Protein AF-0000000079720428 (afdb_homodimer)

Sequence (2212 aa):
MSIVKAWGEKVVIPTYEVGKPEKYPVFLEKRVYQASSGSVYPHPVVEQISDEKVDKEWDAVFLENDYIKIMVLPALGGRIQMAYDKIRERHFVYYNHVIKPALVGLTGPWISGGIEFNWPQHHRPSTYDPVDFSIEENEDGSKTVWVSEVERMFRTKGMAGFTLHPDKAYLEIKGQLYNRTPHPQTFLWWANPAVAVNDHYQSVFPPDVNAVFDHGKRDVSEFPIAKGEYYKVDYSPGTDISRYKNIPVPTSYMAITSEYDFVGGYENDTKGGLLHIADHHVSPGKKQWTWGNGDFGQAWDRNLTDADGPYIELMCGVYTDNQPDFSWLHPYEEKSFKQYFMPYYNVGVVKNATKEALLNLELEAGQVTIKIYVTSVYPDCTVQLSHAKTVILDKKVSLSPKDGFEHTLSFDKAVYKDLTATLKDQNGHILVSWSPKDYSNQEIPEPAKAAKQPGEIKSVEQLYLRGLHLEQYRHATYDPTAYYLEALSREPNDVRNNNAMGLWNLKRGQFNKAIPYFDKAIATLTQHNPNPYDGEPYFNKGLALKYLGENNKAYDAFFKACWNAAWQDAGYFNLGQIDCERGNFAKGLELTDKALIKNWHNHKARHLKTILLRKMNRRDEAKQWIADSLAIDGFNFGVLYEKYLMSGEMEDLTSFKELLRNYVHNYIEFSLDYAQAGCFEEAISLMKIFTDGQEQTYPMAAYCLGWYYERNNDLSAAKQQYDLAQRMPSDYCFPNRLEEVVVLKAAMALNPEDSKAPYYLGNFWYACRQYGNAEECWEKSLELDSKSPICLRNLALLYFNKKDQKELARKNLEQAFELDSKNARLLMELDQLYKKINVTENERLELLEKNIDLTNSRDDLYLERLTLYNFKGNFEKALTLLNLRQFHPWEGGEGKVPVQYITVHIELAKLMLKSGNTKKAIEYLEAAQTYPNNLGEGKLFGSQENDIFYWLGCIYERLGEVQKAKENWEIASQGLSDPRPALFYNDQQPDKIFYQGLALKKLGRNEEAEHRFKNLISYGKEHINDDVKLDYFAVSLPDLLIWEEDLKVRNKVHCKYLIGLGELGMEHIDEAKAAFKEVLLQDHYHLPANLHYNMAETWNNNFQKLMSIVKAWGEKVVIPTYEVGKPEKYPVFLEKRVYQASSGSVYPHPVVEQISDEKVDKEWDAVFLENDYIKIMVLPALGGRIQMAYDKIRERHFVYYNHVIKPALVGLTGPWISGGIEFNWPQHHRPSTYDPVDFSIEENEDGSKTVWVSEVERMFRTKGMAGFTLHPDKAYLEIKGQLYNRTPHPQTFLWWANPAVAVNDHYQSVFPPDVNAVFDHGKRDVSEFPIAKGEYYKVDYSPGTDISRYKNIPVPTSYMAITSEYDFVGGYENDTKGGLLHIADHHVSPGKKQWTWGNGDFGQAWDRNLTDADGPYIELMCGVYTDNQPDFSWLHPYEEKSFKQYFMPYYNVGVVKNATKEALLNLELEAGQVTIKIYVTSVYPDCTVQLSHAKTVILDKKVSLSPKDGFEHTLSFDKAVYKDLTATLKDQNGHILVSWSPKDYSNQEIPEPAKAAKQPGEIKSVEQLYLRGLHLEQYRHATYDPTAYYLEALSREPNDVRNNNAMGLWNLKRGQFNKAIPYFDKAIATLTQHNPNPYDGEPYFNKGLALKYLGENNKAYDAFFKACWNAAWQDAGYFNLGQIDCERGNFAKGLELTDKALIKNWHNHKARHLKTILLRKMNRRDEAKQWIADSLAIDGFNFGVLYEKYLMSGEMEDLTSFKELLRNYVHNYIEFSLDYAQAGCFEEAISLMKIFTDGQEQTYPMAAYCLGWYYERNNDLSAAKQQYDLAQRMPSDYCFPNRLEEVVVLKAAMALNPEDSKAPYYLGNFWYACRQYGNAEECWEKSLELDSKSPICLRNLALLYFNKKDQKELARKNLEQAFELDSKNARLLMELDQLYKKINVTENERLELLEKNIDLTNSRDDLYLERLTLYNFKGNFEKALTLLNLRQFHPWEGGEGKVPVQYITVHIELAKLMLKSGNTKKAIEYLEAAQTYPNNLGEGKLFGSQENDIFYWLGCIYERLGEVQKAKENWEIASQGLSDPRPALFYNDQQPDKIFYQGLALKKLGRNEEAEHRFKNLISYGKEHINDDVKLDYFAVSLPDLLIWEEDLKVRNKVHCKYLIGLGELGMEHIDEAKAAFKEVLLQDHYHLPANLHYNMAETWNNNFQKL

Foldseek 3Di:
DDFKDKDKDKDWFWEWDFDDFDLFDFQFFQFFALQFGLGDPPFTATFGIHPDIDTDIFIWMWIDAPFKIWIFGLQQQRFIQFIAGPQLGGTQFQHFRHHFFFQEGRRGTDADIGKFKDKQAGPDNCRRGGWFWDKDQDPQSKIWIKTKDQDDFQRKIKMWIWIDHNFFQKTKIKIKIWAQDQFKDWGKIKIKTKGDADQQKFWFDAPLFQKWADRQLQDMAGPQWGCQDDPNDGRPNTDRVRGQLRFAAWDKTFTDFDQAFKIWMAGPVSQKIKMKGFHCVFWRAWMKTFRGPHQFRQLVCVSHHPPSDGIMITMIITPDRHRLQIDIDHHLDMDMTMMMMGMAGNQPRWNHADSFKTWDWDDDQQKIKIKMAGGGWFAQKWKWKAFQHHTPDTDTDTHGNNRIDMDIDGGNPGDQQRIKIFIAGPVGHTRDIDGDDDSPPPDTDDGDDFDDQQVVDDDLVSLLVVLVSCVNSNRSFDHSLNSLVSSCVVVVLALRSLQVVLVLCVLLLNLVVSQVSLVSNQCVQPVPHNQGQALSSLQSNLSSCVLVVNNVSSLVSLVSRCSYLVSLLSSLQLNLLSCLLVVVLVSSLVSLVSSCVSPVLSLLSLLSNLVSCVSVVVLVVSVVSLVVNCVSPVLSLSSLVSVCVSVVDVVSVVVSCSSQPLDLVSLVVNLVSCVSSNNLVSSLVSLCSNCPPDLADQLLSLLVNLVSCVSVVNNVSSLVSLVSSLVHDSRSRADADSVLLSSLVVSCVSPVLRLVSLQNNLNSNVSSVNLVSNLVSLVSSCVNPVLALSSLQVVLLSCVAPVVNLVSSLVSLVSSCVSVVLDLVSLLVNLVSCQQVVPDLVVSLCSCVVVVVSLVVRPSSLLSNLLSCVLVVVLVVSQVSLVVAQDRDNVQRPQSSLVSLLSSLQSVLLVCVVVVNLVSSLVSLVVNVADDSSSSGTDRPPAQDLSSLQVNLVSCVVVVNNVSSLVSLVSLLDDDLADDDDQGSRDHALVSNLSNLVSCVSVVNNVSSLVSLVNLQVQLVVCLQPPDGDDSSDRGRPPSPSGDDDVSLVSNLSSLQSNLSSCVSVVVLVSNLVSLVVSCVNRVSPRVSSVVNVCSVCCVPRPVVD/DDFKDKDKDKDWFWEWDFDDFDLFAFQFFQFFALQFGLGQPPFTATFGIHPDIDTDIFIWMWIDAPFKIWIFGLQQQRFIQFIAGPQLGGTQFQHFRHHFFFQEGRRGTDADIGKFKDKQAGPDSCRRGGWFWDKDADPQSKIWIKTKDQDDFQRKIKMWIWIDHRFFQKTKIKIKIWAQDQFKDWGKIKIKTKGDADQQKFWFDAPLFQKWADRQLQDMAGPQWGCQDDPNDGRPNTDRVRGQLRFAAWDKTFTDFDQAFKIWMAGPVSQKIKMKGFHCVFWRAWMKTFRGPHQFRVLVCVSHHPPSDGIMITMIITPDRHRLQIDIDHHLDMDMTMMMMGMAGNQPRWNHADSFKTWDWDDDPQKIKIKMAGGGWFAQKWKWKDFQPRTPDTDTDTHGNNRIDIDIDGGNPGDQQRIKIFIAGPVGHTRDIDGDDDSPPPDTDDGDDFDDQQVPDDDLVSLLVVLVSCVNSNRSFDHSLNSLVSSCVVVVLALRSLQVVLVLCVLLLNLVVSQVSLVSNQCVQPVPNNQGQALSSLQSNLSSCVLVVNNVSSLVSLVSRCSHLVSLLSSLQLNLLSCLLVVVLVSSLVSLVSSCVSPVLSLLSLLSNLVSCVSVVVLVVSVVSLVVNCVSPVLSLSSLVSVCVSPVDVVSVVVSCSSQPLDLVSLVVNLVSCVSSNNLVSSLVSLCSNCPPDLADQLLSLLVNLVSCVSVVNNVSSLVSLVSSLVHDSGSRADADSVLLSSLVVSCVSPVLRLVSLQNNLNSCVSSVNLVSNLVSLVSSCVNPVLALSSLQVVLLSCVAPVVNLVSSLVSLVSSCVSVVLDLVSLLVNLVSCQQVQPDLVVSLCSCVVVVVSLVVRPSSLLSNLLSCVLVVVLVVSQVSLVVAQDRANVQRPQSSLVSQLSSLQSVLLVCVVVVNLVSSLVSLVVNVADDSSSSGTDRPPAQDLSSLQVNLVSCVVVVNNVSSLVSLVSLLDDDLADDDDQGSRDHALVSNLSNLVSCVVNVNNVVSLVSLVNLLVQLVVCLQPPDGDDSSDRGRPPSCSGDDDVSLVSNLSSLQSNLSSCVSVVVLVSNLVSLVVSCVNRVSPPVSSVVNVCSVCCVPRPVVD

pLDDT: mean 95.04, std 5.81, range [48.31, 98.88]

Nearest PDB structures (foldseek):
  8j8q-assembly1_C  TM=2.640E-01  e=1.098E-10  Saccharomyces eubayanus
  8j8p-assembly1_C  TM=2.868E-01  e=4.368E-09  Saccharomyces eubayanus
  3fp3-assembly1_A  TM=2.711E-01  e=3.541E-07  Saccharomyces cerevisiae
  8a61-assembly1_F  TM=2.849E-01  e=1.889E-06  Saccharomyces cerevisiae
  3as5-assembly2_B  TM=6.737E-01  e=3.118E-03  Paramagnetospirillum magneticum AMB-1

Radius of gyration: 43.74 Å; Cα contacts (8 Å, |Δi|>4): 4751; chains: 2; bounding box: 102×139×107 Å

Secondary structure (DSSP, 8-state):
-PPPEEEEEEEEEEEEEE-PPPSS----SS-EETTEE---TTS-----EEEEEEEEEEEEEEEE-SSEEEEEEGGGTTEEEEEEETTTTEESS---SSB--EE-SSSSEE--SSEEEE-SSSS-GGGGS--EEEEEE-TTS-EEEEEEEE-TTT-EEEEEEEEE-TT-SSEEEEEEEEE-SSS-EEE-EEEEEEEE--TTEEEE--TT--EEE-GGG--EEESSEE-SEETTEE--S-EETTBGGG--S-EEEEE---SSSEEEEEETTTTEEEEEE--TTT--EEEEEE--SSHHHHHHHHHH-SSS--EEEEEEEES-SSTT--EEE-TT-EEEEEEEEEEEES--S-SEE-SSEEEEEEEETTEEEEEEEESS-EEEEEEEEEETTEEEEEEEEEE-SSS-EEEEEE-TT--GGGEEEEEE-TTS-EEEEE-----TTPPPPPPP-PPPPGGG---HHHHHHHHHHHHHTT-SSS-HHHHHHHHHHH-TT-HHHHHHHHHHHHTTT-HHHHHHHHHHHHHHHTSS-SS-S--HHHHHHHHHHHHTT-HHHHHHHHHHHTTSGGGHHHHHHHHHHHHHHTT-HHHHHHHHHHHHHH-TT-HHHHHHHHHHHHHTT-HHHHHHHHHHHHHH-TT-HHHHHHHHHHH--HHHHHHHHHHHTT-HHHHHHHHHHHHHTT-HHHHHHHHHHHHTT-SS--HHHHHHHHHHHHHTT-HHHHHHHHHHHHHS--TT-----HHHHHHHHHHHHH-TT-SHHHHHHHHHHHHTT-HHHHHHHHHHHHHH-TT-HHHHHHHHHHHHHTT--HHHHHHHHHHHHHHTTT-HHHHHHHHHHHHHTT--HHHHHHHHHHTHHHHHH-HHHHHHHHHHHHHTT-HHHHHHHHHH----PBTT-TTHHHHHHHHHHHHHHHHHHHTT-HHHHHHHHHHTTS--GGGS--PPTT---HHHHHHHHHHHHHTT-HHHHHHHHHHHT-S--S-----STTSPPTHHHHHHHHHHHHTT-HHHHHHHHHHHHHHHHHHTT------TT--B--S---SPP-HHHHHHHHHHHHHHHHHHHTT-HHHHHHHHHHHHHH-TT-HHHHHHHHHHHTIIIIIS--/-PPPEEEEEEEEEEEEEE-PPPSS----SS-EETTEE---TTSPP---EEEEEEEEEEEEEEEE-SSEEEEEEGGGTTEEEEEEETTTTEESS---SSB--EE-SSSSEE--SSEEEE-SSSS-GGGGS--EEEEEE-TTS-EEEEEEEE-TTT-EEEEEEEEE-TT-SSEEEEEEEEE-SSS-EEE-EEEEEEEE--TTEEEE--TT--EEE-GGG--EEESSEE-SEETTEE--S-EETTBGGG--S-EEEEE---SSSEEEEEETTTTEEEEEE--TTT--EEEEEE--SSHHHHHHHHHH-SSS--EEEEEEEES-SSTT--EEE-TT-EEEEEEEEEEEES--S-SEE-SSEEEEEEEETTEEEEEEEESS-EEEEEEEEEETTEEEEEEEEEE-SSS-EEEEEE-TT--GGGEEEEEE-TTS-EEEEE-----TTPPPPPPP-PPPPGGG---HHHHHHHHHHHHHTT-SSS-HHHHHHHHHHH-TT-HHHHHHHHHHHHTTT-HHHHHHHHHHHHHHHTSS-SS-S--HHHHHHHHHHHHTT-HHHHHHHHHHHTTSGGGHHHHHHHHHHHHHHTT-HHHHHHHHHHHHHH-TT-HHHHHHHHHHHHHTT-HHHHHHHHHHHHHH-TT-HHHHHHHHHHH--HHHHHHHHHHHTT-HHHHHHHHHHHHHTT-HHHHHHHHHHHHTT-SS--HHHHHHHHHHHHHTT-HHHHHHHHHHHHHS--TT-----HHHHHHHHHHHHH-TT-SHHHHHHHHHHHHTT-HHHHHHHHHHHHHH-TT-HHHHHHHHHHHHHTT--HHHHHHHHHHHHHHTTT-HHHHHHHHHHHHHTT--HHHHHHHHHHTHHHHHH-HHHHHHHHHHHHHTT-HHHHHHHHHH----PBTT-TTHHHHHHHHHHHHHHHHHHHHT-HHHHHHHHHHTTS--GGG---PPTT---HHHHHHHHHHHHHTT-HHHHHHHHHHHT-S--S-----STTSPPTHHHHHHHHHHHHTT-HHHHHHHHHHHHHHHHHHTT------TT--B--S---S---HHHHHHHHHHHHHHHHHHHTT-HHHHHHHHHHHHHH-TT-HHHHHHHHHHHTIIIIIS--

InterPro domains:
  IPR011990 Tetratricopeptide-like helical domain superfamily [G3DSA:1.25.40.10] (448-732)
  IPR011990 Tetratricopeptide-like helical domain superfamily [G3DSA:1.25.40.10] (741-889)
  IPR011990 Tetratricopeptide-like helical domain superfamily [G3DSA:1.25.40.10] (898-1105)
  IPR011990 Tetratricopeptide-like helical domain superfamily [SSF48452] (483-629)
  IPR011990 Tetratricopeptide-like helical domain superfamily [SSF48452] (744-883)
  IPR011990 Tetratricopeptide-like helical domain superfamily [SSF48452] (900-1022)
  IPR019734 Tetratricopeptide repeat [PS50005] (755-788)
  IPR019734 Tetratricopeptide repeat [SM00028] (495-528)
  IPR019734 Tetratricopeptide repeat [SM00028] (569-602)
  IPR019734 Tetratricopeptide repeat [SM00028] (603-636)
  IPR019734 Tetratricopeptide repeat [SM00028] (699-732)
  IPR019734 Tetratricopeptide repeat [SM00028] (755-788)
  IPR019734 Tetratricopeptide repeat [SM00028] (789-823)
  IPR019734 Tetratricopeptide repeat [SM00028] (902-935)
  IPR019734 Tetratricopeptide repeat [SM00028] (946-979)
  IPR019734 Tetratricopeptide repeat [SM00028] (990-1023)
  IPR019734 Tetratricopeptide repeat [SM00028] (1053-1086)
  IPR033396 Domain of unknown function DUF5107 [PF17128] (39-340)

Structure (mmCIF, N/CA/C/O backbone):
data_AF-0000000079720428-model_v1
#
loop_
_entity.id
_entity.type
_entity.pdbx_description
1 polymer 'Uncharacterized protein DUF5107'
#
loop_
_atom_site.group_PDB
_atom_site.id
_atom_site.type_symbol
_atom_site.label_atom_id
_atom_site.label_alt_id
_atom_site.label_comp_id
_atom_site.label_asym_id
_atom_site.label_entity_id
_atom_site.label_seq_id
_atom_site.pdbx_PDB_ins_code
_atom_site.Cartn_x
_atom_site.Cartn_y
_atom_site.Cartn_z
_atom_site.occupancy
_atom_site.B_iso_or_equiv
_atom_site.auth_seq_id
_atom_site.auth_comp_id
_atom_site.auth_asym_id
_atom_site.auth_atom_id
_atom_site.pdbx_PDB_model_num
ATOM 1 N N . MET A 1 1 ? 21.531 7.965 42.312 1 51.47 1 MET A N 1
ATOM 2 C CA . MET A 1 1 ? 20.797 8.789 41.344 1 51.47 1 MET A CA 1
ATOM 3 C C . MET A 1 1 ? 19.328 8.906 41.75 1 51.47 1 MET A C 1
ATOM 5 O O . MET A 1 1 ? 18.703 7.922 42.125 1 51.47 1 MET A O 1
ATOM 9 N N . SER A 1 2 ? 18.891 10.055 41.938 1 67.25 2 SER A N 1
ATOM 10 C CA . SER A 1 2 ? 17.562 10.297 42.5 1 67.25 2 SER A CA 1
ATOM 11 C C . SER A 1 2 ? 16.453 9.891 41.531 1 67.25 2 SER A C 1
ATOM 13 O O . SER A 1 2 ? 16.672 9.844 40.312 1 67.25 2 SER A O 1
ATOM 15 N N . ILE A 1 3 ? 15.422 9.266 41.906 1 83.69 3 ILE A N 1
ATOM 16 C CA . ILE A 1 3 ? 14.211 8.812 41.25 1 83.69 3 ILE A CA 1
ATOM 17 C C . ILE A 1 3 ? 13.555 9.992 40.531 1 83.69 3 ILE A C 1
ATOM 19 O O . ILE A 1 3 ? 13.508 11.102 41.062 1 83.69 3 ILE A O 1
ATOM 23 N N . VAL A 1 4 ? 13.25 9.82 39.188 1 97 4 VAL A N 1
ATOM 24 C CA . VAL A 1 4 ? 12.477 10.82 38.438 1 97 4 VAL A CA 1
ATOM 25 C C . VAL A 1 4 ? 11.141 11.047 39.156 1 97 4 VAL A C 1
ATOM 27 O O . VAL A 1 4 ? 10.484 10.094 39.594 1 97 4 VAL A O 1
ATOM 30 N N . LYS A 1 5 ? 10.805 12.203 39.375 1 97.5 5 LYS A N 1
ATOM 31 C CA . LYS A 1 5 ? 9.516 12.555 39.969 1 97.5 5 LYS A CA 1
ATOM 32 C C . LYS A 1 5 ? 8.57 13.117 38.906 1 97.5 5 LYS A C 1
ATOM 34 O O . LYS A 1 5 ? 9.008 13.82 38 1 97.5 5 LYS A O 1
ATOM 39 N N . ALA A 1 6 ? 7.344 12.797 38.938 1 98.12 6 ALA A N 1
ATOM 40 C CA . ALA A 1 6 ? 6.266 13.367 38.156 1 98.12 6 ALA A CA 1
ATOM 41 C C . ALA A 1 6 ? 5.004 13.57 38.969 1 98.12 6 ALA A C 1
ATOM 43 O O . ALA A 1 6 ? 4.605 12.688 39.719 1 98.12 6 ALA A O 1
ATOM 44 N N . TRP A 1 7 ? 4.355 14.766 38.969 1 97.75 7 TRP A N 1
ATOM 45 C CA . TRP A 1 7 ? 3.18 15.023 39.812 1 97.75 7 TRP A CA 1
ATOM 46 C C . TRP A 1 7 ? 2.354 16.172 39.25 1 97.75 7 TRP A C 1
ATOM 48 O O . TRP A 1 7 ? 2.865 16.984 38.469 1 97.75 7 TRP A O 1
ATOM 58 N N . GLY A 1 8 ? 1.089 16.219 39.562 1 96.88 8 GLY A N 1
ATOM 59 C CA . GLY A 1 8 ? 0.2 17.328 39.219 1 96.88 8 GLY A CA 1
ATOM 60 C C . GLY A 1 8 ? 0.058 18.344 40.344 1 96.88 8 GLY A C 1
ATOM 61 O O . GLY A 1 8 ? 0.051 17.984 41.531 1 96.88 8 GLY A O 1
ATOM 62 N N . GLU A 1 9 ? 0.016 19.578 39.875 1 95.69 9 GLU A N 1
ATOM 63 C CA . GLU A 1 9 ? -0.246 20.641 40.844 1 95.69 9 GLU A CA 1
ATOM 64 C C . GLU A 1 9 ? -0.888 21.859 40.188 1 95.69 9 GLU A C 1
ATOM 66 O O . GLU A 1 9 ? -0.742 22.062 39 1 95.69 9 GLU A O 1
ATOM 71 N N . LYS A 1 10 ? -1.652 22.562 40.969 1 96.88 10 LYS A N 1
ATOM 72 C CA . LYS A 1 10 ? -2.201 23.844 40.5 1 96.88 10 LYS A CA 1
ATOM 73 C C . LYS A 1 10 ? -1.176 24.969 40.625 1 96.88 10 LYS A C 1
ATOM 75 O O . LYS A 1 10 ? -0.521 25.094 41.688 1 96.88 10 LYS A O 1
ATOM 80 N N . VAL A 1 11 ? -1.012 25.656 39.562 1 97.5 11 VAL A N 1
ATOM 81 C CA . VAL A 1 11 ? -0.086 26.781 39.562 1 97.5 11 VAL A CA 1
ATOM 82 C C . VAL A 1 11 ? -0.832 28.062 39.188 1 97.5 11 VAL A C 1
ATOM 84 O O . VAL A 1 11 ? -1.692 28.062 38.312 1 97.5 11 VAL A O 1
ATOM 87 N N . VAL A 1 12 ? -0.561 29.062 39.938 1 98 12 VAL A N 1
ATOM 88 C CA . VAL A 1 12 ? -1.153 30.359 39.625 1 98 12 VAL A CA 1
ATOM 89 C C . VAL A 1 12 ? -0.245 31.125 38.688 1 98 12 VAL A C 1
ATOM 91 O O . VAL A 1 12 ? 0.926 31.375 38.969 1 98 12 VAL A O 1
ATOM 94 N N . ILE A 1 13 ? -0.729 31.469 37.562 1 97.94 13 ILE A N 1
ATOM 95 C CA . ILE A 1 13 ? -0.003 32.281 36.594 1 97.94 13 ILE A CA 1
ATOM 96 C C . ILE A 1 13 ? -0.84 33.5 36.188 1 97.94 13 ILE A C 1
ATOM 98 O O . ILE A 1 13 ? -2.016 33.344 35.844 1 97.94 13 ILE A O 1
ATOM 102 N N . PRO A 1 14 ? -0.193 34.75 36.25 1 98.25 14 PRO A N 1
ATOM 103 C CA . PRO A 1 14 ? -0.923 35.906 35.656 1 98.25 14 PRO A CA 1
ATOM 104 C C . PRO A 1 14 ? -1.372 35.656 34.219 1 98.25 14 PRO A C 1
ATOM 106 O O . PRO A 1 14 ? -0.587 35.156 33.406 1 98.25 14 PRO A O 1
ATOM 109 N N . THR A 1 15 ? -2.689 35.906 33.969 1 98.38 15 THR A N 1
ATOM 110 C CA . THR A 1 15 ? -3.262 35.5 32.688 1 98.38 15 THR A CA 1
ATOM 111 C C . THR A 1 15 ? -4.176 36.562 32.125 1 98.38 15 THR A C 1
ATOM 113 O O . THR A 1 15 ? -5.008 37.125 32.844 1 98.38 15 THR A O 1
ATOM 116 N N . TYR A 1 16 ? -3.945 37.031 30.859 1 97.81 16 TYR A N 1
ATOM 117 C CA . TYR A 1 16 ? -4.934 37.781 30.094 1 97.81 16 TYR A CA 1
ATOM 118 C C . TYR A 1 16 ? -5.965 36.844 29.469 1 97.81 16 TYR A C 1
ATOM 120 O O . TYR A 1 16 ? -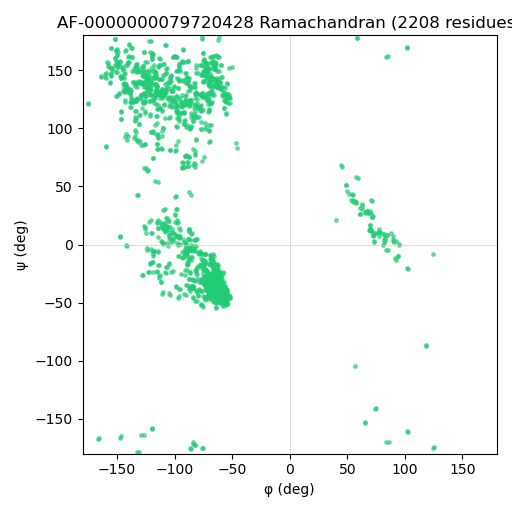5.641 36.031 28.594 1 97.81 16 TYR A O 1
ATOM 128 N N . GLU A 1 17 ? -7.18 36.938 29.812 1 96.62 17 GLU A N 1
ATOM 129 C CA . GLU A 1 17 ? -8.211 36 29.391 1 96.62 17 GLU A CA 1
ATOM 130 C C . GLU A 1 17 ? -8.641 36.25 27.953 1 96.62 17 GLU A C 1
ATOM 132 O O . GLU A 1 17 ? -8.523 37.375 27.453 1 96.62 17 GLU A O 1
ATOM 137 N N . VAL A 1 18 ? -9.117 35.281 27.312 1 95.81 18 VAL A N 1
ATOM 138 C CA . VAL A 1 18 ? -9.633 35.406 25.953 1 95.81 18 VAL A CA 1
ATOM 139 C C . VAL A 1 18 ? -11.141 35.656 26 1 95.81 18 VAL A C 1
ATOM 141 O O . VAL A 1 18 ? -11.805 35.344 27 1 95.81 18 VAL A O 1
ATOM 144 N N . GLY A 1 19 ? -11.648 36.219 24.938 1 94.44 19 GLY A N 1
ATOM 145 C CA . GLY A 1 19 ? -13.078 36.469 24.844 1 94.44 19 GLY A CA 1
ATOM 146 C C . GLY A 1 19 ? -13.883 35.219 24.547 1 94.44 19 GLY A C 1
ATOM 147 O O . GLY A 1 19 ? -13.312 34.125 24.453 1 94.44 19 GLY A O 1
ATOM 148 N N . LYS A 1 20 ? -15.211 35.375 24.516 1 94.06 20 LYS A N 1
ATOM 149 C CA . LYS A 1 20 ? -16.109 34.281 24.172 1 94.06 20 LYS A CA 1
ATOM 150 C C . LYS A 1 20 ? -15.977 33.906 22.703 1 94.06 20 LYS A C 1
ATOM 152 O O . LYS A 1 20 ? -15.836 34.781 21.844 1 94.06 20 LYS A O 1
ATOM 157 N N . PRO A 1 21 ? -15.984 32.594 22.422 1 94.81 21 PRO A N 1
ATOM 158 C CA . PRO A 1 21 ? -15.953 32.188 21.016 1 94.81 21 PRO A CA 1
ATOM 159 C C . PRO A 1 21 ? -17.188 32.625 20.234 1 94.81 21 PRO A C 1
ATOM 161 O O . PRO A 1 21 ? -18.266 32.781 20.828 1 94.81 21 PRO A O 1
ATOM 164 N N . GLU A 1 22 ? -17.031 32.75 18.969 1 93.19 22 GLU A N 1
ATOM 165 C CA . GLU A 1 22 ? -18.125 33.156 18.094 1 93.19 22 GLU A CA 1
ATOM 166 C C . GLU A 1 22 ? -19.078 31.969 17.859 1 93.19 22 GLU A C 1
ATOM 168 O O . GLU A 1 22 ? -18.656 30.875 17.5 1 93.19 22 GLU A O 1
ATOM 173 N N . LYS A 1 23 ? -20.359 32.25 18.109 1 94.69 23 LYS A N 1
ATOM 174 C CA . LYS A 1 23 ? -21.344 31.172 17.969 1 94.69 23 LYS A CA 1
ATOM 175 C C . LYS A 1 23 ? -21.719 30.969 16.5 1 94.69 23 LYS A C 1
ATOM 177 O O . LYS A 1 23 ? -22.203 29.891 16.125 1 94.69 23 LYS A O 1
ATOM 182 N N . TYR A 1 24 ? -21.578 32.062 15.57 1 95.69 24 TYR A N 1
ATOM 183 C CA . TYR A 1 24 ? -21.828 31.906 14.141 1 95.69 24 TYR A CA 1
ATOM 184 C C . TYR A 1 24 ? -20.688 31.156 13.469 1 95.69 24 TYR A C 1
ATOM 186 O O . TYR A 1 24 ? -19.516 31.5 13.656 1 95.69 24 TYR A O 1
ATOM 194 N N . PRO A 1 25 ? -21 30.062 12.711 1 95.25 25 PRO A N 1
ATOM 195 C CA . PRO A 1 25 ? -19.906 29.359 12.039 1 95.25 25 PRO A CA 1
ATOM 196 C C . PRO A 1 25 ? -19.156 30.234 11.047 1 95.25 25 PRO A C 1
ATOM 198 O O . PRO A 1 25 ? -19.766 31.047 10.344 1 95.25 25 PRO A O 1
ATOM 201 N N . VAL A 1 26 ? -17.859 30.094 11.016 1 93.5 26 VAL A N 1
ATOM 202 C CA . VAL A 1 26 ? -16.984 30.844 10.109 1 93.5 26 VAL A CA 1
ATOM 203 C C . VAL A 1 26 ? -16.516 29.938 8.977 1 93.5 26 VAL A C 1
ATOM 205 O O . VAL A 1 26 ? -15.766 28.984 9.211 1 93.5 26 VAL A O 1
ATOM 208 N N . PHE A 1 27 ? -17.047 30.203 7.785 1 94.38 27 PHE A N 1
ATOM 209 C CA . PHE A 1 27 ? -16.703 29.406 6.617 1 94.38 27 PHE A CA 1
ATOM 210 C C . PHE A 1 27 ? -15.617 30.078 5.793 1 94.38 27 PHE A C 1
ATOM 212 O O . PHE A 1 27 ? -15.914 30.875 4.891 1 94.38 27 PHE A O 1
ATOM 219 N N . LEU A 1 28 ? -14.344 29.797 6.098 1 89.69 28 LEU A N 1
ATOM 220 C CA . LEU A 1 28 ? -13.234 30.344 5.328 1 89.69 28 LEU A CA 1
ATOM 221 C C . LEU A 1 28 ? -12.797 29.375 4.238 1 89.69 28 LEU A C 1
ATOM 223 O O . LEU A 1 28 ? -12.406 28.234 4.531 1 89.69 28 LEU A O 1
ATOM 227 N N . GLU A 1 29 ? -12.836 29.828 3.043 1 84.75 29 GLU A N 1
ATOM 228 C CA . GLU A 1 29 ? -12.508 28.906 1.957 1 84.75 29 GLU A CA 1
ATOM 229 C C . GLU A 1 29 ? -11.211 29.328 1.264 1 84.75 29 GLU A C 1
ATOM 231 O O . GLU A 1 29 ? -10.508 28.484 0.701 1 84.75 29 GLU A O 1
ATOM 236 N N . LYS A 1 30 ? -10.859 30.625 1.281 1 80.75 30 LYS A N 1
ATOM 237 C CA . LYS A 1 30 ? -9.734 31.109 0.476 1 80.75 30 LYS A CA 1
ATOM 238 C C . LYS A 1 30 ? -8.711 31.828 1.338 1 80.75 30 LYS A C 1
ATOM 240 O O . LYS A 1 30 ? -7.82 32.5 0.816 1 80.75 30 LYS A O 1
ATOM 245 N N . ARG A 1 31 ? -8.922 31.688 2.578 1 84.81 31 ARG A N 1
ATOM 246 C CA . ARG A 1 31 ? -7.906 32.25 3.463 1 84.81 31 ARG A CA 1
ATOM 247 C C . ARG A 1 31 ? -6.594 31.484 3.346 1 84.81 31 ARG A C 1
ATOM 249 O O . ARG A 1 31 ? -6.582 30.25 3.379 1 84.81 31 ARG A O 1
ATOM 256 N N . VAL A 1 32 ? -5.555 32.25 3.01 1 84.56 32 VAL A N 1
ATOM 257 C CA . VAL A 1 32 ? -4.23 31.641 2.949 1 84.56 32 VAL A CA 1
ATOM 258 C C . VAL A 1 32 ? -3.555 31.734 4.312 1 84.56 32 VAL A C 1
ATOM 260 O O . VAL A 1 32 ? -3.434 32.812 4.879 1 84.56 32 VAL A O 1
ATOM 263 N N . TYR A 1 33 ? -3.184 30.672 4.84 1 85.19 33 TYR A N 1
ATOM 264 C CA . TYR A 1 33 ? -2.473 30.594 6.109 1 85.19 33 TYR A CA 1
ATOM 265 C C . TYR A 1 33 ? -1.247 29.703 6 1 85.19 33 TYR A C 1
ATOM 267 O O . TYR A 1 33 ? -1.373 28.469 5.891 1 85.19 33 TYR A O 1
ATOM 275 N N . GLN A 1 34 ? -0.111 30.312 6.086 1 82.38 34 GLN A N 1
ATOM 276 C CA . GLN A 1 34 ? 1.158 29.594 5.984 1 82.38 34 GLN A CA 1
ATOM 277 C C . GLN A 1 34 ? 1.227 28.781 4.695 1 82.38 34 GLN A C 1
ATOM 279 O O . GLN A 1 34 ? 1.553 27.594 4.727 1 82.38 34 GLN A O 1
ATOM 284 N N . ALA A 1 35 ? 0.693 29.359 3.646 1 79.56 35 ALA A N 1
ATOM 285 C CA . ALA A 1 35 ? 0.758 28.844 2.285 1 79.56 35 ALA A CA 1
ATOM 286 C C . ALA A 1 35 ? -0.234 27.703 2.088 1 79.56 35 ALA A C 1
ATOM 288 O O . ALA A 1 35 ? -0.176 26.984 1.085 1 79.56 35 ALA A O 1
ATOM 289 N N . SER A 1 36 ? -1.167 27.547 3.066 1 88.38 36 SER A N 1
ATOM 290 C CA . SER A 1 36 ? -2.252 26.578 2.959 1 88.38 36 SER A CA 1
ATOM 291 C C . SER A 1 36 ? -3.592 27.203 3.33 1 88.38 36 SER A C 1
ATOM 293 O O . SER A 1 36 ? -3.658 28.391 3.666 1 88.38 36 SER A O 1
ATOM 295 N N . SER A 1 37 ? -4.598 26.312 3.275 1 87.25 37 SER A N 1
ATOM 296 C CA . SER A 1 37 ? -5.93 26.812 3.598 1 87.25 37 SER A CA 1
ATOM 297 C C . SER A 1 37 ? -6.055 27.141 5.082 1 87.25 37 SER A C 1
ATOM 299 O O . SER A 1 37 ? -5.551 26.406 5.93 1 87.25 37 SER A O 1
ATOM 301 N N . GLY A 1 38 ? -6.668 28.266 5.359 1 88.19 38 GLY A N 1
ATOM 302 C CA . GLY A 1 38 ? -6.902 28.688 6.73 1 88.19 38 GLY A CA 1
ATOM 303 C C . GLY A 1 38 ? -8.297 28.359 7.23 1 88.19 38 GLY A C 1
ATOM 304 O O . GLY A 1 38 ? -8.828 29.047 8.102 1 88.19 38 GLY A O 1
ATOM 305 N N . SER A 1 39 ? -8.859 27.281 6.723 1 90.19 39 SER A N 1
ATOM 306 C CA . SER A 1 39 ? -10.18 26.859 7.184 1 90.19 39 SER A CA 1
ATOM 307 C C . SER A 1 39 ? -10.18 26.594 8.68 1 90.19 39 SER A C 1
ATOM 309 O O . SER A 1 39 ? -9.219 26.047 9.227 1 90.19 39 SER A O 1
ATOM 311 N N . VAL A 1 40 ? -11.336 26.938 9.359 1 93.12 40 VAL A N 1
ATOM 312 C CA . VAL A 1 40 ? -11.383 26.797 10.812 1 93.12 40 VAL A CA 1
ATOM 313 C C . VAL A 1 40 ? -12.531 25.875 11.211 1 93.12 40 VAL A C 1
ATOM 315 O O . VAL A 1 40 ? -12.539 25.344 12.32 1 93.12 40 VAL A O 1
ATOM 318 N N . TYR A 1 41 ? -13.602 25.734 10.305 1 95.19 41 TYR A N 1
ATOM 319 C CA . TYR A 1 41 ? -14.711 24.844 10.617 1 95.19 41 TYR A CA 1
ATOM 320 C C . TYR A 1 41 ? -14.219 23.438 10.938 1 95.19 41 TYR A C 1
ATOM 322 O O . TYR A 1 41 ? -13.383 22.891 10.219 1 95.19 41 TYR A O 1
ATOM 330 N N . PRO A 1 42 ? -14.562 22.906 12 1 96.56 42 PRO A N 1
ATOM 331 C CA . PRO A 1 42 ? -15.766 23.172 12.797 1 96.56 42 PRO A CA 1
ATOM 332 C C . PRO A 1 42 ? -15.469 23.953 14.07 1 96.56 42 PRO A C 1
ATOM 334 O O . PRO A 1 42 ? -16.297 24 14.977 1 96.56 42 PRO A O 1
ATOM 337 N N . HIS A 1 43 ? -14.352 24.547 14.219 1 96.06 43 HIS A N 1
ATOM 338 C CA . HIS A 1 43 ? -13.984 25.234 15.453 1 96.06 43 HIS A CA 1
ATOM 339 C C . HIS A 1 43 ? -14.578 26.641 15.5 1 96.06 43 HIS A C 1
ATOM 341 O O . HIS A 1 43 ? -14.648 27.328 14.484 1 96.06 43 HIS A O 1
ATOM 347 N N . PRO A 1 44 ? -15.078 27.062 16.672 1 95.56 44 PRO A N 1
ATOM 348 C CA . PRO A 1 44 ? -15.414 28.484 16.844 1 95.56 44 PRO A CA 1
ATOM 349 C C . PRO A 1 44 ? -14.188 29.375 16.906 1 95.56 44 PRO A C 1
ATOM 351 O O . PRO A 1 44 ? -13.125 28.953 17.375 1 95.56 44 PRO A O 1
ATOM 354 N N . VAL A 1 45 ? -14.289 30.609 16.484 1 93.5 45 VAL A N 1
ATOM 355 C CA . VAL A 1 45 ? -13.172 31.547 16.438 1 93.5 45 VAL A CA 1
ATOM 356 C C . VAL A 1 45 ? -13.289 32.562 17.578 1 93.5 45 VAL A C 1
ATOM 358 O O . VAL A 1 45 ? -14.398 32.938 17.953 1 93.5 45 VAL A O 1
ATOM 361 N N . VAL A 1 46 ? -12.188 32.844 18.156 1 95 46 VAL A N 1
ATOM 362 C CA . VAL A 1 46 ? -12.117 33.875 19.203 1 95 46 VAL A CA 1
ATOM 363 C C . VAL A 1 46 ? -11.383 35.094 18.656 1 95 46 VAL A C 1
ATOM 365 O O . VAL A 1 46 ? -10.266 34.969 18.156 1 95 46 VAL A O 1
ATOM 368 N N . GLU A 1 47 ? -11.984 36.281 18.812 1 91.5 47 GLU A N 1
ATOM 369 C CA . GLU A 1 47 ? -11.391 37.469 18.203 1 91.5 47 GLU A CA 1
ATOM 370 C C . GLU A 1 47 ? -11.18 38.594 19.219 1 91.5 47 GLU A C 1
ATOM 372 O O . GLU A 1 47 ? -11.008 39.75 18.859 1 91.5 47 GLU A O 1
ATOM 377 N N . GLN A 1 48 ? -11.25 38.219 20.469 1 92.88 48 GLN A N 1
ATOM 378 C CA . GLN A 1 48 ? -11.055 39.188 21.516 1 92.88 48 GLN A CA 1
ATOM 379 C C . GLN A 1 48 ? -10.109 38.688 22.594 1 92.88 48 GLN A C 1
ATOM 381 O O . GLN A 1 48 ? -10.148 37.5 22.953 1 92.88 48 GLN A O 1
ATOM 386 N N . ILE A 1 49 ? -9.234 39.594 23.062 1 94.75 49 ILE A N 1
ATOM 387 C CA . ILE A 1 49 ? -8.32 39.312 24.172 1 94.75 49 ILE A CA 1
ATOM 388 C C . ILE A 1 49 ? -8.484 40.375 25.25 1 94.75 49 ILE A C 1
ATOM 390 O O . ILE A 1 49 ? -8.609 41.562 24.938 1 94.75 49 ILE A O 1
ATOM 394 N N . SER A 1 50 ? -8.484 40 26.5 1 95.12 50 SER A N 1
ATOM 395 C CA . SER A 1 50 ? -8.641 40.938 27.609 1 95.12 50 SER A CA 1
ATOM 396 C C . SER A 1 50 ? -7.383 41.781 27.812 1 95.12 50 SER A C 1
ATOM 398 O O . SER A 1 50 ? -6.27 41.281 27.641 1 95.12 50 SER A O 1
ATOM 400 N N . ASP A 1 51 ? -7.602 43.031 28.281 1 93.88 51 ASP A N 1
ATOM 401 C CA . ASP A 1 51 ? -6.488 43.938 28.609 1 93.88 51 ASP A CA 1
ATOM 402 C C . ASP A 1 51 ? -6.121 43.812 30.078 1 93.88 51 ASP A C 1
ATOM 404 O O . ASP A 1 51 ? -5.113 44.375 30.516 1 93.88 51 ASP A O 1
ATOM 408 N N . GLU A 1 52 ? -6.91 43.156 30.797 1 95.19 52 GLU A N 1
ATOM 409 C CA . GLU A 1 52 ? -6.691 43.031 32.219 1 95.19 52 GLU A CA 1
ATOM 410 C C . GLU A 1 52 ? -6.105 41.656 32.594 1 95.19 52 GLU A C 1
ATOM 412 O O . GLU A 1 52 ? -6.602 40.625 32.125 1 95.19 52 GLU A O 1
ATOM 417 N N . LYS A 1 53 ? -5.004 41.656 33.312 1 95.44 53 LYS A N 1
ATOM 418 C CA . LYS A 1 53 ? -4.344 40.438 33.75 1 95.44 53 LYS A CA 1
ATOM 419 C C . LYS A 1 53 ? -4.922 39.969 35.094 1 95.44 53 LYS A C 1
ATOM 421 O O . LYS A 1 53 ? -5.199 40.781 35.969 1 95.44 53 LYS A O 1
ATOM 426 N N . VAL A 1 54 ? -5.254 38.75 35.219 1 97.81 54 VAL A N 1
ATOM 427 C CA . VAL A 1 54 ? -5.762 38.125 36.438 1 97.81 54 VAL A CA 1
ATOM 428 C C . VAL A 1 54 ? -4.914 36.938 36.812 1 97.81 54 VAL A C 1
ATOM 430 O O . VAL A 1 54 ? -4.383 36.25 35.938 1 97.81 54 VAL A O 1
ATOM 433 N N . ASP A 1 55 ? -4.828 36.688 38.125 1 97.81 55 ASP A N 1
ATOM 434 C CA . ASP A 1 55 ? -4.188 35.438 38.562 1 97.81 55 ASP A CA 1
ATOM 435 C C . ASP A 1 55 ? -5.109 34.25 38.375 1 97.81 55 ASP A C 1
ATOM 437 O O . ASP A 1 55 ? -6.191 34.156 38.938 1 97.81 55 ASP A O 1
ATOM 441 N N . LYS A 1 56 ? -4.711 33.438 37.562 1 97.56 56 LYS A N 1
ATOM 442 C CA . LYS A 1 56 ? -5.523 32.25 37.25 1 97.56 56 LYS A CA 1
ATOM 443 C C . LYS A 1 56 ? -4.801 30.969 37.625 1 97.56 56 LYS A C 1
ATOM 445 O O . LYS A 1 56 ? -3.59 30.844 37.438 1 97.56 56 LYS A O 1
ATOM 450 N N . GLU A 1 57 ? -5.57 30.031 38.219 1 97.19 57 GLU A N 1
ATOM 451 C CA . GLU A 1 57 ? -5.027 28.703 38.531 1 97.19 57 GLU A CA 1
ATOM 452 C C . GLU A 1 57 ? -5.059 27.781 37.312 1 97.19 57 GLU A C 1
ATOM 454 O O . GLU A 1 57 ? -6.098 27.641 36.656 1 97.19 57 GLU A O 1
ATOM 459 N N . TRP A 1 58 ? -3.932 27.234 37 1 96.94 58 TRP A N 1
ATOM 460 C CA . TRP A 1 58 ? -3.811 26.281 35.906 1 96.94 58 TRP A CA 1
ATOM 461 C C . TRP A 1 58 ? -3.375 24.906 36.438 1 96.94 58 TRP A C 1
ATOM 463 O O . TRP A 1 58 ? -2.555 24.828 37.344 1 96.94 58 TRP A O 1
ATOM 473 N N . ASP A 1 59 ? -3.984 23.828 35.906 1 94.88 59 ASP A N 1
ATOM 474 C CA . ASP A 1 59 ? -3.49 22.469 36.156 1 94.88 59 ASP A CA 1
ATOM 475 C C . ASP A 1 59 ? -2.178 22.219 35.438 1 94.88 59 ASP A C 1
ATOM 477 O O . ASP A 1 59 ? -2.139 22.219 34.188 1 94.88 59 ASP A O 1
ATOM 481 N N . ALA A 1 60 ? -1.146 22.031 36.188 1 97.81 60 ALA A N 1
ATOM 482 C CA . ALA A 1 60 ? 0.17 21.766 35.625 1 97.81 60 ALA A CA 1
ATOM 483 C C . ALA A 1 60 ? 0.68 20.391 36.031 1 97.81 60 ALA A C 1
ATOM 485 O O . ALA A 1 60 ? 0.289 19.859 37.062 1 97.81 60 ALA A O 1
ATOM 486 N N . VAL A 1 61 ? 1.43 19.75 35.156 1 98.56 61 VAL A N 1
ATOM 487 C CA . VAL A 1 61 ? 2.133 18.516 35.469 1 98.56 61 VAL A CA 1
ATOM 488 C C . VAL A 1 61 ? 3.641 18.734 35.375 1 98.56 61 VAL A C 1
ATOM 490 O O . VAL A 1 61 ? 4.129 19.328 34.406 1 98.56 61 VAL A O 1
ATOM 493 N N . PHE A 1 62 ? 4.352 18.312 36.406 1 98.38 62 PHE A N 1
ATOM 494 C CA . PHE A 1 62 ? 5.789 18.531 36.469 1 98.38 62 PHE A CA 1
ATOM 495 C C . PHE A 1 62 ? 6.547 17.219 36.312 1 98.38 62 PHE A C 1
ATOM 497 O O . PHE A 1 62 ? 6.051 16.156 36.688 1 98.38 62 PHE A O 1
ATOM 504 N N . LEU A 1 63 ? 7.703 17.25 35.688 1 98.38 63 LEU A N 1
ATOM 505 C CA . LEU A 1 63 ? 8.734 16.219 35.656 1 98.38 63 LEU A CA 1
ATOM 506 C C . LEU A 1 63 ? 10.07 16.766 36.156 1 98.38 63 LEU A C 1
ATOM 508 O O . LEU A 1 63 ? 10.445 17.891 35.781 1 98.38 63 LEU A O 1
ATOM 512 N N . GLU A 1 64 ? 10.734 15.961 36.969 1 98.12 64 GLU A N 1
ATOM 513 C CA . GLU A 1 64 ? 11.992 16.469 37.5 1 98.12 64 GLU A CA 1
ATOM 514 C C . GLU A 1 64 ? 12.977 15.344 37.781 1 98.12 64 GLU A C 1
ATOM 516 O O . GLU A 1 64 ? 12.586 14.289 38.281 1 98.12 64 GLU A O 1
ATOM 521 N N . ASN A 1 65 ? 14.125 15.414 37.312 1 97.88 65 ASN A N 1
ATOM 522 C CA . ASN A 1 65 ? 15.242 14.578 37.75 1 97.88 65 ASN A CA 1
ATOM 523 C C . ASN A 1 65 ? 16.391 15.414 38.312 1 97.88 65 ASN A C 1
ATOM 525 O O . ASN A 1 65 ? 16.172 16.547 38.75 1 97.88 65 ASN A O 1
ATOM 529 N N . ASP A 1 66 ? 17.609 14.93 38.344 1 96.38 66 ASP A N 1
ATOM 530 C CA . ASP A 1 66 ? 18.703 15.633 39 1 96.38 66 ASP A CA 1
ATOM 531 C C . ASP A 1 66 ? 19.203 16.797 38.125 1 96.38 66 ASP A C 1
ATOM 533 O O . ASP A 1 66 ? 19.844 17.719 38.625 1 96.38 66 ASP A O 1
ATOM 537 N N . TYR A 1 67 ? 18.859 16.781 36.875 1 97.5 67 TYR A N 1
ATOM 538 C CA . TYR A 1 67 ? 19.484 17.703 35.906 1 97.5 67 TYR A CA 1
ATOM 539 C C . TYR A 1 67 ? 18.469 18.75 35.438 1 97.5 67 TYR A C 1
ATOM 541 O O . TYR A 1 67 ? 18.828 19.922 35.25 1 97.5 67 TYR A O 1
ATOM 549 N N . ILE A 1 68 ? 17.234 18.344 35.156 1 97.31 68 ILE A N 1
ATOM 550 C CA . ILE A 1 68 ? 16.281 19.234 34.5 1 97.31 68 ILE A CA 1
ATOM 551 C C . ILE A 1 68 ? 14.922 19.156 35.188 1 97.31 68 ILE A C 1
ATOM 553 O O . ILE A 1 68 ? 14.609 18.156 35.844 1 97.31 68 ILE A O 1
ATOM 557 N N . LYS A 1 69 ? 14.172 20.172 35.156 1 98.38 69 LYS A N 1
ATOM 558 C CA . LYS A 1 69 ? 12.789 20.281 35.594 1 98.38 69 LYS A CA 1
ATOM 559 C C . LYS A 1 69 ? 11.883 20.812 34.5 1 98.38 69 LYS A C 1
ATOM 561 O O . LYS A 1 69 ? 12.188 21.828 33.875 1 98.38 69 LYS A O 1
ATOM 566 N N . ILE A 1 70 ? 10.758 20.078 34.25 1 98.56 70 ILE A N 1
ATOM 567 C CA . ILE A 1 70 ? 9.852 20.406 33.156 1 98.56 70 ILE A CA 1
ATOM 568 C C . ILE A 1 70 ? 8.453 20.672 33.688 1 98.56 70 ILE A C 1
ATOM 570 O O . ILE A 1 70 ? 7.992 19.984 34.594 1 98.56 70 ILE A O 1
ATOM 574 N N . MET A 1 71 ? 7.77 21.641 33.188 1 98.69 71 MET A N 1
ATOM 575 C CA . MET A 1 71 ? 6.363 21.922 33.469 1 98.69 71 MET A CA 1
ATOM 576 C C . MET A 1 71 ? 5.516 21.781 32.219 1 98.69 71 MET A C 1
ATOM 578 O O . MET A 1 71 ? 5.781 22.438 31.203 1 98.69 71 MET A O 1
ATOM 582 N N . VAL A 1 72 ? 4.539 20.891 32.25 1 98.5 72 VAL A N 1
ATOM 583 C CA . VAL A 1 72 ? 3.598 20.688 31.156 1 98.5 72 VAL A CA 1
ATOM 584 C C . VAL A 1 72 ? 2.234 21.266 31.516 1 98.5 72 VAL A C 1
ATOM 586 O O . VAL A 1 72 ? 1.786 21.125 32.656 1 98.5 72 VAL A O 1
ATOM 589 N N . LEU A 1 73 ? 1.565 21.922 30.594 1 98.12 73 LEU A N 1
ATOM 590 C CA . LEU A 1 73 ? 0.219 22.438 30.812 1 98.12 73 LEU A CA 1
ATOM 591 C C . LEU A 1 73 ? -0.786 21.734 29.906 1 98.12 73 LEU A C 1
ATOM 593 O O . LEU A 1 73 ? -1.09 22.219 28.812 1 98.12 73 LEU A O 1
ATOM 597 N N . PRO A 1 74 ? -1.417 20.672 30.328 1 97.19 74 PRO A N 1
ATOM 598 C CA . PRO A 1 74 ? -2.432 20 29.531 1 97.19 74 PRO A CA 1
ATOM 599 C C . PRO A 1 74 ? -3.623 20.891 29.203 1 97.19 74 PRO A C 1
ATOM 601 O O . PRO A 1 74 ? -4.266 20.719 28.156 1 97.19 74 PRO A O 1
ATOM 604 N N . ALA A 1 75 ? -3.863 21.922 30 1 95.94 75 ALA A N 1
ATOM 605 C CA . ALA A 1 75 ? -5.008 22.812 29.828 1 95.94 75 ALA A CA 1
ATOM 606 C C . ALA A 1 75 ? -4.789 23.766 28.641 1 95.94 75 ALA A C 1
ATOM 608 O O . ALA A 1 75 ? -5.738 24.391 28.156 1 95.94 75 ALA A O 1
ATOM 609 N N . LEU A 1 76 ? -3.551 23.891 28.219 1 96.19 76 LEU A N 1
ATOM 610 C CA . LEU A 1 76 ? -3.219 24.766 27.109 1 96.19 76 LEU A CA 1
ATOM 611 C C . LEU A 1 76 ? -2.523 23.984 26 1 96.19 76 LEU A C 1
ATOM 613 O O . LEU A 1 76 ? -1.36 24.25 25.672 1 96.19 76 LEU A O 1
ATOM 617 N N . GLY A 1 77 ? -3.244 23.062 25.422 1 94.75 77 GLY A N 1
ATOM 618 C CA . GLY A 1 77 ? -2.781 22.297 24.266 1 94.75 77 GLY A CA 1
ATOM 619 C C . GLY A 1 77 ? -1.716 21.281 24.609 1 94.75 77 GLY A C 1
ATOM 620 O O . GLY A 1 77 ? -1.079 20.703 23.719 1 94.75 77 GLY A O 1
ATOM 621 N N . GLY A 1 78 ? -1.434 21.016 25.875 1 96.88 78 GLY A N 1
ATOM 622 C CA . GLY A 1 78 ? -0.412 20.062 26.266 1 96.88 78 GLY A CA 1
ATOM 623 C C . GLY A 1 78 ? 0.998 20.547 25.984 1 96.88 78 GLY A C 1
ATOM 624 O O . GLY A 1 78 ? 1.916 19.734 25.812 1 96.88 78 GLY A O 1
ATOM 625 N N . ARG A 1 79 ? 1.265 21.797 25.953 1 97.25 79 ARG A N 1
ATOM 626 C CA . ARG A 1 79 ? 2.572 22.375 25.672 1 97.25 79 ARG A CA 1
ATOM 627 C C . ARG A 1 79 ? 3.508 22.219 26.875 1 97.25 79 ARG A C 1
ATOM 629 O O . ARG A 1 79 ? 3.053 22 28 1 97.25 79 ARG A O 1
ATOM 636 N N . ILE A 1 80 ? 4.789 22.281 26.609 1 98.19 80 ILE A N 1
ATOM 637 C CA . ILE A 1 80 ? 5.773 22.516 27.672 1 98.19 80 ILE A CA 1
ATOM 638 C C . ILE A 1 80 ? 5.867 24 27.969 1 98.19 80 ILE A C 1
ATOM 640 O O . ILE A 1 80 ? 6.18 24.812 27.094 1 98.19 80 ILE A O 1
ATOM 644 N N . GLN A 1 81 ? 5.57 24.344 29.188 1 97.75 81 GLN A N 1
ATOM 645 C CA . GLN A 1 81 ? 5.566 25.75 29.578 1 97.75 81 GLN A CA 1
ATOM 646 C C . GLN A 1 81 ? 6.941 26.172 30.078 1 97.75 81 GLN A C 1
ATOM 648 O O . GLN A 1 81 ? 7.332 27.328 29.891 1 97.75 81 GLN A O 1
ATOM 653 N N . MET A 1 82 ? 7.59 25.281 30.719 1 98 82 MET A N 1
ATOM 654 C CA . MET A 1 82 ? 8.883 25.594 31.312 1 98 82 MET A CA 1
ATOM 655 C C . MET A 1 82 ? 9.844 24.422 31.188 1 98 82 MET A C 1
ATOM 657 O O . MET A 1 82 ? 9.445 23.266 31.359 1 98 82 MET A O 1
ATOM 661 N N . ALA A 1 83 ? 11.07 24.641 30.875 1 98.62 83 ALA A N 1
ATOM 662 C CA . ALA A 1 83 ? 12.195 23.703 30.922 1 98.62 83 ALA A CA 1
ATOM 663 C C . ALA A 1 83 ? 13.414 24.344 31.578 1 98.62 83 ALA A C 1
ATOM 665 O O . ALA A 1 83 ? 13.961 25.328 31.047 1 98.62 83 ALA A O 1
ATOM 666 N N . TYR A 1 84 ? 13.773 23.828 32.656 1 98.25 84 TYR A N 1
ATOM 667 C CA . TYR A 1 84 ? 14.773 24.453 33.531 1 98.25 84 TYR A CA 1
ATOM 668 C C . TYR A 1 84 ? 15.992 23.547 33.688 1 98.25 84 TYR A C 1
ATOM 670 O O . TYR A 1 84 ? 15.859 22.375 34.031 1 98.25 84 TYR A O 1
ATOM 678 N N . ASP A 1 85 ? 17.188 24.094 33.406 1 98.19 85 ASP A N 1
ATOM 679 C CA . ASP A 1 85 ? 18.469 23.453 33.656 1 98.19 85 ASP A CA 1
ATOM 680 C C . ASP A 1 85 ? 18.906 23.672 35.125 1 98.19 85 ASP A C 1
ATOM 682 O O . ASP A 1 85 ? 19.312 24.766 35.5 1 98.19 85 ASP A O 1
ATOM 686 N N . LYS A 1 86 ? 18.891 22.656 35.875 1 97.31 86 LYS A N 1
ATOM 687 C CA . LYS A 1 86 ? 19.156 22.75 37.281 1 97.31 86 LYS A CA 1
ATOM 688 C C . LYS A 1 86 ? 20.656 22.938 37.562 1 97.31 86 LYS A C 1
ATOM 690 O O . LYS A 1 86 ? 21.047 23.422 38.625 1 97.31 86 LYS A O 1
ATOM 695 N N . ILE A 1 87 ? 21.453 22.562 36.625 1 96.62 87 ILE A N 1
ATOM 696 C CA . ILE A 1 87 ? 22.906 22.656 36.781 1 96.62 87 ILE A CA 1
ATOM 697 C C . ILE A 1 87 ? 23.344 24.109 36.625 1 96.62 87 ILE A C 1
ATOM 699 O O . ILE A 1 87 ? 24.031 24.656 37.469 1 96.62 87 ILE A O 1
ATOM 703 N N . ARG A 1 88 ? 22.969 24.719 35.562 1 96.5 88 ARG A N 1
ATOM 704 C CA . ARG A 1 88 ? 23.359 26.094 35.25 1 96.5 88 ARG A CA 1
ATOM 705 C C . ARG A 1 88 ? 22.344 27.094 35.812 1 96.5 88 ARG A C 1
ATOM 707 O O . ARG A 1 88 ? 22.531 28.297 35.688 1 96.5 88 ARG A O 1
ATOM 714 N N . GLU A 1 89 ? 21.266 26.578 36.312 1 96.69 89 GLU A N 1
ATOM 715 C CA . GLU A 1 89 ? 20.203 27.391 36.906 1 96.69 89 GLU A CA 1
ATOM 716 C C . GLU A 1 89 ? 19.656 28.422 35.938 1 96.69 89 GLU A C 1
ATOM 718 O O . GLU A 1 89 ? 19.625 29.625 36.219 1 96.69 89 GLU A O 1
ATOM 723 N N . ARG A 1 90 ? 19.188 27.969 34.875 1 96.19 90 ARG A N 1
ATOM 724 C CA . ARG A 1 90 ? 18.609 28.812 33.844 1 96.19 90 ARG A CA 1
ATOM 725 C C . ARG A 1 90 ? 17.5 28.078 33.094 1 96.19 90 ARG A C 1
ATOM 727 O O . ARG A 1 90 ? 17.5 26.844 33 1 96.19 90 ARG A O 1
ATOM 734 N N . HIS A 1 91 ? 16.547 28.812 32.562 1 97.56 91 HIS A N 1
ATOM 735 C CA . HIS A 1 91 ? 15.57 28.25 31.625 1 97.56 91 HIS A CA 1
ATOM 736 C C . HIS A 1 91 ? 16.156 28.062 30.234 1 97.56 91 HIS A C 1
ATOM 738 O O . HIS A 1 91 ? 16.531 29.047 29.578 1 97.56 91 HIS A O 1
ATOM 744 N N . PHE A 1 92 ? 16.25 26.812 29.766 1 97.56 92 PHE A N 1
ATOM 745 C CA . PHE A 1 92 ? 16.844 26.609 28.453 1 97.56 92 PHE A CA 1
ATOM 746 C C . PHE A 1 92 ? 15.781 26.641 27.359 1 97.56 92 PHE A C 1
ATOM 748 O O . PHE A 1 92 ? 16.094 26.531 26.172 1 97.56 92 PHE A O 1
ATOM 755 N N . VAL A 1 93 ? 14.531 26.734 27.766 1 98 93 VAL A N 1
ATOM 756 C CA . VAL A 1 93 ? 13.398 27.141 26.938 1 98 93 VAL A CA 1
ATOM 757 C C . VAL A 1 93 ? 12.781 28.422 27.5 1 98 93 VAL A C 1
ATOM 759 O O . VAL A 1 93 ? 12.742 28.625 28.719 1 98 93 VAL A O 1
ATOM 762 N N . TYR A 1 94 ? 12.344 29.281 26.547 1 98 94 TYR A N 1
ATOM 763 C CA . TYR A 1 94 ? 11.758 30.547 26.922 1 98 94 TYR A CA 1
ATOM 764 C C . TYR A 1 94 ? 10.578 30.344 27.875 1 98 94 TYR A C 1
ATOM 766 O O . TYR A 1 94 ? 9.555 29.781 27.484 1 98 94 TYR A O 1
ATOM 774 N N . TYR A 1 95 ? 10.719 30.781 29.094 1 97.94 95 TYR A N 1
ATOM 775 C CA . TYR A 1 95 ? 9.648 30.703 30.094 1 97.94 95 TYR A CA 1
ATOM 776 C C . TYR A 1 95 ? 8.914 32.031 30.203 1 97.94 95 TYR A C 1
ATOM 778 O O . TYR A 1 95 ? 9.445 33 30.766 1 97.94 95 TYR A O 1
ATOM 786 N N . ASN A 1 96 ? 7.773 32.094 29.609 1 97.38 96 ASN A N 1
ATOM 787 C CA . ASN A 1 96 ? 6.91 33.281 29.75 1 97.38 96 ASN A CA 1
ATOM 788 C C . ASN A 1 96 ? 6.18 33.25 31.094 1 97.38 96 ASN A C 1
ATOM 790 O O . ASN A 1 96 ? 5.352 32.375 31.344 1 97.38 96 ASN A O 1
ATOM 794 N N . HIS A 1 97 ? 6.434 34.219 31.938 1 96.94 97 HIS A N 1
ATOM 795 C CA . HIS A 1 97 ? 5.895 34.219 33.312 1 96.94 97 HIS A CA 1
ATOM 796 C C . HIS A 1 97 ? 4.453 34.719 33.312 1 96.94 97 HIS A C 1
ATOM 798 O O . HIS A 1 97 ? 3.852 34.844 34.375 1 96.94 97 HIS A O 1
ATOM 804 N N . VAL A 1 98 ? 3.902 34.969 32.156 1 97.69 98 VAL A N 1
ATOM 805 C CA . VAL A 1 98 ? 2.518 35.406 32 1 97.69 98 VAL A CA 1
ATOM 806 C C . VAL A 1 98 ? 1.878 34.625 30.844 1 97.69 98 VAL A C 1
ATOM 808 O O . VAL A 1 98 ? 2.559 34.25 29.891 1 97.69 98 VAL A O 1
ATOM 811 N N . ILE A 1 99 ? 0.609 34.219 31.031 1 97.88 99 ILE A N 1
ATOM 812 C CA . ILE A 1 99 ? -0.179 33.75 29.891 1 97.88 99 ILE A CA 1
ATOM 813 C C . ILE A 1 99 ? -0.835 34.969 29.203 1 97.88 99 ILE A C 1
ATOM 815 O O . ILE A 1 99 ? -1.82 35.5 29.703 1 97.88 99 ILE A O 1
ATOM 819 N N . LYS A 1 100 ? -0.31 35.438 28.078 1 97.56 100 LYS A N 1
ATOM 820 C CA . LYS A 1 100 ? -0.762 36.594 27.312 1 97.56 100 LYS A CA 1
ATOM 821 C C . LYS A 1 100 ? -1.03 36.25 25.859 1 97.56 100 LYS A C 1
ATOM 823 O O . LYS A 1 100 ? -0.151 36.375 25.016 1 97.56 100 LYS A O 1
ATOM 828 N N . PRO A 1 101 ? -2.311 35.781 25.656 1 96.81 101 PRO A N 1
ATOM 829 C CA . PRO A 1 101 ? -2.629 35.375 24.281 1 96.81 101 PRO A CA 1
ATOM 830 C C . PRO A 1 101 ? -2.703 36.562 23.312 1 96.81 101 PRO A C 1
ATOM 832 O O . PRO A 1 101 ? -3.027 37.688 23.734 1 96.81 101 PRO A O 1
ATOM 835 N N . ALA A 1 102 ? -2.307 36.344 22.047 1 95.94 102 ALA A N 1
ATOM 836 C CA . ALA A 1 102 ? -2.531 37.219 20.906 1 95.94 102 ALA A CA 1
ATOM 837 C C . ALA A 1 102 ? -3.303 36.5 19.812 1 95.94 102 ALA A C 1
ATOM 839 O O . ALA A 1 102 ? -3.52 35.281 19.891 1 95.94 102 ALA A O 1
ATOM 840 N N . LEU A 1 103 ? -3.818 37.219 18.875 1 93.75 103 LEU A N 1
ATOM 841 C CA . LEU A 1 103 ? -4.582 36.625 17.781 1 93.75 103 LEU A CA 1
ATOM 842 C C . LEU A 1 103 ? -3.654 36.125 16.672 1 93.75 103 LEU A C 1
ATOM 844 O O . LEU A 1 103 ? -3.434 36.812 15.68 1 93.75 103 LEU A O 1
ATOM 848 N N . VAL A 1 104 ? -3.164 34.938 16.969 1 91.69 104 VAL A N 1
ATOM 849 C CA . VAL A 1 104 ? -2.268 34.25 16.062 1 91.69 104 VAL A CA 1
ATOM 850 C C . VAL A 1 104 ? -2.809 32.844 15.789 1 91.69 104 VAL A C 1
ATOM 852 O O . VAL A 1 104 ? -3.369 32.188 16.672 1 91.69 104 VAL A O 1
ATOM 855 N N . GLY A 1 105 ? -2.756 32.406 14.641 1 88.19 105 GLY A N 1
ATOM 856 C CA . GLY A 1 105 ? -3.193 31.078 14.297 1 88.19 105 GLY A CA 1
ATOM 857 C C . GLY A 1 105 ? -4.551 31.047 13.625 1 88.19 105 GLY A C 1
ATOM 858 O O . GLY A 1 105 ? -5.059 32.094 13.188 1 88.19 105 GLY A O 1
ATOM 859 N N . LEU A 1 106 ? -5.137 29.844 13.664 1 88.75 106 LEU A N 1
ATOM 860 C CA . LEU A 1 106 ? -6.34 29.656 12.867 1 88.75 106 LEU A CA 1
ATOM 861 C C . LEU A 1 106 ? -7.574 30.141 13.609 1 88.75 106 LEU A C 1
ATOM 863 O O . LEU A 1 106 ? -8.453 30.781 13.023 1 88.75 106 LEU A O 1
ATOM 867 N N . THR A 1 107 ? -7.57 29.891 14.984 1 92.5 107 THR A N 1
ATOM 868 C CA . THR A 1 107 ? -8.82 30.156 15.695 1 92.5 107 THR A CA 1
ATOM 869 C C . THR A 1 107 ? -8.672 31.359 16.625 1 92.5 107 THR A C 1
ATOM 871 O O . THR A 1 107 ? -9.578 31.656 17.406 1 92.5 107 THR A O 1
ATOM 874 N N . GLY A 1 108 ? -7.516 32 16.625 1 91.62 108 GLY A N 1
ATOM 875 C CA . GLY A 1 108 ? -7.344 33.25 17.359 1 91.62 108 GLY A CA 1
ATOM 876 C C . GLY A 1 108 ? -6.289 33.156 18.453 1 91.62 108 GLY A C 1
ATOM 877 O O . GLY A 1 108 ? -5.094 33.312 18.172 1 91.62 108 GLY A O 1
ATOM 878 N N . PRO A 1 109 ? -6.609 32.719 19.641 1 94.75 109 PRO A N 1
ATOM 879 C CA . PRO A 1 109 ? -5.676 32.812 20.766 1 94.75 109 PRO A CA 1
ATOM 880 C C . PRO A 1 109 ? -4.465 31.891 20.594 1 94.75 109 PRO A C 1
ATOM 882 O O . PRO A 1 109 ? -4.621 30.703 20.281 1 94.75 109 PRO A O 1
ATOM 885 N N . TRP A 1 110 ? -3.361 32.438 20.766 1 95.75 110 TRP A N 1
ATOM 886 C CA . TRP A 1 110 ? -2.062 31.781 20.766 1 95.75 110 TRP A CA 1
ATOM 887 C C . TRP A 1 110 ? -1.107 32.438 21.75 1 95.75 110 TRP A C 1
ATOM 889 O O . TRP A 1 110 ? -1.203 33.625 22.016 1 95.75 110 TRP A O 1
ATOM 899 N N . ILE A 1 111 ? -0.271 31.703 22.391 1 96.5 111 ILE A N 1
ATOM 900 C CA . ILE A 1 111 ? 0.644 32.25 23.391 1 96.5 111 ILE A CA 1
ATOM 901 C C . ILE A 1 111 ? 2.082 31.906 23.016 1 96.5 111 ILE A C 1
ATOM 903 O O . ILE A 1 111 ? 2.338 30.875 22.391 1 96.5 111 ILE A O 1
ATOM 907 N N . SER A 1 112 ? 3.004 32.719 23.344 1 95.81 112 SER A N 1
ATOM 908 C CA . SER A 1 112 ? 4.422 32.5 23.078 1 95.81 112 SER A CA 1
ATOM 909 C C . SER A 1 112 ? 5.082 31.734 24.203 1 95.81 112 SER A C 1
ATOM 911 O O . SER A 1 112 ? 4.57 31.688 25.328 1 95.81 112 SER A O 1
ATOM 913 N N . GLY A 1 113 ? 6.211 31.094 23.859 1 95.88 113 GLY A N 1
ATOM 914 C CA . GLY A 1 113 ? 7.039 30.453 24.875 1 95.88 113 GLY A CA 1
ATOM 915 C C . GLY A 1 113 ? 6.855 28.953 24.938 1 95.88 113 GLY A C 1
ATOM 916 O O . GLY A 1 113 ? 5.949 28.406 24.297 1 95.88 113 GLY A O 1
ATOM 917 N N . GLY A 1 114 ? 7.801 28.344 25.734 1 97.38 114 GLY A N 1
ATOM 918 C CA . GLY A 1 114 ? 7.738 26.891 25.875 1 97.38 114 GLY A CA 1
ATOM 919 C C . GLY A 1 114 ? 7.996 26.141 24.594 1 97.38 114 GLY A C 1
ATOM 920 O O . GLY A 1 114 ? 8.82 26.578 23.766 1 97.38 114 GLY A O 1
ATOM 921 N N . ILE A 1 115 ? 7.43 24.922 24.5 1 98.06 115 ILE A N 1
ATOM 922 C CA . ILE A 1 115 ? 7.445 24.125 23.281 1 98.06 115 ILE A CA 1
ATOM 923 C C . ILE A 1 115 ? 6.012 23.812 22.844 1 98.06 115 ILE A C 1
ATOM 925 O O . ILE A 1 115 ? 5.273 23.141 23.562 1 98.06 115 ILE A O 1
ATOM 929 N N . GLU A 1 116 ? 5.656 24.422 21.75 1 96.06 116 GLU A N 1
ATOM 930 C CA . GLU A 1 116 ? 4.371 24.109 21.141 1 96.06 116 GLU A CA 1
ATOM 931 C C . GLU A 1 116 ? 4.5 22.953 20.141 1 96.06 116 GLU A C 1
ATOM 933 O O . GLU A 1 116 ? 5.516 22.844 19.453 1 96.06 116 GLU A O 1
ATOM 938 N N . PHE A 1 117 ? 3.5 22.109 20.062 1 96.44 117 PHE A N 1
ATOM 939 C CA . PHE A 1 117 ? 3.469 21.047 19.062 1 96.44 117 PHE A CA 1
ATOM 940 C C . PHE A 1 117 ? 2.395 21.312 18.016 1 96.44 117 PHE A C 1
ATOM 942 O O . PHE A 1 117 ? 1.204 21.344 18.328 1 96.44 117 PHE A O 1
ATOM 949 N N . ASN A 1 118 ? 2.881 21.516 16.797 1 95.12 118 ASN A N 1
ATOM 950 C CA . ASN A 1 118 ? 1.98 21.734 15.672 1 95.12 118 ASN A CA 1
ATOM 951 C C . ASN A 1 118 ? 1.632 20.422 14.969 1 95.12 118 ASN A C 1
ATOM 953 O O . ASN A 1 118 ? 2.492 19.797 14.344 1 95.12 118 ASN A O 1
ATOM 957 N N . TRP A 1 119 ? 0.363 20.062 15.07 1 94 119 TRP A N 1
ATOM 958 C CA . TRP A 1 119 ? -0.199 18.906 14.391 1 94 119 TRP A CA 1
ATOM 959 C C . TRP A 1 119 ? -1.723 18.969 14.375 1 94 119 TRP A C 1
ATOM 961 O O . TRP A 1 119 ? -2.34 19.422 15.344 1 94 119 TRP A O 1
ATOM 971 N N . PRO A 1 120 ? -2.383 18.531 13.391 1 93.62 120 PRO A N 1
ATOM 972 C CA . PRO A 1 120 ? -1.856 18.047 12.109 1 93.62 120 PRO A CA 1
ATOM 973 C C . PRO A 1 120 ? -1.54 19.172 11.133 1 93.62 120 PRO A C 1
ATOM 975 O O . PRO A 1 120 ? -1.244 18.922 9.961 1 93.62 120 PRO A O 1
ATOM 978 N N . GLN A 1 121 ? -1.686 20.422 11.562 1 90.88 121 GLN A N 1
ATOM 979 C CA . GLN A 1 121 ? -1.31 21.609 10.789 1 90.88 121 GLN A CA 1
ATOM 980 C C . GLN A 1 121 ? -0.648 22.656 11.688 1 90.88 121 GLN A C 1
ATOM 982 O O . GLN A 1 121 ? -0.658 22.531 12.906 1 90.88 121 GLN A O 1
ATOM 987 N N . HIS A 1 122 ? -0.14 23.656 11 1 89.31 122 HIS A N 1
ATOM 988 C CA . HIS A 1 122 ? 0.612 24.672 11.703 1 89.31 122 HIS A CA 1
ATOM 989 C C . HIS A 1 122 ? -0.296 25.484 12.625 1 89.31 122 HIS A C 1
ATOM 991 O O . HIS A 1 122 ? -1.396 25.875 12.234 1 89.31 122 HIS A O 1
ATOM 997 N N . HIS A 1 123 ? 0.227 25.734 13.914 1 87.56 123 HIS A N 1
ATOM 998 C CA . HIS A 1 123 ? -0.553 26.359 14.977 1 87.56 123 HIS A CA 1
ATOM 999 C C . HIS A 1 123 ? -1.947 25.75 15.07 1 87.56 123 HIS A C 1
ATOM 1001 O O . HIS A 1 123 ? -2.936 26.391 14.711 1 87.56 123 HIS A O 1
ATOM 1007 N N . ARG A 1 124 ? -1.971 24.531 15.438 1 89.06 124 ARG A N 1
ATOM 1008 C CA . ARG A 1 124 ? -3.209 23.75 15.375 1 89.06 124 ARG A CA 1
ATOM 1009 C C . ARG A 1 124 ? -4.352 24.5 16.047 1 89.06 124 ARG A C 1
ATOM 1011 O O . ARG A 1 124 ? -4.133 25.25 17 1 89.06 124 ARG A O 1
ATOM 1018 N N . PRO A 1 125 ? -5.574 24.297 15.672 1 90.88 125 PRO A N 1
ATOM 1019 C CA . PRO A 1 125 ? -6.73 25.031 16.188 1 90.88 125 PRO A CA 1
ATOM 1020 C C . PRO A 1 125 ? -6.91 24.875 17.688 1 90.88 125 PRO A C 1
ATOM 1022 O O . PRO A 1 125 ? -7.344 25.812 18.359 1 90.88 125 PRO A O 1
ATOM 1025 N N . SER A 1 126 ? -6.395 23.734 18.188 1 92.81 126 SER A N 1
ATOM 1026 C CA . SER A 1 126 ? -6.66 23.438 19.594 1 92.81 126 SER A CA 1
ATOM 1027 C C . SER A 1 126 ? -5.473 23.812 20.469 1 92.81 126 SER A C 1
ATOM 1029 O O . SER A 1 126 ? -5.32 23.281 21.578 1 92.81 126 SER A O 1
ATOM 1031 N N . THR A 1 127 ? -4.656 24.734 20.078 1 93.75 127 THR A N 1
ATOM 1032 C CA . THR A 1 127 ? -3.463 25.109 20.828 1 93.75 127 THR A CA 1
ATOM 1033 C C . THR A 1 127 ? -3.842 25.703 22.172 1 93.75 127 THR A C 1
ATOM 1035 O O . THR A 1 127 ? -3.098 25.578 23.156 1 93.75 127 THR A O 1
ATOM 1038 N N . TYR A 1 128 ? -5.023 26.344 22.25 1 95.44 128 TYR A N 1
ATOM 1039 C CA . TYR A 1 128 ? -5.449 27 23.484 1 95.44 128 TYR A CA 1
ATOM 1040 C C . TYR A 1 128 ? -6.551 26.203 24.172 1 95.44 128 TYR A C 1
ATOM 1042 O O . TYR A 1 128 ? -7.316 26.75 24.969 1 95.44 128 TYR A O 1
ATOM 1050 N N . ASP A 1 129 ? -6.762 24.922 23.766 1 94.94 129 ASP A N 1
ATOM 1051 C CA . ASP A 1 129 ? -7.773 24.047 24.344 1 94.94 129 ASP A CA 1
ATOM 1052 C C . ASP A 1 129 ? -7.137 22.969 25.234 1 94.94 129 ASP A C 1
ATOM 1054 O O . ASP A 1 129 ? -5.98 22.594 25.031 1 94.94 129 ASP A O 1
ATOM 1058 N N . PRO A 1 130 ? -7.914 22.5 26.266 1 96 130 PRO A N 1
ATOM 1059 C CA . PRO A 1 130 ? -7.387 21.406 27.094 1 96 130 PRO A CA 1
ATOM 1060 C C . PRO A 1 130 ? -7.25 20.109 26.312 1 96 130 PRO A C 1
ATOM 1062 O O . PRO A 1 130 ? -8.008 19.859 25.359 1 96 130 PRO A O 1
ATOM 1065 N N . VAL A 1 131 ? -6.305 19.25 26.688 1 97 131 VAL A N 1
ATOM 1066 C CA . VAL A 1 131 ? -6.117 17.922 26.125 1 97 131 VAL A CA 1
ATOM 1067 C C . VAL A 1 131 ? -6.098 16.891 27.25 1 97 131 VAL A C 1
ATOM 1069 O O . VAL A 1 131 ? -6.016 17.25 28.422 1 97 131 VAL A O 1
ATOM 1072 N N . ASP A 1 132 ? -6.234 15.57 26.891 1 97.38 132 ASP A N 1
ATOM 1073 C CA . ASP A 1 132 ? -6.145 14.484 27.875 1 97.38 132 ASP A CA 1
ATOM 1074 C C . ASP A 1 132 ? -4.699 14.242 28.281 1 97.38 132 ASP A C 1
ATOM 1076 O O . ASP A 1 132 ? -3.771 14.484 27.516 1 97.38 132 ASP A O 1
ATOM 1080 N N . PHE A 1 133 ? -4.504 13.797 29.562 1 97.56 133 PHE A N 1
ATOM 1081 C CA . PHE A 1 133 ? -3.131 13.523 29.969 1 97.56 133 PHE A CA 1
ATOM 1082 C C . PHE A 1 133 ? -3.092 12.422 31.031 1 97.56 133 PHE A C 1
ATOM 1084 O O . PHE A 1 133 ? -4.121 12.078 31.609 1 97.56 133 PHE A O 1
ATOM 1091 N N . SER A 1 134 ? -1.992 11.75 31.188 1 97.5 134 SER A N 1
ATOM 1092 C CA . SER A 1 134 ? -1.719 10.734 32.188 1 97.5 134 SER A CA 1
ATOM 1093 C C . SER A 1 134 ? -0.236 10.688 32.531 1 97.5 134 SER A C 1
ATOM 1095 O O . SER A 1 134 ? 0.601 11.203 31.797 1 97.5 134 SER A O 1
ATOM 1097 N N . ILE A 1 135 ? 0.099 10.227 33.719 1 97.75 135 ILE A N 1
ATOM 1098 C CA . ILE A 1 135 ? 1.473 10.016 34.156 1 97.75 135 ILE A CA 1
ATOM 1099 C C . ILE A 1 135 ? 1.775 8.516 34.188 1 97.75 135 ILE A C 1
ATOM 1101 O O . ILE A 1 135 ? 1.005 7.73 34.719 1 97.75 135 ILE A O 1
ATOM 1105 N N . GLU A 1 136 ? 2.801 8.094 33.531 1 96.94 136 GLU A N 1
ATOM 1106 C CA . GLU A 1 136 ? 3.219 6.699 33.438 1 96.94 136 GLU A CA 1
ATOM 1107 C C . GLU A 1 136 ? 4.555 6.48 34.156 1 96.94 136 GLU A C 1
ATOM 1109 O O . GLU A 1 136 ? 5.488 7.27 33.969 1 96.94 136 GLU A O 1
ATOM 1114 N N . GLU A 1 137 ? 4.625 5.43 35 1 96.25 137 GLU A N 1
ATOM 1115 C CA . GLU A 1 137 ? 5.875 4.996 35.625 1 96.25 137 GLU A CA 1
ATOM 1116 C C . GLU A 1 137 ? 6.508 3.85 34.844 1 96.25 137 GLU A C 1
ATOM 1118 O O . GLU A 1 137 ? 5.863 2.834 34.562 1 96.25 137 GLU A O 1
ATOM 1123 N N . ASN A 1 138 ? 7.715 4.008 34.469 1 95.5 138 ASN A N 1
ATOM 1124 C CA . ASN A 1 138 ? 8.383 2.992 33.656 1 95.5 138 ASN A CA 1
ATOM 1125 C C . ASN A 1 138 ? 9.305 2.121 34.5 1 95.5 138 ASN A C 1
ATOM 1127 O O . ASN A 1 138 ? 9.758 2.543 35.562 1 95.5 138 ASN A O 1
ATOM 1131 N N . GLU A 1 139 ? 9.688 0.971 34.031 1 91.31 139 GLU A N 1
ATOM 1132 C CA . GLU A 1 139 ? 10.461 -0.031 34.75 1 91.31 139 GLU A CA 1
ATOM 1133 C C . GLU A 1 139 ? 11.867 0.476 35.062 1 91.31 139 GLU A C 1
ATOM 1135 O O . GLU A 1 139 ? 12.445 0.135 36.094 1 91.31 139 GLU A O 1
ATOM 1140 N N . ASP A 1 140 ? 12.375 1.309 34.25 1 92.56 140 ASP A N 1
ATOM 1141 C CA . ASP A 1 140 ? 13.758 1.747 34.406 1 92.56 140 ASP A CA 1
ATOM 1142 C C . ASP A 1 140 ? 13.852 2.951 35.344 1 92.56 140 ASP A C 1
ATOM 1144 O O . ASP A 1 140 ? 14.922 3.561 35.469 1 92.56 140 ASP A O 1
ATOM 1148 N N . GLY A 1 141 ? 12.789 3.314 35.906 1 94.75 141 GLY A N 1
ATOM 1149 C CA . GLY A 1 141 ? 12.773 4.43 36.844 1 94.75 141 GLY A CA 1
ATOM 1150 C C . GLY A 1 141 ? 12.422 5.75 36.188 1 94.75 141 GLY A C 1
ATOM 1151 O O . GLY A 1 141 ? 12.172 6.742 36.875 1 94.75 141 GLY A O 1
ATOM 1152 N N . SER A 1 142 ? 12.375 5.773 34.906 1 97.44 142 SER A N 1
ATOM 1153 C CA . SER A 1 142 ? 11.922 6.973 34.188 1 97.44 142 SER A CA 1
ATOM 1154 C C . SER A 1 142 ? 10.422 7.168 34.344 1 97.44 142 SER A C 1
ATOM 1156 O O . SER A 1 142 ? 9.703 6.238 34.719 1 97.44 142 SER A O 1
ATOM 1158 N N . LYS A 1 143 ? 9.984 8.344 34.188 1 98.19 143 LYS A N 1
ATOM 1159 C CA . LYS A 1 143 ? 8.562 8.68 34.156 1 98.19 143 LYS A CA 1
ATOM 1160 C C . LYS A 1 143 ? 8.188 9.398 32.875 1 98.19 143 LYS A C 1
ATOM 1162 O O . LYS A 1 143 ? 9 10.117 32.281 1 98.19 143 LYS A O 1
ATOM 1167 N N . THR A 1 144 ? 7.008 9.102 32.344 1 98.44 144 THR A N 1
ATOM 1168 C CA . THR A 1 144 ? 6.496 9.727 31.141 1 98.44 144 THR A CA 1
ATOM 1169 C C . THR A 1 144 ? 5.16 10.414 31.406 1 98.44 144 THR A C 1
ATOM 1171 O O . THR A 1 144 ? 4.242 9.805 31.969 1 98.44 144 THR A O 1
ATOM 1174 N N . VAL A 1 145 ? 5.047 11.688 31.125 1 98.5 145 VAL A N 1
ATOM 1175 C CA . VAL A 1 145 ? 3.771 12.391 31.078 1 98.5 145 VAL A CA 1
ATOM 1176 C C . VAL A 1 145 ? 3.234 12.391 29.641 1 98.5 145 VAL A C 1
ATOM 1178 O O . VAL A 1 145 ? 3.881 12.906 28.734 1 98.5 145 VAL A O 1
ATOM 1181 N N . TRP A 1 146 ? 2.051 11.797 29.453 1 98.25 146 TRP A N 1
ATOM 1182 C CA . TRP A 1 146 ? 1.428 11.734 28.141 1 98.25 146 TRP A CA 1
ATOM 1183 C C . TRP A 1 146 ? 0.341 12.797 28 1 98.25 146 TRP A C 1
ATOM 1185 O O . TRP A 1 146 ? -0.414 13.047 28.938 1 98.25 146 TRP A O 1
ATOM 1195 N N . VAL A 1 147 ? 0.326 13.445 26.906 1 97.81 147 VAL A N 1
ATOM 1196 C CA . VAL A 1 147 ? -0.829 14.227 26.484 1 97.81 147 VAL A CA 1
ATOM 1197 C C . VAL A 1 147 ? -1.407 13.648 25.203 1 97.81 147 VAL A C 1
ATOM 1199 O O . VAL A 1 147 ? -0.672 13.102 24.375 1 97.81 147 VAL A O 1
ATOM 1202 N N . SER A 1 148 ? -2.721 13.703 25.031 1 97.69 148 SER A N 1
ATOM 1203 C CA . SER A 1 148 ? -3.389 13.086 23.891 1 97.69 148 SER A CA 1
ATOM 1204 C C . SER A 1 148 ? -4.617 13.883 23.469 1 97.69 148 SER A C 1
ATOM 1206 O O . SER A 1 148 ? -5.293 14.484 24.312 1 97.69 148 SER A O 1
ATOM 1208 N N . GLU A 1 149 ? -4.852 13.898 22.188 1 97.06 149 GLU A N 1
ATOM 1209 C CA . GLU A 1 149 ? -6.047 14.547 21.656 1 97.06 149 GLU A CA 1
ATOM 1210 C C . GLU A 1 149 ? -6.539 13.844 20.391 1 97.06 149 GLU A C 1
ATOM 1212 O O . GLU A 1 149 ? -5.742 13.477 19.531 1 97.06 149 GLU A O 1
ATOM 1217 N N . VAL A 1 150 ? -7.812 13.523 20.312 1 97.38 150 VAL A N 1
ATOM 1218 C CA . VAL A 1 150 ? -8.477 13.32 19.016 1 97.38 150 VAL A CA 1
ATOM 1219 C C . VAL A 1 150 ? -9.008 14.648 18.5 1 97.38 150 VAL A C 1
ATOM 1221 O O . VAL A 1 150 ? -10.047 15.125 18.938 1 97.38 150 VAL A O 1
ATOM 1224 N N . GLU A 1 151 ? -8.211 15.195 17.578 1 96.25 151 GLU A N 1
ATOM 1225 C CA . GLU A 1 151 ? -8.578 16.531 17.125 1 96.25 151 GLU A CA 1
ATOM 1226 C C . GLU A 1 151 ? -9.812 16.484 16.234 1 96.25 151 GLU A C 1
ATOM 1228 O O . GLU A 1 151 ? -10.055 15.5 15.539 1 96.25 151 GLU A O 1
ATOM 1233 N N . ARG A 1 152 ? -10.617 17.484 16.172 1 94.31 152 ARG A N 1
ATOM 1234 C CA . ARG A 1 152 ? -11.977 17.516 15.641 1 94.31 152 ARG A CA 1
ATOM 1235 C C . ARG A 1 152 ? -11.961 17.703 14.133 1 94.31 152 ARG A C 1
ATOM 1237 O O . ARG A 1 152 ? -12.828 17.188 13.43 1 94.31 152 ARG A O 1
ATOM 1244 N N . MET A 1 153 ? -11.086 18.453 13.656 1 94.25 153 MET A N 1
ATOM 1245 C CA . MET A 1 153 ? -11.141 18.922 12.273 1 94.25 153 MET A CA 1
ATOM 1246 C C . MET A 1 153 ? -10.953 17.766 11.297 1 94.25 153 MET A C 1
ATOM 1248 O O . MET A 1 153 ? -11.711 17.625 10.344 1 94.25 153 MET A O 1
ATOM 1252 N N . PHE A 1 154 ? -10 16.891 11.547 1 95.31 154 PHE A N 1
ATOM 1253 C CA . PHE A 1 154 ? -9.68 15.789 10.633 1 95.31 154 PHE A CA 1
ATOM 1254 C C . PHE A 1 154 ? -9.906 14.445 11.305 1 95.31 154 PHE A C 1
ATOM 1256 O O . PHE A 1 154 ? -9.789 13.398 10.664 1 95.31 154 PHE A O 1
ATOM 1263 N N . ARG A 1 155 ? -10.234 14.508 12.633 1 96.75 155 ARG A N 1
ATOM 1264 C CA . ARG A 1 155 ? -10.57 13.336 13.43 1 96.75 155 ARG A CA 1
ATOM 1265 C C . ARG A 1 155 ? -9.375 12.406 13.562 1 96.75 155 ARG A C 1
ATOM 1267 O O . ARG A 1 155 ? -9.531 11.18 13.57 1 96.75 155 ARG A O 1
ATOM 1274 N N . THR A 1 156 ? -8.117 12.914 13.5 1 97.5 156 THR A N 1
ATOM 1275 C CA . THR A 1 156 ? -6.887 12.18 13.758 1 97.5 156 THR A CA 1
ATOM 1276 C C . THR A 1 156 ? -6.461 12.336 15.211 1 97.5 156 THR A C 1
ATOM 1278 O O . THR A 1 156 ? -6.914 13.25 15.906 1 97.5 156 THR A O 1
ATOM 1281 N N . LYS A 1 157 ? -5.691 11.422 15.703 1 97.88 157 LYS A N 1
ATOM 1282 C CA . LYS A 1 157 ? -5.242 11.422 17.094 1 97.88 157 LYS A CA 1
ATOM 1283 C C . LYS A 1 157 ? -3.74 11.664 17.188 1 97.88 157 LYS A C 1
ATOM 1285 O O . LYS A 1 157 ? -2.961 11.055 16.438 1 97.88 157 LYS A O 1
ATOM 1290 N N . GLY A 1 158 ? -3.35 12.594 17.984 1 97.31 158 GLY A N 1
ATOM 1291 C CA . GLY A 1 158 ? -1.95 12.875 18.266 1 97.31 158 GLY A CA 1
ATOM 1292 C C . GLY A 1 158 ? -1.609 12.812 19.734 1 97.31 158 GLY A C 1
ATOM 1293 O O . GLY A 1 158 ? -2.4 13.242 20.578 1 97.31 158 GLY A O 1
ATOM 1294 N N . MET A 1 159 ? -0.497 12.164 20.078 1 97.75 159 MET A N 1
ATOM 1295 C CA . MET A 1 159 ? 0.007 12.07 21.453 1 97.75 159 MET A CA 1
ATOM 1296 C C . MET A 1 159 ? 1.467 12.508 21.531 1 97.75 159 MET A C 1
ATOM 1298 O O . MET A 1 159 ? 2.217 12.344 20.562 1 97.75 159 MET A O 1
ATOM 1302 N N . ALA A 1 160 ? 1.836 13.078 22.547 1 98.06 160 ALA A N 1
ATOM 1303 C CA . ALA A 1 160 ? 3.227 13.359 22.891 1 98.06 160 ALA A CA 1
ATOM 1304 C C . ALA A 1 160 ? 3.561 12.844 24.297 1 98.06 160 ALA A C 1
ATOM 1306 O O . ALA A 1 160 ? 2.82 13.102 25.25 1 98.06 160 ALA A O 1
ATOM 1307 N N . GLY A 1 161 ? 4.547 11.992 24.406 1 98.56 161 GLY A N 1
ATOM 1308 C CA . GLY A 1 161 ? 5.051 11.516 25.688 1 98.56 161 GLY A CA 1
ATOM 1309 C C . GLY A 1 161 ? 6.355 12.18 26.094 1 98.56 161 GLY A C 1
ATOM 1310 O O . GLY A 1 161 ? 7.352 12.094 25.375 1 98.56 161 GLY A O 1
ATOM 1311 N N . PHE A 1 162 ? 6.336 12.883 27.234 1 98.75 162 PHE A N 1
ATOM 1312 C CA . PHE A 1 162 ? 7.512 13.539 27.781 1 98.75 162 PHE A CA 1
ATOM 1313 C C . PHE A 1 162 ? 8.195 12.656 28.812 1 98.75 162 PHE A C 1
ATOM 1315 O O . PHE A 1 162 ? 7.629 12.383 29.875 1 98.75 162 PHE A O 1
ATOM 1322 N N . THR A 1 163 ? 9.359 12.211 28.5 1 98.69 163 THR A N 1
ATOM 1323 C CA . THR A 1 163 ? 10.039 11.266 29.391 1 98.69 163 THR A CA 1
ATOM 1324 C C . THR A 1 163 ? 11.32 11.875 29.938 1 98.69 163 THR A C 1
ATOM 1326 O O . THR A 1 163 ? 12.133 12.422 29.188 1 98.69 163 THR A O 1
ATOM 1329 N N . LEU A 1 164 ? 11.508 11.836 31.203 1 98.38 164 LEU A N 1
ATOM 1330 C CA . LEU A 1 164 ? 12.797 12.07 31.859 1 98.38 164 LEU A CA 1
ATOM 1331 C C . LEU A 1 164 ? 13.383 10.773 32.406 1 98.38 164 LEU A C 1
ATOM 1333 O O . LEU A 1 164 ? 12.656 9.938 32.938 1 98.38 164 LEU A O 1
ATOM 1337 N N . HIS A 1 165 ? 14.609 10.586 32.094 1 97.75 165 HIS A N 1
ATOM 1338 C CA . HIS A 1 165 ? 15.352 9.461 32.625 1 97.75 165 HIS A CA 1
ATOM 1339 C C . HIS A 1 165 ? 16.156 9.875 33.875 1 97.75 165 HIS A C 1
ATOM 1341 O O . HIS A 1 165 ? 16.594 11.023 33.969 1 97.75 165 HIS A O 1
ATOM 1347 N N . PRO A 1 166 ? 16.359 8.914 34.812 1 96.69 166 PRO A N 1
ATOM 1348 C CA . PRO A 1 166 ? 17.047 9.281 36.062 1 96.69 166 PRO A CA 1
ATOM 1349 C C . PRO A 1 166 ? 18.453 9.852 35.812 1 96.69 166 PRO A C 1
ATOM 1351 O O . PRO A 1 166 ? 18.875 10.766 36.5 1 96.69 166 PRO A O 1
ATOM 1354 N N . ASP A 1 167 ? 19.125 9.438 34.75 1 95.69 167 ASP A N 1
ATOM 1355 C CA . ASP A 1 167 ? 20.547 9.711 34.656 1 95.69 167 ASP A CA 1
ATOM 1356 C C . ASP A 1 167 ? 20.859 10.508 33.375 1 95.69 167 ASP A C 1
ATOM 1358 O O . ASP A 1 167 ? 21.984 10.484 32.875 1 95.69 167 ASP A O 1
ATOM 1362 N N . LYS A 1 168 ? 19.875 11.156 32.781 1 97.38 168 LYS A N 1
ATOM 1363 C CA . LYS A 1 168 ? 20.094 11.875 31.531 1 97.38 168 LYS A CA 1
ATOM 1364 C C . LYS A 1 168 ? 19.703 13.344 31.656 1 97.38 168 LYS A C 1
ATOM 1366 O O . LYS A 1 168 ? 18.688 13.672 32.281 1 97.38 168 LYS A O 1
ATOM 1371 N N . ALA A 1 169 ? 20.438 14.211 31.047 1 97.88 169 ALA A N 1
ATOM 1372 C CA . ALA A 1 169 ? 20.188 15.648 31.062 1 97.88 169 ALA A CA 1
ATOM 1373 C C . ALA A 1 169 ? 19.484 16.094 29.781 1 97.88 169 ALA A C 1
ATOM 1375 O O . ALA A 1 169 ? 19.906 17.078 29.156 1 97.88 169 ALA A O 1
ATOM 1376 N N . TYR A 1 170 ? 18.547 15.375 29.266 1 98.5 170 TYR A N 1
ATOM 1377 C CA . TYR A 1 170 ? 17.719 15.758 28.125 1 98.5 170 TYR A CA 1
ATOM 1378 C C . TYR A 1 170 ? 16.266 15.336 28.344 1 98.5 170 TYR A C 1
ATOM 1380 O O . TYR A 1 170 ? 15.984 14.469 29.172 1 98.5 170 TYR A O 1
ATOM 1388 N N . LEU A 1 171 ? 15.352 15.992 27.672 1 98.56 171 LEU A N 1
ATOM 1389 C CA . LEU A 1 171 ? 13.945 15.625 27.578 1 98.56 171 LEU A CA 1
ATOM 1390 C C . LEU A 1 171 ? 13.688 14.805 26.312 1 98.56 171 LEU A C 1
ATOM 1392 O O . LEU A 1 171 ? 14 15.242 25.203 1 98.56 171 LEU A O 1
ATOM 1396 N N . GLU A 1 172 ? 13.227 13.578 26.531 1 98.5 172 GLU A N 1
ATOM 1397 C CA . GLU A 1 172 ? 12.797 12.758 25.391 1 98.5 172 GLU A CA 1
ATOM 1398 C C . GLU A 1 172 ? 11.312 12.953 25.109 1 98.5 172 GLU A C 1
ATOM 1400 O O . GLU A 1 172 ? 10.477 12.844 26 1 98.5 172 GLU A O 1
ATOM 1405 N N . ILE A 1 173 ? 10.992 13.312 23.938 1 98.5 173 ILE A N 1
ATOM 1406 C CA . ILE A 1 173 ? 9.602 13.453 23.516 1 98.5 173 ILE A CA 1
ATOM 1407 C C . ILE A 1 173 ? 9.273 12.383 22.484 1 98.5 173 ILE A C 1
ATOM 1409 O O . ILE A 1 173 ? 9.891 12.336 21.406 1 98.5 173 ILE A O 1
ATOM 1413 N N . LYS A 1 174 ? 8.375 11.539 22.797 1 98 174 LYS A N 1
ATOM 1414 C CA . LYS A 1 174 ? 7.859 10.578 21.844 1 98 174 LYS A CA 1
ATOM 1415 C C . LYS A 1 174 ? 6.562 11.07 21.203 1 98 174 LYS A C 1
ATOM 1417 O O . LYS A 1 174 ? 5.566 11.281 21.906 1 98 174 LYS A O 1
ATOM 1422 N N . GLY A 1 175 ? 6.613 11.383 19.906 1 97.5 175 GLY A N 1
ATOM 1423 C CA . GLY A 1 175 ? 5.387 11.656 19.172 1 97.5 175 GLY A CA 1
ATOM 1424 C C . GLY A 1 175 ? 4.727 10.406 18.625 1 97.5 175 GLY A C 1
ATOM 1425 O O . GLY A 1 175 ? 5.41 9.484 18.188 1 97.5 175 GLY A O 1
ATOM 1426 N N . GLN A 1 176 ? 3.389 10.266 18.75 1 97.69 176 GLN A N 1
ATOM 1427 C CA . GLN A 1 176 ? 2.58 9.172 18.219 1 97.69 176 GLN A CA 1
ATOM 1428 C C . GLN A 1 176 ? 1.328 9.695 17.516 1 97.69 176 GLN A C 1
ATOM 1430 O O . GLN A 1 176 ? 0.407 10.188 18.172 1 97.69 176 GLN A O 1
ATOM 1435 N N . LEU A 1 177 ? 1.285 9.602 16.219 1 98 177 LEU A N 1
ATOM 1436 C CA . LEU A 1 177 ? 0.198 10.125 15.398 1 98 177 LEU A CA 1
ATOM 1437 C C . LEU A 1 177 ? -0.618 8.992 14.789 1 98 177 LEU A C 1
ATOM 1439 O O . LEU A 1 177 ? -0.058 7.988 14.344 1 98 177 LEU A O 1
ATOM 1443 N N . TYR A 1 178 ? -1.949 9.07 14.875 1 98 178 TYR A N 1
ATOM 1444 C CA . TYR A 1 178 ? -2.824 7.996 14.43 1 98 178 TYR A CA 1
ATOM 1445 C C . TYR A 1 178 ? -3.971 8.539 13.586 1 98 178 TYR A C 1
ATOM 1447 O O . TYR A 1 178 ? -4.637 9.5 13.977 1 98 178 TYR A O 1
ATOM 1455 N N . ASN A 1 179 ? -4.152 8.008 12.352 1 98.12 179 ASN A N 1
ATOM 1456 C CA . ASN A 1 179 ? -5.332 8.289 11.539 1 98.12 179 ASN A CA 1
ATOM 1457 C C . ASN A 1 179 ? -6.496 7.371 11.898 1 98.12 179 ASN A C 1
ATOM 1459 O O . ASN A 1 179 ? -6.516 6.203 11.5 1 98.12 179 ASN A O 1
ATOM 1463 N N . ARG A 1 180 ? -7.516 7.855 12.578 1 97.06 180 ARG A N 1
ATOM 1464 C CA . ARG A 1 180 ? -8.648 7.043 13.008 1 97.06 180 ARG A CA 1
ATOM 1465 C C . ARG A 1 180 ? -9.664 6.875 11.883 1 97.06 180 ARG A C 1
ATOM 1467 O O . ARG A 1 180 ? -10.617 6.105 12.008 1 97.06 180 ARG A O 1
ATOM 1474 N N . THR A 1 181 ? -9.422 7.559 10.734 1 97.75 181 THR A N 1
ATOM 1475 C CA . THR A 1 181 ? -10.422 7.617 9.68 1 97.75 181 THR A CA 1
ATOM 1476 C C . THR A 1 181 ? -10.117 6.59 8.594 1 97.75 181 THR A C 1
ATOM 1478 O O . THR A 1 181 ? -9.008 6.07 8.508 1 97.75 181 THR A O 1
ATOM 1481 N N . PRO A 1 182 ? -11.141 6.238 7.738 1 97.38 182 PRO A N 1
ATOM 1482 C CA . PRO A 1 182 ? -10.961 5.23 6.691 1 97.38 182 PRO A CA 1
ATOM 1483 C C . PRO A 1 182 ? -10.43 5.824 5.387 1 97.38 182 PRO A C 1
ATOM 1485 O O . PRO A 1 182 ? -10.492 5.176 4.34 1 97.38 182 PRO A O 1
ATOM 1488 N N . HIS A 1 183 ? -9.914 7.105 5.395 1 95.94 183 HIS A N 1
ATOM 1489 C CA . HIS A 1 183 ? -9.352 7.762 4.219 1 95.94 183 HIS A CA 1
ATOM 1490 C C . HIS A 1 183 ? -7.957 8.312 4.512 1 95.94 183 HIS A C 1
ATOM 1492 O O . HIS A 1 183 ? -7.617 8.57 5.668 1 95.94 183 HIS A O 1
ATOM 1498 N N . PRO A 1 184 ? -7.113 8.43 3.432 1 95.75 184 PRO A N 1
ATOM 1499 C CA . PRO A 1 184 ? -5.82 9.086 3.668 1 95.75 184 PRO A CA 1
ATOM 1500 C C . PRO A 1 184 ? -5.969 10.516 4.168 1 95.75 184 PRO A C 1
ATOM 1502 O O . PRO A 1 184 ? -6.844 11.25 3.703 1 95.75 184 PRO A O 1
ATOM 1505 N N . GLN A 1 185 ? -5.207 10.836 5.191 1 97.19 185 GLN A N 1
ATOM 1506 C CA . GLN A 1 185 ? -5.121 12.188 5.73 1 97.19 185 GLN A CA 1
ATOM 1507 C C . GLN A 1 185 ? -3.732 12.781 5.508 1 97.19 185 GLN A C 1
ATOM 1509 O O . GLN A 1 185 ? -2.777 12.047 5.234 1 97.19 185 GLN A O 1
ATOM 1514 N N . THR A 1 186 ? -3.623 14.055 5.453 1 96.31 186 THR A N 1
ATOM 1515 C CA . THR A 1 186 ? -2.332 14.727 5.391 1 96.31 186 THR A CA 1
ATOM 1516 C C . THR A 1 186 ? -2.012 15.406 6.719 1 96.31 186 THR A C 1
ATOM 1518 O O . THR A 1 186 ? -2.918 15.781 7.465 1 96.31 186 THR A O 1
ATOM 1521 N N . PHE A 1 187 ? -0.733 15.453 7.043 1 96.5 187 PHE A N 1
ATOM 1522 C CA . PHE A 1 187 ? -0.344 16.047 8.312 1 96.5 187 PHE A CA 1
ATOM 1523 C C . PHE A 1 187 ? 1.061 16.641 8.234 1 96.5 187 PHE A C 1
ATOM 1525 O O . PHE A 1 187 ? 1.789 16.375 7.27 1 96.5 187 PHE A O 1
ATOM 1532 N N . LEU A 1 188 ? 1.415 17.484 9.07 1 95.38 188 LEU A N 1
ATOM 1533 C CA . LEU A 1 188 ? 2.777 17.859 9.438 1 95.38 188 LEU A CA 1
ATOM 1534 C C . LEU A 1 188 ? 2.939 17.922 10.953 1 95.38 188 LEU A C 1
ATOM 1536 O O . LEU A 1 188 ? 1.952 18.016 11.68 1 95.38 188 LEU A O 1
ATOM 1540 N N . TRP A 1 189 ? 4.105 17.703 11.438 1 97.06 189 TRP A N 1
ATOM 1541 C CA . TRP A 1 189 ? 4.453 17.859 12.852 1 97.06 189 TRP A CA 1
ATOM 1542 C C . TRP A 1 189 ? 5.656 18.781 13.008 1 97.06 189 TRP A C 1
ATOM 1544 O O . TRP A 1 189 ? 6.707 18.562 12.406 1 97.06 189 TRP A O 1
ATOM 1554 N N . TRP A 1 190 ? 5.492 19.844 13.766 1 96.88 190 TRP A N 1
ATOM 1555 C CA . TRP A 1 190 ? 6.586 20.719 14.18 1 96.88 190 TRP A CA 1
ATOM 1556 C C . TRP A 1 190 ? 6.602 20.891 15.695 1 96.88 190 TRP A C 1
ATOM 1558 O O . TRP A 1 190 ? 5.586 21.25 16.297 1 96.88 190 TRP A O 1
ATOM 1568 N N . ALA A 1 191 ? 7.695 20.547 16.328 1 97.56 191 ALA A N 1
ATOM 1569 C CA . ALA A 1 191 ? 7.953 21 17.688 1 97.56 191 ALA A CA 1
ATOM 1570 C C . ALA A 1 191 ? 8.641 22.359 17.703 1 97.56 191 ALA A C 1
ATOM 1572 O O . ALA A 1 191 ? 9.68 22.547 17.062 1 97.56 191 ALA A O 1
ATOM 1573 N N . ASN A 1 192 ? 8.039 23.359 18.391 1 97 192 ASN A N 1
ATOM 1574 C CA . ASN A 1 192 ? 8.492 24.734 18.297 1 97 192 ASN A CA 1
ATOM 1575 C C . ASN A 1 192 ? 9.047 25.234 19.641 1 97 192 ASN A C 1
ATOM 1577 O O . ASN A 1 192 ? 8.391 26 20.344 1 97 192 ASN A O 1
ATOM 1581 N N . PRO A 1 193 ? 10.289 24.922 19.953 1 97.88 193 PRO A N 1
ATOM 1582 C CA . PRO A 1 193 ? 10.859 25.516 21.172 1 97.88 193 PRO A CA 1
ATOM 1583 C C . PRO A 1 193 ? 11.18 27 21.031 1 97.88 193 PRO A C 1
ATOM 1585 O O . PRO A 1 193 ? 11.812 27.406 20.047 1 97.88 193 PRO A O 1
ATOM 1588 N N . ALA A 1 194 ? 10.688 27.75 21.938 1 97.81 194 ALA A N 1
ATOM 1589 C CA . ALA A 1 194 ? 11.055 29.156 22.031 1 97.81 194 ALA A CA 1
ATOM 1590 C C . ALA A 1 194 ? 12.297 29.344 22.891 1 97.81 194 ALA A C 1
ATOM 1592 O O . ALA A 1 194 ? 12.477 28.672 23.906 1 97.81 194 ALA A O 1
ATOM 1593 N N . VAL A 1 195 ? 13.172 30.25 22.469 1 97.31 195 VAL A N 1
ATOM 1594 C CA . VAL A 1 195 ? 14.367 30.578 23.234 1 97.31 195 VAL A CA 1
ATOM 1595 C C . VAL A 1 195 ? 14.477 32.094 23.406 1 97.31 195 VAL A C 1
ATOM 1597 O O . VAL A 1 195 ? 14.148 32.844 22.484 1 97.31 195 VAL A O 1
ATOM 1600 N N . ALA A 1 196 ? 14.875 32.5 24.562 1 96.75 196 ALA A N 1
ATOM 1601 C CA . ALA A 1 196 ? 15.141 33.906 24.781 1 96.75 196 ALA A CA 1
ATOM 1602 C C . ALA A 1 196 ? 16.328 34.375 23.938 1 96.75 196 ALA A C 1
ATOM 1604 O O . ALA A 1 196 ? 17.312 33.656 23.797 1 96.75 196 ALA A O 1
ATOM 1605 N N . VAL A 1 197 ? 16.219 35.625 23.422 1 96.69 197 VAL A N 1
ATOM 1606 C CA . VAL A 1 197 ? 17.312 36.062 22.562 1 96.69 197 VAL A CA 1
ATOM 1607 C C . VAL A 1 197 ? 17.75 37.469 22.938 1 96.69 197 VAL A C 1
ATOM 1609 O O . VAL A 1 197 ? 17 38.219 23.594 1 96.69 197 VAL A O 1
ATOM 1612 N N . ASN A 1 198 ? 18.922 37.844 22.672 1 95.5 198 ASN A N 1
ATOM 1613 C CA . ASN A 1 198 ? 19.547 39.156 22.797 1 95.5 198 ASN A CA 1
ATOM 1614 C C . ASN A 1 198 ? 20.594 39.406 21.703 1 95.5 198 ASN A C 1
ATOM 1616 O O . ASN A 1 198 ? 20.594 38.688 20.688 1 95.5 198 ASN A O 1
ATOM 1620 N N . ASP A 1 199 ? 21.422 40.375 21.859 1 96.19 199 ASP A N 1
ATOM 1621 C CA . ASP A 1 199 ? 22.391 40.75 20.828 1 96.19 199 ASP A CA 1
ATOM 1622 C C . ASP A 1 199 ? 23.453 39.656 20.688 1 96.19 199 ASP A C 1
ATOM 1624 O O . ASP A 1 199 ? 24.188 39.625 19.688 1 96.19 199 ASP A O 1
ATOM 1628 N N . HIS A 1 200 ? 23.516 38.719 21.609 1 97 200 HIS A N 1
ATOM 1629 C CA . HIS A 1 200 ? 24.578 37.719 21.625 1 97 200 HIS A CA 1
ATOM 1630 C C . HIS A 1 200 ? 24.062 36.344 21.188 1 97 200 HIS A C 1
ATOM 1632 O O . HIS A 1 200 ? 24.812 35.375 21.125 1 97 200 HIS A O 1
ATOM 1638 N N . TYR A 1 201 ? 22.844 36.281 20.859 1 97.38 201 TYR A N 1
ATOM 1639 C CA . TYR A 1 201 ? 22.266 35 20.438 1 97.38 201 TYR A CA 1
ATOM 1640 C C . TYR A 1 201 ? 22.656 34.656 19.016 1 97.38 201 TYR A C 1
ATOM 1642 O O . TYR A 1 201 ? 22.719 35.562 18.156 1 97.38 201 TYR A O 1
ATOM 1650 N N . GLN A 1 202 ? 22.828 33.375 18.781 1 97.38 202 GLN A N 1
ATOM 1651 C CA . GLN A 1 202 ? 23.141 32.844 17.469 1 97.38 202 GLN A CA 1
ATOM 1652 C C . GLN A 1 202 ? 22.453 31.484 17.234 1 97.38 202 GLN A C 1
ATOM 1654 O O . GLN A 1 202 ? 22.484 30.609 18.109 1 97.38 202 GLN A O 1
ATOM 1659 N N . SER A 1 203 ? 21.844 31.406 16.062 1 96.31 203 SER A N 1
ATOM 1660 C CA . SER A 1 203 ? 21.266 30.125 15.688 1 96.31 203 SER A CA 1
ATOM 1661 C C . SER A 1 203 ? 22.344 29.094 15.359 1 96.31 203 SER A C 1
ATOM 1663 O O . SER A 1 203 ? 23.359 29.438 14.734 1 96.31 203 SER A O 1
ATOM 1665 N N . VAL A 1 204 ? 22.109 27.844 15.734 1 97.69 204 VAL A N 1
ATOM 1666 C CA . VAL A 1 204 ? 23.062 26.766 15.477 1 97.69 204 VAL A CA 1
ATOM 1667 C C . VAL A 1 204 ? 22.453 25.766 14.5 1 97.69 204 VAL A C 1
ATOM 1669 O O . VAL A 1 204 ? 21.703 24.859 14.906 1 97.69 204 VAL A O 1
ATOM 1672 N N . PHE A 1 205 ? 22.719 25.875 13.172 1 97.12 205 PHE A N 1
ATOM 1673 C CA . PHE A 1 205 ? 22.422 24.891 12.141 1 97.12 205 PHE A CA 1
ATOM 1674 C C . PHE A 1 205 ? 23.625 24.016 11.852 1 97.12 205 PHE A C 1
ATOM 1676 O O . PHE A 1 205 ? 24.766 24.422 12.094 1 97.12 205 PHE A O 1
ATOM 1683 N N . PRO A 1 206 ? 23.391 22.812 11.344 1 96.88 206 PRO A N 1
ATOM 1684 C CA . PRO A 1 206 ? 24.531 21.969 11 1 96.88 206 PRO A CA 1
ATOM 1685 C C . PRO A 1 206 ? 25.453 22.609 9.961 1 96.88 206 PRO A C 1
ATOM 1687 O O . PRO A 1 206 ? 25.016 23.453 9.172 1 96.88 206 PRO A O 1
ATOM 1690 N N . PRO A 1 207 ? 26.688 22.219 9.977 1 95 207 PRO A N 1
ATOM 1691 C CA . PRO A 1 207 ? 27.688 22.875 9.125 1 95 207 PRO A CA 1
ATOM 1692 C C . PRO A 1 207 ? 27.391 22.703 7.637 1 95 207 PRO A C 1
ATOM 1694 O O . PRO A 1 207 ? 27.891 23.469 6.812 1 95 207 PRO A O 1
ATOM 1697 N N . ASP A 1 208 ? 26.547 21.734 7.27 1 94.69 208 ASP A N 1
ATOM 1698 C CA . ASP A 1 208 ? 26.281 21.484 5.855 1 94.69 208 ASP A CA 1
ATOM 1699 C C . ASP A 1 208 ? 25.125 22.344 5.352 1 94.69 208 ASP A C 1
ATOM 1701 O O . ASP A 1 208 ? 24.781 22.297 4.168 1 94.69 208 ASP A O 1
ATOM 1705 N N . VAL A 1 209 ? 24.469 23.109 6.172 1 95.19 209 VAL A N 1
ATOM 1706 C CA . VAL A 1 209 ? 23.406 24.016 5.75 1 95.19 209 VAL A CA 1
ATOM 1707 C C . VAL A 1 209 ? 24.016 25.281 5.145 1 95.19 209 VAL A C 1
ATOM 1709 O O . VAL A 1 209 ? 24.578 26.109 5.863 1 95.19 209 VAL A O 1
ATOM 1712 N N . ASN A 1 210 ? 23.844 25.391 3.84 1 93.25 210 ASN A N 1
ATOM 1713 C CA . ASN A 1 210 ? 24.438 26.531 3.166 1 93.25 210 ASN A CA 1
ATOM 1714 C C . ASN A 1 210 ? 23.391 27.469 2.598 1 93.25 210 ASN A C 1
ATOM 1716 O O . ASN A 1 210 ? 23.719 28.516 2.041 1 93.25 210 ASN A O 1
ATOM 1720 N N . ALA A 1 211 ? 22.188 27.047 2.689 1 94.31 211 ALA A N 1
ATOM 1721 C CA . ALA A 1 211 ? 21.078 27.859 2.205 1 94.31 211 ALA A CA 1
ATOM 1722 C C . ALA A 1 211 ? 19.828 27.641 3.043 1 94.31 211 ALA A C 1
ATOM 1724 O O . ALA A 1 211 ? 19.672 26.594 3.686 1 94.31 211 ALA A O 1
ATOM 1725 N N . VAL A 1 212 ? 18.938 28.562 3.037 1 94.62 212 VAL A N 1
ATOM 1726 C CA . VAL A 1 212 ? 17.656 28.484 3.748 1 94.62 212 VAL A CA 1
ATOM 1727 C C . VAL A 1 212 ? 16.531 29 2.848 1 94.62 212 VAL A C 1
ATOM 1729 O O . VAL A 1 212 ? 16.766 29.844 1.974 1 94.62 212 VAL A O 1
ATOM 1732 N N . PHE A 1 213 ? 15.352 28.438 3.047 1 92.31 213 PHE A N 1
ATOM 1733 C CA . PHE A 1 213 ? 14.156 28.812 2.291 1 92.31 213 PHE A CA 1
ATOM 1734 C C . PHE A 1 213 ? 13.172 29.562 3.172 1 92.31 213 PHE A C 1
ATOM 1736 O O . PHE A 1 213 ? 13.188 29.422 4.395 1 92.31 213 PHE A O 1
ATOM 1743 N N . ASP A 1 214 ? 12.367 30.359 2.486 1 90.94 214 ASP A N 1
ATOM 1744 C CA . ASP A 1 214 ? 11.156 30.875 3.121 1 90.94 214 ASP A CA 1
ATOM 1745 C C . ASP A 1 214 ? 10 29.891 2.977 1 90.94 214 ASP A C 1
ATOM 1747 O O . ASP A 1 214 ? 10.188 28.766 2.504 1 90.94 214 ASP A O 1
ATOM 1751 N N . HIS A 1 215 ? 8.773 30.219 3.43 1 87.25 215 HIS A N 1
ATOM 1752 C CA . HIS A 1 215 ? 7.582 29.391 3.344 1 87.25 215 HIS A CA 1
ATOM 1753 C C . HIS A 1 215 ? 7.297 28.984 1.901 1 87.25 215 HIS A C 1
ATOM 1755 O O . HIS A 1 215 ? 7.309 29.828 1 1 87.25 215 HIS A O 1
ATOM 1761 N N . GLY A 1 216 ? 7.117 27.688 1.686 1 85.38 216 GLY A N 1
ATOM 1762 C CA . GLY A 1 216 ? 6.801 27.188 0.358 1 85.38 216 GLY A CA 1
ATOM 1763 C C . GLY A 1 216 ? 7.98 27.234 -0.594 1 85.38 216 GLY A C 1
ATOM 1764 O O . GLY A 1 216 ? 7.809 27.125 -1.81 1 85.38 216 GLY A O 1
ATOM 1765 N N . LYS A 1 217 ? 9.117 27.562 -0.043 1 88.81 217 LYS A N 1
ATOM 1766 C CA . LYS A 1 217 ? 10.359 27.625 -0.81 1 88.81 217 LYS A CA 1
ATOM 1767 C C . LYS A 1 217 ? 10.281 28.688 -1.895 1 88.81 217 LYS A C 1
ATOM 1769 O O . LYS A 1 217 ? 10.789 28.5 -3 1 88.81 217 LYS A O 1
ATOM 1774 N N . ARG A 1 218 ? 9.633 29.734 -1.671 1 85.38 218 ARG A N 1
ATOM 1775 C CA . ARG A 1 218 ? 9.422 30.781 -2.664 1 85.38 218 ARG A CA 1
ATOM 1776 C C . ARG A 1 218 ? 10.672 31.641 -2.84 1 85.38 218 ARG A C 1
ATOM 1778 O O . ARG A 1 218 ? 10.859 32.281 -3.881 1 85.38 218 ARG A O 1
ATOM 1785 N N . ASP A 1 219 ? 11.422 31.719 -1.719 1 87.94 219 ASP A N 1
ATOM 1786 C CA . ASP A 1 219 ? 12.664 32.469 -1.732 1 87.94 219 ASP A CA 1
ATOM 1787 C C . ASP A 1 219 ? 13.797 31.703 -1.082 1 87.94 219 ASP A C 1
ATOM 1789 O O . ASP A 1 219 ? 13.555 30.781 -0.298 1 87.94 219 ASP A O 1
ATOM 1793 N N . VAL A 1 220 ? 15.031 32.031 -1.556 1 92 220 VAL A N 1
ATOM 1794 C CA . VAL A 1 220 ? 16.203 31.312 -1.059 1 92 220 VAL A CA 1
ATOM 1795 C C . VAL A 1 220 ? 17.312 32.312 -0.717 1 92 220 VAL A C 1
ATOM 1797 O O . VAL A 1 220 ? 17.469 33.312 -1.401 1 92 220 VAL A O 1
ATOM 1800 N N . SER A 1 221 ? 17.984 32.125 0.344 1 93.75 221 SER A N 1
ATOM 1801 C CA . SER A 1 221 ? 19.156 32.875 0.743 1 93.75 221 SER A CA 1
ATOM 1802 C C . SER A 1 221 ? 20.297 31.984 1.149 1 93.75 221 SER A C 1
ATOM 1804 O O . SER A 1 221 ? 20.078 30.875 1.642 1 93.75 221 SER A O 1
ATOM 1806 N N . GLU A 1 222 ? 21.484 32.5 0.903 1 93.25 222 GLU A N 1
ATOM 1807 C CA . GLU A 1 222 ? 22.641 31.812 1.474 1 93.25 222 GLU A CA 1
ATOM 1808 C C . GLU A 1 222 ? 22.625 31.891 2.998 1 93.25 222 GLU A C 1
ATOM 1810 O O . GLU A 1 222 ? 22.062 32.812 3.576 1 93.25 222 GLU A O 1
ATOM 1815 N N . PHE A 1 223 ? 23.203 31.062 3.711 1 94.06 223 PHE A N 1
ATOM 1816 C CA . PHE A 1 223 ? 23.266 30.969 5.164 1 94.06 223 PHE A CA 1
ATOM 1817 C C . PHE A 1 223 ? 24.641 30.453 5.617 1 94.06 223 PHE A C 1
ATOM 1819 O O . PHE A 1 223 ? 25.203 29.547 4.996 1 94.06 223 PHE A O 1
ATOM 1826 N N . PRO A 1 224 ? 25.281 30.938 6.617 1 94.31 224 PRO A N 1
ATOM 1827 C CA . PRO A 1 224 ? 24.703 31.953 7.508 1 94.31 224 PRO A CA 1
ATOM 1828 C C . PRO A 1 224 ? 24.906 33.375 6.98 1 94.31 224 PRO A C 1
ATOM 1830 O O . PRO A 1 224 ? 24.297 34.312 7.496 1 94.31 224 PRO A O 1
ATOM 1833 N N . ILE A 1 225 ? 25.734 33.531 5.953 1 95.69 225 ILE A N 1
ATOM 1834 C CA . ILE A 1 225 ? 26.016 34.875 5.414 1 95.69 225 ILE A CA 1
ATOM 1835 C C . ILE A 1 225 ? 25.109 35.125 4.211 1 95.69 225 ILE A C 1
ATOM 1837 O O . ILE A 1 225 ? 25.391 34.688 3.104 1 95.69 225 ILE A O 1
ATOM 1841 N N . ALA A 1 226 ? 24.172 35.969 4.422 1 95.62 226 ALA A N 1
ATOM 1842 C CA . ALA A 1 226 ? 23.266 36.375 3.348 1 95.62 226 ALA A CA 1
ATOM 1843 C C . ALA A 1 226 ? 23.875 37.469 2.514 1 95.62 226 ALA A C 1
ATOM 1845 O O . ALA A 1 226 ? 24.453 38.438 3.061 1 95.62 226 ALA A O 1
ATOM 1846 N N . LYS A 1 227 ? 23.812 37.438 1.205 1 94.69 227 LYS A N 1
ATOM 1847 C CA . LYS A 1 227 ? 24.484 38.375 0.333 1 94.69 227 LYS A CA 1
ATOM 1848 C C . LYS A 1 227 ? 23.484 39.156 -0.517 1 94.69 227 LYS A C 1
ATOM 1850 O O . LYS A 1 227 ? 23.828 40.156 -1.155 1 94.69 227 LYS A O 1
ATOM 1855 N N . GLY A 1 228 ? 22.266 38.781 -0.508 1 92.06 228 GLY A N 1
ATOM 1856 C CA . GLY A 1 228 ? 21.234 39.438 -1.306 1 92.06 228 GLY A CA 1
ATOM 1857 C C . GLY A 1 228 ? 20.031 39.875 -0.493 1 92.06 228 GLY A C 1
ATOM 1858 O O . GLY A 1 228 ? 20.125 40.062 0.724 1 92.06 228 GLY A O 1
ATOM 1859 N N . GLU A 1 229 ? 19 40.156 -1.183 1 91.94 229 GLU A N 1
ATOM 1860 C CA . GLU A 1 229 ? 17.75 40.562 -0.532 1 91.94 229 GLU A CA 1
ATOM 1861 C C . GLU A 1 229 ? 16.984 39.344 -0.037 1 91.94 229 GLU A C 1
ATOM 1863 O O . GLU A 1 229 ? 16.891 38.344 -0.74 1 91.94 229 GLU A O 1
ATOM 1868 N N . TYR A 1 230 ? 16.625 39.406 1.063 1 91.94 230 TYR A N 1
ATOM 1869 C CA . TYR A 1 230 ? 15.797 38.375 1.706 1 91.94 230 TYR A CA 1
ATOM 1870 C C . TYR A 1 230 ? 14.781 39.031 2.65 1 91.94 230 TYR A C 1
ATOM 1872 O O . TYR A 1 230 ? 15.141 39.844 3.488 1 91.94 230 TYR A O 1
ATOM 1880 N N . TYR A 1 231 ? 13.438 38.75 2.449 1 89.25 231 TYR A N 1
ATOM 1881 C CA . TYR A 1 231 ? 12.336 39.344 3.186 1 89.25 231 TYR A CA 1
ATOM 1882 C C . TYR A 1 231 ? 12.383 40.875 3.078 1 89.25 231 TYR A C 1
ATOM 1884 O O . TYR A 1 231 ? 12.227 41.594 4.078 1 89.25 231 TYR A O 1
ATOM 1892 N N . LYS A 1 232 ? 12.773 41.344 1.88 1 86.06 232 LYS A N 1
ATOM 1893 C CA . LYS A 1 232 ? 12.742 42.75 1.49 1 86.06 232 LYS A CA 1
ATOM 1894 C C . LYS A 1 232 ? 13.797 43.531 2.254 1 86.06 232 LYS A C 1
ATOM 1896 O O . LYS A 1 232 ? 13.633 44.75 2.467 1 86.06 232 LYS A O 1
ATOM 1901 N N . VAL A 1 233 ? 14.734 42.875 2.824 1 92.5 233 VAL A N 1
ATOM 1902 C CA . VAL A 1 233 ? 15.883 43.5 3.449 1 92.5 233 VAL A CA 1
ATOM 1903 C C . VAL A 1 233 ? 17.141 43.219 2.639 1 92.5 233 VAL A C 1
ATOM 1905 O O . VAL A 1 233 ? 17.375 42.062 2.232 1 92.5 233 VAL A O 1
ATOM 1908 N N . ASP A 1 234 ? 17.891 44.188 2.33 1 93.44 234 ASP A N 1
ATOM 1909 C CA . ASP A 1 234 ? 19.156 44 1.64 1 93.44 234 ASP A CA 1
ATOM 1910 C C . ASP A 1 234 ? 20.266 43.625 2.623 1 93.44 234 ASP A C 1
ATOM 1912 O O . ASP A 1 234 ? 20.703 44.469 3.416 1 93.44 234 ASP A O 1
ATOM 1916 N N . TYR A 1 235 ? 20.812 42.5 2.557 1 95.25 235 TYR A N 1
ATOM 1917 C CA . TYR A 1 235 ? 21.828 42 3.473 1 95.25 235 TYR A CA 1
ATOM 1918 C C . TYR A 1 235 ? 23.203 42.031 2.832 1 95.25 235 TYR A C 1
ATOM 1920 O O . TYR A 1 235 ? 24.172 41.5 3.367 1 95.25 235 TYR A O 1
ATOM 1928 N N . SER A 1 236 ? 23.266 42.594 1.624 1 93.81 236 SER A N 1
ATOM 1929 C CA . SER A 1 236 ? 24.547 42.688 0.944 1 93.81 236 SER A CA 1
ATOM 1930 C C . SER A 1 236 ? 25.5 43.594 1.724 1 93.81 236 SER A C 1
ATOM 1932 O O . SER A 1 236 ? 25.078 44.469 2.465 1 93.81 236 SER A O 1
ATOM 1934 N N . PRO A 1 237 ? 26.828 43.5 1.411 1 94.25 237 PRO A N 1
ATOM 1935 C CA . PRO A 1 237 ? 27.453 42.469 0.559 1 94.25 237 PRO A CA 1
ATOM 1936 C C . PRO A 1 237 ? 27.484 41.094 1.215 1 94.25 237 PRO A C 1
ATOM 1938 O O . PRO A 1 237 ? 27.781 40.094 0.549 1 94.25 237 PRO A O 1
ATOM 1941 N N . GLY A 1 238 ? 27.266 41.188 2.574 1 95.75 238 GLY A N 1
ATOM 1942 C CA . GLY A 1 238 ? 27.234 39.969 3.385 1 95.75 238 GLY A CA 1
ATOM 1943 C C . GLY A 1 238 ? 26.875 40.25 4.832 1 95.75 238 GLY A C 1
ATOM 1944 O O . GLY A 1 238 ? 27.531 41.031 5.516 1 95.75 238 GLY A O 1
ATOM 1945 N N . THR A 1 239 ? 25.766 39.625 5.348 1 97.12 239 THR A N 1
ATOM 1946 C CA . THR A 1 239 ? 25.312 39.75 6.723 1 97.12 239 THR A CA 1
ATOM 1947 C C . THR A 1 239 ? 25.062 38.406 7.352 1 97.12 239 THR A C 1
ATOM 1949 O O . THR A 1 239 ? 24.391 37.531 6.754 1 97.12 239 THR A O 1
ATOM 1952 N N . ASP A 1 240 ? 25.625 38.188 8.5 1 97.25 240 ASP A N 1
ATOM 1953 C CA . ASP A 1 240 ? 25.406 36.938 9.211 1 97.25 240 ASP A CA 1
ATOM 1954 C C . ASP A 1 240 ? 24 36.875 9.82 1 97.25 240 ASP A C 1
ATOM 1956 O O . ASP A 1 240 ? 23.781 37.406 10.922 1 97.25 240 ASP A O 1
ATOM 1960 N N . ILE A 1 241 ? 23.141 36.219 9.164 1 96.75 241 ILE A N 1
ATOM 1961 C CA . ILE A 1 241 ? 21.75 36.219 9.586 1 96.75 241 ILE A CA 1
ATOM 1962 C C . ILE A 1 241 ? 21.516 35.125 10.617 1 96.75 241 ILE A C 1
ATOM 1964 O O . ILE A 1 241 ? 20.375 34.844 10.992 1 96.75 241 ILE A O 1
ATOM 1968 N N . SER A 1 242 ? 22.578 34.406 11.047 1 96.75 242 SER A N 1
ATOM 1969 C CA . SER A 1 242 ? 22.438 33.5 12.18 1 96.75 242 SER A CA 1
ATOM 1970 C C . SER A 1 242 ? 22.375 34.25 13.5 1 96.75 242 SER A C 1
ATOM 1972 O O . SER A 1 242 ? 22.016 33.688 14.531 1 96.75 242 SER A O 1
ATOM 1974 N N . ARG A 1 243 ? 22.719 35.5 13.484 1 97.5 243 ARG A N 1
ATOM 1975 C CA . ARG A 1 243 ? 22.719 36.344 14.664 1 97.5 243 ARG A CA 1
ATOM 1976 C C . ARG A 1 243 ? 21.453 37.188 14.758 1 97.5 243 ARG A C 1
ATOM 1978 O O . ARG A 1 243 ? 21.141 37.938 13.844 1 97.5 243 ARG A O 1
ATOM 1985 N N . TYR A 1 244 ? 20.859 37.094 15.883 1 97.19 244 TYR A N 1
ATOM 1986 C CA . TYR A 1 244 ? 19.562 37.75 16.078 1 97.19 244 TYR A CA 1
ATOM 1987 C C . TYR A 1 244 ? 19.672 39.25 15.859 1 97.19 244 TYR A C 1
ATOM 1989 O O . TYR A 1 244 ? 18.781 39.875 15.258 1 97.19 244 TYR A O 1
ATOM 1997 N N . LYS A 1 245 ? 20.719 39.875 16.266 1 96.94 245 LYS A N 1
ATOM 1998 C CA . LYS A 1 245 ? 20.906 41.312 16.234 1 96.94 245 LYS A CA 1
ATOM 1999 C C . LYS A 1 245 ? 20.891 41.844 14.797 1 96.94 245 LYS A C 1
ATOM 2001 O O . LYS A 1 245 ? 20.703 43.031 14.562 1 96.94 245 LYS A O 1
ATOM 2006 N N . ASN A 1 246 ? 21.094 40.844 13.836 1 97.31 246 ASN A N 1
ATOM 2007 C CA . ASN A 1 246 ? 21.219 41.25 12.438 1 97.31 246 ASN A CA 1
ATOM 2008 C C . ASN A 1 246 ? 19.891 41.125 11.688 1 97.31 246 ASN A C 1
ATOM 2010 O O . ASN A 1 246 ? 19.828 41.312 10.477 1 97.31 246 ASN A O 1
ATOM 2014 N N . ILE A 1 247 ? 18.812 40.812 12.305 1 96.81 247 ILE A N 1
ATOM 2015 C CA . ILE A 1 247 ? 17.547 40.531 11.648 1 96.81 247 ILE A CA 1
ATOM 2016 C C . ILE A 1 247 ? 16.516 41.562 12.07 1 96.81 247 ILE A C 1
ATOM 2018 O O . ILE A 1 247 ? 15.805 41.406 13.062 1 96.81 247 ILE A O 1
ATOM 2022 N N . PRO A 1 248 ? 16.219 42.5 11.258 1 95.62 248 PRO A N 1
ATOM 2023 C CA . PRO A 1 248 ? 15.398 43.625 11.703 1 95.62 248 PRO A CA 1
ATOM 2024 C C . PRO A 1 248 ? 13.906 43.375 11.508 1 95.62 248 PRO A C 1
ATOM 2026 O O . PRO A 1 248 ? 13.07 44.031 12.125 1 95.62 248 PRO A O 1
ATOM 2029 N N . VAL A 1 249 ? 13.492 42.469 10.609 1 94.25 249 VAL A N 1
ATOM 2030 C CA . VAL A 1 249 ? 12.094 42.25 10.25 1 94.25 249 VAL A CA 1
ATOM 2031 C C . VAL A 1 249 ? 11.695 40.812 10.57 1 94.25 249 VAL A C 1
ATOM 2033 O O . VAL A 1 249 ? 12.547 39.938 10.773 1 94.25 249 VAL A O 1
ATOM 2036 N N . PRO A 1 250 ? 10.305 40.5 10.719 1 93.25 250 PRO A N 1
ATOM 2037 C CA . PRO A 1 250 ? 9.883 39.125 10.867 1 93.25 250 PRO A CA 1
ATOM 2038 C C . PRO A 1 250 ? 10.43 38.219 9.773 1 93.25 250 PRO A C 1
ATOM 2040 O O . PRO A 1 250 ? 10.297 38.531 8.586 1 93.25 250 PRO A O 1
ATOM 2043 N N . THR A 1 251 ? 11.086 37.156 10.172 1 93.62 251 THR A N 1
ATOM 2044 C CA . THR A 1 251 ? 11.805 36.344 9.203 1 93.62 251 THR A CA 1
ATOM 2045 C C . THR A 1 251 ? 11.727 34.844 9.578 1 93.62 251 THR A C 1
ATOM 2047 O O . THR A 1 251 ? 11.82 34.5 10.758 1 93.62 251 THR A O 1
ATOM 2050 N N . SER A 1 252 ? 11.469 34.094 8.555 1 92.81 252 SER A N 1
ATOM 2051 C CA . SER A 1 252 ? 11.57 32.625 8.664 1 92.81 252 SER A CA 1
ATOM 2052 C C . SER A 1 252 ? 12.68 32.094 7.762 1 92.81 252 SER A C 1
ATOM 2054 O O . SER A 1 252 ? 12.852 32.562 6.637 1 92.81 252 SER A O 1
ATOM 2056 N N . TYR A 1 253 ? 13.453 31.25 8.211 1 92.56 253 TYR A N 1
ATOM 2057 C CA . TYR A 1 253 ? 14.32 30.531 7.289 1 92.56 253 TYR A CA 1
ATOM 2058 C C . TYR A 1 253 ? 14.398 29.062 7.664 1 92.56 253 TYR A C 1
ATOM 2060 O O . TYR A 1 253 ? 14.727 28.719 8.805 1 92.56 253 TYR A O 1
ATOM 2068 N N . MET A 1 254 ? 14.031 28.172 6.73 1 94.81 254 MET A N 1
ATOM 2069 C CA . MET A 1 254 ? 14.047 26.719 6.777 1 94.81 254 MET A CA 1
ATOM 2070 C C . MET A 1 254 ? 15.266 26.172 6.043 1 94.81 254 MET A C 1
ATOM 2072 O O . MET A 1 254 ? 15.453 26.438 4.855 1 94.81 254 MET A O 1
ATOM 2076 N N . ALA A 1 255 ? 15.984 25.375 6.77 1 94.5 255 ALA A N 1
ATOM 2077 C CA . ALA A 1 255 ? 17.234 24.844 6.23 1 94.5 255 ALA A CA 1
ATOM 2078 C C . ALA A 1 255 ? 16.969 23.906 5.051 1 94.5 255 ALA A C 1
ATOM 2080 O O . ALA A 1 255 ? 15.992 23.156 5.055 1 94.5 255 ALA A O 1
ATOM 2081 N N . ILE A 1 256 ? 17.859 24.016 4.145 1 85.56 256 ILE A N 1
ATOM 2082 C CA . ILE A 1 256 ? 17.891 22.984 3.109 1 85.56 256 ILE A CA 1
ATOM 2083 C C . ILE A 1 256 ? 18.172 21.625 3.738 1 85.56 256 ILE A C 1
ATOM 2085 O O . ILE A 1 256 ? 18.406 21.531 4.945 1 85.56 256 ILE A O 1
ATOM 2089 N N . THR A 1 257 ? 18.219 20.594 3.02 1 83.25 257 THR A N 1
ATOM 2090 C CA . THR A 1 257 ? 18.438 19.25 3.529 1 83.25 257 THR A CA 1
ATOM 2091 C C . THR A 1 257 ? 19.812 19.125 4.188 1 83.25 257 THR A C 1
ATOM 2093 O O . THR A 1 257 ? 20.781 19.719 3.709 1 83.25 257 THR A O 1
ATOM 2096 N N . SER A 1 258 ? 19.844 18.516 5.305 1 94.06 258 SER A N 1
ATOM 2097 C CA . SER A 1 258 ? 21.047 18.266 6.086 1 94.06 258 SER A CA 1
ATOM 2098 C C . SER A 1 258 ? 21.203 16.781 6.406 1 94.06 258 SER A C 1
ATOM 2100 O O . SER A 1 258 ? 20.203 16.078 6.625 1 94.06 258 SER A O 1
ATOM 2102 N N . GLU A 1 259 ? 22.422 16.359 6.434 1 94.31 259 GLU A N 1
ATOM 2103 C CA . GLU A 1 259 ? 22.688 14.977 6.793 1 94.31 259 GLU A CA 1
ATOM 2104 C C . GLU A 1 259 ? 22.859 14.82 8.305 1 94.31 259 GLU A C 1
ATOM 2106 O O . GLU A 1 259 ? 23.031 13.711 8.797 1 94.31 259 GLU A O 1
ATOM 2111 N N . TYR A 1 260 ? 22.828 15.906 9.062 1 96.81 260 TYR A N 1
ATOM 2112 C CA . TYR A 1 260 ? 23.031 15.875 10.508 1 96.81 260 TYR A CA 1
ATOM 2113 C C . TYR A 1 260 ? 21.703 15.758 11.242 1 96.81 260 TYR A C 1
ATOM 2115 O O . TYR A 1 260 ? 20.641 16 10.664 1 96.81 260 TYR A O 1
ATOM 2123 N N . ASP A 1 261 ? 21.75 15.469 12.531 1 97.75 261 ASP A N 1
ATOM 2124 C CA . ASP A 1 261 ? 20.562 15.109 13.297 1 97.75 261 ASP A CA 1
ATOM 2125 C C . ASP A 1 261 ? 20.188 16.219 14.281 1 97.75 261 ASP A C 1
ATOM 2127 O O . ASP A 1 261 ? 19.344 16.016 15.164 1 97.75 261 ASP A O 1
ATOM 2131 N N . PHE A 1 262 ? 20.766 17.422 14.117 1 98.06 262 PHE A N 1
ATOM 2132 C CA . PHE A 1 262 ? 20.547 18.375 15.195 1 98.06 262 PHE A CA 1
ATOM 2133 C C . PHE A 1 262 ? 20.234 19.766 14.641 1 98.06 262 PHE A C 1
ATOM 2135 O O . PHE A 1 262 ? 20.5 20.047 13.469 1 98.06 262 PHE A O 1
ATOM 2142 N N . VAL A 1 263 ? 19.672 20.609 15.414 1 97.94 263 VAL A N 1
ATOM 2143 C CA . VAL A 1 263 ? 19.5 22.062 15.242 1 97.94 263 VAL A CA 1
ATOM 2144 C C . VAL A 1 263 ? 19.344 22.719 16.609 1 97.94 263 VAL A C 1
ATOM 2146 O O . VAL A 1 263 ? 18.859 22.094 17.562 1 97.94 263 VAL A O 1
ATOM 2149 N N . GLY A 1 264 ? 19.891 24 16.766 1 97.75 264 GLY A N 1
ATOM 2150 C CA . GLY A 1 264 ? 19.797 24.609 18.078 1 97.75 264 GLY A CA 1
ATOM 2151 C C . GLY A 1 264 ? 20.109 26.094 18.047 1 97.75 264 GLY A C 1
ATOM 2152 O O . GLY A 1 264 ? 19.938 26.766 17.031 1 97.75 264 GLY A O 1
ATOM 2153 N N . GLY A 1 265 ? 20.297 26.625 19.234 1 97.5 265 GLY A N 1
ATOM 2154 C CA . GLY A 1 265 ? 20.688 28 19.484 1 97.5 265 GLY A CA 1
ATOM 2155 C C . GLY A 1 265 ? 21.672 28.156 20.625 1 97.5 265 GLY A C 1
ATOM 2156 O O . GLY A 1 265 ? 21.766 27.266 21.484 1 97.5 265 GLY A O 1
ATOM 2157 N N . TYR A 1 266 ? 22.438 29.234 20.562 1 97.94 266 TYR A N 1
ATOM 2158 C CA . TYR A 1 266 ? 23.516 29.469 21.516 1 97.94 266 TYR A CA 1
ATOM 2159 C C . TYR A 1 266 ? 23.625 30.938 21.891 1 97.94 266 TYR A C 1
ATOM 2161 O O . TYR A 1 266 ? 23.516 31.812 21.031 1 97.94 266 TYR A O 1
ATOM 2169 N N . GLU A 1 267 ? 23.766 31.172 23.188 1 97.19 267 GLU A N 1
ATOM 2170 C CA . GLU A 1 267 ? 24.016 32.531 23.719 1 97.19 267 GLU A CA 1
ATOM 2171 C C . GLU A 1 267 ? 25.5 32.75 23.984 1 97.19 267 GLU A C 1
ATOM 2173 O O . GLU A 1 267 ? 26.031 32.25 24.984 1 97.19 267 GLU A O 1
ATOM 2178 N N . ASN A 1 268 ? 26.078 33.625 23.234 1 96.94 268 ASN A N 1
ATOM 2179 C CA . ASN A 1 268 ? 27.516 33.781 23.328 1 96.94 268 ASN A CA 1
ATOM 2180 C C . ASN A 1 268 ? 27.922 34.5 24.625 1 96.94 268 ASN A C 1
ATOM 2182 O O . ASN A 1 268 ? 29.078 34.406 25.031 1 96.94 268 ASN A O 1
ATOM 2186 N N . ASP A 1 269 ? 27.031 35.219 25.234 1 96.25 269 ASP A N 1
ATOM 2187 C CA . ASP A 1 269 ? 27.344 35.906 26.484 1 96.25 269 ASP A CA 1
ATOM 2188 C C . ASP A 1 269 ? 27.266 34.938 27.688 1 96.25 269 ASP A C 1
ATOM 2190 O O . ASP A 1 269 ? 28.234 34.781 28.422 1 96.25 269 ASP A O 1
ATOM 2194 N N . THR A 1 270 ? 26.172 34.156 27.812 1 95.69 270 THR A N 1
ATOM 2195 C CA . THR A 1 270 ? 25.984 33.281 28.938 1 95.69 270 THR A CA 1
ATOM 2196 C C . THR A 1 270 ? 26.609 31.906 28.656 1 95.69 270 THR A C 1
ATOM 2198 O O . THR A 1 270 ? 26.797 31.109 29.578 1 95.69 270 THR A O 1
ATOM 2201 N N . LYS A 1 271 ? 26.891 31.594 27.438 1 96.56 271 LYS A N 1
ATOM 2202 C CA . LYS A 1 271 ? 27.5 30.359 26.969 1 96.56 271 LYS A CA 1
ATOM 2203 C C . LYS A 1 271 ? 26.516 29.188 27.094 1 96.56 271 LYS A C 1
ATOM 2205 O O . LYS A 1 271 ? 26.938 28.031 27.172 1 96.56 271 LYS A O 1
ATOM 2210 N N . GLY A 1 272 ? 25.328 29.516 27.328 1 96.31 272 GLY A N 1
ATOM 2211 C CA . GLY A 1 272 ? 24.281 28.484 27.375 1 96.31 272 GLY A CA 1
ATOM 2212 C C . GLY A 1 272 ? 23.547 28.344 26.047 1 96.31 272 GLY A C 1
ATOM 2213 O O . GLY A 1 272 ? 23.469 29.281 25.266 1 96.31 272 GLY A O 1
ATOM 2214 N N . GLY A 1 273 ? 23.016 27.094 25.797 1 96.94 273 GLY A N 1
ATOM 2215 C CA . GLY A 1 273 ? 22.266 26.875 24.578 1 96.94 273 GLY A CA 1
ATOM 2216 C C . GLY A 1 273 ? 21.188 25.797 24.734 1 96.94 273 GLY A C 1
ATOM 2217 O O . GLY A 1 273 ? 21.078 25.188 25.781 1 96.94 273 GLY A O 1
ATOM 2218 N N . LEU A 1 274 ? 20.297 25.688 23.75 1 98.19 274 LEU A N 1
ATOM 2219 C CA . LEU A 1 274 ? 19.328 24.625 23.531 1 98.19 274 LEU A CA 1
ATOM 2220 C C . LEU A 1 274 ? 19.656 23.844 22.266 1 98.19 274 LEU A C 1
ATOM 2222 O O . LEU A 1 274 ? 19.984 24.438 21.234 1 98.19 274 LEU A O 1
ATOM 2226 N N . LEU A 1 275 ? 19.672 22.531 22.344 1 98.38 275 LEU A N 1
ATOM 2227 C CA . LEU A 1 275 ? 19.891 21.703 21.172 1 98.38 275 LEU A CA 1
ATOM 2228 C C . LEU A 1 275 ? 18.781 20.672 21.031 1 98.38 275 LEU A C 1
ATOM 2230 O O . LEU A 1 275 ? 18.328 20.094 22.016 1 98.38 275 LEU A O 1
ATOM 2234 N N . HIS A 1 276 ? 18.297 20.531 19.812 1 98.44 276 HIS A N 1
ATOM 2235 C CA . HIS A 1 276 ? 17.391 19.453 19.406 1 98.44 276 HIS A CA 1
ATOM 2236 C C . HIS A 1 276 ? 18.141 18.359 18.656 1 98.44 276 HIS A C 1
ATOM 2238 O O . HIS A 1 276 ? 18.984 18.656 17.812 1 98.44 276 HIS A O 1
ATOM 2244 N N . ILE A 1 277 ? 17.891 17.109 19.047 1 98.38 277 ILE A N 1
ATOM 2245 C CA . ILE A 1 277 ? 18.453 15.969 18.328 1 98.38 277 ILE A CA 1
ATOM 2246 C C . ILE A 1 277 ? 17.344 15.016 17.906 1 98.38 277 ILE A C 1
ATOM 2248 O O . ILE A 1 277 ? 16.5 14.617 18.719 1 98.38 277 ILE A O 1
ATOM 2252 N N . ALA A 1 278 ? 17.281 14.648 16.609 1 97.94 278 ALA A N 1
ATOM 2253 C CA . ALA A 1 278 ? 16.406 13.609 16.078 1 97.94 278 ALA A CA 1
ATOM 2254 C C . ALA A 1 278 ? 16.938 13.062 14.758 1 97.94 278 ALA A C 1
ATOM 2256 O O . ALA A 1 278 ? 17.625 13.766 14.016 1 97.94 278 ALA A O 1
ATOM 2257 N N . ASP A 1 279 ? 16.594 11.82 14.453 1 97.19 279 ASP A N 1
ATOM 2258 C CA . ASP A 1 279 ? 17 11.195 13.195 1 97.19 279 ASP A CA 1
ATOM 2259 C C . ASP A 1 279 ? 16.516 12.016 12 1 97.19 279 ASP A C 1
ATOM 2261 O O . ASP A 1 279 ? 15.32 12.148 11.758 1 97.19 279 ASP A O 1
ATOM 2265 N N . HIS A 1 280 ? 17.531 12.508 11.219 1 97.19 280 HIS A N 1
ATOM 2266 C CA . HIS A 1 280 ? 17.188 13.422 10.141 1 97.19 280 HIS A CA 1
ATOM 2267 C C . HIS A 1 280 ? 16.406 12.719 9.039 1 97.19 280 HIS A C 1
ATOM 2269 O O . HIS A 1 280 ? 15.797 13.367 8.188 1 97.19 280 HIS A O 1
ATOM 2275 N N . HIS A 1 281 ? 16.328 11.359 9.031 1 96.88 281 HIS A N 1
ATOM 2276 C CA . HIS A 1 281 ? 15.531 10.641 8.039 1 96.88 281 HIS A CA 1
ATOM 2277 C C . HIS A 1 281 ? 14.047 10.766 8.328 1 96.88 281 HIS A C 1
ATOM 2279 O O . HIS A 1 281 ? 13.219 10.625 7.426 1 96.88 281 HIS A O 1
ATOM 2285 N N . VAL A 1 282 ? 13.711 11.07 9.602 1 96.19 282 VAL A N 1
ATOM 2286 C CA . VAL A 1 282 ? 12.32 11.211 10.016 1 96.19 282 VAL A CA 1
ATOM 2287 C C . VAL A 1 282 ? 12.031 12.672 10.352 1 96.19 282 VAL A C 1
ATOM 2289 O O . VAL A 1 282 ? 10.898 13.141 10.18 1 96.19 282 VAL A O 1
ATOM 2292 N N . SER A 1 283 ? 13.023 13.336 10.844 1 96.88 283 SER A N 1
ATOM 2293 C CA . SER A 1 283 ? 12.914 14.734 11.242 1 96.88 283 SER A CA 1
ATOM 2294 C C . SER A 1 283 ? 13.867 15.617 10.445 1 96.88 283 SER A C 1
ATOM 2296 O O . SER A 1 283 ? 14.836 16.156 10.984 1 96.88 283 SER A O 1
ATOM 2298 N N . PRO A 1 284 ? 13.523 15.836 9.242 1 96.44 284 PRO A N 1
ATOM 2299 C CA . PRO A 1 284 ? 14.414 16.656 8.414 1 96.44 284 PRO A CA 1
ATOM 2300 C C . PRO A 1 284 ? 14.227 18.156 8.641 1 96.44 284 PRO A C 1
ATOM 2302 O O . PRO A 1 284 ? 15.117 18.953 8.344 1 96.44 284 PRO A O 1
ATOM 2305 N N . GLY A 1 285 ? 13.125 18.594 9.125 1 96.56 285 GLY A N 1
ATOM 2306 C CA . GLY A 1 285 ? 12.805 20.016 9.219 1 96.56 285 GLY A CA 1
ATOM 2307 C C . GLY A 1 285 ? 13.617 20.734 10.273 1 96.56 285 GLY A C 1
ATOM 2308 O O . GLY A 1 285 ? 13.703 20.281 11.422 1 96.56 285 GLY A O 1
ATOM 2309 N N . LYS A 1 286 ? 14.297 21.844 9.859 1 97.56 286 LYS A N 1
ATOM 2310 C CA . LYS A 1 286 ? 15.047 22.766 10.711 1 97.56 286 LYS A CA 1
ATOM 2311 C C . LYS A 1 286 ? 14.727 24.219 10.359 1 97.56 286 LYS A C 1
ATOM 2313 O O . LYS A 1 286 ? 15.133 24.703 9.305 1 97.56 286 LYS A O 1
ATOM 2318 N N . LYS A 1 287 ? 13.938 24.828 11.297 1 96.31 287 LYS A N 1
ATOM 2319 C CA . LYS A 1 287 ? 13.461 26.188 11 1 96.31 287 LYS A CA 1
ATOM 2320 C C . LYS A 1 287 ? 13.711 27.125 12.18 1 96.31 287 LYS A C 1
ATOM 2322 O O . LYS A 1 287 ? 13.625 26.719 13.336 1 96.31 287 LYS A O 1
ATOM 2327 N N . GLN A 1 288 ? 14.102 28.328 11.883 1 96.31 288 GLN A N 1
ATOM 2328 C CA . GLN A 1 288 ? 14.086 29.422 12.844 1 96.31 288 GLN A CA 1
ATOM 2329 C C . GLN A 1 288 ? 13.102 30.5 12.422 1 96.31 288 GLN A C 1
ATOM 2331 O O . GLN A 1 288 ? 13.07 30.906 11.258 1 96.31 288 GLN A O 1
ATOM 2336 N N . TRP A 1 289 ? 12.281 30.906 13.359 1 95.81 289 TRP A N 1
ATOM 2337 C CA . TRP A 1 289 ? 11.375 32.031 13.156 1 95.81 289 TRP A CA 1
ATOM 2338 C C . TRP A 1 289 ? 11.633 33.125 14.172 1 95.81 289 TRP A C 1
ATOM 2340 O O . TRP A 1 289 ? 11.914 32.875 15.344 1 95.81 289 TRP A O 1
ATOM 2350 N N . THR A 1 290 ? 11.555 34.438 13.703 1 96.25 290 THR A N 1
ATOM 2351 C CA . THR A 1 290 ? 11.688 35.594 14.602 1 96.25 290 THR A CA 1
ATOM 2352 C C . THR A 1 290 ? 10.789 36.75 14.156 1 96.25 290 THR A C 1
ATOM 2354 O O . THR A 1 290 ? 10.492 36.875 12.969 1 96.25 290 THR A O 1
ATOM 2357 N N . TRP A 1 291 ? 10.328 37.562 15.125 1 95.75 291 TRP A N 1
ATOM 2358 C CA . TRP A 1 291 ? 9.586 38.781 14.828 1 95.75 291 TRP A CA 1
ATOM 2359 C C . TRP A 1 291 ? 10.523 39.906 14.336 1 95.75 291 TRP A C 1
ATOM 2361 O O . TRP A 1 291 ? 10.07 40.906 13.812 1 95.75 291 TRP A O 1
ATOM 2371 N N . GLY A 1 292 ? 11.859 39.625 14.43 1 95.75 292 GLY A N 1
ATOM 2372 C CA . GLY A 1 292 ? 12.844 40.656 14.141 1 95.75 292 GLY A CA 1
ATOM 2373 C C . GLY A 1 292 ? 13.141 41.531 15.328 1 95.75 292 GLY A C 1
ATOM 2374 O O . GLY A 1 292 ? 12.375 41.562 16.297 1 95.75 292 GLY A O 1
ATOM 2375 N N . ASN A 1 293 ? 14.305 42.281 15.312 1 96.38 293 ASN A N 1
ATOM 2376 C CA . ASN A 1 293 ? 14.711 43.094 16.438 1 96.38 293 ASN A CA 1
ATOM 2377 C C . ASN A 1 293 ? 14.336 44.562 16.234 1 96.38 293 ASN A C 1
ATOM 2379 O O . ASN A 1 293 ? 14.766 45.438 17 1 96.38 293 ASN A O 1
ATOM 2383 N N . GLY A 1 294 ? 13.578 44.938 15.18 1 95.12 294 GLY A N 1
ATOM 2384 C CA . GLY A 1 294 ? 13.102 46.281 14.938 1 95.12 294 GLY A CA 1
ATOM 2385 C C . GLY A 1 294 ? 11.852 46.625 15.719 1 95.12 294 GLY A C 1
ATOM 2386 O O . GLY A 1 294 ? 11.414 45.844 16.578 1 95.12 294 GLY A O 1
ATOM 2387 N N . ASP A 1 295 ? 11.312 47.781 15.398 1 95.62 295 ASP A N 1
ATOM 2388 C CA . ASP A 1 295 ? 10.141 48.312 16.094 1 95.62 295 ASP A CA 1
ATOM 2389 C C . ASP A 1 295 ? 8.961 47.344 15.977 1 95.62 295 ASP A C 1
ATOM 2391 O O . ASP A 1 295 ? 8.195 47.156 16.922 1 95.62 295 ASP A O 1
ATOM 2395 N N . PHE A 1 296 ? 8.805 46.781 14.859 1 95.62 296 PHE A N 1
ATOM 2396 C CA . PHE A 1 296 ? 7.746 45.781 14.617 1 95.62 296 PHE A CA 1
ATOM 2397 C C . PHE A 1 296 ? 7.852 44.625 15.602 1 95.62 296 PHE A C 1
ATOM 2399 O O . PHE A 1 296 ? 6.867 44.25 16.234 1 95.62 296 PHE A O 1
ATOM 2406 N N . GLY A 1 297 ? 9.062 44.062 15.68 1 95.81 297 GLY A N 1
A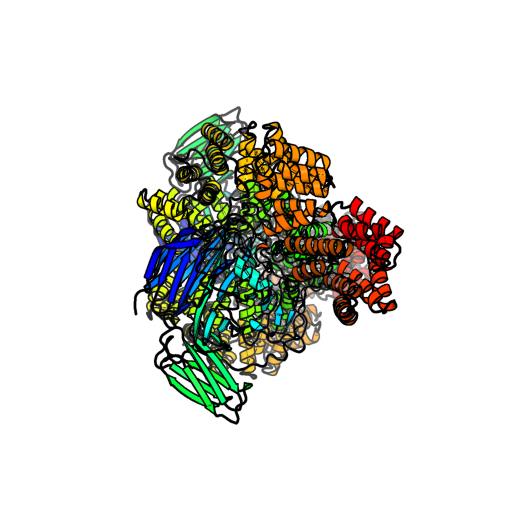TOM 2407 C CA . GLY A 1 297 ? 9.281 42.938 16.594 1 95.81 297 GLY A CA 1
ATOM 2408 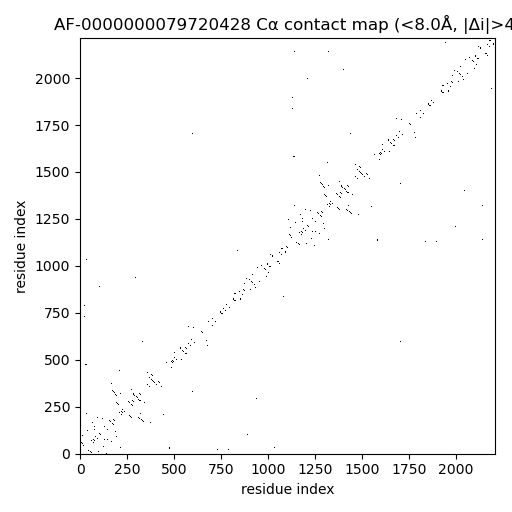C C . GLY A 1 297 ? 9.078 43.344 18.047 1 95.81 297 GLY A C 1
ATOM 2409 O O . GLY A 1 297 ? 8.531 42.531 18.828 1 95.81 297 GLY A O 1
ATOM 2410 N N . GLN A 1 298 ? 9.445 44.469 18.375 1 95.44 298 GLN A N 1
ATOM 2411 C CA . GLN A 1 298 ? 9.297 44.969 19.75 1 95.44 298 GLN A CA 1
ATOM 2412 C C . GLN A 1 298 ? 7.828 45.125 20.125 1 95.44 298 GLN A C 1
ATOM 2414 O O . GLN A 1 298 ? 7.438 44.906 21.266 1 95.44 298 GLN A O 1
ATOM 2419 N N . ALA A 1 299 ? 7.059 45.594 19.172 1 95.94 299 ALA A N 1
ATOM 2420 C CA . ALA A 1 299 ? 5.617 45.688 19.406 1 95.94 299 ALA A CA 1
ATOM 2421 C C . ALA A 1 299 ? 5.023 44.312 19.688 1 95.94 299 ALA A C 1
ATOM 2423 O O . ALA A 1 299 ? 4.148 44.188 20.547 1 95.94 299 ALA A O 1
ATOM 2424 N N . TRP A 1 300 ? 5.449 43.344 19.016 1 96.31 300 TRP A N 1
ATOM 2425 C CA . TRP A 1 300 ? 4.938 41.969 19.234 1 96.31 300 TRP A CA 1
ATOM 2426 C C . TRP A 1 300 ? 5.43 41.406 20.562 1 96.31 300 TRP A C 1
ATOM 2428 O O . TRP A 1 300 ? 4.723 40.656 21.219 1 96.31 300 TRP A O 1
ATOM 2438 N N . ASP A 1 301 ? 6.609 41.812 20.969 1 96 301 ASP A N 1
ATOM 2439 C CA . ASP A 1 301 ? 7.027 41.469 22.312 1 96 301 ASP A CA 1
ATOM 2440 C C . ASP A 1 301 ? 6.016 41.969 23.344 1 96 301 ASP A C 1
ATOM 2442 O O . ASP A 1 301 ? 5.629 41.219 24.25 1 96 301 ASP A O 1
ATOM 2446 N N . ARG A 1 302 ? 5.574 43.156 23.125 1 95.88 302 ARG A N 1
ATOM 2447 C CA . ARG A 1 302 ? 4.633 43.719 24.078 1 95.88 302 ARG A CA 1
ATOM 2448 C C . ARG A 1 302 ? 3.289 43.031 24.031 1 95.88 302 ARG A C 1
ATOM 2450 O O . ARG A 1 302 ? 2.607 42.906 25.047 1 95.88 302 ARG A O 1
ATOM 2457 N N . ASN A 1 303 ? 2.898 42.562 22.891 1 96.06 303 ASN A N 1
ATOM 2458 C CA . ASN A 1 303 ? 1.63 41.844 22.734 1 96.06 303 ASN A CA 1
ATOM 2459 C C . ASN A 1 303 ? 1.674 40.469 23.375 1 96.06 303 ASN A C 1
ATOM 2461 O O . ASN A 1 303 ? 0.639 39.938 23.766 1 96.06 303 ASN A O 1
ATOM 2465 N N . LEU A 1 304 ? 2.906 39.906 23.516 1 97.19 304 LEU A N 1
ATOM 2466 C CA . LEU A 1 304 ? 2.996 38.469 23.828 1 97.19 304 LEU A CA 1
ATOM 2467 C C . LEU A 1 304 ? 3.584 38.25 25.219 1 97.19 304 LEU A C 1
ATOM 2469 O O . LEU A 1 304 ? 3.523 37.156 25.766 1 97.19 304 LEU A O 1
ATOM 2473 N N . THR A 1 305 ? 4.23 39.188 25.828 1 97.31 305 THR A N 1
ATOM 2474 C CA . THR A 1 305 ? 4.82 39.062 27.156 1 97.31 305 THR A CA 1
ATOM 2475 C C . THR A 1 305 ? 4.832 40.406 27.859 1 97.31 305 THR A C 1
ATOM 2477 O O . THR A 1 305 ? 4.547 41.469 27.266 1 97.31 305 THR A O 1
ATOM 2480 N N . ASP A 1 306 ? 5.008 40.406 29.172 1 96.5 306 ASP A N 1
ATOM 2481 C CA . ASP A 1 306 ? 5.082 41.656 29.953 1 96.5 306 ASP A CA 1
ATOM 2482 C C . ASP A 1 306 ? 6.531 42.062 30.188 1 96.5 306 ASP A C 1
ATOM 2484 O O . ASP A 1 306 ? 6.867 43.25 30.078 1 96.5 306 ASP A O 1
ATOM 2488 N N . ALA A 1 307 ? 7.309 41.031 30.547 1 95.56 307 ALA A N 1
ATOM 2489 C CA . ALA A 1 307 ? 8.633 41.469 30.984 1 95.56 307 ALA A CA 1
ATOM 2490 C C . ALA A 1 307 ? 9.711 40.5 30.531 1 95.56 307 ALA A C 1
ATOM 2492 O O . ALA A 1 307 ? 10.898 40.719 30.766 1 95.56 307 ALA A O 1
ATOM 2493 N N . ASP A 1 308 ? 9.422 39.469 29.875 1 95.75 308 ASP A N 1
ATOM 2494 C CA . ASP A 1 308 ? 10.383 38.406 29.609 1 95.75 308 ASP A CA 1
ATOM 2495 C C . ASP A 1 308 ? 11.195 38.688 28.359 1 95.75 308 ASP A C 1
ATOM 2497 O O . ASP A 1 308 ? 12.18 38 28.062 1 95.75 308 ASP A O 1
ATOM 2501 N N . GLY A 1 309 ? 10.781 39.688 27.578 1 94.38 309 GLY A N 1
ATOM 2502 C CA . GLY A 1 309 ? 11.602 40.156 26.469 1 94.38 309 GLY A CA 1
ATOM 2503 C C . GLY A 1 309 ? 11.414 39.312 25.203 1 94.38 309 GLY A C 1
ATOM 2504 O O . GLY A 1 309 ? 10.484 38.531 25.109 1 94.38 309 GLY A O 1
ATOM 2505 N N . PRO A 1 310 ? 12.359 39.594 24.188 1 96.5 310 PRO A N 1
ATOM 2506 C CA . PRO A 1 310 ? 12.219 38.969 22.859 1 96.5 310 PRO A CA 1
ATOM 2507 C C . PRO A 1 310 ? 12.602 37.469 22.875 1 96.5 310 PRO A C 1
ATOM 2509 O O . PRO A 1 310 ? 13.391 37.062 23.719 1 96.5 310 PRO A O 1
ATOM 2512 N N . TYR A 1 311 ? 12.031 36.781 21.984 1 96.81 311 TYR A N 1
ATOM 2513 C CA . TYR A 1 311 ? 12.305 35.344 21.781 1 96.81 311 TYR A CA 1
ATOM 2514 C C . TYR A 1 311 ? 12.352 35 20.297 1 96.81 311 TYR A C 1
ATOM 2516 O O . TYR A 1 311 ? 11.945 35.812 19.469 1 96.81 311 TYR A O 1
ATOM 2524 N N . ILE A 1 312 ? 12.922 33.906 19.938 1 96.69 312 ILE A N 1
ATOM 2525 C CA . ILE A 1 312 ? 12.773 33.25 18.625 1 96.69 312 ILE A CA 1
ATOM 2526 C C . ILE A 1 312 ? 12.195 31.859 18.797 1 96.69 312 ILE A C 1
ATOM 2528 O O . ILE A 1 312 ? 12.133 31.344 19.906 1 96.69 312 ILE A O 1
ATOM 2532 N N . GLU A 1 313 ? 11.672 31.312 17.719 1 96.5 313 GLU A N 1
ATOM 2533 C CA . GLU A 1 313 ? 11.258 29.906 17.703 1 96.5 313 GLU A CA 1
ATOM 2534 C C . GLU A 1 313 ? 12.195 29.062 16.844 1 96.5 313 GLU A C 1
ATOM 2536 O O . GLU A 1 313 ? 12.422 29.391 15.68 1 96.5 313 GLU A O 1
ATOM 2541 N N . LEU A 1 314 ? 12.773 28.094 17.5 1 96.25 314 LEU A N 1
ATOM 2542 C CA . LEU A 1 314 ? 13.375 26.984 16.75 1 96.25 314 LEU A CA 1
ATOM 2543 C C . LEU A 1 314 ? 12.352 25.891 16.469 1 96.25 314 LEU A C 1
ATOM 2545 O O . LEU A 1 314 ? 11.664 25.438 17.391 1 96.25 314 LEU A O 1
ATOM 2549 N N . MET A 1 315 ? 12.117 25.625 15.203 1 96.5 315 MET A N 1
ATOM 2550 C CA . MET A 1 315 ? 11.086 24.656 14.867 1 96.5 315 MET A CA 1
ATOM 2551 C C . MET A 1 315 ? 11.695 23.406 14.242 1 96.5 315 MET A C 1
ATOM 2553 O O . MET A 1 315 ? 12.531 23.5 13.344 1 96.5 315 MET A O 1
ATOM 2557 N N . CYS A 1 316 ? 11.297 22.297 14.773 1 97.44 316 CYS A N 1
ATOM 2558 C CA . CYS A 1 316 ? 11.828 21 14.375 1 97.44 316 CYS A CA 1
ATOM 2559 C C . CYS A 1 316 ? 10.742 20.141 13.727 1 97.44 316 CYS A C 1
ATOM 2561 O O . CYS A 1 316 ? 9.836 19.656 14.406 1 97.44 316 CYS A O 1
ATOM 2563 N N . GLY A 1 317 ? 10.922 19.938 12.406 1 96.56 317 GLY A N 1
ATOM 2564 C CA . GLY A 1 317 ? 9.875 19.297 11.633 1 96.56 317 GLY A CA 1
ATOM 2565 C C . GLY A 1 317 ? 10.102 17.812 11.453 1 96.56 317 GLY A C 1
ATOM 2566 O O . GLY A 1 317 ? 11.227 17.375 11.211 1 96.56 317 GLY A O 1
ATOM 2567 N N . VAL A 1 318 ? 9.023 16.984 11.656 1 97.25 318 VAL A N 1
ATOM 2568 C CA . VAL A 1 318 ? 9.023 15.547 11.438 1 97.25 318 VAL A CA 1
ATOM 2569 C C . VAL A 1 318 ? 8.148 15.211 10.227 1 97.25 318 VAL A C 1
ATOM 2571 O O . VAL A 1 318 ? 7.004 15.656 10.133 1 97.25 318 VAL A O 1
ATOM 2574 N N . TYR A 1 319 ? 8.703 14.422 9.242 1 96.31 319 TYR A N 1
ATOM 2575 C CA . TYR A 1 319 ? 8.078 14.062 7.977 1 96.31 319 TYR A CA 1
ATOM 2576 C C . TYR A 1 319 ? 7.77 15.305 7.152 1 96.31 319 TYR A C 1
ATOM 2578 O O . TYR A 1 319 ? 6.746 15.367 6.465 1 96.31 319 TYR A O 1
ATOM 2586 N N . THR A 1 320 ? 8.523 16.375 7.363 1 94.94 320 THR A N 1
ATOM 2587 C CA . THR A 1 320 ? 8.383 17.656 6.656 1 94.94 320 THR A CA 1
ATOM 2588 C C . THR A 1 320 ? 9.664 18.469 6.766 1 94.94 320 THR A C 1
ATOM 2590 O O . THR A 1 320 ? 10.359 18.422 7.781 1 94.94 320 THR A O 1
ATOM 2593 N N . ASP A 1 321 ? 9.984 19.172 5.664 1 90.62 321 ASP A N 1
ATOM 2594 C CA . ASP A 1 321 ? 11.156 20.047 5.734 1 90.62 321 ASP A CA 1
ATOM 2595 C C . ASP A 1 321 ? 10.789 21.5 5.484 1 90.62 321 ASP A C 1
ATOM 2597 O O . ASP A 1 321 ? 11.633 22.391 5.578 1 90.62 321 ASP A O 1
ATOM 2601 N N . ASN A 1 322 ? 9.508 21.703 5.141 1 91.94 322 ASN A N 1
ATOM 2602 C CA . ASN A 1 322 ? 8.93 23.031 4.988 1 91.94 322 ASN A CA 1
ATOM 2603 C C . ASN A 1 322 ? 7.473 23.062 5.434 1 91.94 322 ASN A C 1
ATOM 2605 O O . ASN A 1 322 ? 6.789 22.047 5.41 1 91.94 322 ASN A O 1
ATOM 2609 N N . GLN A 1 323 ? 6.926 24.109 5.859 1 86.69 323 GLN A N 1
ATOM 2610 C CA . GLN A 1 323 ? 5.633 24.188 6.535 1 86.69 323 GLN A CA 1
ATOM 2611 C C . GLN A 1 323 ? 4.5 23.75 5.617 1 86.69 323 GLN A C 1
ATOM 2613 O O . GLN A 1 323 ? 3.574 23.062 6.059 1 86.69 323 GLN A O 1
ATOM 2618 N N . PRO A 1 324 ? 4.473 24.078 4.32 1 85.81 324 PRO A N 1
ATOM 2619 C CA . PRO A 1 324 ? 3.369 23.562 3.512 1 85.81 324 PRO A CA 1
ATOM 2620 C C . PRO A 1 324 ? 3.664 22.172 2.932 1 85.81 324 PRO A C 1
ATOM 2622 O O . PRO A 1 324 ? 2.924 21.703 2.07 1 85.81 324 PRO A O 1
ATOM 2625 N N . ASP A 1 325 ? 4.746 21.531 3.42 1 92.56 325 ASP A N 1
ATOM 2626 C CA . ASP A 1 325 ? 5.078 20.219 2.895 1 92.56 325 ASP A CA 1
ATOM 2627 C C . ASP A 1 325 ? 4.414 19.109 3.715 1 92.56 325 ASP A C 1
ATOM 2629 O O . ASP A 1 325 ? 5.09 18.375 4.445 1 92.56 325 ASP A O 1
ATOM 2633 N N . PHE A 1 326 ? 3.127 18.938 3.506 1 95.94 326 PHE A N 1
ATOM 2634 C CA . PHE A 1 326 ? 2.361 17.922 4.211 1 95.94 326 PHE A CA 1
ATOM 2635 C C . PHE A 1 326 ? 2.783 16.531 3.773 1 95.94 326 PHE A C 1
ATOM 2637 O O . PHE A 1 326 ? 3.211 16.328 2.633 1 95.94 326 PHE A O 1
ATOM 2644 N N . SER A 1 327 ? 2.791 15.586 4.695 1 96.81 327 SER A N 1
ATOM 2645 C CA . SER A 1 327 ? 2.977 14.164 4.414 1 96.81 327 SER A CA 1
ATOM 2646 C C . SER A 1 327 ? 1.675 13.391 4.598 1 96.81 327 SER A C 1
ATOM 2648 O O . SER A 1 327 ? 0.671 13.953 5.043 1 96.81 327 SER A O 1
ATOM 2650 N N . TRP A 1 328 ? 1.686 12.164 4.223 1 96.88 328 TRP A N 1
ATOM 2651 C CA . TRP A 1 328 ? 0.467 11.359 4.23 1 96.88 328 TRP A CA 1
ATOM 2652 C C . TRP A 1 328 ? 0.392 10.5 5.484 1 96.88 328 TRP A C 1
ATOM 2654 O O . TRP A 1 328 ? 1.421 10.109 6.043 1 96.88 328 TRP A O 1
ATOM 2664 N N . LEU A 1 329 ? -0.759 10.219 5.957 1 97.25 329 LEU A N 1
ATOM 2665 C CA . LEU A 1 329 ? -1.137 9.273 7.008 1 97.25 329 LEU A CA 1
ATOM 2666 C C . LEU A 1 329 ? -2.281 8.383 6.547 1 97.25 329 LEU A C 1
ATOM 2668 O O . LEU A 1 329 ? -3.439 8.805 6.527 1 97.25 329 LEU A O 1
ATOM 2672 N N . HIS A 1 330 ? -1.949 7.129 6.195 1 96.75 330 HIS A N 1
ATOM 2673 C CA . HIS A 1 330 ? -2.896 6.184 5.609 1 96.75 330 HIS A CA 1
ATOM 2674 C C . HIS A 1 330 ? -3.975 5.793 6.617 1 96.75 330 HIS A C 1
ATOM 2676 O O . HIS A 1 330 ? -3.814 6.004 7.82 1 96.75 330 HIS A O 1
ATOM 2682 N N . PRO A 1 331 ? -5.176 5.199 6.121 1 97.44 331 PRO A N 1
ATOM 2683 C CA . PRO A 1 331 ? -6.238 4.793 7.047 1 97.44 331 PRO A CA 1
ATOM 2684 C C . PRO A 1 331 ? -5.734 3.879 8.156 1 97.44 331 PRO A C 1
ATOM 2686 O O . PRO A 1 331 ? -5.109 2.852 7.883 1 97.44 331 PRO A O 1
ATOM 2689 N N . TYR A 1 332 ? -5.918 4.309 9.398 1 98.12 332 TYR A N 1
ATOM 2690 C CA . TYR A 1 332 ? -5.668 3.539 10.609 1 98.12 332 TYR A CA 1
ATOM 2691 C C . TYR A 1 332 ? -4.172 3.389 10.867 1 98.12 332 TYR A C 1
ATOM 2693 O O . TYR A 1 332 ? -3.754 2.58 11.695 1 98.12 332 TYR A O 1
ATOM 2701 N N . GLU A 1 333 ? -3.338 4.125 10.117 1 97.62 333 GLU A N 1
ATOM 2702 C CA . GLU A 1 333 ? -1.887 4.09 10.289 1 97.62 333 GLU A CA 1
ATOM 2703 C C . GLU A 1 333 ? -1.457 4.855 11.539 1 97.62 333 GLU A C 1
ATOM 2705 O O . GLU A 1 333 ? -2.039 5.891 11.867 1 97.62 333 GLU A O 1
ATOM 2710 N N . GLU A 1 334 ? -0.5 4.312 12.234 1 97.88 334 GLU A N 1
ATOM 2711 C CA . GLU A 1 334 ? 0.19 5.023 13.305 1 97.88 334 GLU A CA 1
ATOM 2712 C C . GLU A 1 334 ? 1.635 5.328 12.922 1 97.88 334 GLU A C 1
ATOM 2714 O O . GLU A 1 334 ? 2.316 4.492 12.328 1 97.88 334 GLU A O 1
ATOM 2719 N N . LYS A 1 335 ? 2.123 6.516 13.125 1 97.38 335 LYS A N 1
ATOM 2720 C CA . LYS A 1 335 ? 3.531 6.898 13.055 1 97.38 335 LYS A CA 1
ATOM 2721 C C . LYS A 1 335 ? 4.047 7.34 14.422 1 97.38 335 LYS A C 1
ATOM 2723 O O . LYS A 1 335 ? 3.336 8.016 15.172 1 97.38 335 LYS A O 1
ATOM 2728 N N . SER A 1 336 ? 5.184 6.895 14.758 1 97.31 336 SER A N 1
ATOM 2729 C CA . SER A 1 336 ? 5.816 7.305 16.016 1 97.31 336 SER A CA 1
ATOM 2730 C C . SER A 1 336 ? 7.273 7.699 15.789 1 97.31 336 SER A C 1
ATOM 2732 O O . SER A 1 336 ? 7.918 7.203 14.859 1 97.31 336 SER A O 1
ATOM 2734 N N . PHE A 1 337 ? 7.781 8.578 16.516 1 97.5 337 PHE A N 1
ATOM 2735 C CA . PHE A 1 337 ? 9.148 9.086 16.422 1 97.5 337 PHE A CA 1
ATOM 2736 C C . PHE A 1 337 ? 9.602 9.656 17.766 1 97.5 337 PHE A C 1
ATOM 2738 O O . PHE A 1 337 ? 8.789 9.852 18.672 1 97.5 337 PHE A O 1
ATOM 2745 N N . LYS A 1 338 ? 10.859 9.93 17.859 1 97.88 338 LYS A N 1
ATOM 2746 C CA . LYS A 1 338 ? 11.438 10.5 19.078 1 97.88 338 LYS A CA 1
ATOM 2747 C C . LYS A 1 338 ? 12.25 11.758 18.75 1 97.88 338 LYS A C 1
ATOM 2749 O O . LYS A 1 338 ? 12.898 11.828 17.719 1 97.88 338 LYS A O 1
ATOM 2754 N N . GLN A 1 339 ? 12.109 12.664 19.547 1 98.44 339 GLN A N 1
ATOM 2755 C CA . GLN A 1 339 ? 12.906 13.883 19.547 1 98.44 339 GLN A CA 1
ATOM 2756 C C . GLN A 1 339 ? 13.516 14.148 20.922 1 98.44 339 GLN A C 1
ATOM 2758 O O . GLN A 1 339 ? 12.891 13.852 21.953 1 98.44 339 GLN A O 1
ATOM 2763 N N . TYR A 1 340 ? 14.734 14.703 20.953 1 98.69 340 TYR A N 1
ATOM 2764 C CA . TYR A 1 340 ? 15.414 15.023 22.203 1 98.69 340 TYR A CA 1
ATOM 2765 C C . TYR A 1 340 ? 15.734 16.516 22.281 1 98.69 340 TYR A C 1
ATOM 2767 O O . TYR A 1 340 ? 16.234 17.109 21.312 1 98.69 340 TYR A O 1
ATOM 2775 N N . PHE A 1 341 ? 15.367 17.109 23.344 1 98.69 341 PHE A N 1
ATOM 2776 C CA . PHE A 1 341 ? 15.711 18.5 23.641 1 98.69 341 PHE A CA 1
ATOM 2777 C C . PHE A 1 341 ? 16.609 18.594 24.859 1 98.69 341 PHE A C 1
ATOM 2779 O O . PHE A 1 341 ? 16.375 17.922 25.875 1 98.69 341 PHE A O 1
ATOM 2786 N N . MET A 1 342 ? 17.719 19.391 24.75 1 98.56 342 MET A N 1
ATOM 2787 C CA . MET A 1 342 ? 18.688 19.406 25.859 1 98.56 342 MET A CA 1
ATOM 2788 C C . MET A 1 342 ? 19.328 20.781 26 1 98.56 342 MET A C 1
ATOM 2790 O O . MET A 1 342 ? 19.531 21.484 25 1 98.56 342 MET A O 1
ATOM 2794 N N . PRO A 1 343 ? 19.578 21.203 27.266 1 98.19 343 PRO A N 1
ATOM 2795 C CA . PRO A 1 343 ? 20.484 22.328 27.453 1 98.19 343 PRO A CA 1
ATOM 2796 C C . PRO A 1 343 ? 21.953 21.938 27.219 1 98.19 343 PRO A C 1
ATOM 2798 O O . PRO A 1 343 ? 22.297 20.766 27.328 1 98.19 343 PRO A O 1
ATOM 2801 N N . TYR A 1 344 ? 22.734 22.797 26.797 1 97.62 344 TYR A N 1
ATOM 2802 C CA . TYR A 1 344 ? 24.172 22.547 26.766 1 97.62 344 TYR A CA 1
ATOM 2803 C C . TYR A 1 344 ? 24.953 23.812 27.094 1 97.62 344 TYR A C 1
ATOM 2805 O O . TYR A 1 344 ? 24.375 24.906 27.188 1 97.62 344 TYR A O 1
ATOM 2813 N N . TYR A 1 345 ? 26.25 23.641 27.375 1 97.25 345 TYR A N 1
ATOM 2814 C CA . TYR A 1 345 ? 27.047 24.734 27.891 1 97.25 345 TYR A CA 1
ATOM 2815 C C . TYR A 1 345 ? 28.438 24.75 27.266 1 97.25 345 TYR A C 1
ATOM 2817 O O . TYR A 1 345 ? 29.078 23.703 27.141 1 97.25 345 TYR A O 1
ATOM 2825 N N . ASN A 1 346 ? 28.875 25.859 26.812 1 97.12 346 ASN A N 1
ATOM 2826 C CA . ASN A 1 346 ? 30.25 26.203 26.469 1 97.12 346 ASN A CA 1
ATOM 2827 C C . ASN A 1 346 ? 30.75 25.422 25.266 1 97.12 346 ASN A C 1
ATOM 2829 O O . ASN A 1 346 ? 31.922 25.062 25.188 1 97.12 346 ASN A O 1
ATOM 2833 N N . VAL A 1 347 ? 29.891 25.031 24.359 1 97.62 347 VAL A N 1
ATOM 2834 C CA . VAL A 1 347 ? 30.312 24.312 23.156 1 97.62 347 VAL A CA 1
ATOM 2835 C C . VAL A 1 347 ? 30.312 25.266 21.969 1 97.62 347 VAL A C 1
ATOM 2837 O O . VAL A 1 347 ? 30.969 25 20.969 1 97.62 347 VAL A O 1
ATOM 2840 N N . GLY A 1 348 ? 29.484 26.359 22.094 1 96.81 348 GLY A N 1
ATOM 2841 C CA . GLY A 1 348 ? 29.375 27.297 20.984 1 96.81 348 GLY A CA 1
ATOM 2842 C C . GLY A 1 348 ? 28.547 26.766 19.828 1 96.81 348 GLY A C 1
ATOM 2843 O O . GLY A 1 348 ? 27.484 26.188 20.031 1 96.81 348 GLY A O 1
ATOM 2844 N N . VAL A 1 349 ? 28.969 27.047 18.609 1 97.06 349 VAL A N 1
ATOM 2845 C CA . VAL A 1 349 ? 28.297 26.547 17.422 1 97.06 349 VAL A CA 1
ATOM 2846 C C . VAL A 1 349 ? 28.656 25.078 17.188 1 97.06 349 VAL A C 1
ATOM 2848 O O . VAL A 1 349 ? 29.656 24.781 16.531 1 97.06 349 VAL A O 1
ATOM 2851 N N . VAL A 1 350 ? 27.812 24.25 17.578 1 98.25 350 VAL A N 1
ATOM 2852 C CA . VAL A 1 350 ? 28 22.797 17.562 1 98.25 350 VAL A CA 1
ATOM 2853 C C . VAL A 1 350 ? 28.328 22.328 16.156 1 98.25 350 VAL A C 1
ATOM 2855 O O . VAL A 1 350 ? 27.703 22.781 15.188 1 98.25 350 VAL A O 1
ATOM 2858 N N . LYS A 1 351 ? 29.359 21.422 16.016 1 98.12 351 LYS A N 1
ATOM 2859 C CA . LYS A 1 351 ? 29.719 20.875 14.711 1 98.12 351 LYS A CA 1
ATOM 2860 C C . LYS A 1 351 ? 29.047 19.516 14.492 1 98.12 351 LYS A C 1
ATOM 2862 O O . LYS A 1 351 ? 28.672 19.188 13.359 1 98.12 351 LYS A O 1
ATOM 2867 N N . ASN A 1 352 ? 28.938 18.719 15.438 1 98.44 352 ASN A N 1
ATOM 2868 C CA . ASN A 1 352 ? 28.172 17.469 15.438 1 98.44 352 ASN A CA 1
ATOM 2869 C C . ASN A 1 352 ? 27.625 17.156 16.828 1 98.44 352 ASN A C 1
ATOM 2871 O O . ASN A 1 352 ? 28.109 17.672 17.828 1 98.44 352 ASN A O 1
ATOM 2875 N N . ALA A 1 353 ? 26.547 16.391 16.812 1 98.44 353 ALA A N 1
ATOM 2876 C CA . ALA A 1 353 ? 25.938 16.062 18.094 1 98.44 353 ALA A CA 1
ATOM 2877 C C . ALA A 1 353 ? 25.141 14.773 18 1 98.44 353 ALA A C 1
ATOM 2879 O O . ALA A 1 353 ? 24.609 14.438 16.938 1 98.44 353 ALA A O 1
ATOM 2880 N N . THR A 1 354 ? 25.062 14.008 19.031 1 97.62 354 THR A N 1
ATOM 2881 C CA . THR A 1 354 ? 24.156 12.906 19.312 1 97.62 354 THR A CA 1
ATOM 2882 C C . THR A 1 354 ? 23.391 13.164 20.609 1 97.62 354 THR A C 1
ATOM 2884 O O . THR A 1 354 ? 23.609 14.18 21.281 1 97.62 354 THR A O 1
ATOM 2887 N N . LYS A 1 355 ? 22.453 12.289 20.953 1 97.5 355 LYS A N 1
ATOM 2888 C CA . LYS A 1 355 ? 21.734 12.484 22.203 1 97.5 355 LYS A CA 1
ATOM 2889 C C . LYS A 1 355 ? 22.656 12.312 23.406 1 97.5 355 LYS A C 1
ATOM 2891 O O . LYS A 1 355 ? 22.328 12.734 24.516 1 97.5 355 LYS A O 1
ATOM 2896 N N . GLU A 1 356 ? 23.969 11.82 23.156 1 97.88 356 GLU A N 1
ATOM 2897 C CA . GLU A 1 356 ? 24.906 11.539 24.234 1 97.88 356 GLU A CA 1
ATOM 2898 C C . GLU A 1 356 ? 25.891 12.688 24.422 1 97.88 356 GLU A C 1
ATOM 2900 O O . GLU A 1 356 ? 26.297 12.992 25.547 1 97.88 356 GLU A O 1
ATOM 2905 N N . ALA A 1 357 ? 26.25 13.273 23.25 1 98.44 357 ALA A N 1
ATOM 2906 C CA . ALA A 1 357 ? 27.359 14.227 23.359 1 98.44 357 ALA A CA 1
ATOM 2907 C C . ALA A 1 357 ? 27.297 15.25 22.219 1 98.44 357 ALA A C 1
ATOM 2909 O O . ALA A 1 357 ? 26.781 14.961 21.141 1 98.44 357 ALA A O 1
ATOM 2910 N N . LEU A 1 358 ? 27.828 16.438 22.516 1 98.56 358 LEU A N 1
ATOM 2911 C CA . LEU A 1 358 ? 28.016 17.531 21.562 1 98.56 358 LEU A CA 1
ATOM 2912 C C . LEU A 1 358 ? 29.5 17.859 21.406 1 98.56 358 LEU A C 1
ATOM 2914 O O . LEU A 1 358 ? 30.266 17.781 22.359 1 98.56 358 LEU A O 1
ATOM 2918 N N . LEU A 1 359 ? 29.812 18.297 20.156 1 98.44 359 LEU A N 1
ATOM 2919 C CA . LEU A 1 359 ? 31.219 18.516 19.859 1 98.44 359 LEU A CA 1
ATOM 2920 C C . LEU A 1 359 ? 31.406 19.75 18.984 1 98.44 359 LEU A C 1
ATOM 2922 O O . LEU A 1 359 ? 30.625 20 18.062 1 98.44 359 LEU A O 1
ATOM 2926 N N . ASN A 1 360 ? 32.375 20.547 19.344 1 98.38 360 ASN A N 1
ATOM 2927 C CA . ASN A 1 360 ? 32.875 21.625 18.516 1 98.38 360 ASN A CA 1
ATOM 2928 C C . ASN A 1 360 ? 34.406 21.5 18.281 1 98.38 360 ASN A C 1
ATOM 2930 O O . ASN A 1 360 ? 35.125 21.031 19.172 1 98.38 360 ASN A O 1
ATOM 2934 N N . LEU A 1 361 ? 34.844 21.812 17.156 1 97.88 361 LEU A N 1
ATOM 2935 C CA . LEU A 1 361 ? 36.219 21.812 16.75 1 97.88 361 LEU A CA 1
ATOM 2936 C C . LEU A 1 361 ? 36.562 23.031 15.906 1 97.88 361 LEU A C 1
ATOM 2938 O O . LEU A 1 361 ? 35.969 23.25 14.844 1 97.88 361 LEU A O 1
ATOM 2942 N N . GLU A 1 362 ? 37.469 23.812 16.406 1 96.19 362 GLU A N 1
ATOM 2943 C CA . GLU A 1 362 ? 37.844 25.047 15.711 1 96.19 362 GLU A CA 1
ATOM 2944 C C . GLU A 1 362 ? 39.344 25.141 15.539 1 96.19 362 GLU A C 1
ATOM 2946 O O . GLU A 1 362 ? 40.125 24.594 16.344 1 96.19 362 GLU A O 1
ATOM 2951 N N . LEU A 1 363 ? 39.75 25.75 14.5 1 95.5 363 LEU A N 1
ATOM 2952 C CA . LEU A 1 363 ? 41.125 26.062 14.211 1 95.5 363 LEU A CA 1
ATOM 2953 C C . LEU A 1 363 ? 41.312 27.547 13.938 1 95.5 363 LEU A C 1
ATOM 2955 O O . LEU A 1 363 ? 40.688 28.094 13.023 1 95.5 363 LEU A O 1
ATOM 2959 N N . GLU A 1 364 ? 42 28.203 14.789 1 92.44 364 GLU A N 1
ATOM 2960 C CA . GLU A 1 364 ? 42.281 29.625 14.625 1 92.44 364 GLU A CA 1
ATOM 2961 C C . GLU A 1 364 ? 43.75 29.922 14.883 1 92.44 364 GLU A C 1
ATOM 2963 O O . GLU A 1 364 ? 44.25 29.703 15.992 1 92.44 364 GLU A O 1
ATOM 2968 N N . ALA A 1 365 ? 44.438 30.484 14.023 1 91.44 365 ALA A N 1
ATOM 2969 C CA . ALA A 1 365 ? 45.844 30.938 14.141 1 91.44 365 ALA A CA 1
ATOM 2970 C C . ALA A 1 365 ? 46.719 29.828 14.688 1 91.44 365 ALA A C 1
ATOM 2972 O O . ALA A 1 365 ? 47.469 30.047 15.656 1 91.44 365 ALA A O 1
ATOM 2973 N N . GLY A 1 366 ? 46.562 28.703 14.18 1 90.25 366 GLY A N 1
ATOM 2974 C CA . GLY A 1 366 ? 47.406 27.594 14.539 1 90.25 366 GLY A CA 1
ATOM 2975 C C . GLY A 1 366 ? 47 26.922 15.836 1 90.25 366 GLY A C 1
ATOM 2976 O O . GLY A 1 366 ? 47.656 25.953 16.266 1 90.25 366 GLY A O 1
ATOM 2977 N N . GLN A 1 367 ? 45.969 27.453 16.422 1 95.31 367 GLN A N 1
ATOM 2978 C CA . GLN A 1 367 ? 45.438 26.859 17.656 1 95.31 367 GLN A CA 1
ATOM 2979 C C . GLN A 1 367 ? 44.219 26.016 17.375 1 95.31 367 GLN A C 1
ATOM 2981 O O . GLN A 1 367 ? 43.219 26.5 16.828 1 95.31 367 GLN A O 1
ATOM 2986 N N . VAL A 1 368 ? 44.281 24.75 17.766 1 96.75 368 VAL A N 1
ATOM 2987 C CA . VAL A 1 368 ? 43.125 23.844 17.625 1 96.75 368 VAL A CA 1
ATOM 2988 C C . VAL A 1 368 ? 42.406 23.734 18.969 1 96.75 368 VAL A C 1
ATOM 2990 O O . VAL A 1 368 ? 43 23.375 19.984 1 96.75 368 VAL A O 1
ATOM 2993 N N . THR A 1 369 ? 41.156 24.141 18.984 1 97.44 369 THR A N 1
ATOM 2994 C CA . THR A 1 369 ? 40.375 24.078 20.203 1 97.44 369 THR A CA 1
ATOM 2995 C C . THR A 1 369 ? 39.25 23.047 20.062 1 97.44 369 THR A C 1
ATOM 2997 O O . THR A 1 369 ? 38.469 23.094 19.094 1 97.44 369 THR A O 1
ATOM 3000 N N . ILE A 1 370 ? 39.188 22.094 21 1 97.69 370 ILE A N 1
ATOM 3001 C CA . ILE A 1 370 ? 38.094 21.109 21.078 1 97.69 370 ILE A CA 1
ATOM 3002 C C . ILE A 1 370 ? 37.219 21.391 22.281 1 97.69 370 ILE A C 1
ATOM 3004 O O . ILE A 1 370 ? 37.719 21.641 23.391 1 97.69 370 ILE A O 1
ATOM 3008 N N . LYS A 1 371 ? 35.969 21.438 22.047 1 98.25 371 LYS A N 1
ATOM 3009 C CA . LYS A 1 371 ? 35 21.578 23.125 1 98.25 371 LYS A CA 1
ATOM 3010 C C . LYS A 1 371 ? 33.969 20.438 23.078 1 98.25 371 LYS A C 1
ATOM 3012 O O . LYS A 1 371 ? 33.469 20.078 22.016 1 98.25 371 LYS A O 1
ATOM 3017 N N . ILE A 1 372 ? 33.719 19.797 24.234 1 98.38 372 ILE A N 1
ATOM 3018 C CA . ILE A 1 372 ? 32.812 18.672 24.312 1 98.38 372 ILE A CA 1
ATOM 3019 C C . ILE A 1 372 ? 31.859 18.859 25.5 1 98.38 372 ILE A C 1
ATOM 3021 O O . ILE A 1 372 ? 32.281 19.312 26.578 1 98.38 372 ILE A O 1
ATOM 3025 N N . TYR A 1 373 ? 30.609 18.609 25.328 1 98.19 373 TYR A N 1
ATOM 3026 C CA . TYR A 1 373 ? 29.578 18.531 26.359 1 98.19 373 TYR A CA 1
ATOM 3027 C C . TYR A 1 373 ? 28.859 17.188 26.312 1 98.19 373 TYR A C 1
ATOM 3029 O O . TYR A 1 373 ? 28.656 16.625 25.234 1 98.19 373 TYR A O 1
ATOM 3037 N N . VAL A 1 374 ? 28.5 16.594 27.484 1 98.31 374 VAL A N 1
ATOM 3038 C CA . VAL A 1 374 ? 27.844 15.297 27.516 1 98.31 374 VAL A CA 1
ATOM 3039 C C . VAL A 1 374 ? 26.547 15.398 28.312 1 98.31 374 VAL A C 1
ATOM 3041 O O . VAL A 1 374 ? 26.375 16.312 29.125 1 98.31 374 VAL A O 1
ATOM 3044 N N . THR A 1 375 ? 25.594 14.477 28.078 1 98.06 375 THR A N 1
ATOM 3045 C CA . THR A 1 375 ? 24.25 14.539 28.641 1 98.06 375 THR A CA 1
ATOM 3046 C C . THR A 1 375 ? 24.109 13.547 29.781 1 98.06 375 THR A C 1
ATOM 3048 O O . THR A 1 375 ? 23 13.32 30.281 1 98.06 375 THR A O 1
ATOM 3051 N N . SER A 1 376 ? 25.109 12.875 30.172 1 97.19 376 SER A N 1
ATOM 3052 C CA . SER A 1 376 ? 25.172 11.961 31.312 1 97.19 376 SER A CA 1
ATOM 3053 C C . SER A 1 376 ? 26.594 11.883 31.875 1 97.19 376 SER A C 1
ATOM 3055 O O . SER A 1 376 ? 27.5 12.578 31.391 1 97.19 376 SER A O 1
ATOM 3057 N N . VAL A 1 377 ? 26.688 11.086 33 1 96.94 377 VAL A N 1
ATOM 3058 C CA . VAL A 1 377 ? 28.016 10.859 33.531 1 96.94 377 VAL A CA 1
ATOM 3059 C C . VAL A 1 377 ? 28.734 9.789 32.719 1 96.94 377 VAL A C 1
ATOM 3061 O O . VAL A 1 377 ? 28.219 8.68 32.562 1 96.94 377 VAL A O 1
ATOM 3064 N N . TYR A 1 378 ? 29.859 10.172 32.094 1 97.25 378 TYR A N 1
ATOM 3065 C CA . TYR A 1 378 ? 30.703 9.25 31.375 1 97.25 378 TYR A CA 1
ATOM 3066 C C . TYR A 1 378 ? 32.094 9.188 31.984 1 97.25 378 TYR A C 1
ATOM 3068 O O . TYR A 1 378 ? 32.969 10.008 31.656 1 97.25 378 TYR A O 1
ATOM 3076 N N . PRO A 1 379 ? 32.312 8.195 32.812 1 96.62 379 PRO A N 1
ATOM 3077 C CA . PRO A 1 379 ? 33.656 8.086 33.406 1 96.62 379 PRO A CA 1
ATOM 3078 C C . PRO A 1 379 ? 34.688 7.551 32.438 1 96.62 379 PRO A C 1
ATOM 3080 O O . PRO A 1 379 ? 34.375 6.73 31.578 1 96.62 379 PRO A O 1
ATOM 3083 N N . ASP A 1 380 ? 35.906 7.973 32.562 1 95.75 380 ASP A N 1
ATOM 3084 C CA . ASP A 1 380 ? 37.094 7.457 31.859 1 95.75 380 ASP A CA 1
ATOM 3085 C C . ASP A 1 380 ? 36.875 7.457 30.344 1 95.75 380 ASP A C 1
ATOM 3087 O O . ASP A 1 380 ? 37.094 6.438 29.688 1 95.75 380 ASP A O 1
ATOM 3091 N N . CYS A 1 381 ? 36.281 8.57 29.844 1 97.12 381 CYS A N 1
ATOM 3092 C CA . CYS A 1 381 ? 36.125 8.734 28.406 1 97.12 381 CYS A CA 1
ATOM 3093 C C . CYS A 1 381 ? 37.469 9.086 27.766 1 97.12 381 CYS A C 1
ATOM 3095 O O . CYS A 1 381 ? 38.438 9.43 28.453 1 97.12 381 CYS A O 1
ATOM 3097 N N . THR A 1 382 ? 37.531 8.828 26.469 1 98 382 THR A N 1
ATOM 3098 C CA . THR A 1 382 ? 38.719 9.188 25.703 1 98 382 THR A CA 1
ATOM 3099 C C . THR A 1 382 ? 38.406 10.258 24.672 1 98 382 THR A C 1
ATOM 3101 O O . THR A 1 382 ? 37.562 10.047 23.797 1 98 382 THR A O 1
ATOM 3104 N N . VAL A 1 383 ? 39 11.43 24.797 1 98.12 383 VAL A N 1
ATOM 3105 C CA . VAL A 1 383 ? 38.938 12.469 23.781 1 98.12 383 VAL A CA 1
ATOM 3106 C C . VAL A 1 383 ? 40.125 12.352 22.844 1 98.12 383 VAL A C 1
ATOM 3108 O O . VAL A 1 383 ? 41.281 12.422 23.297 1 98.12 383 VAL A O 1
ATOM 3111 N N . GLN A 1 384 ? 39.844 12.148 21.609 1 97.56 384 GLN A N 1
ATOM 3112 C CA . GLN A 1 384 ? 40.906 11.953 20.625 1 97.56 384 GLN A CA 1
ATOM 3113 C C . GLN A 1 384 ? 40.844 13 19.516 1 97.56 384 GLN A C 1
ATOM 3115 O O . GLN A 1 384 ? 39.75 13.344 19.047 1 97.56 384 GLN A O 1
ATOM 3120 N N . LEU A 1 385 ? 41.938 13.602 19.172 1 97.06 385 LEU A N 1
ATOM 3121 C CA . LEU A 1 385 ? 42.125 14.477 18.016 1 97.06 385 LEU A CA 1
ATOM 3122 C C . LEU A 1 385 ? 43.156 13.922 17.062 1 97.06 385 LEU A C 1
ATOM 3124 O O . LEU A 1 385 ? 44.281 13.586 17.484 1 97.06 385 LEU A O 1
ATOM 3128 N N . SER A 1 386 ? 42.812 13.758 15.898 1 96.75 386 SER A N 1
ATOM 3129 C CA . SER A 1 386 ? 43.75 13.242 14.906 1 96.75 386 SER A CA 1
ATOM 3130 C C . SER A 1 386 ? 43.906 14.227 13.75 1 96.75 386 SER A C 1
ATOM 3132 O O . SER A 1 386 ? 43.031 15.031 13.469 1 96.75 386 SER A O 1
ATOM 3134 N N . HIS A 1 387 ? 45.062 14.32 13.188 1 94.25 387 HIS A N 1
ATOM 3135 C CA . HIS A 1 387 ? 45.406 15.031 11.953 1 94.25 387 HIS A CA 1
ATOM 3136 C C . HIS A 1 387 ? 45.844 14.055 10.867 1 94.25 387 HIS A C 1
ATOM 3138 O O . HIS A 1 387 ? 46.906 13.43 10.977 1 94.25 387 HIS A O 1
ATOM 3144 N N . ALA A 1 388 ? 45.188 13.93 9.648 1 86.94 388 ALA A N 1
ATOM 3145 C CA . ALA A 1 388 ? 45.438 13.016 8.539 1 86.94 388 ALA A CA 1
ATOM 3146 C C . ALA A 1 388 ? 45.781 11.617 9.047 1 86.94 388 ALA A C 1
ATOM 3148 O O . ALA A 1 388 ? 46.781 11.023 8.656 1 86.94 388 ALA A O 1
ATOM 3149 N N . LYS A 1 389 ? 45.562 11.102 10.094 1 81.69 389 LYS A N 1
ATOM 3150 C CA . LYS A 1 389 ? 45.625 9.734 10.602 1 81.69 389 LYS A CA 1
ATOM 3151 C C . LYS A 1 389 ? 46.531 9.664 11.836 1 81.69 389 LYS A C 1
ATOM 3153 O O . LYS A 1 389 ? 46.625 8.625 12.492 1 81.69 389 LYS A O 1
ATOM 3158 N N . THR A 1 390 ? 47.125 10.688 12.062 1 92.31 390 THR A N 1
ATOM 3159 C CA . THR A 1 390 ? 48 10.727 13.234 1 92.31 390 THR A CA 1
ATOM 3160 C C . THR A 1 390 ? 47.25 11.289 14.445 1 92.31 390 THR A C 1
ATOM 3162 O O . THR A 1 390 ? 46.688 12.383 14.375 1 92.31 390 THR A O 1
ATOM 3165 N N . VAL A 1 391 ? 47.312 10.57 15.523 1 95.81 391 VAL A N 1
ATOM 3166 C CA . VAL A 1 391 ? 46.688 11.031 16.75 1 95.81 391 VAL A CA 1
ATOM 3167 C C . VAL A 1 391 ? 47.562 12.086 17.422 1 95.81 391 VAL A C 1
ATOM 3169 O O . VAL A 1 391 ? 48.719 11.836 17.703 1 95.81 391 VAL A O 1
ATOM 3172 N N . ILE A 1 392 ? 47.125 13.266 17.609 1 93.94 392 ILE A N 1
ATOM 3173 C CA . ILE A 1 392 ? 47.906 14.367 18.172 1 93.94 392 ILE A CA 1
ATOM 3174 C C . ILE A 1 392 ? 47.438 14.648 19.594 1 93.94 392 ILE A C 1
ATOM 3176 O O . ILE A 1 392 ? 48.125 15.336 20.359 1 93.94 392 ILE A O 1
ATOM 3180 N N . LEU A 1 393 ? 46.25 14.211 19.938 1 95.56 393 LEU A N 1
ATOM 3181 C CA . LEU A 1 393 ? 45.75 14.297 21.297 1 95.56 393 LEU A CA 1
ATOM 3182 C C . LEU A 1 393 ? 45 13.008 21.688 1 95.56 393 LEU A C 1
ATOM 3184 O O . LEU A 1 393 ? 44.25 12.461 20.891 1 95.56 393 LEU A O 1
ATOM 3188 N N . ASP A 1 394 ? 45.281 12.422 22.766 1 96.62 394 ASP A N 1
ATOM 3189 C CA . ASP A 1 394 ? 44.625 11.266 23.375 1 96.62 394 ASP A CA 1
ATOM 3190 C C . ASP A 1 394 ? 44.562 11.406 24.891 1 96.62 394 ASP A C 1
ATOM 3192 O O . ASP A 1 394 ? 45.531 11.102 25.594 1 96.62 394 ASP A O 1
ATOM 3196 N N . LYS A 1 395 ? 43.438 11.914 25.312 1 96.44 395 LYS A N 1
ATOM 3197 C CA . LYS A 1 395 ? 43.312 12.281 26.719 1 96.44 395 LYS A CA 1
ATOM 3198 C C . LYS A 1 395 ? 42.156 11.539 27.391 1 96.44 395 LYS A C 1
ATOM 3200 O O . LYS A 1 395 ? 41.062 11.508 26.859 1 96.44 395 LYS A O 1
ATOM 3205 N N . LYS A 1 396 ? 42.375 10.906 28.484 1 96.75 396 LYS A N 1
ATOM 3206 C CA . LYS A 1 396 ? 41.344 10.289 29.297 1 96.75 396 LYS A CA 1
ATOM 3207 C C . LYS A 1 396 ? 40.75 11.289 30.281 1 96.75 396 LYS A C 1
ATOM 3209 O O . LYS A 1 396 ? 41.469 11.992 30.984 1 96.75 396 LYS A O 1
ATOM 3214 N N . VAL A 1 397 ? 39.531 11.453 30.234 1 96.88 397 VAL A N 1
ATOM 3215 C CA . VAL A 1 397 ? 38.875 12.414 31.094 1 96.88 397 VAL A CA 1
ATOM 3216 C C . VAL A 1 397 ? 37.5 11.867 31.531 1 96.88 397 VAL A C 1
ATOM 3218 O O . VAL A 1 397 ? 36.906 11.031 30.844 1 96.88 397 VAL A O 1
ATOM 3221 N N . SER A 1 398 ? 37.031 12.188 32.75 1 97.56 398 SER A N 1
ATOM 3222 C CA . SER A 1 398 ? 35.656 11.938 33.156 1 97.56 398 SER A CA 1
ATOM 3223 C C . SER A 1 398 ? 34.781 13.156 32.938 1 97.56 398 SER A C 1
ATOM 3225 O O . SER A 1 398 ? 35.094 14.258 33.406 1 97.56 398 SER A O 1
ATOM 3227 N N . LEU A 1 399 ? 33.781 12.953 32.188 1 97.75 399 LEU A N 1
ATOM 3228 C CA . LEU A 1 399 ? 32.906 14.062 31.828 1 97.75 399 LEU A CA 1
ATOM 3229 C C . LEU A 1 399 ? 31.516 13.891 32.438 1 97.75 399 LEU A C 1
ATOM 3231 O O . LEU A 1 399 ? 31.109 12.773 32.781 1 97.75 399 LEU A O 1
ATOM 3235 N N . SER A 1 400 ? 30.781 14.914 32.688 1 97.25 400 SER A N 1
ATOM 3236 C CA . SER A 1 400 ? 29.422 14.992 33.188 1 97.25 400 SER A CA 1
ATOM 3237 C C . SER A 1 400 ? 28.703 16.234 32.656 1 97.25 400 SER A C 1
ATOM 3239 O O . SER A 1 400 ? 29.344 17.141 32.094 1 97.25 400 SER A O 1
ATOM 3241 N N . PRO A 1 401 ? 27.391 16.297 32.781 1 96.81 401 PRO A N 1
ATOM 3242 C CA . PRO A 1 401 ? 26.688 17.516 32.344 1 96.81 401 PRO A CA 1
ATOM 3243 C C . PRO A 1 401 ? 27.188 18.766 33.062 1 96.81 401 PRO A C 1
ATOM 3245 O O . PRO A 1 401 ? 27.031 19.875 32.562 1 96.81 401 PRO A O 1
ATOM 3248 N N . LYS A 1 402 ? 27.75 18.578 34.219 1 95.44 402 LYS A N 1
ATOM 3249 C CA . LYS A 1 402 ? 28.312 19.688 34.969 1 95.44 402 LYS A CA 1
ATOM 3250 C C . LYS A 1 402 ? 29.703 20.047 34.469 1 95.44 402 LYS A C 1
ATOM 3252 O O . LYS A 1 402 ? 30.078 21.219 34.406 1 95.44 402 LYS A O 1
ATOM 3257 N N . ASP A 1 403 ? 30.469 18.969 34.156 1 94.25 403 ASP A N 1
ATOM 3258 C CA . ASP A 1 403 ? 31.875 19.141 33.781 1 94.25 403 ASP A CA 1
ATOM 3259 C C . ASP A 1 403 ? 32.094 18.844 32.281 1 94.25 403 ASP A C 1
ATOM 3261 O O . ASP A 1 403 ? 32.125 17.672 31.891 1 94.25 403 ASP A O 1
ATOM 3265 N N . GLY A 1 404 ? 32.188 19.812 31.469 1 94.19 404 GLY A N 1
ATOM 3266 C CA . GLY A 1 404 ? 32.531 19.641 30.062 1 94.19 404 GLY A CA 1
ATOM 3267 C C . GLY A 1 404 ? 34.031 19.562 29.812 1 94.19 404 GLY A C 1
ATOM 3268 O O . GLY A 1 404 ? 34.781 19.266 30.719 1 94.19 404 GLY A O 1
ATOM 3269 N N . PHE A 1 405 ? 34.344 19.609 28.609 1 97.12 405 PHE A N 1
ATOM 3270 C CA . PHE A 1 405 ? 35.75 19.547 28.219 1 97.12 405 PHE A CA 1
ATOM 3271 C C . PHE A 1 405 ? 36.094 20.656 27.25 1 97.12 405 PHE A C 1
ATOM 3273 O O . PHE A 1 405 ? 35.344 20.938 26.312 1 97.12 405 PHE A O 1
ATOM 3280 N N . GLU A 1 406 ? 37.031 21.406 27.5 1 97.31 406 GLU A N 1
ATOM 3281 C CA . GLU A 1 406 ? 37.656 22.391 26.609 1 97.31 406 GLU A CA 1
ATOM 3282 C C . GLU A 1 406 ? 39.156 22.297 26.641 1 97.31 406 GLU A C 1
ATOM 3284 O O . GLU A 1 406 ? 39.781 22.297 27.719 1 97.31 406 GLU A O 1
ATOM 3289 N N . HIS A 1 407 ? 39.75 22.109 25.516 1 97 407 HIS A N 1
ATOM 3290 C CA . HIS A 1 407 ? 41.188 22 25.391 1 97 407 HIS A CA 1
ATOM 3291 C C . HIS A 1 407 ? 41.688 22.672 24.125 1 97 407 HIS A C 1
ATOM 3293 O O . HIS A 1 407 ? 41.094 22.516 23.062 1 97 407 HIS A O 1
ATOM 3299 N N . THR A 1 408 ? 42.719 23.469 24.281 1 96.75 408 THR A N 1
ATOM 3300 C CA . THR A 1 408 ? 43.375 24.125 23.141 1 96.75 408 THR A CA 1
ATOM 3301 C C . THR A 1 408 ? 44.812 23.656 23 1 96.75 408 THR A C 1
ATOM 3303 O O . THR A 1 408 ? 45.562 23.578 24 1 96.75 408 THR A O 1
ATOM 3306 N N . LEU A 1 409 ? 45.219 23.281 21.875 1 94.38 409 LEU A N 1
ATOM 3307 C CA . LEU A 1 409 ? 46.594 22.844 21.609 1 94.38 409 LEU A CA 1
ATOM 3308 C C . LEU A 1 409 ? 47.156 23.562 20.406 1 94.38 409 LEU A C 1
ATOM 3310 O O . LEU A 1 409 ? 46.438 23.812 19.422 1 94.38 409 LEU A O 1
ATOM 3314 N N . SER A 1 410 ? 48.438 23.938 20.562 1 93.81 410 SER A N 1
ATOM 3315 C CA . SER A 1 410 ? 49.156 24.562 19.453 1 93.81 410 SER A CA 1
ATOM 3316 C C . SER A 1 410 ? 49.656 23.531 18.469 1 93.81 410 SER A C 1
ATOM 3318 O O . SER A 1 410 ? 50.375 22.594 18.844 1 93.81 410 SER A O 1
ATOM 3320 N N . PHE A 1 411 ? 49.25 23.688 17.344 1 91.81 411 PHE A N 1
ATOM 3321 C CA . PHE A 1 411 ? 49.656 22.797 16.266 1 91.81 411 PHE A CA 1
ATOM 3322 C C . PHE A 1 411 ? 49.875 23.562 14.969 1 91.81 411 PHE A C 1
ATOM 3324 O O . PHE A 1 411 ? 48.969 23.625 14.141 1 91.81 411 PHE A O 1
ATOM 3331 N N . ASP A 1 412 ? 51.031 24.062 14.648 1 86.25 412 ASP A N 1
ATOM 3332 C CA . ASP A 1 412 ? 51.344 25 13.57 1 86.25 412 ASP A CA 1
ATOM 3333 C C . ASP A 1 412 ? 51.062 24.375 12.203 1 86.25 412 ASP A C 1
ATOM 3335 O O . ASP A 1 412 ? 50.656 25.078 11.273 1 86.25 412 ASP A O 1
ATOM 3339 N N . LYS A 1 413 ? 51.125 23.094 11.977 1 84.31 413 LYS A N 1
ATOM 3340 C CA . LYS A 1 413 ? 50.969 22.453 10.68 1 84.31 413 LYS A CA 1
ATOM 3341 C C . LYS A 1 413 ? 49.531 21.984 10.477 1 84.31 413 LYS A C 1
ATOM 3343 O O . LYS A 1 413 ? 49.25 21.25 9.531 1 84.31 413 LYS A O 1
ATOM 3348 N N . ALA A 1 414 ? 48.719 22.469 11.352 1 86.75 414 ALA A N 1
ATOM 3349 C CA . ALA A 1 414 ? 47.344 21.953 11.32 1 86.75 414 ALA A CA 1
ATOM 3350 C C . ALA A 1 414 ? 46.594 22.438 10.086 1 86.75 414 ALA A C 1
ATOM 3352 O O . ALA A 1 414 ? 46.656 23.625 9.742 1 86.75 414 ALA A O 1
ATOM 3353 N N . VAL A 1 415 ? 46.094 21.469 9.312 1 91.12 415 VAL A N 1
ATOM 3354 C CA . VAL A 1 415 ? 45.125 21.75 8.242 1 91.12 415 VAL A CA 1
ATOM 3355 C C . VAL A 1 415 ? 43.75 21.344 8.688 1 91.12 415 VAL A C 1
ATOM 3357 O O . VAL A 1 415 ? 43.5 20.188 9.047 1 91.12 415 VAL A O 1
ATOM 3360 N N . TYR A 1 416 ? 42.844 22.297 8.703 1 92.75 416 TYR A N 1
ATOM 3361 C CA . TYR A 1 416 ? 41.5 22.125 9.281 1 92.75 416 TYR A CA 1
ATOM 3362 C C . TYR A 1 416 ? 40.812 20.891 8.719 1 92.75 416 TYR A C 1
ATOM 3364 O O . TYR A 1 416 ? 40.25 20.078 9.469 1 92.75 416 TYR A O 1
ATOM 3372 N N . LYS A 1 417 ? 40.844 20.656 7.367 1 92.75 417 LYS A N 1
ATOM 3373 C CA . LYS A 1 417 ? 40.125 19.578 6.695 1 92.75 417 LYS A CA 1
ATOM 3374 C C . LYS A 1 417 ? 40.688 18.219 7.109 1 92.75 417 LYS A C 1
ATOM 3376 O O . LYS A 1 417 ? 40 17.188 6.953 1 92.75 417 LYS A O 1
ATOM 3381 N N . ASP A 1 418 ? 41.875 18.141 7.699 1 94.69 418 ASP A N 1
ATOM 3382 C CA . ASP A 1 418 ? 42.531 16.875 8.039 1 94.69 418 ASP A CA 1
ATOM 3383 C C . ASP A 1 418 ? 42.375 16.562 9.516 1 94.69 418 ASP A C 1
ATOM 3385 O O . ASP A 1 418 ? 42.875 15.539 10 1 94.69 418 ASP A O 1
ATOM 3389 N N . LEU A 1 419 ? 41.594 17.422 10.172 1 96.38 419 LEU A N 1
ATOM 3390 C CA . LEU A 1 419 ? 41.406 17.188 11.594 1 96.38 419 LEU A CA 1
ATOM 3391 C C . LEU A 1 419 ? 40.156 16.344 11.836 1 96.38 419 LEU A C 1
ATOM 3393 O O . LEU A 1 419 ? 39.156 16.453 11.117 1 96.38 419 LEU A O 1
ATOM 3397 N N . THR A 1 420 ? 40.188 15.43 12.789 1 97.75 420 THR A N 1
ATOM 3398 C CA . THR A 1 420 ? 39.031 14.664 13.281 1 97.75 420 THR A CA 1
ATOM 3399 C C . THR A 1 420 ? 39.062 14.602 14.805 1 97.75 420 THR A C 1
ATOM 3401 O O . THR A 1 420 ? 40.062 14.203 15.414 1 97.75 420 THR A O 1
ATOM 3404 N N . ALA A 1 421 ? 38 15.039 15.391 1 97.88 421 ALA A N 1
ATOM 3405 C CA . ALA A 1 421 ? 37.844 14.914 16.828 1 97.88 421 ALA A CA 1
ATOM 3406 C C . ALA A 1 421 ? 36.812 13.828 17.172 1 97.88 421 ALA A C 1
ATOM 3408 O O . ALA A 1 421 ? 35.781 13.711 16.5 1 97.88 421 ALA A O 1
ATOM 3409 N N . THR A 1 422 ? 37.125 12.977 18.141 1 98 422 THR A N 1
ATOM 3410 C CA . THR A 1 422 ? 36.25 11.867 18.516 1 98 422 THR A CA 1
ATOM 3411 C C . THR A 1 422 ? 36.188 11.719 20.031 1 98 422 THR A C 1
ATOM 3413 O O . THR A 1 422 ? 37.219 11.859 20.719 1 98 422 THR A O 1
ATOM 3416 N N . LEU A 1 423 ? 35.031 11.586 20.578 1 98.25 423 LEU A N 1
ATOM 3417 C CA . LEU A 1 423 ? 34.844 11.195 21.969 1 98.25 423 LEU A CA 1
ATOM 3418 C C . LEU A 1 423 ? 34.375 9.742 22.062 1 98.25 423 LEU A C 1
ATOM 3420 O O . LEU A 1 423 ? 33.375 9.367 21.438 1 98.25 423 LEU A O 1
ATOM 3424 N N . LYS A 1 424 ? 35.031 8.93 22.797 1 97.69 424 LYS A N 1
ATOM 3425 C CA . LYS A 1 424 ? 34.688 7.531 23.047 1 97.69 424 LYS A CA 1
ATOM 3426 C C . LYS A 1 424 ? 34.375 7.297 24.531 1 97.69 424 LYS A C 1
ATOM 3428 O O . LYS A 1 424 ? 35 7.922 25.406 1 97.69 424 LYS A O 1
ATOM 3433 N N . ASP A 1 425 ? 33.469 6.477 24.844 1 96.69 425 ASP A N 1
ATOM 3434 C CA . ASP A 1 425 ? 33.219 6.125 26.234 1 96.69 425 ASP A CA 1
ATOM 3435 C C . ASP A 1 425 ? 34.281 5.164 26.766 1 96.69 425 ASP A C 1
ATOM 3437 O O . ASP A 1 425 ? 35.281 4.883 26.078 1 96.69 425 ASP A O 1
ATOM 3441 N N . GLN A 1 426 ? 34.094 4.703 27.984 1 95.25 426 GLN A N 1
ATOM 3442 C CA . GLN A 1 426 ? 35.094 3.871 28.656 1 95.25 426 GLN A CA 1
ATOM 3443 C C . GLN A 1 426 ? 35.312 2.549 27.938 1 95.25 426 GLN A C 1
ATOM 3445 O O . GLN A 1 426 ? 36.375 1.945 28.016 1 95.25 426 GLN A O 1
ATOM 3450 N N . ASN A 1 427 ? 34.281 2.104 27.172 1 92.94 427 ASN A N 1
ATOM 3451 C CA . ASN A 1 427 ? 34.344 0.832 26.453 1 92.94 427 ASN A CA 1
ATOM 3452 C C . ASN A 1 427 ? 34.781 1.021 25.016 1 92.94 427 ASN A C 1
ATOM 3454 O O . ASN A 1 427 ? 34.812 0.068 24.234 1 92.94 427 ASN A O 1
ATOM 3458 N N . GLY A 1 428 ? 35.031 2.242 24.641 1 92.75 428 GLY A N 1
ATOM 3459 C CA . GLY A 1 428 ? 35.531 2.494 23.312 1 92.75 428 GLY A CA 1
ATOM 3460 C C . GLY A 1 428 ? 34.438 2.834 22.312 1 92.75 428 GLY A C 1
ATOM 3461 O O . GLY A 1 428 ? 34.719 3.082 21.141 1 92.75 428 GLY A O 1
ATOM 3462 N N . HIS A 1 429 ? 33.219 2.855 22.734 1 92.94 429 HIS A N 1
ATOM 3463 C CA . HIS A 1 429 ? 32.125 3.234 21.828 1 92.94 429 HIS A CA 1
ATOM 3464 C C . HIS A 1 429 ? 32.156 4.727 21.516 1 92.94 429 HIS A C 1
ATOM 3466 O O . HIS A 1 429 ? 32.312 5.551 22.422 1 92.94 429 HIS A O 1
ATOM 3472 N N . ILE A 1 430 ? 32.094 5.043 20.234 1 96.06 430 ILE A N 1
ATOM 3473 C CA . ILE A 1 430 ? 32.125 6.438 19.812 1 96.06 430 ILE A CA 1
ATOM 3474 C C . ILE A 1 430 ? 30.797 7.109 20.188 1 96.06 430 ILE A C 1
ATOM 3476 O O . ILE A 1 430 ? 29.719 6.66 19.797 1 96.06 430 ILE A O 1
ATOM 3480 N N . LEU A 1 431 ? 30.859 8.102 20.953 1 97.06 431 LEU A N 1
ATOM 3481 C CA . LEU A 1 431 ? 29.688 8.875 21.344 1 97.06 431 LEU A CA 1
ATOM 3482 C C . LEU A 1 431 ? 29.406 9.977 20.312 1 97.06 431 LEU A C 1
ATOM 3484 O O . LEU A 1 431 ? 28.25 10.289 20.031 1 97.06 431 LEU A O 1
ATOM 3488 N N . VAL A 1 432 ? 30.391 10.602 19.812 1 98 432 VAL A N 1
ATOM 3489 C CA . VAL A 1 432 ? 30.281 11.641 18.781 1 98 432 VAL A CA 1
ATOM 3490 C C . VAL A 1 432 ? 31.641 11.805 18.078 1 98 432 VAL A C 1
ATOM 3492 O O . VAL A 1 432 ? 32.688 11.57 18.672 1 98 432 VAL A O 1
ATOM 3495 N N . SER A 1 433 ? 31.641 12.117 16.875 1 97.88 433 SER A N 1
ATOM 3496 C CA . SER A 1 433 ? 32.844 12.344 16.062 1 97.88 433 SER A CA 1
ATOM 3497 C C . SER A 1 433 ? 32.562 13.352 14.945 1 97.88 433 SER A C 1
ATOM 3499 O O . SER A 1 433 ? 31.438 13.445 14.445 1 97.88 433 SER A O 1
ATOM 3501 N N . TRP A 1 434 ? 33.531 14.125 14.547 1 97.56 434 TRP A N 1
ATOM 3502 C CA . TRP A 1 434 ? 33.312 15.078 13.461 1 97.56 434 TRP A CA 1
ATOM 3503 C C . TRP A 1 434 ? 34.625 15.43 12.773 1 97.56 434 TRP A C 1
ATOM 3505 O O . TRP A 1 434 ? 35.656 15.57 13.43 1 97.56 434 TRP A O 1
ATOM 3515 N N . SER A 1 435 ? 34.625 15.547 11.492 1 96.56 435 SER A N 1
ATOM 3516 C CA . SER A 1 435 ? 35.688 16.078 10.633 1 96.56 435 SER A CA 1
ATOM 3517 C C . SER A 1 435 ? 35.156 17.141 9.688 1 96.56 435 SER A C 1
ATOM 3519 O O . SER A 1 435 ? 34.062 17 9.141 1 96.56 435 SER A O 1
ATOM 3521 N N . PRO A 1 436 ? 35.969 18.203 9.547 1 94.5 436 PRO A N 1
ATOM 3522 C CA . PRO A 1 436 ? 35.5 19.219 8.594 1 94.5 436 PRO A CA 1
ATOM 3523 C C . PRO A 1 436 ? 35.344 18.672 7.18 1 94.5 436 PRO A C 1
ATOM 3525 O O . PRO A 1 436 ? 36.156 17.859 6.73 1 94.5 436 PRO A O 1
ATOM 3528 N N . LYS A 1 437 ? 34.188 19.047 6.562 1 89 437 LYS A N 1
ATOM 3529 C CA . LYS A 1 437 ? 33.969 18.734 5.156 1 89 437 LYS A CA 1
ATOM 3530 C C . LYS A 1 437 ? 33.812 20 4.328 1 89 437 LYS A C 1
ATOM 3532 O O . LYS A 1 437 ? 33.406 21.031 4.844 1 89 437 LYS A O 1
ATOM 3537 N N . ASP A 1 438 ? 34.219 19.875 3.109 1 86.31 438 ASP A N 1
ATOM 3538 C CA . ASP A 1 438 ? 34.094 21 2.203 1 86.31 438 ASP A CA 1
ATOM 3539 C C . ASP A 1 438 ? 32.688 21.031 1.566 1 86.31 438 ASP A C 1
ATOM 3541 O O . ASP A 1 438 ? 32.344 20.141 0.793 1 86.31 438 ASP A O 1
ATOM 3545 N N . TYR A 1 439 ? 31.953 22.031 1.957 1 83.94 439 TYR A N 1
ATOM 3546 C CA . TYR A 1 439 ? 30.609 22.172 1.405 1 83.94 439 TYR A CA 1
ATOM 3547 C C . TYR A 1 439 ? 30.531 23.312 0.409 1 83.94 439 TYR A C 1
ATOM 3549 O O . TYR A 1 439 ? 29.453 23.781 0.059 1 83.94 439 TYR A O 1
ATOM 3557 N N . SER A 1 440 ? 31.703 23.859 -0.028 1 75.75 440 SER A N 1
ATOM 3558 C CA . SER A 1 440 ? 31.766 25.078 -0.843 1 75.75 440 SER A CA 1
ATOM 3559 C C . SER A 1 440 ? 31.156 24.844 -2.225 1 75.75 440 SER A C 1
ATOM 3561 O O . SER A 1 440 ? 30.688 25.781 -2.871 1 75.75 440 SER A O 1
ATOM 3563 N N . ASN A 1 441 ? 31.078 23.641 -2.668 1 79.25 441 ASN A N 1
ATOM 3564 C CA . ASN A 1 441 ? 30.609 23.375 -4.031 1 79.25 441 ASN A CA 1
ATOM 3565 C C . ASN A 1 441 ? 29.141 23 -4.062 1 79.25 441 ASN A C 1
ATOM 3567 O O . ASN A 1 441 ? 28.641 22.484 -5.066 1 79.25 441 ASN A O 1
ATOM 3571 N N . GLN A 1 442 ? 28.5 23.375 -3.035 1 81.56 442 GLN A N 1
ATOM 3572 C CA . GLN A 1 442 ? 27.078 23.031 -3.059 1 81.56 442 GLN A CA 1
ATOM 3573 C C . GLN A 1 442 ? 26.266 24.109 -3.768 1 81.56 442 GLN A C 1
ATOM 3575 O O . GLN A 1 442 ? 26.469 25.297 -3.523 1 81.56 442 GLN A O 1
ATOM 3580 N N . GLU A 1 443 ? 25.547 23.719 -4.754 1 83.19 443 GLU A N 1
ATOM 3581 C CA . GLU A 1 443 ? 24.719 24.641 -5.52 1 83.19 443 GLU A CA 1
ATOM 3582 C C . GLU A 1 443 ? 23.531 25.125 -4.695 1 83.19 443 GLU A C 1
ATOM 3584 O O . GLU A 1 443 ? 22.984 24.375 -3.883 1 83.19 443 GLU A O 1
ATOM 3589 N N . ILE A 1 444 ? 23.234 26.344 -4.754 1 84.94 444 ILE A N 1
ATOM 3590 C CA . ILE A 1 444 ? 22.047 26.906 -4.137 1 84.94 444 ILE A CA 1
ATOM 3591 C C . ILE A 1 444 ? 20.812 26.453 -4.91 1 84.94 444 ILE A C 1
ATOM 3593 O O . ILE A 1 444 ? 20.719 26.641 -6.125 1 84.94 444 ILE A O 1
ATOM 3597 N N . PRO A 1 445 ? 19.875 25.844 -4.273 1 85.62 445 PRO A N 1
ATOM 3598 C CA . PRO A 1 445 ? 18.688 25.344 -4.973 1 85.62 445 PRO A CA 1
ATOM 3599 C C . PRO A 1 445 ? 17.828 26.469 -5.535 1 85.62 445 PRO A C 1
ATOM 3601 O O . PRO A 1 445 ? 17.875 27.609 -5.047 1 85.62 445 PRO A O 1
ATOM 3604 N N . GLU A 1 446 ? 17.062 26.172 -6.504 1 86.94 446 GLU A N 1
ATOM 3605 C CA . GLU A 1 446 ? 16.109 27.109 -7.074 1 86.94 446 GLU A CA 1
ATOM 3606 C C . GLU A 1 446 ? 14.844 27.203 -6.227 1 86.94 446 GLU A C 1
ATOM 3608 O O . GLU A 1 446 ? 14.461 26.219 -5.574 1 86.94 446 GLU A O 1
ATOM 3613 N N . PRO A 1 447 ? 14.234 28.375 -6.188 1 88.44 447 PRO A N 1
ATOM 3614 C CA . PRO A 1 447 ? 12.93 28.469 -5.531 1 88.44 447 PRO A CA 1
ATOM 3615 C C . PRO A 1 447 ? 11.867 27.625 -6.223 1 88.44 447 PRO A C 1
ATOM 3617 O O . PRO A 1 447 ? 12.039 27.219 -7.379 1 88.44 447 PRO A O 1
ATOM 3620 N N . ALA A 1 448 ? 10.805 27.359 -5.523 1 88.38 448 ALA A N 1
ATOM 3621 C CA . ALA A 1 448 ? 9.688 26.578 -6.051 1 88.38 448 ALA A CA 1
ATOM 3622 C C . ALA A 1 448 ? 8.992 27.312 -7.188 1 88.38 448 ALA A C 1
ATOM 3624 O O . ALA A 1 448 ? 9.055 28.547 -7.27 1 88.38 448 ALA A O 1
ATOM 3625 N N . LYS A 1 449 ? 8.383 26.609 -8.086 1 89.75 449 LYS A N 1
ATOM 3626 C CA . LYS A 1 449 ? 7.633 27.156 -9.203 1 89.75 449 LYS A CA 1
ATOM 3627 C C . LYS A 1 449 ? 6.141 26.891 -9.055 1 89.75 449 LYS A C 1
ATOM 3629 O O . LYS A 1 449 ? 5.738 25.828 -8.578 1 89.75 449 LYS A O 1
ATOM 3634 N N . ALA A 1 450 ? 5.344 27.875 -9.461 1 90.25 450 ALA A N 1
ATOM 3635 C CA . ALA A 1 450 ? 3.893 27.734 -9.375 1 90.25 450 ALA A CA 1
ATOM 3636 C C . ALA A 1 450 ? 3.391 26.625 -10.297 1 90.25 450 ALA A C 1
ATOM 3638 O O . ALA A 1 450 ? 3.973 26.375 -11.352 1 90.25 450 ALA A O 1
ATOM 3639 N N . ALA A 1 451 ? 2.291 25.984 -9.945 1 91.69 451 ALA A N 1
ATOM 3640 C CA . ALA A 1 451 ? 1.646 24.984 -10.805 1 91.69 451 ALA A CA 1
ATOM 3641 C C . ALA A 1 451 ? 1.046 25.656 -12.039 1 91.69 451 ALA A C 1
ATOM 3643 O O . ALA A 1 451 ? 0.481 26.75 -11.961 1 91.69 451 ALA A O 1
ATOM 3644 N N . LYS A 1 452 ? 1.135 25.031 -13.133 1 94.62 452 LYS A N 1
ATOM 3645 C CA . LYS A 1 452 ? 0.464 25.484 -14.344 1 94.62 452 LYS A CA 1
ATOM 3646 C C . LYS A 1 452 ? -1.043 25.25 -14.258 1 94.62 452 LYS A C 1
ATOM 3648 O O . LYS A 1 452 ? -1.511 24.438 -13.453 1 94.62 452 LYS A O 1
ATOM 3653 N N . GLN A 1 453 ? -1.78 26.031 -14.992 1 95.12 453 GLN A N 1
ATOM 3654 C CA . GLN A 1 453 ? -3.221 25.812 -15.078 1 95.12 453 GLN A CA 1
ATOM 3655 C C . GLN A 1 453 ? -3.535 24.5 -15.773 1 95.12 453 GLN A C 1
ATOM 3657 O O . GLN A 1 453 ? -2.744 24.016 -16.578 1 95.12 453 GLN A O 1
ATOM 3662 N N . PRO A 1 454 ? -4.668 23.875 -15.523 1 96.81 454 PRO A N 1
ATOM 3663 C CA . PRO A 1 454 ? -5 22.547 -16.047 1 96.81 454 PRO A CA 1
ATOM 3664 C C . PRO A 1 454 ? -4.863 22.453 -17.562 1 96.81 454 PRO A C 1
ATOM 3666 O O . PRO A 1 454 ? -4.27 21.516 -18.078 1 96.81 454 PRO A O 1
ATOM 3669 N N . GLY A 1 455 ? -5.359 23.453 -18.297 1 96.69 455 GLY A N 1
ATOM 3670 C CA . GLY A 1 455 ? -5.34 23.422 -19.75 1 96.69 455 GLY A CA 1
ATOM 3671 C C . GLY A 1 455 ? -3.941 23.5 -20.328 1 96.69 455 GLY A C 1
ATOM 3672 O O . GLY A 1 455 ? -3.717 23.094 -21.469 1 96.69 455 GLY A O 1
ATOM 3673 N N . GLU A 1 456 ? -2.912 23.922 -19.5 1 96.62 456 GLU A N 1
ATOM 3674 C CA . GLU A 1 456 ? -1.533 24.109 -19.953 1 96.62 456 GLU A CA 1
ATOM 3675 C C . GLU A 1 456 ? -0.72 22.828 -19.766 1 96.62 456 GLU A C 1
ATOM 3677 O O . GLU A 1 456 ? 0.422 22.734 -20.219 1 96.62 456 GLU A O 1
ATOM 3682 N N . ILE A 1 457 ? -1.268 21.875 -19.109 1 96.94 457 ILE A N 1
ATOM 3683 C CA . ILE A 1 457 ? -0.592 20.609 -18.844 1 96.94 457 ILE A CA 1
ATOM 3684 C C . ILE A 1 457 ? -1.057 19.547 -19.844 1 96.94 457 ILE A C 1
ATOM 3686 O O . ILE A 1 457 ? -2.252 19.25 -19.938 1 96.94 457 ILE A O 1
ATOM 3690 N N . LYS A 1 458 ? -0.172 19 -20.562 1 94.94 458 LYS A N 1
ATOM 3691 C CA . LYS A 1 458 ? -0.533 18.062 -21.609 1 94.94 458 LYS A CA 1
ATOM 3692 C C . LYS A 1 458 ? -0.673 16.641 -21.062 1 94.94 458 LYS A C 1
ATOM 3694 O O . LYS A 1 458 ? -1.573 15.898 -21.453 1 94.94 458 LYS A O 1
ATOM 3699 N N . SER A 1 459 ? 0.159 16.297 -20.141 1 96.38 459 SER A N 1
ATOM 3700 C CA . SER A 1 459 ? 0.236 14.93 -19.625 1 96.38 459 SER A CA 1
ATOM 3701 C C . SER A 1 459 ? -0.895 14.656 -18.641 1 96.38 459 SER A C 1
ATOM 3703 O O . SER A 1 459 ? -1.128 15.438 -17.719 1 96.38 459 SER A O 1
ATOM 3705 N N . VAL A 1 460 ? -1.656 13.477 -18.859 1 98 460 VAL A N 1
ATOM 3706 C CA . VAL A 1 460 ? -2.715 13.062 -17.938 1 98 460 VAL A CA 1
ATOM 3707 C C . VAL A 1 460 ? -2.123 12.758 -16.562 1 98 460 VAL A C 1
ATOM 3709 O O . VAL A 1 460 ? -2.715 13.102 -15.539 1 98 460 VAL A O 1
ATOM 3712 N N . GLU A 1 461 ? -0.936 12.18 -16.531 1 97.56 461 GLU A N 1
ATOM 3713 C CA . GLU A 1 461 ? -0.268 11.906 -15.258 1 97.56 461 GLU A CA 1
ATOM 3714 C C . GLU A 1 461 ? 0.07 13.195 -14.523 1 97.56 461 GLU A C 1
ATOM 3716 O O . GLU A 1 461 ? -0.126 13.289 -13.305 1 97.56 461 GLU A O 1
ATOM 3721 N N . GLN A 1 462 ? 0.551 14.188 -15.273 1 97.75 462 GLN A N 1
ATOM 3722 C CA . GLN A 1 462 ? 0.917 15.453 -14.641 1 97.75 462 GLN A CA 1
ATOM 3723 C C . GLN A 1 462 ? -0.313 16.156 -14.086 1 97.75 462 GLN A C 1
ATOM 3725 O O . GLN A 1 462 ? -0.237 16.828 -13.047 1 97.75 462 GLN A O 1
ATOM 3730 N N . LEU A 1 463 ? -1.444 16.047 -14.828 1 98.56 463 LEU A N 1
ATOM 3731 C CA . LEU A 1 463 ? -2.693 16.594 -14.305 1 98.56 463 LEU A CA 1
ATOM 3732 C C . LEU A 1 463 ? -3.066 15.93 -12.984 1 98.56 463 LEU A C 1
ATOM 3734 O O . LEU A 1 463 ? -3.408 16.609 -12.016 1 98.56 463 LEU A O 1
ATOM 3738 N N . TYR A 1 464 ? -2.984 14.625 -12.938 1 98.25 464 TYR A N 1
ATOM 3739 C CA . TYR A 1 464 ? -3.275 13.898 -11.711 1 98.25 464 TYR A CA 1
ATOM 3740 C C . TYR A 1 464 ? -2.352 14.336 -10.578 1 98.25 464 TYR A C 1
ATOM 3742 O O . TYR A 1 464 ? -2.811 14.633 -9.477 1 98.25 464 TYR A O 1
ATOM 3750 N N . LEU A 1 465 ? -1.066 14.359 -10.812 1 98.12 465 LEU A N 1
ATOM 3751 C CA . LEU A 1 465 ? -0.079 14.656 -9.781 1 98.12 465 LEU A CA 1
ATOM 3752 C C . LEU A 1 465 ? -0.242 16.078 -9.266 1 98.12 465 LEU A C 1
ATOM 3754 O O . LEU A 1 465 ? -0.025 16.344 -8.086 1 98.12 465 LEU A O 1
ATOM 3758 N N . ARG A 1 466 ? -0.637 17.016 -10.156 1 97.75 466 ARG A N 1
ATOM 3759 C CA . ARG A 1 466 ? -0.869 18.391 -9.719 1 97.75 466 ARG A CA 1
ATOM 3760 C C . ARG A 1 466 ? -2.109 18.484 -8.836 1 97.75 466 ARG A C 1
ATOM 3762 O O . ARG A 1 466 ? -2.131 19.234 -7.859 1 97.75 466 ARG A O 1
ATOM 3769 N N . GLY A 1 467 ? -3.176 17.812 -9.273 1 98 467 GLY A N 1
ATOM 3770 C CA . GLY A 1 467 ? -4.348 17.75 -8.414 1 98 467 GLY A CA 1
ATOM 3771 C C . GLY A 1 467 ? -4.055 17.172 -7.039 1 98 467 GLY A C 1
ATOM 3772 O O . GLY A 1 467 ? -4.473 17.719 -6.023 1 98 467 GLY A O 1
ATOM 3773 N N . LEU A 1 468 ? -3.305 16.094 -7.016 1 97.38 468 LEU A N 1
ATOM 3774 C CA . LEU A 1 468 ? -2.939 15.422 -5.77 1 97.38 468 LEU A CA 1
ATOM 3775 C C . LEU A 1 468 ? -2.105 16.344 -4.887 1 97.38 468 LEU A C 1
ATOM 3777 O O . LEU A 1 468 ? -2.303 16.391 -3.67 1 97.38 468 LEU A O 1
ATOM 3781 N N . HIS A 1 469 ? -1.184 17.047 -5.52 1 96.25 469 HIS A N 1
ATOM 3782 C CA . HIS A 1 469 ? -0.346 18 -4.805 1 96.25 469 HIS A CA 1
ATOM 3783 C C . HIS A 1 469 ? -1.19 19.078 -4.137 1 96.25 469 HIS A C 1
ATOM 3785 O O . HIS A 1 469 ? -0.981 19.406 -2.967 1 96.25 469 HIS A O 1
ATOM 3791 N N . LEU A 1 470 ? -2.127 19.594 -4.852 1 96.38 470 LEU A N 1
ATOM 3792 C CA . LEU A 1 470 ? -2.98 20.656 -4.332 1 96.38 470 LEU A CA 1
ATOM 3793 C C . LEU A 1 470 ? -3.812 20.156 -3.156 1 96.38 470 LEU A C 1
ATOM 3795 O O . LEU A 1 470 ? -4.02 20.891 -2.184 1 96.38 470 LEU A O 1
ATOM 3799 N N . GLU A 1 471 ? -4.262 18.922 -3.203 1 96.06 471 GLU A N 1
ATOM 3800 C CA . GLU A 1 471 ? -4.988 18.344 -2.082 1 96.06 471 GLU A CA 1
ATOM 3801 C C . GLU A 1 471 ? -4.07 18.109 -0.883 1 96.06 471 GLU A C 1
ATOM 3803 O O . GLU A 1 471 ? -4.438 18.422 0.252 1 96.06 471 GLU A O 1
ATOM 3808 N N . GLN A 1 472 ? -2.945 17.547 -1.186 1 95.69 472 GLN A N 1
ATOM 3809 C CA . GLN A 1 472 ? -1.985 17.234 -0.133 1 95.69 472 GLN A CA 1
ATOM 3810 C C . GLN A 1 472 ? -1.58 18.484 0.636 1 95.69 472 GLN A C 1
ATOM 3812 O O . GLN A 1 472 ? -1.436 18.453 1.859 1 95.69 472 GLN A O 1
ATOM 3817 N N . TYR A 1 473 ? -1.473 19.594 -0.09 1 94.19 473 TYR A N 1
ATOM 3818 C CA . TYR A 1 473 ? -1.005 20.844 0.494 1 94.19 473 TYR A CA 1
ATOM 3819 C C . TYR A 1 473 ? -2.172 21.672 1.032 1 94.19 473 TYR A C 1
ATOM 3821 O O . TYR A 1 473 ? -1.979 22.781 1.526 1 94.19 473 TYR A O 1
ATOM 3829 N N . ARG A 1 474 ? -3.365 21.109 0.909 1 93 474 ARG A N 1
ATOM 3830 C CA . ARG A 1 474 ? -4.539 21.891 1.304 1 93 474 ARG A CA 1
ATOM 3831 C C . ARG A 1 474 ? -4.512 23.281 0.689 1 93 474 ARG A C 1
ATOM 3833 O O . ARG A 1 474 ? -4.668 24.281 1.396 1 93 474 ARG A O 1
ATOM 3840 N N . HIS A 1 475 ? -4.32 23.328 -0.618 1 92.5 475 HIS A N 1
ATOM 3841 C CA . HIS A 1 475 ? -4.062 24.594 -1.295 1 92.5 475 HIS A CA 1
ATOM 3842 C C . HIS A 1 475 ? -5.258 25.531 -1.177 1 92.5 475 HIS A C 1
ATOM 3844 O O . HIS A 1 475 ? -6.402 25.109 -1.343 1 92.5 475 HIS A O 1
ATOM 3850 N N . ALA A 1 476 ? -5.023 26.781 -0.971 1 88.44 476 ALA A N 1
ATOM 3851 C CA . ALA A 1 476 ? -6.074 27.734 -0.647 1 88.44 476 ALA A CA 1
ATOM 3852 C C . ALA A 1 476 ? -6.703 28.312 -1.914 1 88.44 476 ALA A C 1
ATOM 3854 O O . ALA A 1 476 ? -7.891 28.641 -1.933 1 88.44 476 ALA A O 1
ATOM 3855 N N . THR A 1 477 ? -5.93 28.391 -2.973 1 88.31 477 THR A N 1
ATOM 3856 C CA . THR A 1 477 ? -6.406 29.234 -4.062 1 88.31 477 THR A CA 1
ATOM 3857 C C . THR A 1 477 ? -6.684 28.406 -5.309 1 88.31 477 THR A C 1
ATOM 3859 O O . THR A 1 477 ? -7.434 28.828 -6.191 1 88.31 477 THR A O 1
ATOM 3862 N N . TYR A 1 478 ? -6.051 27.25 -5.398 1 92.62 478 TYR A N 1
ATOM 3863 C CA . TYR A 1 478 ? -6.277 26.391 -6.551 1 92.62 478 TYR A CA 1
ATOM 3864 C C . TYR A 1 478 ? -7.195 25.234 -6.191 1 92.62 478 TYR A C 1
ATOM 3866 O O . TYR A 1 478 ? -7.164 24.734 -5.066 1 92.62 478 TYR A O 1
ATOM 3874 N N . ASP A 1 479 ? -7.988 24.859 -7.152 1 94.19 479 ASP A N 1
ATOM 3875 C CA . ASP A 1 479 ? -8.945 23.766 -6.992 1 94.19 479 ASP A CA 1
ATOM 3876 C C . ASP A 1 479 ? -8.391 22.469 -7.574 1 94.19 479 ASP A C 1
ATOM 3878 O O . ASP A 1 479 ? -8.242 22.344 -8.789 1 94.19 479 ASP A O 1
ATOM 3882 N N . PRO A 1 480 ? -8.156 21.469 -6.75 1 96.81 480 PRO A N 1
ATOM 3883 C CA . PRO A 1 480 ? -7.621 20.203 -7.258 1 96.81 480 PRO A CA 1
ATOM 3884 C C . PRO A 1 480 ? -8.547 19.531 -8.273 1 96.81 480 PRO A C 1
ATOM 3886 O O . PRO A 1 480 ? -8.078 18.891 -9.211 1 96.81 480 PRO A O 1
ATOM 3889 N N . THR A 1 481 ? -9.891 19.641 -8.141 1 98.06 481 THR A N 1
ATOM 3890 C CA . THR A 1 481 ? -10.844 18.922 -8.977 1 98.06 481 THR A CA 1
ATOM 3891 C C . THR A 1 481 ? -10.773 19.422 -10.422 1 98.06 481 THR A C 1
ATOM 3893 O O . THR A 1 481 ? -11.047 18.656 -11.352 1 98.06 481 THR A O 1
ATOM 3896 N N . ALA A 1 482 ? -10.352 20.703 -10.625 1 98.12 482 ALA A N 1
ATOM 3897 C CA . ALA A 1 482 ? -10.188 21.234 -11.984 1 98.12 482 ALA A CA 1
ATOM 3898 C C . ALA A 1 482 ? -9.156 20.422 -12.766 1 98.12 482 ALA A C 1
ATOM 3900 O O . ALA A 1 482 ? -9.297 20.219 -13.969 1 98.12 482 ALA A O 1
ATOM 3901 N N . TYR A 1 483 ? -8.133 19.969 -12.07 1 98.5 483 TYR A N 1
ATOM 3902 C CA . TYR A 1 483 ? -7.07 19.172 -12.695 1 98.5 483 TYR A CA 1
ATOM 3903 C C . TYR A 1 483 ? -7.543 17.766 -13 1 98.5 483 TYR A C 1
ATOM 3905 O O . TYR A 1 483 ? -7.336 17.25 -14.102 1 98.5 483 TYR A O 1
ATOM 3913 N N . TYR A 1 484 ? -8.227 17.078 -12.078 1 98.69 484 TYR A N 1
ATOM 3914 C CA . TYR A 1 484 ? -8.758 15.734 -12.289 1 98.69 484 TYR A CA 1
ATOM 3915 C C . TYR A 1 484 ? -9.773 15.719 -13.43 1 98.69 484 TYR A C 1
ATOM 3917 O O . TYR A 1 484 ? -9.758 14.812 -14.266 1 98.69 484 TYR A O 1
ATOM 3925 N N . LEU A 1 485 ? -10.648 16.719 -13.383 1 98.69 485 LEU A N 1
ATOM 3926 C CA . LEU A 1 485 ? -11.711 16.75 -14.383 1 98.69 485 LEU A CA 1
ATOM 3927 C C . LEU A 1 485 ? -11.141 17.047 -15.766 1 98.69 485 LEU A C 1
ATOM 3929 O O . LEU A 1 485 ? -11.641 16.531 -16.766 1 98.69 485 LEU A O 1
ATOM 3933 N N . GLU A 1 486 ? -10.07 17.922 -15.859 1 98.69 486 GLU A N 1
ATOM 3934 C CA . GLU A 1 486 ? -9.383 18.125 -17.141 1 98.69 486 GLU A CA 1
ATOM 3935 C C . GLU A 1 486 ? -8.773 16.812 -17.641 1 98.69 486 GLU A C 1
ATOM 3937 O O . GLU A 1 486 ? -8.867 16.5 -18.828 1 98.69 486 GLU A O 1
ATOM 3942 N N . ALA A 1 487 ? -8.156 16.078 -16.766 1 98.69 487 ALA A N 1
ATOM 3943 C CA . ALA A 1 487 ? -7.598 14.781 -17.141 1 98.69 487 ALA A CA 1
ATOM 3944 C C . ALA A 1 487 ? -8.688 13.852 -17.672 1 98.69 487 ALA A C 1
ATOM 3946 O O . ALA A 1 487 ? -8.5 13.18 -18.688 1 98.69 487 ALA A O 1
ATOM 3947 N N . LEU A 1 488 ? -9.844 13.812 -17 1 98.56 488 LEU A N 1
ATOM 3948 C CA . LEU A 1 488 ? -10.938 12.914 -17.359 1 98.56 488 LEU A CA 1
ATOM 3949 C C . LEU A 1 488 ? -11.602 13.359 -18.656 1 98.56 488 LEU A C 1
ATOM 3951 O O . LEU A 1 488 ? -12.211 12.555 -19.359 1 98.56 488 LEU A O 1
ATOM 3955 N N . SER A 1 489 ? -11.516 14.656 -18.938 1 98.56 489 SER A N 1
ATOM 3956 C CA . SER A 1 489 ? -12.039 15.125 -20.219 1 98.56 489 SER A CA 1
ATOM 3957 C C . SER A 1 489 ? -11.234 14.562 -21.391 1 98.56 489 SER A C 1
ATOM 3959 O O . SER A 1 489 ? -11.766 14.375 -22.484 1 98.56 489 SER A O 1
ATOM 3961 N N . ARG A 1 490 ? -10 14.281 -21.109 1 97.56 490 ARG A N 1
ATOM 3962 C CA . ARG A 1 490 ? -9.109 13.734 -22.125 1 97.56 490 ARG A CA 1
ATOM 3963 C C . ARG A 1 490 ? -9.148 12.211 -22.141 1 97.56 490 ARG A C 1
ATOM 3965 O O . ARG A 1 490 ? -9.164 11.594 -23.203 1 97.56 490 ARG A O 1
ATOM 3972 N N . GLU A 1 491 ? -9.133 11.641 -20.969 1 97.88 491 GLU A N 1
ATOM 3973 C CA . GLU A 1 491 ? -9.211 10.195 -20.781 1 97.88 491 GLU A CA 1
ATOM 3974 C C . GLU A 1 491 ? -10.242 9.828 -19.719 1 97.88 491 GLU A C 1
ATOM 3976 O O . GLU A 1 491 ? -9.891 9.516 -18.578 1 97.88 491 GLU A O 1
ATOM 3981 N N . PRO A 1 492 ? -11.414 9.625 -20.094 1 98.19 492 PRO A N 1
ATOM 3982 C CA . PRO A 1 492 ? -12.539 9.492 -19.172 1 98.19 492 PRO A CA 1
ATOM 3983 C C . PRO A 1 492 ? -12.414 8.273 -18.266 1 98.19 492 PRO A C 1
ATOM 3985 O O . PRO A 1 492 ? -13.008 8.234 -17.188 1 98.19 492 PRO A O 1
ATOM 3988 N N . ASN A 1 493 ? -11.594 7.297 -18.656 1 97.62 493 ASN A N 1
ATOM 3989 C CA . ASN A 1 493 ? -11.547 6.051 -17.891 1 97.62 493 ASN A CA 1
ATOM 3990 C C . ASN A 1 493 ? -10.25 5.922 -17.109 1 97.62 493 ASN A C 1
ATOM 3992 O O . ASN A 1 493 ? -9.93 4.848 -16.594 1 97.62 493 ASN A O 1
ATOM 3996 N N . ASP A 1 494 ? -9.5 7.016 -17.047 1 98.31 494 ASP A N 1
ATOM 3997 C CA . ASP A 1 494 ? -8.242 6.977 -16.312 1 98.31 494 ASP A CA 1
ATOM 3998 C C . ASP A 1 494 ? -8.469 6.586 -14.852 1 98.31 494 ASP A C 1
ATOM 4000 O O . ASP A 1 494 ? -9.312 7.18 -14.164 1 98.31 494 ASP A O 1
ATOM 4004 N N . VAL A 1 495 ? -7.746 5.574 -14.367 1 98.44 495 VAL A N 1
ATOM 4005 C CA . VAL A 1 495 ? -7.969 4.965 -13.055 1 98.44 495 VAL A CA 1
ATOM 4006 C C . VAL A 1 495 ? -7.699 5.988 -11.953 1 98.44 495 VAL A C 1
ATOM 4008 O O . VAL A 1 495 ? -8.531 6.184 -11.062 1 98.44 495 VAL A O 1
ATOM 4011 N N . ARG A 1 496 ? -6.609 6.715 -11.977 1 98.06 496 ARG A N 1
ATOM 4012 C CA . ARG A 1 496 ? -6.148 7.586 -10.898 1 98.06 496 ARG A CA 1
ATOM 4013 C C . ARG A 1 496 ? -7.082 8.781 -10.727 1 98.06 496 ARG A C 1
ATOM 4015 O O . ARG A 1 496 ? -7.453 9.133 -9.602 1 98.06 496 ARG A O 1
ATOM 4022 N N . ASN A 1 497 ? -7.441 9.359 -11.797 1 98.81 497 ASN A N 1
ATOM 4023 C CA . ASN A 1 497 ? -8.305 10.539 -11.727 1 98.81 497 ASN A CA 1
ATOM 4024 C C . ASN A 1 497 ? -9.727 10.164 -11.328 1 98.81 497 ASN A C 1
ATOM 4026 O O . ASN A 1 497 ? -10.391 10.914 -10.617 1 98.81 497 ASN A O 1
ATOM 4030 N N . ASN A 1 498 ? -10.227 9.016 -11.828 1 98.88 498 ASN A N 1
ATOM 4031 C CA . ASN A 1 498 ? -11.531 8.555 -11.367 1 98.88 498 ASN A CA 1
ATOM 4032 C C . ASN A 1 498 ? -11.523 8.242 -9.875 1 98.88 498 ASN A C 1
ATOM 4034 O O . ASN A 1 498 ? -12.453 8.602 -9.148 1 98.88 498 ASN A O 1
ATOM 4038 N N . ASN A 1 499 ? -10.523 7.527 -9.414 1 98.75 499 ASN A N 1
ATOM 4039 C CA . ASN A 1 499 ? -10.414 7.246 -7.984 1 98.75 499 ASN A CA 1
ATOM 4040 C C . ASN A 1 499 ? -10.352 8.531 -7.164 1 98.75 499 ASN A C 1
ATOM 4042 O O . ASN A 1 499 ? -10.977 8.633 -6.105 1 98.75 499 ASN A O 1
ATOM 4046 N N . ALA A 1 500 ? -9.578 9.5 -7.648 1 98.69 500 ALA A N 1
ATOM 4047 C CA . ALA A 1 500 ? -9.438 10.773 -6.945 1 98.69 500 ALA A CA 1
ATOM 4048 C C . ALA A 1 500 ? -10.781 11.5 -6.855 1 98.69 500 ALA A C 1
ATOM 4050 O O . ALA A 1 500 ? -11.156 11.984 -5.785 1 98.69 500 ALA A O 1
ATOM 4051 N N . MET A 1 501 ? -11.539 11.578 -7.941 1 98.75 501 MET A N 1
ATOM 4052 C CA . MET A 1 501 ? -12.836 12.258 -7.953 1 98.75 501 MET A CA 1
ATOM 4053 C C . MET A 1 501 ? -13.844 11.523 -7.086 1 98.75 501 MET A C 1
ATOM 4055 O O . MET A 1 501 ? -14.664 12.148 -6.406 1 98.75 501 MET A O 1
ATOM 4059 N N . GLY A 1 502 ? -13.828 10.148 -7.188 1 98.75 502 GLY A N 1
ATOM 4060 C CA . GLY A 1 502 ? -14.68 9.375 -6.297 1 98.75 502 GLY A CA 1
ATOM 4061 C C . GLY A 1 502 ? -14.406 9.648 -4.828 1 98.75 502 GLY A C 1
ATOM 4062 O O . GLY A 1 502 ? -15.336 9.859 -4.047 1 98.75 502 GLY A O 1
ATOM 4063 N N . LEU A 1 503 ? -13.148 9.648 -4.469 1 98.44 503 LEU A N 1
ATOM 4064 C CA . LEU A 1 503 ? -12.742 9.891 -3.088 1 98.44 503 LEU A CA 1
ATOM 4065 C C . LEU A 1 503 ? -13.117 11.305 -2.656 1 98.44 503 LEU A C 1
ATOM 4067 O O . LEU A 1 503 ? -13.531 11.523 -1.514 1 98.44 503 LEU A O 1
ATOM 4071 N N . TRP A 1 504 ? -12.906 12.297 -3.6 1 98.12 504 TRP A N 1
ATOM 4072 C CA . TRP A 1 504 ? -13.305 13.68 -3.336 1 98.12 504 TRP A CA 1
ATOM 4073 C C . TRP A 1 504 ? -14.781 13.758 -2.947 1 98.12 504 TRP A C 1
ATOM 4075 O O . TRP A 1 504 ? -15.133 14.391 -1.951 1 98.12 504 TRP A O 1
ATOM 4085 N N . ASN A 1 505 ? -15.625 13.117 -3.676 1 98.62 505 ASN A N 1
ATOM 4086 C CA . ASN A 1 505 ? -17.062 13.102 -3.404 1 98.62 505 ASN A CA 1
ATOM 4087 C C . ASN A 1 505 ? -17.375 12.352 -2.117 1 98.62 505 ASN A C 1
ATOM 4089 O O . ASN A 1 505 ? -18.188 12.805 -1.311 1 98.62 505 ASN A O 1
ATOM 4093 N N . LEU A 1 506 ? -16.766 11.219 -1.928 1 98.56 506 LEU A N 1
ATOM 4094 C CA . LEU A 1 506 ? -16.984 10.398 -0.744 1 98.56 506 LEU A CA 1
ATOM 4095 C C . LEU A 1 506 ? -16.688 11.188 0.528 1 98.56 506 LEU A C 1
ATOM 4097 O O . LEU A 1 506 ? -17.484 11.195 1.465 1 98.56 506 LEU A O 1
ATOM 4101 N N . LYS A 1 507 ? -15.57 11.906 0.547 1 97.69 507 LYS A N 1
ATOM 4102 C CA . LYS A 1 507 ? -15.125 12.648 1.717 1 97.69 507 LYS A CA 1
ATOM 4103 C C . LYS A 1 507 ? -16.047 13.836 1.999 1 97.69 507 LYS A C 1
ATOM 4105 O O . LYS A 1 507 ? -15.984 14.43 3.08 1 97.69 507 LYS A O 1
ATOM 4110 N N . ARG A 1 508 ? -16.906 14.086 1.097 1 97.62 508 ARG A N 1
ATOM 4111 C CA . ARG A 1 508 ? -17.812 15.227 1.233 1 97.62 508 ARG A CA 1
ATOM 4112 C C . ARG A 1 508 ? -19.25 14.773 1.382 1 97.62 508 ARG A C 1
ATOM 4114 O O . ARG A 1 508 ? -20.172 15.57 1.225 1 97.62 508 ARG A O 1
ATOM 4121 N N . GLY A 1 509 ? -19.469 13.508 1.656 1 97.94 509 GLY A N 1
ATOM 4122 C CA . GLY A 1 509 ? -20.781 12.969 1.977 1 97.94 509 GLY A CA 1
ATOM 4123 C C . GLY A 1 509 ? -21.609 12.664 0.749 1 97.94 509 GLY A C 1
ATOM 4124 O O . GLY A 1 509 ? -22.781 12.289 0.864 1 97.94 509 GLY A O 1
ATOM 4125 N N . GLN A 1 510 ? -21.031 12.859 -0.436 1 98.44 510 GLN A N 1
ATOM 4126 C CA . GLN A 1 510 ? -21.734 12.562 -1.681 1 98.44 510 GLN A CA 1
ATOM 4127 C C . GLN A 1 510 ? -21.516 11.109 -2.104 1 98.44 510 GLN A C 1
ATOM 4129 O O . GLN A 1 510 ? -20.922 10.844 -3.148 1 98.44 510 GLN A O 1
ATOM 4134 N N . PHE A 1 511 ? -22.109 10.219 -1.369 1 98.44 511 PHE A N 1
ATOM 4135 C CA . PHE A 1 511 ? -21.844 8.797 -1.503 1 98.44 511 PHE A CA 1
ATOM 4136 C C . PHE A 1 511 ? -22.328 8.273 -2.854 1 98.44 511 PHE A C 1
ATOM 4138 O O . PHE A 1 511 ? -21.594 7.559 -3.545 1 98.44 511 PHE A O 1
ATOM 4145 N N . ASN A 1 512 ? -23.531 8.68 -3.271 1 98.31 512 ASN A N 1
ATOM 4146 C CA . ASN A 1 512 ? -24.094 8.219 -4.531 1 98.31 512 ASN A CA 1
ATOM 4147 C C . ASN A 1 512 ? -23.281 8.711 -5.727 1 98.31 512 ASN A C 1
ATOM 4149 O O . ASN A 1 512 ? -23.109 7.988 -6.707 1 98.31 512 ASN A O 1
ATOM 4153 N N . LYS A 1 513 ? -22.766 9.93 -5.613 1 98.31 513 LYS A N 1
ATOM 4154 C CA . LYS A 1 513 ? -22 10.523 -6.703 1 98.31 513 LYS A CA 1
ATOM 4155 C C . LYS A 1 513 ? -20.625 9.875 -6.816 1 98.31 513 LYS A C 1
ATOM 4157 O O . LYS A 1 513 ? -20.016 9.859 -7.891 1 98.31 513 LYS A O 1
ATOM 4162 N N . ALA A 1 514 ? -20.125 9.359 -5.715 1 98.69 514 ALA A N 1
ATOM 4163 C CA . ALA A 1 514 ? -18.781 8.781 -5.664 1 98.69 514 ALA A CA 1
ATOM 4164 C C . ALA A 1 514 ? -18.734 7.441 -6.395 1 98.69 514 ALA A C 1
ATOM 4166 O O . ALA A 1 514 ? -17.75 7.133 -7.078 1 98.69 514 ALA A O 1
ATOM 4167 N N . ILE A 1 515 ? -19.766 6.609 -6.355 1 98.75 515 ILE A N 1
ATOM 4168 C CA . ILE A 1 515 ? -19.797 5.203 -6.746 1 98.75 515 ILE A CA 1
ATOM 4169 C C . ILE A 1 515 ? -19.5 5.078 -8.242 1 98.75 515 ILE A C 1
ATOM 4171 O O . ILE A 1 515 ? -18.672 4.27 -8.656 1 98.75 515 ILE A O 1
ATOM 4175 N N . PRO A 1 516 ? -20.109 5.906 -9.148 1 98.75 516 PRO A N 1
ATOM 4176 C CA . PRO A 1 516 ? -19.828 5.754 -10.578 1 98.75 516 PRO A CA 1
ATOM 4177 C C . PRO A 1 516 ? -18.359 5.996 -10.914 1 98.75 516 PRO A C 1
ATOM 4179 O O . PRO A 1 516 ? -17.828 5.383 -11.844 1 98.75 516 PRO A O 1
ATOM 4182 N N . TYR A 1 517 ? -17.656 6.91 -10.211 1 98.81 517 TYR A N 1
ATOM 4183 C CA . TYR A 1 517 ? -16.234 7.133 -10.422 1 98.81 517 TYR A CA 1
ATOM 4184 C C . TYR A 1 517 ? -15.422 5.891 -10.062 1 98.81 517 TYR A C 1
ATOM 4186 O O . TYR A 1 517 ? -14.531 5.484 -10.805 1 98.81 517 TYR A O 1
ATOM 4194 N N . PHE A 1 518 ? -15.727 5.273 -8.93 1 98.81 518 PHE A N 1
ATOM 4195 C CA . PHE A 1 518 ? -15.031 4.055 -8.531 1 98.81 518 PHE A CA 1
ATOM 4196 C C . PHE A 1 518 ? -15.312 2.924 -9.516 1 98.81 518 PHE A C 1
ATOM 4198 O O . PHE A 1 518 ? -14.422 2.145 -9.844 1 98.81 518 PHE A O 1
ATOM 4205 N N . ASP A 1 519 ? -16.562 2.84 -9.984 1 98.75 519 ASP A N 1
ATOM 4206 C CA . ASP A 1 519 ? -16.938 1.814 -10.953 1 98.75 519 ASP A CA 1
ATOM 4207 C C . ASP A 1 519 ? -16.109 1.936 -12.227 1 98.75 519 ASP A C 1
ATOM 4209 O O . ASP A 1 519 ? -15.664 0.929 -12.781 1 98.75 519 ASP A O 1
ATOM 4213 N N . LYS A 1 520 ? -15.922 3.135 -12.703 1 98.69 520 LYS A N 1
ATOM 4214 C CA . LYS A 1 520 ? -15.117 3.361 -13.906 1 98.69 520 LYS A CA 1
ATOM 4215 C C . LYS A 1 520 ? -13.664 2.953 -13.68 1 98.69 520 LYS A C 1
ATOM 4217 O O . LYS A 1 520 ? -13.055 2.318 -14.539 1 98.69 520 LYS A O 1
ATOM 4222 N N . ALA A 1 521 ? -13.094 3.373 -12.539 1 98.69 521 ALA A N 1
ATOM 4223 C CA . ALA A 1 521 ? -11.719 2.998 -12.211 1 98.69 521 ALA A CA 1
ATOM 4224 C C . ALA A 1 521 ? -11.562 1.481 -12.164 1 98.69 521 ALA A C 1
ATOM 4226 O O . ALA A 1 521 ? -10.594 0.936 -12.711 1 98.69 521 ALA A O 1
ATOM 4227 N N . ILE A 1 522 ? -12.484 0.762 -11.539 1 98.56 522 ILE A N 1
ATOM 4228 C CA . ILE A 1 522 ? -12.445 -0.688 -11.391 1 98.56 522 ILE A CA 1
ATOM 4229 C C . ILE A 1 522 ? -12.578 -1.356 -12.75 1 98.56 522 ILE A C 1
ATOM 4231 O O . ILE A 1 522 ? -11.867 -2.316 -13.055 1 98.56 522 ILE A O 1
ATOM 4235 N N . ALA A 1 523 ? -13.508 -0.847 -13.562 1 98 523 ALA A N 1
ATOM 4236 C CA . ALA A 1 523 ? -13.688 -1.394 -14.906 1 98 523 ALA A CA 1
ATOM 4237 C C . ALA A 1 523 ? -12.391 -1.323 -15.703 1 98 523 ALA A C 1
ATOM 4239 O O . ALA A 1 523 ? -12.039 -2.268 -16.422 1 98 523 ALA A O 1
ATOM 4240 N N . THR A 1 524 ? -11.688 -0.213 -15.57 1 98 524 THR A N 1
ATOM 4241 C CA . THR A 1 524 ? -10.414 -0.051 -16.266 1 98 524 THR A CA 1
ATOM 4242 C C . THR A 1 524 ? -9.367 -1.014 -15.711 1 98 524 THR A C 1
ATOM 4244 O O . THR A 1 524 ? -8.656 -1.674 -16.469 1 98 524 THR A O 1
ATOM 4247 N N . LEU A 1 525 ? -9.258 -1.146 -14.43 1 97.56 525 LEU A N 1
ATOM 4248 C CA . LEU A 1 525 ? -8.266 -1.992 -13.773 1 97.56 525 LEU A CA 1
ATOM 4249 C C . LEU A 1 525 ? -8.484 -3.459 -14.133 1 97.56 525 LEU A C 1
ATOM 4251 O O . LEU A 1 525 ? -7.527 -4.238 -14.172 1 97.56 525 LEU A O 1
ATOM 4255 N N . THR A 1 526 ? -9.719 -3.854 -14.383 1 95.38 526 THR A N 1
ATOM 4256 C CA . THR A 1 526 ? -10.039 -5.27 -14.523 1 95.38 526 THR A CA 1
ATOM 4257 C C . THR A 1 526 ? -10.398 -5.605 -15.969 1 95.38 526 THR A C 1
ATOM 4259 O O . THR A 1 526 ? -10.992 -6.648 -16.25 1 95.38 526 THR A O 1
ATOM 4262 N N . GLN A 1 527 ? -10.055 -4.684 -16.859 1 93.56 527 GLN A N 1
ATOM 4263 C CA . GLN A 1 527 ? -10.398 -4.891 -18.266 1 93.56 527 GLN A CA 1
ATOM 4264 C C . GLN A 1 527 ? -9.797 -6.191 -18.781 1 93.56 527 GLN A C 1
ATOM 4266 O O . GLN A 1 527 ? -10.445 -6.91 -19.562 1 93.56 527 GLN A O 1
ATOM 4271 N N . HIS A 1 528 ? -8.578 -6.516 -18.344 1 89.19 528 HIS A N 1
ATOM 4272 C CA . HIS A 1 528 ? -7.902 -7.699 -18.859 1 89.19 528 HIS A CA 1
ATOM 4273 C C . HIS A 1 528 ? -7.559 -8.664 -17.734 1 89.19 528 HIS A C 1
ATOM 4275 O O . HIS A 1 528 ? -7.25 -9.836 -17.984 1 89.19 528 HIS A O 1
ATOM 4281 N N . ASN A 1 529 ? -7.605 -8.148 -16.562 1 86.06 529 ASN A N 1
ATOM 4282 C CA . ASN A 1 529 ? -7.254 -8.93 -15.383 1 86.06 529 ASN A CA 1
ATOM 4283 C C . ASN A 1 529 ? -8.234 -8.695 -14.234 1 86.06 529 ASN A C 1
ATOM 4285 O O . ASN A 1 529 ? -8.344 -7.57 -13.734 1 86.06 529 ASN A O 1
ATOM 4289 N N . PRO A 1 530 ? -8.812 -9.758 -13.789 1 92.31 530 PRO A N 1
ATOM 4290 C CA . PRO A 1 530 ? -9.781 -9.539 -12.711 1 92.31 530 PRO A CA 1
ATOM 4291 C C . PRO A 1 530 ? -9.109 -9.211 -11.375 1 92.31 530 PRO A C 1
ATOM 4293 O O . PRO A 1 530 ? -9.781 -8.797 -10.43 1 92.31 530 PRO A O 1
ATOM 4296 N N . ASN A 1 531 ? -7.781 -9.438 -11.203 1 95.56 531 ASN A N 1
ATOM 4297 C CA . ASN A 1 531 ? -7.066 -9.258 -9.945 1 95.56 531 ASN A CA 1
ATOM 4298 C C . ASN A 1 531 ? -6.027 -8.148 -10.047 1 95.56 531 ASN A C 1
ATOM 4300 O O . ASN A 1 531 ? -4.84 -8.422 -10.242 1 95.56 531 ASN A O 1
ATOM 4304 N N . PRO A 1 532 ? -6.414 -6.957 -9.82 1 96.06 532 PRO A N 1
ATOM 4305 C CA . PRO A 1 532 ? -5.508 -5.828 -10.055 1 96.06 532 PRO A CA 1
ATOM 4306 C C . PRO A 1 532 ? -4.434 -5.703 -8.977 1 96.06 532 PRO A C 1
ATOM 4308 O O . PRO A 1 532 ? -4.57 -6.273 -7.891 1 96.06 532 PRO A O 1
ATOM 4311 N N . TYR A 1 533 ? -3.383 -4.906 -9.258 1 95.38 533 TYR A N 1
ATOM 4312 C CA . TYR A 1 533 ? -2.268 -4.637 -8.352 1 95.38 533 TYR A CA 1
ATOM 4313 C C . TYR A 1 533 ? -2.686 -3.688 -7.238 1 95.38 533 TYR A C 1
ATOM 4315 O O . TYR A 1 533 ? -2.146 -3.744 -6.133 1 95.38 533 TYR A O 1
ATOM 4323 N N . ASP A 1 534 ? -3.656 -2.855 -7.492 1 94.31 534 ASP A N 1
ATOM 4324 C CA . ASP A 1 534 ? -4.121 -1.851 -6.543 1 94.31 534 ASP A CA 1
ATOM 4325 C C . ASP A 1 534 ? -5.57 -2.105 -6.137 1 94.31 534 ASP A C 1
ATOM 4327 O O . ASP A 1 534 ? -6.441 -2.271 -6.992 1 94.31 534 ASP A O 1
ATOM 4331 N N . GLY A 1 535 ? -5.844 -2.154 -4.828 1 97 535 GLY A N 1
ATOM 4332 C CA . GLY A 1 535 ? -7.176 -2.441 -4.32 1 97 535 GLY A CA 1
ATOM 4333 C C . GLY A 1 535 ? -7.891 -1.212 -3.797 1 97 535 GLY A C 1
ATOM 4334 O O . GLY A 1 535 ? -9.016 -1.306 -3.307 1 97 535 GLY A O 1
ATOM 4335 N N . GLU A 1 536 ? -7.367 0.033 -3.971 1 97.88 536 GLU A N 1
ATOM 4336 C CA . GLU A 1 536 ? -7.891 1.238 -3.334 1 97.88 536 GLU A CA 1
ATOM 4337 C C . GLU A 1 536 ? -9.281 1.583 -3.859 1 97.88 536 GLU A C 1
ATOM 4339 O O . GLU A 1 536 ? -10.18 1.92 -3.084 1 97.88 536 GLU A O 1
ATOM 4344 N N . PRO A 1 537 ? -9.508 1.545 -5.27 1 98.62 537 PRO A N 1
ATOM 4345 C CA . PRO A 1 537 ? -10.852 1.865 -5.742 1 98.62 537 PRO A CA 1
ATOM 4346 C C . PRO A 1 537 ? -11.922 0.944 -5.152 1 98.62 537 PRO A C 1
ATOM 4348 O O . PRO A 1 537 ? -13.031 1.389 -4.863 1 98.62 537 PRO A O 1
ATOM 4351 N N . TYR A 1 538 ? -11.57 -0.372 -4.969 1 98.75 538 TYR A N 1
ATOM 4352 C CA . TYR A 1 538 ? -12.492 -1.312 -4.352 1 98.75 538 TYR A CA 1
ATOM 4353 C C . TYR A 1 538 ? -12.805 -0.912 -2.916 1 98.75 538 TYR A C 1
ATOM 4355 O O . TYR A 1 538 ? -13.961 -0.939 -2.492 1 98.75 538 TYR A O 1
ATOM 4363 N N . PHE A 1 539 ? -11.781 -0.564 -2.119 1 98.69 539 PHE A N 1
ATOM 4364 C CA . PHE A 1 539 ? -11.977 -0.172 -0.729 1 98.69 539 PHE A CA 1
ATOM 4365 C C . PHE A 1 539 ? -12.883 1.049 -0.636 1 98.69 539 PHE A C 1
ATOM 4367 O O . PHE A 1 539 ? -13.828 1.069 0.158 1 98.69 539 PHE A O 1
ATOM 4374 N N . ASN A 1 540 ? -12.562 2.082 -1.48 1 98.88 540 ASN A N 1
ATOM 4375 C CA . ASN A 1 540 ? -13.336 3.32 -1.46 1 98.88 540 ASN A CA 1
ATOM 4376 C C . ASN A 1 540 ? -14.789 3.08 -1.855 1 98.88 540 ASN A C 1
ATOM 4378 O O . ASN A 1 540 ? -15.695 3.674 -1.276 1 98.88 540 ASN A O 1
ATOM 4382 N N . LYS A 1 541 ? -15 2.234 -2.832 1 98.88 541 LYS A N 1
ATOM 4383 C CA . LYS A 1 541 ? -16.359 1.866 -3.199 1 98.88 541 LYS A CA 1
ATOM 4384 C C . LYS A 1 541 ? -17.094 1.205 -2.031 1 98.88 541 LYS A C 1
ATOM 4386 O O . LYS A 1 541 ? -18.25 1.522 -1.754 1 98.88 541 LYS A O 1
ATOM 4391 N N . GLY A 1 542 ? -16.391 0.215 -1.379 1 98.81 542 GLY A N 1
ATOM 4392 C CA . GLY A 1 542 ? -16.969 -0.431 -0.21 1 98.81 542 GLY A CA 1
ATOM 4393 C C . GLY A 1 542 ? -17.391 0.55 0.867 1 98.81 542 GLY A C 1
ATOM 4394 O O . GLY A 1 542 ? -18.469 0.398 1.468 1 98.81 542 GLY A O 1
ATOM 4395 N N . LEU A 1 543 ? -16.609 1.602 1.095 1 98.62 543 LEU A N 1
ATOM 4396 C CA . LEU A 1 543 ? -16.922 2.613 2.1 1 98.62 543 LEU A CA 1
ATOM 4397 C C . LEU A 1 543 ? -18.188 3.377 1.73 1 98.62 543 LEU A C 1
ATOM 4399 O O . LEU A 1 543 ? -19.047 3.6 2.582 1 98.62 543 LEU A O 1
ATOM 4403 N N . ALA A 1 544 ? -18.234 3.85 0.456 1 98.75 544 ALA A N 1
ATOM 4404 C CA . ALA A 1 544 ? -19.422 4.574 -0.002 1 98.75 544 ALA A CA 1
ATOM 4405 C C . ALA A 1 544 ? -20.672 3.729 0.163 1 98.75 544 ALA A C 1
ATOM 4407 O O . ALA A 1 544 ? -21.703 4.219 0.64 1 98.75 544 ALA A O 1
ATOM 4408 N N . LEU A 1 545 ? -20.609 2.432 -0.22 1 98.81 545 LEU A N 1
ATOM 4409 C CA . LEU A 1 545 ? -21.734 1.509 -0.127 1 98.81 545 LEU A CA 1
ATOM 4410 C C . LEU A 1 545 ? -22.125 1.277 1.327 1 98.81 545 LEU A C 1
ATOM 4412 O O . LEU A 1 545 ? -23.312 1.174 1.644 1 98.81 545 LEU A O 1
ATOM 4416 N N . LYS A 1 546 ? -21.172 1.16 2.186 1 98.25 546 LYS A N 1
ATOM 4417 C CA . LYS A 1 546 ? -21.453 0.976 3.605 1 98.25 546 LYS A CA 1
ATOM 4418 C C . LYS A 1 546 ? -22.234 2.166 4.168 1 98.25 546 LYS A C 1
ATOM 4420 O O . LYS A 1 546 ? -23.188 1.991 4.93 1 98.25 546 LYS A O 1
ATOM 4425 N N . TYR A 1 547 ? -21.828 3.414 3.799 1 98.06 547 TYR A N 1
ATOM 4426 C CA . TYR A 1 547 ? -22.516 4.617 4.258 1 98.06 547 TYR A CA 1
ATOM 4427 C C . TYR A 1 547 ? -23.953 4.656 3.729 1 98.06 547 TYR A C 1
ATOM 4429 O O . TYR A 1 547 ? -24.828 5.238 4.359 1 98.06 547 TYR A O 1
ATOM 4437 N N . LEU A 1 548 ? -24.188 4.008 2.607 1 97.88 548 LEU A N 1
ATOM 4438 C CA . LEU A 1 548 ? -25.516 3.959 2.008 1 97.88 548 LEU A CA 1
ATOM 4439 C C . LEU A 1 548 ? -26.328 2.805 2.58 1 97.88 548 LEU A C 1
ATOM 4441 O O . LEU A 1 548 ? -27.484 2.607 2.201 1 97.88 548 LEU A O 1
ATOM 4445 N N . GLY A 1 549 ? -25.734 1.978 3.439 1 96.62 549 GLY A N 1
ATOM 4446 C CA . GLY A 1 549 ? -26.422 0.861 4.066 1 96.62 549 GLY A CA 1
ATOM 4447 C C . GLY A 1 549 ? -26.438 -0.385 3.203 1 96.62 549 GLY A C 1
ATOM 4448 O O . GLY A 1 549 ? -27.156 -1.343 3.506 1 96.62 549 GLY A O 1
ATOM 4449 N N . GLU A 1 550 ? -25.703 -0.36 2.102 1 97.81 550 GLU A N 1
ATOM 4450 C CA . GLU A 1 550 ? -25.609 -1.519 1.217 1 97.81 550 GLU A CA 1
ATOM 4451 C C . GLU A 1 550 ? -24.484 -2.443 1.638 1 97.81 550 GLU A C 1
ATOM 4453 O O . GLU A 1 550 ? -23.547 -2.678 0.866 1 97.81 550 GLU A O 1
ATOM 4458 N N . ASN A 1 551 ? -24.609 -3.086 2.77 1 97.81 551 ASN A N 1
ATOM 4459 C CA . ASN A 1 551 ? -23.531 -3.807 3.439 1 97.81 551 ASN A CA 1
ATOM 4460 C C . ASN A 1 551 ? -23.109 -5.039 2.646 1 97.81 551 ASN A C 1
ATOM 4462 O O . ASN A 1 551 ? -21.922 -5.41 2.658 1 97.81 551 ASN A O 1
ATOM 4466 N N . ASN A 1 552 ? -24.062 -5.715 1.963 1 97.31 552 ASN A N 1
ATOM 4467 C CA . ASN A 1 552 ? -23.672 -6.891 1.187 1 97.31 552 ASN A CA 1
ATOM 4468 C C . ASN A 1 552 ? -22.734 -6.523 0.043 1 97.31 552 ASN A C 1
ATOM 4470 O O . ASN A 1 552 ? -21.719 -7.191 -0.166 1 97.31 552 ASN A O 1
ATOM 4474 N N . LYS A 1 553 ? -23.094 -5.465 -0.705 1 98.12 553 LYS A N 1
ATOM 4475 C CA . LYS A 1 553 ? -22.234 -5.008 -1.794 1 98.12 553 LYS A CA 1
ATOM 4476 C C . LYS A 1 553 ? -20.906 -4.477 -1.263 1 98.12 553 LYS A C 1
ATOM 4478 O O . LYS A 1 553 ? -19.875 -4.66 -1.893 1 98.12 553 LYS A O 1
ATOM 4483 N N . ALA A 1 554 ? -21 -3.756 -0.107 1 98.69 554 ALA A N 1
ATOM 4484 C CA . ALA A 1 554 ? -19.781 -3.27 0.534 1 98.69 554 ALA A CA 1
ATOM 4485 C C . ALA A 1 554 ? -18.875 -4.43 0.909 1 98.69 554 ALA A C 1
ATOM 4487 O O . ALA A 1 554 ? -17.656 -4.34 0.737 1 98.69 554 ALA A O 1
ATOM 4488 N N . TYR A 1 555 ? -19.469 -5.508 1.443 1 98.5 555 TYR A N 1
ATOM 4489 C CA . TYR A 1 555 ? -18.734 -6.703 1.852 1 98.5 555 TYR A CA 1
ATOM 4490 C C . TYR A 1 555 ? -17.953 -7.285 0.685 1 98.5 555 TYR A C 1
ATOM 4492 O O . TYR A 1 555 ? -16.75 -7.578 0.817 1 98.5 555 TYR A O 1
ATOM 4500 N N . ASP A 1 556 ? -18.547 -7.383 -0.497 1 98 556 ASP A N 1
ATOM 4501 C CA . ASP A 1 556 ? -17.891 -7.879 -1.701 1 98 556 ASP A CA 1
ATOM 4502 C C . ASP A 1 556 ? -16.719 -6.977 -2.1 1 98 556 ASP A C 1
ATOM 4504 O O . ASP A 1 556 ? -15.641 -7.465 -2.42 1 98 556 ASP A O 1
ATOM 4508 N N . ALA A 1 557 ? -16.953 -5.715 -2.047 1 98.62 557 ALA A N 1
ATOM 4509 C CA . ALA A 1 557 ? -15.938 -4.746 -2.467 1 98.62 557 ALA A CA 1
ATOM 4510 C C . ALA A 1 557 ? -14.742 -4.754 -1.516 1 98.62 557 ALA A C 1
ATOM 4512 O O . ALA A 1 557 ? -13.594 -4.738 -1.955 1 98.62 557 ALA A O 1
ATOM 4513 N N . PHE A 1 558 ? -15 -4.773 -0.18 1 98.62 558 PHE A N 1
ATOM 4514 C CA . PHE A 1 558 ? -13.93 -4.781 0.805 1 98.62 558 PHE A CA 1
ATOM 4515 C C . PHE A 1 558 ? -13.07 -6.031 0.657 1 98.62 558 PHE A C 1
ATOM 4517 O O . PHE A 1 558 ? -11.844 -5.961 0.73 1 98.62 558 PHE A O 1
ATOM 4524 N N . PHE A 1 559 ? -13.695 -7.215 0.463 1 98.25 559 PHE A N 1
ATOM 4525 C CA . PHE A 1 559 ? -12.93 -8.453 0.338 1 98.25 559 PHE A CA 1
ATOM 4526 C C . PHE A 1 559 ? -12 -8.391 -0.868 1 98.25 559 PHE A C 1
ATOM 4528 O O . PHE A 1 559 ? -10.852 -8.82 -0.793 1 98.25 559 PHE A O 1
ATOM 4535 N N . LYS A 1 560 ? -12.539 -7.902 -1.964 1 97.88 560 LYS A N 1
ATOM 4536 C CA . LYS A 1 560 ? -11.695 -7.824 -3.15 1 97.88 560 LYS A CA 1
ATOM 4537 C C . LYS A 1 560 ? -10.523 -6.867 -2.928 1 97.88 560 LYS A C 1
ATOM 4539 O O . LYS A 1 560 ? -9.422 -7.102 -3.418 1 97.88 560 LYS A O 1
ATOM 4544 N N . ALA A 1 561 ? -10.781 -5.742 -2.225 1 98.31 561 ALA A N 1
ATOM 4545 C CA . ALA A 1 561 ? -9.695 -4.828 -1.87 1 98.31 561 ALA A CA 1
ATOM 4546 C C . ALA A 1 561 ? -8.602 -5.551 -1.089 1 98.31 561 ALA A C 1
ATOM 4548 O O . ALA A 1 561 ? -7.414 -5.27 -1.27 1 98.31 561 ALA A O 1
ATOM 4549 N N . CYS A 1 562 ? -8.969 -6.496 -0.246 1 97.88 562 CYS A N 1
ATOM 4550 C CA . CYS A 1 562 ? -8.055 -7.184 0.665 1 97.88 562 CYS A CA 1
ATOM 4551 C C . CYS A 1 562 ? -7.172 -8.172 -0.089 1 97.88 562 CYS A C 1
ATOM 4553 O O . CYS A 1 562 ? -6.219 -8.711 0.473 1 97.88 562 CYS A O 1
ATOM 4555 N N . TRP A 1 563 ? -7.457 -8.391 -1.409 1 97.25 563 TRP A N 1
ATOM 4556 C CA . TRP A 1 563 ? -6.531 -9.203 -2.193 1 97.25 563 TRP A CA 1
ATOM 4557 C C . TRP A 1 563 ? -5.195 -8.492 -2.367 1 97.25 563 TRP A C 1
ATOM 4559 O O . TRP A 1 563 ? -4.191 -9.117 -2.725 1 97.25 563 TRP A O 1
ATOM 4569 N N . ASN A 1 564 ? -5.172 -7.211 -2.031 1 95.62 564 ASN A N 1
ATOM 4570 C CA . ASN A 1 564 ? -3.959 -6.402 -2.074 1 95.62 564 ASN A CA 1
ATOM 4571 C C . ASN A 1 564 ? -3.441 -6.09 -0.673 1 95.62 564 ASN A C 1
ATOM 4573 O O . ASN A 1 564 ? -4.199 -5.633 0.184 1 95.62 564 ASN A O 1
ATOM 4577 N N . ALA A 1 565 ? -2.164 -6.262 -0.514 1 96.44 565 ALA A N 1
ATOM 4578 C CA . ALA A 1 565 ? -1.546 -6.156 0.805 1 96.44 565 ALA A CA 1
ATOM 4579 C C . ALA A 1 565 ? -1.779 -4.773 1.41 1 96.44 565 ALA A C 1
ATOM 4581 O O . ALA A 1 565 ? -2.021 -4.648 2.611 1 96.44 565 ALA A O 1
ATOM 4582 N N . ALA A 1 566 ? -1.726 -3.734 0.626 1 95.94 566 ALA A N 1
ATOM 4583 C CA . ALA A 1 566 ? -1.765 -2.354 1.104 1 95.94 566 ALA A CA 1
ATOM 4584 C C . ALA A 1 566 ? -3.123 -2.023 1.717 1 95.94 566 ALA A C 1
ATOM 4586 O O . ALA A 1 566 ? -3.248 -1.066 2.484 1 95.94 566 ALA A O 1
ATOM 4587 N N . TRP A 1 567 ? -4.188 -2.832 1.434 1 97.5 567 TRP A N 1
ATOM 4588 C CA . TRP A 1 567 ? -5.527 -2.475 1.878 1 97.5 567 TRP A CA 1
ATOM 4589 C C . TRP A 1 567 ? -6.102 -3.549 2.797 1 97.5 567 TRP A C 1
ATOM 4591 O O . TRP A 1 567 ? -7.281 -3.504 3.154 1 97.5 567 TRP A O 1
ATOM 4601 N N . GLN A 1 568 ? -5.254 -4.52 3.219 1 97.94 568 GLN A N 1
ATOM 4602 C CA . GLN A 1 568 ? -5.707 -5.613 4.07 1 97.94 568 GLN A CA 1
ATOM 4603 C C . GLN A 1 568 ? -6.09 -5.113 5.457 1 97.94 568 GLN A C 1
ATOM 4605 O O . GLN A 1 568 ? -7.117 -5.512 6.008 1 97.94 568 GLN A O 1
ATOM 4610 N N . ASP A 1 569 ? -5.293 -4.234 6.07 1 97.69 569 ASP A N 1
ATOM 4611 C CA . ASP A 1 569 ? -5.605 -3.775 7.418 1 97.69 569 ASP A CA 1
ATOM 4612 C C . ASP A 1 569 ? -6.934 -3.025 7.449 1 97.69 569 ASP A C 1
ATOM 4614 O O . ASP A 1 569 ? -7.809 -3.334 8.266 1 97.69 569 ASP A O 1
ATOM 4618 N N . ALA A 1 570 ? -7.125 -2.068 6.484 1 98.38 570 ALA A N 1
ATOM 4619 C CA . ALA A 1 570 ? -8.359 -1.288 6.441 1 98.38 570 ALA A CA 1
ATOM 4620 C C . ALA A 1 570 ? -9.539 -2.152 6.012 1 98.38 570 ALA A C 1
ATOM 4622 O O . ALA A 1 570 ? -10.625 -2.066 6.59 1 98.38 570 ALA A O 1
ATOM 4623 N N . GLY A 1 571 ? -9.328 -2.975 4.953 1 98.56 571 GLY A N 1
ATOM 4624 C CA . GLY A 1 571 ? -10.406 -3.791 4.41 1 98.56 571 GLY A CA 1
ATOM 4625 C C . GLY A 1 571 ? -10.922 -4.828 5.391 1 98.56 571 GLY A C 1
ATOM 4626 O O . GLY A 1 571 ? -12.109 -4.867 5.699 1 98.56 571 GLY A O 1
ATOM 4627 N N . TYR A 1 572 ? -10.055 -5.699 5.965 1 98.69 572 TYR A N 1
ATOM 4628 C CA . TYR A 1 572 ? -10.453 -6.75 6.898 1 98.69 572 TYR A CA 1
ATOM 4629 C C . TYR A 1 572 ? -11.086 -6.152 8.148 1 98.69 572 TYR A C 1
ATOM 4631 O O . TYR A 1 572 ? -11.992 -6.742 8.734 1 98.69 572 TYR A O 1
ATOM 4639 N N . PHE A 1 573 ? -10.617 -4.984 8.602 1 98.69 573 PHE A N 1
ATOM 4640 C CA . PHE A 1 573 ? -11.219 -4.305 9.742 1 98.69 573 PHE A CA 1
ATOM 4641 C C . PHE A 1 573 ? -12.68 -3.977 9.469 1 98.69 573 PHE A C 1
ATOM 4643 O O . PHE A 1 573 ? -13.547 -4.25 10.305 1 98.69 573 PHE A O 1
ATOM 4650 N N . ASN A 1 574 ? -12.938 -3.375 8.289 1 98.88 574 ASN A N 1
ATOM 4651 C CA . ASN A 1 574 ? -14.305 -3.021 7.938 1 98.88 574 ASN A CA 1
ATOM 4652 C C . ASN A 1 574 ? -15.172 -4.262 7.754 1 98.88 574 ASN A C 1
ATOM 4654 O O . ASN A 1 574 ? -16.359 -4.254 8.102 1 98.88 574 ASN A O 1
ATOM 4658 N N . LEU A 1 575 ? -14.594 -5.336 7.191 1 98.75 575 LEU A N 1
ATOM 4659 C CA . LEU A 1 575 ? -15.289 -6.613 7.102 1 98.75 575 LEU A CA 1
ATOM 4660 C C . LEU A 1 575 ? -15.641 -7.141 8.492 1 98.75 575 LEU A C 1
ATOM 4662 O O . LEU A 1 575 ? -16.75 -7.645 8.711 1 98.75 575 LEU A O 1
ATOM 4666 N N . GLY A 1 576 ? -14.664 -7.059 9.445 1 98.81 576 GLY A N 1
ATOM 4667 C CA . GLY A 1 576 ? -14.922 -7.461 10.82 1 98.81 576 GLY A CA 1
ATOM 4668 C C . GLY A 1 576 ? -16.078 -6.719 11.453 1 98.81 576 GLY A C 1
ATOM 4669 O O . GLY A 1 576 ? -16.891 -7.312 12.18 1 98.81 576 GLY A O 1
ATOM 4670 N N . GLN A 1 577 ? -16.188 -5.406 11.156 1 98.75 577 GLN A N 1
ATOM 4671 C CA . GLN A 1 577 ? -17.297 -4.609 11.664 1 98.75 577 GLN A CA 1
ATOM 4672 C C . GLN A 1 577 ? -18.641 -5.129 11.133 1 98.75 577 GLN A C 1
ATOM 4674 O O . GLN A 1 577 ? -19.609 -5.234 11.875 1 98.75 577 GLN A O 1
ATOM 4679 N N . ILE A 1 578 ? -18.703 -5.402 9.828 1 98.62 578 ILE A N 1
ATOM 4680 C CA . ILE A 1 578 ? -19.938 -5.859 9.203 1 98.62 578 ILE A CA 1
ATOM 4681 C C . ILE A 1 578 ? -20.359 -7.203 9.805 1 98.62 578 ILE A C 1
ATOM 4683 O O . ILE A 1 578 ? -21.531 -7.418 10.117 1 98.62 578 ILE A O 1
ATOM 4687 N N . ASP A 1 579 ? -19.406 -8.086 9.969 1 98.44 579 ASP A N 1
ATOM 4688 C CA . ASP A 1 579 ? -19.734 -9.391 10.539 1 98.44 579 ASP A CA 1
ATOM 4689 C C . ASP A 1 579 ? -20.141 -9.266 12 1 98.44 579 ASP A C 1
ATOM 4691 O O . ASP A 1 579 ? -21 -10.016 12.477 1 98.44 579 ASP A O 1
ATOM 4695 N N . CYS A 1 580 ? -19.469 -8.391 12.719 1 98.5 580 CYS A N 1
ATOM 4696 C CA . CYS A 1 580 ? -19.906 -8.109 14.078 1 98.5 580 CYS A CA 1
ATOM 4697 C C . CYS A 1 580 ? -21.359 -7.648 14.102 1 98.5 580 CYS A C 1
ATOM 4699 O O . CYS A 1 580 ? -22.156 -8.133 14.914 1 98.5 580 CYS A O 1
ATOM 4701 N N . GLU A 1 581 ? -21.734 -6.758 13.234 1 97.88 581 GLU A N 1
ATOM 4702 C CA . GLU A 1 581 ? -23.109 -6.258 13.125 1 97.88 581 GLU A CA 1
ATOM 4703 C C . GLU A 1 581 ? -24.078 -7.391 12.812 1 97.88 581 GLU A C 1
ATOM 4705 O O . GLU A 1 581 ? -25.203 -7.406 13.312 1 97.88 581 GLU A O 1
ATOM 4710 N N . ARG A 1 582 ? -23.625 -8.328 12.023 1 95.94 582 ARG A N 1
ATOM 4711 C CA . ARG A 1 582 ? -24.453 -9.453 11.594 1 95.94 582 ARG A CA 1
ATOM 4712 C C . ARG A 1 582 ? -24.562 -10.516 12.68 1 95.94 582 ARG A C 1
ATOM 4714 O O . ARG A 1 582 ? -25.281 -11.5 12.531 1 95.94 582 ARG A O 1
ATOM 4721 N N . GLY A 1 583 ? -23.797 -10.367 13.75 1 95.56 583 GLY A N 1
ATOM 4722 C CA . GLY A 1 583 ? -23.766 -11.359 14.812 1 95.56 583 GLY A CA 1
ATOM 4723 C C . GLY A 1 583 ? -22.844 -12.523 14.523 1 95.56 583 GLY A C 1
ATOM 4724 O O . GLY A 1 583 ? -22.812 -13.5 15.266 1 95.56 583 GLY A O 1
ATOM 4725 N N . ASN A 1 584 ? -22.094 -12.438 13.398 1 96 584 ASN A N 1
ATOM 4726 C CA . ASN A 1 584 ? -21.078 -13.445 13.078 1 96 584 ASN A CA 1
ATOM 4727 C C . ASN A 1 584 ? -19.766 -13.18 13.797 1 96 584 ASN A C 1
ATOM 4729 O O . ASN A 1 584 ? -18.75 -12.914 13.156 1 96 584 ASN A O 1
ATOM 4733 N N . PHE A 1 585 ? -19.719 -13.336 15.086 1 97.81 585 PHE A N 1
ATOM 4734 C CA . PHE A 1 585 ? -18.625 -12.875 15.945 1 97.81 585 PHE A CA 1
ATOM 4735 C C . PHE A 1 585 ? -17.344 -13.641 15.656 1 97.81 585 PHE A C 1
ATOM 4737 O O . PHE A 1 585 ? -16.266 -13.062 15.625 1 97.81 585 PHE A O 1
ATOM 4744 N N . ALA A 1 586 ? -17.422 -14.961 15.438 1 96.31 586 ALA A N 1
ATOM 4745 C CA . ALA A 1 586 ? -16.234 -15.766 15.164 1 96.31 586 ALA A CA 1
ATOM 4746 C C . ALA A 1 586 ? -15.547 -15.32 13.875 1 96.31 586 ALA A C 1
ATOM 4748 O O . ALA A 1 586 ? -14.32 -15.172 13.836 1 96.31 586 ALA A O 1
ATOM 4749 N N . LYS A 1 587 ? -16.391 -15.164 12.836 1 96.81 587 LYS A N 1
ATOM 4750 C CA . LYS A 1 587 ? -15.859 -14.672 11.57 1 96.81 587 LYS A CA 1
ATOM 4751 C C . LYS A 1 587 ? -15.32 -13.25 11.727 1 96.81 587 LYS A C 1
ATOM 4753 O O . LYS A 1 587 ? -14.266 -12.914 11.172 1 96.81 587 LYS A O 1
ATOM 4758 N N . GLY A 1 588 ? -16.094 -12.422 12.453 1 98.38 588 GLY A N 1
ATOM 4759 C CA . GLY A 1 588 ? -15.617 -11.078 12.742 1 98.38 588 GLY A CA 1
ATOM 4760 C C . GLY A 1 588 ? -14.25 -11.07 13.414 1 98.38 588 GLY A C 1
ATOM 4761 O O . GLY A 1 588 ? -13.391 -10.258 13.07 1 98.38 588 GLY A O 1
ATOM 4762 N N . LEU A 1 589 ? -14.008 -11.938 14.383 1 98.62 589 LEU A N 1
ATOM 4763 C CA . LEU A 1 589 ? -12.734 -12.023 15.086 1 98.62 589 LEU A CA 1
ATOM 4764 C C . LEU A 1 589 ? -11.625 -12.469 14.148 1 98.62 589 LEU A C 1
ATOM 4766 O O . LEU A 1 589 ? -10.523 -11.906 14.18 1 98.62 589 LEU A O 1
ATOM 4770 N N . GLU A 1 590 ? -11.922 -13.477 13.32 1 97.75 590 GLU A N 1
ATOM 4771 C CA . GLU A 1 590 ? -10.938 -13.953 12.352 1 97.75 590 GLU A CA 1
ATOM 4772 C C . GLU A 1 590 ? -10.477 -12.82 11.438 1 97.75 590 GLU A C 1
ATOM 4774 O O . GLU A 1 590 ? -9.273 -12.656 11.203 1 97.75 590 GLU A O 1
ATOM 4779 N N . LEU A 1 591 ? -11.414 -12.062 10.898 1 98.5 591 LEU A N 1
ATOM 4780 C CA . LEU A 1 591 ? -11.109 -10.977 9.977 1 98.5 591 LEU A CA 1
ATOM 4781 C C . LEU A 1 591 ? -10.383 -9.836 10.695 1 98.5 591 LEU A C 1
ATOM 4783 O O . LEU A 1 591 ? -9.469 -9.227 10.133 1 98.5 591 LEU A O 1
ATOM 4787 N N . THR A 1 592 ? -10.781 -9.523 11.93 1 98.75 592 THR A N 1
ATOM 4788 C CA . THR A 1 592 ? -10.102 -8.5 12.719 1 98.75 592 THR A CA 1
ATOM 4789 C C . THR A 1 592 ? -8.656 -8.906 12.992 1 98.75 592 THR A C 1
ATOM 4791 O O . THR A 1 592 ? -7.75 -8.07 12.945 1 98.75 592 THR A O 1
ATOM 4794 N N . ASP A 1 593 ? -8.445 -10.156 13.305 1 98.38 593 ASP A N 1
ATOM 4795 C CA . ASP A 1 593 ? -7.09 -10.656 13.5 1 98.38 593 ASP A CA 1
ATOM 4796 C C . ASP A 1 593 ? -6.25 -10.484 12.242 1 98.38 593 ASP A C 1
ATOM 4798 O O . ASP A 1 593 ? -5.07 -10.133 12.32 1 98.38 593 ASP A O 1
ATOM 4802 N N . LYS A 1 594 ? -6.863 -10.758 11.086 1 98.12 594 LYS A N 1
ATOM 4803 C CA . LYS A 1 594 ? -6.152 -10.539 9.82 1 98.12 594 LYS A CA 1
ATOM 4804 C C . LYS A 1 594 ? -5.781 -9.07 9.641 1 98.12 594 LYS A C 1
ATOM 4806 O O . LYS A 1 594 ? -4.691 -8.758 9.172 1 98.12 594 LYS A O 1
ATOM 4811 N N . ALA A 1 595 ? -6.734 -8.211 9.992 1 98.56 595 ALA A N 1
ATOM 4812 C CA . ALA A 1 595 ? -6.449 -6.777 9.938 1 98.56 595 ALA A CA 1
ATOM 4813 C C . ALA A 1 595 ? -5.254 -6.426 10.82 1 98.56 595 ALA A C 1
ATOM 4815 O O . ALA A 1 595 ? -4.387 -5.645 10.414 1 98.56 595 ALA A O 1
ATOM 4816 N N . LEU A 1 596 ? -5.16 -6.996 11.992 1 98.5 596 LEU A N 1
ATOM 4817 C CA . LEU A 1 596 ? -4.133 -6.68 12.984 1 98.5 596 LEU A CA 1
ATOM 4818 C C . LEU A 1 596 ? -2.781 -7.246 12.562 1 98.5 596 LEU A C 1
ATOM 4820 O O . LEU A 1 596 ? -1.737 -6.684 12.898 1 98.5 596 LEU A O 1
ATOM 4824 N N . ILE A 1 597 ? -2.754 -8.344 11.812 1 97.94 597 ILE A N 1
ATOM 4825 C CA . ILE A 1 597 ? -1.505 -8.867 11.273 1 97.94 597 ILE A CA 1
ATOM 4826 C C . ILE A 1 597 ? -0.838 -7.816 10.398 1 97.94 597 ILE A C 1
ATOM 4828 O O . ILE A 1 597 ? 0.387 -7.672 10.406 1 97.94 597 ILE A O 1
ATOM 4832 N N . LYS A 1 598 ? -1.621 -7.023 9.703 1 97.75 598 LYS A N 1
ATOM 4833 C CA . LYS A 1 598 ? -1.111 -6.059 8.727 1 97.75 598 LYS A CA 1
ATOM 4834 C C . LYS A 1 598 ? -0.988 -4.668 9.352 1 97.75 598 LYS A C 1
ATOM 4836 O O . LYS A 1 598 ? -0.406 -3.764 8.75 1 97.75 598 LYS A O 1
ATOM 4841 N N . ASN A 1 599 ? -1.508 -4.484 10.539 1 98 599 ASN A N 1
ATOM 4842 C CA . ASN A 1 599 ? -1.404 -3.244 11.305 1 98 599 ASN A CA 1
ATOM 4843 C C . ASN A 1 599 ? -1.663 -3.48 12.789 1 98 599 ASN A C 1
ATOM 4845 O O . ASN A 1 599 ? -2.762 -3.219 13.281 1 98 599 ASN A O 1
ATOM 4849 N N . TRP A 1 600 ? -0.599 -3.885 13.461 1 97.88 600 TRP A N 1
ATOM 4850 C CA . TRP A 1 600 ? -0.691 -4.32 14.852 1 97.88 600 TRP A CA 1
ATOM 4851 C C . TRP A 1 600 ? -1.132 -3.176 15.758 1 97.88 600 TRP A C 1
ATOM 4853 O O . TRP A 1 600 ? -1.682 -3.406 16.844 1 97.88 600 TRP A O 1
ATOM 4863 N N . HIS A 1 601 ? -0.992 -1.889 15.344 1 97.94 601 HIS A N 1
ATOM 4864 C CA . HIS A 1 601 ? -1.326 -0.705 16.125 1 97.94 601 HIS A CA 1
ATOM 4865 C C . HIS A 1 601 ? -2.594 -0.038 15.602 1 97.94 601 HIS A C 1
ATOM 4867 O O . HIS A 1 601 ? -2.758 1.178 15.727 1 97.94 601 HIS A O 1
ATOM 4873 N N . ASN A 1 602 ? -3.434 -0.784 14.914 1 98 602 ASN A N 1
ATOM 4874 C CA . ASN A 1 602 ? -4.773 -0.293 14.609 1 98 602 ASN A CA 1
ATOM 4875 C C . ASN A 1 602 ? -5.645 -0.219 15.859 1 98 602 ASN A C 1
ATOM 4877 O O . ASN A 1 602 ? -6.227 -1.221 16.281 1 98 602 ASN A O 1
ATOM 4881 N N . HIS A 1 603 ? -5.832 0.964 16.391 1 97.12 603 HIS A N 1
ATOM 4882 C CA . HIS A 1 603 ? -6.496 1.165 17.672 1 97.12 603 HIS A CA 1
ATOM 4883 C C . HIS A 1 603 ? -7.961 0.743 17.609 1 97.12 603 HIS A C 1
ATOM 4885 O O . HIS A 1 603 ? -8.492 0.174 18.562 1 97.12 603 HIS A O 1
ATOM 4891 N N . LYS A 1 604 ? -8.555 1.006 16.531 1 98.31 604 LYS A N 1
ATOM 4892 C CA . LYS A 1 604 ? -9.969 0.665 16.375 1 98.31 604 LYS A CA 1
ATOM 4893 C C . LYS A 1 604 ? -10.156 -0.843 16.234 1 98.31 604 LYS A C 1
ATOM 4895 O O . LYS A 1 604 ? -11.141 -1.396 16.719 1 98.31 604 LYS A O 1
ATOM 4900 N N . ALA A 1 605 ? -9.227 -1.486 15.5 1 98.69 605 ALA A N 1
ATOM 4901 C CA . ALA A 1 605 ? -9.297 -2.939 15.375 1 98.69 605 ALA A CA 1
ATOM 4902 C C . ALA A 1 605 ? -9.07 -3.617 16.719 1 98.69 605 ALA A C 1
ATOM 4904 O O . ALA A 1 605 ? -9.664 -4.66 17.016 1 98.69 605 ALA A O 1
ATOM 4905 N N . ARG A 1 606 ? -8.148 -3.096 17.516 1 98.62 606 ARG A N 1
ATOM 4906 C CA . ARG A 1 606 ? -7.914 -3.639 18.844 1 98.62 606 ARG A CA 1
ATOM 4907 C C . ARG A 1 606 ? -9.164 -3.516 19.719 1 98.62 606 ARG A C 1
ATOM 4909 O O . ARG A 1 606 ? -9.492 -4.43 20.469 1 98.62 606 ARG A O 1
ATOM 4916 N N . HIS A 1 607 ? -9.859 -2.363 19.594 1 98.75 607 HIS A N 1
ATOM 4917 C CA . HIS A 1 607 ? -11.148 -2.184 20.266 1 98.75 607 HIS A CA 1
ATOM 4918 C C . HIS A 1 607 ? -12.164 -3.207 19.766 1 98.75 607 HIS A C 1
ATOM 4920 O O . HIS A 1 607 ? -12.836 -3.861 20.578 1 98.75 607 HIS A O 1
ATOM 4926 N N . LEU A 1 608 ? -12.297 -3.354 18.438 1 98.81 608 LEU A N 1
ATOM 4927 C CA . LEU A 1 608 ? -13.242 -4.301 17.859 1 98.81 608 LEU A CA 1
ATOM 4928 C C . LEU A 1 608 ? -12.961 -5.719 18.359 1 98.81 608 LEU A C 1
ATOM 4930 O O . LEU A 1 608 ? -13.891 -6.465 18.672 1 98.81 608 LEU A O 1
ATOM 4934 N N . LYS A 1 609 ? -11.68 -6.121 18.375 1 98.81 609 LYS A N 1
ATOM 4935 C CA . LYS A 1 609 ? -11.336 -7.453 18.859 1 98.81 609 LYS A CA 1
ATOM 4936 C C . LYS A 1 609 ? -11.781 -7.645 20.312 1 98.81 609 LYS A C 1
ATOM 4938 O O . LYS A 1 609 ? -12.242 -8.727 20.688 1 98.81 609 LYS A O 1
ATOM 4943 N N . THR A 1 610 ? -11.625 -6.617 21.141 1 98.81 610 THR A N 1
ATOM 4944 C CA . THR A 1 610 ? -12.094 -6.703 22.516 1 98.81 610 THR A CA 1
ATOM 4945 C C . THR A 1 610 ? -13.594 -6.949 22.578 1 98.81 610 THR A C 1
ATOM 4947 O O . THR A 1 610 ? -14.062 -7.781 23.359 1 98.81 610 THR A O 1
ATOM 4950 N N . ILE A 1 611 ? -14.359 -6.176 21.766 1 98.81 611 ILE A N 1
ATOM 4951 C CA . ILE A 1 611 ? -15.805 -6.344 21.688 1 98.81 611 ILE A CA 1
ATOM 4952 C C . ILE A 1 611 ? -16.141 -7.789 21.328 1 98.81 611 ILE A C 1
ATOM 4954 O O . ILE A 1 611 ? -16.969 -8.422 22 1 98.81 611 ILE A O 1
ATOM 4958 N N . LEU A 1 612 ? -15.469 -8.281 20.281 1 98.75 612 LEU A N 1
ATOM 4959 C CA . LEU A 1 612 ? -15.758 -9.609 19.766 1 98.75 612 LEU A CA 1
ATOM 4960 C C . LEU A 1 612 ? -15.438 -10.68 20.797 1 98.75 612 LEU A C 1
ATOM 4962 O O . LEU A 1 612 ? -16.219 -11.625 20.984 1 98.75 612 LEU A O 1
ATOM 4966 N N . LEU A 1 613 ? -14.273 -10.555 21.469 1 98.69 613 LEU A N 1
ATOM 4967 C CA . LEU A 1 613 ? -13.898 -11.508 22.516 1 98.69 613 LEU A CA 1
ATOM 4968 C C . LEU A 1 613 ? -14.922 -11.5 23.641 1 98.69 613 LEU A C 1
ATOM 4970 O O . LEU A 1 613 ? -15.312 -12.562 24.141 1 98.69 613 LEU A O 1
ATOM 4974 N N . ARG A 1 614 ? -15.359 -10.281 24.125 1 98.31 614 ARG A N 1
ATOM 4975 C CA . ARG A 1 614 ? -16.375 -10.18 25.172 1 98.31 614 ARG A CA 1
ATOM 4976 C C . ARG A 1 614 ? -17.672 -10.828 24.734 1 98.31 614 ARG A C 1
ATOM 4978 O O . ARG A 1 614 ? -18.281 -11.609 25.469 1 98.31 614 ARG A O 1
ATOM 4985 N N . LYS A 1 615 ? -18.156 -10.5 23.469 1 97.88 615 LYS A N 1
ATOM 4986 C CA . LYS A 1 615 ? -19.406 -11.031 22.938 1 97.88 615 LYS A CA 1
ATOM 4987 C C . LYS A 1 615 ? -19.344 -12.547 22.812 1 97.88 615 LYS A C 1
ATOM 4989 O O . LYS A 1 615 ? -20.375 -13.227 22.953 1 97.88 615 LYS A O 1
ATOM 4994 N N . MET A 1 616 ? -18.172 -13.109 22.641 1 97.38 616 MET A N 1
ATOM 4995 C CA . MET A 1 616 ? -18 -14.555 22.516 1 97.38 616 MET A CA 1
ATOM 4996 C C . MET A 1 616 ? -17.703 -15.188 23.875 1 97.38 616 MET A C 1
ATOM 4998 O O . MET A 1 616 ? -17.406 -16.375 23.953 1 97.38 616 MET A O 1
ATOM 5002 N N . ASN A 1 617 ? -17.719 -14.445 24.969 1 97.06 617 ASN A N 1
ATOM 5003 C CA . ASN A 1 617 ? -17.516 -14.867 26.359 1 97.06 617 ASN A CA 1
ATOM 5004 C C . ASN A 1 617 ? -16.141 -15.477 26.562 1 97.06 617 ASN A C 1
ATOM 5006 O O . ASN A 1 617 ? -15.992 -16.453 27.312 1 97.06 617 ASN A O 1
ATOM 5010 N N . ARG A 1 618 ? -15.172 -15 25.797 1 97.56 618 ARG A N 1
ATOM 5011 C CA . ARG A 1 618 ? -13.773 -15.352 26.016 1 97.56 618 ARG A CA 1
ATOM 5012 C C . ARG A 1 618 ? -13.086 -14.352 26.922 1 97.56 618 ARG A C 1
ATOM 5014 O O . ARG A 1 618 ? -12.141 -13.672 26.516 1 97.56 618 ARG A O 1
ATOM 5021 N N . ARG A 1 619 ? -13.422 -14.273 28.094 1 96.69 619 ARG A N 1
ATOM 5022 C CA . ARG A 1 619 ? -13.164 -13.211 29.062 1 96.69 619 ARG A CA 1
ATOM 5023 C C . ARG A 1 619 ? -11.68 -13.125 29.391 1 96.69 619 ARG A C 1
ATOM 5025 O O . ARG A 1 619 ? -11.117 -12.023 29.469 1 96.69 619 ARG A O 1
ATOM 5032 N N . ASP A 1 620 ? -10.961 -14.281 29.609 1 97.38 620 ASP A N 1
ATOM 5033 C CA . ASP A 1 620 ? -9.547 -14.258 29.969 1 97.38 620 ASP A CA 1
ATOM 5034 C C . ASP A 1 620 ? -8.703 -13.68 28.844 1 97.38 620 ASP A C 1
ATOM 5036 O O . ASP A 1 620 ? -7.797 -12.875 29.078 1 97.38 620 ASP A O 1
ATOM 5040 N N . GLU A 1 621 ? -9.016 -14.164 27.672 1 97.62 621 GLU A N 1
ATOM 5041 C CA . GLU A 1 621 ? -8.32 -13.633 26.516 1 97.62 621 GLU A CA 1
ATOM 5042 C C . GLU A 1 621 ? -8.57 -12.141 26.344 1 97.62 621 GLU A C 1
ATOM 5044 O O . GLU A 1 621 ? -7.66 -11.383 26 1 97.62 621 GLU A O 1
ATOM 5049 N N . ALA A 1 622 ? -9.805 -11.719 26.531 1 98.31 622 ALA A N 1
ATOM 5050 C CA . ALA A 1 622 ? -10.164 -10.312 26.438 1 98.31 622 ALA A CA 1
ATOM 5051 C C . ALA A 1 622 ? -9.406 -9.469 27.453 1 98.31 622 ALA A C 1
ATOM 5053 O O . ALA A 1 622 ? -8.93 -8.375 27.141 1 98.31 622 ALA A O 1
ATOM 5054 N N . LYS A 1 623 ? -9.305 -9.977 28.688 1 98.06 623 LYS A N 1
ATOM 5055 C CA . LYS A 1 623 ? -8.594 -9.266 29.75 1 98.06 623 LYS A CA 1
ATOM 5056 C C . LYS A 1 623 ? -7.133 -9.047 29.375 1 98.06 623 LYS A C 1
ATOM 5058 O O . LYS A 1 623 ? -6.602 -7.945 29.547 1 98.06 623 LYS A O 1
ATOM 5063 N N . GLN A 1 624 ? -6.535 -10.109 28.891 1 97.94 624 GLN A N 1
ATOM 5064 C CA . GLN A 1 624 ? -5.145 -9.984 28.469 1 97.94 624 GLN A CA 1
ATOM 5065 C C . GLN A 1 624 ? -5.008 -9.016 27.297 1 97.94 624 GLN A C 1
ATOM 5067 O O . GLN A 1 624 ? -4.082 -8.203 27.25 1 97.94 624 GLN A O 1
ATOM 5072 N N . TRP A 1 625 ? -5.938 -9.148 26.375 1 98.25 625 TRP A N 1
ATOM 5073 C CA . TRP A 1 625 ? -5.91 -8.289 25.203 1 98.25 625 TRP A CA 1
ATOM 5074 C C . TRP A 1 625 ? -6.098 -6.824 25.578 1 98.25 625 TRP A C 1
ATOM 5076 O O . TRP A 1 625 ? -5.469 -5.938 25 1 98.25 625 TRP A O 1
ATOM 5086 N N . ILE A 1 626 ? -6.938 -6.52 26.516 1 98.62 626 ILE A N 1
ATOM 5087 C CA . ILE A 1 626 ? -7.145 -5.172 27.031 1 98.62 626 ILE A CA 1
ATOM 5088 C C . ILE A 1 626 ? -5.832 -4.629 27.594 1 98.62 626 ILE A C 1
ATOM 5090 O O . ILE A 1 626 ? -5.418 -3.518 27.25 1 98.62 626 ILE A O 1
ATOM 5094 N N . ALA A 1 627 ? -5.156 -5.441 28.375 1 97.94 627 ALA A N 1
ATOM 5095 C CA . ALA A 1 627 ? -3.889 -5.016 28.953 1 97.94 627 ALA A CA 1
ATOM 5096 C C . ALA A 1 627 ? -2.854 -4.727 27.875 1 97.94 627 ALA A C 1
ATOM 5098 O O . ALA A 1 627 ? -2.158 -3.711 27.922 1 97.94 627 ALA A O 1
ATOM 5099 N N . ASP A 1 628 ? -2.779 -5.645 26.891 1 97.56 628 ASP A N 1
ATOM 5100 C CA . ASP A 1 628 ? -1.834 -5.48 25.797 1 97.56 628 ASP A CA 1
ATOM 5101 C C . ASP A 1 628 ? -2.137 -4.219 24.984 1 97.56 628 ASP A C 1
ATOM 5103 O O . ASP A 1 628 ? -1.219 -3.527 24.531 1 97.56 628 ASP A O 1
ATOM 5107 N N . SER A 1 629 ? -3.4 -3.967 24.766 1 98.44 629 SER A N 1
ATOM 5108 C CA . SER A 1 629 ? -3.816 -2.824 23.953 1 98.44 629 SER A CA 1
ATOM 5109 C C . SER A 1 629 ? -3.547 -1.51 24.672 1 98.44 629 SER A C 1
ATOM 5111 O O . SER A 1 629 ? -3.107 -0.535 24.062 1 98.44 629 SER A O 1
ATOM 5113 N N . LEU A 1 630 ? -3.781 -1.457 25.984 1 97.88 630 LEU A N 1
ATOM 5114 C CA . LEU A 1 630 ? -3.578 -0.24 26.766 1 97.88 630 LEU A CA 1
ATOM 5115 C C . LEU A 1 630 ? -2.092 0.031 26.969 1 97.88 630 LEU A C 1
ATOM 5117 O O . LEU A 1 630 ? -1.693 1.173 27.203 1 97.88 630 LEU A O 1
ATOM 5121 N N . ALA A 1 631 ? -1.268 -1.011 26.828 1 96.31 631 ALA A N 1
ATOM 5122 C CA . ALA A 1 631 ? 0.181 -0.822 26.859 1 96.31 631 ALA A CA 1
ATOM 5123 C C . ALA A 1 631 ? 0.664 -0.07 25.625 1 96.31 631 ALA A C 1
ATOM 5125 O O . ALA A 1 631 ? 1.673 0.636 25.672 1 96.31 631 ALA A O 1
ATOM 5126 N N . ILE A 1 632 ? -0.051 -0.208 24.516 1 96.38 632 ILE A N 1
ATOM 5127 C CA . ILE A 1 632 ? 0.264 0.494 23.281 1 96.38 632 ILE A CA 1
ATOM 5128 C C . ILE A 1 632 ? -0.258 1.928 23.359 1 96.38 632 ILE A C 1
ATOM 5130 O O . ILE A 1 632 ? 0.445 2.871 22.984 1 96.38 632 ILE A O 1
ATOM 5134 N N . ASP A 1 633 ? -1.449 2.078 23.844 1 96.12 633 ASP A N 1
ATOM 5135 C CA . ASP A 1 633 ? -2.111 3.375 23.953 1 96.12 633 ASP A CA 1
ATOM 5136 C C . ASP A 1 633 ? -3.018 3.432 25.188 1 96.12 633 ASP A C 1
ATOM 5138 O O . ASP A 1 633 ? -4.125 2.887 25.172 1 96.12 633 ASP A O 1
ATOM 5142 N N . GLY A 1 634 ? -2.57 4.176 26.125 1 96.88 634 GLY A N 1
ATOM 5143 C CA . GLY A 1 634 ? -3.328 4.293 27.359 1 96.88 634 GLY A CA 1
ATOM 5144 C C . GLY A 1 634 ? -4.582 5.133 27.219 1 96.88 634 GLY A C 1
ATOM 5145 O O . GLY A 1 634 ? -5.43 5.152 28.109 1 96.88 634 GLY A O 1
ATOM 5146 N N . PHE A 1 635 ? -4.754 5.797 26.062 1 97.69 635 PHE A N 1
ATOM 5147 C CA . PHE A 1 635 ? -5.918 6.641 25.812 1 97.69 635 PHE A CA 1
ATOM 5148 C C . PHE A 1 635 ? -6.848 5.992 24.797 1 97.69 635 PHE A C 1
ATOM 5150 O O . PHE A 1 635 ? -7.637 6.68 24.156 1 97.69 635 PHE A O 1
ATOM 5157 N N . ASN A 1 636 ? -6.727 4.668 24.562 1 97.75 636 ASN A N 1
ATOM 5158 C CA . ASN A 1 636 ? -7.73 3.967 23.766 1 97.75 636 ASN A CA 1
ATOM 5159 C C . ASN A 1 636 ? -9.055 3.857 24.516 1 97.75 636 ASN A C 1
ATOM 5161 O O . ASN A 1 636 ? -9.352 2.824 25.125 1 97.75 636 ASN A O 1
ATOM 5165 N N . PHE A 1 637 ? -9.867 4.832 24.359 1 98.25 637 PHE A N 1
ATOM 5166 C CA . PHE A 1 637 ? -11.078 4.996 25.156 1 98.25 637 PHE A CA 1
ATOM 5167 C C . PHE A 1 637 ? -12.055 3.85 24.906 1 98.25 637 PHE A C 1
ATOM 5169 O O . PHE A 1 637 ? -12.812 3.463 25.797 1 98.25 637 PHE A O 1
ATOM 5176 N N . GLY A 1 638 ? -12.047 3.293 23.625 1 98.31 638 GLY A N 1
ATOM 5177 C CA . GLY A 1 638 ? -12.867 2.115 23.375 1 98.31 638 GLY A CA 1
ATOM 5178 C C . GLY A 1 638 ? -12.461 0.919 24.203 1 98.31 638 GLY A C 1
ATOM 5179 O O . GLY A 1 638 ? -13.312 0.277 24.828 1 98.31 638 GLY A O 1
ATOM 5180 N N . VAL A 1 639 ? -11.219 0.631 24.297 1 98.5 639 VAL A N 1
ATOM 5181 C CA . VAL A 1 639 ? -10.695 -0.498 25.062 1 98.5 639 VAL A CA 1
ATOM 5182 C C . VAL A 1 639 ? -10.891 -0.249 26.562 1 98.5 639 VAL A C 1
ATOM 5184 O O . VAL A 1 639 ? -11.195 -1.176 27.312 1 98.5 639 VAL A O 1
ATOM 5187 N N . LEU A 1 640 ? -10.695 1.016 27 1 98.31 640 LEU A N 1
ATOM 5188 C CA . LEU A 1 640 ? -10.922 1.372 28.391 1 98.31 640 LEU A CA 1
ATOM 5189 C C . LEU A 1 640 ? -12.375 1.127 28.797 1 98.31 640 LEU A C 1
ATOM 5191 O O . LEU A 1 640 ? -12.656 0.646 29.891 1 98.31 640 LEU A O 1
ATOM 5195 N N . TYR A 1 641 ? -13.289 1.505 27.922 1 98.56 641 TYR A N 1
ATOM 5196 C CA . TYR A 1 641 ? -14.695 1.272 28.219 1 98.56 641 TYR A CA 1
ATOM 5197 C C . TYR A 1 641 ? -15.008 -0.22 28.281 1 98.56 641 TYR A C 1
ATOM 5199 O O . TYR A 1 641 ? -15.781 -0.667 29.125 1 98.56 641 TYR A O 1
ATOM 5207 N N . GLU A 1 642 ? -14.422 -0.996 27.359 1 98.62 642 GLU A N 1
ATOM 5208 C CA . GLU A 1 642 ? -14.57 -2.447 27.391 1 98.62 642 GLU A CA 1
ATOM 5209 C C . GLU A 1 642 ? -14.047 -3.029 28.703 1 98.62 642 GLU A C 1
ATOM 5211 O O . GLU A 1 642 ? -14.586 -4.012 29.203 1 98.62 642 GLU A O 1
ATOM 5216 N N . LYS A 1 643 ? -12.914 -2.465 29.188 1 98.44 643 LYS A N 1
ATOM 5217 C CA . LYS A 1 643 ? -12.398 -2.875 30.484 1 98.44 643 LYS A CA 1
ATOM 5218 C C . LYS A 1 643 ? -13.453 -2.715 31.562 1 98.44 643 LYS A C 1
ATOM 5220 O O . LYS A 1 643 ? -13.656 -3.615 32.375 1 98.44 643 LYS A O 1
ATOM 5225 N N . TYR A 1 644 ? -14.172 -1.622 31.656 1 98.19 644 TYR A N 1
ATOM 5226 C CA . TYR A 1 644 ? -15.242 -1.364 32.625 1 98.19 644 TYR A CA 1
ATOM 5227 C C . TYR A 1 644 ? -16.391 -2.338 32.406 1 98.19 644 TYR A C 1
ATOM 5229 O O . TYR A 1 644 ? -16.906 -2.906 33.375 1 98.19 644 TYR A O 1
ATOM 5237 N N . LEU A 1 645 ? -16.797 -2.494 31.094 1 97.94 645 LEU A N 1
ATOM 5238 C CA . LEU A 1 645 ? -17.906 -3.404 30.812 1 97.94 645 LEU A CA 1
ATOM 5239 C C . LEU A 1 645 ? -17.594 -4.809 31.312 1 97.94 645 LEU A C 1
ATOM 5241 O O . LEU A 1 645 ? -18.484 -5.512 31.781 1 97.94 645 LEU A O 1
ATOM 5245 N N . MET A 1 646 ? -16.391 -5.199 31.203 1 97.06 646 MET A N 1
ATOM 5246 C CA . MET A 1 646 ? -15.984 -6.551 31.578 1 97.06 646 MET A CA 1
ATOM 5247 C C . MET A 1 646 ? -15.828 -6.668 33.094 1 97.06 646 MET A C 1
ATOM 5249 O O . MET A 1 646 ? -16.219 -7.672 33.688 1 97.06 646 MET A O 1
ATOM 5253 N N . SER A 1 647 ? -15.289 -5.621 33.75 1 96.62 647 SER A N 1
ATOM 5254 C CA . SER A 1 647 ? -15.031 -5.691 35.188 1 96.62 647 SER A CA 1
ATOM 5255 C C . SER A 1 647 ? -16.281 -5.359 36 1 96.62 647 SER A C 1
ATOM 5257 O O . SER A 1 647 ? -16.5 -5.918 37.062 1 96.62 647 SER A O 1
ATOM 5259 N N . GLY A 1 648 ? -17.078 -4.434 35.531 1 95.19 648 GLY A N 1
ATOM 5260 C CA . GLY A 1 648 ? -18.234 -3.932 36.25 1 95.19 648 GLY A CA 1
ATOM 5261 C C . GLY A 1 648 ? -17.844 -3.119 37.469 1 95.19 648 GLY A C 1
ATOM 5262 O O . GLY A 1 648 ? -18.703 -2.779 38.281 1 95.19 648 GLY A O 1
ATOM 5263 N N . GLU A 1 649 ? -16.609 -2.775 37.562 1 96.94 649 GLU A N 1
ATOM 5264 C CA . GLU A 1 649 ? -16.109 -2.084 38.75 1 96.94 649 GLU A CA 1
ATOM 5265 C C . GLU A 1 649 ? -16.234 -0.57 38.594 1 96.94 649 GLU A C 1
ATOM 5267 O O . GLU A 1 649 ? -15.883 -0.012 37.562 1 96.94 649 GLU A O 1
ATOM 5272 N N . MET A 1 650 ? -16.609 0.107 39.562 1 96.81 650 MET A N 1
ATOM 5273 C CA . MET A 1 650 ? -16.812 1.554 39.562 1 96.81 650 MET A CA 1
ATOM 5274 C C . MET A 1 650 ? -15.484 2.287 39.406 1 96.81 650 MET A C 1
ATOM 5276 O O . MET A 1 650 ? -15.43 3.385 38.875 1 96.81 650 MET A O 1
ATOM 5280 N N . GLU A 1 651 ? -14.461 1.697 39.938 1 96.88 651 GLU A N 1
ATOM 5281 C CA . GLU A 1 651 ? -13.133 2.299 39.812 1 96.88 651 GLU A CA 1
ATOM 5282 C C . GLU A 1 651 ? -12.727 2.467 38.375 1 96.88 651 GLU A C 1
ATOM 5284 O O . GLU A 1 651 ? -12.117 3.475 38 1 96.88 651 GLU A O 1
ATOM 5289 N N . ASP A 1 652 ? -13 1.485 37.531 1 97.12 652 ASP A N 1
ATOM 5290 C CA . ASP A 1 652 ? -12.695 1.546 36.125 1 97.12 652 ASP A CA 1
ATOM 5291 C C . ASP A 1 652 ? -13.531 2.623 35.438 1 97.12 652 ASP A C 1
ATOM 5293 O O . ASP A 1 652 ? -13.039 3.311 34.531 1 97.12 652 ASP A O 1
ATOM 5297 N N . LEU A 1 653 ? -14.758 2.758 35.812 1 97.38 653 LEU A N 1
ATOM 5298 C CA . LEU A 1 653 ? -15.617 3.791 35.25 1 97.38 653 LEU A CA 1
ATOM 5299 C C . LEU A 1 653 ? -15.102 5.184 35.625 1 97.38 653 LEU A C 1
ATOM 5301 O O . LEU A 1 653 ? -15.102 6.086 34.781 1 97.38 653 LEU A O 1
ATOM 5305 N N . THR A 1 654 ? -14.734 5.344 36.906 1 97.19 654 THR A N 1
ATOM 5306 C CA . THR A 1 654 ? -14.219 6.629 37.344 1 97.19 654 THR A CA 1
ATOM 5307 C C . THR A 1 654 ? -12.961 7.012 36.594 1 97.19 654 THR A C 1
ATOM 5309 O O . THR A 1 654 ? -12.828 8.148 36.125 1 97.19 654 THR A O 1
ATOM 5312 N N . SER A 1 655 ? -12.07 6.055 36.469 1 96.12 655 SER A N 1
ATOM 5313 C CA . SER A 1 655 ? -10.844 6.289 35.719 1 96.12 655 SER A CA 1
ATOM 5314 C C . SER A 1 655 ? -11.141 6.645 34.25 1 96.12 655 SER A C 1
ATOM 5316 O O . SER A 1 655 ? -10.492 7.52 33.688 1 96.12 655 SER A O 1
ATOM 5318 N N . PHE A 1 656 ? -12.109 5.941 33.719 1 97 656 PHE A N 1
ATOM 5319 C CA . PHE A 1 656 ? -12.539 6.191 32.344 1 97 656 PHE A CA 1
ATOM 5320 C C . PHE A 1 656 ? -13.062 7.617 32.188 1 97 656 PHE A C 1
ATOM 5322 O O . PHE A 1 656 ? -12.648 8.336 31.281 1 97 656 PHE A O 1
ATOM 5329 N N . LYS A 1 657 ? -13.883 8.055 33.031 1 96.38 657 LYS A N 1
ATOM 5330 C CA . LYS A 1 657 ? -14.484 9.391 33 1 96.38 657 LYS A CA 1
ATOM 5331 C C . LYS A 1 657 ? -13.414 10.469 33.156 1 96.38 657 LYS A C 1
ATOM 5333 O O . LYS A 1 657 ? -13.477 11.516 32.5 1 96.38 657 LYS A O 1
ATOM 5338 N N . GLU A 1 658 ? -12.445 10.164 34.031 1 95.38 658 GLU A N 1
ATOM 5339 C CA . GLU A 1 658 ? -11.383 11.133 34.281 1 95.38 658 GLU A CA 1
ATOM 5340 C C . GLU A 1 658 ? -10.5 11.312 33.062 1 95.38 658 GLU A C 1
ATOM 5342 O O . GLU A 1 658 ? -10.164 12.438 32.688 1 95.38 658 GLU A O 1
ATOM 5347 N N . LEU A 1 659 ? -10.133 10.242 32.406 1 96.06 659 LEU A N 1
ATOM 5348 C CA . LEU A 1 659 ? -9.242 10.305 31.25 1 96.06 659 LEU A CA 1
ATOM 5349 C C . LEU A 1 659 ? -9.938 10.938 30.062 1 96.06 659 LEU A C 1
ATOM 5351 O O . LEU A 1 659 ? -9.32 11.68 29.281 1 96.06 659 LEU A O 1
ATOM 5355 N N . LEU A 1 660 ? -11.227 10.562 29.875 1 95.25 660 LEU A N 1
ATOM 5356 C CA . LEU A 1 660 ? -11.984 11.055 28.734 1 95.25 660 LEU A CA 1
ATOM 5357 C C . LEU A 1 660 ? -12.406 12.508 28.953 1 95.25 660 LEU A C 1
ATOM 5359 O O . LEU A 1 660 ? -12.789 13.195 28.016 1 95.25 660 LEU A O 1
ATOM 5363 N N . ARG A 1 661 ? -12.328 12.891 30.172 1 89.94 661 ARG A N 1
ATOM 5364 C CA . ARG A 1 661 ? -12.828 14.203 30.578 1 89.94 661 ARG A CA 1
ATOM 5365 C C . ARG A 1 661 ? -14.312 14.344 30.25 1 89.94 661 ARG A C 1
ATOM 5367 O O . ARG A 1 661 ? -14.945 13.383 29.797 1 89.94 661 ARG A O 1
ATOM 5374 N N . ASN A 1 662 ? -15.039 15.297 30.5 1 92 662 ASN A N 1
ATOM 5375 C CA . ASN A 1 662 ? -16.406 15.625 30.125 1 92 662 ASN A CA 1
ATOM 5376 C C . ASN A 1 662 ? -16.453 16.328 28.766 1 92 662 ASN A C 1
ATOM 5378 O O . ASN A 1 662 ? -17.125 17.359 28.609 1 92 662 ASN A O 1
ATOM 5382 N N . TYR A 1 663 ? -15.594 15.727 27.844 1 95.5 663 TYR A N 1
ATOM 5383 C CA . TYR A 1 663 ? -15.531 16.281 26.5 1 95.5 663 TYR A CA 1
ATOM 5384 C C . TYR A 1 663 ? -16.438 15.508 25.547 1 95.5 663 TYR A C 1
ATOM 5386 O O . TYR A 1 663 ? -16.172 14.352 25.219 1 95.5 663 TYR A O 1
ATOM 5394 N N . VAL A 1 664 ? -17.531 16.062 25.109 1 96.25 664 VAL A N 1
ATOM 5395 C CA . VAL A 1 664 ? -18.625 15.414 24.391 1 96.25 664 VAL A CA 1
ATOM 5396 C C . VAL A 1 664 ? -18.109 14.766 23.109 1 96.25 664 VAL A C 1
ATOM 5398 O O . VAL A 1 664 ? -18.578 13.703 22.719 1 96.25 664 VAL A O 1
ATOM 5401 N N . HIS A 1 665 ? -17.109 15.383 22.422 1 96.94 665 HIS A N 1
ATOM 5402 C CA . HIS A 1 665 ? -16.641 14.891 21.125 1 96.94 665 HIS A CA 1
ATOM 5403 C C . HIS A 1 665 ? -15.914 13.562 21.266 1 96.94 665 HIS A C 1
ATOM 5405 O O . HIS A 1 665 ? -15.938 12.734 20.344 1 96.94 665 HIS A O 1
ATOM 5411 N N . ASN A 1 666 ? -15.203 13.273 22.406 1 97.75 666 ASN A N 1
ATOM 5412 C CA . ASN A 1 666 ? -14.656 11.945 22.672 1 97.75 666 ASN A CA 1
ATOM 5413 C C . ASN A 1 666 ? -15.758 10.891 22.766 1 97.75 666 ASN A C 1
ATOM 5415 O O . ASN A 1 666 ? -15.656 9.82 22.172 1 97.75 666 ASN A O 1
ATOM 5419 N N . TYR A 1 667 ? -16.844 11.258 23.531 1 98 667 TYR A N 1
ATOM 5420 C CA . TYR A 1 667 ? -17.953 10.32 23.703 1 98 667 TYR A CA 1
ATOM 5421 C C . TYR A 1 667 ? -18.609 10 22.359 1 98 667 TYR A C 1
ATOM 5423 O O . TYR A 1 667 ? -18.906 8.844 22.078 1 98 667 TYR A O 1
ATOM 5431 N N . ILE A 1 668 ? -18.781 11.047 21.531 1 98.12 668 ILE A N 1
ATOM 5432 C CA . ILE A 1 668 ? -19.406 10.836 20.219 1 98.12 668 ILE A CA 1
ATOM 5433 C C . ILE A 1 668 ? -18.484 9.969 19.359 1 98.12 668 ILE A C 1
ATOM 5435 O O . ILE A 1 668 ? -18.938 8.977 18.781 1 98.12 668 ILE A O 1
ATOM 5439 N N . GLU A 1 669 ? -17.172 10.242 19.312 1 97.88 669 GLU A N 1
ATOM 5440 C CA . GLU A 1 669 ? -16.219 9.523 18.469 1 97.88 669 GLU A CA 1
ATOM 5441 C C . GLU A 1 669 ? -16.203 8.039 18.797 1 97.88 669 GLU A C 1
ATOM 5443 O O . GLU A 1 669 ? -16.219 7.195 17.891 1 97.88 669 GLU A O 1
ATOM 5448 N N . PHE A 1 670 ? -16.172 7.715 20.047 1 98.06 670 PHE A N 1
ATOM 5449 C CA . PHE A 1 670 ? -15.977 6.32 20.422 1 98.06 670 PHE A CA 1
ATOM 5450 C C . PHE A 1 670 ? -17.312 5.574 20.469 1 98.06 670 PHE A C 1
ATOM 5452 O O . PHE A 1 670 ? -17.344 4.355 20.297 1 98.06 670 PHE A O 1
ATOM 5459 N N . SER A 1 671 ? -18.453 6.301 20.672 1 98.56 671 SER A N 1
ATOM 5460 C CA . SER A 1 671 ? -19.75 5.66 20.5 1 98.56 671 SER A CA 1
ATOM 5461 C C . SER A 1 671 ? -20 5.293 19.047 1 98.56 671 SER A C 1
ATOM 5463 O O . SER A 1 671 ? -20.625 4.273 18.75 1 98.56 671 SER A O 1
ATOM 5465 N N . LEU A 1 672 ? -19.484 6.121 18.141 1 98.38 672 LEU A N 1
ATOM 5466 C CA . LEU A 1 672 ? -19.594 5.836 16.719 1 98.38 672 LEU A CA 1
ATOM 5467 C C . LEU A 1 672 ? -18.812 4.574 16.359 1 98.38 672 LEU A C 1
ATOM 5469 O O . LEU A 1 672 ? -19.219 3.822 15.469 1 98.38 672 LEU A O 1
ATOM 5473 N N . ASP A 1 673 ? -17.688 4.32 17.062 1 98.38 673 ASP A N 1
ATOM 5474 C CA . ASP A 1 673 ? -16.953 3.086 16.812 1 98.38 673 ASP A CA 1
ATOM 5475 C C . ASP A 1 673 ? -17.812 1.859 17.125 1 98.38 673 ASP A C 1
ATOM 5477 O O . ASP A 1 673 ? -17.781 0.879 16.375 1 98.38 673 ASP A O 1
ATOM 5481 N N . TYR A 1 674 ? -18.547 1.91 18.234 1 98.69 674 TYR A N 1
ATOM 5482 C CA . TYR A 1 674 ? -19.469 0.836 18.562 1 98.69 674 TYR A CA 1
ATOM 5483 C C . TYR A 1 674 ? -20.578 0.718 17.516 1 98.69 674 TYR A C 1
ATOM 5485 O O . TYR A 1 674 ? -20.906 -0.385 17.078 1 98.69 674 TYR A O 1
ATOM 5493 N N . ALA A 1 675 ? -21.109 1.882 17.109 1 98.38 675 ALA A N 1
ATOM 5494 C CA . ALA A 1 675 ? -22.203 1.898 16.156 1 98.38 675 ALA A CA 1
ATOM 5495 C C . ALA A 1 675 ? -21.781 1.291 14.82 1 98.38 675 ALA A C 1
ATOM 5497 O O . ALA A 1 675 ? -22.547 0.577 14.18 1 98.38 675 ALA A O 1
ATOM 5498 N N . GLN A 1 676 ? -20.594 1.569 14.391 1 97.44 676 GLN A N 1
ATOM 5499 C CA . GLN A 1 676 ? -20.078 1.072 13.125 1 97.44 676 GLN A CA 1
ATOM 5500 C C . GLN A 1 676 ? -19.922 -0.445 13.148 1 97.44 676 GLN A C 1
ATOM 5502 O O . GLN A 1 676 ? -19.922 -1.092 12.102 1 97.44 676 GLN A O 1
ATOM 5507 N N . ALA A 1 677 ? -19.812 -0.993 14.359 1 98.12 677 ALA A N 1
ATOM 5508 C CA . ALA A 1 677 ? -19.719 -2.439 14.523 1 98.12 677 ALA A CA 1
ATOM 5509 C C . ALA A 1 677 ? -21.078 -3.057 14.82 1 98.12 677 ALA A C 1
ATOM 5511 O O . ALA A 1 677 ? -21.172 -4.246 15.125 1 98.12 677 ALA A O 1
ATOM 5512 N N . GLY A 1 678 ? -22.156 -2.254 14.75 1 98 678 GLY A N 1
ATOM 5513 C CA . GLY A 1 678 ? -23.516 -2.727 15.016 1 98 678 GLY A CA 1
ATOM 5514 C C . GLY A 1 678 ? -23.812 -2.887 16.484 1 98 678 GLY A C 1
ATOM 5515 O O . GLY A 1 678 ? -24.828 -3.486 16.859 1 98 678 GLY A O 1
ATOM 5516 N N . CYS A 1 679 ? -22.953 -2.404 17.344 1 98.5 679 CYS A N 1
ATOM 5517 C CA . CYS A 1 679 ? -23.109 -2.527 18.781 1 98.5 679 CYS A CA 1
ATOM 5518 C C . CYS A 1 679 ? -23.828 -1.311 19.359 1 98.5 679 CYS A C 1
ATOM 5520 O O . CYS A 1 679 ? -23.266 -0.581 20.172 1 98.5 679 CYS A O 1
ATOM 5522 N N . PHE A 1 680 ? -25.109 -1.158 19.078 1 98.44 680 PHE A N 1
ATOM 5523 C CA . PHE A 1 680 ? -25.891 0.037 19.406 1 98.44 680 PHE A CA 1
ATOM 5524 C C . PHE A 1 680 ? -26.203 0.095 20.891 1 98.44 680 PHE A C 1
ATOM 5526 O O . PHE A 1 680 ? -26.266 1.179 21.469 1 98.44 680 PHE A O 1
ATOM 5533 N N . GLU A 1 681 ? -26.359 -1.073 21.547 1 98.38 681 GLU A N 1
ATOM 5534 C CA . GLU A 1 681 ? -26.594 -1.079 23 1 98.38 681 GLU A CA 1
ATOM 5535 C C . GLU A 1 681 ? -25.422 -0.457 23.75 1 98.38 681 GLU A C 1
ATOM 5537 O O . GLU A 1 681 ? -25.609 0.353 24.656 1 98.38 681 GLU A O 1
ATOM 5542 N N . GLU A 1 682 ? -24.188 -0.873 23.344 1 98.56 682 GLU A N 1
ATOM 5543 C CA . GLU A 1 682 ? -22.984 -0.313 23.953 1 98.56 682 GLU A CA 1
ATOM 5544 C C . GLU A 1 682 ? -22.828 1.166 23.609 1 98.56 682 GLU A C 1
ATOM 5546 O O . GLU A 1 682 ? -22.406 1.96 24.453 1 98.56 682 GLU A O 1
ATOM 5551 N N . ALA A 1 683 ? -23.141 1.537 22.344 1 98.75 683 ALA A N 1
ATOM 5552 C CA . ALA A 1 683 ? -23.094 2.941 21.953 1 98.75 683 ALA A CA 1
ATOM 5553 C C . ALA A 1 683 ? -24 3.793 22.828 1 98.75 683 ALA A C 1
ATOM 5555 O O . ALA A 1 683 ? -23.609 4.871 23.281 1 98.75 683 ALA A O 1
ATOM 5556 N N . ILE A 1 684 ? -25.266 3.328 23.062 1 98.69 684 ILE A N 1
ATOM 5557 C CA . ILE A 1 684 ? -26.25 4.016 23.891 1 98.69 684 ILE A CA 1
ATOM 5558 C C . ILE A 1 684 ? -25.734 4.125 25.328 1 98.69 684 ILE A C 1
ATOM 5560 O O . ILE A 1 684 ? -25.766 5.203 25.922 1 98.69 684 ILE A O 1
ATOM 5564 N N . SER A 1 685 ? -25.234 3.002 25.828 1 98.25 685 SER A N 1
ATOM 5565 C CA . SER A 1 685 ? -24.781 2.98 27.219 1 98.25 685 SER A CA 1
ATOM 5566 C C . SER A 1 685 ? -23.609 3.938 27.422 1 98.25 685 SER A C 1
ATOM 5568 O O . SER A 1 685 ? -23.516 4.613 28.453 1 98.25 685 SER A O 1
ATOM 5570 N N . LEU A 1 686 ? -22.641 3.975 26.469 1 98.31 686 LEU A N 1
ATOM 5571 C CA . LEU A 1 686 ? -21.484 4.879 26.547 1 98.31 686 LEU A CA 1
ATOM 5572 C C . LEU A 1 686 ? -21.938 6.332 26.516 1 98.31 686 LEU A C 1
ATOM 5574 O O . LEU A 1 686 ? -21.484 7.141 27.328 1 98.31 686 LEU A O 1
ATOM 5578 N N . MET A 1 687 ? -22.859 6.695 25.594 1 98.06 687 MET A N 1
ATOM 5579 C CA . MET A 1 687 ? -23.359 8.07 25.484 1 98.06 687 MET A CA 1
ATOM 5580 C C . MET A 1 687 ? -24.109 8.492 26.734 1 98.06 687 MET A C 1
ATOM 5582 O O . MET A 1 687 ? -24.062 9.656 27.141 1 98.06 687 MET A O 1
ATOM 5586 N N . LYS A 1 688 ? -24.766 7.566 27.344 1 97.06 688 LYS A N 1
ATOM 5587 C CA . LYS A 1 688 ? -25.562 7.855 28.531 1 97.06 688 LYS A CA 1
ATOM 5588 C C . LYS A 1 688 ? -24.672 8.219 29.719 1 97.06 688 LYS A C 1
ATOM 5590 O O . LYS A 1 688 ? -25.094 8.961 30.609 1 97.06 688 LYS A O 1
ATOM 5595 N N . ILE A 1 689 ? -23.438 7.68 29.734 1 96.19 689 ILE A N 1
ATOM 5596 C CA . ILE A 1 689 ? -22.5 8.086 30.781 1 96.19 689 ILE A CA 1
ATOM 5597 C C . ILE A 1 689 ? -22.344 9.602 30.766 1 96.19 689 ILE A C 1
ATOM 5599 O O . ILE A 1 689 ? -22.219 10.227 31.812 1 96.19 689 ILE A O 1
ATOM 5603 N N . PHE A 1 690 ? -22.328 10.188 29.594 1 95.38 690 PHE A N 1
ATOM 5604 C CA . PHE A 1 690 ? -22.141 11.625 29.438 1 95.38 690 PHE A CA 1
ATOM 5605 C C . PHE A 1 690 ? -23.469 12.367 29.609 1 95.38 690 PHE A C 1
ATOM 5607 O O . PHE A 1 690 ? -23.531 13.383 30.297 1 95.38 690 PHE A O 1
ATOM 5614 N N . THR A 1 691 ? -24.609 11.914 29 1 95.12 691 THR A N 1
ATOM 5615 C CA . THR A 1 691 ? -25.828 12.688 28.844 1 95.12 691 THR A CA 1
ATOM 5616 C C . THR A 1 691 ? -26.688 12.602 30.094 1 95.12 691 THR A C 1
ATOM 5618 O O . THR A 1 691 ? -27.453 13.523 30.406 1 95.12 691 THR A O 1
ATOM 5621 N N . ASP A 1 692 ? -26.609 11.5 30.797 1 91.62 692 ASP A N 1
ATOM 5622 C CA . ASP A 1 692 ? -27.5 11.32 31.953 1 91.62 692 ASP A CA 1
ATOM 5623 C C . ASP A 1 692 ? -27.234 12.383 33 1 91.62 692 ASP A C 1
ATOM 5625 O O . ASP A 1 692 ? -26.078 12.672 33.344 1 91.62 692 ASP A O 1
ATOM 5629 N N . GLY A 1 693 ? -28.297 12.891 33.5 1 88.56 693 GLY A N 1
ATOM 5630 C CA . GLY A 1 693 ? -28.219 13.906 34.531 1 88.56 693 GLY A CA 1
ATOM 5631 C C . GLY A 1 693 ? -28.016 15.305 33.969 1 88.56 693 GLY A C 1
ATOM 5632 O O . GLY A 1 693 ? -28 16.281 34.75 1 88.56 693 GLY A O 1
ATOM 5633 N N . GLN A 1 694 ? -27.844 15.469 32.656 1 90.5 694 GLN A N 1
ATOM 5634 C CA . GLN A 1 694 ? -27.656 16.781 32.062 1 90.5 694 GLN A CA 1
ATOM 5635 C C . GLN A 1 694 ? -28.953 17.266 31.406 1 90.5 694 GLN A C 1
ATOM 5637 O O . GLN A 1 694 ? -29.594 16.531 30.641 1 90.5 694 GLN A O 1
ATOM 5642 N N . GLU A 1 695 ? -29.359 18.391 31.797 1 85.81 695 GLU A N 1
ATOM 5643 C CA . GLU A 1 695 ? -30.562 18.969 31.219 1 85.81 695 GLU A CA 1
ATOM 5644 C C . GLU A 1 695 ? -30.312 19.469 29.797 1 85.81 695 GLU A C 1
ATOM 5646 O O . GLU A 1 695 ? -31.188 19.359 28.938 1 85.81 695 GLU A O 1
ATOM 5651 N N . GLN A 1 696 ? -29.172 20.031 29.531 1 90.69 696 GLN A N 1
ATOM 5652 C CA . GLN A 1 696 ? -28.75 20.5 28.219 1 90.69 696 GLN A CA 1
ATOM 5653 C C . GLN A 1 696 ? -27.438 19.859 27.797 1 90.69 696 GLN A C 1
ATOM 5655 O O . GLN A 1 696 ? -26.547 19.641 28.625 1 90.69 696 GLN A O 1
ATOM 5660 N N . THR A 1 697 ? -27.453 19.438 26.578 1 91.5 697 THR A N 1
ATOM 5661 C CA . THR A 1 697 ? -26.25 18.812 26.031 1 91.5 697 THR A CA 1
ATOM 5662 C C . THR A 1 697 ? -25.984 19.297 24.609 1 91.5 697 THR A C 1
ATOM 5664 O O . THR A 1 697 ? -26.766 20.062 24.062 1 91.5 697 THR A O 1
ATOM 5667 N N . TYR A 1 698 ? -24.797 18.984 24.078 1 95.56 698 TYR A N 1
ATOM 5668 C CA . TYR A 1 698 ? -24.453 19.203 22.688 1 95.56 698 TYR A CA 1
ATOM 5669 C C . TYR A 1 698 ? -25.453 18.516 21.766 1 95.56 698 TYR A C 1
ATOM 5671 O O . TYR A 1 698 ? -25.703 17.312 21.906 1 95.56 698 TYR A O 1
ATOM 5679 N N . PRO A 1 699 ? -26.141 19.188 20.828 1 97.44 699 PRO A N 1
ATOM 5680 C CA . PRO A 1 699 ? -27.266 18.641 20.078 1 97.44 699 PRO A CA 1
ATOM 5681 C C . PRO A 1 699 ? -26.922 17.344 19.359 1 97.44 699 PRO A C 1
ATOM 5683 O O . PRO A 1 699 ? -27.734 16.422 19.328 1 97.44 699 PRO A O 1
ATOM 5686 N N . MET A 1 700 ? -25.75 17.219 18.766 1 98 700 MET A N 1
ATOM 5687 C CA . MET A 1 700 ? -25.391 16.047 17.984 1 98 700 MET A CA 1
ATOM 5688 C C . MET A 1 700 ? -25.312 14.805 18.859 1 98 700 MET A C 1
ATOM 5690 O O . MET A 1 700 ? -25.438 13.68 18.375 1 98 700 MET A O 1
ATOM 5694 N N . ALA A 1 701 ? -25.047 14.984 20.219 1 98.06 701 ALA A N 1
ATOM 5695 C CA . ALA A 1 701 ? -25.094 13.836 21.125 1 98.06 701 ALA A CA 1
ATOM 5696 C C . ALA A 1 701 ? -26.484 13.203 21.125 1 98.06 701 ALA A C 1
ATOM 5698 O O . ALA A 1 701 ? -26.609 11.984 21.047 1 98.06 701 ALA A O 1
ATOM 5699 N N . ALA A 1 702 ? -27.516 14.016 21.203 1 97.62 702 ALA A N 1
ATOM 5700 C CA . ALA A 1 702 ? -28.891 13.539 21.203 1 97.62 702 ALA A CA 1
ATOM 5701 C C . ALA A 1 702 ? -29.281 12.977 19.844 1 97.62 702 ALA A C 1
ATOM 5703 O O . ALA A 1 702 ? -29.984 11.969 19.75 1 97.62 702 ALA A O 1
ATOM 5704 N N . TYR A 1 703 ? -28.891 13.656 18.719 1 98.5 703 TYR A N 1
ATOM 5705 C CA . TYR A 1 703 ? -29.172 13.133 17.391 1 98.5 703 TYR A CA 1
ATOM 5706 C C . TYR A 1 703 ? -28.547 11.75 17.219 1 98.5 703 TYR A C 1
ATOM 5708 O O . TYR A 1 703 ? -29.172 10.844 16.672 1 98.5 703 TYR A O 1
ATOM 5716 N N . CYS A 1 704 ? -27.266 11.57 17.656 1 98.56 704 CYS A N 1
ATOM 5717 C CA . CYS A 1 704 ? -26.609 10.273 17.578 1 98.56 704 CYS A CA 1
ATOM 5718 C C . CYS A 1 704 ? -27.344 9.219 18.391 1 98.56 704 CYS A C 1
ATOM 5720 O O . CYS A 1 704 ? -27.578 8.109 17.906 1 98.56 704 CYS A O 1
ATOM 5722 N N . LEU A 1 705 ? -27.766 9.586 19.641 1 98.31 705 LEU A N 1
ATOM 5723 C CA . LEU A 1 705 ? -28.531 8.664 20.469 1 98.31 705 LEU A CA 1
ATOM 5724 C C . LEU A 1 705 ? -29.828 8.258 19.781 1 98.31 705 LEU A C 1
ATOM 5726 O O . LEU A 1 705 ? -30.203 7.086 19.812 1 98.31 705 LEU A O 1
ATOM 5730 N N . GLY A 1 706 ? -30.516 9.266 19.188 1 98.44 706 GLY A N 1
ATOM 5731 C CA . GLY A 1 706 ? -31.719 8.945 18.438 1 98.44 706 GLY A CA 1
ATOM 5732 C C . GLY A 1 706 ? -31.469 7.926 17.328 1 98.44 706 GLY A C 1
ATOM 5733 O O . GLY A 1 706 ? -32.25 6.98 17.172 1 98.44 706 GLY A O 1
ATOM 5734 N N . TRP A 1 707 ? -30.422 8.117 16.594 1 98.44 707 TRP A N 1
ATOM 5735 C CA . TRP A 1 707 ? -30.078 7.207 15.5 1 98.44 707 TRP A CA 1
ATOM 5736 C C . TRP A 1 707 ? -29.734 5.824 16.047 1 98.44 707 TRP A C 1
ATOM 5738 O O . TRP A 1 707 ? -30.094 4.809 15.445 1 98.44 707 TRP A O 1
ATOM 5748 N N . TYR A 1 708 ? -28.984 5.773 17.234 1 98.69 708 TYR A N 1
ATOM 5749 C CA . TYR A 1 708 ? -28.656 4.488 17.844 1 98.69 708 TYR A CA 1
ATOM 5750 C C . TYR A 1 708 ? -29.922 3.736 18.25 1 98.69 708 TYR A C 1
ATOM 5752 O O . TYR A 1 708 ? -30.031 2.531 18 1 98.69 708 TYR A O 1
ATOM 5760 N N . TYR A 1 709 ? -30.891 4.418 18.859 1 98.5 709 TYR A N 1
ATOM 5761 C CA . TYR A 1 709 ? -32.156 3.795 19.25 1 98.5 709 TYR A CA 1
ATOM 5762 C C . TYR A 1 709 ? -32.938 3.312 18.031 1 98.5 709 TYR A C 1
ATOM 5764 O O . TYR A 1 709 ? -33.531 2.23 18.047 1 98.5 709 TYR A O 1
ATOM 5772 N N . GLU A 1 710 ? -32.969 4.152 17.016 1 97.94 710 GLU A N 1
ATOM 5773 C CA . GLU A 1 710 ? -33.625 3.77 15.773 1 97.94 710 GLU A CA 1
ATOM 5774 C C . GLU A 1 710 ? -33.031 2.477 15.203 1 97.94 710 GLU A C 1
ATOM 5776 O O . GLU A 1 710 ? -33.781 1.568 14.828 1 97.94 710 GLU A O 1
ATOM 5781 N N . ARG A 1 711 ? -31.703 2.443 15.133 1 97.12 711 ARG A N 1
ATOM 5782 C CA . ARG A 1 711 ? -31.016 1.274 14.594 1 97.12 711 ARG A CA 1
ATOM 5783 C C . ARG A 1 711 ? -31.172 0.075 15.523 1 97.12 711 ARG A C 1
ATOM 5785 O O . ARG A 1 711 ? -31.047 -1.072 15.094 1 97.12 711 ARG A O 1
ATOM 5792 N N . ASN A 1 712 ? -31.359 0.395 16.797 1 96.88 712 ASN A N 1
ATOM 5793 C CA . ASN A 1 712 ? -31.625 -0.662 17.766 1 96.88 712 ASN A CA 1
ATOM 5794 C C . ASN A 1 712 ? -33.094 -1.035 17.812 1 96.88 712 ASN A C 1
ATOM 5796 O O . ASN A 1 712 ? -33.562 -1.661 18.766 1 96.88 712 ASN A O 1
ATOM 5800 N N . ASN A 1 713 ? -33.969 -0.573 16.906 1 95.88 713 ASN A N 1
ATOM 5801 C CA . ASN A 1 713 ? -35.375 -0.885 16.703 1 95.88 713 ASN A CA 1
ATOM 5802 C C . ASN A 1 713 ? -36.25 -0.347 17.844 1 95.88 713 ASN A C 1
ATOM 5804 O O . ASN A 1 713 ? -37.188 -0.999 18.266 1 95.88 713 ASN A O 1
ATOM 5808 N N . ASP A 1 714 ? -35.812 0.641 18.422 1 97.56 714 ASP A N 1
ATOM 5809 C CA . ASP A 1 714 ? -36.594 1.369 19.406 1 97.56 714 ASP A CA 1
ATOM 5810 C C . ASP A 1 714 ? -37 2.742 18.891 1 97.56 714 ASP A C 1
ATOM 5812 O O . ASP A 1 714 ? -36.438 3.76 19.281 1 97.56 714 ASP A O 1
ATOM 5816 N N . LEU A 1 715 ? -38.031 2.768 18.141 1 97.19 715 LEU A N 1
ATOM 5817 C CA . LEU A 1 715 ? -38.469 3.967 17.438 1 97.19 715 LEU A CA 1
ATOM 5818 C C . LEU A 1 715 ? -39 5.012 18.422 1 97.19 715 LEU A C 1
ATOM 5820 O O . LEU A 1 715 ? -38.844 6.215 18.188 1 97.19 715 LEU A O 1
ATOM 5824 N N . SER A 1 716 ? -39.625 4.551 19.469 1 97.62 716 SER A N 1
ATOM 5825 C CA . SER A 1 716 ? -40.156 5.48 20.453 1 97.62 716 SER A CA 1
ATOM 5826 C C . SER A 1 716 ? -39.062 6.266 21.141 1 97.62 716 SER A C 1
ATOM 5828 O O . SER A 1 716 ? -39.125 7.496 21.219 1 97.62 716 SER A O 1
ATOM 5830 N N . ALA A 1 717 ? -38.031 5.621 21.547 1 97.75 717 ALA A N 1
ATOM 5831 C CA . ALA A 1 717 ? -36.875 6.281 22.156 1 97.75 717 ALA A CA 1
ATOM 5832 C C . ALA A 1 717 ? -36.156 7.176 21.156 1 97.75 717 ALA A C 1
ATOM 5834 O O . ALA A 1 717 ? -35.656 8.234 21.516 1 97.75 717 ALA A O 1
ATOM 5835 N N . ALA A 1 718 ? -36.094 6.73 19.906 1 98.06 718 ALA A N 1
ATOM 5836 C CA . ALA A 1 718 ? -35.5 7.523 18.844 1 98.06 718 ALA A CA 1
ATOM 5837 C C . ALA A 1 718 ? -36.188 8.867 18.688 1 98.06 718 ALA A C 1
ATOM 5839 O O . ALA A 1 718 ? -35.562 9.914 18.641 1 98.06 718 ALA A O 1
ATOM 5840 N N . LYS A 1 719 ? -37.469 8.781 18.609 1 97.44 719 LYS A N 1
ATOM 5841 C CA . LYS A 1 719 ? -38.281 10 18.453 1 97.44 719 LYS A CA 1
ATOM 5842 C C . LYS A 1 719 ? -38.094 10.938 19.641 1 97.44 719 LYS A C 1
ATOM 5844 O O . LYS A 1 719 ? -38.031 12.156 19.469 1 97.44 719 LYS A O 1
ATOM 5849 N N . GLN A 1 720 ? -38.062 10.359 20.812 1 96.69 720 GLN A N 1
ATOM 5850 C CA . GLN A 1 720 ? -37.844 11.164 22.016 1 96.69 720 GLN A CA 1
ATOM 5851 C C . GLN A 1 720 ? -36.5 11.883 21.969 1 96.69 720 GLN A C 1
ATOM 5853 O O . GLN A 1 720 ? -36.406 13.062 22.312 1 96.69 720 GLN A O 1
ATOM 5858 N N . GLN A 1 721 ? -35.5 11.227 21.547 1 97.06 721 GLN A N 1
ATOM 5859 C CA . GLN A 1 721 ? -34.156 11.812 21.469 1 97.06 721 GLN A CA 1
ATOM 5860 C C . GLN A 1 721 ? -34.094 12.891 20.391 1 97.06 721 GLN A C 1
ATOM 5862 O O . GLN A 1 721 ? -33.438 13.922 20.578 1 97.06 721 GLN A O 1
ATOM 5867 N N . TYR A 1 722 ? -34.719 12.664 19.219 1 97.5 722 TYR A N 1
ATOM 5868 C CA . TYR A 1 722 ? -34.75 13.672 18.156 1 97.5 722 TYR A CA 1
ATOM 5869 C C . TYR A 1 722 ? -35.469 14.922 18.625 1 97.5 722 TYR A C 1
ATOM 5871 O O . TYR A 1 722 ? -35.062 16.047 18.328 1 97.5 722 TYR A O 1
ATOM 5879 N N . ASP A 1 723 ? -36.562 14.68 19.391 1 96.06 723 ASP A N 1
ATOM 5880 C CA . ASP A 1 723 ? -37.281 15.812 19.953 1 96.06 723 ASP A CA 1
ATOM 5881 C C . ASP A 1 723 ? -36.438 16.594 20.953 1 96.06 723 ASP A C 1
ATOM 5883 O O . ASP A 1 723 ? -36.469 17.812 20.984 1 96.06 723 ASP A O 1
ATOM 5887 N N . LEU A 1 724 ? -35.75 15.836 21.734 1 95.88 724 LEU A N 1
ATOM 5888 C CA . LEU A 1 724 ? -34.844 16.469 22.688 1 95.88 724 LEU A CA 1
ATOM 5889 C C . LEU A 1 724 ? -33.75 17.25 21.953 1 95.88 724 LEU A C 1
ATOM 5891 O O . LEU A 1 724 ? -33.438 18.375 22.359 1 95.88 724 LEU A O 1
ATOM 5895 N N . ALA A 1 725 ? -33.156 16.719 20.906 1 97.06 725 ALA A N 1
ATOM 5896 C CA . ALA A 1 725 ? -32.094 17.344 20.141 1 97.06 725 ALA A CA 1
ATOM 5897 C C . ALA A 1 725 ? -32.531 18.688 19.578 1 97.06 725 ALA A C 1
ATOM 5899 O O . ALA A 1 725 ? -31.797 19.672 19.609 1 97.06 725 ALA A O 1
ATOM 5900 N N . GLN A 1 726 ? -33.719 18.734 19.078 1 95.44 726 GLN A N 1
ATOM 5901 C CA . GLN A 1 726 ? -34.281 19.938 18.484 1 95.44 726 GLN A CA 1
ATOM 5902 C C . GLN A 1 726 ? -34.375 21.062 19.516 1 95.44 726 GLN A C 1
ATOM 5904 O O . GLN A 1 726 ? -34.312 22.234 19.172 1 95.44 726 GLN A O 1
ATOM 5909 N N . ARG A 1 727 ? -34.5 20.672 20.766 1 94.69 727 ARG A N 1
ATOM 5910 C CA . ARG A 1 727 ? -34.719 21.641 21.828 1 94.69 727 ARG A CA 1
ATOM 5911 C C . ARG A 1 727 ? -33.406 22.094 22.453 1 94.69 727 ARG A C 1
ATOM 5913 O O . ARG A 1 727 ? -33.375 23.078 23.188 1 94.69 727 ARG A O 1
ATOM 5920 N N . MET A 1 728 ? -32.312 21.422 22.141 1 95.69 728 MET A N 1
ATOM 5921 C CA . MET A 1 728 ? -31.016 21.766 22.703 1 95.69 728 MET A CA 1
ATOM 5922 C C . MET A 1 728 ? -30.516 23.094 22.141 1 95.69 728 MET A C 1
ATOM 5924 O O . MET A 1 728 ? -30.875 23.469 21.031 1 95.69 728 MET A O 1
ATOM 5928 N N . PRO A 1 729 ? -29.688 23.797 22.953 1 93.94 729 PRO A N 1
ATOM 5929 C CA . PRO A 1 729 ? -29.094 25.016 22.391 1 93.94 729 PRO A CA 1
ATOM 5930 C C . PRO A 1 729 ? -28.188 24.734 21.188 1 93.94 729 PRO A C 1
ATOM 5932 O O . PRO A 1 729 ? -27.375 23.812 21.219 1 93.94 729 PRO A O 1
ATOM 5935 N N . SER A 1 730 ? -28.328 25.516 20.172 1 95 730 SER A N 1
ATOM 5936 C CA . SER A 1 730 ? -27.641 25.266 18.922 1 95 730 SER A CA 1
ATOM 5937 C C . SER A 1 730 ? -26.281 25.922 18.891 1 95 730 SER A C 1
ATOM 5939 O O . SER A 1 730 ? -25.453 25.641 18.016 1 95 730 SER A O 1
ATOM 5941 N N . ASP A 1 731 ? -25.953 26.75 19.891 1 94.38 731 ASP A N 1
ATOM 5942 C CA . ASP A 1 731 ? -24.688 27.469 19.906 1 94.38 731 ASP A CA 1
ATOM 5943 C C . ASP A 1 731 ? -23.5 26.516 19.828 1 94.38 731 ASP A C 1
ATOM 5945 O O . ASP A 1 731 ? -23.469 25.5 20.531 1 94.38 731 ASP A O 1
ATOM 5949 N N . TYR A 1 732 ? -22.531 26.734 18.938 1 95.12 732 TYR A N 1
ATOM 5950 C CA . TYR A 1 732 ? -21.25 26.062 18.812 1 95.12 732 TYR A CA 1
ATOM 5951 C C . TYR A 1 732 ? -21.422 24.641 18.312 1 95.12 732 TYR A C 1
ATOM 5953 O O . TYR A 1 732 ? -20.5 23.828 18.391 1 95.12 732 TYR A O 1
ATOM 5961 N N . CYS A 1 733 ? -22.609 24.25 17.812 1 96.94 733 CYS A N 1
ATOM 5962 C CA . CYS A 1 733 ? -22.812 22.922 17.234 1 96.94 733 CYS A CA 1
ATOM 5963 C C . CYS A 1 733 ? -22.531 22.938 15.727 1 96.94 733 CYS A C 1
ATOM 5965 O O . CYS A 1 733 ? -23.328 23.484 14.953 1 96.94 733 CYS A O 1
ATOM 5967 N N . PHE A 1 734 ? -21.438 22.359 15.312 1 97.19 734 PHE A N 1
ATOM 5968 C CA . PHE A 1 734 ? -20.969 22.375 13.93 1 97.19 734 PHE A CA 1
ATOM 5969 C C . PHE A 1 734 ? -20.594 20.969 13.477 1 97.19 734 PHE A C 1
ATOM 5971 O O . PHE A 1 734 ? -19.422 20.594 13.523 1 97.19 734 PHE A O 1
ATOM 5978 N N . PRO A 1 735 ? -21.578 20.203 12.938 1 97.31 735 PRO A N 1
ATOM 5979 C CA . PRO A 1 735 ? -21.266 18.844 12.492 1 97.31 735 PRO A CA 1
ATOM 5980 C C . PRO A 1 735 ? -20.234 18.812 11.367 1 97.31 735 PRO A C 1
ATOM 5982 O O . PRO A 1 735 ? -20.25 19.672 10.477 1 97.31 735 PRO A O 1
ATOM 5985 N N . ASN A 1 736 ? -19.344 17.875 11.406 1 96.69 736 ASN A N 1
ATOM 5986 C CA . ASN A 1 736 ? -18.297 17.781 10.391 1 96.69 736 ASN A CA 1
ATOM 5987 C C . ASN A 1 736 ? -17.906 16.328 10.125 1 96.69 736 ASN A C 1
ATOM 5989 O O . ASN A 1 736 ? -16.906 16.062 9.461 1 96.69 736 ASN A O 1
ATOM 5993 N N . ARG A 1 737 ? -18.578 15.25 10.664 1 97.5 737 ARG A N 1
ATOM 5994 C CA . ARG A 1 737 ? -18.312 13.828 10.453 1 97.5 737 ARG A CA 1
ATOM 5995 C C . ARG A 1 737 ? -19.25 13.258 9.391 1 97.5 737 ARG A C 1
ATOM 5997 O O . ARG A 1 737 ? -20.422 13.617 9.32 1 97.5 737 ARG A O 1
ATOM 6004 N N . LEU A 1 738 ? -18.734 12.328 8.57 1 97.75 738 LEU A N 1
ATOM 6005 C CA . LEU A 1 738 ? -19.562 11.703 7.539 1 97.75 738 LEU A CA 1
ATOM 6006 C C . LEU A 1 738 ? -20.75 10.969 8.164 1 97.75 738 LEU A C 1
ATOM 6008 O O . LEU A 1 738 ? -21.844 10.953 7.598 1 97.75 738 LEU A O 1
ATOM 6012 N N . GLU A 1 739 ? -20.547 10.352 9.367 1 98 739 GLU A N 1
ATOM 6013 C CA . GLU A 1 739 ? -21.625 9.641 10.07 1 98 739 GLU A CA 1
ATOM 6014 C C . GLU A 1 739 ? -22.766 10.578 10.445 1 98 739 GLU A C 1
ATOM 6016 O O . GLU A 1 739 ? -23.922 10.172 10.469 1 98 739 GLU A O 1
ATOM 6021 N N . GLU A 1 740 ? -22.438 11.805 10.695 1 98.25 740 GLU A N 1
ATOM 6022 C CA . GLU A 1 740 ? -23.453 12.781 11.102 1 98.25 740 GLU A CA 1
ATOM 6023 C C . GLU A 1 740 ? -24.359 13.148 9.938 1 98.25 740 GLU A C 1
ATOM 6025 O O . GLU A 1 740 ? -25.516 13.555 10.148 1 98.25 740 GLU A O 1
ATOM 6030 N N . VAL A 1 741 ? -23.828 13.016 8.672 1 98.44 741 VAL A N 1
ATOM 6031 C CA . VAL A 1 741 ? -24.688 13.18 7.508 1 98.44 741 VAL A CA 1
ATOM 6032 C C . VAL A 1 741 ? -25.797 12.125 7.527 1 98.44 741 VAL A C 1
ATOM 6034 O O . VAL A 1 741 ? -26.969 12.445 7.32 1 98.44 741 VAL A O 1
ATOM 6037 N N . VAL A 1 742 ? -25.438 10.914 7.832 1 98.12 742 VAL A N 1
ATOM 6038 C CA . VAL A 1 742 ? -26.375 9.797 7.887 1 98.12 742 VAL A CA 1
ATOM 6039 C C . VAL A 1 742 ? -27.359 10.008 9.023 1 98.12 742 VAL A C 1
ATOM 6041 O O . VAL A 1 742 ? -28.562 9.828 8.852 1 98.12 742 VAL A O 1
ATOM 6044 N N . VAL A 1 743 ? -26.891 10.438 10.164 1 98.44 743 VAL A N 1
ATOM 6045 C CA . VAL A 1 743 ? -27.688 10.633 11.375 1 98.44 743 VAL A CA 1
ATOM 6046 C C . VAL A 1 743 ? -28.719 11.742 11.141 1 98.44 743 VAL A C 1
ATOM 6048 O O . VAL A 1 743 ? -29.891 11.578 11.469 1 98.44 743 VAL A O 1
ATOM 6051 N N . LEU A 1 744 ? -28.266 12.875 10.578 1 98.69 744 LEU A N 1
ATOM 6052 C CA . LEU A 1 744 ? -29.156 14.023 10.398 1 98.69 744 LEU A CA 1
ATOM 6053 C C . LEU A 1 744 ? -30.203 13.742 9.328 1 98.69 744 LEU A C 1
ATOM 6055 O O . LEU A 1 744 ? -31.344 14.188 9.445 1 98.69 744 LEU A O 1
ATOM 6059 N N . LYS A 1 745 ? -29.812 13.008 8.281 1 98.19 745 LYS A N 1
ATOM 6060 C CA . LYS A 1 745 ? -30.797 12.594 7.277 1 98.19 745 LYS A CA 1
ATOM 6061 C C . LYS A 1 745 ? -31.859 11.688 7.895 1 98.19 745 LYS A C 1
ATOM 6063 O O . LYS A 1 745 ? -33.031 11.82 7.598 1 98.19 745 LYS A O 1
ATOM 6068 N N . ALA A 1 746 ? -31.453 10.781 8.727 1 97.88 746 ALA A N 1
ATOM 6069 C CA . ALA A 1 746 ? -32.375 9.891 9.414 1 97.88 746 ALA A CA 1
ATOM 6070 C C . ALA A 1 746 ? -33.312 10.672 10.328 1 97.88 746 ALA A C 1
ATOM 6072 O O . ALA A 1 746 ? -34.531 10.391 10.383 1 97.88 746 ALA A O 1
ATOM 6073 N N . ALA A 1 747 ? -32.75 11.609 11.07 1 98.31 747 ALA A N 1
ATOM 6074 C CA . ALA A 1 747 ? -33.562 12.445 11.961 1 98.31 747 ALA A CA 1
ATOM 6075 C C . ALA A 1 747 ? -34.625 13.211 11.188 1 98.31 747 ALA A C 1
ATOM 6077 O O . ALA A 1 747 ? -35.781 13.289 11.625 1 98.31 747 ALA A O 1
ATOM 6078 N N . MET A 1 748 ? -34.281 13.797 10.062 1 98 748 MET A N 1
ATOM 6079 C CA . MET A 1 748 ? -35.219 14.555 9.227 1 98 748 MET A CA 1
ATOM 6080 C C . MET A 1 748 ? -36.312 13.648 8.703 1 98 748 MET A C 1
ATOM 6082 O O . MET A 1 748 ? -37.469 14.086 8.57 1 98 748 MET A O 1
ATOM 6086 N N . ALA A 1 749 ? -35.969 12.438 8.383 1 97.12 749 ALA A N 1
ATOM 6087 C CA . ALA A 1 749 ? -36.938 11.484 7.859 1 97.12 749 ALA A CA 1
ATOM 6088 C C . ALA A 1 749 ? -37.938 11.094 8.938 1 97.12 749 ALA A C 1
ATOM 6090 O O . ALA A 1 749 ? -39.156 10.969 8.664 1 97.12 749 ALA A O 1
ATOM 6091 N N . LEU A 1 750 ? -37.469 10.891 10.148 1 96.69 750 LEU A N 1
ATOM 6092 C CA . LEU A 1 750 ? -38.312 10.414 11.234 1 96.69 750 LEU A CA 1
ATOM 6093 C C . LEU A 1 750 ? -39.094 11.562 11.875 1 96.69 750 LEU A C 1
ATOM 6095 O O . LEU A 1 750 ? -40.156 11.359 12.43 1 96.69 750 LEU A O 1
ATOM 6099 N N . ASN A 1 751 ? -38.469 12.773 11.867 1 95.19 751 ASN A N 1
ATOM 6100 C CA . ASN A 1 751 ? -39.125 13.977 12.391 1 95.19 751 ASN A CA 1
ATOM 6101 C C . ASN A 1 751 ? -39.094 15.117 11.383 1 95.19 751 ASN A C 1
ATOM 6103 O O . ASN A 1 751 ? -38.312 16.062 11.523 1 95.19 751 ASN A O 1
ATOM 6107 N N . PRO A 1 752 ? -40 15.195 10.492 1 94.62 752 PRO A N 1
ATOM 6108 C CA . PRO A 1 752 ? -39.969 16.188 9.414 1 94.62 752 PRO A CA 1
ATOM 6109 C C . PRO A 1 752 ? -40.188 17.609 9.922 1 94.62 752 PRO A C 1
ATOM 6111 O O . PRO A 1 752 ? -39.938 18.578 9.195 1 94.62 752 PRO A O 1
ATOM 6114 N N . GLU A 1 753 ? -40.656 17.766 11.141 1 95.44 753 GLU A N 1
ATOM 6115 C CA . GLU A 1 753 ? -40.938 19.094 11.688 1 95.44 753 GLU A CA 1
ATOM 6116 C C . GLU A 1 753 ? -39.688 19.656 12.398 1 95.44 753 GLU A C 1
ATOM 6118 O O . GLU A 1 753 ? -39.719 20.797 12.852 1 95.44 753 GLU A O 1
ATOM 6123 N N . ASP A 1 754 ? -38.656 18.938 12.453 1 96.94 754 ASP A N 1
ATOM 6124 C CA . ASP A 1 754 ? -37.406 19.391 13.062 1 96.94 754 ASP A CA 1
ATOM 6125 C C . ASP A 1 754 ? -36.75 20.469 12.211 1 96.94 754 ASP A C 1
ATOM 6127 O O . ASP A 1 754 ? -36.312 20.203 11.086 1 96.94 754 ASP A O 1
ATOM 6131 N N . SER A 1 755 ? -36.625 21.672 12.727 1 97.12 755 SER A N 1
ATOM 6132 C CA . SER A 1 755 ? -36 22.766 11.969 1 97.12 755 SER A CA 1
ATOM 6133 C C . SER A 1 755 ? -34.5 22.797 12.172 1 97.12 755 SER A C 1
ATOM 6135 O O . SER A 1 755 ? -33.781 23.438 11.398 1 97.12 755 SER A O 1
ATOM 6137 N N . LYS A 1 756 ? -33.938 22.125 13.211 1 98.12 756 LYS A N 1
ATOM 6138 C CA . LYS A 1 756 ? -32.531 22.203 13.555 1 98.12 756 LYS A CA 1
ATOM 6139 C C . LYS A 1 756 ? -31.703 21.219 12.734 1 98.12 756 LYS A C 1
ATOM 6141 O O . LYS A 1 756 ? -30.578 21.531 12.336 1 98.12 756 LYS A O 1
ATOM 6146 N N . ALA A 1 757 ? -32.25 20.016 12.43 1 98.38 757 ALA A N 1
ATOM 6147 C CA . ALA A 1 757 ? -31.5 19 11.695 1 98.38 757 ALA A CA 1
ATOM 6148 C C . ALA A 1 757 ? -31.078 19.5 10.32 1 98.38 757 ALA A C 1
ATOM 6150 O O . ALA A 1 757 ? -29.906 19.391 9.938 1 98.38 757 ALA A O 1
ATOM 6151 N N . PRO A 1 758 ? -32.031 20.078 9.539 1 98.38 758 PRO A N 1
ATOM 6152 C CA . PRO A 1 758 ? -31.578 20.609 8.25 1 98.38 758 PRO A CA 1
ATOM 6153 C C . PRO A 1 758 ? -30.594 21.766 8.398 1 98.38 758 PRO A C 1
ATOM 6155 O O . PRO A 1 758 ? -29.703 21.938 7.555 1 98.38 758 PRO A O 1
ATOM 6158 N N . TYR A 1 759 ? -30.781 22.641 9.445 1 98.19 759 TYR A N 1
ATOM 6159 C CA . TYR A 1 759 ? -29.797 23.688 9.703 1 98.19 759 TYR A CA 1
ATOM 6160 C C . TYR A 1 759 ? -28.406 23.094 9.867 1 98.19 759 TYR A C 1
ATOM 6162 O O . TYR A 1 759 ? -27.453 23.531 9.227 1 98.19 759 TYR A O 1
ATOM 6170 N N . TYR A 1 760 ? -28.219 22.047 10.742 1 98.56 760 TYR A N 1
ATOM 6171 C CA . TYR A 1 760 ? -26.922 21.406 11.008 1 98.56 760 TYR A CA 1
ATOM 6172 C C . TYR A 1 760 ? -26.375 20.75 9.742 1 98.56 760 TYR A C 1
ATOM 6174 O O . TYR A 1 760 ? -25.188 20.859 9.453 1 98.56 760 TYR A O 1
ATOM 6182 N N . LEU A 1 761 ? -27.203 20.078 8.992 1 98.62 761 LEU A N 1
ATOM 6183 C CA . LEU A 1 761 ? -26.781 19.422 7.758 1 98.62 761 LEU A CA 1
ATOM 6184 C C . LEU A 1 761 ? -26.328 20.438 6.723 1 98.62 761 LEU A C 1
ATOM 6186 O O . LEU A 1 761 ? -25.391 20.203 5.973 1 98.62 761 LEU A O 1
ATOM 6190 N N . GLY A 1 762 ? -27.078 21.578 6.629 1 98.62 762 GLY A N 1
ATOM 6191 C CA . GLY A 1 762 ? -26.656 22.656 5.746 1 98.62 762 GLY A CA 1
ATOM 6192 C C . GLY A 1 762 ? -25.266 23.156 6.047 1 98.62 762 GLY A C 1
ATOM 6193 O O . GLY A 1 762 ? -24.5 23.453 5.125 1 98.62 762 GLY A O 1
ATOM 6194 N N . ASN A 1 763 ? -24.922 23.281 7.355 1 98.38 763 ASN A N 1
ATOM 6195 C CA . ASN A 1 763 ? -23.578 23.688 7.75 1 98.38 763 ASN A CA 1
ATOM 6196 C C . ASN A 1 763 ? -22.531 22.703 7.246 1 98.38 763 ASN A C 1
ATOM 6198 O O . ASN A 1 763 ? -21.469 23.125 6.758 1 98.38 763 ASN A O 1
ATOM 6202 N N . PHE A 1 764 ? -22.812 21.406 7.402 1 98.25 764 PHE A N 1
ATOM 6203 C CA . PHE A 1 764 ? -21.891 20.391 6.887 1 98.25 764 PHE A CA 1
ATOM 6204 C C . PHE A 1 764 ? -21.688 20.562 5.391 1 98.25 764 PHE A C 1
ATOM 6206 O O . PHE A 1 764 ? -20.547 20.562 4.918 1 98.25 764 PHE A O 1
ATOM 6213 N N . TRP A 1 765 ? -22.734 20.703 4.66 1 98.5 765 TRP A N 1
ATOM 6214 C CA . TRP A 1 765 ? -22.672 20.781 3.203 1 98.5 765 TRP A CA 1
ATOM 6215 C C . TRP A 1 765 ? -21.859 22 2.758 1 98.5 765 TRP A C 1
ATOM 6217 O O . TRP A 1 765 ? -21.031 21.906 1.854 1 98.5 765 TRP A O 1
ATOM 6227 N N . TYR A 1 766 ? -22.109 23.156 3.367 1 97.69 766 TYR A N 1
ATOM 6228 C CA . TYR A 1 766 ? -21.391 24.359 2.967 1 97.69 766 TYR A CA 1
ATOM 6229 C C . TYR A 1 766 ? -19.906 24.234 3.27 1 97.69 766 TYR A C 1
ATOM 6231 O O . TYR A 1 766 ? -19.062 24.625 2.457 1 97.69 766 TYR A O 1
ATOM 6239 N N . ALA A 1 767 ? -19.594 23.703 4.453 1 96.62 767 ALA A N 1
ATOM 6240 C CA . ALA A 1 767 ? -18.203 23.5 4.832 1 96.62 767 ALA A CA 1
ATOM 6241 C C . ALA A 1 767 ? -17.484 22.578 3.852 1 96.62 767 ALA A C 1
ATOM 6243 O O . ALA A 1 767 ? -16.281 22.719 3.617 1 96.62 767 ALA A O 1
ATOM 6244 N N . CYS A 1 768 ? -18.281 21.703 3.215 1 96.19 768 CYS A N 1
ATOM 6245 C CA . CYS A 1 768 ? -17.734 20.734 2.27 1 96.19 768 CYS A CA 1
ATOM 6246 C C . CYS A 1 768 ? -17.828 21.25 0.84 1 96.19 768 CYS A C 1
ATOM 6248 O O . CYS A 1 768 ? -17.594 20.516 -0.112 1 96.19 768 CYS A O 1
ATOM 6250 N N . ARG A 1 769 ? -18.203 22.438 0.649 1 94.94 769 ARG A N 1
ATOM 6251 C CA . ARG A 1 769 ? -18.266 23.125 -0.638 1 94.94 769 ARG A CA 1
ATOM 6252 C C . ARG A 1 769 ? -19.344 22.516 -1.533 1 94.94 769 ARG A C 1
ATOM 6254 O O . ARG A 1 769 ? -19.141 22.359 -2.738 1 94.94 769 ARG A O 1
ATOM 6261 N N . GLN A 1 770 ? -20.328 21.969 -0.928 1 97.31 770 GLN A N 1
ATOM 6262 C CA . GLN A 1 770 ? -21.547 21.531 -1.611 1 97.31 770 GLN A CA 1
ATOM 6263 C C . GLN A 1 770 ? -22.656 22.562 -1.458 1 97.31 770 GLN A C 1
ATOM 6265 O O . GLN A 1 770 ? -23.609 22.344 -0.699 1 97.31 770 GLN A O 1
ATOM 6270 N N . TYR A 1 771 ? -22.688 23.609 -2.242 1 97.81 771 TYR A N 1
ATOM 6271 C CA . TYR A 1 771 ? -23.438 24.844 -2.002 1 97.81 771 TYR A CA 1
ATOM 6272 C C . TYR A 1 771 ? -24.922 24.641 -2.301 1 97.81 771 TYR A C 1
ATOM 6274 O O . TYR A 1 771 ? -25.781 25.172 -1.592 1 97.81 771 TYR A O 1
ATOM 6282 N N . GLY A 1 772 ? -25.203 23.906 -3.377 1 98 772 GLY A N 1
ATOM 6283 C CA . GLY A 1 772 ? -26.594 23.625 -3.672 1 98 772 GLY A CA 1
ATOM 6284 C C . GLY A 1 772 ? -27.297 22.875 -2.562 1 98 772 GLY A C 1
ATOM 6285 O O . GLY A 1 772 ? -28.422 23.203 -2.193 1 98 772 GLY A O 1
ATOM 6286 N N . ASN A 1 773 ? -26.672 21.844 -1.986 1 98.25 773 ASN A N 1
ATOM 6287 C CA . ASN A 1 773 ? -27.219 21.094 -0.868 1 98.25 773 ASN A CA 1
ATOM 6288 C C . ASN A 1 773 ? -27.391 21.969 0.371 1 98.25 773 ASN A C 1
ATOM 6290 O O . ASN A 1 773 ? -28.391 21.828 1.09 1 98.25 773 ASN A O 1
ATOM 6294 N N . ALA A 1 774 ? -26.422 22.828 0.646 1 98.56 774 ALA A N 1
ATOM 6295 C CA . ALA A 1 774 ? -26.5 23.719 1.796 1 98.56 774 ALA A CA 1
ATOM 6296 C C . ALA A 1 774 ? -27.703 24.656 1.69 1 98.56 774 ALA A C 1
ATOM 6298 O O . ALA A 1 774 ? -28.422 24.844 2.666 1 98.56 774 ALA A O 1
ATOM 6299 N N . GLU A 1 775 ? -27.906 25.234 0.517 1 98.44 775 GLU A N 1
ATOM 6300 C CA . GLU A 1 775 ? -29.031 26.125 0.263 1 98.44 775 GLU A CA 1
ATOM 6301 C C . GLU A 1 775 ? -30.359 25.438 0.54 1 98.44 775 GLU A C 1
ATOM 6303 O O . GLU A 1 775 ? -31.203 25.969 1.248 1 98.44 775 GLU A O 1
ATOM 6308 N N . GLU A 1 776 ? -30.484 24.266 -0.009 1 98.38 776 GLU A N 1
ATOM 6309 C CA . GLU A 1 776 ? -31.719 23.5 0.163 1 98.38 776 GLU A CA 1
ATOM 6310 C C . GLU A 1 776 ? -32 23.234 1.639 1 98.38 776 GLU A C 1
ATOM 6312 O O . GLU A 1 776 ? -33.125 23.359 2.09 1 98.38 776 GLU A O 1
ATOM 6317 N N . CYS A 1 777 ? -31 22.859 2.4 1 98.56 777 CYS A N 1
ATOM 6318 C CA . CYS A 1 777 ? -31.141 22.531 3.812 1 98.56 777 CYS A CA 1
ATOM 6319 C C . CYS A 1 777 ? -31.516 23.766 4.633 1 98.56 777 CYS A C 1
ATOM 6321 O O . CYS A 1 777 ? -32.438 23.719 5.457 1 98.56 777 CYS A O 1
ATOM 6323 N N . TRP A 1 778 ? -30.828 24.891 4.461 1 98.44 778 TRP A N 1
ATOM 6324 C CA . TRP A 1 778 ? -31.094 26.109 5.227 1 98.44 778 TRP A CA 1
ATOM 6325 C C . TRP A 1 778 ? -32.469 26.672 4.891 1 98.44 778 TRP A C 1
ATOM 6327 O O . TRP A 1 778 ? -33.156 27.203 5.762 1 98.44 778 TRP A O 1
ATOM 6337 N N . GLU A 1 779 ? -32.844 26.625 3.607 1 98.19 779 GLU A N 1
ATOM 6338 C CA . GLU A 1 779 ? -34.188 27.062 3.223 1 98.19 779 GLU A CA 1
ATOM 6339 C C . GLU A 1 779 ? -35.25 26.203 3.889 1 98.19 779 GLU A C 1
ATOM 6341 O O . GLU A 1 779 ? -36.281 26.734 4.348 1 98.19 779 GLU A O 1
ATOM 6346 N N . LYS A 1 780 ? -35 24.922 3.875 1 98.06 780 LYS A N 1
ATOM 6347 C CA . LYS A 1 780 ? -35.938 24.031 4.562 1 98.06 780 LYS A CA 1
ATOM 6348 C C . LYS A 1 780 ? -36.031 24.391 6.043 1 98.06 780 LYS A C 1
ATOM 6350 O O . LYS A 1 780 ? -37.125 24.391 6.613 1 98.06 780 LYS A O 1
ATOM 6355 N N . SER A 1 781 ? -34.938 24.609 6.684 1 98.31 781 SER A N 1
ATOM 6356 C CA . SER A 1 781 ? -34.906 25.016 8.086 1 98.31 781 SER A CA 1
ATOM 6357 C C . SER A 1 781 ? -35.75 26.281 8.305 1 98.31 781 SER A C 1
ATOM 6359 O O . SER A 1 781 ? -36.5 26.375 9.266 1 98.31 781 SER A O 1
ATOM 6361 N N . LEU A 1 782 ? -35.625 27.266 7.441 1 97.56 782 LEU A N 1
ATOM 6362 C CA . LEU A 1 782 ? -36.312 28.547 7.547 1 97.56 782 LEU A CA 1
ATOM 6363 C C . LEU A 1 782 ? -37.812 28.359 7.309 1 97.56 782 LEU A C 1
ATOM 6365 O O . LEU A 1 782 ? -38.625 29.078 7.891 1 97.56 782 LEU A O 1
ATOM 6369 N N . GLU A 1 783 ? -38.156 27.469 6.41 1 97.5 783 GLU A N 1
ATOM 6370 C CA . GLU A 1 783 ? -39.562 27.141 6.191 1 97.5 783 GLU A CA 1
ATOM 6371 C C . GLU A 1 783 ? -40.219 26.656 7.477 1 97.5 783 GLU A C 1
ATOM 6373 O O . GLU A 1 783 ? -41.375 26.969 7.742 1 97.5 783 GLU A O 1
ATOM 6378 N N . LEU A 1 784 ? -39.469 25.922 8.227 1 97 784 LEU A N 1
ATOM 6379 C CA . LEU A 1 784 ? -39.969 25.328 9.461 1 97 784 LEU A CA 1
ATOM 6380 C C . LEU A 1 784 ? -39.875 26.312 10.617 1 97 784 LEU A C 1
ATOM 6382 O O . LEU A 1 784 ? -40.719 26.312 11.508 1 97 784 LEU A O 1
ATOM 6386 N N . ASP A 1 785 ? -38.844 27.109 10.688 1 95.62 785 ASP A N 1
ATOM 6387 C CA . ASP A 1 785 ? -38.594 28.172 11.656 1 95.62 785 ASP A CA 1
ATOM 6388 C C . ASP A 1 785 ? -38.125 29.453 10.969 1 95.62 785 ASP A C 1
ATOM 6390 O O . ASP A 1 785 ? -36.938 29.641 10.766 1 95.62 785 ASP A O 1
ATOM 6394 N N . SER A 1 786 ? -38.938 30.281 10.75 1 92.88 786 SER A N 1
ATOM 6395 C CA . SER A 1 786 ? -38.656 31.453 9.938 1 92.88 786 SER A CA 1
ATOM 6396 C C . SER A 1 786 ? -37.875 32.5 10.727 1 92.88 786 SER A C 1
ATOM 6398 O O . SER A 1 786 ? -37.344 33.438 10.156 1 92.88 786 SER A O 1
ATOM 6400 N N . LYS A 1 787 ? -37.688 32.344 11.922 1 93.06 787 LYS A N 1
ATOM 6401 C CA . LYS A 1 787 ? -37.031 33.312 12.773 1 93.06 787 LYS A CA 1
ATOM 6402 C C . LYS A 1 787 ? -35.625 32.844 13.195 1 93.06 787 LYS A C 1
ATOM 6404 O O . LYS A 1 787 ? -35.188 33.156 14.305 1 93.06 787 LYS A O 1
ATOM 6409 N N . SER A 1 788 ? -35 32.094 12.375 1 95.81 788 SER A N 1
ATOM 6410 C CA . SER A 1 788 ? -33.625 31.656 12.656 1 95.81 788 SER A CA 1
ATOM 6411 C C . SER A 1 788 ? -32.594 32.625 12.102 1 95.81 788 SER A C 1
ATOM 6413 O O . SER A 1 788 ? -32.312 32.625 10.898 1 95.81 788 SER A O 1
ATOM 6415 N N . PRO A 1 789 ? -31.969 33.531 12.969 1 96.88 789 PRO A N 1
ATOM 6416 C CA . PRO A 1 789 ? -31 34.469 12.445 1 96.88 789 PRO A CA 1
ATOM 6417 C C . PRO A 1 789 ? -29.781 33.812 11.828 1 96.88 789 PRO A C 1
ATOM 6419 O O . PRO A 1 789 ? -29.219 34.312 10.859 1 96.88 789 PRO A O 1
ATOM 6422 N N . ILE A 1 790 ? -29.406 32.656 12.367 1 96.62 790 ILE A N 1
ATOM 6423 C CA . ILE A 1 790 ? -28.188 32 11.898 1 96.62 790 ILE A CA 1
ATOM 6424 C C . ILE A 1 790 ? -28.406 31.469 10.492 1 96.62 790 ILE A C 1
ATOM 6426 O O . ILE A 1 790 ? -27.516 31.547 9.641 1 96.62 790 ILE A O 1
ATOM 6430 N N . CYS A 1 791 ? -29.578 30.859 10.164 1 97.25 791 CYS A N 1
ATOM 6431 C CA . CYS A 1 791 ? -29.875 30.375 8.82 1 97.25 791 CYS A CA 1
ATOM 6432 C C . CYS A 1 791 ? -29.953 31.531 7.832 1 97.25 791 CYS A C 1
ATOM 6434 O O . CYS A 1 791 ? -29.469 31.438 6.703 1 97.25 791 CYS A O 1
ATOM 6436 N N . LEU A 1 792 ? -30.609 32.625 8.32 1 98 792 LEU A N 1
ATOM 6437 C CA . LEU A 1 792 ? -30.688 33.812 7.488 1 98 792 LEU A CA 1
ATOM 6438 C C . LEU A 1 792 ? -29.297 34.312 7.148 1 98 792 LEU A C 1
ATOM 6440 O O . LEU A 1 792 ? -29 34.625 5.992 1 98 792 LEU A O 1
ATOM 6444 N N . ARG A 1 793 ? -28.438 34.438 8.117 1 98 793 ARG A N 1
ATOM 6445 C CA . ARG A 1 793 ? -27.078 34.906 7.914 1 98 793 ARG A CA 1
ATOM 6446 C C . ARG A 1 793 ? -26.312 33.969 6.973 1 98 793 ARG A C 1
ATOM 6448 O O . ARG A 1 793 ? -25.578 34.406 6.098 1 98 793 ARG A O 1
ATOM 6455 N N . ASN A 1 794 ? -26.422 32.594 7.156 1 97.94 794 ASN A N 1
ATOM 6456 C CA . ASN A 1 794 ? -25.766 31.625 6.289 1 97.94 794 ASN A CA 1
ATOM 6457 C C . ASN A 1 794 ? -26.203 31.781 4.84 1 97.94 794 ASN A C 1
ATOM 6459 O O . ASN A 1 794 ? -25.391 31.703 3.92 1 97.94 794 ASN A O 1
ATOM 6463 N N . LEU A 1 795 ? -27.469 31.938 4.68 1 98.19 795 LEU A N 1
ATOM 6464 C CA . LEU A 1 795 ? -28 32.125 3.332 1 98.19 795 LEU A CA 1
ATOM 6465 C C . LEU A 1 795 ? -27.484 33.438 2.725 1 98.19 795 LEU A C 1
ATOM 6467 O O . LEU A 1 795 ? -27.219 33.5 1.522 1 98.19 795 LEU A O 1
ATOM 6471 N N . ALA A 1 796 ? -27.406 34.5 3.537 1 97.94 796 ALA A N 1
ATOM 6472 C CA . ALA A 1 796 ? -26.828 35.75 3.051 1 97.94 796 ALA A CA 1
ATOM 6473 C C . ALA A 1 796 ? -25.422 35.562 2.496 1 97.94 796 ALA A C 1
ATOM 6475 O O . ALA A 1 796 ? -25.078 36.094 1.435 1 97.94 796 ALA A O 1
ATOM 6476 N N . LEU A 1 797 ? -24.609 34.781 3.197 1 96.69 797 LEU A N 1
ATOM 6477 C CA . LEU A 1 797 ? -23.25 34.469 2.75 1 96.69 797 LEU A CA 1
ATOM 6478 C C . LEU A 1 797 ? -23.281 33.719 1.418 1 96.69 797 LEU A C 1
ATOM 6480 O O . LEU A 1 797 ? -22.516 34.062 0.509 1 96.69 797 LEU A O 1
ATOM 6484 N N . LEU A 1 798 ? -24.125 32.719 1.363 1 97.69 798 LEU A N 1
ATOM 6485 C CA . LEU A 1 798 ? -24.234 31.906 0.15 1 97.69 798 LEU A CA 1
ATOM 6486 C C . LEU A 1 798 ? -24.688 32.75 -1.03 1 97.69 798 LEU A C 1
ATOM 6488 O O . LEU A 1 798 ? -24.109 32.688 -2.117 1 97.69 798 LEU A O 1
ATOM 6492 N N . TYR A 1 799 ? -25.766 33.625 -0.833 1 97.69 799 TYR A N 1
ATOM 6493 C CA . TYR A 1 799 ? -26.344 34.438 -1.9 1 97.69 799 TYR A CA 1
ATOM 6494 C C . TYR A 1 799 ? -25.312 35.438 -2.434 1 97.69 799 TYR A C 1
ATOM 6496 O O . TYR A 1 799 ? -25.234 35.656 -3.643 1 97.69 799 TYR A O 1
ATOM 6504 N N . PHE A 1 800 ? -24.516 36 -1.594 1 96.19 800 PHE A N 1
ATOM 6505 C CA . PHE A 1 800 ? -23.516 36.969 -2.031 1 96.19 800 PHE A CA 1
ATOM 6506 C C . PHE A 1 800 ? -22.328 36.281 -2.672 1 96.19 800 PHE A C 1
ATOM 6508 O O . PHE A 1 800 ? -21.922 36.625 -3.791 1 96.19 800 PHE A O 1
ATOM 6515 N N . ASN A 1 801 ? -21.734 35.281 -2.004 1 95 801 ASN A N 1
ATOM 6516 C CA . ASN A 1 801 ? -20.453 34.688 -2.367 1 95 801 ASN A CA 1
ATOM 6517 C C . ASN A 1 801 ? -20.578 33.719 -3.553 1 95 801 ASN A C 1
ATOM 6519 O O . ASN A 1 801 ? -19.656 33.562 -4.34 1 95 801 ASN A O 1
ATOM 6523 N N . LYS A 1 802 ? -21.734 33.062 -3.629 1 95.69 802 LYS A N 1
ATOM 6524 C CA . LYS A 1 802 ? -21.781 31.953 -4.566 1 95.69 802 LYS A CA 1
ATOM 6525 C C . LYS A 1 802 ? -22.844 32.156 -5.633 1 95.69 802 LYS A C 1
ATOM 6527 O O . LYS A 1 802 ? -22.797 31.547 -6.695 1 95.69 802 LYS A O 1
ATOM 6532 N N . LYS A 1 803 ? -23.812 33.156 -5.395 1 96.06 803 LYS A N 1
ATOM 6533 C CA . LYS A 1 803 ? -24.922 33.281 -6.332 1 96.06 803 LYS A CA 1
ATOM 6534 C C . LYS A 1 803 ? -25 34.719 -6.895 1 96.06 803 LYS A C 1
ATOM 6536 O O . LYS A 1 803 ? -25.828 35 -7.758 1 96.06 803 LYS A O 1
ATOM 6541 N N . ASP A 1 804 ? -24.188 35.656 -6.484 1 93.31 804 ASP A N 1
ATOM 6542 C CA . ASP A 1 804 ? -24.141 37.062 -6.918 1 93.31 804 ASP A CA 1
ATOM 6543 C C . ASP A 1 804 ? -25.5 37.719 -6.754 1 93.31 804 ASP A C 1
ATOM 6545 O O . ASP A 1 804 ? -25.969 38.438 -7.645 1 93.31 804 ASP A O 1
ATOM 6549 N N . GLN A 1 805 ? -26.172 37.344 -5.699 1 96.5 805 GLN A N 1
ATOM 6550 C CA . GLN A 1 805 ? -27.438 37.969 -5.336 1 96.5 805 GLN A CA 1
ATOM 6551 C C . GLN A 1 805 ? -27.266 38.938 -4.16 1 96.5 805 GLN A C 1
ATOM 6553 O O . GLN A 1 805 ? -27.734 38.656 -3.053 1 96.5 805 GLN A O 1
ATOM 6558 N N . LYS A 1 806 ? -26.828 40.094 -4.395 1 96.12 806 LYS A N 1
ATOM 6559 C CA . LYS A 1 806 ? -26.406 41.062 -3.387 1 96.12 806 LYS A CA 1
ATOM 6560 C C . LYS A 1 806 ? -27.594 41.594 -2.594 1 96.12 806 LYS A C 1
ATOM 6562 O O . LYS A 1 806 ? -27.516 41.75 -1.37 1 96.12 806 LYS A O 1
ATOM 6567 N N . GLU A 1 807 ? -28.688 41.875 -3.27 1 96.75 807 GLU A N 1
ATOM 6568 C CA . GLU A 1 807 ? -29.844 42.469 -2.588 1 96.75 807 GLU A CA 1
ATOM 6569 C C . GLU A 1 807 ? -30.5 41.438 -1.659 1 96.75 807 GLU A C 1
ATOM 6571 O O . GLU A 1 807 ? -30.953 41.781 -0.571 1 96.75 807 GLU A O 1
ATOM 6576 N N . LEU A 1 808 ? -30.562 40.281 -2.205 1 97.31 808 LEU A N 1
ATOM 6577 C CA . LEU A 1 808 ? -31.109 39.219 -1.364 1 97.31 808 LEU A CA 1
ATOM 6578 C C . LEU A 1 808 ? -30.219 38.969 -0.144 1 97.31 808 LEU A C 1
ATOM 6580 O O . LEU A 1 808 ? -30.719 38.719 0.953 1 97.31 808 LEU A O 1
ATOM 6584 N N . ALA A 1 809 ? -28.938 39 -0.355 1 98.06 809 ALA A N 1
ATOM 6585 C CA . ALA A 1 809 ? -28 38.875 0.75 1 98.06 809 ALA A CA 1
ATOM 6586 C C . ALA A 1 809 ? -28.203 39.969 1.777 1 98.06 809 ALA A C 1
ATOM 6588 O O . ALA A 1 809 ? -28.219 39.719 2.984 1 98.06 809 ALA A O 1
ATOM 6589 N N . ARG A 1 810 ? -28.359 41.219 1.326 1 97.88 810 ARG A N 1
ATOM 6590 C CA . ARG A 1 810 ? -28.594 42.375 2.191 1 97.88 810 ARG A CA 1
ATOM 6591 C C . ARG A 1 810 ? -29.859 42.188 3.016 1 97.88 810 ARG A C 1
ATOM 6593 O O . ARG A 1 810 ? -29.844 42.344 4.238 1 97.88 810 ARG A O 1
ATOM 6600 N N . LYS A 1 811 ? -30.922 41.781 2.344 1 98.19 811 LYS A N 1
ATOM 6601 C CA . LYS A 1 811 ? -32.219 41.594 3.016 1 98.19 811 LYS A CA 1
ATOM 6602 C C . LYS A 1 811 ? -32.125 40.562 4.109 1 98.19 811 LYS A C 1
ATOM 6604 O O . LYS A 1 811 ? -32.625 40.75 5.219 1 98.19 811 LYS A O 1
ATOM 6609 N N . ASN A 1 812 ? -31.547 39.438 3.77 1 98.25 812 ASN A N 1
ATOM 6610 C CA . ASN A 1 812 ? -31.422 38.344 4.727 1 98.25 812 ASN A CA 1
ATOM 6611 C C . ASN A 1 812 ? -30.547 38.75 5.914 1 98.25 812 ASN A C 1
ATOM 6613 O O . ASN A 1 812 ? -30.875 38.438 7.059 1 98.25 812 ASN A O 1
ATOM 6617 N N . LEU A 1 813 ? -29.438 39.438 5.672 1 98.25 813 LEU A N 1
ATOM 6618 C CA . LEU A 1 813 ? -28.516 39.781 6.746 1 98.25 813 LEU A CA 1
ATOM 6619 C C . LEU A 1 813 ? -29.125 40.875 7.641 1 98.25 813 LEU A C 1
ATOM 6621 O O . LEU A 1 813 ? -28.906 40.875 8.852 1 98.25 813 LEU A O 1
ATOM 6625 N N . GLU A 1 814 ? -29.859 41.812 7.094 1 98.38 814 GLU A N 1
ATOM 6626 C CA . GLU A 1 814 ? -30.562 42.812 7.883 1 98.38 814 GLU A CA 1
ATOM 6627 C C . GLU A 1 814 ? -31.594 42.156 8.797 1 98.38 814 GLU A C 1
ATOM 6629 O O . GLU A 1 814 ? -31.703 42.531 9.977 1 98.38 814 GLU A O 1
ATOM 6634 N N . GLN A 1 815 ? -32.281 41.219 8.188 1 98.25 815 GLN A N 1
ATOM 6635 C CA . GLN A 1 815 ? -33.25 40.5 8.984 1 98.25 815 GLN A CA 1
ATOM 6636 C C . GLN A 1 815 ? -32.562 39.688 10.094 1 98.25 815 GLN A C 1
ATOM 6638 O O . GLN A 1 815 ? -33.062 39.656 11.227 1 98.25 815 GLN A O 1
ATOM 6643 N N . ALA A 1 816 ? -31.5 39 9.766 1 98.31 816 ALA A N 1
ATOM 6644 C CA . ALA A 1 816 ? -30.734 38.25 10.766 1 98.31 816 ALA A CA 1
ATOM 6645 C C . ALA A 1 816 ? -30.312 39.156 11.922 1 98.31 816 ALA A C 1
ATOM 6647 O O . ALA A 1 816 ? -30.438 38.781 13.086 1 98.31 816 ALA A O 1
ATOM 6648 N N . PHE A 1 817 ? -29.812 40.375 11.648 1 98.12 817 PHE A N 1
ATOM 6649 C CA . PHE A 1 817 ? -29.359 41.312 12.68 1 98.12 817 PHE A CA 1
ATOM 6650 C C . PHE A 1 817 ? -30.531 41.844 13.492 1 98.12 817 PHE A C 1
ATOM 6652 O O . PHE A 1 817 ? -30.406 42.062 14.695 1 98.12 817 PHE A O 1
ATOM 6659 N N . GLU A 1 818 ? -31.641 42.031 12.852 1 97.56 818 GLU A N 1
ATOM 6660 C CA . GLU A 1 818 ? -32.844 42.469 13.57 1 97.56 818 GLU A CA 1
ATOM 6661 C C . GLU A 1 818 ? -33.25 41.438 14.609 1 97.56 818 GLU A C 1
ATOM 6663 O O . GLU A 1 818 ? -33.656 41.812 15.719 1 97.56 818 GLU A O 1
ATOM 6668 N N . LEU A 1 819 ? -33.156 40.25 14.211 1 97.38 819 LEU A N 1
ATOM 6669 C CA . LEU A 1 819 ? -33.562 39.125 15.078 1 97.38 819 LEU A CA 1
ATOM 6670 C C . LEU A 1 819 ? -32.531 38.906 16.172 1 97.38 819 LEU A C 1
ATOM 6672 O O . LEU A 1 819 ? -32.875 38.469 17.281 1 97.38 819 LEU A O 1
ATOM 6676 N N . ASP A 1 820 ? -31.281 39.125 15.914 1 97 820 ASP A N 1
ATOM 6677 C CA . ASP A 1 820 ? -30.188 38.969 16.859 1 97 820 ASP A CA 1
ATOM 6678 C C . ASP A 1 820 ? -29.359 40.25 16.938 1 97 820 ASP A C 1
ATOM 6680 O O . ASP A 1 820 ? -28.156 40.219 16.688 1 97 820 ASP A O 1
ATOM 6684 N N . SER A 1 821 ? -29.906 41.281 17.406 1 96 821 SER A N 1
ATOM 6685 C CA . SER A 1 821 ? -29.391 42.625 17.312 1 96 821 SER A CA 1
ATOM 6686 C C . SER A 1 821 ? -28.266 42.875 18.328 1 96 821 SER A C 1
ATOM 6688 O O . SER A 1 821 ? -27.547 43.875 18.25 1 96 821 SER A O 1
ATOM 6690 N N . LYS A 1 822 ? -28.016 41.969 19.203 1 95.44 822 LYS A N 1
ATOM 6691 C CA . LYS A 1 822 ? -26.984 42.125 20.234 1 95.44 822 LYS A CA 1
ATOM 6692 C C . LYS A 1 822 ? -25.703 41.375 19.859 1 95.44 822 LYS A C 1
ATOM 6694 O O . LYS A 1 822 ? -24.781 41.312 20.656 1 95.44 822 LYS A O 1
ATOM 6699 N N . ASN A 1 823 ? -25.719 40.938 18.656 1 95.5 823 ASN A N 1
ATOM 6700 C CA . ASN A 1 823 ? -24.547 40.188 18.219 1 95.5 823 ASN A CA 1
ATOM 6701 C C . ASN A 1 823 ? -23.578 41.062 17.422 1 95.5 823 ASN A C 1
ATOM 6703 O O . ASN A 1 823 ? -23.922 41.531 16.328 1 95.5 823 ASN A O 1
ATOM 6707 N N . ALA A 1 824 ? -22.312 41.188 17.922 1 95.31 824 ALA A N 1
ATOM 6708 C CA . ALA A 1 824 ? -21.344 42.094 17.328 1 95.31 824 ALA A CA 1
ATOM 6709 C C . ALA A 1 824 ? -20.844 41.562 15.984 1 95.31 824 ALA A C 1
ATOM 6711 O O . ALA A 1 824 ? -20.547 42.344 15.078 1 95.31 824 ALA A O 1
ATOM 6712 N N . ARG A 1 825 ? -20.734 40.281 15.812 1 94.44 825 ARG A N 1
ATOM 6713 C CA . ARG A 1 825 ? -20.281 39.719 14.547 1 94.44 825 ARG A CA 1
ATOM 6714 C C . ARG A 1 825 ? -21.281 40.031 13.43 1 94.44 825 ARG A C 1
ATOM 6716 O O . ARG A 1 825 ? -20.891 40.375 12.312 1 94.44 825 ARG A O 1
ATOM 6723 N N . LEU A 1 826 ? -22.547 39.812 13.703 1 95.94 826 LEU A N 1
ATOM 6724 C CA . LEU A 1 826 ? -23.578 40.125 12.703 1 95.94 826 LEU A CA 1
ATOM 6725 C C . LEU A 1 826 ? -23.516 41.594 12.273 1 95.94 826 LEU A C 1
ATOM 6727 O O . LEU A 1 826 ? -23.656 41.875 11.086 1 95.94 826 LEU A O 1
ATOM 6731 N N . LEU A 1 827 ? -23.328 42.438 13.305 1 97.19 827 LEU A N 1
ATOM 6732 C CA . LEU A 1 827 ? -23.172 43.844 12.977 1 97.19 827 LEU A CA 1
ATOM 6733 C C . LEU A 1 827 ? -21.953 44.062 12.086 1 97.19 827 LEU A C 1
ATOM 6735 O O . LEU A 1 827 ? -22.016 44.844 11.125 1 97.19 827 LEU A O 1
ATOM 6739 N N . MET A 1 828 ? -20.875 43.469 12.43 1 96.25 828 MET A N 1
ATOM 6740 C CA . MET A 1 828 ? -19.641 43.594 11.656 1 96.25 828 MET A CA 1
ATOM 6741 C C . MET A 1 828 ? -19.859 43.156 10.219 1 96.25 828 MET A C 1
ATOM 6743 O O . MET A 1 828 ? -19.453 43.844 9.281 1 96.25 828 MET A O 1
ATOM 6747 N N . GLU A 1 829 ? -20.469 41.938 10.078 1 96.06 829 GLU A N 1
ATOM 6748 C CA . GLU A 1 829 ? -20.688 41.406 8.742 1 96.06 829 GLU A CA 1
ATOM 6749 C C . GLU A 1 829 ? -21.656 42.25 7.941 1 96.06 829 GLU A C 1
ATOM 6751 O O . GLU A 1 829 ? -21.5 42.406 6.727 1 96.06 829 GLU A O 1
ATOM 6756 N N . LEU A 1 830 ? -22.656 42.75 8.617 1 97.31 830 LEU A N 1
ATOM 6757 C CA . LEU A 1 830 ? -23.594 43.656 7.961 1 97.31 830 LEU A CA 1
ATOM 6758 C C . LEU A 1 830 ? -22.891 44.938 7.488 1 97.31 830 LEU A C 1
ATOM 6760 O O . LEU A 1 830 ? -23.094 45.375 6.352 1 97.31 830 LEU A O 1
ATOM 6764 N N . ASP A 1 831 ? -22.125 45.562 8.375 1 96.69 831 ASP A N 1
ATOM 6765 C CA . ASP A 1 831 ? -21.359 46.75 8 1 96.69 831 ASP A CA 1
ATOM 6766 C C . ASP A 1 831 ? -20.438 46.469 6.82 1 96.69 831 ASP A C 1
ATOM 6768 O O . ASP A 1 831 ? -20.297 47.281 5.918 1 96.69 831 ASP A O 1
ATOM 6772 N N . GLN A 1 832 ? -19.781 45.312 6.84 1 95 832 GLN A N 1
ATOM 6773 C CA . GLN A 1 832 ? -18.906 44.938 5.738 1 95 832 GLN A CA 1
ATOM 6774 C C . GLN A 1 832 ? -19.688 44.781 4.434 1 95 832 GLN A C 1
ATOM 6776 O O . GLN A 1 832 ? -19.203 45.188 3.371 1 95 832 GLN A O 1
ATOM 6781 N N . LEU A 1 833 ? -20.812 44.125 4.562 1 96.12 833 LEU A N 1
ATOM 6782 C CA . LEU A 1 833 ? -21.656 44 3.375 1 96.12 833 LEU A CA 1
ATOM 6783 C C . LEU A 1 833 ? -22.047 45.375 2.846 1 96.12 833 LEU A C 1
ATOM 6785 O O . LEU A 1 833 ? -22.016 45.625 1.637 1 96.12 833 LEU A O 1
ATOM 6789 N N . TYR A 1 834 ? -22.422 46.312 3.764 1 96.38 834 TYR A N 1
ATOM 6790 C CA . TYR A 1 834 ? -22.781 47.688 3.379 1 96.38 834 TYR A CA 1
ATOM 6791 C C . TYR A 1 834 ? -21.625 48.344 2.658 1 96.38 834 TYR A C 1
ATOM 6793 O O . TYR A 1 834 ? -21.828 49.062 1.663 1 96.38 834 TYR A O 1
ATOM 6801 N N . LYS A 1 835 ? -20.5 48.219 3.182 1 93.62 835 LYS A N 1
ATOM 6802 C CA . LYS A 1 835 ? -19.312 48.75 2.533 1 93.62 835 LYS A CA 1
ATOM 6803 C C . LYS A 1 835 ? -19.141 48.188 1.121 1 93.62 835 LYS A C 1
ATOM 6805 O O . LYS A 1 835 ? -18.859 48.938 0.183 1 93.62 835 LYS A O 1
ATOM 6810 N N . LYS A 1 836 ? -19.375 46.906 0.992 1 92.31 836 LYS A N 1
ATOM 6811 C CA . LYS A 1 836 ? -19.172 46.219 -0.281 1 92.31 836 LYS A CA 1
ATOM 6812 C C . LYS A 1 836 ? -20.203 46.688 -1.317 1 92.31 836 LYS A C 1
ATOM 6814 O O . LYS A 1 836 ? -19.922 46.688 -2.518 1 92.31 836 LYS A O 1
ATOM 6819 N N . ILE A 1 837 ? -21.375 47.062 -0.835 1 93.06 837 ILE A N 1
ATOM 6820 C CA . ILE A 1 837 ? -22.406 47.438 -1.787 1 93.06 837 ILE A CA 1
ATOM 6821 C C . ILE A 1 837 ? -22.547 48.938 -1.824 1 93.06 837 ILE A C 1
ATOM 6823 O O . ILE A 1 837 ? -23.547 49.469 -2.307 1 93.06 837 ILE A O 1
ATOM 6827 N N . ASN A 1 838 ? -21.594 49.75 -1.176 1 94 838 ASN A N 1
ATOM 6828 C CA . ASN A 1 838 ? -21.406 51.188 -1.295 1 94 838 ASN A CA 1
ATOM 6829 C C . ASN A 1 838 ? -22.547 51.938 -0.625 1 94 838 ASN A C 1
ATOM 6831 O O . ASN A 1 838 ? -23.047 52.938 -1.175 1 94 838 ASN A O 1
ATOM 6835 N N . VAL A 1 839 ? -22.969 51.438 0.432 1 95.88 839 VAL A N 1
ATOM 6836 C CA . VAL A 1 839 ? -23.875 52.25 1.256 1 95.88 839 VAL A CA 1
ATOM 6837 C C . VAL A 1 839 ? -23.156 53.5 1.743 1 95.88 839 VAL A C 1
ATOM 6839 O O . VAL A 1 839 ? -21.953 53.469 1.987 1 95.88 839 VAL A O 1
ATOM 6842 N N . THR A 1 840 ? -23.875 54.625 1.949 1 95.06 840 THR A N 1
ATOM 6843 C CA . THR A 1 840 ? -23.266 55.906 2.217 1 95.06 840 THR A CA 1
ATOM 6844 C C . THR A 1 840 ? -22.578 55.938 3.584 1 95.06 840 THR A C 1
ATOM 6846 O O . THR A 1 840 ? -22.969 55.156 4.477 1 95.06 840 THR A O 1
ATOM 6849 N N . GLU A 1 841 ? -21.625 56.812 3.719 1 95.81 841 GLU A N 1
ATOM 6850 C CA . GLU A 1 841 ? -20.891 56.969 4.977 1 95.81 841 GLU A CA 1
ATOM 6851 C C . GLU A 1 841 ? -21.828 57.344 6.113 1 95.81 841 GLU A C 1
ATOM 6853 O O . GLU A 1 841 ? -21.656 56.906 7.246 1 95.81 841 GLU A O 1
ATOM 6858 N N . ASN A 1 842 ? -22.812 58.219 5.832 1 96.44 842 ASN A N 1
ATOM 6859 C CA . ASN A 1 842 ? -23.75 58.656 6.863 1 96.44 842 ASN A CA 1
ATOM 6860 C C . ASN A 1 842 ? -24.562 57.469 7.395 1 96.44 842 ASN A C 1
ATOM 6862 O O . ASN A 1 842 ? -24.734 57.312 8.609 1 96.44 842 ASN A O 1
ATOM 6866 N N . GLU A 1 843 ? -25.016 56.688 6.445 1 97.12 843 GLU A N 1
ATOM 6867 C CA . GLU A 1 843 ? -25.828 55.562 6.84 1 97.12 843 GLU A CA 1
ATOM 6868 C C . GLU A 1 843 ? -25.016 54.531 7.633 1 97.12 843 GLU A C 1
ATOM 6870 O O . GLU A 1 843 ? -25.5 54 8.633 1 97.12 843 GLU A O 1
ATOM 6875 N N . ARG A 1 844 ? -23.859 54.219 7.219 1 97.94 844 ARG A N 1
ATOM 6876 C CA . ARG A 1 844 ? -23 53.281 7.93 1 97.94 844 ARG A CA 1
ATOM 6877 C C . ARG A 1 844 ? -22.625 53.812 9.305 1 97.94 844 ARG A C 1
ATOM 6879 O O . ARG A 1 844 ? -22.625 53.062 10.289 1 97.94 844 ARG A O 1
ATOM 6886 N N . LEU A 1 845 ? -22.25 55.125 9.367 1 97.81 845 LEU A N 1
ATOM 6887 C CA . LEU A 1 845 ? -21.891 55.75 10.641 1 97.81 845 LEU A CA 1
ATOM 6888 C C . LEU A 1 845 ? -23.062 55.75 11.602 1 97.81 845 LEU A C 1
ATOM 6890 O O . LEU A 1 845 ? -22.891 55.5 12.797 1 97.81 845 LEU A O 1
ATOM 6894 N N . GLU A 1 846 ? -24.25 56.062 11.047 1 97.75 846 GLU A N 1
ATOM 6895 C CA . GLU A 1 846 ? -25.453 56.031 11.867 1 97.75 846 GLU A CA 1
ATOM 6896 C C . GLU A 1 846 ? -25.703 54.656 12.445 1 97.75 846 GLU A C 1
ATOM 6898 O O . GLU A 1 846 ? -26.062 54.5 13.617 1 97.75 846 GLU A O 1
ATOM 6903 N N . LEU A 1 847 ? -25.578 53.625 11.617 1 97.69 847 LEU A N 1
ATOM 6904 C CA . LEU A 1 847 ? -25.75 52.25 12.062 1 97.69 847 LEU A CA 1
ATOM 6905 C C . LEU A 1 847 ? -24.797 51.906 13.211 1 97.69 847 LEU A C 1
ATOM 6907 O O . LEU A 1 847 ? -25.219 51.344 14.227 1 97.69 847 LEU A O 1
ATOM 6911 N N . LEU A 1 848 ? -23.5 52.219 13.102 1 98.25 848 LEU A N 1
ATOM 6912 C CA . LEU A 1 848 ? -22.484 51.938 14.109 1 98.25 848 LEU A CA 1
ATOM 6913 C C . LEU A 1 848 ? -22.719 52.75 15.383 1 98.25 848 LEU A C 1
ATOM 6915 O O . LEU A 1 848 ? -22.562 52.219 16.484 1 98.25 848 LEU A O 1
ATOM 6919 N N . GLU A 1 849 ? -23.141 54.062 15.195 1 97.75 849 GLU A N 1
ATOM 6920 C CA . GLU A 1 849 ? -23.406 54.906 16.344 1 97.75 849 GLU A CA 1
ATOM 6921 C C . GLU A 1 849 ? -24.656 54.469 17.094 1 97.75 849 GLU A C 1
ATOM 6923 O O . GLU A 1 849 ? -24.719 54.562 18.328 1 97.75 849 GLU A O 1
ATOM 6928 N N . LYS A 1 850 ? -25.594 54 16.312 1 97.62 850 LYS A N 1
ATOM 6929 C CA . LYS A 1 850 ? -26.828 53.5 16.922 1 97.62 850 LYS A CA 1
ATOM 6930 C C . LYS A 1 850 ? -26.547 52.25 17.75 1 97.62 850 LYS A C 1
ATOM 6932 O O . LYS A 1 850 ? -27.25 51.938 18.719 1 97.62 850 LYS A O 1
ATOM 6937 N N . ASN A 1 851 ? -25.547 51.5 17.391 1 98.25 851 ASN A N 1
ATOM 6938 C CA . ASN A 1 851 ? -25.156 50.281 18.078 1 98.25 851 ASN A CA 1
ATOM 6939 C C . ASN A 1 851 ? -23.781 50.406 18.719 1 98.25 851 ASN A C 1
ATOM 6941 O O . ASN A 1 851 ? -22.906 49.562 18.516 1 98.25 851 ASN A O 1
ATOM 6945 N N . ILE A 1 852 ? -23.562 51.406 19.531 1 97.44 852 ILE A N 1
ATOM 6946 C CA . ILE A 1 852 ? -22.266 51.875 19.969 1 97.44 852 ILE A CA 1
ATOM 6947 C C . ILE A 1 852 ? -21.625 50.812 20.891 1 97.44 852 ILE A C 1
ATOM 6949 O O . ILE A 1 852 ? -20.406 50.625 20.875 1 97.44 852 ILE A O 1
ATOM 6953 N N . ASP A 1 853 ? -22.438 50.125 21.688 1 97 853 ASP A N 1
ATOM 6954 C CA . ASP A 1 853 ? -21.875 49.125 22.578 1 97 853 ASP A CA 1
ATOM 6955 C C . ASP A 1 853 ? -21.266 47.969 21.781 1 97 853 ASP A C 1
ATOM 6957 O O . ASP A 1 853 ? -20.172 47.5 22.109 1 97 853 ASP A O 1
ATOM 6961 N N . LEU A 1 854 ? -21.953 47.531 20.75 1 97.31 854 LEU A N 1
ATOM 6962 C CA . LEU A 1 854 ? -21.438 46.5 19.891 1 97.31 854 LEU A CA 1
ATOM 6963 C C . LEU A 1 854 ? -20.203 46.969 19.125 1 97.31 854 LEU A C 1
ATOM 6965 O O . LEU A 1 854 ? -19.234 46.25 18.984 1 97.31 854 LEU A O 1
ATOM 6969 N N . THR A 1 855 ? -20.266 48.156 18.672 1 97.56 855 THR A N 1
ATOM 6970 C CA . THR A 1 855 ? -19.188 48.75 17.906 1 97.56 855 THR A CA 1
ATOM 6971 C C . THR A 1 855 ? -17.922 48.844 18.75 1 97.56 855 THR A C 1
ATOM 6973 O O . THR A 1 855 ? -16.812 48.562 18.266 1 97.56 855 THR A O 1
ATOM 6976 N N . ASN A 1 856 ? -18.078 49.219 20.031 1 95.88 856 ASN A N 1
ATOM 6977 C CA . ASN A 1 856 ? -16.938 49.375 20.922 1 95.88 856 ASN A CA 1
ATOM 6978 C C . ASN A 1 856 ? -16.406 48.031 21.391 1 95.88 856 ASN A C 1
ATOM 6980 O O . ASN A 1 856 ? -15.289 47.938 21.906 1 95.88 856 ASN A O 1
ATOM 6984 N N . SER A 1 857 ? -17.172 47.062 21.156 1 94.75 857 SER A N 1
ATOM 6985 C CA . SER A 1 857 ? -16.812 45.75 21.703 1 94.75 857 SER A CA 1
ATOM 6986 C C . SER A 1 857 ? -15.766 45.062 20.828 1 94.75 857 SER A C 1
ATOM 6988 O O . SER A 1 857 ? -15.086 44.125 21.281 1 94.75 857 SER A O 1
ATOM 6990 N N . ARG A 1 858 ? -15.648 45.5 19.578 1 93.81 858 ARG A N 1
ATOM 6991 C CA . ARG A 1 858 ? -14.711 44.875 18.641 1 93.81 858 ARG A CA 1
ATOM 6992 C C . ARG A 1 858 ? -13.766 45.938 18.062 1 93.81 858 ARG A C 1
ATOM 6994 O O . ARG A 1 858 ? -14.172 47.031 17.766 1 93.81 858 ARG A O 1
ATOM 7001 N N . ASP A 1 859 ? -12.547 45.469 17.844 1 93.31 859 ASP A N 1
ATOM 7002 C CA . ASP A 1 859 ? -11.562 46.375 17.25 1 93.31 859 ASP A CA 1
ATOM 7003 C C . ASP A 1 859 ? -11.93 46.719 15.812 1 93.31 859 ASP A C 1
ATOM 7005 O O . ASP A 1 859 ? -11.758 47.844 15.367 1 93.31 859 ASP A O 1
ATOM 7009 N N . ASP A 1 860 ? -12.383 45.75 15.07 1 92.5 860 ASP A N 1
ATOM 7010 C CA . ASP A 1 860 ? -12.641 45.938 13.656 1 92.5 860 ASP A CA 1
ATOM 7011 C C . ASP A 1 860 ? -13.828 46.906 13.453 1 92.5 860 ASP A C 1
ATOM 7013 O O . ASP A 1 860 ? -13.82 47.719 12.539 1 92.5 860 ASP A O 1
ATOM 7017 N N . LEU A 1 861 ? -14.859 46.812 14.266 1 95.44 861 LEU A N 1
ATOM 7018 C CA . LEU A 1 861 ? -15.992 47.719 14.188 1 95.44 861 LEU A CA 1
ATOM 7019 C C . LEU A 1 861 ? -15.586 49.125 14.656 1 95.44 861 LEU A C 1
ATOM 7021 O O . LEU A 1 861 ? -15.992 50.125 14.062 1 95.44 861 LEU A O 1
ATOM 7025 N N . TYR A 1 862 ? -14.852 49.156 15.75 1 96.62 862 TYR A N 1
ATOM 7026 C CA . TYR A 1 862 ? -14.344 50.406 16.266 1 96.62 862 TYR A CA 1
ATOM 7027 C C . TYR A 1 862 ? -13.523 51.156 15.203 1 96.62 862 TYR A C 1
ATOM 7029 O O . TYR A 1 862 ? -13.68 52.344 15 1 96.62 862 TYR A O 1
ATOM 7037 N N . LEU A 1 863 ? -12.695 50.438 14.57 1 95.31 863 LEU A N 1
ATOM 7038 C CA . LEU A 1 863 ? -11.836 51 13.531 1 95.31 863 LEU A CA 1
ATOM 7039 C C . LEU A 1 863 ? -12.664 51.5 12.359 1 95.31 863 LEU A C 1
ATOM 7041 O O . LEU A 1 863 ? -12.328 52.531 11.75 1 95.31 863 LEU A O 1
ATOM 7045 N N . GLU A 1 864 ? -13.727 50.75 12.008 1 95.69 864 GLU A N 1
ATOM 7046 C CA . GLU A 1 864 ? -14.602 51.219 10.938 1 95.69 864 GLU A CA 1
ATOM 7047 C C . GLU A 1 864 ? -15.266 52.562 11.305 1 95.69 864 GLU A C 1
ATOM 7049 O O . GLU A 1 864 ? -15.422 53.438 10.453 1 95.69 864 GLU A O 1
ATOM 7054 N N . ARG A 1 865 ? -15.711 52.688 12.523 1 97.25 865 ARG A N 1
ATOM 7055 C CA . ARG A 1 865 ? -16.281 53.938 13 1 97.25 865 ARG A CA 1
ATOM 7056 C C . ARG A 1 865 ? -15.289 55.094 12.836 1 97.25 865 ARG A C 1
ATOM 7058 O O . ARG A 1 865 ? -15.633 56.156 12.281 1 97.25 865 ARG A O 1
ATOM 7065 N N . LEU A 1 866 ? -14.07 54.875 13.305 1 96.44 866 LEU A N 1
ATOM 7066 C CA . LEU A 1 866 ? -13.016 55.875 13.203 1 96.44 866 LEU A CA 1
ATOM 7067 C C . LEU A 1 866 ? -12.727 56.219 11.742 1 96.44 866 LEU A C 1
ATOM 7069 O O . LEU A 1 866 ? -12.508 57.375 11.398 1 96.44 866 LEU A O 1
ATOM 7073 N N . THR A 1 867 ? -12.719 55.25 10.898 1 95.62 867 THR A N 1
ATOM 7074 C CA . THR A 1 867 ? -12.461 55.438 9.469 1 95.62 867 THR A CA 1
ATOM 7075 C C . THR A 1 867 ? -13.539 56.281 8.836 1 95.62 867 THR A C 1
ATOM 7077 O O . THR A 1 867 ? -13.242 57.156 7.996 1 95.62 867 THR A O 1
ATOM 7080 N N . LEU A 1 868 ? -14.805 56.062 9.258 1 96.94 868 LEU A N 1
ATOM 7081 C CA . LEU A 1 868 ? -15.914 56.812 8.719 1 96.94 868 LEU A CA 1
ATOM 7082 C C . LEU A 1 868 ? -15.805 58.281 9.133 1 96.94 868 LEU A C 1
ATOM 7084 O O . LEU A 1 868 ? -16.125 59.188 8.352 1 96.94 868 LEU A O 1
ATOM 7088 N N . TYR A 1 869 ? -15.352 58.625 10.336 1 96.31 869 TYR A N 1
ATOM 7089 C CA . TYR A 1 869 ? -15.102 60 10.766 1 96.31 869 TYR A CA 1
ATOM 7090 C C . TYR A 1 869 ? -13.984 60.625 9.938 1 96.31 869 TYR A C 1
ATOM 7092 O O . TYR A 1 869 ? -14.086 61.812 9.539 1 96.31 869 TYR A O 1
ATOM 7100 N N . ASN A 1 870 ? -12.977 59.875 9.727 1 93.5 870 ASN A N 1
ATOM 7101 C CA . ASN A 1 870 ? -11.883 60.344 8.891 1 93.5 870 ASN A CA 1
ATOM 7102 C C . ASN A 1 870 ? -12.367 60.656 7.473 1 93.5 870 ASN A C 1
ATOM 7104 O O . ASN A 1 870 ? -11.977 61.688 6.895 1 93.5 870 ASN A O 1
ATOM 7108 N N . PHE A 1 871 ? -13.242 59.781 6.969 1 93.06 871 PHE A N 1
ATOM 7109 C CA . PHE A 1 871 ? -13.781 59.938 5.621 1 93.06 871 PHE A CA 1
ATOM 7110 C C . PHE A 1 871 ? -14.641 61.188 5.531 1 93.06 871 PHE A C 1
ATOM 7112 O O . PHE A 1 871 ? -14.68 61.844 4.488 1 93.06 871 PHE A O 1
ATOM 7119 N N . LYS A 1 872 ? -15.258 61.531 6.59 1 93.12 872 LYS A N 1
ATOM 7120 C CA . LYS A 1 872 ? -16.141 62.688 6.633 1 93.12 872 LYS A CA 1
ATOM 7121 C C . LYS A 1 872 ? -15.359 63.969 6.953 1 93.12 872 LYS A C 1
ATOM 7123 O O . LYS A 1 872 ? -15.945 65.062 7.031 1 93.12 872 LYS A O 1
ATOM 7128 N N . GLY A 1 873 ? -14.047 63.875 7.246 1 92.62 873 GLY A N 1
ATOM 7129 C CA . GLY A 1 873 ? -13.195 65.062 7.488 1 92.62 873 GLY A CA 1
ATOM 7130 C C . GLY A 1 873 ? -13.125 65.438 8.953 1 92.62 873 GLY A C 1
ATOM 7131 O O . GLY A 1 873 ? -12.523 66.438 9.305 1 92.62 873 GLY A O 1
ATOM 7132 N N . ASN A 1 874 ? -13.773 64.625 9.805 1 96.06 874 ASN A N 1
ATOM 7133 C CA . ASN A 1 874 ? -13.695 64.875 11.242 1 96.06 874 ASN A CA 1
ATOM 7134 C C . ASN A 1 874 ? -12.438 64.25 11.844 1 96.06 874 ASN A C 1
ATOM 7136 O O . ASN A 1 874 ? -12.516 63.406 12.703 1 96.06 874 ASN A O 1
ATOM 7140 N N . PHE A 1 875 ? -11.273 64.812 11.469 1 97.19 875 PHE A N 1
ATOM 7141 C CA . PHE A 1 875 ? -9.969 64.25 11.781 1 97.19 875 PHE A CA 1
ATOM 7142 C C . PHE A 1 875 ? -9.68 64.312 13.281 1 97.19 875 PHE A C 1
ATOM 7144 O O . PHE A 1 875 ? -9.102 63.406 13.859 1 97.19 875 PHE A O 1
ATOM 7151 N N . GLU A 1 876 ? -10.07 65.438 13.93 1 96.62 876 GLU A N 1
ATOM 7152 C CA . GLU A 1 876 ? -9.844 65.562 15.359 1 96.62 876 GLU A CA 1
ATOM 7153 C C . GLU A 1 876 ? -10.586 64.5 16.156 1 96.62 876 GLU A C 1
ATOM 7155 O O . GLU A 1 876 ? -10.039 63.938 17.094 1 96.62 876 GLU A O 1
ATOM 7160 N N . LYS A 1 877 ? -11.805 64.312 15.703 1 97.12 877 LYS A N 1
ATOM 7161 C CA . LYS A 1 877 ? -12.594 63.281 16.344 1 97.12 877 LYS A CA 1
ATOM 7162 C C . LYS A 1 877 ? -11.961 61.906 16.125 1 97.12 877 LYS A C 1
ATOM 7164 O O . LYS A 1 877 ? -11.898 61.094 17.047 1 97.12 877 LYS A O 1
ATOM 7169 N N . ALA A 1 878 ? -11.562 61.625 14.953 1 97.44 878 ALA A N 1
ATOM 7170 C CA . ALA A 1 878 ? -10.906 60.344 14.633 1 97.44 878 ALA A CA 1
ATOM 7171 C C . ALA A 1 878 ? -9.648 60.156 15.477 1 97.44 878 ALA A C 1
ATOM 7173 O O . ALA A 1 878 ? -9.398 59.062 15.984 1 97.44 878 ALA A O 1
ATOM 7174 N N . LEU A 1 879 ? -8.812 61.188 15.617 1 97.44 879 LEU A N 1
ATOM 7175 C CA . LEU A 1 879 ? -7.586 61.125 16.406 1 97.44 879 LEU A CA 1
ATOM 7176 C C . LEU A 1 879 ? -7.902 60.844 17.875 1 97.44 879 LEU A C 1
ATOM 7178 O O . LEU A 1 879 ? -7.191 60.094 18.547 1 97.44 879 LEU A O 1
ATOM 7182 N N . THR A 1 880 ? -8.961 61.531 18.344 1 97.25 880 THR A N 1
ATOM 7183 C CA . THR A 1 880 ? -9.375 61.312 19.734 1 97.25 880 THR A CA 1
ATOM 7184 C C . THR A 1 880 ? -9.758 59.875 19.969 1 97.25 880 THR A C 1
ATOM 7186 O O . THR A 1 880 ? -9.344 59.25 20.953 1 97.25 880 THR A O 1
ATOM 7189 N N . LEU A 1 881 ? -10.547 59.281 19.062 1 97.25 881 LEU A N 1
ATOM 7190 C CA . LEU A 1 881 ? -10.977 57.906 19.172 1 97.25 881 LEU A CA 1
ATOM 7191 C C . LEU A 1 881 ? -9.773 56.938 19.094 1 97.25 881 LEU A C 1
ATOM 7193 O O . LEU A 1 881 ? -9.719 55.938 19.812 1 97.25 881 LEU A O 1
ATOM 7197 N N . LEU A 1 882 ? -8.812 57.219 18.234 1 96.75 882 LEU A N 1
ATOM 7198 C CA . LEU A 1 882 ? -7.605 56.438 18.094 1 96.75 882 LEU A CA 1
ATOM 7199 C C . LEU A 1 882 ? -6.824 56.375 19.391 1 96.75 882 LEU A C 1
ATOM 7201 O O . LEU A 1 882 ? -6.309 55.344 19.781 1 96.75 882 LEU A O 1
ATOM 7205 N N . ASN A 1 883 ? -6.754 57.438 20.109 1 95.94 883 ASN A N 1
ATOM 7206 C CA . ASN A 1 883 ? -5.953 57.562 21.328 1 95.94 883 ASN A CA 1
ATOM 7207 C C . ASN A 1 883 ? -6.629 56.906 22.516 1 95.94 883 ASN A C 1
ATOM 7209 O O . ASN A 1 883 ? -5.965 56.531 23.484 1 95.94 883 ASN A O 1
ATOM 7213 N N . LEU A 1 884 ? -7.867 56.688 22.406 1 95.25 884 LEU A N 1
ATOM 7214 C CA . LEU A 1 884 ? -8.641 56.188 23.547 1 95.25 884 LEU A CA 1
ATOM 7215 C C . LEU A 1 884 ? -8.625 54.656 23.594 1 95.25 884 LEU A C 1
ATOM 7217 O O . LEU A 1 884 ? -8.961 54.062 24.625 1 95.25 884 LEU A O 1
ATOM 7221 N N . ARG A 1 885 ? -8.219 54.062 22.547 1 95.56 885 ARG A N 1
ATOM 7222 C CA . ARG A 1 885 ? -8.375 52.625 22.453 1 95.56 885 ARG A CA 1
ATOM 7223 C C . ARG A 1 885 ? -7.02 51.906 22.453 1 95.56 885 ARG A C 1
ATOM 7225 O O . ARG A 1 885 ? -6.043 52.438 21.906 1 95.56 885 ARG A O 1
ATOM 7232 N N . GLN A 1 886 ? -6.953 50.656 23.172 1 95.06 886 GLN A N 1
ATOM 7233 C CA . GLN A 1 886 ? -5.863 49.719 22.984 1 95.06 886 GLN A CA 1
ATOM 7234 C C . GLN A 1 886 ? -6.215 48.656 21.938 1 95.06 886 GLN A C 1
ATOM 7236 O O . GLN A 1 886 ? -7.094 47.812 22.156 1 95.06 886 GLN A O 1
ATOM 7241 N N . PHE A 1 887 ? -5.551 48.625 20.781 1 95.5 887 PHE A N 1
ATOM 7242 C CA . PHE A 1 887 ? -5.867 47.719 19.688 1 95.5 887 PHE A CA 1
ATOM 7243 C C . PHE A 1 887 ? -5.086 46.406 19.797 1 95.5 887 PHE A C 1
ATOM 7245 O O . PHE A 1 887 ? -3.975 46.406 20.328 1 95.5 887 PHE A O 1
ATOM 7252 N N . HIS A 1 888 ? -5.656 45.312 19.359 1 94 888 HIS A N 1
ATOM 7253 C CA . HIS A 1 888 ? -5.043 44 19.281 1 94 888 HIS A CA 1
ATOM 7254 C C . HIS A 1 888 ? -5.031 43.469 17.859 1 94 888 HIS A C 1
ATOM 7256 O O . HIS A 1 888 ? -5.984 42.812 17.406 1 94 888 HIS A O 1
ATOM 7262 N N . PRO A 1 889 ? -3.982 43.625 17.188 1 90.19 889 PRO A N 1
ATOM 7263 C CA . PRO A 1 889 ? -3.934 43.188 15.781 1 90.19 889 PRO A CA 1
ATOM 7264 C C . PRO A 1 889 ? -3.863 41.688 15.617 1 90.19 889 PRO A C 1
ATOM 7266 O O . PRO A 1 889 ? -3.277 41 16.469 1 90.19 889 PRO A O 1
ATOM 7269 N N . TRP A 1 890 ? -4.523 41.156 14.508 1 89.06 890 TRP A N 1
ATOM 7270 C CA . TRP A 1 890 ? -4.262 39.781 14.062 1 89.06 890 TRP A CA 1
ATOM 7271 C C . TRP A 1 890 ? -2.885 39.688 13.414 1 89.06 890 TRP A C 1
ATOM 7273 O O . TRP A 1 890 ? -2.445 40.625 12.727 1 89.06 890 TRP A O 1
ATOM 7283 N N . GLU A 1 891 ? -2.27 38.531 13.672 1 86.12 891 GLU A N 1
ATOM 7284 C CA . GLU A 1 891 ? -1.078 38.281 12.867 1 86.12 891 GLU A CA 1
ATOM 7285 C C . GLU A 1 891 ? -1.404 38.312 11.375 1 86.12 891 GLU A C 1
ATOM 7287 O O . GLU A 1 891 ? -2.324 37.625 10.922 1 86.12 891 GLU A O 1
ATOM 7292 N N . GLY A 1 892 ? -0.734 39.125 10.68 1 78.12 892 GLY A N 1
ATOM 7293 C CA . GLY A 1 892 ? -0.973 39.25 9.25 1 78.12 892 GLY A CA 1
ATOM 7294 C C . GLY A 1 892 ? -1.994 40.344 8.914 1 78.12 892 GLY A C 1
ATOM 7295 O O . GLY A 1 892 ? -2.117 40.75 7.758 1 78.12 892 GLY A O 1
ATOM 7296 N N . GLY A 1 893 ? -2.703 40.812 9.906 1 80.56 893 GLY A N 1
ATOM 7297 C CA . GLY A 1 893 ? -3.688 41.875 9.695 1 80.56 893 GLY A CA 1
ATOM 7298 C C . GLY A 1 893 ? -3.168 43.25 10.047 1 80.56 893 GLY A C 1
ATOM 7299 O O . GLY A 1 893 ? -3.939 44.219 10.125 1 80.56 893 GLY A O 1
ATOM 7300 N N . GLU A 1 894 ? -1.938 43.406 10.117 1 85.69 894 GLU A N 1
ATOM 7301 C CA . GLU A 1 894 ? -1.312 44.688 10.484 1 85.69 894 GLU A CA 1
ATOM 7302 C C . GLU A 1 894 ? -1.511 45.719 9.391 1 85.69 894 GLU A C 1
ATOM 7304 O O . GLU A 1 894 ? -1.747 45.375 8.234 1 85.69 894 GLU A O 1
ATOM 7309 N N . GLY A 1 895 ? -1.326 46.969 9.781 1 88.5 895 GLY A N 1
ATOM 7310 C CA . GLY A 1 895 ? -1.357 48.062 8.812 1 88.5 895 GLY A CA 1
ATOM 7311 C C . GLY A 1 895 ? -2.66 48.844 8.836 1 88.5 895 GLY A C 1
ATOM 7312 O O . GLY A 1 895 ? -2.697 50 8.445 1 88.5 895 GLY A O 1
ATOM 7313 N N . LYS A 1 896 ? -3.727 48.281 9.336 1 90.19 896 LYS A N 1
ATOM 7314 C CA . LYS A 1 896 ? -5.039 48.906 9.273 1 90.19 896 LYS A CA 1
ATOM 7315 C C . LYS A 1 896 ? -5.117 50.094 10.25 1 90.19 896 LYS A C 1
ATOM 7317 O O . LYS A 1 896 ? -5.648 51.156 9.906 1 90.19 896 LYS A O 1
ATOM 7322 N N . VAL A 1 897 ? -4.641 49.875 11.43 1 94.44 897 VAL A N 1
ATOM 7323 C CA . VAL A 1 897 ? -4.699 50.938 12.438 1 94.44 897 VAL A CA 1
ATOM 7324 C C . VAL A 1 897 ? -3.672 52.031 12.117 1 94.44 897 VAL A C 1
ATOM 7326 O O . VAL A 1 897 ? -4 53.219 12.094 1 94.44 897 VAL A O 1
ATOM 7329 N N . PRO A 1 898 ? -2.471 51.656 11.781 1 93.94 898 PRO A N 1
ATOM 7330 C CA . PRO A 1 898 ? -1.458 52.688 11.477 1 93.94 898 PRO A CA 1
ATOM 7331 C C . PRO A 1 898 ? -1.841 53.562 10.281 1 93.94 898 PRO A C 1
ATOM 7333 O O . PRO A 1 898 ? -1.549 54.75 10.273 1 93.94 898 PRO A O 1
ATOM 7336 N N . VAL A 1 899 ? -2.449 53.031 9.328 1 92.81 899 VAL A N 1
ATOM 7337 C CA . VAL A 1 899 ? -2.826 53.812 8.148 1 92.81 899 VAL A CA 1
ATOM 7338 C C . VAL A 1 899 ? -3.775 54.938 8.562 1 92.81 899 VAL A C 1
ATOM 7340 O O . VAL A 1 899 ? -3.656 56.062 8.078 1 92.81 899 VAL A O 1
ATOM 7343 N N . GLN A 1 900 ? -4.762 54.625 9.398 1 95.31 900 GLN A N 1
ATOM 7344 C CA . GLN A 1 900 ? -5.672 55.656 9.898 1 95.31 900 GLN A CA 1
ATOM 7345 C C . GLN A 1 900 ? -4.922 56.688 10.727 1 95.31 900 GLN A C 1
ATOM 7347 O O . GLN A 1 900 ? -5.172 57.906 10.602 1 95.31 900 GLN A O 1
ATOM 7352 N N . TYR A 1 901 ? -4.035 56.281 11.57 1 96.62 901 TYR A N 1
ATOM 7353 C CA . TYR A 1 901 ? -3.248 57.156 12.43 1 96.62 901 TYR A CA 1
ATOM 7354 C C . TYR A 1 901 ? -2.43 58.125 11.594 1 96.62 901 TYR A C 1
ATOM 7356 O O . TYR A 1 901 ? -2.447 59.344 11.852 1 96.62 901 TYR A O 1
ATOM 7364 N N . ILE A 1 902 ? -1.707 57.688 10.617 1 96.31 902 ILE A N 1
ATOM 7365 C CA . ILE A 1 902 ? -0.853 58.5 9.758 1 96.31 902 ILE A CA 1
ATOM 7366 C C . ILE A 1 902 ? -1.706 59.469 8.969 1 96.31 902 ILE A C 1
ATOM 7368 O O . ILE A 1 902 ? -1.383 60.656 8.898 1 96.31 902 ILE A O 1
ATOM 7372 N N . THR A 1 903 ? -2.816 58.969 8.438 1 96.19 903 THR A N 1
ATOM 7373 C CA . THR A 1 903 ? -3.703 59.781 7.625 1 96.19 903 THR A CA 1
ATOM 7374 C C . THR A 1 903 ? -4.246 60.969 8.438 1 96.19 903 THR A C 1
ATOM 7376 O O . THR A 1 903 ? -4.234 62.094 7.973 1 96.19 903 THR A O 1
ATOM 7379 N N . VAL A 1 904 ? -4.719 60.656 9.617 1 97.12 904 VAL A N 1
ATOM 7380 C CA . VAL A 1 904 ? -5.309 61.688 10.469 1 97.12 904 VAL A CA 1
ATOM 7381 C C . VAL A 1 904 ? -4.27 62.781 10.781 1 97.12 904 VAL A C 1
ATOM 7383 O O . VAL A 1 904 ? -4.566 63.969 10.719 1 97.12 904 VAL A O 1
ATOM 7386 N N . HIS A 1 905 ? -3.064 62.469 11.07 1 97.75 905 HIS A N 1
ATOM 7387 C CA . HIS A 1 905 ? -2.012 63.406 11.414 1 97.75 905 HIS A CA 1
ATOM 7388 C C . HIS A 1 905 ? -1.616 64.25 10.203 1 97.75 905 HIS A C 1
ATOM 7390 O O . HIS A 1 905 ? -1.389 65.438 10.328 1 97.75 905 HIS A O 1
ATOM 7396 N N . ILE A 1 906 ? -1.512 63.656 9.086 1 97.06 906 ILE A N 1
ATOM 7397 C CA . ILE A 1 906 ? -1.156 64.375 7.871 1 97.06 906 ILE A CA 1
ATOM 7398 C C . ILE A 1 906 ? -2.252 65.375 7.535 1 97.06 906 ILE A C 1
ATOM 7400 O O . ILE A 1 906 ? -1.964 66.562 7.211 1 97.06 906 ILE A O 1
ATOM 7404 N N . GLU A 1 907 ? -3.529 64.938 7.59 1 96.75 907 GLU A N 1
ATOM 7405 C CA . GLU A 1 907 ? -4.645 65.812 7.254 1 96.75 907 GLU A CA 1
ATOM 7406 C C . GLU A 1 907 ? -4.762 67 8.25 1 96.75 907 GLU A C 1
ATOM 7408 O O . GLU A 1 907 ? -5.074 68.125 7.863 1 96.75 907 GLU A O 1
ATOM 7413 N N . LEU A 1 908 ? -4.531 66.75 9.523 1 97.31 908 LEU A N 1
ATOM 7414 C CA . LEU A 1 908 ? -4.52 67.812 10.516 1 97.31 908 LEU A CA 1
ATOM 7415 C C . LEU A 1 908 ? -3.373 68.75 10.258 1 97.31 908 LEU A C 1
ATOM 7417 O O . LEU A 1 908 ? -3.527 70 10.43 1 97.31 908 LEU A O 1
ATOM 7421 N N . ALA A 1 909 ? -2.238 68.25 9.883 1 97 909 ALA A N 1
ATOM 7422 C CA . ALA A 1 909 ? -1.102 69.125 9.539 1 97 909 ALA A CA 1
ATOM 7423 C C . ALA A 1 909 ? -1.441 70.062 8.383 1 97 909 ALA A C 1
ATOM 7425 O O . ALA A 1 909 ? -1.075 71.188 8.391 1 97 909 ALA A O 1
ATOM 7426 N N . LYS A 1 910 ? -2.107 69.5 7.383 1 94.75 910 LYS A N 1
ATOM 7427 C CA . LYS A 1 910 ? -2.521 70.312 6.242 1 94.75 910 LYS A CA 1
ATOM 7428 C C . LYS A 1 910 ? -3.471 71.438 6.672 1 94.75 910 LYS A C 1
ATOM 7430 O O . LYS A 1 910 ? -3.363 72.562 6.199 1 94.75 910 LYS A O 1
ATOM 7435 N N . LEU A 1 911 ? -4.402 71.125 7.551 1 94.19 911 LEU A N 1
ATOM 7436 C CA . LEU A 1 911 ? -5.34 72.125 8.062 1 94.19 911 LEU A CA 1
ATOM 7437 C C . LEU A 1 911 ? -4.605 73.188 8.836 1 94.19 911 LEU A C 1
ATOM 7439 O O . LEU A 1 911 ? -4.934 74.375 8.711 1 94.19 911 LEU A O 1
ATOM 7443 N N . MET A 1 912 ? -3.646 72.812 9.57 1 95.25 912 MET A N 1
ATOM 7444 C CA . MET A 1 912 ? -2.859 73.75 10.336 1 95.25 912 MET A CA 1
ATOM 7445 C C . MET A 1 912 ? -2.02 74.625 9.406 1 95.25 912 MET A C 1
ATOM 7447 O O . MET A 1 912 ? -1.864 75.812 9.641 1 95.25 912 MET A O 1
ATOM 7451 N N . LEU A 1 913 ? -1.511 74 8.453 1 92.25 913 LEU A N 1
ATOM 7452 C CA . LEU A 1 913 ? -0.746 74.75 7.461 1 92.25 913 LEU A CA 1
ATOM 7453 C C . LEU A 1 913 ? -1.615 75.812 6.793 1 92.25 913 LEU A C 1
ATOM 7455 O O . LEU A 1 913 ? -1.182 76.938 6.605 1 92.25 913 LEU A O 1
ATOM 7459 N N . LYS A 1 914 ? -2.793 75.438 6.441 1 89.25 914 LYS A N 1
ATOM 7460 C CA . LYS A 1 914 ? -3.734 76.375 5.809 1 89.25 914 LYS A CA 1
ATOM 7461 C C . LYS A 1 914 ? -4.098 77.5 6.75 1 89.25 914 LYS A C 1
ATOM 7463 O O . LYS A 1 914 ? -4.293 78.688 6.305 1 89.25 914 LYS A O 1
ATOM 7468 N N . SER A 1 915 ? -4.145 77.25 8.031 1 91.25 915 SER A N 1
ATOM 7469 C CA . SER A 1 915 ? -4.52 78.312 9.016 1 91.25 915 SER A CA 1
ATOM 7470 C C . SER A 1 915 ? -3.309 79.125 9.461 1 91.25 915 SER A C 1
ATOM 7472 O O . SER A 1 915 ? -3.438 80 10.266 1 91.25 915 SER A O 1
ATOM 7474 N N . GLY A 1 916 ? -2.129 78.75 9 1 89.94 916 GLY A N 1
ATOM 7475 C CA . GLY A 1 916 ? -0.918 79.5 9.289 1 89.94 916 GLY A CA 1
ATOM 7476 C C . GLY A 1 916 ? -0.209 79.062 10.547 1 89.94 916 GLY A C 1
ATOM 7477 O O . GLY A 1 916 ? 0.831 79.562 10.922 1 89.94 916 GLY A O 1
ATOM 7478 N N . ASN A 1 917 ? -0.735 78 11.141 1 95 917 ASN A N 1
ATOM 7479 C CA . ASN A 1 917 ? -0.114 77.438 12.344 1 95 917 ASN A CA 1
ATOM 7480 C C . ASN A 1 917 ? 0.958 76.438 12 1 95 917 ASN A C 1
ATOM 7482 O O . ASN A 1 917 ? 0.76 75.25 12.211 1 95 917 ASN A O 1
ATOM 7486 N N . THR A 1 918 ? 2.102 76.875 11.562 1 95.12 918 THR A N 1
ATOM 7487 C CA . THR A 1 918 ? 3.17 76 11.023 1 95.12 918 THR A CA 1
ATOM 7488 C C . THR A 1 918 ? 3.789 75.188 12.125 1 95.12 918 THR A C 1
ATOM 7490 O O . THR A 1 918 ? 4.215 74.062 11.875 1 95.12 918 THR A O 1
ATOM 7493 N N . LYS A 1 919 ? 3.842 75.688 13.367 1 95.69 919 LYS A N 1
ATOM 7494 C CA . LYS A 1 919 ? 4.426 74.938 14.469 1 95.69 919 LYS A CA 1
ATOM 7495 C C . LYS A 1 919 ? 3.619 73.625 14.75 1 95.69 919 LYS A C 1
ATOM 7497 O O . LYS A 1 919 ? 4.184 72.562 14.875 1 95.69 919 LYS A O 1
ATOM 7502 N N . LYS A 1 920 ? 2.342 73.812 14.836 1 96.12 920 LYS A N 1
ATOM 7503 C CA . LYS A 1 920 ? 1.47 72.625 15.086 1 96.12 920 LYS A CA 1
ATOM 7504 C C . LYS A 1 920 ? 1.486 71.688 13.914 1 96.12 920 LYS A C 1
ATOM 7506 O O . LYS A 1 920 ? 1.373 70.438 14.102 1 96.12 920 LYS A O 1
ATOM 7511 N N . ALA A 1 921 ? 1.559 72.188 12.719 1 97 921 ALA A N 1
ATOM 7512 C CA . ALA A 1 921 ? 1.646 71.312 11.531 1 97 921 ALA A CA 1
ATOM 7513 C C . ALA A 1 921 ? 2.869 70.438 11.594 1 97 921 ALA A C 1
ATOM 7515 O O . ALA A 1 921 ? 2.781 69.25 11.273 1 97 921 ALA A O 1
ATOM 7516 N N . ILE A 1 922 ? 3.979 71 12.016 1 97.31 922 ILE A N 1
ATOM 7517 C CA . ILE A 1 922 ? 5.211 70.25 12.141 1 97.31 922 ILE A CA 1
ATOM 7518 C C . ILE A 1 922 ? 5.047 69.188 13.219 1 97.31 922 ILE A C 1
ATOM 7520 O O . ILE A 1 922 ? 5.48 68.062 13.047 1 97.31 922 ILE A O 1
ATOM 7524 N N . GLU A 1 923 ? 4.406 69.562 14.297 1 97.12 923 GLU A N 1
ATOM 7525 C CA . GLU A 1 923 ? 4.184 68.562 15.391 1 97.12 923 GLU A CA 1
ATOM 7526 C C . GLU A 1 923 ? 3.385 67.375 14.922 1 97.12 923 GLU A C 1
ATOM 7528 O O . GLU A 1 923 ? 3.688 66.25 15.297 1 97.12 923 GLU A O 1
ATOM 7533 N N . TYR A 1 924 ? 2.373 67.562 14.133 1 97.62 924 TYR A N 1
ATOM 7534 C CA . TYR A 1 924 ? 1.546 66.438 13.617 1 97.62 924 TYR A CA 1
ATOM 7535 C C . TYR A 1 924 ? 2.35 65.562 12.695 1 97.62 924 TYR A C 1
ATOM 7537 O O . TYR A 1 924 ? 2.252 64.312 12.773 1 97.62 924 TYR A O 1
ATOM 7545 N N . LEU A 1 925 ? 3.113 66.125 11.789 1 97.94 925 LEU A N 1
ATOM 7546 C CA . LEU A 1 925 ? 3.885 65.312 10.844 1 97.94 925 LEU A CA 1
ATOM 7547 C C . LEU A 1 925 ? 4.984 64.5 11.555 1 97.94 925 LEU A C 1
ATOM 7549 O O . LEU A 1 925 ? 5.316 63.406 11.156 1 97.94 925 LEU A O 1
ATOM 7553 N N . GLU A 1 926 ? 5.574 65.125 12.586 1 96.94 926 GLU A N 1
ATOM 7554 C CA . GLU A 1 926 ? 6.551 64.375 13.406 1 96.94 926 GLU A CA 1
ATOM 7555 C C . GLU A 1 926 ? 5.895 63.25 14.164 1 96.94 926 GLU A C 1
ATOM 7557 O O . GLU A 1 926 ? 6.465 62.156 14.273 1 96.94 926 GLU A O 1
ATOM 7562 N N . ALA A 1 927 ? 4.73 63.469 14.656 1 96.75 927 ALA A N 1
ATOM 7563 C CA . ALA A 1 927 ? 3.984 62.438 15.359 1 96.75 927 ALA A CA 1
ATOM 7564 C C . ALA A 1 927 ? 3.666 61.281 14.43 1 96.75 927 ALA A C 1
ATOM 7566 O O . ALA A 1 927 ? 3.658 60.125 14.859 1 96.75 927 ALA A O 1
ATOM 7567 N N . ALA A 1 928 ? 3.412 61.531 13.188 1 96.88 928 ALA A N 1
ATOM 7568 C CA . ALA A 1 928 ? 3.047 60.531 12.195 1 96.88 928 ALA A CA 1
ATOM 7569 C C . ALA A 1 928 ? 4.199 59.562 11.953 1 96.88 928 ALA A C 1
ATOM 7571 O O . ALA A 1 928 ? 3.998 58.469 11.422 1 96.88 928 ALA A O 1
ATOM 7572 N N . GLN A 1 929 ? 5.387 59.875 12.336 1 96.19 929 GLN A N 1
ATOM 7573 C CA . GLN A 1 929 ? 6.57 59.062 12.062 1 96.19 929 GLN A CA 1
ATOM 7574 C C . GLN A 1 929 ? 6.781 58 13.141 1 96.19 929 GLN A C 1
ATOM 7576 O O . GLN A 1 929 ? 7.57 57.062 12.953 1 96.19 929 GLN A O 1
ATOM 7581 N N . THR A 1 930 ? 6.082 58.094 14.242 1 95 930 THR A N 1
ATOM 7582 C CA . THR A 1 930 ? 6.234 57.188 15.359 1 95 930 THR A CA 1
ATOM 7583 C C . THR A 1 930 ? 4.883 56.594 15.773 1 95 930 THR A C 1
ATOM 7585 O O . THR A 1 930 ? 3.918 57.344 15.961 1 95 930 THR A O 1
ATOM 7588 N N . TYR A 1 931 ? 4.809 55.344 15.891 1 95.94 931 TYR A N 1
ATOM 7589 C CA . TYR A 1 931 ? 3.559 54.688 16.281 1 95.94 931 TYR A CA 1
ATOM 7590 C C . TYR A 1 931 ? 3.424 54.625 17.797 1 95.94 931 TYR A C 1
ATOM 7592 O O . TYR A 1 931 ? 4.25 54 18.453 1 95.94 931 TYR A O 1
ATOM 7600 N N . PRO A 1 932 ? 2.449 55.188 18.375 1 96.25 932 PRO A N 1
ATOM 7601 C CA . PRO A 1 932 ? 2.227 55 19.812 1 96.25 932 PRO A CA 1
ATOM 7602 C C . PRO A 1 932 ? 1.891 53.562 20.188 1 96.25 932 PRO A C 1
ATOM 7604 O O . PRO A 1 932 ? 1.356 52.812 19.359 1 96.25 932 PRO A O 1
ATOM 7607 N N . ASN A 1 933 ? 2.133 53.156 21.438 1 95.31 933 ASN A N 1
ATOM 7608 C CA . ASN A 1 933 ? 2.025 51.781 21.891 1 95.31 933 ASN A CA 1
ATOM 7609 C C . ASN A 1 933 ? 0.59 51.25 21.797 1 95.31 933 ASN A C 1
ATOM 7611 O O . ASN A 1 933 ? 0.364 50.062 21.594 1 95.31 933 ASN A O 1
ATOM 7615 N N . ASN A 1 934 ? -0.35 52.094 21.953 1 96.25 934 ASN A N 1
ATOM 7616 C CA . ASN A 1 934 ? -1.743 51.656 22.016 1 96.25 934 ASN A CA 1
ATOM 7617 C C . ASN A 1 934 ? -2.24 51.156 20.672 1 96.25 934 ASN A C 1
ATOM 7619 O O . ASN A 1 934 ? -3.277 50.5 20.594 1 96.25 934 ASN A O 1
ATOM 7623 N N . LEU A 1 935 ? -1.53 51.469 19.531 1 96.31 935 LEU A N 1
ATOM 7624 C CA . LEU A 1 935 ? -1.912 50.938 18.219 1 96.31 935 LEU A CA 1
ATOM 7625 C C . LEU A 1 935 ? -1.719 49.406 18.172 1 96.31 935 LEU A C 1
ATOM 7627 O O . LEU A 1 935 ? -2.266 48.75 17.281 1 96.31 935 LEU A O 1
ATOM 7631 N N . GLY A 1 936 ? -0.887 48.906 19.109 1 94.88 936 GLY A N 1
ATOM 7632 C CA . GLY A 1 936 ? -0.597 47.469 19.141 1 94.88 936 GLY A CA 1
ATOM 7633 C C . GLY A 1 936 ? 0.317 47.031 18.016 1 94.88 936 GLY A C 1
ATOM 7634 O O . GLY A 1 936 ? 0.586 45.844 17.875 1 94.88 936 GLY A O 1
ATOM 7635 N N . GLU A 1 937 ? 0.806 47.938 17.156 1 95.25 937 GLU A N 1
ATOM 7636 C CA . GLU A 1 937 ? 1.668 47.656 16.016 1 95.25 937 GLU A CA 1
ATOM 7637 C C . GLU A 1 937 ? 2.924 48.5 16.031 1 95.25 937 GLU A C 1
ATOM 7639 O O . GLU A 1 937 ? 2.961 49.531 16.703 1 95.25 937 GLU A O 1
ATOM 7644 N N . GLY A 1 938 ? 3.973 47.938 15.445 1 95.06 938 GLY A N 1
ATOM 7645 C CA . GLY A 1 938 ? 5.195 48.719 15.242 1 95.06 938 GLY A CA 1
ATOM 7646 C C . GLY A 1 938 ? 5.496 48.969 13.773 1 95.06 938 GLY A C 1
ATOM 7647 O O . GLY A 1 938 ? 4.969 48.281 12.898 1 95.06 938 GLY A O 1
ATOM 7648 N N . LYS A 1 939 ? 6.367 50.031 13.586 1 94.5 939 LYS A N 1
ATOM 7649 C CA . LYS A 1 939 ? 6.742 50.375 12.219 1 94.5 939 LYS A CA 1
ATOM 7650 C C . LYS A 1 939 ? 7.738 49.375 11.641 1 94.5 939 LYS A C 1
ATOM 7652 O O . LYS A 1 939 ? 8.695 49 12.312 1 94.5 939 LYS A O 1
ATOM 7657 N N . LEU A 1 940 ? 7.406 48.938 10.477 1 91.94 940 LEU A N 1
ATOM 7658 C CA . LEU A 1 940 ? 8.305 48 9.797 1 91.94 940 LEU A CA 1
ATOM 7659 C C . LEU A 1 940 ? 9.578 48.719 9.352 1 91.94 940 LEU A C 1
ATOM 7661 O O . LEU A 1 940 ? 9.523 49.844 8.867 1 91.94 940 LEU A O 1
ATOM 7665 N N . PHE A 1 941 ? 10.641 48.031 9.508 1 91.06 941 PHE A N 1
ATOM 7666 C CA . PHE A 1 941 ? 11.914 48.531 9.008 1 91.06 941 PHE A CA 1
ATOM 7667 C C . PHE A 1 941 ? 11.844 48.781 7.512 1 91.06 941 PHE A C 1
ATOM 7669 O O . PHE A 1 941 ? 11.383 47.938 6.75 1 91.06 941 PHE A O 1
ATOM 7676 N N . GLY A 1 942 ? 12.234 49.938 7.117 1 85.19 942 GLY A N 1
ATOM 7677 C CA . GLY A 1 942 ? 12.281 50.281 5.703 1 85.19 942 GLY A CA 1
ATOM 7678 C C . GLY A 1 942 ? 10.977 50.875 5.184 1 85.19 942 GLY A C 1
ATOM 7679 O O . GLY A 1 942 ? 10.844 51.125 3.986 1 85.19 942 GLY A O 1
ATOM 7680 N N . SER A 1 943 ? 9.977 51.188 5.973 1 89.12 943 SER A N 1
ATOM 7681 C CA . SER A 1 943 ? 8.711 51.75 5.543 1 89.12 943 SER A CA 1
ATOM 7682 C C . SER A 1 943 ? 8.922 53.094 4.852 1 89.12 943 SER A C 1
ATOM 7684 O O . SER A 1 943 ? 9.719 53.938 5.316 1 89.12 943 SER A O 1
ATOM 7686 N N . GLN A 1 944 ? 8.211 53.312 3.789 1 89.5 944 GLN A N 1
ATOM 7687 C CA . GLN A 1 944 ? 8.312 54.562 3.039 1 89.5 944 GLN A CA 1
ATOM 7688 C C . GLN A 1 944 ? 7.367 55.594 3.604 1 89.5 944 GLN A C 1
ATOM 7690 O O . GLN A 1 944 ? 6.203 55.312 3.898 1 89.5 944 GLN A O 1
ATOM 7695 N N . GLU A 1 945 ? 7.871 56.875 3.754 1 95 945 GLU A N 1
ATOM 7696 C CA . GLU A 1 945 ? 7.105 57.938 4.352 1 95 945 GLU A CA 1
ATOM 7697 C C . GLU A 1 945 ? 7.168 59.219 3.486 1 95 945 GLU A C 1
ATOM 7699 O O . GLU A 1 945 ? 7.32 60.312 4.004 1 95 945 GLU A O 1
ATOM 7704 N N . ASN A 1 946 ? 7.062 59.094 2.25 1 96.69 946 ASN A N 1
ATOM 7705 C CA . ASN A 1 946 ? 7.246 60.125 1.258 1 96.69 946 ASN A CA 1
ATOM 7706 C C . ASN A 1 946 ? 6.258 61.281 1.466 1 96.69 946 ASN A C 1
ATOM 7708 O O . ASN A 1 946 ? 6.617 62.438 1.327 1 96.69 946 ASN A O 1
ATOM 7712 N N . ASP A 1 947 ? 5.055 61 1.765 1 96.62 947 ASP A N 1
ATOM 7713 C CA . ASP A 1 947 ? 4.027 62.031 1.978 1 96.62 947 ASP A CA 1
ATOM 7714 C C . ASP A 1 947 ? 4.34 62.875 3.203 1 96.62 947 ASP A C 1
ATOM 7716 O O . ASP A 1 947 ? 4.234 64.125 3.156 1 96.62 947 ASP A O 1
ATOM 7720 N N . ILE A 1 948 ? 4.762 62.25 4.25 1 97.56 948 ILE A N 1
ATOM 7721 C CA . ILE A 1 948 ? 5.105 62.969 5.477 1 97.56 948 ILE A CA 1
ATOM 7722 C C . ILE A 1 948 ? 6.234 63.969 5.199 1 97.56 948 ILE A C 1
ATOM 7724 O O . ILE A 1 948 ? 6.125 65.125 5.531 1 97.56 948 ILE A O 1
ATOM 7728 N N . PHE A 1 949 ? 7.254 63.5 4.574 1 97.69 949 PHE A N 1
ATOM 7729 C CA . PHE A 1 949 ? 8.43 64.312 4.34 1 97.69 949 PHE A CA 1
ATOM 7730 C C . PHE A 1 949 ? 8.141 65.438 3.295 1 97.69 949 PHE A C 1
ATOM 7732 O O . PHE A 1 949 ? 8.688 66.5 3.365 1 97.69 949 PHE A O 1
ATOM 7739 N N . TYR A 1 950 ? 7.324 65.188 2.289 1 97.56 950 TYR A N 1
ATOM 7740 C CA . TYR A 1 950 ? 6.918 66.25 1.332 1 97.56 950 TYR A CA 1
ATOM 7741 C C . TYR A 1 950 ? 6.254 67.375 2.039 1 97.56 950 TYR A C 1
ATOM 7743 O O . TYR A 1 950 ? 6.629 68.562 1.82 1 97.56 950 TYR A O 1
ATOM 7751 N N . TRP A 1 951 ? 5.281 67.125 2.918 1 97.12 951 TRP A N 1
ATOM 7752 C CA . TRP A 1 951 ? 4.551 68.188 3.6 1 97.12 951 TRP A CA 1
ATOM 7753 C C . TRP A 1 951 ? 5.441 68.938 4.613 1 97.12 951 TRP A C 1
ATOM 7755 O O . TRP A 1 951 ? 5.301 70.125 4.832 1 97.12 951 TRP A O 1
ATOM 7765 N N . LEU A 1 952 ? 6.344 68.125 5.258 1 97.44 952 LEU A N 1
ATOM 7766 C CA . LEU A 1 952 ? 7.324 68.812 6.117 1 97.44 952 LEU A CA 1
ATOM 7767 C C . LEU A 1 952 ? 8.148 69.812 5.328 1 97.44 952 LEU A C 1
ATOM 7769 O O . LEU A 1 952 ? 8.375 70.938 5.801 1 97.44 952 LEU A O 1
ATOM 7773 N N . GLY A 1 953 ? 8.555 69.375 4.152 1 97.06 953 GLY A N 1
ATOM 7774 C CA . GLY A 1 953 ? 9.266 70.312 3.283 1 97.06 953 GLY A CA 1
ATOM 7775 C C . GLY A 1 953 ? 8.461 71.5 2.934 1 97.06 953 GLY A C 1
ATOM 7776 O O . GLY A 1 953 ? 8.984 72.625 2.941 1 97.06 953 GLY A O 1
ATOM 7777 N N . CYS A 1 954 ? 7.219 71.438 2.619 1 95.75 954 CYS A N 1
ATOM 7778 C CA . CYS A 1 954 ? 6.332 72.5 2.293 1 95.75 954 CYS A CA 1
ATOM 7779 C C . CYS A 1 954 ? 6.199 73.5 3.473 1 95.75 954 CYS A C 1
ATOM 7781 O O . CYS A 1 954 ? 6.16 74.688 3.287 1 95.75 954 CYS A O 1
ATOM 7783 N N . ILE A 1 955 ? 6.098 73 4.66 1 96.5 955 ILE A N 1
ATOM 7784 C CA . ILE A 1 955 ? 5.957 73.812 5.855 1 96.5 955 ILE A CA 1
ATOM 7785 C C . ILE A 1 955 ? 7.242 74.625 6.086 1 96.5 955 ILE A C 1
ATOM 7787 O O . ILE A 1 955 ? 7.199 75.812 6.391 1 96.5 955 ILE A O 1
ATOM 7791 N N . TYR A 1 956 ? 8.367 73.938 5.887 1 96.25 956 TYR A N 1
ATOM 7792 C CA . TYR A 1 956 ? 9.648 74.625 6.082 1 96.25 956 TYR A CA 1
ATOM 7793 C C . TYR A 1 956 ? 9.859 75.688 5.012 1 96.25 956 TYR A C 1
ATOM 7795 O O . TYR A 1 956 ? 10.469 76.75 5.273 1 96.25 956 TYR A O 1
ATOM 7803 N N . GLU A 1 957 ? 9.359 75.375 3.844 1 94.69 957 GLU A N 1
ATOM 7804 C CA . GLU A 1 957 ? 9.406 76.438 2.807 1 94.69 957 GLU A CA 1
ATOM 7805 C C . GLU A 1 957 ? 8.602 77.625 3.215 1 94.69 957 GLU A C 1
ATOM 7807 O O . GLU A 1 957 ? 9.055 78.75 3.037 1 94.69 957 GLU A O 1
ATOM 7812 N N . ARG A 1 958 ? 7.438 77.5 3.729 1 92.62 958 ARG A N 1
ATOM 7813 C CA . ARG A 1 958 ? 6.574 78.562 4.188 1 92.62 958 ARG A CA 1
ATOM 7814 C C . ARG A 1 958 ? 7.23 79.375 5.324 1 92.62 958 ARG A C 1
ATOM 7816 O O . ARG A 1 958 ? 7.031 80.562 5.453 1 92.62 958 ARG A O 1
ATOM 7823 N N . LEU A 1 959 ? 8.07 78.688 6.082 1 94.5 959 LEU A N 1
ATOM 7824 C CA . LEU A 1 959 ? 8.766 79.312 7.211 1 94.5 959 LEU A CA 1
ATOM 7825 C C . LEU A 1 959 ? 10.039 80 6.75 1 94.5 959 LEU A C 1
ATOM 7827 O O . LEU A 1 959 ? 10.719 80.688 7.551 1 94.5 959 LEU A O 1
ATOM 7831 N N . GLY A 1 960 ? 10.336 79.938 5.473 1 93.38 960 GLY A N 1
ATOM 7832 C CA . GLY A 1 960 ? 11.547 80.562 4.93 1 93.38 960 GLY A CA 1
ATOM 7833 C C . GLY A 1 960 ? 12.797 79.75 5.211 1 93.38 960 GLY A C 1
ATOM 7834 O O . GLY A 1 960 ? 13.906 80.188 4.934 1 93.38 960 GLY A O 1
ATOM 7835 N N . GLU A 1 961 ? 12.617 78.562 5.742 1 95.94 961 GLU A N 1
ATOM 7836 C CA . GLU A 1 961 ? 13.75 77.625 5.988 1 95.94 961 GLU A CA 1
ATOM 7837 C C . GLU A 1 961 ? 14.039 76.75 4.773 1 95.94 961 GLU A C 1
ATOM 7839 O O . GLU A 1 961 ? 13.844 75.562 4.816 1 95.94 961 GLU A O 1
ATOM 7844 N N . VAL A 1 962 ? 14.633 77.312 3.848 1 95.06 962 VAL A N 1
ATOM 7845 C CA . VAL A 1 962 ? 14.773 76.75 2.508 1 95.06 962 VAL A CA 1
ATOM 7846 C C . VAL A 1 962 ? 15.648 75.5 2.559 1 95.06 962 VAL A C 1
ATOM 7848 O O . VAL A 1 962 ? 15.383 74.5 1.857 1 95.06 962 VAL A O 1
ATOM 7851 N N . GLN A 1 963 ? 16.672 75.5 3.438 1 96.75 963 GLN A N 1
ATOM 7852 C CA . GLN A 1 963 ? 17.578 74.375 3.516 1 96.75 963 GLN A CA 1
ATOM 7853 C C . GLN A 1 963 ? 16.875 73.125 4.109 1 96.75 963 GLN A C 1
ATOM 7855 O O . GLN A 1 963 ? 17.031 72 3.611 1 96.75 963 GLN A O 1
ATOM 7860 N N . LYS A 1 964 ? 16.125 73.312 5.098 1 96.94 964 LYS A N 1
ATOM 7861 C CA . LYS A 1 964 ? 15.359 72.25 5.699 1 96.94 964 LYS A CA 1
ATOM 7862 C C . LYS A 1 964 ? 14.305 71.688 4.73 1 96.94 964 LYS A C 1
ATOM 7864 O O . LYS A 1 964 ? 14.023 70.5 4.699 1 96.94 964 LYS A O 1
ATOM 7869 N N . ALA A 1 965 ? 13.656 72.625 4.039 1 97.06 965 ALA A N 1
ATOM 7870 C CA . ALA A 1 965 ? 12.672 72.25 3.041 1 97.06 965 ALA A CA 1
ATOM 7871 C C . ALA A 1 965 ? 13.289 71.312 2 1 97.06 965 ALA A C 1
ATOM 7873 O O . ALA A 1 965 ? 12.742 70.25 1.705 1 97.06 965 ALA A O 1
ATOM 7874 N N . LYS A 1 966 ? 14.477 71.625 1.52 1 97.44 966 LYS A N 1
ATOM 7875 C CA . LYS A 1 966 ? 15.164 70.812 0.499 1 97.44 966 LYS A CA 1
ATOM 7876 C C . LYS A 1 966 ? 15.57 69.438 1.04 1 97.44 966 LYS A C 1
ATOM 7878 O O . LYS A 1 966 ? 15.477 68.438 0.335 1 97.44 966 LYS A O 1
ATOM 7883 N N . GLU A 1 967 ? 16.016 69.438 2.262 1 97.62 967 GLU A N 1
ATOM 7884 C CA . GLU A 1 967 ? 16.406 68.188 2.887 1 97.62 967 GLU A CA 1
ATOM 7885 C C . GLU A 1 967 ? 15.234 67.25 2.99 1 97.62 967 GLU A C 1
ATOM 7887 O O . GLU A 1 967 ? 15.375 66.062 2.721 1 97.62 967 GLU A O 1
ATOM 7892 N N . ASN A 1 968 ? 14.109 67.75 3.389 1 98 968 ASN A N 1
ATOM 7893 C CA . ASN A 1 968 ? 12.914 66.875 3.51 1 98 968 ASN A CA 1
ATOM 7894 C C . ASN A 1 968 ? 12.414 66.438 2.146 1 98 968 ASN A C 1
ATOM 7896 O O . ASN A 1 968 ? 12 65.25 1.992 1 98 968 ASN A O 1
ATOM 7900 N N . TRP A 1 969 ? 12.422 67.25 1.143 1 97.88 969 TRP A N 1
ATOM 7901 C CA . TRP A 1 969 ? 11.992 66.875 -0.198 1 97.88 969 TRP A CA 1
ATOM 7902 C C . TRP A 1 969 ? 12.945 65.875 -0.796 1 97.88 969 TRP A C 1
ATOM 7904 O O . TRP A 1 969 ? 12.523 65 -1.556 1 97.88 969 TRP A O 1
ATOM 7914 N N . GLU A 1 970 ? 14.234 65.938 -0.403 1 97.81 970 GLU A N 1
ATOM 7915 C CA . GLU A 1 970 ? 15.188 64.938 -0.844 1 97.81 970 GLU A CA 1
ATOM 7916 C C . GLU A 1 970 ? 14.828 63.531 -0.291 1 97.81 970 GLU A C 1
ATOM 7918 O O . GLU A 1 970 ? 14.914 62.531 -1.003 1 97.81 970 GLU A O 1
ATOM 7923 N N . ILE A 1 971 ? 14.461 63.5 0.929 1 97.06 971 ILE A N 1
ATOM 7924 C CA . ILE A 1 971 ? 14.031 62.25 1.54 1 97.06 971 ILE A CA 1
ATOM 7925 C C . ILE A 1 971 ? 12.742 61.75 0.872 1 97.06 971 ILE A C 1
ATOM 7927 O O . ILE A 1 971 ? 12.609 60.562 0.556 1 97.06 971 ILE A O 1
ATOM 7931 N N . ALA A 1 972 ? 11.836 62.625 0.642 1 97.31 972 ALA A N 1
ATOM 7932 C CA . ALA A 1 972 ? 10.531 62.281 0.073 1 97.31 972 ALA A CA 1
ATOM 7933 C C . ALA A 1 972 ? 10.672 61.781 -1.362 1 97.31 972 ALA A C 1
ATOM 7935 O O . ALA A 1 972 ? 9.789 61.094 -1.867 1 97.31 972 ALA A O 1
ATOM 7936 N N . SER A 1 973 ? 11.742 62.156 -2.039 1 96.94 973 SER A N 1
ATOM 7937 C CA . SER A 1 973 ? 11.914 61.844 -3.451 1 96.94 973 SER A CA 1
ATOM 7938 C C . SER A 1 973 ? 12.477 60.438 -3.625 1 96.94 973 SER A C 1
ATOM 7940 O O . SER A 1 973 ? 12.492 59.906 -4.738 1 96.94 973 SER A O 1
ATOM 7942 N N . GLN A 1 974 ? 12.758 59.719 -2.525 1 93.44 974 GLN A N 1
ATOM 7943 C CA . GLN A 1 974 ? 13.391 58.406 -2.576 1 93.44 974 GLN A CA 1
ATOM 7944 C C . GLN A 1 974 ? 12.367 57.281 -2.422 1 93.44 974 GLN A C 1
ATOM 7946 O O . GLN A 1 974 ? 11.25 57.5 -1.945 1 93.44 974 GLN A O 1
ATOM 7951 N N . GLY A 1 975 ? 12.727 55.969 -2.822 1 88.5 975 GLY A N 1
ATOM 7952 C CA . GLY A 1 975 ? 11.875 54.781 -2.738 1 88.5 975 GLY A CA 1
ATOM 7953 C C . GLY A 1 975 ? 11.703 54.062 -4.066 1 88.5 975 GLY A C 1
ATOM 7954 O O . GLY A 1 975 ? 12.367 54.406 -5.051 1 88.5 975 GLY A O 1
ATOM 7955 N N . LEU A 1 976 ? 10.859 53.062 -4.016 1 86.75 976 LEU A N 1
ATOM 7956 C CA . LEU A 1 976 ? 10.555 52.375 -5.258 1 86.75 976 LEU A CA 1
ATOM 7957 C C . LEU A 1 976 ? 9.734 53.25 -6.191 1 86.75 976 LEU A C 1
ATOM 7959 O O . LEU A 1 976 ? 8.703 53.781 -5.789 1 86.75 976 LEU A O 1
ATOM 7963 N N . SER A 1 977 ? 10.125 53.344 -7.363 1 90.31 977 SER A N 1
ATOM 7964 C CA . SER A 1 977 ? 9.508 54.281 -8.273 1 90.31 977 SER A CA 1
ATOM 7965 C C . SER A 1 977 ? 8.586 53.594 -9.266 1 90.31 977 SER A C 1
ATOM 7967 O O . SER A 1 977 ? 7.762 54.25 -9.922 1 90.31 977 SER A O 1
ATOM 7969 N N . ASP A 1 978 ? 8.75 52.312 -9.383 1 89.06 978 ASP A N 1
ATOM 7970 C CA . ASP A 1 978 ? 7.891 51.594 -10.305 1 89.06 978 ASP A CA 1
ATOM 7971 C C . ASP A 1 978 ? 6.629 51.094 -9.609 1 89.06 978 ASP A C 1
ATOM 7973 O O . ASP A 1 978 ? 6.707 50.469 -8.555 1 89.06 978 ASP A O 1
ATOM 7977 N N . PRO A 1 979 ? 5.48 51.438 -10.25 1 88.31 979 PRO A N 1
ATOM 7978 C CA . PRO A 1 979 ? 4.23 51 -9.633 1 88.31 979 PRO A CA 1
ATOM 7979 C C . PRO A 1 979 ? 4.086 49.469 -9.633 1 88.31 979 PRO A C 1
ATOM 7981 O O . PRO A 1 979 ? 4.488 48.812 -10.594 1 88.31 979 PRO A O 1
ATOM 7984 N N . ARG A 1 980 ? 3.656 48.812 -8.617 1 77.94 980 ARG A N 1
ATOM 7985 C CA . ARG A 1 980 ? 3.309 47.406 -8.438 1 77.94 980 ARG A CA 1
ATOM 7986 C C . ARG A 1 980 ? 2.061 47.25 -7.57 1 77.94 980 ARG A C 1
ATOM 7988 O O . ARG A 1 980 ? 1.757 48.125 -6.758 1 77.94 980 ARG A O 1
ATOM 7995 N N . PRO A 1 981 ? 1.334 46.125 -7.688 1 76.25 981 PRO A N 1
ATOM 7996 C CA . PRO A 1 981 ? 0.187 45.938 -6.801 1 76.25 981 PRO A CA 1
ATOM 7997 C C . PRO A 1 981 ? 0.594 45.781 -5.336 1 76.25 981 PRO A C 1
ATOM 7999 O O . PRO A 1 981 ? 1.578 45.094 -5.035 1 76.25 981 PRO A O 1
ATOM 8002 N N . ALA A 1 982 ? -0.047 46.531 -4.449 1 70.75 982 ALA A N 1
ATOM 8003 C CA . ALA A 1 982 ? 0.158 46.375 -3.01 1 70.75 982 ALA A CA 1
ATOM 8004 C C . ALA A 1 982 ? -0.85 45.406 -2.414 1 70.75 982 ALA A C 1
ATOM 8006 O O . ALA A 1 982 ? -1.996 45.781 -2.146 1 70.75 982 ALA A O 1
ATOM 8007 N N . LEU A 1 983 ? -0.423 44.188 -2.117 1 68.44 983 LEU A N 1
ATOM 8008 C CA . LEU A 1 983 ? -1.327 43.125 -1.65 1 68.44 983 LEU A CA 1
ATOM 8009 C C . LEU A 1 983 ? -1.112 42.844 -0.168 1 68.44 983 LEU A C 1
ATOM 8011 O O . LEU A 1 983 ? -2.027 42.406 0.521 1 68.44 983 LEU A O 1
ATOM 8015 N N . PHE A 1 984 ? 0.084 43.156 0.302 1 69.12 984 PHE A N 1
ATOM 8016 C CA . PHE A 1 984 ? 0.427 42.844 1.68 1 69.12 984 PHE A CA 1
ATOM 8017 C C . PHE A 1 984 ? 0.744 44.094 2.479 1 69.12 984 PHE A C 1
ATOM 8019 O O . PHE A 1 984 ? 0.977 45.156 1.902 1 69.12 984 PHE A O 1
ATOM 8026 N N . TYR A 1 985 ? 0.741 43.969 3.754 1 68.06 985 TYR A N 1
ATOM 8027 C CA . TYR A 1 985 ? 0.906 45.125 4.645 1 68.06 985 TYR A CA 1
ATOM 8028 C C . TYR A 1 985 ? 2.285 45.75 4.477 1 68.06 985 TYR A C 1
ATOM 8030 O O . TYR A 1 985 ? 2.479 46.938 4.773 1 68.06 985 TYR A O 1
ATOM 8038 N N . ASN A 1 986 ? 3.162 44.969 3.941 1 72.88 986 ASN A N 1
ATOM 8039 C CA . ASN A 1 986 ? 4.52 45.5 3.848 1 72.88 986 ASN A CA 1
ATOM 8040 C C . ASN A 1 986 ? 4.848 45.938 2.43 1 72.88 986 ASN A C 1
ATOM 8042 O O . ASN A 1 986 ? 6 46.25 2.121 1 72.88 986 ASN A O 1
ATOM 8046 N N . ASP A 1 987 ? 3.881 46.062 1.652 1 79.88 987 ASP A N 1
ATOM 8047 C CA . ASP A 1 987 ? 4.086 46.562 0.293 1 79.88 987 ASP A CA 1
ATOM 8048 C C . ASP A 1 987 ? 4.016 48.094 0.244 1 79.88 987 ASP A C 1
ATOM 8050 O O . ASP A 1 987 ? 3.209 48.688 0.946 1 79.88 987 ASP A O 1
ATOM 8054 N N . GLN A 1 988 ? 4.828 48.688 -0.574 1 83.75 988 GLN A N 1
ATOM 8055 C CA . GLN A 1 988 ? 4.777 50.125 -0.79 1 83.75 988 GLN A CA 1
ATOM 8056 C C . GLN A 1 988 ? 3.492 50.531 -1.513 1 83.75 988 GLN A C 1
ATOM 8058 O O . GLN A 1 988 ? 3.127 49.938 -2.521 1 83.75 988 GLN A O 1
ATOM 8063 N N . GLN A 1 989 ? 2.807 51.562 -1.015 1 87.69 989 GLN A N 1
ATOM 8064 C CA . GLN A 1 989 ? 1.567 52.031 -1.62 1 87.69 989 GLN A CA 1
ATOM 8065 C C . GLN A 1 989 ? 1.853 52.938 -2.805 1 87.69 989 GLN A C 1
ATOM 8067 O O . GLN A 1 989 ? 2.85 53.688 -2.809 1 87.69 989 GLN A O 1
ATOM 8072 N N . PRO A 1 990 ? 0.968 53.062 -3.766 1 90.06 990 PRO A N 1
ATOM 8073 C CA . PRO A 1 990 ? 1.199 53.812 -4.988 1 90.06 990 PRO A CA 1
ATOM 8074 C C . PRO A 1 990 ? 1.288 55.344 -4.727 1 90.06 990 PRO A C 1
ATOM 8076 O O . PRO A 1 990 ? 1.965 56.062 -5.465 1 90.06 990 PRO A O 1
ATOM 8079 N N . ASP A 1 991 ? 0.604 55.844 -3.797 1 94 991 ASP A N 1
ATOM 8080 C CA . ASP A 1 991 ? 0.603 57.281 -3.533 1 94 991 ASP A CA 1
ATOM 8081 C C . ASP A 1 991 ? 1.996 57.75 -3.143 1 94 991 ASP A C 1
ATOM 8083 O O . ASP A 1 991 ? 2.305 58.938 -3.277 1 94 991 ASP A O 1
ATOM 8087 N N . LYS A 1 992 ? 2.84 56.844 -2.639 1 95.31 992 LYS A N 1
ATOM 8088 C CA . LYS A 1 992 ? 4.211 57.219 -2.307 1 95.31 992 LYS A CA 1
ATOM 8089 C C . LYS A 1 992 ? 4.965 57.688 -3.547 1 95.31 992 LYS A C 1
ATOM 8091 O O . LYS A 1 992 ? 5.793 58.594 -3.471 1 95.31 992 LYS A O 1
ATOM 8096 N N . ILE A 1 993 ? 4.68 57.062 -4.66 1 96.06 993 ILE A N 1
ATOM 8097 C CA . ILE A 1 993 ? 5.309 57.438 -5.918 1 96.06 993 ILE A CA 1
ATOM 8098 C C . ILE A 1 993 ? 4.848 58.844 -6.305 1 96.06 993 ILE A C 1
ATOM 8100 O O . ILE A 1 993 ? 5.629 59.656 -6.84 1 96.06 993 ILE A O 1
ATOM 8104 N N . PHE A 1 994 ? 3.596 59.219 -6.16 1 97.19 994 PHE A N 1
ATOM 8105 C CA . PHE A 1 994 ? 3.039 60.531 -6.414 1 97.19 994 PHE A CA 1
ATOM 8106 C C . PHE A 1 994 ? 3.775 61.594 -5.605 1 97.19 994 PHE A C 1
ATOM 8108 O O . PHE A 1 994 ? 4.199 62.625 -6.148 1 97.19 994 PHE A O 1
ATOM 8115 N N . TYR A 1 995 ? 3.971 61.406 -4.34 1 97.38 995 TYR A N 1
ATOM 8116 C CA . TYR A 1 995 ? 4.633 62.375 -3.469 1 97.38 995 TYR A CA 1
ATOM 8117 C C . TYR A 1 995 ? 6.121 62.438 -3.785 1 97.38 995 TYR A C 1
ATOM 8119 O O . TYR A 1 995 ? 6.746 63.5 -3.576 1 97.38 995 TYR A O 1
ATOM 8127 N N . GLN A 1 996 ? 6.68 61.312 -4.234 1 97.5 996 GLN A N 1
ATOM 8128 C CA . GLN A 1 996 ? 8.031 61.406 -4.773 1 97.5 996 GLN A CA 1
ATOM 8129 C C . GLN A 1 996 ? 8.102 62.438 -5.898 1 97.5 996 GLN A C 1
ATOM 8131 O O . GLN A 1 996 ? 9.008 63.281 -5.918 1 97.5 996 GLN A O 1
ATOM 8136 N N . GLY A 1 997 ? 7.172 62.344 -6.785 1 97.44 997 GLY A N 1
ATOM 8137 C CA . GLY A 1 997 ? 7.117 63.281 -7.898 1 97.44 997 GLY A CA 1
ATOM 8138 C C . GLY A 1 997 ? 6.938 64.688 -7.457 1 97.44 997 GLY A C 1
ATOM 8139 O O . GLY A 1 997 ? 7.598 65.625 -7.984 1 97.44 997 GLY A O 1
ATOM 8140 N N . LEU A 1 998 ? 6.023 65 -6.543 1 96.94 998 LEU A N 1
ATOM 8141 C CA . LEU A 1 998 ? 5.805 66.312 -6.027 1 96.94 998 LEU A CA 1
ATOM 8142 C C . LEU A 1 998 ? 7.078 66.875 -5.398 1 96.94 998 LEU A C 1
ATOM 8144 O O . LEU A 1 998 ? 7.395 68.062 -5.562 1 96.94 998 LEU A O 1
ATOM 8148 N N . ALA A 1 999 ? 7.727 66 -4.641 1 97.75 999 ALA A N 1
ATOM 8149 C CA . ALA A 1 999 ? 8.977 66.438 -4.008 1 97.75 999 ALA A CA 1
ATOM 8150 C C . ALA A 1 999 ? 10.031 66.812 -5.059 1 97.75 999 ALA A C 1
ATOM 8152 O O . ALA A 1 999 ? 10.781 67.75 -4.898 1 97.75 999 ALA A O 1
ATOM 8153 N N . LEU A 1 1000 ? 10.102 66 -6.09 1 97.69 1000 LEU A N 1
ATOM 8154 C CA . LEU A 1 1000 ? 11.039 66.25 -7.18 1 97.69 1000 LEU A CA 1
ATOM 8155 C C . LEU A 1 1000 ? 10.75 67.625 -7.859 1 97.69 1000 LEU A C 1
ATOM 8157 O O . LEU A 1 1000 ? 11.664 68.312 -8.242 1 97.69 1000 LEU A O 1
ATOM 8161 N N . LYS A 1 1001 ? 9.461 67.938 -8.07 1 96.25 1001 LYS A N 1
ATOM 8162 C CA . LYS A 1 1001 ? 9.086 69.25 -8.617 1 96.25 1001 LYS A CA 1
ATOM 8163 C C . LYS A 1 1001 ? 9.609 70.375 -7.742 1 96.25 1001 LYS A C 1
ATOM 8165 O O . LYS A 1 1001 ? 10.117 71.375 -8.258 1 96.25 1001 LYS A O 1
ATOM 8170 N N . LYS A 1 1002 ? 9.453 70.312 -6.449 1 96.19 1002 LYS A N 1
ATOM 8171 C CA . LYS A 1 1002 ? 9.922 71.312 -5.5 1 96.19 1002 LYS A CA 1
ATOM 8172 C C . LYS A 1 1002 ? 11.438 71.438 -5.551 1 96.19 1002 LYS A C 1
ATOM 8174 O O . LYS A 1 1002 ? 11.969 72.562 -5.344 1 96.19 1002 LYS A O 1
ATOM 8179 N N . LEU A 1 1003 ? 12.141 70.312 -5.91 1 96.94 1003 LEU A N 1
ATOM 8180 C CA . LEU A 1 1003 ? 13.594 70.312 -5.984 1 96.94 1003 LEU A CA 1
ATOM 8181 C C . LEU A 1 1003 ? 14.078 70.812 -7.348 1 96.94 1003 LEU A C 1
ATOM 8183 O O . LEU A 1 1003 ? 15.281 70.938 -7.582 1 96.94 1003 LEU A O 1
ATOM 8187 N N . GLY A 1 1004 ? 13.125 71.125 -8.281 1 94.88 1004 GLY A N 1
ATOM 8188 C CA . GLY A 1 1004 ? 13.453 71.625 -9.609 1 94.88 1004 GLY A CA 1
ATOM 8189 C C . GLY A 1 1004 ? 13.828 70.5 -10.586 1 94.88 1004 GLY A C 1
ATOM 8190 O O . GLY A 1 1004 ? 14.328 70.75 -11.68 1 94.88 1004 GLY A O 1
ATOM 8191 N N . ARG A 1 1005 ? 13.648 69.312 -10.203 1 97.19 1005 ARG A N 1
ATOM 8192 C CA . ARG A 1 1005 ? 13.906 68.125 -11.07 1 97.19 1005 ARG A CA 1
ATOM 8193 C C . ARG A 1 1005 ? 12.641 67.688 -11.797 1 97.19 1005 ARG A C 1
ATOM 8195 O O . ARG A 1 1005 ? 12.156 66.562 -11.594 1 97.19 1005 ARG A O 1
ATOM 8202 N N . ASN A 1 1006 ? 12.148 68.5 -12.68 1 96.06 1006 ASN A N 1
ATOM 8203 C CA . ASN A 1 1006 ? 10.836 68.375 -13.297 1 96.06 1006 ASN A CA 1
ATOM 8204 C C . ASN A 1 1006 ? 10.742 67.188 -14.234 1 96.06 1006 ASN A C 1
ATOM 8206 O O . ASN A 1 1006 ? 9.688 66.562 -14.336 1 96.06 1006 ASN A O 1
ATOM 8210 N N . GLU A 1 1007 ? 11.891 66.812 -14.844 1 96.31 1007 GLU A N 1
ATOM 8211 C CA . GLU A 1 1007 ? 11.875 65.688 -15.758 1 96.31 1007 GLU A CA 1
ATOM 8212 C C . GLU A 1 1007 ? 11.672 64.375 -15 1 96.31 1007 GLU A C 1
ATOM 8214 O O . GLU A 1 1007 ? 10.906 63.5 -15.438 1 96.31 1007 GLU A O 1
ATOM 8219 N N . GLU A 1 1008 ? 12.359 64.25 -13.93 1 96.75 1008 GLU A N 1
ATOM 8220 C CA . GLU A 1 1008 ? 12.195 63.094 -13.094 1 96.75 1008 GLU A CA 1
ATOM 8221 C C . GLU A 1 1008 ? 10.789 63 -12.523 1 96.75 1008 GLU A C 1
ATOM 8223 O O . GLU A 1 1008 ? 10.211 61.906 -12.43 1 96.75 1008 GLU A O 1
ATOM 8228 N N . ALA A 1 1009 ? 10.227 64.125 -12.094 1 97.12 1009 ALA A N 1
ATOM 8229 C CA . ALA A 1 1009 ? 8.867 64.188 -11.555 1 97.12 1009 ALA A CA 1
ATOM 8230 C C . ALA A 1 1009 ? 7.844 63.719 -12.586 1 97.12 1009 ALA A C 1
ATOM 8232 O O . ALA A 1 1009 ? 6.969 62.906 -12.289 1 97.12 1009 ALA A O 1
ATOM 8233 N N . GLU A 1 1010 ? 8.016 64.25 -13.797 1 96.69 1010 GLU A N 1
ATOM 8234 C CA . GLU A 1 1010 ? 7.09 63.875 -14.875 1 96.69 1010 GLU A CA 1
ATOM 8235 C C . GLU A 1 1010 ? 7.156 62.406 -15.203 1 96.69 1010 GLU A C 1
ATOM 8237 O O . GLU A 1 1010 ? 6.141 61.781 -15.531 1 96.69 1010 GLU A O 1
ATOM 8242 N N . HIS A 1 1011 ? 8.375 61.969 -15.094 1 96.56 1011 HIS A N 1
ATOM 8243 C CA . HIS A 1 1011 ? 8.539 60.531 -15.352 1 96.56 1011 HIS A CA 1
ATOM 8244 C C . HIS A 1 1011 ? 7.77 59.688 -14.328 1 96.56 1011 HIS A C 1
ATOM 8246 O O . HIS A 1 1011 ? 7.148 58.688 -14.688 1 96.56 1011 HIS A O 1
ATOM 8252 N N . ARG A 1 1012 ? 7.832 60 -13.055 1 97.25 1012 ARG A N 1
ATOM 8253 C CA . ARG A 1 1012 ? 7.078 59.312 -12.016 1 97.25 1012 ARG A CA 1
ATOM 8254 C C . ARG A 1 1012 ? 5.582 59.344 -12.305 1 97.25 1012 ARG A C 1
ATOM 8256 O O . ARG A 1 1012 ? 4.895 58.344 -12.211 1 97.25 1012 ARG A O 1
ATOM 8263 N N . PHE A 1 1013 ? 5.008 60.531 -12.68 1 97.5 1013 PHE A N 1
ATOM 8264 C CA . PHE A 1 1013 ? 3.58 60.688 -12.922 1 97.5 1013 PHE A CA 1
ATOM 8265 C C . PHE A 1 1013 ? 3.141 59.938 -14.164 1 97.5 1013 PHE A C 1
ATOM 8267 O O . PHE A 1 1013 ? 2.09 59.281 -14.164 1 97.5 1013 PHE A O 1
ATOM 8274 N N . LYS A 1 1014 ? 3.975 59.906 -15.195 1 96.94 1014 LYS A N 1
ATOM 8275 C CA . LYS A 1 1014 ? 3.66 59.219 -16.422 1 96.94 1014 LYS A CA 1
ATOM 8276 C C . LYS A 1 1014 ? 3.666 57.688 -16.219 1 96.94 1014 LYS A C 1
ATOM 8278 O O . LYS A 1 1014 ? 2.877 56.969 -16.828 1 96.94 1014 LYS A O 1
ATOM 8283 N N . ASN A 1 1015 ? 4.574 57.312 -15.352 1 96.31 1015 ASN A N 1
ATOM 8284 C CA . ASN A 1 1015 ? 4.629 55.906 -15.031 1 96.31 1015 ASN A CA 1
ATOM 8285 C C . ASN A 1 1015 ? 3.359 55.438 -14.328 1 96.31 1015 ASN A C 1
ATOM 8287 O O . ASN A 1 1015 ? 2.896 54.312 -14.547 1 96.31 1015 ASN A O 1
ATOM 8291 N N . LEU A 1 1016 ? 2.828 56.188 -13.43 1 97.19 1016 LEU A N 1
ATOM 8292 C CA . LEU A 1 1016 ? 1.572 55.875 -12.758 1 97.19 1016 LEU A CA 1
ATOM 8293 C C . LEU A 1 1016 ? 0.431 55.781 -13.766 1 97.19 1016 LEU A C 1
ATOM 8295 O O . LEU A 1 1016 ? -0.344 54.812 -13.734 1 97.19 1016 LEU A O 1
ATOM 8299 N N . ILE A 1 1017 ? 0.378 56.75 -14.703 1 97.25 1017 ILE A N 1
ATOM 8300 C CA . ILE A 1 1017 ? -0.677 56.781 -15.711 1 97.25 1017 ILE A CA 1
ATOM 8301 C C . ILE A 1 1017 ? -0.526 55.594 -16.656 1 97.25 1017 ILE A C 1
ATOM 8303 O O . ILE A 1 1017 ? -1.501 54.906 -16.938 1 97.25 1017 ILE A O 1
ATOM 8307 N N . SER A 1 1018 ? 0.706 55.344 -17.031 1 96.69 1018 SER A N 1
ATOM 8308 C CA . SER A 1 1018 ? 0.967 54.281 -17.984 1 96.69 1018 SER A CA 1
ATOM 8309 C C . SER A 1 1018 ? 0.641 52.906 -17.375 1 96.69 1018 SER A C 1
ATOM 8311 O O . SER A 1 1018 ? 0.051 52.062 -18.047 1 96.69 1018 SER A O 1
ATOM 8313 N N . TYR A 1 1019 ? 1.049 52.719 -16.188 1 96 1019 TYR A N 1
ATOM 8314 C CA . TYR A 1 1019 ? 0.733 51.469 -15.516 1 96 1019 TYR A CA 1
ATOM 8315 C C . TYR A 1 1019 ? -0.773 51.25 -15.438 1 96 1019 TYR A C 1
ATOM 8317 O O . TYR A 1 1019 ? -1.268 50.156 -15.727 1 96 1019 TYR A O 1
ATOM 8325 N N . GLY A 1 1020 ? -1.482 52.188 -14.938 1 96.5 1020 GLY A N 1
ATOM 8326 C CA . GLY A 1 1020 ? -2.93 52.094 -14.844 1 96.5 1020 GLY A CA 1
ATOM 8327 C C . GLY A 1 1020 ? -3.594 51.75 -16.172 1 96.5 1020 GLY A C 1
ATOM 8328 O O . GLY A 1 1020 ? -4.484 50.906 -16.219 1 96.5 1020 GLY A O 1
ATOM 8329 N N . LYS A 1 1021 ? -3.176 52.375 -17.219 1 96.5 1021 LYS A N 1
ATOM 8330 C CA . LYS A 1 1021 ? -3.77 52.156 -18.531 1 96.5 1021 LYS A CA 1
ATOM 8331 C C . LYS A 1 1021 ? -3.393 50.781 -19.094 1 96.5 1021 LYS A C 1
ATOM 8333 O O . LYS A 1 1021 ? -4.215 50.094 -19.719 1 96.5 1021 LYS A O 1
ATOM 8338 N N . GLU A 1 1022 ? -2.229 50.406 -18.797 1 96.06 1022 GLU A N 1
ATOM 8339 C CA . GLU A 1 1022 ? -1.716 49.156 -19.344 1 96.06 1022 GLU A CA 1
ATOM 8340 C C . GLU A 1 1022 ? -2.342 47.938 -18.641 1 96.06 1022 GLU A C 1
ATOM 8342 O O . GLU A 1 1022 ? -2.551 46.906 -19.266 1 96.06 1022 GLU A O 1
ATOM 8347 N N . HIS A 1 1023 ? -2.637 48.031 -17.359 1 95.44 1023 HIS A N 1
ATOM 8348 C CA . HIS A 1 1023 ? -2.975 46.844 -16.578 1 95.44 1023 HIS A CA 1
ATOM 8349 C C . HIS A 1 1023 ? -4.449 46.844 -16.188 1 95.44 1023 HIS A C 1
ATOM 8351 O O . HIS A 1 1023 ? -4.922 45.938 -15.516 1 95.44 1023 HIS A O 1
ATOM 8357 N N . ILE A 1 1024 ? -5.219 47.781 -16.562 1 94.94 1024 ILE A N 1
ATOM 8358 C CA . ILE A 1 1024 ? -6.59 48 -16.109 1 94.94 1024 ILE A CA 1
ATOM 8359 C C . ILE A 1 1024 ? -7.445 46.781 -16.516 1 94.94 1024 ILE A C 1
ATOM 8361 O O . ILE A 1 1024 ? -8.383 46.438 -15.797 1 94.94 1024 ILE A O 1
ATOM 8365 N N . ASN A 1 1025 ? -7.09 46 -17.531 1 93.62 1025 ASN A N 1
ATOM 8366 C CA . ASN A 1 1025 ? -7.906 44.875 -18.016 1 93.62 1025 ASN A CA 1
ATOM 8367 C C . ASN A 1 1025 ? -7.215 43.531 -17.812 1 93.62 1025 ASN A C 1
ATOM 8369 O O . ASN A 1 1025 ? -7.625 42.531 -18.375 1 93.62 1025 ASN A O 1
ATOM 8373 N N . ASP A 1 1026 ? -6.25 43.625 -16.906 1 91.56 1026 ASP A N 1
ATOM 8374 C CA . ASP A 1 1026 ? -5.543 42.375 -16.625 1 91.56 1026 ASP A CA 1
ATOM 8375 C C . ASP A 1 1026 ? -6.461 41.375 -15.93 1 91.56 1026 ASP A C 1
ATOM 8377 O O . ASP A 1 1026 ? -7.344 41.75 -15.156 1 91.56 1026 ASP A O 1
ATOM 8381 N N . ASP A 1 1027 ? -6.328 40.094 -16.281 1 88.44 1027 ASP A N 1
ATOM 8382 C CA . ASP A 1 1027 ? -6.973 39 -15.531 1 88.44 1027 ASP A CA 1
ATOM 8383 C C . ASP A 1 1027 ? -6.164 38.625 -14.289 1 88.44 1027 ASP A C 1
ATOM 8385 O O . ASP A 1 1027 ? -5.289 37.75 -14.352 1 88.44 1027 ASP A O 1
ATOM 8389 N N . VAL A 1 1028 ? -6.5 39.312 -13.156 1 85.56 1028 VAL A N 1
ATOM 8390 C CA . VAL A 1 1028 ? -5.734 39.156 -11.922 1 85.56 1028 VAL A CA 1
ATOM 8391 C C . VAL A 1 1028 ? -6.195 37.906 -11.18 1 85.56 1028 VAL A C 1
ATOM 8393 O O . VAL A 1 1028 ? -7.395 37.625 -11.07 1 85.56 1028 VAL A O 1
ATOM 8396 N N . LYS A 1 1029 ? -5.234 37.062 -10.797 1 81.81 1029 LYS A N 1
ATOM 8397 C CA . LYS A 1 1029 ? -5.469 35.906 -9.953 1 81.81 1029 LYS A CA 1
ATOM 8398 C C . LYS A 1 1029 ? -4.699 36 -8.641 1 81.81 1029 LYS A C 1
ATOM 8400 O O . LYS A 1 1029 ? -3.738 36.781 -8.539 1 81.81 1029 LYS A O 1
ATOM 8405 N N . LEU A 1 1030 ? -5.25 35.312 -7.629 1 79.75 1030 LEU A N 1
ATOM 8406 C CA . LEU A 1 1030 ? -4.5 35.25 -6.379 1 79.75 1030 LEU A CA 1
ATOM 8407 C C . LEU A 1 1030 ? -3.17 34.531 -6.582 1 79.75 1030 LEU A C 1
ATOM 8409 O O . LEU A 1 1030 ? -3.088 33.562 -7.352 1 79.75 1030 LEU A O 1
ATOM 8413 N N . ASP A 1 1031 ? -2.23 35 -5.922 1 80.12 1031 ASP A N 1
ATOM 8414 C CA . ASP A 1 1031 ? -0.889 34.438 -6.043 1 80.12 1031 ASP A CA 1
ATOM 8415 C C . ASP A 1 1031 ? -0.856 33 -5.574 1 80.12 1031 ASP A C 1
ATOM 8417 O O . ASP A 1 1031 ? -1.409 32.656 -4.527 1 80.12 1031 ASP A O 1
ATOM 8421 N N . TYR A 1 1032 ? -0.204 32.188 -6.344 1 83.81 1032 TYR A N 1
ATOM 8422 C CA . TYR A 1 1032 ? -0.042 30.781 -6.047 1 83.81 1032 TYR A CA 1
ATOM 8423 C C . TYR A 1 1032 ? 0.738 30.578 -4.75 1 83.81 1032 TYR A C 1
ATOM 8425 O O . TYR A 1 1032 ? 0.455 29.656 -3.986 1 83.81 1032 TYR A O 1
ATOM 8433 N N . PHE A 1 1033 ? 1.688 31.359 -4.449 1 80.94 1033 PHE A N 1
ATOM 8434 C CA . PHE A 1 1033 ? 2.574 31.156 -3.305 1 80.94 1033 PHE A CA 1
ATOM 8435 C C . PHE A 1 1033 ? 2.225 32.125 -2.178 1 80.94 1033 PHE A C 1
ATOM 8437 O O . PHE A 1 1033 ? 3.074 32.438 -1.345 1 80.94 1033 PHE A O 1
ATOM 8444 N N . ALA A 1 1034 ? 1.046 32.656 -2.195 1 76.38 1034 ALA A N 1
ATOM 8445 C CA . ALA A 1 1034 ? 0.653 33.531 -1.089 1 76.38 1034 ALA A CA 1
ATOM 8446 C C . ALA A 1 1034 ? 0.834 32.812 0.253 1 76.38 1034 ALA A C 1
ATOM 8448 O O . ALA A 1 1034 ? 0.557 31.625 0.376 1 76.38 1034 ALA A O 1
ATOM 8449 N N . VAL A 1 1035 ? 1.332 33.531 1.202 1 75.94 1035 VAL A N 1
ATOM 8450 C CA . VAL A 1 1035 ? 1.649 32.938 2.484 1 75.94 1035 VAL A CA 1
ATOM 8451 C C . VAL A 1 1035 ? 0.596 33.312 3.52 1 75.94 1035 VAL A C 1
ATOM 8453 O O . VAL A 1 1035 ? 0.269 32.5 4.406 1 75.94 1035 VAL A O 1
ATOM 8456 N N . SER A 1 1036 ? 0.209 34.562 3.525 1 74.69 1036 SER A N 1
ATOM 8457 C CA . SER A 1 1036 ? -0.782 35.031 4.492 1 74.69 1036 SER A CA 1
ATOM 8458 C C . SER A 1 1036 ? -1.658 36.125 3.908 1 74.69 1036 SER A C 1
ATOM 8460 O O . SER A 1 1036 ? -1.15 37.125 3.35 1 74.69 1036 SER A O 1
ATOM 8462 N N . LEU A 1 1037 ? -2.871 35.844 3.781 1 66.38 1037 LEU A N 1
ATOM 8463 C CA . LEU A 1 1037 ? -3.828 36.906 3.414 1 66.38 1037 LEU A CA 1
ATOM 8464 C C . LEU A 1 1037 ? -4.758 37.219 4.582 1 66.38 1037 LEU A C 1
ATOM 8466 O O . LEU A 1 1037 ? -5.613 36.406 4.938 1 66.38 1037 LEU A O 1
ATOM 8470 N N . PRO A 1 1038 ? -4.406 38.312 5.359 1 57.12 1038 PRO A N 1
ATOM 8471 C CA . PRO A 1 1038 ? -4.988 38.594 6.676 1 57.12 1038 PRO A CA 1
ATOM 8472 C C . PRO A 1 1038 ? -6.492 38.844 6.613 1 57.12 1038 PRO A C 1
ATOM 8474 O O . PRO A 1 1038 ? -7.18 38.75 7.633 1 57.12 1038 PRO A O 1
ATOM 8477 N N . ASP A 1 1039 ? -7.008 39.188 5.523 1 59.97 1039 ASP A N 1
ATOM 8478 C CA . ASP A 1 1039 ? -8.406 39.594 5.645 1 59.97 1039 ASP A CA 1
ATOM 8479 C C . ASP A 1 1039 ? -9.32 38.375 5.773 1 59.97 1039 ASP A C 1
ATOM 8481 O O . ASP A 1 1039 ? -9.203 37.438 5 1 59.97 1039 ASP A O 1
ATOM 8485 N N . LEU A 1 1040 ? -9.766 38.25 7.105 1 61.72 1040 LEU A N 1
ATOM 8486 C CA . LEU A 1 1040 ? -10.812 37.25 7.273 1 61.72 1040 LEU A CA 1
ATOM 8487 C C . LEU A 1 1040 ? -11.891 37.406 6.207 1 61.72 1040 LEU A C 1
ATOM 8489 O O . LEU A 1 1040 ? -12.758 38.25 6.316 1 61.72 1040 LEU A O 1
ATOM 8493 N N . LEU A 1 1041 ? -11.664 36.812 5.188 1 66.5 1041 LEU A N 1
ATOM 8494 C CA . LEU A 1 1041 ? -12.375 36.938 3.916 1 66.5 1041 LEU A CA 1
ATOM 8495 C C . LEU A 1 1041 ? -13.727 36.219 3.98 1 66.5 1041 LEU A C 1
ATOM 8497 O O . LEU A 1 1041 ? -13.914 35.188 3.344 1 66.5 1041 LEU A O 1
ATOM 8501 N N . ILE A 1 1042 ? -14.633 36.812 4.711 1 81.06 1042 ILE A N 1
ATOM 8502 C CA . ILE A 1 1042 ? -15.938 36.156 4.75 1 81.06 1042 ILE A CA 1
ATOM 8503 C C . ILE A 1 1042 ? -16.703 36.438 3.461 1 81.06 1042 ILE A C 1
ATOM 8505 O O . ILE A 1 1042 ? -17.469 35.625 2.984 1 81.06 1042 ILE A O 1
ATOM 8509 N N . TRP A 1 1043 ? -16.469 37.656 2.861 1 90.19 1043 TRP A N 1
ATOM 8510 C CA . TRP A 1 1043 ? -17.109 38.031 1.604 1 90.19 1043 TRP A CA 1
ATOM 8511 C C . TRP A 1 1043 ? -16.125 37.875 0.438 1 90.19 1043 TRP A C 1
ATOM 8513 O O . TRP A 1 1043 ? -14.977 38.312 0.527 1 90.19 1043 TRP A O 1
ATOM 8523 N N . GLU A 1 1044 ? -16.531 37.281 -0.546 1 87.94 1044 GLU A N 1
ATOM 8524 C CA . GLU A 1 1044 ? -15.672 37.094 -1.705 1 87.94 1044 GLU A CA 1
ATOM 8525 C C . GLU A 1 1044 ? -15.516 38.375 -2.502 1 87.94 1044 GLU A C 1
ATOM 8527 O O . GLU A 1 1044 ? -16.453 39.188 -2.598 1 87.94 1044 GLU A O 1
ATOM 8532 N N . GLU A 1 1045 ? -14.289 38.562 -2.959 1 83.62 1045 GLU A N 1
ATOM 8533 C CA . GLU A 1 1045 ? -13.969 39.781 -3.725 1 83.62 1045 GLU A CA 1
ATOM 8534 C C . GLU A 1 1045 ? -13.867 39.469 -5.215 1 83.62 1045 GLU A C 1
ATOM 8536 O O . GLU A 1 1045 ? -13.43 38.375 -5.602 1 83.62 1045 GLU A O 1
ATOM 8541 N N . ASP A 1 1046 ? -14.32 40.406 -5.969 1 87.12 1046 ASP A N 1
ATOM 8542 C CA . ASP A 1 1046 ? -14.062 40.375 -7.406 1 87.12 1046 ASP A CA 1
ATOM 8543 C C . ASP A 1 1046 ? -12.695 40.969 -7.742 1 87.12 1046 ASP A C 1
ATOM 8545 O O . ASP A 1 1046 ? -12.531 42.188 -7.715 1 87.12 1046 ASP A O 1
ATOM 8549 N N . LEU A 1 1047 ? -11.836 40.219 -8.094 1 87.12 1047 LEU A N 1
ATOM 8550 C CA . LEU A 1 1047 ? -10.453 40.656 -8.305 1 87.12 1047 LEU A CA 1
ATOM 8551 C C . LEU A 1 1047 ? -10.352 41.562 -9.516 1 87.12 1047 LEU A C 1
ATOM 8553 O O . LEU A 1 1047 ? -9.438 42.406 -9.602 1 87.12 1047 LEU A O 1
ATOM 8557 N N . LYS A 1 1048 ? -11.258 41.531 -10.641 1 85.06 1048 LYS A N 1
ATOM 8558 C CA . LYS A 1 1048 ? -11.258 42.406 -11.812 1 85.06 1048 LYS A CA 1
ATOM 8559 C C . LYS A 1 1048 ? -11.633 43.812 -11.43 1 85.06 1048 LYS A C 1
ATOM 8561 O O . LYS A 1 1048 ? -11.016 44.781 -11.906 1 85.06 1048 LYS A O 1
ATOM 8566 N N . VAL A 1 1049 ? -12.578 43.781 -10.516 1 90.56 1049 VAL A N 1
ATOM 8567 C CA . VAL A 1 1049 ? -13.023 45.094 -10.047 1 90.56 1049 VAL A CA 1
ATOM 8568 C C . VAL A 1 1049 ? -11.938 45.75 -9.18 1 90.56 1049 VAL A C 1
ATOM 8570 O O . VAL A 1 1049 ? -11.648 46.938 -9.305 1 90.56 1049 VAL A O 1
ATOM 8573 N N . ARG A 1 1050 ? -11.453 45 -8.32 1 89.69 1050 ARG A N 1
ATOM 8574 C CA . ARG A 1 1050 ? -10.383 45.5 -7.453 1 89.69 1050 ARG A CA 1
ATOM 8575 C C . ARG A 1 1050 ? -9.211 46 -8.281 1 89.69 1050 ARG A C 1
ATOM 8577 O O . ARG A 1 1050 ? -8.625 47.062 -7.957 1 89.69 1050 ARG A O 1
ATOM 8584 N N . ASN A 1 1051 ? -8.844 45.281 -9.266 1 92.06 1051 ASN A N 1
ATOM 8585 C CA . ASN A 1 1051 ? -7.758 45.688 -10.148 1 92.06 1051 ASN A CA 1
ATOM 8586 C C . ASN A 1 1051 ? -8.086 47 -10.891 1 92.06 1051 ASN A C 1
ATOM 8588 O O . ASN A 1 1051 ? -7.23 47.875 -11.023 1 92.06 1051 ASN A O 1
ATOM 8592 N N . LYS A 1 1052 ? -9.273 47.094 -11.367 1 94.44 1052 LYS A N 1
ATOM 8593 C CA . LYS A 1 1052 ? -9.703 48.312 -12.062 1 94.44 1052 LYS A CA 1
ATOM 8594 C C . LYS A 1 1052 ? -9.641 49.531 -11.141 1 94.44 1052 LYS A C 1
ATOM 8596 O O . LYS A 1 1052 ? -9.195 50.594 -11.555 1 94.44 1052 LYS A O 1
ATOM 8601 N N . VAL A 1 1053 ? -10.141 49.344 -10 1 94.75 1053 VAL A N 1
ATOM 8602 C CA . VAL A 1 1053 ? -10.117 50.438 -9.008 1 94.75 1053 VAL A CA 1
ATOM 8603 C C . VAL A 1 1053 ? -8.68 50.875 -8.742 1 94.75 1053 VAL A C 1
ATOM 8605 O O . VAL A 1 1053 ? -8.383 52.062 -8.711 1 94.75 1053 VAL A O 1
ATOM 8608 N N . HIS A 1 1054 ? -7.84 49.906 -8.539 1 94 1054 HIS A N 1
ATOM 8609 C CA . HIS A 1 1054 ? -6.43 50.188 -8.297 1 94 1054 HIS A CA 1
ATOM 8610 C C . HIS A 1 1054 ? -5.809 50.969 -9.453 1 94 1054 HIS A C 1
ATOM 8612 O O . HIS A 1 1054 ? -5.141 51.969 -9.242 1 94 1054 HIS A O 1
ATOM 8618 N N . CYS A 1 1055 ? -6.043 50.531 -10.672 1 95.88 1055 CYS A N 1
ATOM 8619 C CA . CYS A 1 1055 ? -5.469 51.156 -11.867 1 95.88 1055 CYS A CA 1
ATOM 8620 C C . CYS A 1 1055 ? -6.004 52.562 -12.055 1 95.88 1055 CYS A C 1
ATOM 8622 O O . CYS A 1 1055 ? -5.246 53.5 -12.398 1 95.88 1055 CYS A O 1
ATOM 8624 N N . LYS A 1 1056 ? -7.289 52.75 -11.875 1 97.31 1056 LYS A N 1
ATOM 8625 C CA . LYS A 1 1056 ? -7.883 54.062 -11.992 1 97.31 1056 LYS A CA 1
ATOM 8626 C C . LYS A 1 1056 ? -7.309 55.031 -10.945 1 97.31 1056 LYS A C 1
ATOM 8628 O O . LYS A 1 1056 ? -7.141 56.219 -11.211 1 97.31 1056 LYS A O 1
ATOM 8633 N N . TYR A 1 1057 ? -7.121 54.562 -9.844 1 97.12 1057 TYR A N 1
ATOM 8634 C CA . TYR A 1 1057 ? -6.504 55.375 -8.797 1 97.12 1057 TYR A CA 1
ATOM 8635 C C . TYR A 1 1057 ? -5.113 55.844 -9.211 1 97.12 1057 TYR A C 1
ATOM 8637 O O . TYR A 1 1057 ? -4.754 57 -9.016 1 97.12 1057 TYR A O 1
ATOM 8645 N N . LEU A 1 1058 ? -4.328 54.906 -9.75 1 97.38 1058 LEU A N 1
ATOM 8646 C CA . LEU A 1 1058 ? -2.99 55.25 -10.227 1 97.38 1058 LEU A CA 1
ATOM 8647 C C . LEU A 1 1058 ? -3.059 56.312 -11.305 1 97.38 1058 LEU A C 1
ATOM 8649 O O . LEU A 1 1058 ? -2.279 57.281 -11.289 1 97.38 1058 LEU A O 1
ATOM 8653 N N . ILE A 1 1059 ? -4.008 56.188 -12.234 1 97.75 1059 ILE A N 1
ATOM 8654 C CA . ILE A 1 1059 ? -4.199 57.188 -13.289 1 97.75 1059 ILE A CA 1
ATOM 8655 C C . ILE A 1 1059 ? -4.52 58.531 -12.672 1 97.75 1059 ILE A C 1
ATOM 8657 O O . ILE A 1 1059 ? -3.965 59.562 -13.094 1 97.75 1059 ILE A O 1
ATOM 8661 N N . GLY A 1 1060 ? -5.426 58.5 -11.688 1 98.19 1060 GLY A N 1
ATOM 8662 C CA . GLY A 1 1060 ? -5.77 59.75 -11 1 98.19 1060 GLY A CA 1
ATOM 8663 C C . GLY A 1 1060 ? -4.574 60.438 -10.367 1 98.19 1060 GLY A C 1
ATOM 8664 O O . GLY A 1 1060 ? -4.422 61.656 -10.469 1 98.19 1060 GLY A O 1
ATOM 8665 N N . LEU A 1 1061 ? -3.73 59.719 -9.711 1 97.75 1061 LEU A N 1
ATOM 8666 C CA . LEU A 1 1061 ? -2.531 60.25 -9.078 1 97.75 1061 LEU A CA 1
ATOM 8667 C C . LEU A 1 1061 ? -1.596 60.875 -10.117 1 97.75 1061 LEU A C 1
ATOM 8669 O O . LEU A 1 1061 ? -1.064 61.969 -9.914 1 97.75 1061 LEU A O 1
ATOM 8673 N N . GLY A 1 1062 ? -1.371 60.062 -11.18 1 97.88 1062 GLY A N 1
ATOM 8674 C CA . GLY A 1 1062 ? -0.5 60.562 -12.242 1 97.88 1062 GLY A CA 1
ATOM 8675 C C . GLY A 1 1062 ? -1.001 61.844 -12.883 1 97.88 1062 GLY A C 1
ATOM 8676 O O . GLY A 1 1062 ? -0.224 62.781 -13.125 1 97.88 1062 GLY A O 1
ATOM 8677 N N . GLU A 1 1063 ? -2.309 61.938 -13.234 1 98.06 1063 GLU A N 1
ATOM 8678 C CA . GLU A 1 1063 ? -2.912 63.094 -13.836 1 98.06 1063 GLU A CA 1
ATOM 8679 C C . GLU A 1 1063 ? -2.818 64.312 -12.906 1 98.06 1063 GLU A C 1
ATOM 8681 O O . GLU A 1 1063 ? -2.592 65.438 -13.359 1 98.06 1063 GLU A O 1
ATOM 8686 N N . LEU A 1 1064 ? -3.047 64.062 -11.664 1 97.25 1064 LEU A N 1
ATOM 8687 C CA . LEU A 1 1064 ? -2.93 65.125 -10.688 1 97.25 1064 LEU A CA 1
ATOM 8688 C C . LEU A 1 1064 ? -1.506 65.688 -10.656 1 97.25 1064 LEU A C 1
ATOM 8690 O O . LEU A 1 1064 ? -1.305 66.938 -10.594 1 97.25 1064 LEU A O 1
ATOM 8694 N N . GLY A 1 1065 ? -0.532 64.812 -10.617 1 96.81 1065 GLY A N 1
ATOM 8695 C CA . GLY A 1 1065 ? 0.862 65.188 -10.641 1 96.81 1065 GLY A CA 1
ATOM 8696 C C . GLY A 1 1065 ? 1.22 66 -11.875 1 96.81 1065 GLY A C 1
ATOM 8697 O O . GLY A 1 1065 ? 2.035 66.938 -11.797 1 96.81 1065 GLY A O 1
ATOM 8698 N N . MET A 1 1066 ? 0.588 65.75 -13.023 1 96.25 1066 MET A N 1
ATOM 8699 C CA . MET A 1 1066 ? 0.805 66.5 -14.281 1 96.25 1066 MET A CA 1
ATOM 8700 C C . MET A 1 1066 ? -0.024 67.75 -14.336 1 96.25 1066 MET A C 1
ATOM 8702 O O . MET A 1 1066 ? -0.022 68.438 -15.344 1 96.25 1066 MET A O 1
ATOM 8706 N N . GLU A 1 1067 ? -0.866 67.938 -13.305 1 94.75 1067 GLU A N 1
ATOM 8707 C CA . GLU A 1 1067 ? -1.713 69.125 -13.133 1 94.75 1067 GLU A CA 1
ATOM 8708 C C . GLU A 1 1067 ? -2.852 69.125 -14.148 1 94.75 1067 GLU A C 1
ATOM 8710 O O . GLU A 1 1067 ? -3.277 70.188 -14.602 1 94.75 1067 GLU A O 1
ATOM 8715 N N . HIS A 1 1068 ? -3.148 68 -14.586 1 96.44 1068 HIS A N 1
ATOM 8716 C CA . HIS A 1 1068 ? -4.406 67.812 -15.305 1 96.44 1068 HIS A CA 1
ATOM 8717 C C . HIS A 1 1068 ? -5.566 67.625 -14.336 1 96.44 1068 HIS A C 1
ATOM 8719 O O . HIS A 1 1068 ? -6.047 66.5 -14.156 1 96.44 1068 HIS A O 1
ATOM 8725 N N . ILE A 1 1069 ? -6.012 68.562 -13.789 1 96 1069 ILE A N 1
ATOM 8726 C CA . ILE A 1 1069 ? -6.867 68.562 -12.609 1 96 1069 ILE A CA 1
ATOM 8727 C C . ILE A 1 1069 ? -8.211 67.875 -12.945 1 96 1069 ILE A C 1
ATOM 8729 O O . ILE A 1 1069 ? -8.719 67.062 -12.18 1 96 1069 ILE A O 1
ATOM 8733 N N . ASP A 1 1070 ? -8.766 68.25 -14.094 1 95.88 1070 ASP A N 1
ATOM 8734 C CA . ASP A 1 1070 ? -10.07 67.688 -14.469 1 95.88 1070 ASP A CA 1
ATOM 8735 C C . ASP A 1 1070 ? -9.992 66.188 -14.703 1 95.88 1070 ASP A C 1
ATOM 8737 O O . ASP A 1 1070 ? -10.891 65.438 -14.305 1 95.88 1070 ASP A O 1
ATOM 8741 N N . GLU A 1 1071 ? -8.922 65.812 -15.391 1 97 1071 GLU A N 1
ATOM 8742 C CA . GLU A 1 1071 ? -8.719 64.375 -15.633 1 97 1071 GLU A CA 1
ATOM 8743 C C . GLU A 1 1071 ? -8.5 63.625 -14.328 1 97 1071 GLU A C 1
ATOM 8745 O O . GLU A 1 1071 ? -8.984 62.5 -14.164 1 97 1071 GLU A O 1
ATOM 8750 N N . ALA A 1 1072 ? -7.719 64.188 -13.438 1 97.75 1072 ALA A N 1
ATOM 8751 C CA . ALA A 1 1072 ? -7.477 63.594 -12.133 1 97.75 1072 ALA A CA 1
ATOM 8752 C C . ALA A 1 1072 ? -8.781 63.438 -11.352 1 97.75 1072 ALA A C 1
ATOM 8754 O O . ALA A 1 1072 ? -9.062 62.375 -10.812 1 97.75 1072 ALA A O 1
ATOM 8755 N N . LYS A 1 1073 ? -9.578 64.5 -11.281 1 97.25 1073 LYS A N 1
ATOM 8756 C CA . LYS A 1 1073 ? -10.859 64.438 -10.586 1 97.25 1073 LYS A CA 1
ATOM 8757 C C . LYS A 1 1073 ? -11.766 63.375 -11.172 1 97.25 1073 LYS A C 1
ATOM 8759 O O . LYS A 1 1073 ? -12.43 62.656 -10.43 1 97.25 1073 LYS A O 1
ATOM 8764 N N . ALA A 1 1074 ? -11.781 63.344 -12.492 1 97.31 1074 ALA A N 1
ATOM 8765 C CA . ALA A 1 1074 ? -12.617 62.344 -13.164 1 97.31 1074 ALA A CA 1
ATOM 8766 C C . ALA A 1 1074 ? -12.188 60.906 -12.789 1 97.31 1074 ALA A C 1
ATOM 8768 O O . ALA A 1 1074 ? -13.031 60.062 -12.562 1 97.31 1074 ALA A O 1
ATOM 8769 N N . ALA A 1 1075 ? -10.914 60.688 -12.766 1 97.75 1075 ALA A N 1
ATOM 8770 C CA . ALA A 1 1075 ? -10.383 59.344 -12.414 1 97.75 1075 ALA A CA 1
ATOM 8771 C C . ALA A 1 1075 ? -10.711 59 -10.969 1 97.75 1075 ALA A C 1
ATOM 8773 O O . ALA A 1 1075 ? -11.141 57.875 -10.68 1 97.75 1075 ALA A O 1
ATOM 8774 N N . PHE A 1 1076 ? -10.461 59.875 -10.031 1 97.81 1076 PHE A N 1
ATOM 8775 C CA . PHE A 1 1076 ? -10.773 59.625 -8.633 1 97.81 1076 PHE A CA 1
ATOM 8776 C C . PHE A 1 1076 ? -12.266 59.406 -8.43 1 97.81 1076 PHE A C 1
ATOM 8778 O O . PHE A 1 1076 ? -12.672 58.562 -7.617 1 97.81 1076 PHE A O 1
ATOM 8785 N N . LYS A 1 1077 ? -13.055 60.156 -9.125 1 96.75 1077 LYS A N 1
ATOM 8786 C CA . LYS A 1 1077 ? -14.508 59.969 -9.039 1 96.75 1077 LYS A CA 1
ATOM 8787 C C . LYS A 1 1077 ? -14.922 58.594 -9.492 1 96.75 1077 LYS A C 1
ATOM 8789 O O . LYS A 1 1077 ? -15.828 57.969 -8.906 1 96.75 1077 LYS A O 1
ATOM 8794 N N . GLU A 1 1078 ? -14.312 58.156 -10.547 1 96.62 1078 GLU A N 1
ATOM 8795 C CA . GLU A 1 1078 ? -14.602 56.781 -11.016 1 96.62 1078 GLU A CA 1
ATOM 8796 C C . GLU A 1 1078 ? -14.242 55.75 -9.969 1 96.62 1078 GLU A C 1
ATOM 8798 O O . GLU A 1 1078 ? -14.961 54.75 -9.789 1 96.62 1078 GLU A O 1
ATOM 8803 N N . VAL A 1 1079 ? -13.055 55.938 -9.328 1 97.06 1079 VAL A N 1
ATOM 8804 C CA . VAL A 1 1079 ? -12.648 55.062 -8.242 1 97.06 1079 VAL A CA 1
ATOM 8805 C C . VAL A 1 1079 ? -13.703 55.062 -7.141 1 97.06 1079 VAL A C 1
ATOM 8807 O O . VAL A 1 1079 ? -14.148 54 -6.688 1 97.06 1079 VAL A O 1
ATOM 8810 N N . LEU A 1 1080 ? -14.156 56.219 -6.723 1 95.81 1080 LEU A N 1
ATOM 8811 C CA . LEU A 1 1080 ? -15.062 56.375 -5.594 1 95.81 1080 LEU A CA 1
ATOM 8812 C C . LEU A 1 1080 ? -16.469 55.875 -5.941 1 95.81 1080 LEU A C 1
ATOM 8814 O O . LEU A 1 1080 ? -17.234 55.5 -5.051 1 95.81 1080 LEU A O 1
ATOM 8818 N N . LEU A 1 1081 ? -16.781 55.844 -7.273 1 94.81 1081 LEU A N 1
ATOM 8819 C CA . LEU A 1 1081 ? -18.047 55.281 -7.723 1 94.81 1081 LEU A CA 1
ATOM 8820 C C . LEU A 1 1081 ? -18.031 53.75 -7.562 1 94.81 1081 LEU A C 1
ATOM 8822 O O . LEU A 1 1081 ? -19.047 53.156 -7.246 1 94.81 1081 LEU A O 1
ATOM 8826 N N . GLN A 1 1082 ? -16.938 53.188 -7.785 1 94.06 1082 GLN A N 1
ATOM 8827 C CA . GLN A 1 1082 ? -16.797 51.719 -7.695 1 94.06 1082 GLN A CA 1
ATOM 8828 C C . GLN A 1 1082 ? -16.5 51.281 -6.266 1 94.06 1082 GLN A C 1
ATOM 8830 O O . GLN A 1 1082 ? -16.938 50.219 -5.832 1 94.06 1082 GLN A O 1
ATOM 8835 N N . ASP A 1 1083 ? -15.742 52.031 -5.605 1 94.38 1083 ASP A N 1
ATOM 8836 C CA . ASP A 1 1083 ? -15.383 51.844 -4.203 1 94.38 1083 ASP A CA 1
ATOM 8837 C C . ASP A 1 1083 ? -15.477 53.156 -3.426 1 94.38 1083 ASP A C 1
ATOM 8839 O O . ASP A 1 1083 ? -14.477 53.844 -3.283 1 94.38 1083 ASP A O 1
ATOM 8843 N N . HIS A 1 1084 ? -16.594 53.281 -2.889 1 93.12 1084 HIS A N 1
ATOM 8844 C CA . HIS A 1 1084 ? -16.906 54.531 -2.207 1 93.12 1084 HIS A CA 1
ATOM 8845 C C . HIS A 1 1084 ? -15.977 54.75 -1.029 1 93.12 1084 HIS A C 1
ATOM 8847 O O . HIS A 1 1084 ? -15.766 55.906 -0.626 1 93.12 1084 HIS A O 1
ATOM 8853 N N . TYR A 1 1085 ? -15.383 53.812 -0.605 1 92.94 1085 TYR A N 1
ATOM 8854 C CA . TYR A 1 1085 ? -14.625 53.906 0.635 1 92.94 1085 TYR A CA 1
ATOM 8855 C C . TYR A 1 1085 ? -13.133 53.781 0.377 1 92.94 1085 TYR A C 1
ATOM 8857 O O . TYR A 1 1085 ? -12.367 53.406 1.28 1 92.94 1085 TYR A O 1
ATOM 8865 N N . HIS A 1 1086 ? -12.727 54 -0.839 1 93.94 1086 HIS A N 1
ATOM 8866 C CA . HIS A 1 1086 ? -11.312 54.094 -1.157 1 93.94 1086 HIS A CA 1
ATOM 8867 C C . HIS A 1 1086 ? -10.703 55.375 -0.59 1 93.94 1086 HIS A C 1
ATOM 8869 O O . HIS A 1 1086 ? -10.742 56.406 -1.237 1 93.94 1086 HIS A O 1
ATOM 8875 N N . LEU A 1 1087 ? -10.086 55.25 0.504 1 91.81 1087 LEU A N 1
ATOM 8876 C CA . LEU A 1 1087 ? -9.664 56.406 1.285 1 91.81 1087 LEU A CA 1
ATOM 8877 C C . LEU A 1 1087 ? -8.633 57.219 0.521 1 91.81 1087 LEU A C 1
ATOM 8879 O O . LEU A 1 1087 ? -8.773 58.438 0.388 1 91.81 1087 LEU A O 1
ATOM 8883 N N . PRO A 1 1088 ? -7.582 56.625 -0.005 1 93.44 1088 PRO A N 1
ATOM 8884 C CA . PRO A 1 1088 ? -6.582 57.438 -0.726 1 93.44 1088 PRO A CA 1
ATOM 8885 C C . PRO A 1 1088 ? -7.184 58.219 -1.894 1 93.44 1088 PRO A C 1
ATOM 8887 O O . PRO A 1 1088 ? -6.805 59.344 -2.127 1 93.44 1088 PRO A O 1
ATOM 8890 N N . ALA A 1 1089 ? -8.117 57.625 -2.564 1 95.62 1089 ALA A N 1
ATOM 8891 C CA . ALA A 1 1089 ? -8.766 58.312 -3.67 1 95.62 1089 ALA A CA 1
ATOM 8892 C C . ALA A 1 1089 ? -9.57 59.5 -3.168 1 95.62 1089 ALA A C 1
ATOM 8894 O O . ALA A 1 1089 ? -9.625 60.562 -3.826 1 95.62 1089 ALA A O 1
ATOM 8895 N N . ASN A 1 1090 ? -10.25 59.312 -2.107 1 94.94 1090 ASN A N 1
ATOM 8896 C CA . ASN A 1 1090 ? -11.008 60.406 -1.511 1 94.94 1090 ASN A CA 1
ATOM 8897 C C . ASN A 1 1090 ? -10.102 61.562 -1.111 1 94.94 1090 ASN A C 1
ATOM 8899 O O . ASN A 1 1090 ? -10.43 62.75 -1.353 1 94.94 1090 ASN A O 1
ATOM 8903 N N . LEU A 1 1091 ? -9.008 61.312 -0.524 1 94 1091 LEU A N 1
ATOM 8904 C CA . LEU A 1 1091 ? -8.055 62.344 -0.073 1 94 1091 LEU A CA 1
ATOM 8905 C C . LEU A 1 1091 ? -7.48 63.094 -1.256 1 94 1091 LEU A C 1
ATOM 8907 O O . LEU A 1 1091 ? -7.383 64.312 -1.216 1 94 1091 LEU A O 1
ATOM 8911 N N . HIS A 1 1092 ? -7.129 62.469 -2.27 1 95.94 1092 HIS A N 1
ATOM 8912 C CA . HIS A 1 1092 ? -6.473 63.094 -3.41 1 95.94 1092 HIS A CA 1
ATOM 8913 C C . HIS A 1 1092 ? -7.488 63.781 -4.309 1 95.94 1092 HIS A C 1
ATOM 8915 O O . HIS A 1 1092 ? -7.152 64.75 -4.988 1 95.94 1092 HIS A O 1
ATOM 8921 N N . TYR A 1 1093 ? -8.727 63.25 -4.312 1 95.75 1093 TYR A N 1
ATOM 8922 C CA . TYR A 1 1093 ? -9.797 64 -4.98 1 95.75 1093 TYR A CA 1
ATOM 8923 C C . TYR A 1 1093 ? -9.977 65.375 -4.352 1 95.75 1093 TYR A C 1
ATOM 8925 O O . TYR A 1 1093 ? -10.078 66.375 -5.062 1 95.75 1093 TYR A O 1
ATOM 8933 N N . ASN A 1 1094 ? -10.016 65.375 -3.039 1 93.38 1094 ASN A N 1
ATOM 8934 C CA . ASN A 1 1094 ? -10.133 66.688 -2.328 1 93.38 1094 ASN A CA 1
ATOM 8935 C C . ASN A 1 1094 ? -8.945 67.562 -2.6 1 93.38 1094 ASN A C 1
ATOM 8937 O O . ASN A 1 1094 ? -9.094 68.812 -2.691 1 93.38 1094 ASN A O 1
ATOM 8941 N N . MET A 1 1095 ? -7.805 67 -2.678 1 93 1095 MET A N 1
ATOM 8942 C CA . MET A 1 1095 ? -6.605 67.75 -3.025 1 93 1095 MET A CA 1
ATOM 8943 C C . MET A 1 1095 ? -6.727 68.375 -4.422 1 93 1095 MET A C 1
ATOM 8945 O O . MET A 1 1095 ? -6.367 69.5 -4.637 1 93 1095 MET A O 1
ATOM 8949 N N . ALA A 1 1096 ? -7.262 67.625 -5.305 1 94.69 1096 ALA A N 1
ATOM 8950 C CA . ALA A 1 1096 ? -7.453 68.062 -6.676 1 94.69 1096 ALA A CA 1
ATOM 8951 C C . ALA A 1 1096 ? -8.469 69.188 -6.73 1 94.69 1096 ALA A C 1
ATOM 8953 O O . ALA A 1 1096 ? -8.305 70.188 -7.504 1 94.69 1096 ALA A O 1
ATOM 8954 N N . GLU A 1 1097 ? -9.422 69.125 -5.949 1 92.25 1097 GLU A N 1
ATOM 8955 C CA . GLU A 1 1097 ? -10.469 70.125 -5.918 1 92.25 1097 GLU A CA 1
ATOM 8956 C C . GLU A 1 1097 ? -9.922 71.5 -5.441 1 92.25 1097 GLU A C 1
ATOM 8958 O O . GLU A 1 1097 ? -10.391 72.562 -5.875 1 92.25 1097 GLU A O 1
ATOM 8963 N N . THR A 1 1098 ? -8.906 71.5 -4.633 1 87.25 1098 THR A N 1
ATOM 8964 C CA . THR A 1 1098 ? -8.383 72.75 -4.062 1 87.25 1098 THR A CA 1
ATOM 8965 C C . THR A 1 1098 ? -7.004 73.062 -4.637 1 87.25 1098 THR A C 1
ATOM 8967 O O . THR A 1 1098 ? -6.246 73.875 -4.051 1 87.25 1098 THR A O 1
ATOM 8970 N N . TRP A 1 1099 ? -6.691 72.438 -5.684 1 86.38 1099 TRP A N 1
ATOM 8971 C CA . TRP A 1 1099 ? -5.336 72.562 -6.227 1 86.38 1099 TRP A CA 1
ATOM 8972 C C . TRP A 1 1099 ? -4.957 74 -6.547 1 86.38 1099 TRP A C 1
ATOM 8974 O O . TRP A 1 1099 ? -3.896 74.438 -6.137 1 86.38 1099 TRP A O 1
ATOM 8984 N N . ASN A 1 1100 ? -5.852 74.75 -7.223 1 71.31 1100 ASN A N 1
ATOM 8985 C CA . ASN A 1 1100 ? -5.562 76.062 -7.699 1 71.31 1100 ASN A CA 1
ATOM 8986 C C . ASN A 1 1100 ? -5.559 77.125 -6.559 1 71.31 1100 ASN A C 1
ATOM 8988 O O . ASN A 1 1100 ? -4.824 78.062 -6.598 1 71.31 1100 ASN A O 1
ATOM 8992 N N . ASN A 1 1101 ? -6.25 76.812 -5.574 1 64.88 1101 ASN A N 1
ATOM 8993 C CA . ASN A 1 1101 ? -6.402 77.812 -4.492 1 64.88 1101 ASN A CA 1
ATOM 8994 C C . ASN A 1 1101 ? -5.355 77.562 -3.402 1 64.88 1101 ASN A C 1
ATOM 8996 O O . ASN A 1 1101 ? -4.969 78.5 -2.715 1 64.88 1101 ASN A O 1
ATOM 9000 N N . ASN A 1 1102 ? -4.891 76.375 -3.285 1 60.06 1102 ASN A N 1
ATOM 9001 C CA . ASN A 1 1102 ? -4.125 76.125 -2.072 1 60.06 1102 ASN A CA 1
ATOM 9002 C C . ASN A 1 1102 ? -2.758 75.5 -2.395 1 60.06 1102 ASN A C 1
ATOM 9004 O O . ASN A 1 1102 ? -1.808 75.688 -1.629 1 60.06 1102 ASN A O 1
ATOM 9008 N N . PHE A 1 1103 ? -2.666 74.812 -3.51 1 59 1103 PHE A N 1
ATOM 9009 C CA . PHE A 1 1103 ? -1.455 74 -3.627 1 59 1103 PHE A CA 1
ATOM 9010 C C . PHE A 1 1103 ? -0.572 74.562 -4.758 1 59 1103 PHE A C 1
ATOM 9012 O O . PHE A 1 1103 ? 0.638 74.312 -4.766 1 59 1103 PHE A O 1
ATOM 9019 N N . GLN A 1 1104 ? -1.246 75.188 -5.656 1 48.84 1104 GLN A N 1
ATOM 9020 C CA . GLN A 1 1104 ? -0.43 75.812 -6.707 1 48.84 1104 GLN A CA 1
ATOM 9021 C C . GLN A 1 1104 ? 0.5 76.875 -6.137 1 48.84 1104 GLN A C 1
ATOM 9023 O O . GLN A 1 1104 ? 1.599 77.062 -6.656 1 48.84 1104 GLN A O 1
ATOM 9028 N N . LYS A 1 1105 ? 0.01 77.562 -4.969 1 53.75 1105 LYS A N 1
ATOM 9029 C CA . LYS A 1 1105 ? 0.786 78.688 -4.402 1 53.75 1105 LYS A CA 1
ATOM 9030 C C . LYS A 1 1105 ? 1.64 78.188 -3.23 1 53.75 1105 LYS A C 1
ATOM 9032 O O . LYS A 1 1105 ? 2.342 79 -2.604 1 53.75 1105 LYS A O 1
ATOM 9037 N N . LEU A 1 1106 ? 1.59 77.062 -2.979 1 48.34 1106 LEU A N 1
ATOM 9038 C CA . LEU A 1 1106 ? 2.5 76.562 -1.957 1 48.34 1106 LEU A CA 1
ATOM 9039 C C . LEU A 1 1106 ? 3.877 76.25 -2.547 1 48.34 1106 LEU A C 1
ATOM 9041 O O . LEU A 1 1106 ? 3.984 75.75 -3.658 1 48.34 1106 LEU A O 1
ATOM 9045 N N . MET B 1 1 ? -15.883 -39.406 22.656 1 51.69 1 MET B N 1
ATOM 9046 C CA . MET B 1 1 ? -15.344 -39.125 21.328 1 51.69 1 MET B CA 1
ATOM 9047 C C . MET B 1 1 ? -13.852 -39.406 21.281 1 51.69 1 MET B C 1
ATOM 9049 O O . MET B 1 1 ? -13.117 -39.062 22.203 1 51.69 1 MET B O 1
ATOM 9053 N N . SER B 1 2 ? -13.43 -40.25 20.438 1 67.38 2 SER B N 1
ATOM 9054 C CA . SER B 1 2 ? -12.062 -40.75 20.438 1 67.38 2 SER B CA 1
ATOM 9055 C C . SER B 1 2 ? -11.078 -39.656 20 1 67.38 2 SER B C 1
ATOM 9057 O O . SER B 1 2 ? -11.445 -38.719 19.312 1 67.38 2 SER B O 1
ATOM 9059 N N . ILE B 1 3 ? -9.945 -39.531 20.594 1 83.88 3 ILE B N 1
ATOM 9060 C CA . ILE B 1 3 ? -8.812 -38.625 20.359 1 83.88 3 ILE B CA 1
ATOM 9061 C C . ILE B 1 3 ? -8.328 -38.781 18.906 1 83.88 3 ILE B C 1
ATOM 9063 O O . ILE B 1 3 ? -8.273 -39.906 18.391 1 83.88 3 ILE B O 1
ATOM 9067 N N . VAL B 1 4 ? -8.203 -37.625 18.156 1 97 4 VAL B N 1
ATOM 9068 C CA . VAL B 1 4 ? -7.602 -37.625 16.828 1 97 4 VAL B CA 1
ATOM 9069 C C . VAL B 1 4 ? -6.199 -38.25 16.906 1 97 4 VAL B C 1
ATOM 9071 O O . VAL B 1 4 ? -5.441 -37.938 17.828 1 97 4 VAL B O 1
ATOM 9074 N N . LYS B 1 5 ? -5.918 -39.125 16.125 1 97.5 5 LYS B N 1
ATOM 9075 C CA . LYS B 1 5 ? -4.586 -39.719 16.031 1 97.5 5 LYS B CA 1
ATOM 9076 C C . LYS B 1 5 ? -3.828 -39.188 14.82 1 97.5 5 LYS B C 1
ATOM 9078 O O . LYS B 1 5 ? -4.426 -38.969 13.766 1 97.5 5 LYS B O 1
ATOM 9083 N N . ALA B 1 6 ? -2.586 -38.938 14.93 1 98.12 6 ALA B N 1
ATOM 9084 C CA . ALA B 1 6 ? -1.665 -38.625 13.852 1 98.12 6 ALA B CA 1
ATOM 9085 C C . ALA B 1 6 ? -0.32 -39.312 14.039 1 98.12 6 ALA B C 1
ATOM 9087 O O . ALA B 1 6 ? 0.234 -39.312 15.141 1 98.12 6 ALA B O 1
ATOM 9088 N N . TRP B 1 7 ? 0.248 -40 13.023 1 97.75 7 TRP B N 1
ATOM 9089 C CA . TRP B 1 7 ? 1.502 -40.75 13.172 1 97.75 7 TRP B CA 1
ATOM 9090 C C . TRP B 1 7 ? 2.168 -40.969 11.82 1 97.75 7 TRP B C 1
ATOM 9092 O O . TRP B 1 7 ? 1.51 -40.906 10.781 1 97.75 7 TRP B O 1
ATOM 9102 N N . GLY B 1 8 ? 3.465 -41.188 11.82 1 96.88 8 GLY B N 1
ATOM 9103 C CA . GLY B 1 8 ? 4.227 -41.562 10.641 1 96.88 8 GLY B CA 1
ATOM 9104 C C . GLY B 1 8 ? 4.445 -43.062 10.516 1 96.88 8 GLY B C 1
ATOM 9105 O O . GLY B 1 8 ? 4.625 -43.75 11.516 1 96.88 8 GLY B O 1
ATOM 9106 N N . GLU B 1 9 ? 4.34 -43.469 9.234 1 95.69 9 GLU B N 1
ATOM 9107 C CA . GLU B 1 9 ? 4.637 -44.875 8.984 1 95.69 9 GLU B CA 1
ATOM 9108 C C . GLU B 1 9 ? 5.121 -45.062 7.555 1 95.69 9 GLU B C 1
ATOM 9110 O O . GLU B 1 9 ? 4.82 -44.281 6.664 1 95.69 9 GLU B O 1
ATOM 9115 N N . LYS B 1 10 ? 5.953 -46.062 7.391 1 96.88 10 LYS B N 1
ATOM 9116 C CA . LYS B 1 10 ? 6.355 -46.469 6.047 1 96.88 10 LYS B CA 1
ATOM 9117 C C . LYS B 1 10 ? 5.289 -47.344 5.391 1 96.88 10 LYS B C 1
ATOM 9119 O O . LYS B 1 10 ? 4.77 -48.281 6.012 1 96.88 10 LYS B O 1
ATOM 9124 N N . VAL B 1 11 ? 4.938 -46.969 4.207 1 97.44 11 VAL B N 1
ATOM 9125 C CA . VAL B 1 11 ? 3.947 -47.75 3.453 1 97.44 11 VAL B CA 1
ATOM 9126 C C . VAL B 1 11 ? 4.559 -48.219 2.137 1 97.44 11 VAL B C 1
ATOM 9128 O O . VAL B 1 11 ? 5.293 -47.469 1.481 1 97.44 11 VAL B O 1
ATOM 9131 N N . VAL B 1 12 ? 4.324 -49.406 1.856 1 98 12 VAL B N 1
ATOM 9132 C CA . VAL B 1 12 ? 4.789 -49.969 0.583 1 98 12 VAL B CA 1
ATOM 9133 C C . VAL B 1 12 ? 3.719 -49.75 -0.487 1 98 12 VAL B C 1
ATOM 9135 O O . VAL B 1 12 ? 2.586 -50.219 -0.336 1 98 12 VAL B O 1
ATOM 9138 N N . ILE B 1 13 ? 4.031 -49.094 -1.492 1 97.94 13 ILE B N 1
ATOM 9139 C CA . ILE B 1 13 ? 3.137 -48.875 -2.623 1 97.94 13 ILE B CA 1
ATOM 9140 C C . ILE B 1 13 ? 3.836 -49.281 -3.92 1 97.94 13 ILE B C 1
ATOM 9142 O O . ILE B 1 13 ? 4.961 -48.844 -4.184 1 97.94 13 ILE B O 1
ATOM 9146 N N . PRO B 1 14 ? 3.131 -50.156 -4.797 1 98.25 14 PRO B N 1
ATOM 9147 C CA . PRO B 1 14 ? 3.709 -50.375 -6.125 1 98.25 14 PRO B CA 1
ATOM 9148 C C . PRO B 1 14 ? 3.979 -49.062 -6.875 1 98.25 14 PRO B C 1
ATOM 9150 O O . PRO B 1 14 ? 3.123 -48.188 -6.906 1 98.25 14 PRO B O 1
ATOM 9153 N N . THR B 1 15 ? 5.227 -48.938 -7.402 1 98.38 15 THR B N 1
ATOM 9154 C CA . THR B 1 15 ? 5.652 -47.656 -7.941 1 98.38 15 THR B CA 1
ATOM 9155 C C . THR B 1 15 ? 6.41 -47.844 -9.258 1 98.38 15 THR B C 1
ATOM 9157 O O . THR B 1 15 ? 7.293 -48.688 -9.352 1 98.38 15 THR B O 1
ATOM 9160 N N . TYR B 1 16 ? 5.988 -47.125 -10.359 1 97.88 16 TYR B N 1
ATOM 9161 C CA . TYR B 1 16 ? 6.809 -46.969 -11.547 1 97.88 16 TYR B CA 1
ATOM 9162 C C . TYR B 1 16 ? 7.809 -45.812 -11.352 1 97.88 16 TYR B C 1
ATOM 9164 O O . TYR B 1 16 ? 7.422 -44.656 -11.234 1 97.88 16 TYR B O 1
ATOM 9172 N N . GLU B 1 17 ? 9.055 -46.062 -11.367 1 96.69 17 GLU B N 1
ATOM 9173 C CA . GLU B 1 17 ? 10.07 -45.062 -11.031 1 96.69 17 GLU B CA 1
ATOM 9174 C C . GLU B 1 17 ? 10.297 -44.094 -12.188 1 96.69 17 GLU B C 1
ATOM 9176 O O . GLU B 1 17 ? 10.055 -44.438 -13.344 1 96.69 17 GLU B O 1
ATOM 9181 N N . VAL B 1 18 ? 10.719 -42.969 -11.875 1 95.88 18 VAL B N 1
ATOM 9182 C CA . VAL B 1 18 ? 11.047 -41.938 -12.875 1 95.88 18 VAL B CA 1
ATOM 9183 C C . VAL B 1 18 ? 12.523 -42.062 -13.25 1 95.88 18 VAL B C 1
ATOM 9185 O O . VAL B 1 18 ? 13.328 -42.594 -12.484 1 95.88 18 VAL B O 1
ATOM 9188 N N . GLY B 1 19 ? 12.859 -41.562 -14.422 1 94.44 19 GLY B N 1
ATOM 9189 C CA . GLY B 1 19 ? 14.25 -41.562 -14.852 1 94.44 19 GLY B CA 1
ATOM 9190 C C . GLY B 1 19 ? 15.078 -40.5 -14.172 1 94.44 19 GLY B C 1
ATOM 9191 O O . GLY B 1 19 ? 14.578 -39.75 -13.305 1 94.44 19 GLY B O 1
ATOM 9192 N N . LYS B 1 20 ? 16.375 -40.469 -14.508 1 94.06 20 LYS B N 1
ATOM 9193 C CA . LYS B 1 20 ? 17.297 -39.469 -13.984 1 94.06 20 LYS B CA 1
ATOM 9194 C C . LYS B 1 20 ? 16.984 -38.094 -14.57 1 94.06 20 LYS B C 1
ATOM 9196 O O . LYS B 1 20 ? 16.688 -37.969 -15.758 1 94.06 20 LYS B O 1
ATOM 9201 N N . PRO B 1 21 ? 17.047 -37.062 -13.742 1 94.75 21 PRO B N 1
ATOM 9202 C CA . PRO B 1 21 ? 16.844 -35.719 -14.281 1 94.75 21 PRO B CA 1
ATOM 9203 C C . PRO B 1 21 ? 17.938 -35.312 -15.266 1 94.75 21 PRO B C 1
ATOM 9205 O O . PRO B 1 21 ? 19.062 -35.812 -15.18 1 94.75 21 PRO B O 1
ATOM 9208 N N . GLU B 1 22 ? 17.609 -34.406 -16.125 1 93.12 22 GLU B N 1
ATOM 9209 C CA . GLU B 1 22 ? 18.547 -33.875 -17.109 1 93.12 22 GLU B CA 1
ATOM 9210 C C . GLU B 1 22 ? 19.547 -32.906 -16.469 1 93.12 22 GLU B C 1
ATOM 9212 O O . GLU B 1 22 ? 19.141 -31.969 -15.781 1 93.12 22 GLU B O 1
ATOM 9217 N N . LYS B 1 23 ? 20.828 -33.188 -16.719 1 94.56 23 LYS B N 1
ATOM 9218 C CA . LYS B 1 23 ? 21.844 -32.344 -16.109 1 94.56 23 LYS B CA 1
ATOM 9219 C C . LYS B 1 23 ? 22.047 -31.062 -16.891 1 94.56 23 LYS B C 1
ATOM 9221 O O . LYS B 1 23 ? 22.531 -30.062 -16.359 1 94.56 23 LYS B O 1
ATOM 9226 N N . TYR B 1 24 ? 21.719 -31.031 -18.281 1 95.62 24 TYR B N 1
ATOM 9227 C CA . TYR B 1 24 ? 21.781 -29.812 -19.078 1 95.62 24 TYR B CA 1
ATOM 9228 C C . TYR B 1 24 ? 20.609 -28.891 -18.781 1 95.62 24 TYR B C 1
ATOM 9230 O O . TYR B 1 24 ? 19.453 -29.344 -18.781 1 95.62 24 TYR B O 1
ATOM 9238 N N . PRO B 1 25 ? 20.891 -27.609 -18.453 1 95.12 25 PRO B N 1
ATOM 9239 C CA . PRO B 1 25 ? 19.766 -26.719 -18.156 1 95.12 25 PRO B CA 1
ATOM 9240 C C . PRO B 1 25 ? 18.828 -26.547 -19.344 1 95.12 25 PRO B C 1
ATOM 9242 O O . PRO B 1 25 ? 19.281 -26.453 -20.5 1 95.12 25 PRO B O 1
ATOM 9245 N N . VAL B 1 26 ? 17.547 -26.531 -19.094 1 93.25 26 VAL B N 1
ATOM 9246 C CA . VAL B 1 26 ? 16.516 -26.344 -20.109 1 93.25 26 VAL B CA 1
ATOM 9247 C C . VAL B 1 26 ? 15.969 -24.922 -20.031 1 93.25 26 VAL B C 1
ATOM 9249 O O . VAL B 1 26 ? 15.312 -24.562 -19.047 1 93.25 26 VAL B O 1
ATOM 9252 N N . PHE B 1 27 ? 16.297 -24.141 -21.047 1 94.19 27 PHE B N 1
ATOM 9253 C CA . PHE B 1 27 ? 15.867 -22.734 -21.094 1 94.19 27 PHE B CA 1
ATOM 9254 C C . PHE B 1 27 ? 14.633 -22.578 -21.969 1 94.19 27 PHE B C 1
ATOM 9256 O O . PHE B 1 27 ? 14.742 -22.281 -23.156 1 94.19 27 PHE B O 1
ATOM 9263 N N . LEU B 1 28 ? 13.445 -22.781 -21.391 1 89.38 28 LEU B N 1
ATOM 9264 C CA . LEU B 1 28 ? 12.211 -22.594 -22.141 1 89.38 28 LEU B CA 1
ATOM 9265 C C . LEU B 1 28 ? 11.695 -21.156 -22 1 89.38 28 LEU B C 1
ATOM 9267 O O . LEU B 1 28 ? 11.453 -20.703 -20.875 1 89.38 28 LEU B O 1
ATOM 9271 N N . GLU B 1 29 ? 11.523 -20.531 -23.094 1 84.38 29 GLU B N 1
ATOM 9272 C CA . GLU B 1 29 ? 11.102 -19.125 -23.016 1 84.38 29 GLU B CA 1
ATOM 9273 C C . GLU B 1 29 ? 9.703 -18.938 -23.578 1 84.38 29 GLU B C 1
ATOM 9275 O O . GLU B 1 29 ? 8.992 -18.016 -23.188 1 84.38 29 GLU B O 1
ATOM 9280 N N . LYS B 1 30 ? 9.281 -19.797 -24.547 1 80.12 30 LYS B N 1
ATOM 9281 C CA . LYS B 1 30 ? 8.031 -19.531 -25.25 1 80.12 30 LYS B CA 1
ATOM 9282 C C . LYS B 1 30 ? 7.094 -20.734 -25.172 1 80.12 30 LYS B C 1
ATOM 9284 O O . LYS B 1 30 ? 6.121 -20.828 -25.922 1 80.12 30 LYS B O 1
ATOM 9289 N N . ARG B 1 31 ? 7.465 -21.578 -24.312 1 84.31 31 ARG B N 1
ATOM 9290 C CA . ARG B 1 31 ? 6.539 -22.672 -24.062 1 84.31 31 ARG B CA 1
ATOM 9291 C C . ARG B 1 31 ? 5.27 -22.188 -23.375 1 84.31 31 ARG B C 1
ATOM 9293 O O . ARG B 1 31 ? 5.34 -21.422 -22.406 1 84.31 31 ARG B O 1
ATOM 9300 N N . VAL B 1 32 ? 4.164 -22.453 -24.047 1 83.38 32 VAL B N 1
ATOM 9301 C CA . VAL B 1 32 ? 2.883 -22.109 -23.438 1 83.38 32 VAL B CA 1
ATOM 9302 C C . VAL B 1 32 ? 2.381 -23.266 -22.578 1 83.38 32 VAL B C 1
ATOM 9304 O O . VAL B 1 32 ? 2.236 -24.391 -23.062 1 83.38 32 VAL B O 1
ATOM 9307 N N . TYR B 1 33 ? 2.191 -23.016 -21.375 1 84.44 33 TYR B N 1
ATOM 9308 C CA . TYR B 1 33 ? 1.658 -24 -20.438 1 84.44 33 TYR B CA 1
ATOM 9309 C C . TYR B 1 33 ? 0.485 -23.422 -19.641 1 84.44 33 TYR B C 1
ATOM 9311 O O . TYR B 1 33 ? 0.671 -22.562 -18.781 1 84.44 33 TYR B O 1
ATOM 9319 N N . GLN B 1 34 ? -0.655 -23.953 -19.922 1 81.88 34 GLN B N 1
ATOM 9320 C CA . GLN B 1 34 ? -1.883 -23.5 -19.281 1 81.88 34 GLN B CA 1
ATOM 9321 C C . GLN B 1 34 ? -2.059 -21.984 -19.422 1 81.88 34 GLN B C 1
ATOM 9323 O O . GLN B 1 34 ? -2.309 -21.281 -18.438 1 81.88 34 GLN B O 1
ATOM 9328 N N . ALA B 1 35 ? -1.687 -21.5 -20.594 1 78.94 35 ALA B N 1
ATOM 9329 C CA . ALA B 1 35 ? -1.89 -20.109 -21 1 78.94 35 ALA B CA 1
ATOM 9330 C C . ALA B 1 35 ? -0.855 -19.188 -20.375 1 78.94 35 ALA B C 1
ATOM 9332 O O . ALA B 1 35 ? -0.982 -17.969 -20.438 1 78.94 35 ALA B O 1
ATOM 9333 N N . SER B 1 36 ? 0.178 -19.797 -19.766 1 87.81 36 SER B N 1
ATOM 9334 C CA . SER B 1 36 ? 1.297 -19.047 -19.203 1 87.81 36 SER B CA 1
ATOM 9335 C C . SER B 1 36 ? 2.633 -19.625 -19.656 1 87.81 36 SER B C 1
ATOM 9337 O O . SER B 1 36 ? 2.668 -20.609 -20.406 1 87.81 36 SER B O 1
ATOM 9339 N N . SER B 1 37 ? 3.668 -18.953 -19.109 1 86.31 37 SER B N 1
ATOM 9340 C CA . SER B 1 37 ? 5 -19.422 -19.484 1 86.31 37 SER B CA 1
ATOM 9341 C C . SER B 1 37 ? 5.297 -20.797 -18.875 1 86.31 37 SER B C 1
ATOM 9343 O O . SER B 1 37 ? 4.953 -21.047 -17.703 1 86.31 37 SER B O 1
ATOM 9345 N N . GLY B 1 38 ? 5.879 -21.672 -19.656 1 87 38 GLY B N 1
ATOM 9346 C CA . GLY B 1 38 ? 6.262 -23 -19.188 1 87 38 GLY B CA 1
ATOM 9347 C C . GLY B 1 38 ? 7.723 -23.094 -18.812 1 87 38 GLY B C 1
ATOM 9348 O O . GLY B 1 38 ? 8.32 -24.172 -18.875 1 87 38 GLY B O 1
ATOM 9349 N N . SER B 1 39 ? 8.273 -21.984 -18.344 1 89.88 39 SER B N 1
ATOM 9350 C CA . SER B 1 39 ? 9.664 -22 -17.906 1 89.88 39 SER B CA 1
ATOM 9351 C C . SER B 1 39 ? 9.883 -23 -16.781 1 89.88 39 SER B C 1
ATOM 9353 O O . SER B 1 39 ? 9.031 -23.156 -15.891 1 89.88 39 SER B O 1
ATOM 9355 N N . VAL B 1 40 ? 11.086 -23.672 -16.766 1 92.94 40 VAL B N 1
ATOM 9356 C CA . VAL B 1 40 ? 11.336 -24.703 -15.781 1 92.94 40 VAL B CA 1
ATOM 9357 C C . VAL B 1 40 ? 12.578 -24.375 -14.969 1 92.94 40 VAL B C 1
ATOM 9359 O O . VAL B 1 40 ? 12.773 -24.891 -13.867 1 92.94 40 VAL B O 1
ATOM 9362 N N . TYR B 1 41 ? 13.531 -23.516 -15.555 1 95.06 41 TYR B N 1
ATOM 9363 C CA . TYR B 1 41 ? 14.727 -23.125 -14.82 1 95.06 41 TYR B CA 1
ATOM 9364 C C . TYR B 1 41 ? 14.367 -22.516 -13.469 1 95.06 41 TYR B C 1
ATOM 9366 O O . TYR B 1 41 ? 13.477 -21.672 -13.375 1 95.06 41 TYR B O 1
ATOM 9374 N N . PRO B 1 42 ? 14.875 -22.984 -12.438 1 96.56 42 PRO B N 1
ATOM 9375 C CA . PRO B 1 42 ? 16.156 -23.688 -12.312 1 96.56 42 PRO B CA 1
ATOM 9376 C C . PRO B 1 42 ? 15.977 -25.188 -12.086 1 96.56 42 PRO B C 1
ATOM 9378 O O . PRO B 1 42 ? 16.922 -25.859 -11.68 1 96.56 42 PRO B O 1
ATOM 9381 N N . HIS B 1 43 ? 14.859 -25.75 -12.32 1 96 43 HIS B N 1
ATOM 9382 C CA . HIS B 1 43 ? 14.609 -27.156 -12.047 1 96 43 HIS B CA 1
ATOM 9383 C C . HIS B 1 43 ? 15.117 -28.031 -13.188 1 96 43 HIS B C 1
ATOM 9385 O O . HIS B 1 43 ? 15.008 -27.672 -14.359 1 96 43 HIS B O 1
ATOM 9391 N N . PRO B 1 44 ? 15.742 -29.172 -12.867 1 95.5 44 PRO B N 1
ATOM 9392 C CA . PRO B 1 44 ? 16 -30.172 -13.906 1 95.5 44 PRO B CA 1
ATOM 9393 C C . PRO B 1 44 ? 14.734 -30.875 -14.391 1 95.5 44 PRO B C 1
ATOM 9395 O O . PRO B 1 44 ? 13.781 -31.031 -13.625 1 95.5 44 PRO B O 1
ATOM 9398 N N . VAL B 1 45 ? 14.695 -31.297 -15.633 1 93.44 45 VAL B N 1
ATOM 9399 C CA . VAL B 1 45 ? 13.523 -31.922 -16.234 1 93.44 45 VAL B CA 1
ATOM 9400 C C . VAL B 1 45 ? 13.734 -33.438 -16.328 1 93.44 45 VAL B C 1
ATOM 9402 O O . VAL B 1 45 ? 14.852 -33.906 -16.547 1 93.44 45 VAL B O 1
ATOM 9405 N N . VAL B 1 46 ? 12.695 -34.125 -16.047 1 95 46 VAL B N 1
ATOM 9406 C CA . VAL B 1 46 ? 12.703 -35.594 -16.203 1 95 46 VAL B CA 1
ATOM 9407 C C . VAL B 1 46 ? 11.82 -36 -17.375 1 95 46 VAL B C 1
ATOM 9409 O O . VAL B 1 46 ? 10.656 -35.594 -17.453 1 95 46 VAL B O 1
ATOM 9412 N N . GLU B 1 47 ? 12.352 -36.812 -18.297 1 91.5 47 GLU B N 1
ATOM 9413 C CA . GLU B 1 47 ? 11.609 -37.125 -19.516 1 91.5 47 GLU B CA 1
ATOM 9414 C C . GLU B 1 47 ? 11.461 -38.625 -19.719 1 91.5 47 GLU B C 1
ATOM 9416 O O . GLU B 1 47 ? 11.172 -39.094 -20.828 1 91.5 47 GLU B O 1
ATOM 9421 N N . GLN B 1 48 ? 11.734 -39.344 -18.656 1 92.88 48 GLN B N 1
ATOM 9422 C CA . GLN B 1 48 ? 11.617 -40.812 -18.75 1 92.88 48 GLN B CA 1
ATOM 9423 C C . GLN B 1 48 ? 10.867 -41.375 -17.562 1 92.88 48 GLN B C 1
ATOM 9425 O O . GLN B 1 48 ? 11.031 -40.906 -16.438 1 92.88 48 GLN B O 1
ATOM 9430 N N . ILE B 1 49 ? 10 -42.375 -17.859 1 94.81 49 ILE B N 1
ATOM 9431 C CA . ILE B 1 49 ? 9.266 -43.125 -16.828 1 94.81 49 ILE B CA 1
ATOM 9432 C C . ILE B 1 49 ? 9.492 -44.594 -17.016 1 94.81 49 ILE B C 1
ATOM 9434 O O . ILE B 1 49 ? 9.5 -45.125 -18.141 1 94.81 49 ILE B O 1
ATOM 9438 N N . SER B 1 50 ? 9.695 -45.344 -15.961 1 95.19 50 SER B N 1
ATOM 9439 C CA . SER B 1 50 ? 9.938 -46.781 -16.016 1 95.19 50 SER B CA 1
ATOM 9440 C C . SER B 1 50 ? 8.664 -47.531 -16.375 1 95.19 50 SER B C 1
ATOM 9442 O O . SER B 1 50 ? 7.566 -47.156 -15.945 1 95.19 50 SER B O 1
ATOM 9444 N N . ASP B 1 51 ? 8.852 -48.688 -17.109 1 93.94 51 ASP B N 1
ATOM 9445 C CA . ASP B 1 51 ? 7.73 -49.562 -17.438 1 93.94 51 ASP B CA 1
ATOM 9446 C C . ASP B 1 51 ? 7.574 -50.688 -16.406 1 93.94 51 ASP B C 1
ATOM 9448 O O . ASP B 1 51 ? 6.602 -51.438 -16.453 1 93.94 51 ASP B O 1
ATOM 9452 N N . GLU B 1 52 ? 8.492 -50.75 -15.547 1 95.25 52 GLU B N 1
ATOM 9453 C CA . GLU B 1 52 ? 8.469 -51.812 -14.539 1 95.25 52 GLU B CA 1
ATOM 9454 C C . GLU B 1 52 ? 8.039 -51.281 -13.18 1 95.25 52 GLU B C 1
ATOM 9456 O O . GLU B 1 52 ? 8.539 -50.219 -12.734 1 95.25 52 GLU B O 1
ATOM 9461 N N . LYS B 1 53 ? 7.039 -51.875 -12.594 1 95.31 53 LYS B N 1
ATOM 9462 C CA . LYS B 1 53 ? 6.539 -51.5 -11.281 1 95.31 53 LYS B CA 1
ATOM 9463 C C . LYS B 1 53 ? 7.324 -52.219 -10.172 1 95.31 53 LYS B C 1
ATOM 9465 O O . LYS B 1 53 ? 7.656 -53.375 -10.289 1 95.31 53 LYS B O 1
ATOM 9470 N N . VAL B 1 54 ? 7.754 -51.531 -9.164 1 97.81 54 VAL B N 1
ATOM 9471 C CA . VAL B 1 54 ? 8.461 -52.062 -8.016 1 97.81 54 VAL B CA 1
ATOM 9472 C C . VAL B 1 54 ? 7.75 -51.656 -6.727 1 97.81 54 VAL B C 1
ATOM 9474 O O . VAL B 1 54 ? 7.148 -50.594 -6.66 1 97.81 54 VAL B O 1
ATOM 9477 N N . ASP B 1 55 ? 7.844 -52.531 -5.719 1 97.81 55 ASP B N 1
ATOM 9478 C CA . ASP B 1 55 ? 7.348 -52.125 -4.402 1 97.81 55 ASP B CA 1
ATOM 9479 C C . ASP B 1 55 ? 8.305 -51.156 -3.721 1 97.81 55 ASP B C 1
ATOM 9481 O O . ASP B 1 55 ? 9.461 -51.5 -3.443 1 97.81 55 ASP B O 1
ATOM 9485 N N . LYS B 1 56 ? 7.852 -50.031 -3.533 1 97.56 56 LYS B N 1
ATOM 9486 C CA . LYS B 1 56 ? 8.688 -49.031 -2.924 1 97.56 56 LYS B CA 1
ATOM 9487 C C . LYS B 1 56 ? 8.109 -48.531 -1.595 1 97.56 56 LYS B C 1
ATOM 9489 O O . LYS B 1 56 ? 6.891 -48.406 -1.463 1 97.56 56 LYS B O 1
ATOM 9494 N N . GLU B 1 57 ? 9 -48.375 -0.596 1 97.19 57 GLU B N 1
ATOM 9495 C CA . GLU B 1 57 ? 8.594 -47.812 0.695 1 97.19 57 GLU B CA 1
ATOM 9496 C C . GLU B 1 57 ? 8.516 -46.312 0.655 1 97.19 57 GLU B C 1
ATOM 9498 O O . GLU B 1 57 ? 9.469 -45.625 0.23 1 97.19 57 GLU B O 1
ATOM 9503 N N . TRP B 1 58 ? 7.391 -45.781 1.023 1 96.94 58 TRP B N 1
ATOM 9504 C CA . TRP B 1 58 ? 7.188 -44.344 1.111 1 96.94 58 TRP B CA 1
ATOM 9505 C C . TRP B 1 58 ? 6.91 -43.906 2.549 1 96.94 58 TRP B C 1
ATOM 9507 O O . TRP B 1 58 ? 6.223 -44.625 3.289 1 96.94 58 TRP B O 1
ATOM 9517 N N . ASP B 1 59 ? 7.512 -42.781 2.982 1 94.88 59 ASP B N 1
ATOM 9518 C CA . ASP B 1 59 ? 7.145 -42.156 4.262 1 94.88 59 ASP B CA 1
ATOM 9519 C C . ASP B 1 59 ? 5.766 -41.531 4.18 1 94.88 59 ASP B C 1
ATOM 9521 O O . ASP B 1 59 ? 5.566 -40.562 3.43 1 94.88 59 ASP B O 1
ATOM 9525 N N . ALA B 1 60 ? 4.852 -42.062 4.93 1 97.75 60 ALA B N 1
ATOM 9526 C CA . ALA B 1 60 ? 3.492 -41.531 4.953 1 97.75 60 ALA B CA 1
ATOM 9527 C C . ALA B 1 60 ? 3.131 -41 6.344 1 97.75 60 ALA B C 1
ATOM 9529 O O . ALA B 1 60 ? 3.689 -41.469 7.344 1 97.75 60 ALA B O 1
ATOM 9530 N N . VAL B 1 61 ? 2.318 -40 6.398 1 98.56 61 VAL B N 1
ATOM 9531 C CA . VAL B 1 61 ? 1.743 -39.5 7.645 1 98.56 61 VAL B CA 1
ATOM 9532 C C . VAL B 1 61 ? 0.226 -39.656 7.613 1 98.56 61 VAL B C 1
ATOM 9534 O O . VAL B 1 61 ? -0.424 -39.312 6.629 1 98.56 61 VAL B O 1
ATOM 9537 N N . PHE B 1 62 ? -0.315 -40.25 8.672 1 98.44 62 PHE B N 1
ATOM 9538 C CA . PHE B 1 62 ? -1.743 -40.531 8.734 1 98.44 62 PHE B CA 1
ATOM 9539 C C . PHE B 1 62 ? -2.432 -39.625 9.75 1 98.44 62 PHE B C 1
ATOM 9541 O O . PHE B 1 62 ? -1.819 -39.219 10.742 1 98.44 62 PHE B O 1
ATOM 9548 N N . LEU B 1 63 ? -3.66 -39.219 9.508 1 98.38 63 LEU B N 1
ATOM 9549 C CA . LEU B 1 63 ? -4.621 -38.625 10.422 1 98.38 63 LEU B CA 1
ATOM 9550 C C . LEU B 1 63 ? -5.914 -39.438 10.469 1 98.38 63 LEU B C 1
ATOM 9552 O O . LEU B 1 63 ? -6.406 -39.875 9.43 1 98.38 63 LEU B O 1
ATOM 9556 N N . GLU B 1 64 ? -6.402 -39.594 11.688 1 98.12 64 GLU B N 1
ATOM 9557 C CA . GLU B 1 64 ? -7.605 -40.406 11.789 1 98.12 64 GLU B CA 1
ATOM 9558 C C . GLU B 1 64 ? -8.469 -40 12.969 1 98.12 64 GLU B C 1
ATOM 9560 O O . GLU B 1 64 ? -7.949 -39.688 14.047 1 98.12 64 GLU B O 1
ATOM 9565 N N . ASN B 1 65 ? -9.672 -39.75 12.781 1 97.88 65 ASN B N 1
ATOM 9566 C CA . ASN B 1 65 ? -10.664 -39.625 13.844 1 97.88 65 ASN B CA 1
ATOM 9567 C C . ASN B 1 65 ? -11.781 -40.656 13.695 1 97.88 65 ASN B C 1
ATOM 9569 O O . ASN B 1 65 ? -11.578 -41.688 13.062 1 97.88 65 ASN B O 1
ATOM 9573 N N . ASP B 1 66 ? -12.945 -40.469 14.258 1 96.38 66 ASP B N 1
ATOM 9574 C CA . ASP B 1 66 ? -14 -41.469 14.258 1 96.38 66 ASP B CA 1
ATOM 9575 C C . ASP B 1 66 ? -14.68 -41.562 12.891 1 96.38 66 ASP B C 1
ATOM 9577 O O . ASP B 1 66 ? -15.297 -42.562 12.562 1 96.38 66 ASP B O 1
ATOM 9581 N N . TYR B 1 67 ? -14.516 -40.531 12.07 1 97.5 67 TYR B N 1
ATOM 9582 C CA . TYR B 1 67 ? -15.312 -40.438 10.852 1 97.5 67 TYR B CA 1
ATOM 9583 C C . TYR B 1 67 ? -14.445 -40.656 9.617 1 97.5 67 TYR B C 1
ATOM 9585 O O . TYR B 1 67 ? -14.906 -41.25 8.625 1 97.5 67 TYR B O 1
ATOM 9593 N N . ILE B 1 68 ? -13.219 -40.094 9.594 1 97.38 68 ILE B N 1
ATOM 9594 C CA . ILE B 1 68 ? -12.43 -40.094 8.367 1 97.38 68 ILE B CA 1
ATOM 9595 C C . ILE B 1 68 ? -10.992 -40.5 8.68 1 97.38 68 ILE B C 1
ATOM 9597 O O . ILE B 1 68 ? -10.531 -40.344 9.812 1 97.38 68 ILE B O 1
ATOM 9601 N N . LYS B 1 69 ? -10.312 -41.062 7.758 1 98.38 69 LYS B N 1
ATOM 9602 C CA . LYS B 1 69 ? -8.898 -41.375 7.773 1 98.38 69 LYS B CA 1
ATOM 9603 C C . LYS B 1 69 ? -8.18 -40.812 6.559 1 98.38 69 LYS B C 1
ATOM 9605 O O . LYS B 1 69 ? -8.625 -40.969 5.422 1 98.38 69 LYS B O 1
ATOM 9610 N N . ILE B 1 70 ? -7.051 -40.094 6.816 1 98.56 70 ILE B N 1
ATOM 9611 C CA . ILE B 1 70 ? -6.324 -39.375 5.77 1 98.56 70 ILE B CA 1
ATOM 9612 C C . ILE B 1 70 ? -4.883 -39.875 5.711 1 98.56 70 ILE B C 1
ATOM 9614 O O . ILE B 1 70 ? -4.266 -40.125 6.75 1 98.56 70 ILE B O 1
ATOM 9618 N N . MET B 1 71 ? -4.336 -40.031 4.559 1 98.69 71 MET B N 1
ATOM 9619 C CA . MET B 1 71 ? -2.926 -40.344 4.34 1 98.69 71 MET B CA 1
ATOM 9620 C C . MET B 1 71 ? -2.246 -39.219 3.559 1 98.69 71 MET B C 1
ATOM 9622 O O . MET B 1 71 ? -2.68 -38.875 2.459 1 98.69 71 MET B O 1
ATOM 9626 N N . VAL B 1 72 ? -1.217 -38.656 4.137 1 98.5 72 VAL B N 1
ATOM 9627 C CA . VAL B 1 72 ? -0.418 -37.594 3.504 1 98.5 72 VAL B CA 1
ATOM 9628 C C . VAL B 1 72 ? 0.943 -38.156 3.102 1 98.5 72 VAL B C 1
ATOM 9630 O O . VAL B 1 72 ? 1.545 -38.938 3.846 1 98.5 72 VAL B O 1
ATOM 9633 N N . LEU B 1 73 ? 1.448 -37.812 1.923 1 98.12 73 LEU B N 1
ATOM 9634 C CA . LEU B 1 73 ? 2.773 -38.219 1.472 1 98.12 73 LEU B CA 1
ATOM 9635 C C . LEU B 1 73 ? 3.697 -37 1.333 1 98.12 73 LEU B C 1
ATOM 9637 O O . LEU B 1 73 ? 3.832 -36.438 0.243 1 98.12 73 LEU B O 1
ATOM 9641 N N . PRO B 1 74 ? 4.445 -36.656 2.346 1 97.19 74 PRO B N 1
ATOM 9642 C CA . PRO B 1 74 ? 5.387 -35.531 2.24 1 97.19 74 PRO B CA 1
ATOM 9643 C C . PRO B 1 74 ? 6.465 -35.75 1.187 1 97.19 74 PRO B C 1
ATOM 9645 O O . PRO B 1 74 ? 6.977 -34.812 0.596 1 97.19 74 PRO B O 1
ATOM 9648 N N . ALA B 1 75 ? 6.734 -37 0.848 1 95.94 75 ALA B N 1
ATOM 9649 C CA . ALA B 1 75 ? 7.785 -37.375 -0.103 1 95.94 75 ALA B CA 1
ATOM 9650 C C . ALA B 1 75 ? 7.355 -37.062 -1.535 1 95.94 75 ALA B C 1
ATOM 9652 O O . ALA B 1 75 ? 8.188 -37 -2.443 1 95.94 75 ALA B O 1
ATOM 9653 N N . LEU B 1 76 ? 6.062 -36.875 -1.732 1 96.19 76 LEU B N 1
ATOM 9654 C CA . LEU B 1 76 ? 5.531 -36.594 -3.059 1 96.19 76 LEU B CA 1
ATOM 9655 C C . LEU B 1 76 ? 4.742 -35.281 -3.055 1 96.19 76 LEU B C 1
ATOM 9657 O O . LEU B 1 76 ? 3.535 -35.281 -3.305 1 96.19 76 LEU B O 1
ATOM 9661 N N . GLY B 1 77 ? 5.449 -34.219 -2.781 1 94.75 77 GLY B N 1
ATOM 9662 C CA . GLY B 1 77 ? 4.887 -32.875 -2.848 1 94.75 77 GLY B CA 1
ATOM 9663 C C . GLY B 1 77 ? 3.943 -32.562 -1.7 1 94.75 77 GLY B C 1
ATOM 9664 O O . GLY B 1 77 ? 3.234 -31.562 -1.726 1 94.75 77 GLY B O 1
ATOM 9665 N N . GLY B 1 78 ? 3.834 -33.406 -0.675 1 96.88 78 GLY B N 1
ATOM 9666 C CA . GLY B 1 78 ? 2.936 -33.156 0.442 1 96.88 78 GLY B CA 1
ATOM 9667 C C . GLY B 1 78 ? 1.474 -33.344 0.081 1 96.88 78 GLY B C 1
ATOM 9668 O O . GLY B 1 78 ? 0.594 -32.781 0.724 1 96.88 78 GLY B O 1
ATOM 9669 N N . ARG B 1 79 ? 1.131 -34.094 -0.881 1 97.31 79 ARG B N 1
ATOM 9670 C CA . ARG B 1 79 ? -0.238 -34.344 -1.33 1 97.31 79 ARG B CA 1
ATOM 9671 C C . ARG B 1 79 ? -0.992 -35.25 -0.351 1 97.31 79 ARG B C 1
ATOM 9673 O O . ARG B 1 79 ? -0.378 -35.938 0.444 1 97.31 79 ARG B O 1
ATOM 9680 N N . ILE B 1 80 ? -2.297 -35.156 -0.383 1 98.19 80 ILE B N 1
ATOM 9681 C CA . ILE B 1 80 ? -3.146 -36.188 0.221 1 98.19 80 ILE B CA 1
ATOM 9682 C C . ILE B 1 80 ? -3.293 -37.375 -0.735 1 98.19 80 ILE B C 1
ATOM 9684 O O . ILE B 1 80 ? -3.773 -37.219 -1.859 1 98.19 80 ILE B O 1
ATOM 9688 N N . GLN B 1 81 ? -2.855 -38.5 -0.287 1 97.75 81 GLN B N 1
ATOM 9689 C CA . GLN B 1 81 ? -2.889 -39.688 -1.134 1 97.75 81 GLN B CA 1
ATOM 9690 C C . GLN B 1 81 ? -4.215 -40.438 -0.985 1 97.75 81 GLN B C 1
ATOM 9692 O O . GLN B 1 81 ? -4.695 -41.031 -1.938 1 97.75 81 GLN B O 1
ATOM 9697 N N . MET B 1 82 ? -4.715 -40.406 0.194 1 98 82 MET B N 1
ATOM 9698 C CA . MET B 1 82 ? -5.938 -41.156 0.485 1 98 82 MET B CA 1
ATOM 9699 C C . MET B 1 82 ? -6.828 -40.375 1.451 1 98 82 MET B C 1
ATOM 9701 O O . MET B 1 82 ? -6.336 -39.75 2.393 1 98 82 MET B O 1
ATOM 9705 N N . ALA B 1 83 ? -8.102 -40.344 1.246 1 98.62 83 ALA B N 1
ATOM 9706 C CA . ALA B 1 83 ? -9.141 -39.875 2.156 1 98.62 83 ALA B CA 1
ATOM 9707 C C . ALA B 1 83 ? -10.305 -40.844 2.213 1 98.62 83 ALA B C 1
ATOM 9709 O O . ALA B 1 83 ? -10.977 -41.094 1.203 1 98.62 83 ALA B O 1
ATOM 9710 N N . TYR B 1 84 ? -10.477 -41.406 3.34 1 98.25 84 TYR B N 1
ATOM 9711 C CA . TYR B 1 84 ? -11.391 -42.531 3.525 1 98.25 84 TYR B CA 1
ATOM 9712 C C . TYR B 1 84 ? -12.516 -42.156 4.484 1 98.25 84 TYR B C 1
ATOM 9714 O O . TYR B 1 84 ? -12.266 -41.688 5.59 1 98.25 84 TYR B O 1
ATOM 9722 N N . ASP B 1 85 ? -13.773 -42.344 4.039 1 98.19 85 ASP B N 1
ATOM 9723 C CA . ASP B 1 85 ? -14.969 -42.25 4.871 1 98.19 85 ASP B CA 1
ATOM 9724 C C . ASP B 1 85 ? -15.219 -43.531 5.656 1 98.19 85 ASP B C 1
ATOM 9726 O O . ASP B 1 85 ? -15.641 -44.531 5.09 1 98.19 85 ASP B O 1
ATOM 9730 N N . LYS B 1 86 ? -15.039 -43.469 6.906 1 97.38 86 LYS B N 1
ATOM 9731 C CA . LYS B 1 86 ? -15.133 -44.656 7.742 1 97.38 86 LYS B CA 1
ATOM 9732 C C . LYS B 1 86 ? -16.578 -45.062 7.965 1 97.38 86 LYS B C 1
ATOM 9734 O O . LYS B 1 86 ? -16.859 -46.219 8.297 1 97.38 86 LYS B O 1
ATOM 9739 N N . ILE B 1 87 ? -17.484 -44.156 7.777 1 96.69 87 ILE B N 1
ATOM 9740 C CA . ILE B 1 87 ? -18.891 -44.438 7.992 1 96.69 87 ILE B CA 1
ATOM 9741 C C . ILE B 1 87 ? -19.453 -45.25 6.816 1 96.69 87 ILE B C 1
ATOM 9743 O O . ILE B 1 87 ? -20.047 -46.281 7.016 1 96.69 87 ILE B O 1
ATOM 9747 N N . ARG B 1 88 ? -19.25 -44.781 5.645 1 96.56 88 ARG B N 1
ATOM 9748 C CA . ARG B 1 88 ? -19.766 -45.438 4.453 1 96.56 88 ARG B CA 1
ATOM 9749 C C . ARG B 1 88 ? -18.75 -46.406 3.881 1 96.56 88 ARG B C 1
ATOM 9751 O O . ARG B 1 88 ? -19.031 -47.094 2.893 1 96.56 88 ARG B O 1
ATOM 9758 N N . GLU B 1 89 ? -17.578 -46.406 4.438 1 96.69 89 GLU B N 1
ATOM 9759 C CA . GLU B 1 89 ? -16.516 -47.344 4.047 1 96.69 89 GLU B CA 1
ATOM 9760 C C . GLU B 1 89 ? -16.172 -47.188 2.568 1 96.69 89 GLU B C 1
ATOM 9762 O O . GLU B 1 89 ? -16.172 -48.156 1.823 1 96.69 89 GLU B O 1
ATOM 9767 N N . ARG B 1 90 ? -15.812 -46.062 2.209 1 96.19 90 ARG B N 1
ATOM 9768 C CA . ARG B 1 90 ? -15.43 -45.75 0.836 1 96.19 90 ARG B CA 1
ATOM 9769 C C . ARG B 1 90 ? -14.383 -44.625 0.799 1 96.19 90 ARG B C 1
ATOM 9771 O O . ARG B 1 90 ? -14.328 -43.781 1.7 1 96.19 90 ARG B O 1
ATOM 9778 N N . HIS B 1 91 ? -13.562 -44.594 -0.232 1 97.56 91 HIS B N 1
ATOM 9779 C CA . HIS B 1 91 ? -12.672 -43.469 -0.496 1 97.56 91 HIS B CA 1
ATOM 9780 C C . HIS B 1 91 ? -13.43 -42.312 -1.133 1 97.56 91 HIS B C 1
ATOM 9782 O O . HIS B 1 91 ? -13.938 -42.438 -2.25 1 97.56 91 HIS B O 1
ATOM 9788 N N . PHE B 1 92 ? -13.508 -41.156 -0.431 1 97.56 92 PHE B N 1
ATOM 9789 C CA . PHE B 1 92 ? -14.258 -40.062 -1.007 1 97.56 92 PHE B CA 1
ATOM 9790 C C . PHE B 1 92 ? -13.344 -39.156 -1.845 1 97.56 92 PHE B C 1
ATOM 9792 O O . PHE B 1 92 ? -13.805 -38.219 -2.461 1 97.56 92 PHE B O 1
ATOM 9799 N N . VAL B 1 93 ? -12.055 -39.469 -1.828 1 98 93 VAL B N 1
ATOM 9800 C CA . VAL B 1 93 ? -11.07 -39 -2.801 1 98 93 VAL B CA 1
ATOM 9801 C C . VAL B 1 93 ? -10.461 -40.219 -3.527 1 98 93 VAL B C 1
ATOM 9803 O O . VAL B 1 93 ? -10.281 -41.281 -2.936 1 98 93 VAL B O 1
ATOM 9806 N N . TYR B 1 94 ? -10.203 -39.969 -4.832 1 98 94 TYR B N 1
ATOM 9807 C CA . TYR B 1 94 ? -9.648 -41.031 -5.66 1 98 94 TYR B CA 1
ATOM 9808 C C . TYR B 1 94 ? -8.352 -41.594 -5.07 1 98 94 TYR B C 1
ATOM 9810 O O . TYR B 1 94 ? -7.352 -40.844 -5 1 98 94 TYR B O 1
ATOM 9818 N N . TYR B 1 95 ? -8.359 -42.812 -4.625 1 97.94 95 TYR B N 1
ATOM 9819 C CA . TYR B 1 95 ? -7.172 -43.469 -4.09 1 97.94 95 TYR B CA 1
ATOM 9820 C C . TYR B 1 95 ? -6.516 -44.344 -5.148 1 97.94 95 TYR B C 1
ATOM 9822 O O . TYR B 1 95 ? -7.023 -45.406 -5.477 1 97.94 95 TYR B O 1
ATOM 9830 N N . ASN B 1 96 ? -5.461 -43.844 -5.734 1 97.38 96 ASN B N 1
ATOM 9831 C CA . ASN B 1 96 ? -4.668 -44.625 -6.668 1 97.38 96 ASN B CA 1
ATOM 9832 C C . ASN B 1 96 ? -3.764 -45.625 -5.938 1 97.38 96 ASN B C 1
ATOM 9834 O O . ASN B 1 96 ? -2.85 -45.219 -5.219 1 97.38 96 ASN B O 1
ATOM 9838 N N . HIS B 1 97 ? -3.955 -46.875 -6.125 1 96.94 97 HIS B N 1
ATOM 9839 C CA . HIS B 1 97 ? -3.24 -47.906 -5.375 1 96.94 97 HIS B CA 1
ATOM 9840 C C . HIS B 1 97 ? -1.847 -48.156 -5.945 1 96.94 97 HIS B C 1
ATOM 9842 O O . HIS B 1 97 ? -1.117 -49.031 -5.477 1 96.94 97 HIS B O 1
ATOM 9848 N N . VAL B 1 98 ? -1.475 -47.375 -6.922 1 97.69 98 VAL B N 1
ATOM 9849 C CA . VAL B 1 98 ? -0.154 -47.438 -7.543 1 97.69 98 VAL B CA 1
ATOM 9850 C C . VAL B 1 98 ? 0.377 -46 -7.73 1 97.69 98 VAL B C 1
ATOM 9852 O O . VAL B 1 98 ? -0.398 -45.062 -7.926 1 97.69 98 VAL B O 1
ATOM 9855 N N . ILE B 1 99 ? 1.684 -45.812 -7.477 1 97.88 99 ILE B N 1
ATOM 9856 C CA . ILE B 1 99 ? 2.344 -44.594 -7.926 1 97.88 99 ILE B CA 1
ATOM 9857 C C . ILE B 1 99 ? 2.826 -44.75 -9.359 1 97.88 99 ILE B C 1
ATOM 9859 O O . ILE B 1 99 ? 3.828 -45.438 -9.609 1 97.88 99 ILE B O 1
ATOM 9863 N N . LYS B 1 100 ? 2.129 -44.219 -10.352 1 97.56 100 LYS B N 1
ATOM 9864 C CA . LYS B 1 100 ? 2.4 -44.344 -11.781 1 97.56 100 LYS B CA 1
ATOM 9865 C C . LYS B 1 100 ? 2.494 -42.969 -12.438 1 97.56 100 LYS B C 1
ATOM 9867 O O . LYS B 1 100 ? 1.504 -42.438 -12.969 1 97.56 100 LYS B O 1
ATOM 9872 N N . PRO B 1 101 ? 3.758 -42.406 -12.383 1 96.88 101 PRO B N 1
ATOM 9873 C CA . PRO B 1 101 ? 3.918 -41.094 -12.953 1 96.88 101 PRO B CA 1
ATOM 9874 C C . PRO B 1 101 ? 3.789 -41.062 -14.477 1 96.88 101 PRO B C 1
ATOM 9876 O O . PRO B 1 101 ? 4.102 -42.062 -15.133 1 96.88 101 PRO B O 1
ATOM 9879 N N . ALA B 1 102 ? 3.232 -40 -15.039 1 96 102 ALA B N 1
ATOM 9880 C CA . ALA B 1 102 ? 3.246 -39.625 -16.453 1 96 102 ALA B CA 1
ATOM 9881 C C . ALA B 1 102 ? 3.91 -38.281 -16.672 1 96 102 ALA B C 1
ATOM 9883 O O . ALA B 1 102 ? 4.219 -37.562 -15.719 1 96 102 ALA B O 1
ATOM 9884 N N . LEU B 1 103 ? 4.25 -37.969 -17.875 1 93.75 103 LEU B N 1
ATOM 9885 C CA . LEU B 1 103 ? 4.898 -36.719 -18.219 1 93.75 103 LEU B CA 1
ATOM 9886 C C . LEU B 1 103 ? 3.867 -35.594 -18.375 1 93.75 103 LEU B C 1
ATOM 9888 O O . LEU B 1 103 ? 3.479 -35.25 -19.5 1 93.75 103 LEU B O 1
ATOM 9892 N N . VAL B 1 104 ? 3.492 -35.094 -17.219 1 91.88 104 VAL B N 1
ATOM 9893 C CA . VAL B 1 104 ? 2.531 -34 -17.109 1 91.88 104 VAL B CA 1
ATOM 9894 C C . VAL B 1 104 ? 3.121 -32.875 -16.266 1 91.88 104 VAL B C 1
ATOM 9896 O O . VAL B 1 104 ? 3.824 -33.125 -15.281 1 91.88 104 VAL B O 1
ATOM 9899 N N . GLY B 1 105 ? 2.926 -31.734 -16.641 1 88.62 105 GLY B N 1
ATOM 9900 C CA . GLY B 1 105 ? 3.4 -30.594 -15.867 1 88.62 105 GLY B CA 1
ATOM 9901 C C . GLY B 1 105 ? 4.664 -29.969 -16.438 1 88.62 105 GLY B C 1
ATOM 9902 O O . GLY B 1 105 ? 5.023 -30.219 -17.578 1 88.62 105 GLY B O 1
ATOM 9903 N N . LEU B 1 106 ? 5.332 -29.219 -15.555 1 88.81 106 LEU B N 1
ATOM 9904 C CA . LEU B 1 106 ? 6.434 -28.406 -16.062 1 88.81 106 LEU B CA 1
ATOM 9905 C C . LEU B 1 106 ? 7.719 -29.219 -16.141 1 88.81 106 LEU B C 1
ATOM 9907 O O . LEU B 1 106 ? 8.469 -29.125 -17.109 1 88.81 106 LEU B O 1
ATOM 9911 N N . THR B 1 107 ? 7.906 -30.125 -15.102 1 92.44 107 THR B N 1
ATOM 9912 C CA . THR B 1 107 ? 9.219 -30.766 -15.031 1 92.44 107 THR B CA 1
ATOM 9913 C C . THR B 1 107 ? 9.117 -32.25 -15.359 1 92.44 107 THR B C 1
ATOM 9915 O O . THR B 1 107 ? 10.109 -32.969 -15.25 1 92.44 107 THR B O 1
ATOM 9918 N N . GLY B 1 108 ? 7.926 -32.719 -15.711 1 91.56 108 GLY B N 1
ATOM 9919 C CA . GLY B 1 108 ? 7.777 -34.094 -16.188 1 91.56 108 GLY B CA 1
ATOM 9920 C C . GLY B 1 108 ? 6.883 -34.938 -15.312 1 91.56 108 GLY B C 1
ATOM 9921 O O . GLY B 1 108 ? 5.66 -34.906 -15.438 1 91.56 108 GLY B O 1
ATOM 9922 N N . PRO B 1 109 ? 7.398 -35.562 -14.281 1 94.81 109 PRO B N 1
ATOM 9923 C CA . PRO B 1 109 ? 6.621 -36.562 -13.523 1 94.81 109 PRO B CA 1
ATOM 9924 C C . PRO B 1 109 ? 5.457 -35.938 -12.758 1 94.81 109 PRO B C 1
ATOM 9926 O O . PRO B 1 109 ? 5.641 -34.938 -12.055 1 94.81 109 PRO B O 1
ATOM 9929 N N . TRP B 1 110 ? 4.348 -36.469 -12.945 1 95.81 110 TRP B N 1
ATOM 9930 C CA . TRP B 1 110 ? 3.104 -36.125 -12.266 1 95.81 110 TRP B CA 1
ATOM 9931 C C . TRP B 1 110 ? 2.25 -37.375 -12.031 1 95.81 110 TRP B C 1
ATOM 9933 O O . TRP B 1 110 ? 2.297 -38.312 -12.82 1 95.81 110 TRP B O 1
ATOM 9943 N N . ILE B 1 111 ? 1.563 -37.469 -10.945 1 96.62 111 ILE B N 1
ATOM 9944 C CA . ILE B 1 111 ? 0.752 -38.625 -10.656 1 96.62 111 ILE B CA 1
ATOM 9945 C C . ILE B 1 111 ? -0.7 -38.219 -10.43 1 96.62 111 ILE B C 1
ATOM 9947 O O . ILE B 1 111 ? -0.969 -37.125 -9.977 1 96.62 111 ILE B O 1
ATOM 9951 N N . SER B 1 112 ? -1.622 -39.062 -10.742 1 95.88 112 SER B N 1
ATOM 9952 C CA . SER B 1 112 ? -3.045 -38.812 -10.539 1 95.88 112 SER B CA 1
ATOM 9953 C C . SER B 1 112 ? -3.496 -39.25 -9.148 1 95.88 112 SER B C 1
ATOM 9955 O O . SER B 1 112 ? -2.836 -40.062 -8.508 1 95.88 112 SER B O 1
ATOM 9957 N N . GLY B 1 113 ? -4.617 -38.656 -8.719 1 95.88 113 GLY B N 1
ATOM 9958 C CA . GLY B 1 113 ? -5.262 -39.094 -7.492 1 95.88 113 GLY B CA 1
ATOM 9959 C C . GLY B 1 113 ? -4.977 -38.188 -6.309 1 95.88 113 GLY B C 1
ATOM 9960 O O . GLY B 1 113 ? -4.129 -37.281 -6.395 1 95.88 113 GLY B O 1
ATOM 9961 N N . GLY B 1 114 ? -5.773 -38.469 -5.219 1 97.38 114 GLY B N 1
ATOM 9962 C CA . GLY B 1 114 ? -5.605 -37.688 -4.008 1 97.38 114 GLY B CA 1
ATOM 9963 C C . GLY B 1 114 ? -5.988 -36.219 -4.191 1 97.38 114 GLY B C 1
ATOM 9964 O O . GLY B 1 114 ? -6.934 -35.906 -4.914 1 97.38 114 GLY B O 1
ATOM 9965 N N . ILE B 1 115 ? -5.359 -35.344 -3.373 1 98.06 115 ILE B N 1
ATOM 9966 C CA . ILE B 1 115 ? -5.484 -33.906 -3.51 1 98.06 115 ILE B CA 1
ATOM 9967 C C . ILE B 1 115 ? -4.105 -33.281 -3.729 1 98.06 115 ILE B C 1
ATOM 9969 O O . ILE B 1 115 ? -3.242 -33.344 -2.852 1 98.06 115 ILE B O 1
ATOM 9973 N N . GLU B 1 116 ? -3.938 -32.781 -4.91 1 96.12 116 GLU B N 1
ATOM 9974 C CA . GLU B 1 116 ? -2.729 -32.031 -5.223 1 96.12 116 GLU B CA 1
ATOM 9975 C C . GLU B 1 116 ? -2.912 -30.547 -4.926 1 96.12 116 GLU B C 1
ATOM 9977 O O . GLU B 1 116 ? -4 -30.016 -5.121 1 96.12 116 GLU B O 1
ATOM 9982 N N . PHE B 1 117 ? -1.889 -29.906 -4.453 1 96.5 117 PHE B N 1
ATOM 9983 C CA . PHE B 1 117 ? -1.92 -28.469 -4.238 1 96.5 117 PHE B CA 1
ATOM 9984 C C . PHE B 1 117 ? -1.009 -27.75 -5.227 1 96.5 117 PHE B C 1
ATOM 9986 O O . PHE B 1 117 ? 0.208 -27.938 -5.211 1 96.5 117 PHE B O 1
ATOM 9993 N N . ASN B 1 118 ? -1.662 -26.953 -6.074 1 95.12 118 ASN B N 1
ATOM 9994 C CA . ASN B 1 118 ? -0.931 -26.156 -7.055 1 95.12 118 ASN B CA 1
ATOM 9995 C C . ASN B 1 118 ? -0.602 -24.766 -6.52 1 95.12 118 ASN B C 1
ATOM 9997 O O . ASN B 1 118 ? -1.502 -23.969 -6.281 1 95.12 118 ASN B O 1
ATOM 10001 N N . TRP B 1 119 ? 0.689 -24.531 -6.355 1 93.94 119 TRP B N 1
ATOM 10002 C CA . TRP B 1 119 ? 1.221 -23.25 -5.941 1 93.94 119 TRP B CA 1
ATOM 10003 C C . TRP B 1 119 ? 2.721 -23.156 -6.207 1 93.94 119 TRP B C 1
ATOM 10005 O O . TRP B 1 119 ? 3.439 -24.156 -6.055 1 93.94 119 TRP B O 1
ATOM 10015 N N . PRO B 1 120 ? 3.27 -22.078 -6.574 1 93.44 120 PRO B N 1
ATOM 10016 C CA . PRO B 1 120 ? 2.604 -20.812 -6.906 1 93.44 120 PRO B CA 1
ATOM 10017 C C . PRO B 1 120 ? 2.08 -20.781 -8.344 1 93.44 120 PRO B C 1
ATOM 10019 O O . PRO B 1 120 ? 1.64 -19.734 -8.82 1 93.44 120 PRO B O 1
ATOM 10022 N N . GLN B 1 121 ? 2.209 -21.891 -9.07 1 90.75 121 GLN B N 1
ATOM 10023 C CA . GLN B 1 121 ? 1.649 -22.047 -10.406 1 90.75 121 GLN B CA 1
ATOM 10024 C C . GLN B 1 121 ? 1.057 -23.453 -10.586 1 90.75 121 GLN B C 1
ATOM 10026 O O . GLN B 1 121 ? 1.253 -24.328 -9.742 1 90.75 121 GLN B O 1
ATOM 10031 N N . HIS B 1 122 ? 0.4 -23.578 -11.711 1 89.31 122 HIS B N 1
ATOM 10032 C CA . HIS B 1 122 ? -0.312 -24.828 -11.977 1 89.31 122 HIS B CA 1
ATOM 10033 C C . HIS B 1 122 ? 0.66 -25.984 -12.156 1 89.31 122 HIS B C 1
ATOM 10035 O O . HIS B 1 122 ? 1.671 -25.859 -12.852 1 89.31 122 HIS B O 1
ATOM 10041 N N . HIS B 1 123 ? 0.301 -27.172 -11.492 1 87.75 123 HIS B N 1
ATOM 10042 C CA . HIS B 1 123 ? 1.18 -28.328 -11.414 1 87.75 123 HIS B CA 1
ATOM 10043 C C . HIS B 1 123 ? 2.609 -27.922 -11.078 1 87.75 123 HIS B C 1
ATOM 10045 O O . HIS B 1 123 ? 3.49 -27.953 -11.938 1 87.75 123 HIS B O 1
ATOM 10051 N N . ARG B 1 124 ? 2.764 -27.469 -9.898 1 89.19 124 ARG B N 1
ATOM 10052 C CA . ARG B 1 124 ? 4.027 -26.844 -9.508 1 89.19 124 ARG B CA 1
ATOM 10053 C C . ARG B 1 124 ? 5.203 -27.766 -9.82 1 89.19 124 ARG B C 1
ATOM 10055 O O . ARG B 1 124 ? 5.07 -29 -9.789 1 89.19 124 ARG B O 1
ATOM 10062 N N . PRO B 1 125 ? 6.371 -27.25 -10.07 1 90.94 125 PRO B N 1
ATOM 10063 C CA . PRO B 1 125 ? 7.535 -28.031 -10.484 1 90.94 125 PRO B CA 1
ATOM 10064 C C . PRO B 1 125 ? 7.926 -29.109 -9.461 1 90.94 125 PRO B C 1
ATOM 10066 O O . PRO B 1 125 ? 8.383 -30.188 -9.836 1 90.94 125 PRO B O 1
ATOM 10069 N N . SER B 1 126 ? 7.555 -28.812 -8.195 1 93 126 SER B N 1
ATOM 10070 C CA . SER B 1 126 ? 8.031 -29.688 -7.137 1 93 126 SER B CA 1
ATOM 10071 C C . SER B 1 126 ? 6.945 -30.688 -6.715 1 93 126 SER B C 1
ATOM 10073 O O . SER B 1 126 ? 6.98 -31.219 -5.605 1 93 126 SER B O 1
ATOM 10075 N N . THR B 1 127 ? 6.023 -31.016 -7.574 1 94.06 127 THR B N 1
ATOM 10076 C CA . THR B 1 127 ? 4.918 -31.891 -7.223 1 94.06 127 THR B CA 1
ATOM 10077 C C . THR B 1 127 ? 5.43 -33.312 -6.914 1 94.06 127 THR B C 1
ATOM 10079 O O . THR B 1 127 ? 4.828 -34.031 -6.113 1 94.06 127 THR B O 1
ATOM 10082 N N . TYR B 1 128 ? 6.566 -33.688 -7.516 1 95.62 128 TYR B N 1
ATOM 10083 C CA . TYR B 1 128 ? 7.109 -35.031 -7.32 1 95.62 128 TYR B CA 1
ATOM 10084 C C . TYR B 1 128 ? 8.344 -35 -6.422 1 95.62 128 TYR B C 1
ATOM 10086 O O . TYR B 1 128 ? 9.172 -35.906 -6.461 1 95.62 128 TYR B O 1
ATOM 10094 N N . ASP B 1 129 ? 8.586 -33.875 -5.703 1 95 129 ASP B N 1
ATOM 10095 C CA . ASP B 1 129 ? 9.719 -33.719 -4.801 1 95 129 ASP B CA 1
ATOM 10096 C C . ASP B 1 129 ? 9.273 -33.75 -3.342 1 95 129 ASP B C 1
ATOM 10098 O O . ASP B 1 129 ? 8.125 -33.438 -3.025 1 95 129 ASP B O 1
ATOM 10102 N N . PRO B 1 130 ? 10.211 -34.219 -2.445 1 96 130 PRO B N 1
ATOM 10103 C CA . PRO B 1 130 ? 9.875 -34.188 -1.021 1 96 130 PRO B CA 1
ATOM 10104 C C . PRO B 1 130 ? 9.711 -32.781 -0.471 1 96 130 PRO B C 1
ATOM 10106 O O . PRO B 1 130 ? 10.352 -31.844 -0.97 1 96 130 PRO B O 1
ATOM 10109 N N . VAL B 1 131 ? 8.883 -32.625 0.543 1 97 131 VAL B N 1
ATOM 10110 C CA . VAL B 1 131 ? 8.703 -31.344 1.254 1 97 131 VAL B CA 1
ATOM 10111 C C . VAL B 1 131 ? 8.906 -31.562 2.752 1 97 131 VAL B C 1
ATOM 10113 O O . VAL B 1 131 ? 8.961 -32.719 3.217 1 97 131 VAL B O 1
ATOM 10116 N N . ASP B 1 132 ? 9.078 -30.453 3.547 1 97.38 132 ASP B N 1
ATOM 10117 C CA . ASP B 1 132 ? 9.188 -30.531 5 1 97.38 132 ASP B CA 1
ATOM 10118 C C . ASP B 1 132 ? 7.824 -30.797 5.637 1 97.38 132 ASP B C 1
ATOM 10120 O O . ASP B 1 132 ? 6.789 -30.406 5.094 1 97.38 132 ASP B O 1
ATOM 10124 N N . PHE B 1 133 ? 7.82 -31.516 6.785 1 97.56 133 PHE B N 1
ATOM 10125 C CA . PHE B 1 133 ? 6.535 -31.766 7.434 1 97.56 133 PHE B CA 1
ATOM 10126 C C . PHE B 1 133 ? 6.707 -31.891 8.945 1 97.56 133 PHE B C 1
ATOM 10128 O O . PHE B 1 133 ? 7.824 -32.062 9.438 1 97.56 133 PHE B O 1
ATOM 10135 N N . SER B 1 134 ? 5.688 -31.672 9.711 1 97.5 134 SER B N 1
ATOM 10136 C CA . SER B 1 134 ? 5.617 -31.828 11.156 1 97.5 134 SER B CA 1
ATOM 10137 C C . SER B 1 134 ? 4.199 -32.156 11.609 1 97.5 134 SER B C 1
ATOM 10139 O O . SER B 1 134 ? 3.242 -31.969 10.859 1 97.5 134 SER B O 1
ATOM 10141 N N . ILE B 1 135 ? 4.047 -32.812 12.727 1 97.75 135 ILE B N 1
ATOM 10142 C CA . ILE B 1 135 ? 2.76 -33.094 13.352 1 97.75 135 ILE B CA 1
ATOM 10143 C C . ILE B 1 135 ? 2.559 -32.188 14.562 1 97.75 135 ILE B C 1
ATOM 10145 O O . ILE B 1 135 ? 3.445 -32.094 15.414 1 97.75 135 ILE B O 1
ATOM 10149 N N . GLU B 1 136 ? 1.485 -31.5 14.633 1 97 136 GLU B N 1
ATOM 10150 C CA . GLU B 1 136 ? 1.15 -30.578 15.719 1 97 136 GLU B CA 1
ATOM 10151 C C . GLU B 1 136 ? -0.067 -31.062 16.5 1 97 136 GLU B C 1
ATOM 10153 O O . GLU B 1 136 ? -1.061 -31.5 15.906 1 97 136 GLU B O 1
ATOM 10158 N N . GLU B 1 137 ? 0.04 -31.078 17.844 1 96.25 137 GLU B N 1
ATOM 10159 C CA . GLU B 1 137 ? -1.086 -31.359 18.734 1 96.25 137 GLU B CA 1
ATOM 10160 C C . GLU B 1 137 ? -1.747 -30.078 19.219 1 96.25 137 GLU B C 1
ATOM 10162 O O . GLU B 1 137 ? -1.073 -29.172 19.734 1 96.25 137 GLU B O 1
ATOM 10167 N N . ASN B 1 138 ? -2.996 -29.969 19.031 1 95.56 138 ASN B N 1
ATOM 10168 C CA . ASN B 1 138 ? -3.705 -28.75 19.406 1 95.56 138 ASN B CA 1
ATOM 10169 C C . ASN B 1 138 ? -4.449 -28.922 20.734 1 95.56 138 ASN B C 1
ATOM 10171 O O . ASN B 1 138 ? -4.785 -30.047 21.125 1 95.56 138 ASN B O 1
ATOM 10175 N N . GLU B 1 139 ? -4.816 -27.859 21.391 1 91.31 139 GLU B N 1
ATOM 10176 C CA . GLU B 1 139 ? -5.426 -27.844 22.719 1 91.31 139 GLU B CA 1
ATOM 10177 C C . GLU B 1 139 ? -6.805 -28.484 22.703 1 91.31 139 GLU B C 1
ATOM 10179 O O . GLU B 1 139 ? -7.219 -29.109 23.672 1 91.31 139 GLU B O 1
ATOM 10184 N N . ASP B 1 140 ? -7.465 -28.422 21.609 1 92.56 140 ASP B N 1
ATOM 10185 C CA . ASP B 1 140 ? -8.844 -28.906 21.547 1 92.56 140 ASP B CA 1
ATOM 10186 C C . ASP B 1 140 ? -8.883 -30.391 21.203 1 92.56 140 ASP B C 1
ATOM 10188 O O . ASP B 1 140 ? -9.961 -30.938 20.953 1 92.56 140 ASP B O 1
ATOM 10192 N N . GLY B 1 141 ? -7.777 -31 21.125 1 94.69 141 GLY B N 1
ATOM 10193 C CA . GLY B 1 141 ? -7.711 -32.406 20.844 1 94.69 141 GLY B CA 1
ATOM 10194 C C . GLY B 1 141 ? -7.527 -32.719 19.359 1 94.69 141 GLY B C 1
ATOM 10195 O O . GLY B 1 141 ? -7.258 -33.844 18.984 1 94.69 141 GLY B O 1
ATOM 10196 N N . SER B 1 142 ? -7.648 -31.719 18.547 1 97.44 142 SER B N 1
ATOM 10197 C CA . SER B 1 142 ? -7.375 -31.906 17.125 1 97.44 142 SER B CA 1
ATOM 10198 C C . SER B 1 142 ? -5.879 -32.031 16.859 1 97.44 142 SER B C 1
ATOM 10200 O O . SER B 1 142 ? -5.059 -31.703 17.719 1 97.44 142 SER B O 1
ATOM 10202 N N . LYS B 1 143 ? -5.551 -32.625 15.781 1 98.19 143 LYS B N 1
ATOM 10203 C CA . LYS B 1 143 ? -4.172 -32.719 15.32 1 98.19 143 LYS B CA 1
ATOM 10204 C C . LYS B 1 143 ? -4.012 -32.156 13.922 1 98.19 143 LYS B C 1
ATOM 10206 O O . LYS B 1 143 ? -4.941 -32.188 13.117 1 98.19 143 LYS B O 1
ATOM 10211 N N . THR B 1 144 ? -2.893 -31.484 13.688 1 98.44 144 THR B N 1
ATOM 10212 C CA . THR B 1 144 ? -2.588 -30.906 12.383 1 98.44 144 THR B CA 1
ATOM 10213 C C . THR B 1 144 ? -1.277 -31.453 11.836 1 98.44 144 THR B C 1
ATOM 10215 O O . THR B 1 144 ? -0.255 -31.453 12.523 1 98.44 144 THR B O 1
ATOM 10218 N N . VAL B 1 145 ? -1.287 -32.031 10.656 1 98.5 145 VAL B N 1
ATOM 10219 C CA . VAL B 1 145 ? -0.078 -32.344 9.906 1 98.5 145 VAL B CA 1
ATOM 10220 C C . VAL B 1 145 ? 0.264 -31.203 8.953 1 98.5 145 VAL B C 1
ATOM 10222 O O . VAL B 1 145 ? -0.529 -30.859 8.07 1 98.5 145 VAL B O 1
ATOM 10225 N N . TRP B 1 146 ? 1.448 -30.625 9.148 1 98.25 146 TRP B N 1
ATOM 10226 C CA . TRP B 1 146 ? 1.894 -29.516 8.305 1 98.25 146 TRP B CA 1
ATOM 10227 C C . TRP B 1 146 ? 2.881 -30.016 7.25 1 98.25 146 TRP B C 1
ATOM 10229 O O . TRP B 1 146 ? 3.738 -30.844 7.535 1 98.25 146 TRP B O 1
ATOM 10239 N N . VAL B 1 147 ? 2.715 -29.562 6.07 1 97.88 147 VAL B N 1
ATOM 10240 C CA . VAL B 1 147 ? 3.748 -29.656 5.047 1 97.88 147 VAL B CA 1
ATOM 10241 C C . VAL B 1 147 ? 4.188 -28.25 4.625 1 97.88 147 VAL B C 1
ATOM 10243 O O . VAL B 1 147 ? 3.385 -27.312 4.637 1 97.88 147 VAL B O 1
ATOM 10246 N N . SER B 1 148 ? 5.465 -28.078 4.309 1 97.69 148 SER B N 1
ATOM 10247 C CA . SER B 1 148 ? 6.012 -26.766 4 1 97.69 148 SER B CA 1
ATOM 10248 C C . SER B 1 148 ? 7.121 -26.859 2.955 1 97.69 148 SER B C 1
ATOM 10250 O O . SER B 1 148 ? 7.859 -27.844 2.914 1 97.69 148 SER B O 1
ATOM 10252 N N . GLU B 1 149 ? 7.18 -25.844 2.107 1 97.06 149 GLU B N 1
ATOM 10253 C CA . GLU B 1 149 ? 8.25 -25.766 1.117 1 97.06 149 GLU B CA 1
ATOM 10254 C C . GLU B 1 149 ? 8.617 -24.328 0.815 1 97.06 149 GLU B C 1
ATOM 10256 O O . GLU B 1 149 ? 7.738 -23.469 0.672 1 97.06 149 GLU B O 1
ATOM 10261 N N . VAL B 1 150 ? 9.883 -23.969 0.854 1 97.38 150 VAL B N 1
ATOM 10262 C CA . VAL B 1 150 ? 10.383 -22.797 0.135 1 97.38 150 VAL B CA 1
ATOM 10263 C C . VAL B 1 150 ? 10.75 -23.188 -1.294 1 97.38 150 VAL B C 1
ATOM 10265 O O . VAL B 1 150 ? 11.812 -23.781 -1.529 1 97.38 150 VAL B O 1
ATOM 10268 N N . GLU B 1 151 ? 9.805 -22.875 -2.176 1 96.19 151 GLU B N 1
ATOM 10269 C CA . GLU B 1 151 ? 10.023 -23.344 -3.545 1 96.19 151 GLU B CA 1
ATOM 10270 C C . GLU B 1 151 ? 11.125 -22.547 -4.23 1 96.19 151 GLU B C 1
ATOM 10272 O O . GLU B 1 151 ? 11.352 -21.375 -3.904 1 96.19 151 GLU B O 1
ATOM 10277 N N . ARG B 1 152 ? 11.852 -23.062 -5.148 1 94.25 152 ARG B N 1
ATOM 10278 C CA . ARG B 1 152 ? 13.125 -22.578 -5.684 1 94.25 152 ARG B CA 1
ATOM 10279 C C . ARG B 1 152 ? 12.898 -21.531 -6.762 1 94.25 152 ARG B C 1
ATOM 10281 O O . ARG B 1 152 ? 13.703 -20.609 -6.91 1 94.25 152 ARG B O 1
ATOM 10288 N N . MET B 1 153 ? 11.922 -21.688 -7.504 1 94.19 153 MET B N 1
ATOM 10289 C CA . MET B 1 153 ? 11.766 -20.906 -8.727 1 94.19 153 MET B CA 1
ATOM 10290 C C . MET B 1 153 ? 11.523 -19.438 -8.398 1 94.19 153 MET B C 1
ATOM 10292 O O . MET B 1 153 ? 12.156 -18.547 -8.984 1 94.19 153 MET B O 1
ATOM 10296 N N . PHE B 1 154 ? 10.664 -19.125 -7.449 1 95.19 154 PHE B N 1
ATOM 10297 C CA . PHE B 1 154 ? 10.305 -17.766 -7.121 1 95.19 154 PHE B CA 1
ATOM 10298 C C . PHE B 1 154 ? 10.703 -17.422 -5.688 1 95.19 154 PHE B C 1
ATOM 10300 O O . PHE B 1 154 ? 10.578 -16.281 -5.258 1 95.19 154 PHE B O 1
ATOM 10307 N N . ARG B 1 155 ? 11.203 -18.469 -4.969 1 96.69 155 ARG B N 1
ATOM 10308 C CA . ARG B 1 155 ? 11.719 -18.328 -3.609 1 96.69 155 ARG B CA 1
ATOM 10309 C C . ARG B 1 155 ? 10.609 -17.938 -2.643 1 96.69 155 ARG B C 1
ATOM 10311 O O . ARG B 1 155 ? 10.844 -17.156 -1.713 1 96.69 155 ARG B O 1
ATOM 10318 N N . THR B 1 156 ? 9.336 -18.281 -2.906 1 97.44 156 THR B N 1
ATOM 10319 C CA . THR B 1 156 ? 8.188 -18.109 -2.018 1 97.44 156 THR B CA 1
ATOM 10320 C C . THR B 1 156 ? 7.949 -19.359 -1.183 1 97.44 156 THR B C 1
ATOM 10322 O O . THR B 1 156 ? 8.43 -20.438 -1.526 1 97.44 156 THR B O 1
ATOM 10325 N N . LYS B 1 157 ? 7.309 -19.219 -0.072 1 97.88 157 LYS B N 1
ATOM 10326 C CA . LYS B 1 157 ? 7.051 -20.312 0.842 1 97.88 157 LYS B CA 1
ATOM 10327 C C . LYS B 1 157 ? 5.559 -20.641 0.914 1 97.88 157 LYS B C 1
ATOM 10329 O O . LYS B 1 157 ? 4.734 -19.734 1.041 1 97.88 157 LYS B O 1
ATOM 10334 N N . GLY B 1 158 ? 5.219 -21.875 0.734 1 97.31 158 GLY B N 1
ATOM 10335 C CA . GLY B 1 158 ? 3.852 -22.359 0.875 1 97.31 158 GLY B CA 1
ATOM 10336 C C . GLY B 1 158 ? 3.715 -23.484 1.878 1 97.31 158 GLY B C 1
ATOM 10337 O O . GLY B 1 158 ? 4.582 -24.359 1.96 1 97.31 158 GLY B O 1
ATOM 10338 N N . MET B 1 159 ? 2.705 -23.406 2.748 1 97.75 159 MET B N 1
ATOM 10339 C CA . MET B 1 159 ? 2.395 -24.438 3.732 1 97.75 159 MET B CA 1
ATOM 10340 C C . MET B 1 159 ? 0.934 -24.859 3.635 1 97.75 159 MET B C 1
ATOM 10342 O O . MET B 1 159 ? 0.073 -24.062 3.271 1 97.75 159 MET B O 1
ATOM 10346 N N . ALA B 1 160 ? 0.673 -26.047 3.865 1 98.06 160 ALA B N 1
ATOM 10347 C CA . ALA B 1 160 ? -0.674 -26.578 4.043 1 98.06 160 ALA B CA 1
ATOM 10348 C C . ALA B 1 160 ? -0.786 -27.359 5.352 1 98.06 160 ALA B C 1
ATOM 10350 O O . ALA B 1 160 ? 0.058 -28.203 5.648 1 98.06 160 ALA B O 1
ATOM 10351 N N . GLY B 1 161 ? -1.695 -26.969 6.219 1 98.56 161 GLY B N 1
ATOM 10352 C CA . GLY B 1 161 ? -1.998 -27.688 7.441 1 98.56 161 GLY B CA 1
ATOM 10353 C C . GLY B 1 161 ? -3.275 -28.5 7.352 1 98.56 161 GLY B C 1
ATOM 10354 O O . GLY B 1 161 ? -4.352 -27.953 7.109 1 98.56 161 GLY B O 1
ATOM 10355 N N . PHE B 1 162 ? -3.145 -29.828 7.508 1 98.75 162 PHE B N 1
ATOM 10356 C CA . PHE B 1 162 ? -4.277 -30.75 7.492 1 98.75 162 PHE B CA 1
ATOM 10357 C C . PHE B 1 162 ? -4.762 -31.031 8.906 1 98.75 162 PHE B C 1
ATOM 10359 O O . PHE B 1 162 ? -4.043 -31.656 9.703 1 98.75 162 PHE B O 1
ATOM 10366 N N . THR B 1 163 ? -5.926 -30.594 9.203 1 98.69 163 THR B N 1
ATOM 10367 C CA . THR B 1 163 ? -6.414 -30.734 10.57 1 98.69 163 THR B CA 1
ATOM 10368 C C . THR B 1 163 ? -7.652 -31.625 10.617 1 98.69 163 THR B C 1
ATOM 10370 O O . THR B 1 163 ? -8.586 -31.438 9.836 1 98.69 163 THR B O 1
ATOM 10373 N N . LEU B 1 164 ? -7.672 -32.594 11.453 1 98.38 164 LEU B N 1
ATOM 10374 C CA . LEU B 1 164 ? -8.875 -33.312 11.836 1 98.38 164 LEU B CA 1
ATOM 10375 C C . LEU B 1 164 ? -9.297 -32.969 13.258 1 98.38 164 LEU B C 1
ATOM 10377 O O . LEU B 1 164 ? -8.453 -32.812 14.141 1 98.38 164 LEU B O 1
ATOM 10381 N N . HIS B 1 165 ? -10.547 -32.688 13.367 1 97.75 165 HIS B N 1
ATOM 10382 C CA . HIS B 1 165 ? -11.133 -32.469 14.68 1 97.75 165 HIS B CA 1
ATOM 10383 C C . HIS B 1 165 ? -11.789 -33.719 15.219 1 97.75 165 HIS B C 1
ATOM 10385 O O . HIS B 1 165 ? -12.281 -34.562 14.453 1 97.75 165 HIS B O 1
ATOM 10391 N N . PRO B 1 166 ? -11.805 -33.875 16.578 1 96.69 166 PRO B N 1
ATOM 10392 C CA . PRO B 1 166 ? -12.352 -35.094 17.156 1 96.69 166 PRO B CA 1
ATOM 10393 C C . PRO B 1 166 ? -13.797 -35.344 16.734 1 96.69 166 PRO B C 1
ATOM 10395 O O . PRO B 1 166 ? -14.195 -36.5 16.531 1 96.69 166 PRO B O 1
ATOM 10398 N N . ASP B 1 167 ? -14.578 -34.312 16.516 1 95.69 167 ASP B N 1
ATOM 10399 C CA . ASP B 1 167 ? -16.016 -34.5 16.406 1 95.69 167 ASP B CA 1
ATOM 10400 C C . ASP B 1 167 ? -16.531 -34.031 15.055 1 95.69 167 ASP B C 1
ATOM 10402 O O . ASP B 1 167 ? -17.719 -33.688 14.914 1 95.69 167 ASP B O 1
ATOM 10406 N N . LYS B 1 168 ? -15.68 -33.938 14.047 1 97.44 168 LYS B N 1
ATOM 10407 C CA . LYS B 1 168 ? -16.109 -33.406 12.75 1 97.44 168 LYS B CA 1
ATOM 10408 C C . LYS B 1 168 ? -15.805 -34.406 11.633 1 97.44 168 LYS B C 1
ATOM 10410 O O . LYS B 1 168 ? -14.734 -35.031 11.625 1 97.44 168 LYS B O 1
ATOM 10415 N N . ALA B 1 169 ? -16.688 -34.531 10.68 1 97.94 169 ALA B N 1
ATOM 10416 C CA . ALA B 1 169 ? -16.516 -35.406 9.539 1 97.94 169 ALA B CA 1
ATOM 10417 C C . ALA B 1 169 ? -16.031 -34.656 8.312 1 97.94 169 ALA B C 1
ATOM 10419 O O . ALA B 1 169 ? -16.578 -34.812 7.219 1 97.94 169 ALA B O 1
ATOM 10420 N N . TYR B 1 170 ? -15.109 -33.75 8.438 1 98.5 170 TYR B N 1
ATOM 10421 C CA . TYR B 1 170 ? -14.469 -33.062 7.328 1 98.5 170 TYR B CA 1
ATOM 10422 C C . TYR B 1 170 ? -12.977 -32.875 7.594 1 98.5 170 TYR B C 1
ATOM 10424 O O . TYR B 1 170 ? -12.531 -32.969 8.742 1 98.5 170 TYR B O 1
ATOM 10432 N N . LEU B 1 171 ? -12.203 -32.719 6.551 1 98.56 171 LEU B N 1
ATOM 10433 C CA . LEU B 1 171 ? -10.797 -32.312 6.586 1 98.56 171 LEU B CA 1
ATOM 10434 C C . LEU B 1 171 ? -10.656 -30.812 6.418 1 98.56 171 LEU B C 1
ATOM 10436 O O . LEU B 1 171 ? -11.133 -30.234 5.434 1 98.56 171 LEU B O 1
ATOM 10440 N N . GLU B 1 172 ? -10.102 -30.172 7.434 1 98.5 172 GLU B N 1
ATOM 10441 C CA . GLU B 1 172 ? -9.773 -28.75 7.316 1 98.5 172 GLU B CA 1
ATOM 10442 C C . GLU B 1 172 ? -8.359 -28.547 6.785 1 98.5 172 GLU B C 1
ATOM 10444 O O . GLU B 1 172 ? -7.406 -29.125 7.312 1 98.5 172 GLU B O 1
ATOM 10449 N N . ILE B 1 173 ? -8.219 -27.859 5.762 1 98.5 173 ILE B N 1
ATOM 10450 C CA . ILE B 1 173 ? -6.91 -27.516 5.207 1 98.5 173 ILE B CA 1
ATOM 10451 C C . ILE B 1 173 ? -6.66 -26.016 5.352 1 98.5 173 ILE B C 1
ATOM 10453 O O . ILE B 1 173 ? -7.41 -25.203 4.812 1 98.5 173 ILE B O 1
ATOM 10457 N N . LYS B 1 174 ? -5.676 -25.688 6.086 1 98 174 LYS B N 1
ATOM 10458 C CA . LYS B 1 174 ? -5.23 -24.297 6.168 1 98 174 LYS B CA 1
ATOM 10459 C C . LYS B 1 174 ? -4.062 -24.047 5.219 1 98 174 LYS B C 1
ATOM 10461 O O . LYS B 1 174 ? -3.004 -24.656 5.348 1 98 174 LYS B O 1
ATOM 10466 N N . GLY B 1 175 ? -4.301 -23.219 4.188 1 97.56 175 GLY B N 1
ATOM 10467 C CA . GLY B 1 175 ? -3.205 -22.75 3.357 1 97.56 175 GLY B CA 1
ATOM 10468 C C . GLY B 1 175 ? -2.541 -21.5 3.904 1 97.56 175 GLY B C 1
ATOM 10469 O O . GLY B 1 175 ? -3.215 -20.609 4.434 1 97.56 175 GLY B O 1
ATOM 10470 N N . GLN B 1 176 ? -1.191 -21.422 3.91 1 97.69 176 GLN B N 1
ATOM 10471 C CA . GLN B 1 176 ? -0.392 -20.266 4.328 1 97.69 176 GLN B CA 1
ATOM 10472 C C . GLN B 1 176 ? 0.721 -19.984 3.322 1 97.69 176 GLN B C 1
ATOM 10474 O O . GLN B 1 176 ? 1.686 -20.734 3.221 1 97.69 176 GLN B O 1
ATOM 10479 N N . LEU B 1 177 ? 0.597 -18.906 2.592 1 98 177 LEU B N 1
ATOM 10480 C CA . LEU B 1 177 ? 1.526 -18.547 1.53 1 98 177 LEU B CA 1
ATOM 10481 C C . LEU B 1 177 ? 2.33 -17.297 1.921 1 98 177 LEU B C 1
ATOM 10483 O O . LEU B 1 177 ? 1.782 -16.359 2.49 1 98 177 LEU B O 1
ATOM 10487 N N . TYR B 1 178 ? 3.654 -17.344 1.747 1 98 178 TYR B N 1
ATOM 10488 C CA . TYR B 1 178 ? 4.531 -16.266 2.188 1 98 178 TYR B CA 1
ATOM 10489 C C . TYR B 1 178 ? 5.512 -15.883 1.088 1 98 178 TYR B C 1
ATOM 10491 O O . TYR B 1 178 ? 6.156 -16.75 0.489 1 98 178 TYR B O 1
ATOM 10499 N N . ASN B 1 179 ? 5.562 -14.578 0.716 1 98.12 179 ASN B N 1
ATOM 10500 C CA . ASN B 1 179 ? 6.598 -14.039 -0.159 1 98.12 179 ASN B CA 1
ATOM 10501 C C . ASN B 1 179 ? 7.859 -13.68 0.623 1 98.12 179 ASN B C 1
ATOM 10503 O O . ASN B 1 179 ? 7.902 -12.641 1.288 1 98.12 179 ASN B O 1
ATOM 10507 N N . ARG B 1 180 ? 8.922 -14.438 0.521 1 97.06 180 ARG B N 1
ATOM 10508 C CA . ARG B 1 180 ? 10.156 -14.188 1.266 1 97.06 180 ARG B CA 1
ATOM 10509 C C . ARG B 1 180 ? 11.016 -13.141 0.57 1 97.06 180 ARG B C 1
ATOM 10511 O O . ARG B 1 180 ? 12.016 -12.688 1.125 1 97.06 180 ARG B O 1
ATOM 10518 N N . THR B 1 181 ? 10.586 -12.703 -0.635 1 97.75 181 THR B N 1
ATOM 10519 C CA . THR B 1 181 ? 11.438 -11.852 -1.466 1 97.75 181 THR B CA 1
ATOM 10520 C C . THR B 1 181 ? 11.062 -10.383 -1.297 1 97.75 181 THR B C 1
ATOM 10522 O O . THR B 1 181 ? 9.984 -10.07 -0.791 1 97.75 181 THR B O 1
ATOM 10525 N N . PRO B 1 182 ? 11.984 -9.438 -1.686 1 97.31 182 PRO B N 1
ATOM 10526 C CA . PRO B 1 182 ? 11.727 -8.008 -1.525 1 97.31 182 PRO B CA 1
ATOM 10527 C C . PRO B 1 182 ? 10.992 -7.398 -2.719 1 97.31 182 PRO B C 1
ATOM 10529 O O . PRO B 1 182 ? 10.961 -6.176 -2.875 1 97.31 182 PRO B O 1
ATOM 10532 N N . HIS B 1 183 ? 10.406 -8.234 -3.645 1 95.88 183 HIS B N 1
ATOM 10533 C CA . HIS B 1 183 ? 9.648 -7.77 -4.801 1 95.88 183 HIS B CA 1
ATOM 10534 C C . HIS B 1 183 ? 8.273 -8.43 -4.859 1 95.88 183 HIS B C 1
ATOM 10536 O O . HIS B 1 183 ? 8.07 -9.508 -4.301 1 95.88 183 HIS B O 1
ATOM 10542 N N . PRO B 1 184 ? 7.281 -7.715 -5.504 1 95.75 184 PRO B N 1
ATOM 10543 C CA . PRO B 1 184 ? 5.992 -8.383 -5.688 1 95.75 184 PRO B CA 1
ATOM 10544 C C . PRO B 1 184 ? 6.105 -9.664 -6.512 1 95.75 184 PRO B C 1
ATOM 10546 O O . PRO B 1 184 ? 6.863 -9.711 -7.488 1 95.75 184 PRO B O 1
ATOM 10549 N N . GLN B 1 185 ? 5.477 -10.703 -6.023 1 97.19 185 GLN B N 1
ATOM 10550 C CA . GLN B 1 185 ? 5.371 -11.977 -6.73 1 97.19 185 GLN B CA 1
ATOM 10551 C C . GLN B 1 185 ? 3.93 -12.266 -7.137 1 97.19 185 GLN B C 1
ATOM 10553 O O . GLN B 1 185 ? 2.996 -11.648 -6.609 1 97.19 185 GLN B O 1
ATOM 10558 N N . THR B 1 186 ? 3.73 -13.031 -8.148 1 96.25 186 THR B N 1
ATOM 10559 C CA . THR B 1 186 ? 2.4 -13.484 -8.531 1 96.25 186 THR B CA 1
ATOM 10560 C C . THR B 1 186 ? 2.219 -14.961 -8.203 1 96.25 186 THR B C 1
ATOM 10562 O O . THR B 1 186 ? 3.193 -15.719 -8.141 1 96.25 186 THR B O 1
ATOM 10565 N N . PHE B 1 187 ? 0.998 -15.32 -7.859 1 96.44 187 PHE B N 1
ATOM 10566 C CA . PHE B 1 187 ? 0.746 -16.703 -7.492 1 96.44 187 PHE B CA 1
ATOM 10567 C C . PHE B 1 187 ? -0.692 -17.094 -7.809 1 96.44 187 PHE B C 1
ATOM 10569 O O . PHE B 1 187 ? -1.526 -16.234 -8.102 1 96.44 187 PHE B O 1
ATOM 10576 N N . LEU B 1 188 ? -0.986 -18.312 -7.902 1 95.25 188 LEU B N 1
ATOM 10577 C CA . LEU B 1 188 ? -2.311 -18.922 -7.781 1 95.25 188 LEU B CA 1
ATOM 10578 C C . LEU B 1 188 ? -2.268 -20.141 -6.875 1 95.25 188 LEU B C 1
ATOM 10580 O O . LEU B 1 188 ? -1.199 -20.719 -6.641 1 95.25 188 LEU B O 1
ATOM 10584 N N . TRP B 1 189 ? -3.338 -20.469 -6.254 1 97.06 189 TRP B N 1
ATOM 10585 C CA . TRP B 1 189 ? -3.504 -21.688 -5.465 1 97.06 189 TRP B CA 1
ATOM 10586 C C . TRP B 1 189 ? -4.727 -22.469 -5.93 1 97.06 189 TRP B C 1
ATOM 10588 O O . TRP B 1 189 ? -5.832 -21.922 -5.992 1 97.06 189 TRP B O 1
ATOM 10598 N N . TRP B 1 190 ? -4.535 -23.703 -6.297 1 96.88 190 TRP B N 1
ATOM 10599 C CA . TRP B 1 190 ? -5.617 -24.641 -6.578 1 96.88 190 TRP B CA 1
ATOM 10600 C C . TRP B 1 190 ? -5.441 -25.938 -5.777 1 96.88 190 TRP B C 1
ATOM 10602 O O . TRP B 1 190 ? -4.383 -26.562 -5.82 1 96.88 190 TRP B O 1
ATOM 10612 N N . ALA B 1 191 ? -6.422 -26.281 -4.977 1 97.62 191 ALA B N 1
ATOM 10613 C CA . ALA B 1 191 ? -6.527 -27.641 -4.453 1 97.62 191 ALA B CA 1
ATOM 10614 C C . ALA B 1 191 ? -7.293 -28.531 -5.418 1 97.62 191 ALA B C 1
ATOM 10616 O O . ALA B 1 191 ? -8.422 -28.219 -5.809 1 97.62 191 ALA B O 1
ATOM 10617 N N . ASN B 1 192 ? -6.668 -29.672 -5.844 1 97 192 ASN B N 1
ATOM 10618 C CA . ASN B 1 192 ? -7.215 -30.5 -6.91 1 97 192 ASN B CA 1
ATOM 10619 C C . ASN B 1 192 ? -7.617 -31.875 -6.398 1 97 192 ASN B C 1
ATOM 10621 O O . ASN B 1 192 ? -6.918 -32.875 -6.645 1 97 192 ASN B O 1
ATOM 10625 N N . PRO B 1 193 ? -8.781 -32.031 -5.805 1 97.81 193 PRO B N 1
ATOM 10626 C CA . PRO B 1 193 ? -9.219 -33.375 -5.434 1 97.81 193 PRO B CA 1
ATOM 10627 C C . PRO B 1 193 ? -9.648 -34.188 -6.637 1 97.81 193 PRO B C 1
ATOM 10629 O O . PRO B 1 193 ? -10.445 -33.75 -7.457 1 97.81 193 PRO B O 1
ATOM 10632 N N . ALA B 1 194 ? -9.086 -35.344 -6.727 1 97.75 194 ALA B N 1
ATOM 10633 C CA . ALA B 1 194 ? -9.523 -36.312 -7.715 1 97.75 194 ALA B CA 1
ATOM 10634 C C . ALA B 1 194 ? -10.656 -37.188 -7.168 1 97.75 194 ALA B C 1
ATOM 10636 O O . ALA B 1 194 ? -10.648 -37.562 -5.988 1 97.75 194 ALA B O 1
ATOM 10637 N N . VAL B 1 195 ? -11.633 -37.5 -8.008 1 97.31 195 VAL B N 1
ATOM 10638 C CA . VAL B 1 195 ? -12.734 -38.375 -7.621 1 97.31 195 VAL B CA 1
ATOM 10639 C C . VAL B 1 195 ? -12.93 -39.438 -8.68 1 97.31 195 VAL B C 1
ATOM 10641 O O . VAL B 1 195 ? -12.781 -39.188 -9.875 1 97.31 195 VAL B O 1
ATOM 10644 N N . ALA B 1 196 ? -13.18 -40.625 -8.211 1 96.75 196 ALA B N 1
ATOM 10645 C CA . ALA B 1 196 ? -13.508 -41.688 -9.141 1 96.75 196 ALA B CA 1
ATOM 10646 C C . ALA B 1 196 ? -14.82 -41.438 -9.867 1 96.75 196 ALA B C 1
ATOM 10648 O O . ALA B 1 196 ? -15.773 -40.906 -9.266 1 96.75 196 ALA B O 1
ATOM 10649 N N . VAL B 1 197 ? -14.867 -41.781 -11.172 1 96.69 197 VAL B N 1
ATOM 10650 C CA . VAL B 1 197 ? -16.094 -41.469 -11.898 1 96.69 197 VAL B CA 1
ATOM 10651 C C . VAL B 1 197 ? -16.562 -42.688 -12.703 1 96.69 197 VAL B C 1
ATOM 10653 O O . VAL B 1 197 ? -15.773 -43.594 -12.969 1 96.69 197 VAL B O 1
ATOM 10656 N N . ASN B 1 198 ? -17.781 -42.781 -12.992 1 95.44 198 ASN B N 1
ATOM 10657 C CA . ASN B 1 198 ? -18.469 -43.75 -13.852 1 95.44 198 ASN B CA 1
ATOM 10658 C C . ASN B 1 198 ? -19.656 -43.125 -14.562 1 95.44 198 ASN B C 1
ATOM 10660 O O . ASN B 1 198 ? -19.75 -41.875 -14.656 1 95.44 198 ASN B O 1
ATOM 10664 N N . ASP B 1 199 ? -20.516 -43.906 -15.133 1 96.12 199 ASP B N 1
ATOM 10665 C CA . ASP B 1 199 ? -21.625 -43.375 -15.914 1 96.12 199 ASP B CA 1
ATOM 10666 C C . ASP B 1 199 ? -22.641 -42.656 -15.031 1 96.12 199 ASP B C 1
ATOM 10668 O O . ASP B 1 199 ? -23.484 -41.906 -15.523 1 96.12 199 ASP B O 1
ATOM 10672 N N . HIS B 1 200 ? -22.531 -42.781 -13.719 1 97.06 200 HIS B N 1
ATOM 10673 C CA . HIS B 1 200 ? -23.516 -42.25 -12.797 1 97.06 200 HIS B CA 1
ATOM 10674 C C . HIS B 1 200 ? -22.969 -41 -12.094 1 97.06 200 HIS B C 1
ATOM 10676 O O . HIS B 1 200 ? -23.672 -40.375 -11.281 1 97.06 200 HIS B O 1
ATOM 10682 N N . TYR B 1 201 ? -21.797 -40.625 -12.375 1 97.38 201 TYR B N 1
ATOM 10683 C CA . TYR B 1 201 ? -21.203 -39.469 -11.727 1 97.38 201 TYR B CA 1
ATOM 10684 C C . TYR B 1 201 ? -21.766 -38.188 -12.305 1 97.38 201 TYR B C 1
ATOM 10686 O O . TYR B 1 201 ? -22 -38.062 -13.508 1 97.38 201 TYR B O 1
ATOM 10694 N N . GLN B 1 202 ? -21.875 -37.188 -11.406 1 97.31 202 GLN B N 1
ATOM 10695 C CA . GLN B 1 202 ? -22.328 -35.875 -11.773 1 97.31 202 GLN B CA 1
ATOM 10696 C C . GLN B 1 202 ? -21.609 -34.781 -10.961 1 97.31 202 GLN B C 1
ATOM 10698 O O . GLN B 1 202 ? -21.453 -34.906 -9.742 1 97.31 202 GLN B O 1
ATOM 10703 N N . SER B 1 203 ? -21.141 -33.781 -11.711 1 96.25 203 SER B N 1
ATOM 10704 C CA . SER B 1 203 ? -20.531 -32.656 -11.023 1 96.25 203 SER B CA 1
ATOM 10705 C C . SER B 1 203 ? -21.594 -31.844 -10.281 1 96.25 203 SER B C 1
ATOM 10707 O O . SER B 1 203 ? -22.688 -31.625 -10.797 1 96.25 203 SER B O 1
ATOM 10709 N N . VAL B 1 204 ? -21.234 -31.312 -9.117 1 97.69 204 VAL B N 1
ATOM 10710 C CA . VAL B 1 204 ? -22.125 -30.5 -8.305 1 97.69 204 VAL B CA 1
ATOM 10711 C C . VAL B 1 204 ? -21.578 -29.062 -8.219 1 97.69 204 VAL B C 1
ATOM 10713 O O . VAL B 1 204 ? -20.734 -28.766 -7.375 1 97.69 204 VAL B O 1
ATOM 10716 N N . PHE B 1 205 ? 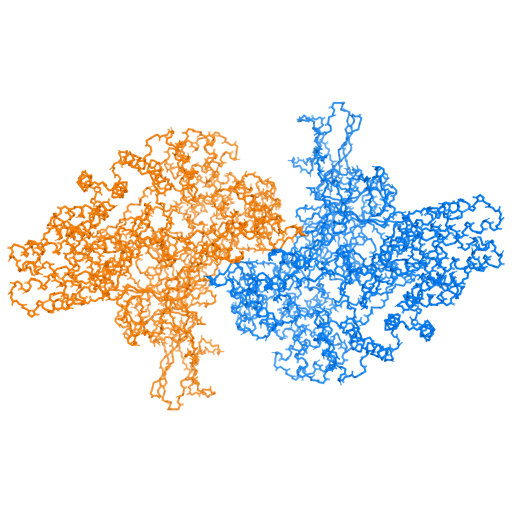-22.031 -28.141 -9.086 1 97.06 205 PHE B N 1
ATOM 10717 C CA . PHE B 1 205 ? -21.812 -26.703 -9 1 97.06 205 PHE B CA 1
ATOM 10718 C C . PHE B 1 205 ? -22.984 -26 -8.344 1 97.06 205 PHE B C 1
ATOM 10720 O O . PHE B 1 205 ? -24.109 -26.516 -8.352 1 97.06 205 PHE B O 1
ATOM 10727 N N . PRO B 1 206 ? -22.75 -24.828 -7.75 1 96.88 206 PRO B N 1
ATOM 10728 C CA . PRO B 1 206 ? -23.875 -24.109 -7.156 1 96.88 206 PRO B CA 1
ATOM 10729 C C . PRO B 1 206 ? -24.953 -23.766 -8.172 1 96.88 206 PRO B C 1
ATOM 10731 O O . PRO B 1 206 ? -24.672 -23.641 -9.367 1 96.88 206 PRO B O 1
ATOM 10734 N N . PRO B 1 207 ? -26.141 -23.609 -7.688 1 95 207 PRO B N 1
ATOM 10735 C CA . PRO B 1 207 ? -27.281 -23.422 -8.586 1 95 207 PRO B CA 1
ATOM 10736 C C . PRO B 1 207 ? -27.172 -22.141 -9.422 1 95 207 PRO B C 1
ATOM 10738 O O . PRO B 1 207 ? -27.828 -22.016 -10.453 1 95 207 PRO B O 1
ATOM 10741 N N . ASP B 1 208 ? -26.328 -21.188 -9 1 94.69 208 ASP B N 1
ATOM 10742 C CA . ASP B 1 208 ? -26.234 -19.922 -9.711 1 94.69 208 ASP B CA 1
ATOM 10743 C C . ASP B 1 208 ? -25.219 -20 -10.844 1 94.69 208 ASP B C 1
ATOM 10745 O O . ASP B 1 208 ? -25.031 -19.031 -11.586 1 94.69 208 ASP B O 1
ATOM 10749 N N . VAL B 1 209 ? -24.531 -21.078 -11.031 1 95.12 209 VAL B N 1
ATOM 10750 C CA . VAL B 1 209 ? -23.594 -21.25 -12.133 1 95.12 209 VAL B CA 1
ATOM 10751 C C . VAL B 1 209 ? -24.344 -21.625 -13.406 1 95.12 209 VAL B C 1
ATOM 10753 O O . VAL B 1 209 ? -24.859 -22.734 -13.523 1 95.12 209 VAL B O 1
ATOM 10756 N N . ASN B 1 210 ? -24.344 -20.656 -14.312 1 93.25 210 ASN B N 1
ATOM 10757 C CA . ASN B 1 210 ? -25.109 -20.906 -15.539 1 93.25 210 ASN B CA 1
ATOM 10758 C C . ASN B 1 210 ? -24.188 -20.984 -16.75 1 93.25 210 ASN B C 1
ATOM 10760 O O . ASN B 1 210 ? -24.656 -21.234 -17.875 1 93.25 210 ASN B O 1
ATOM 10764 N N . ALA B 1 211 ? -22.969 -20.719 -16.531 1 94.25 211 ALA B N 1
ATOM 10765 C CA . ALA B 1 211 ? -21.984 -20.781 -17.609 1 94.25 211 ALA B CA 1
ATOM 10766 C C . ALA B 1 211 ? -20.625 -21.219 -17.078 1 94.25 211 ALA B C 1
ATOM 10768 O O . ALA B 1 211 ? -20.328 -21.062 -15.898 1 94.25 211 ALA B O 1
ATOM 10769 N N . VAL B 1 212 ? -19.812 -21.75 -17.922 1 94.56 212 VAL B N 1
ATOM 10770 C CA . VAL B 1 212 ? -18.453 -22.172 -17.594 1 94.56 212 VAL B CA 1
ATOM 10771 C C . VAL B 1 212 ? -17.484 -21.719 -18.688 1 94.56 212 VAL B C 1
ATOM 10773 O O . VAL B 1 212 ? -17.875 -21.594 -19.859 1 94.56 212 VAL B O 1
ATOM 10776 N N . PHE B 1 213 ? -16.25 -21.453 -18.297 1 91.88 213 PHE B N 1
ATOM 10777 C CA . PHE B 1 213 ? -15.188 -21.016 -19.203 1 91.88 213 PHE B CA 1
ATOM 10778 C C . PHE B 1 213 ? -14.141 -22.109 -19.375 1 91.88 213 PHE B C 1
ATOM 10780 O O . PHE B 1 213 ? -13.992 -22.969 -18.5 1 91.88 213 PHE B O 1
ATOM 10787 N N . ASP B 1 214 ? -13.484 -22.016 -20.5 1 90.69 214 ASP B N 1
ATOM 10788 C CA . ASP B 1 214 ? -12.234 -22.766 -20.672 1 90.69 214 ASP B CA 1
ATOM 10789 C C . ASP B 1 214 ? -11.047 -21.953 -20.141 1 90.69 214 ASP B C 1
ATOM 10791 O O . ASP B 1 214 ? -11.234 -20.906 -19.516 1 90.69 214 ASP B O 1
ATOM 10795 N N . HIS B 1 215 ? -9.797 -22.438 -20.297 1 87 215 HIS B N 1
ATOM 10796 C CA . HIS B 1 215 ? -8.578 -21.766 -19.875 1 87 215 HIS B CA 1
ATOM 10797 C C . HIS B 1 215 ? -8.469 -20.375 -20.484 1 87 215 HIS B C 1
ATOM 10799 O O . HIS B 1 215 ? -8.656 -20.203 -21.688 1 87 215 HIS B O 1
ATOM 10805 N N . GLY B 1 216 ? -8.227 -19.375 -19.641 1 84.94 216 GLY B N 1
ATOM 10806 C CA . GLY B 1 216 ? -8.062 -18.016 -20.109 1 84.94 216 GLY B CA 1
ATOM 10807 C C . GLY B 1 216 ? -9.359 -17.375 -20.578 1 84.94 216 GLY B C 1
ATOM 10808 O O . GLY B 1 216 ? -9.352 -16.359 -21.266 1 84.94 216 GLY B O 1
ATOM 10809 N N . LYS B 1 217 ? -10.438 -18.094 -20.328 1 88.44 217 LYS B N 1
ATOM 10810 C CA . LYS B 1 217 ? -11.773 -17.609 -20.688 1 88.44 217 LYS B CA 1
ATOM 10811 C C . LYS B 1 217 ? -11.914 -17.438 -22.188 1 88.44 217 LYS B C 1
ATOM 10813 O O . LYS B 1 217 ? -12.57 -16.5 -22.656 1 88.44 217 LYS B O 1
ATOM 10818 N N . ARG B 1 218 ? -11.305 -18.219 -22.953 1 84.88 218 ARG B N 1
ATOM 10819 C CA . ARG B 1 218 ? -11.297 -18.094 -24.406 1 84.88 218 ARG B CA 1
ATOM 10820 C C . ARG B 1 218 ? -12.609 -18.562 -25 1 84.88 218 ARG B C 1
ATOM 10822 O O . ARG B 1 218 ? -12.984 -18.156 -26.109 1 84.88 218 ARG B O 1
ATOM 10829 N N . ASP B 1 219 ? -13.195 -19.547 -24.281 1 87.69 219 ASP B N 1
ATOM 10830 C CA . ASP B 1 219 ? -14.477 -20.109 -24.719 1 87.69 219 ASP B CA 1
ATOM 10831 C C . ASP B 1 219 ? -15.461 -20.188 -23.562 1 87.69 219 ASP B C 1
ATOM 10833 O O . ASP B 1 219 ? -15.062 -20.188 -22.391 1 87.69 219 ASP B O 1
ATOM 10837 N N . VAL B 1 220 ? -16.766 -20.109 -23.953 1 91.94 220 VAL B N 1
ATOM 10838 C CA . VAL B 1 220 ? -17.812 -20.125 -22.938 1 91.94 220 VAL B CA 1
ATOM 10839 C C . VAL B 1 220 ? -18.938 -21.078 -23.344 1 91.94 220 VAL B C 1
ATOM 10841 O O . VAL B 1 220 ? -19.25 -21.188 -24.531 1 91.94 220 VAL B O 1
ATOM 10844 N N . SER B 1 221 ? -19.438 -21.812 -22.453 1 93.62 221 SER B N 1
ATOM 10845 C CA . SER B 1 221 ? -20.594 -22.688 -22.656 1 93.62 221 SER B CA 1
ATOM 10846 C C . SER B 1 221 ? -21.625 -22.5 -21.547 1 93.62 221 SER B C 1
ATOM 10848 O O . SER B 1 221 ? -21.266 -22.172 -20.406 1 93.62 221 SER B O 1
ATOM 10850 N N . GLU B 1 222 ? -22.859 -22.703 -21.938 1 93.25 222 GLU B N 1
ATOM 10851 C CA . GLU B 1 222 ? -23.891 -22.781 -20.906 1 93.25 222 GLU B CA 1
ATOM 10852 C C . GLU B 1 222 ? -23.688 -24.016 -20.031 1 93.25 222 GLU B C 1
ATOM 10854 O O . GLU B 1 222 ? -23.109 -25.016 -20.469 1 93.25 222 GLU B O 1
ATOM 10859 N N . PHE B 1 223 ? -24.094 -24.094 -18.875 1 94 223 PHE B N 1
ATOM 10860 C CA . PHE B 1 223 ? -23.969 -25.172 -17.906 1 94 223 PHE B CA 1
ATOM 10861 C C . PHE B 1 223 ? -25.219 -25.281 -17.047 1 94 223 PHE B C 1
ATOM 10863 O O . PHE B 1 223 ? -25.797 -24.281 -16.656 1 94 223 PHE B O 1
ATOM 10870 N N . PRO B 1 224 ? -25.75 -26.391 -16.703 1 94.31 224 PRO B N 1
ATOM 10871 C CA . PRO B 1 224 ? -25.141 -27.688 -17.031 1 94.31 224 PRO B CA 1
ATOM 10872 C C . PRO B 1 224 ? -25.5 -28.188 -18.422 1 94.31 224 PRO B C 1
ATOM 10874 O O . PRO B 1 224 ? -24.891 -29.141 -18.922 1 94.31 224 PRO B O 1
ATOM 10877 N N . ILE B 1 225 ? -26.469 -27.547 -19.078 1 95.62 225 ILE B N 1
ATOM 10878 C CA . ILE B 1 225 ? -26.906 -27.984 -20.406 1 95.62 225 ILE B CA 1
ATOM 10879 C C . ILE B 1 225 ? -26.188 -27.156 -21.484 1 95.62 225 ILE B C 1
ATOM 10881 O O . ILE B 1 225 ? -26.578 -26.031 -21.766 1 95.62 225 ILE B O 1
ATOM 10885 N N . ALA B 1 226 ? -25.281 -27.781 -22.109 1 95.5 226 ALA B N 1
ATOM 10886 C CA . ALA B 1 226 ? -24.547 -27.141 -23.219 1 95.5 226 ALA B CA 1
ATOM 10887 C C . ALA B 1 226 ? -25.344 -27.234 -24.516 1 95.5 226 ALA B C 1
ATOM 10889 O O . ALA B 1 226 ? -25.891 -28.297 -24.844 1 95.5 226 ALA B O 1
ATOM 10890 N N . LYS B 1 227 ? -25.422 -26.172 -25.266 1 94.56 227 LYS B N 1
ATOM 10891 C CA . LYS B 1 227 ? -26.266 -26.141 -26.453 1 94.56 227 LYS B CA 1
ATOM 10892 C C . LYS B 1 227 ? -25.422 -25.906 -27.703 1 94.56 227 LYS B C 1
ATOM 10894 O O . LYS B 1 227 ? -25.922 -26.062 -28.828 1 94.56 227 LYS B O 1
ATOM 10899 N N . GLY B 1 228 ? -24.219 -25.625 -27.609 1 91.94 228 GLY B N 1
ATOM 10900 C CA . GLY B 1 228 ? -23.359 -25.359 -28.75 1 91.94 228 GLY B CA 1
ATOM 10901 C C . GLY B 1 228 ? -22.078 -26.172 -28.734 1 91.94 228 GLY B C 1
ATOM 10902 O O . GLY B 1 228 ? -22.016 -27.234 -28.109 1 91.94 228 GLY B O 1
ATOM 10903 N N . GLU B 1 229 ? -21.172 -25.75 -29.516 1 91.81 229 GLU B N 1
ATOM 10904 C CA . GLU B 1 229 ? -19.875 -26.422 -29.578 1 91.81 229 GLU B CA 1
ATOM 10905 C C . GLU B 1 229 ? -18.969 -25.984 -28.438 1 91.81 229 GLU B C 1
ATOM 10907 O O . GLU B 1 229 ? -18.891 -24.797 -28.109 1 91.81 229 GLU B O 1
ATOM 10912 N N . TYR B 1 230 ? -18.469 -26.859 -27.859 1 91.88 230 TYR B N 1
ATOM 10913 C CA . TYR B 1 230 ? -17.5 -26.672 -26.797 1 91.88 230 TYR B CA 1
ATOM 10914 C C . TYR B 1 230 ? -16.406 -27.734 -26.828 1 91.88 230 TYR B C 1
ATOM 10916 O O . TYR B 1 230 ? -16.703 -28.922 -26.906 1 91.88 230 TYR B O 1
ATOM 10924 N N . TYR B 1 231 ? -15.102 -27.312 -26.938 1 89.12 231 TYR B N 1
ATOM 10925 C CA . TYR B 1 231 ? -13.953 -28.203 -27.094 1 89.12 231 TYR B CA 1
ATOM 10926 C C . TYR B 1 231 ? -14.109 -29.078 -28.328 1 89.12 231 TYR B C 1
ATOM 10928 O O . TYR B 1 231 ? -13.875 -30.297 -28.281 1 89.12 231 TYR B O 1
ATOM 10936 N N . LYS B 1 232 ? -14.688 -28.469 -29.375 1 86.06 232 LYS B N 1
ATOM 10937 C CA . LYS B 1 232 ? -14.805 -29.047 -30.703 1 86.06 232 LYS B CA 1
ATOM 10938 C C . LYS B 1 232 ? -15.789 -30.203 -30.719 1 86.06 232 LYS B C 1
ATOM 10940 O O . LYS B 1 232 ? -15.688 -31.109 -31.531 1 86.06 232 LYS B O 1
ATOM 10945 N N . VAL B 1 233 ? -16.594 -30.297 -29.719 1 92.5 233 VAL B N 1
ATOM 10946 C CA . VAL B 1 233 ? -17.688 -31.25 -29.672 1 92.5 233 VAL B CA 1
ATOM 10947 C C . VAL B 1 233 ? -19.031 -30.516 -29.766 1 92.5 233 VAL B C 1
ATOM 10949 O O . VAL B 1 233 ? -19.234 -29.5 -29.109 1 92.5 233 VAL B O 1
ATOM 10952 N N . ASP B 1 234 ? -19.859 -30.922 -30.609 1 93.44 234 ASP B N 1
ATOM 10953 C CA . ASP B 1 234 ? -21.203 -30.359 -30.734 1 93.44 234 ASP B CA 1
ATOM 10954 C C . ASP B 1 234 ? -22.156 -30.969 -29.703 1 93.44 234 ASP B C 1
ATOM 10956 O O . ASP B 1 234 ? -22.531 -32.125 -29.812 1 93.44 234 ASP B O 1
ATOM 10960 N N . TYR B 1 235 ? -22.609 -30.219 -28.766 1 95.19 235 TYR B N 1
ATOM 10961 C CA . TYR B 1 235 ? -23.469 -30.688 -27.688 1 95.19 235 TYR B CA 1
ATOM 10962 C C . TYR B 1 235 ? -24.922 -30.312 -27.938 1 95.19 235 TYR B C 1
ATOM 10964 O O . TYR B 1 235 ? -25.766 -30.422 -27.047 1 95.19 235 TYR B O 1
ATOM 10972 N N . SER B 1 236 ? -25.172 -29.703 -29.094 1 93.81 236 SER B N 1
ATOM 10973 C CA . SER B 1 236 ? -26.547 -29.328 -29.438 1 93.81 236 SER B CA 1
ATOM 10974 C C . SER B 1 236 ? -27.438 -30.547 -29.531 1 93.81 236 SER B C 1
ATOM 10976 O O . SER B 1 236 ? -26.984 -31.656 -29.812 1 93.81 236 SER B O 1
ATOM 10978 N N . PRO B 1 237 ? -28.797 -30.344 -29.453 1 94.12 237 PRO B N 1
ATOM 10979 C CA . PRO B 1 237 ? -29.453 -29.078 -29.109 1 94.12 237 PRO B CA 1
ATOM 10980 C C . PRO B 1 237 ? -29.312 -28.719 -27.625 1 94.12 237 PRO B C 1
ATOM 10982 O O . PRO B 1 237 ? -29.609 -27.594 -27.234 1 94.12 237 PRO B O 1
ATOM 10985 N N . GLY B 1 238 ? -28.922 -29.828 -26.891 1 95.75 238 GLY B N 1
ATOM 10986 C CA . GLY B 1 238 ? -28.703 -29.703 -25.453 1 95.75 238 GLY B CA 1
ATOM 10987 C C . GLY B 1 238 ? -28.172 -30.969 -24.812 1 95.75 238 GLY B C 1
ATOM 10988 O O . GLY B 1 238 ? -28.781 -32.031 -24.906 1 95.75 238 GLY B O 1
ATOM 10989 N N . THR B 1 239 ? -26.969 -30.906 -24.172 1 97.06 239 THR B N 1
ATOM 10990 C CA . THR B 1 239 ? -26.344 -32.031 -23.484 1 97.06 239 THR B CA 1
ATOM 10991 C C . THR B 1 239 ? -25.922 -31.641 -22.078 1 97.06 239 THR B C 1
ATOM 10993 O O . THR B 1 239 ? -25.281 -30.609 -21.875 1 97.06 239 THR B O 1
ATOM 10996 N N . ASP B 1 240 ? -26.328 -32.438 -21.125 1 97.19 240 ASP B N 1
ATOM 10997 C CA . ASP B 1 240 ? -25.938 -32.188 -19.75 1 97.19 240 ASP B CA 1
ATOM 10998 C C . ASP B 1 240 ? -24.453 -32.531 -19.531 1 97.19 240 ASP B C 1
ATOM 11000 O O . ASP B 1 240 ? -24.125 -33.688 -19.266 1 97.19 240 ASP B O 1
ATOM 11004 N N . ILE B 1 241 ? -23.656 -31.547 -19.516 1 96.62 241 ILE B N 1
ATOM 11005 C CA . ILE B 1 241 ? -22.219 -31.781 -19.453 1 96.62 241 ILE B CA 1
ATOM 11006 C C . ILE B 1 241 ? -21.781 -31.875 -17.984 1 96.62 241 ILE B C 1
ATOM 11008 O O . ILE B 1 241 ? -20.578 -31.922 -17.703 1 96.62 241 ILE B O 1
ATOM 11012 N N . SER B 1 242 ? -22.734 -31.844 -17.031 1 96.69 242 SER B N 1
ATOM 11013 C CA . SER B 1 242 ? -22.375 -32.156 -15.648 1 96.69 242 SER B CA 1
ATOM 11014 C C . SER B 1 242 ? -22.203 -33.656 -15.438 1 96.69 242 SER B C 1
ATOM 11016 O O . SER B 1 242 ? -21.656 -34.062 -14.414 1 96.69 242 SER B O 1
ATOM 11018 N N . ARG B 1 243 ? -22.594 -34.438 -16.359 1 97.44 243 ARG B N 1
ATOM 11019 C CA . ARG B 1 243 ? -22.5 -35.875 -16.297 1 97.44 243 ARG B CA 1
ATOM 11020 C C . ARG B 1 243 ? -21.281 -36.406 -17.047 1 97.44 243 ARG B C 1
ATOM 11022 O O . ARG B 1 243 ? -21.141 -36.156 -18.25 1 97.44 243 ARG B O 1
ATOM 11029 N N . TYR B 1 244 ? -20.531 -37.188 -16.359 1 97.19 244 TYR B N 1
ATOM 11030 C CA . TYR B 1 244 ? -19.281 -37.688 -16.922 1 97.19 244 TYR B CA 1
ATOM 11031 C C . TYR B 1 244 ? -19.516 -38.438 -18.219 1 97.19 244 TYR B C 1
ATOM 11033 O O . TYR B 1 244 ? -18.766 -38.312 -19.172 1 97.19 244 TYR B O 1
ATOM 11041 N N . LYS B 1 245 ? -20.547 -39.219 -18.297 1 96.94 245 LYS B N 1
ATOM 11042 C CA . LYS B 1 245 ? -20.812 -40.094 -19.422 1 96.94 245 LYS B CA 1
ATOM 11043 C C . LYS B 1 245 ? -21.031 -39.312 -20.703 1 96.94 245 LYS B C 1
ATOM 11045 O O . LYS B 1 245 ? -20.953 -39.875 -21.797 1 96.94 245 LYS B O 1
ATOM 11050 N N . ASN B 1 246 ? -21.297 -37.969 -20.516 1 97.31 246 ASN B N 1
ATOM 11051 C CA . ASN B 1 246 ? -21.625 -37.156 -21.672 1 97.31 246 ASN B CA 1
ATOM 11052 C C . ASN B 1 246 ? -20.406 -36.406 -22.188 1 97.31 246 ASN B C 1
ATOM 11054 O O . ASN B 1 246 ? -20.531 -35.562 -23.094 1 97.31 246 ASN B O 1
ATOM 11058 N N . ILE B 1 247 ? -19.234 -36.594 -21.719 1 96.81 247 ILE B N 1
ATOM 11059 C CA . ILE B 1 247 ? -18.047 -35.844 -22.078 1 96.81 247 ILE B CA 1
ATOM 11060 C C . ILE B 1 247 ? -17.047 -36.781 -22.766 1 96.81 247 ILE B C 1
ATOM 11062 O O . ILE B 1 247 ? -16.188 -37.375 -22.109 1 96.81 247 ILE B O 1
ATOM 11066 N N . PRO B 1 248 ? -16.922 -36.688 -24.016 1 95.62 248 PRO B N 1
ATOM 11067 C CA . PRO B 1 248 ? -16.109 -37.688 -24.719 1 95.62 248 PRO B CA 1
ATOM 11068 C C . PRO B 1 248 ? -14.648 -37.281 -24.844 1 95.62 248 PRO B C 1
ATOM 11070 O O . PRO B 1 248 ? -13.781 -38.125 -25.094 1 95.62 248 PRO B O 1
ATOM 11073 N N . VAL B 1 249 ? -14.312 -35.969 -24.75 1 94.25 249 VAL B N 1
ATOM 11074 C CA . VAL B 1 249 ? -12.961 -35.469 -24.984 1 94.25 249 VAL B CA 1
ATOM 11075 C C . VAL B 1 249 ? -12.43 -34.781 -23.719 1 94.25 249 VAL B C 1
ATOM 11077 O O . VAL B 1 249 ? -13.203 -34.469 -22.812 1 94.25 249 VAL B O 1
ATOM 11080 N N . PRO B 1 250 ? -11.016 -34.625 -23.594 1 93.19 250 PRO B N 1
ATOM 11081 C CA . PRO B 1 250 ? -10.492 -33.844 -22.469 1 93.19 250 PRO B CA 1
ATOM 11082 C C . PRO B 1 250 ? -11.125 -32.469 -22.375 1 93.19 250 PRO B C 1
ATOM 11084 O O . PRO B 1 250 ? -11.18 -31.719 -23.359 1 93.19 250 PRO B O 1
ATOM 11087 N N . THR B 1 251 ? -11.664 -32.156 -21.219 1 93.62 251 THR B N 1
ATOM 11088 C CA . THR B 1 251 ? -12.453 -30.922 -21.078 1 93.62 251 THR B CA 1
ATOM 11089 C C . THR B 1 251 ? -12.234 -30.281 -19.719 1 93.62 251 THR B C 1
ATOM 11091 O O . THR B 1 251 ? -12.148 -30.984 -18.703 1 93.62 251 THR B O 1
ATOM 11094 N N . SER B 1 252 ? -12.102 -28.984 -19.766 1 92.69 252 SER B N 1
ATOM 11095 C CA . SER B 1 252 ? -12.094 -28.172 -18.562 1 92.69 252 SER B CA 1
ATOM 11096 C C . SER B 1 252 ? -13.289 -27.219 -18.516 1 92.69 252 SER B C 1
ATOM 11098 O O . SER B 1 252 ? -13.656 -26.641 -19.547 1 92.69 252 SER B O 1
ATOM 11100 N N . TYR B 1 253 ? -13.992 -27.125 -17.391 1 92.25 253 TYR B N 1
ATOM 11101 C CA . TYR B 1 253 ? -14.984 -26.094 -17.188 1 92.25 253 TYR B CA 1
ATOM 11102 C C . TYR B 1 253 ? -14.742 -25.359 -15.867 1 92.25 253 TYR B C 1
ATOM 11104 O O . TYR B 1 253 ? -14.781 -25.969 -14.797 1 92.25 253 TYR B O 1
ATOM 11112 N N . MET B 1 254 ? -14.461 -24.062 -15.969 1 94.75 254 MET B N 1
ATOM 11113 C CA . MET B 1 254 ? -14.359 -23.156 -14.82 1 94.75 254 MET B CA 1
ATOM 11114 C C . MET B 1 254 ? -15.617 -22.312 -14.68 1 94.75 254 MET B C 1
ATOM 11116 O O . MET B 1 254 ? -15.977 -21.562 -15.594 1 94.75 254 MET B O 1
ATOM 11120 N N . ALA B 1 255 ? -16.172 -22.406 -13.531 1 94.38 255 ALA B N 1
ATOM 11121 C CA . ALA B 1 255 ? -17.453 -21.734 -13.281 1 94.38 255 ALA B CA 1
ATOM 11122 C C . ALA B 1 255 ? -17.297 -20.219 -13.32 1 94.38 255 ALA B C 1
ATOM 11124 O O . ALA B 1 255 ? -16.281 -19.688 -12.867 1 94.38 255 ALA B O 1
ATOM 11125 N N . ILE B 1 256 ? -18.297 -19.625 -13.836 1 85.38 256 ILE B N 1
ATOM 11126 C CA . ILE B 1 256 ? -18.406 -18.188 -13.672 1 85.38 256 ILE B CA 1
ATOM 11127 C C . ILE B 1 256 ? -18.531 -17.844 -12.188 1 85.38 256 ILE B C 1
ATOM 11129 O O . ILE B 1 256 ? -18.609 -18.734 -11.344 1 85.38 256 ILE B O 1
ATOM 11133 N N . THR B 1 257 ? -18.562 -16.672 -11.828 1 83.06 257 THR B N 1
ATOM 11134 C CA . THR B 1 257 ? -18.609 -16.234 -10.438 1 83.06 257 THR B CA 1
ATOM 11135 C C . THR B 1 257 ? -19.891 -16.734 -9.766 1 83.06 257 THR B C 1
ATOM 11137 O O . THR B 1 257 ? -20.953 -16.766 -10.383 1 83.06 257 THR B O 1
ATOM 11140 N N . SER B 1 258 ? -19.75 -17.219 -8.594 1 93.94 258 SER B N 1
ATOM 11141 C CA . SER B 1 258 ? -20.828 -17.75 -7.758 1 93.94 258 SER B CA 1
ATOM 11142 C C . SER B 1 258 ? -20.844 -17.078 -6.391 1 93.94 258 SER B C 1
ATOM 11144 O O . SER B 1 258 ? -19.797 -16.734 -5.848 1 93.94 258 SER B O 1
ATOM 11146 N N . GLU B 1 259 ? -22.031 -16.922 -5.895 1 94.25 259 GLU B N 1
ATOM 11147 C CA . GLU B 1 259 ? -22.172 -16.344 -4.559 1 94.25 259 GLU B CA 1
ATOM 11148 C C . GLU B 1 259 ? -22.125 -17.422 -3.484 1 94.25 259 GLU B C 1
ATOM 11150 O O . GLU B 1 259 ? -22.141 -17.125 -2.289 1 94.25 259 GLU B O 1
ATOM 11155 N N . TYR B 1 260 ? -22.062 -18.703 -3.863 1 96.81 260 TYR B N 1
ATOM 11156 C CA . TYR B 1 260 ? -22.078 -19.812 -2.918 1 96.81 260 TYR B CA 1
ATOM 11157 C C . TYR B 1 260 ? -20.656 -20.219 -2.551 1 96.81 260 TYR B C 1
ATOM 11159 O O . TYR B 1 260 ? -19.688 -19.859 -3.24 1 96.81 260 TYR B O 1
ATOM 11167 N N . ASP B 1 261 ? -20.5 -21.047 -1.532 1 97.75 261 ASP B N 1
ATOM 11168 C CA . ASP B 1 261 ? -19.203 -21.344 -0.939 1 97.75 261 ASP B CA 1
ATOM 11169 C C . ASP B 1 261 ? -18.766 -22.781 -1.246 1 97.75 261 ASP B C 1
ATOM 11171 O O . ASP B 1 261 ? -17.812 -23.281 -0.654 1 97.75 261 ASP B O 1
ATOM 11175 N N . PHE B 1 262 ? -19.438 -23.438 -2.199 1 98.06 262 PHE B N 1
ATOM 11176 C CA . PHE B 1 262 ? -19.141 -24.859 -2.305 1 98.06 262 PHE B CA 1
ATOM 11177 C C . PHE B 1 262 ? -19 -25.281 -3.764 1 98.06 262 PHE B C 1
ATOM 11179 O O . PHE B 1 262 ? -19.438 -24.547 -4.664 1 98.06 262 PHE B O 1
ATOM 11186 N N . VAL B 1 263 ? -18.391 -26.375 -4.027 1 97.94 263 VAL B N 1
ATOM 11187 C CA . VAL B 1 263 ? -18.344 -27.125 -5.273 1 97.94 263 VAL B CA 1
ATOM 11188 C C . VAL B 1 263 ? -18.047 -28.594 -4.969 1 97.94 263 VAL B C 1
ATOM 11190 O O . VAL B 1 263 ? -17.406 -28.906 -3.961 1 97.94 263 VAL B O 1
ATOM 11193 N N . GLY B 1 264 ? -18.641 -29.547 -5.793 1 97.75 264 GLY B N 1
ATOM 11194 C CA . GLY B 1 264 ? -18.422 -30.953 -5.48 1 97.75 264 GLY B CA 1
ATOM 11195 C C . GLY B 1 264 ? -18.812 -31.891 -6.602 1 97.75 264 GLY B C 1
ATOM 11196 O O . GLY B 1 264 ? -18.828 -31.5 -7.77 1 97.75 264 GLY B O 1
ATOM 11197 N N . GLY B 1 265 ? -18.891 -33.156 -6.254 1 97.5 265 GLY B N 1
ATOM 11198 C CA . GLY B 1 265 ? -19.312 -34.219 -7.117 1 97.5 265 GLY B CA 1
ATOM 11199 C C . GLY B 1 265 ? -20.156 -35.281 -6.395 1 97.5 265 GLY B C 1
ATOM 11200 O O . GLY B 1 265 ? -20.078 -35.406 -5.168 1 97.5 265 GLY B O 1
ATOM 11201 N N . TYR B 1 266 ? -21 -35.969 -7.172 1 97.94 266 TYR B N 1
ATOM 11202 C CA . TYR B 1 266 ? -21.953 -36.906 -6.613 1 97.94 266 TYR B CA 1
ATOM 11203 C C . TYR B 1 266 ? -22.094 -38.125 -7.516 1 97.94 266 TYR B C 1
ATOM 11205 O O . TYR B 1 266 ? -22.156 -38 -8.742 1 97.94 266 TYR B O 1
ATOM 11213 N N . GLU B 1 267 ? -22.078 -39.312 -6.883 1 97.25 267 GLU B N 1
ATOM 11214 C CA . GLU B 1 267 ? -22.344 -40.562 -7.57 1 97.25 267 GLU B CA 1
ATOM 11215 C C . GLU B 1 267 ? -23.797 -41 -7.367 1 97.25 267 GLU B C 1
ATOM 11217 O O . GLU B 1 267 ? -24.156 -41.5 -6.297 1 97.25 267 GLU B O 1
ATOM 11222 N N . ASN B 1 268 ? -24.516 -41.031 -8.438 1 96.94 268 ASN B N 1
ATOM 11223 C CA . ASN B 1 268 ? -25.953 -41.281 -8.336 1 96.94 268 ASN B CA 1
ATOM 11224 C C . ASN B 1 268 ? -26.219 -42.75 -8.023 1 96.94 268 ASN B C 1
ATOM 11226 O O . ASN B 1 268 ? -27.312 -43.094 -7.547 1 96.94 268 ASN B O 1
ATOM 11230 N N . ASP B 1 269 ? -25.297 -43.625 -8.305 1 96.19 269 ASP B N 1
ATOM 11231 C CA . ASP B 1 269 ? -25.484 -45.062 -8.031 1 96.19 269 ASP B CA 1
ATOM 11232 C C . ASP B 1 269 ? -25.172 -45.375 -6.566 1 96.19 269 ASP B C 1
ATOM 11234 O O . ASP B 1 269 ? -26.031 -45.906 -5.852 1 96.19 269 ASP B O 1
ATOM 11238 N N . THR B 1 270 ? -24.031 -44.906 -6.027 1 95.69 270 THR B N 1
ATOM 11239 C CA . THR B 1 270 ? -23.641 -45.219 -4.652 1 95.69 270 THR B CA 1
ATOM 11240 C C . THR B 1 270 ? -24.219 -44.188 -3.691 1 95.69 270 THR B C 1
ATOM 11242 O O . THR B 1 270 ? -24.219 -44.375 -2.477 1 95.69 270 THR B O 1
ATOM 11245 N N . LYS B 1 271 ? -24.641 -43.062 -4.16 1 96.62 271 LYS B N 1
ATOM 11246 C CA . LYS B 1 271 ? -25.219 -41.938 -3.414 1 96.62 271 LYS B CA 1
ATOM 11247 C C . LYS B 1 271 ? -24.156 -41.25 -2.561 1 96.62 271 LYS B C 1
ATOM 11249 O O . LYS B 1 271 ? -24.484 -40.594 -1.564 1 96.62 271 LYS B O 1
ATOM 11254 N N . GLY B 1 272 ? -22.969 -41.562 -2.826 1 96.31 272 GLY B N 1
ATOM 11255 C CA . GLY B 1 272 ? -21.875 -40.875 -2.148 1 96.31 272 GLY B CA 1
ATOM 11256 C C . GLY B 1 272 ? -21.297 -39.719 -2.945 1 96.31 272 GLY B C 1
ATOM 11257 O O . GLY B 1 272 ? -21.391 -39.688 -4.176 1 96.31 272 GLY B O 1
ATOM 11258 N N . GLY B 1 273 ? -20.734 -38.719 -2.207 1 97 273 GLY B N 1
ATOM 11259 C CA . GLY B 1 273 ? -20.125 -37.562 -2.893 1 97 273 GLY B CA 1
ATOM 11260 C C . GLY B 1 273 ? -18.984 -36.938 -2.111 1 97 273 GLY B C 1
ATOM 11261 O O . GLY B 1 273 ? -18.688 -37.375 -0.996 1 97 273 GLY B O 1
ATOM 11262 N N . LEU B 1 274 ? -18.219 -36.062 -2.748 1 98.19 274 LEU B N 1
ATOM 11263 C CA . LEU B 1 274 ? -17.234 -35.156 -2.178 1 98.19 274 LEU B CA 1
ATOM 11264 C C . LEU B 1 274 ? -17.656 -33.719 -2.314 1 98.19 274 LEU B C 1
ATOM 11266 O O . LEU B 1 274 ? -18.156 -33.312 -3.363 1 98.19 274 LEU B O 1
ATOM 11270 N N . LEU B 1 275 ? -17.594 -32.969 -1.243 1 98.38 275 LEU B N 1
ATOM 11271 C CA . LEU B 1 275 ? -17.922 -31.531 -1.288 1 98.38 275 LEU B CA 1
ATOM 11272 C C . LEU B 1 275 ? -16.766 -30.703 -0.727 1 98.38 275 LEU B C 1
ATOM 11274 O O . LEU B 1 275 ? -16.156 -31.078 0.272 1 98.38 275 LEU B O 1
ATOM 11278 N N . HIS B 1 276 ? -16.453 -29.641 -1.422 1 98.44 276 HIS B N 1
ATOM 11279 C CA . HIS B 1 276 ? -15.539 -28.609 -0.967 1 98.44 276 HIS B CA 1
ATOM 11280 C C . HIS B 1 276 ? -16.312 -27.375 -0.485 1 98.44 276 HIS B C 1
ATOM 11282 O O . HIS B 1 276 ? -17.281 -26.953 -1.12 1 98.44 276 HIS B O 1
ATOM 11288 N N . ILE B 1 277 ? -15.93 -26.859 0.696 1 98.38 277 ILE B N 1
ATOM 11289 C CA . ILE B 1 277 ? -16.516 -25.641 1.221 1 98.38 277 ILE B CA 1
ATOM 11290 C C . ILE B 1 277 ? -15.406 -24.641 1.551 1 98.38 277 ILE B C 1
ATOM 11292 O O . ILE B 1 277 ? -14.453 -24.969 2.256 1 98.38 277 ILE B O 1
ATOM 11296 N N . ALA B 1 278 ? -15.492 -23.406 1.021 1 97.94 278 ALA B N 1
ATOM 11297 C CA . ALA B 1 278 ? -14.625 -22.297 1.38 1 97.94 278 ALA B CA 1
ATOM 11298 C C . ALA B 1 278 ? -15.289 -20.953 1.067 1 97.94 278 ALA B C 1
ATOM 11300 O O . ALA B 1 278 ? -16.109 -20.859 0.156 1 97.94 278 ALA B O 1
ATOM 11301 N N . ASP B 1 279 ? -14.914 -19.906 1.797 1 97.19 279 ASP B N 1
ATOM 11302 C CA . ASP B 1 279 ? -15.438 -18.578 1.564 1 97.19 279 ASP B CA 1
ATOM 11303 C C . ASP B 1 279 ? -15.188 -18.125 0.126 1 97.19 279 ASP B C 1
ATOM 11305 O O . ASP B 1 279 ? -14.039 -17.953 -0.285 1 97.19 279 ASP B O 1
ATOM 11309 N N . HIS B 1 280 ? -16.312 -17.891 -0.595 1 97.19 280 HIS B N 1
ATOM 11310 C CA . HIS B 1 280 ? -16.188 -17.609 -2.02 1 97.19 280 HIS B CA 1
ATOM 11311 C C . HIS B 1 280 ? -15.516 -16.25 -2.25 1 97.19 280 HIS B C 1
ATOM 11313 O O . HIS B 1 280 ? -15.07 -15.961 -3.361 1 97.19 280 HIS B O 1
ATOM 11319 N N . HIS B 1 281 ? -15.344 -15.398 -1.21 1 96.81 281 HIS B N 1
ATOM 11320 C CA . HIS B 1 281 ? -14.648 -14.125 -1.367 1 96.81 281 HIS B CA 1
ATOM 11321 C C . HIS B 1 281 ? -13.141 -14.336 -1.483 1 96.81 281 HIS B C 1
ATOM 11323 O O . HIS B 1 281 ? -12.438 -13.492 -2.043 1 96.81 281 HIS B O 1
ATOM 11329 N N . VAL B 1 282 ? -12.664 -15.5 -0.987 1 96.19 282 VAL B N 1
ATOM 11330 C CA . VAL B 1 282 ? -11.242 -15.82 -1.027 1 96.19 282 VAL B CA 1
ATOM 11331 C C . VAL B 1 282 ? -11 -16.969 -1.996 1 96.19 282 VAL B C 1
ATOM 11333 O O . VA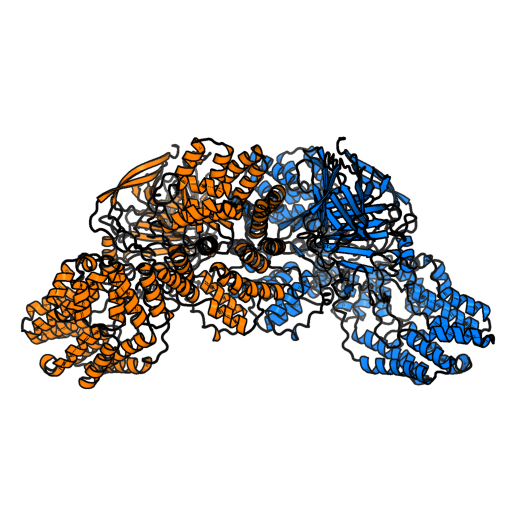L B 1 282 ? -9.938 -17.062 -2.625 1 96.19 282 VAL B O 1
ATOM 11336 N N . SER B 1 283 ? -11.961 -17.828 -2.072 1 96.94 283 SER B N 1
ATOM 11337 C CA . SER B 1 283 ? -11.891 -19.016 -2.924 1 96.94 283 SER B CA 1
ATOM 11338 C C . SER B 1 283 ? -12.992 -19 -3.977 1 96.94 283 SER B C 1
ATOM 11340 O O . SER B 1 283 ? -13.906 -19.828 -3.93 1 96.94 283 SER B O 1
ATOM 11342 N N . PRO B 1 284 ? -12.828 -18.188 -4.934 1 96.44 284 PRO B N 1
ATOM 11343 C CA . PRO B 1 284 ? -13.875 -18.125 -5.957 1 96.44 284 PRO B CA 1
ATOM 11344 C C . PRO B 1 284 ? -13.742 -19.234 -7.008 1 96.44 284 PRO B C 1
ATOM 11346 O O . PRO B 1 284 ? -14.719 -19.547 -7.695 1 96.44 284 PRO B O 1
ATOM 11349 N N . GLY B 1 285 ? -12.617 -19.812 -7.199 1 96.56 285 GLY B N 1
ATOM 11350 C CA . GLY B 1 285 ? -12.383 -20.75 -8.281 1 96.56 285 GLY B CA 1
ATOM 11351 C C . GLY B 1 285 ? -13.086 -22.078 -8.078 1 96.56 285 GLY B C 1
ATOM 11352 O O . GLY B 1 285 ? -12.992 -22.688 -7.012 1 96.56 285 GLY B O 1
ATOM 11353 N N . LYS B 1 286 ? -13.891 -22.5 -9.109 1 97.56 286 LYS B N 1
ATOM 11354 C CA . LYS B 1 286 ? -14.57 -23.781 -9.195 1 97.56 286 LYS B CA 1
ATOM 11355 C C . LYS B 1 286 ? -14.398 -24.406 -10.578 1 97.56 286 LYS B C 1
ATOM 11357 O O . LYS B 1 286 ? -14.969 -23.922 -11.555 1 97.56 286 LYS B O 1
ATOM 11362 N N . LYS B 1 287 ? -13.531 -25.469 -10.578 1 96.25 287 LYS B N 1
ATOM 11363 C CA . LYS B 1 287 ? -13.18 -26.062 -11.867 1 96.25 287 LYS B CA 1
ATOM 11364 C C . LYS B 1 287 ? -13.336 -27.578 -11.836 1 96.25 287 LYS B C 1
ATOM 11366 O O . LYS B 1 287 ? -13.078 -28.219 -10.812 1 96.25 287 LYS B O 1
ATOM 11371 N N . GLN B 1 288 ? -13.836 -28.141 -12.891 1 96.25 288 GLN B N 1
ATOM 11372 C CA . GLN B 1 288 ? -13.766 -29.578 -13.156 1 96.25 288 GLN B CA 1
ATOM 11373 C C . GLN B 1 288 ? -12.922 -29.859 -14.391 1 96.25 288 GLN B C 1
ATOM 11375 O O . GLN B 1 288 ? -13.078 -29.219 -15.43 1 96.25 288 GLN B O 1
ATOM 11380 N N . TRP B 1 289 ? -12.016 -30.781 -14.234 1 95.81 289 TRP B N 1
ATOM 11381 C CA . TRP B 1 289 ? -11.211 -31.266 -15.352 1 95.81 289 TRP B CA 1
ATOM 11382 C C . TRP B 1 289 ? -11.406 -32.781 -15.555 1 95.81 289 TRP B C 1
ATOM 11384 O O . TRP B 1 289 ? -11.508 -33.531 -14.578 1 95.81 289 TRP B O 1
ATOM 11394 N N . THR B 1 290 ? -11.477 -33.219 -16.875 1 96.25 290 THR B N 1
ATOM 11395 C CA . THR B 1 290 ? -11.562 -34.656 -17.188 1 96.25 290 THR B CA 1
ATOM 11396 C C . THR B 1 290 ? -10.797 -34.969 -18.469 1 96.25 290 THR B C 1
ATOM 11398 O O . THR B 1 290 ? -10.68 -34.125 -19.359 1 96.25 290 THR B O 1
ATOM 11401 N N . TRP B 1 291 ? -10.273 -36.219 -18.578 1 95.75 291 TRP B N 1
ATOM 11402 C CA . TRP B 1 291 ? -9.648 -36.688 -19.797 1 95.75 291 TRP B CA 1
ATOM 11403 C C . TRP B 1 291 ? -10.703 -37.062 -20.844 1 95.75 291 TRP B C 1
ATOM 11405 O O . TRP B 1 291 ? -10.383 -37.281 -22.016 1 95.75 291 TRP B O 1
ATOM 11415 N N . GLY B 1 292 ? -12 -37.031 -20.391 1 95.75 292 GLY B N 1
ATOM 11416 C CA . GLY B 1 292 ? -13.07 -37.531 -21.25 1 95.75 292 GLY B CA 1
ATOM 11417 C C . GLY B 1 292 ? -13.258 -39.031 -21.172 1 95.75 292 GLY B C 1
ATOM 11418 O O . GLY B 1 292 ? -12.375 -39.75 -20.688 1 95.75 292 GLY B O 1
ATOM 11419 N N . ASN B 1 293 ? -14.453 -39.562 -21.609 1 96.38 293 ASN B N 1
ATOM 11420 C CA . ASN B 1 293 ? -14.758 -41 -21.484 1 96.38 293 ASN B CA 1
ATOM 11421 C C . ASN B 1 293 ? -14.508 -41.719 -22.797 1 96.38 293 ASN B C 1
ATOM 11423 O O . ASN B 1 293 ? -14.891 -42.906 -22.938 1 96.38 293 ASN B O 1
ATOM 11427 N N . GLY B 1 294 ? -13.922 -41.094 -23.828 1 95.12 294 GLY B N 1
ATOM 11428 C CA . GLY B 1 294 ? -13.57 -41.719 -25.094 1 95.12 294 GLY B CA 1
ATOM 11429 C C . GLY B 1 294 ? -12.25 -42.469 -25.047 1 95.12 294 GLY B C 1
ATOM 11430 O O . GLY B 1 294 ? -11.664 -42.625 -23.969 1 95.12 294 GLY B O 1
ATOM 11431 N N . ASP B 1 295 ? -11.828 -42.906 -26.219 1 95.69 295 ASP B N 1
ATOM 11432 C CA . ASP B 1 295 ? -10.602 -43.688 -26.344 1 95.69 295 ASP B CA 1
ATOM 11433 C C . ASP B 1 295 ? -9.406 -42.906 -25.812 1 95.69 295 ASP B C 1
ATOM 11435 O O . ASP B 1 295 ? -8.508 -43.469 -25.188 1 95.69 295 ASP B O 1
ATOM 11439 N N . PHE B 1 296 ? -9.359 -41.688 -26.094 1 95.62 296 PHE B N 1
ATOM 11440 C CA . PHE B 1 296 ? -8.289 -40.812 -25.609 1 95.62 296 PHE B CA 1
ATOM 11441 C C . PHE B 1 296 ? -8.195 -40.844 -24.094 1 95.62 296 PHE B C 1
ATOM 11443 O O . PHE B 1 296 ? -7.109 -41.031 -23.531 1 95.62 296 PHE B O 1
ATOM 11450 N N . GLY B 1 297 ? -9.344 -40.625 -23.438 1 95.81 297 GLY B N 1
ATOM 11451 C CA . GLY B 1 297 ? -9.375 -40.656 -21.984 1 95.81 297 GLY B CA 1
ATOM 11452 C C . GLY B 1 297 ? -9 -42 -21.422 1 95.81 297 GLY B C 1
ATOM 11453 O O . GLY B 1 297 ? -8.312 -42.094 -20.391 1 95.81 297 GLY B O 1
ATOM 11454 N N . GLN B 1 298 ? -9.391 -43 -22.047 1 95.5 298 GLN B N 1
ATOM 11455 C CA . GLN B 1 298 ? -9.086 -44.375 -21.594 1 95.5 298 GLN B CA 1
ATOM 11456 C C . GLN B 1 298 ? -7.59 -44.656 -21.688 1 95.5 298 GLN B C 1
ATOM 11458 O O . GLN B 1 298 ? -7.035 -45.375 -20.859 1 95.5 298 GLN B O 1
ATOM 11463 N N . ALA B 1 299 ? -6.992 -44.156 -22.75 1 95.94 299 ALA B N 1
ATOM 11464 C CA . ALA B 1 299 ? -5.543 -44.312 -22.875 1 95.94 299 ALA B CA 1
ATOM 11465 C C . ALA B 1 299 ? -4.828 -43.625 -21.703 1 95.94 299 ALA B C 1
ATOM 11467 O O . ALA B 1 299 ? -3.84 -44.156 -21.188 1 95.94 299 ALA B O 1
ATOM 11468 N N . TRP B 1 300 ? -5.277 -42.531 -21.297 1 96.38 300 TRP B N 1
ATOM 11469 C CA . TRP B 1 300 ? -4.66 -41.812 -20.188 1 96.38 300 TRP B CA 1
ATOM 11470 C C . TRP B 1 300 ? -4.934 -42.5 -18.875 1 96.38 300 TRP B C 1
ATOM 11472 O O . TRP B 1 300 ? -4.098 -42.5 -17.969 1 96.38 300 TRP B O 1
ATOM 11482 N N . ASP B 1 301 ? -6.07 -43.156 -18.781 1 96.06 301 ASP B N 1
ATOM 11483 C CA . ASP B 1 301 ? -6.281 -44 -17.625 1 96.06 301 ASP B CA 1
ATOM 11484 C C . ASP B 1 301 ? -5.176 -45.062 -17.5 1 96.06 301 ASP B C 1
ATOM 11486 O O . ASP B 1 301 ? -4.629 -45.25 -16.422 1 96.06 301 ASP B O 1
ATOM 11490 N N . ARG B 1 302 ? -4.848 -45.594 -18.609 1 95.88 302 ARG B N 1
ATOM 11491 C CA . ARG B 1 302 ? -3.824 -46.625 -18.609 1 95.88 302 ARG B CA 1
ATOM 11492 C C . ARG B 1 302 ? -2.457 -46.062 -18.25 1 95.88 302 ARG B C 1
ATOM 11494 O O . ARG B 1 302 ? -1.642 -46.719 -17.609 1 95.88 302 ARG B O 1
ATOM 11501 N N . ASN B 1 303 ? -2.191 -44.875 -18.656 1 96.06 303 ASN B N 1
ATOM 11502 C CA . ASN B 1 303 ? -0.913 -44.219 -18.375 1 96.06 303 ASN B CA 1
ATOM 11503 C C . ASN B 1 303 ? -0.786 -43.844 -16.891 1 96.06 303 ASN B C 1
ATOM 11505 O O . ASN B 1 303 ? 0.324 -43.719 -16.375 1 96.06 303 ASN B O 1
ATOM 11509 N N . LEU B 1 304 ? -1.954 -43.688 -16.203 1 97.25 304 LEU B N 1
ATOM 11510 C CA . LEU B 1 304 ? -1.911 -43.031 -14.891 1 97.25 304 LEU B CA 1
ATOM 11511 C C . LEU B 1 304 ? -2.299 -44.031 -13.789 1 97.25 304 LEU B C 1
ATOM 11513 O O . LEU B 1 304 ? -2.104 -43.75 -12.602 1 97.25 304 LEU B O 1
ATOM 11517 N N . THR B 1 305 ? -2.914 -45.125 -14.062 1 97.31 305 THR B N 1
ATOM 11518 C CA . THR B 1 305 ? -3.318 -46.094 -13.062 1 97.31 305 THR B CA 1
ATOM 11519 C C . THR B 1 305 ? -3.314 -47.5 -13.664 1 97.31 305 THR B C 1
ATOM 11521 O O . THR B 1 305 ? -3.158 -47.656 -14.875 1 97.31 305 THR B O 1
ATOM 11524 N N . ASP B 1 306 ? -3.324 -48.531 -12.836 1 96.44 306 ASP B N 1
ATOM 11525 C CA . ASP B 1 306 ? -3.371 -49.906 -13.305 1 96.44 306 ASP B CA 1
ATOM 11526 C C . ASP B 1 306 ? -4.801 -50.438 -13.289 1 96.44 306 ASP B C 1
ATOM 11528 O O . ASP B 1 306 ? -5.234 -51.094 -14.242 1 96.44 306 ASP B O 1
ATOM 11532 N N . ALA B 1 307 ? -5.449 -50.156 -12.164 1 95.5 307 ALA B N 1
ATOM 11533 C CA . ALA B 1 307 ? -6.727 -50.875 -12.047 1 95.5 307 ALA B CA 1
ATOM 11534 C C . ALA B 1 307 ? -7.789 -49.969 -11.422 1 95.5 307 ALA B C 1
ATOM 11536 O O . ALA B 1 307 ? -8.953 -50.375 -11.297 1 95.5 307 ALA B O 1
ATOM 11537 N N . ASP B 1 308 ? -7.52 -48.781 -11.055 1 95.69 308 ASP B N 1
ATOM 11538 C CA . ASP B 1 308 ? -8.438 -47.969 -10.258 1 95.69 308 ASP B CA 1
ATOM 11539 C C . ASP B 1 308 ? -9.438 -47.25 -11.156 1 95.69 308 ASP B C 1
ATOM 11541 O O . ASP B 1 308 ? -10.414 -46.656 -10.664 1 95.69 308 ASP B O 1
ATOM 11545 N N . GLY B 1 309 ? -9.188 -47.219 -12.453 1 94.44 309 GLY B N 1
ATOM 11546 C CA . GLY B 1 309 ? -10.188 -46.688 -13.383 1 94.44 309 GLY B CA 1
ATOM 11547 C C . GLY B 1 309 ? -10.109 -45.188 -13.562 1 94.44 309 GLY B C 1
ATOM 11548 O O . GLY B 1 309 ? -9.156 -44.562 -13.109 1 94.44 309 GLY B O 1
ATOM 11549 N N . PRO B 1 310 ? -11.203 -44.625 -14.273 1 96.56 310 PRO B N 1
ATOM 11550 C CA . PRO B 1 310 ? -11.195 -43.219 -14.617 1 96.56 310 PRO B CA 1
ATOM 11551 C C . PRO B 1 310 ? -11.484 -42.312 -13.414 1 96.56 310 PRO B C 1
ATOM 11553 O O . PRO B 1 310 ? -12.117 -42.75 -12.453 1 96.56 310 PRO B O 1
ATOM 11556 N N . TYR B 1 311 ? -10.984 -41.125 -13.492 1 96.81 311 TYR B N 1
ATOM 11557 C CA . TYR B 1 311 ? -11.195 -40.094 -12.484 1 96.81 311 TYR B CA 1
ATOM 11558 C C . TYR B 1 311 ? -11.422 -38.75 -13.133 1 96.81 311 TYR B C 1
ATOM 11560 O O . TYR B 1 311 ? -11.188 -38.562 -14.328 1 96.81 311 TYR B O 1
ATOM 11568 N N . ILE B 1 312 ? -11.969 -37.781 -12.422 1 96.56 312 ILE B N 1
ATOM 11569 C CA . ILE B 1 312 ? -11.961 -36.375 -12.75 1 96.56 312 ILE B CA 1
ATOM 11570 C C . ILE B 1 312 ? -11.266 -35.594 -11.641 1 96.56 312 ILE B C 1
ATOM 11572 O O . ILE B 1 312 ? -11.016 -36.125 -10.555 1 96.56 312 ILE B O 1
ATOM 11576 N N . GLU B 1 313 ? -10.852 -34.375 -11.945 1 96.44 313 GLU B N 1
ATOM 11577 C CA . GLU B 1 313 ? -10.352 -33.469 -10.93 1 96.44 313 GLU B CA 1
ATOM 11578 C C . GLU B 1 313 ? -11.328 -32.312 -10.68 1 96.44 313 GLU B C 1
ATOM 11580 O O . GLU B 1 313 ? -11.719 -31.625 -11.609 1 96.44 313 GLU B O 1
ATOM 11585 N N . LEU B 1 314 ? -11.773 -32.25 -9.445 1 96.19 314 LEU B N 1
ATOM 11586 C CA . LEU B 1 314 ? -12.391 -31.016 -8.977 1 96.19 314 LEU B CA 1
ATOM 11587 C C . LEU B 1 314 ? -11.336 -30.062 -8.438 1 96.19 314 LEU B C 1
ATOM 11589 O O . LEU B 1 314 ? -10.492 -30.438 -7.633 1 96.19 314 LEU B O 1
ATOM 11593 N N . MET B 1 315 ? -11.273 -28.875 -9.031 1 96.5 315 MET B N 1
ATOM 11594 C CA . MET B 1 315 ? -10.234 -27.938 -8.617 1 96.5 315 MET B CA 1
ATOM 11595 C C . MET B 1 315 ? -10.844 -26.719 -7.961 1 96.5 315 MET B C 1
ATOM 11597 O O . MET B 1 315 ? -11.797 -26.141 -8.477 1 96.5 315 MET B O 1
ATOM 11601 N N . CYS B 1 316 ? -10.305 -26.391 -6.828 1 97.38 316 CYS B N 1
ATOM 11602 C CA . CYS B 1 316 ? -10.797 -25.297 -5.992 1 97.38 316 CYS B CA 1
ATOM 11603 C C . CYS B 1 316 ? -9.758 -24.203 -5.871 1 97.38 316 CYS B C 1
ATOM 11605 O O . CYS B 1 316 ? -8.75 -24.359 -5.191 1 97.38 316 CYS B O 1
ATOM 11607 N N . GLY B 1 317 ? -10.094 -23.062 -6.512 1 96.56 317 GLY B N 1
ATOM 11608 C CA . GLY B 1 317 ? -9.109 -22 -6.625 1 96.56 317 GLY B CA 1
ATOM 11609 C C . GLY B 1 317 ? -9.266 -20.922 -5.559 1 96.56 317 GLY B C 1
ATOM 11610 O O . GLY B 1 317 ? -10.391 -20.547 -5.219 1 96.56 317 GLY B O 1
ATOM 11611 N N . VAL B 1 318 ? -8.125 -20.5 -4.941 1 97.25 318 VAL B N 1
ATOM 11612 C CA . VAL B 1 318 ? -8.062 -19.422 -3.957 1 97.25 318 VAL B CA 1
ATOM 11613 C C . VAL B 1 318 ? -7.348 -18.219 -4.555 1 97.25 318 VAL B C 1
ATOM 11615 O O . VAL B 1 318 ? -6.254 -18.344 -5.109 1 97.25 318 VAL B O 1
ATOM 11618 N N . TYR B 1 319 ? -7.988 -17 -4.48 1 96.31 319 TYR B N 1
ATOM 11619 C CA . TYR B 1 319 ? -7.523 -15.75 -5.066 1 96.31 319 TYR B CA 1
ATOM 11620 C C . TYR B 1 319 ? -7.41 -15.867 -6.582 1 96.31 319 TYR B C 1
ATOM 11622 O O . TYR B 1 319 ? -6.5 -15.297 -7.188 1 96.31 319 TYR B O 1
ATOM 11630 N N . THR B 1 320 ? -8.188 -16.75 -7.18 1 94.88 320 THR B N 1
ATOM 11631 C CA . THR B 1 320 ? -8.227 -16.969 -8.617 1 94.88 320 THR B CA 1
ATOM 11632 C C . THR B 1 320 ? -9.523 -17.672 -9.023 1 94.88 320 THR B C 1
ATOM 11634 O O . THR B 1 320 ? -10.062 -18.469 -8.258 1 94.88 320 THR B O 1
ATOM 11637 N N . ASP B 1 321 ? -10.023 -17.281 -10.211 1 90.81 321 ASP B N 1
ATOM 11638 C CA . ASP B 1 321 ? -11.227 -17.969 -10.68 1 90.81 321 ASP B CA 1
ATOM 11639 C C . ASP B 1 321 ? -10.969 -18.656 -12.016 1 90.81 321 ASP B C 1
ATOM 11641 O O . ASP B 1 321 ? -11.852 -19.344 -12.547 1 90.81 321 ASP B O 1
ATOM 11645 N N . ASN B 1 322 ? -9.758 -18.453 -12.539 1 91.75 322 ASN B N 1
ATOM 11646 C CA . ASN B 1 322 ? -9.289 -19.125 -13.742 1 91.75 322 ASN B CA 1
ATOM 11647 C C . ASN B 1 322 ? -7.789 -19.391 -13.688 1 91.75 322 ASN B C 1
ATOM 11649 O O . ASN B 1 322 ? -7.055 -18.688 -13 1 91.75 322 ASN B O 1
ATOM 11653 N N . GLN B 1 323 ? -7.25 -20.344 -14.312 1 86.38 323 GLN B N 1
ATOM 11654 C CA . GLN B 1 323 ? -5.887 -20.828 -14.141 1 86.38 323 GLN B CA 1
ATOM 11655 C C . GLN B 1 323 ? -4.863 -19.766 -14.516 1 86.38 323 GLN B C 1
ATOM 11657 O O . GLN B 1 323 ? -3.84 -19.625 -13.836 1 86.38 323 GLN B O 1
ATOM 11662 N N . PRO B 1 324 ? -5.02 -18.969 -15.57 1 85.5 324 PRO B N 1
ATOM 11663 C CA . PRO B 1 324 ? -4.004 -17.953 -15.805 1 85.5 324 PRO B CA 1
ATOM 11664 C C . PRO B 1 324 ? -4.285 -16.656 -15.062 1 85.5 324 PRO B C 1
ATOM 11666 O O . PRO B 1 324 ? -3.631 -15.633 -15.312 1 85.5 324 PRO B O 1
ATOM 11669 N N . ASP B 1 325 ? -5.262 -16.688 -14.117 1 92.44 325 ASP B N 1
ATOM 11670 C CA . ASP B 1 325 ? -5.586 -15.469 -13.383 1 92.44 325 ASP B CA 1
ATOM 11671 C C . ASP B 1 325 ? -4.762 -15.367 -12.102 1 92.44 325 ASP B C 1
ATOM 11673 O O . ASP B 1 325 ? -5.297 -15.523 -11 1 92.44 325 ASP B O 1
ATOM 11677 N N . PHE B 1 326 ? -3.504 -15.016 -12.25 1 95.94 326 PHE B N 1
ATOM 11678 C CA . PHE B 1 326 ? -2.594 -14.875 -11.125 1 95.94 326 PHE B CA 1
ATOM 11679 C C . PHE B 1 326 ? -2.982 -13.688 -10.258 1 95.94 326 PHE B C 1
ATOM 11681 O O . PHE B 1 326 ? -3.543 -12.703 -10.75 1 95.94 326 PHE B O 1
ATOM 11688 N N . SER B 1 327 ? -2.818 -13.805 -8.953 1 96.81 327 SER B N 1
ATOM 11689 C CA . SER B 1 327 ? -2.947 -12.703 -8 1 96.81 327 SER B CA 1
ATOM 11690 C C . SER B 1 327 ? -1.589 -12.281 -7.457 1 96.81 327 SER B C 1
ATOM 11692 O O . SER B 1 327 ? -0.573 -12.922 -7.738 1 96.81 327 SER B O 1
ATOM 11694 N N . TRP B 1 328 ? -1.56 -11.219 -6.738 1 96.88 328 TRP B N 1
ATOM 11695 C CA . TRP B 1 328 ? -0.302 -10.641 -6.277 1 96.88 328 TRP B CA 1
ATOM 11696 C C . TRP B 1 328 ? -0.004 -11.062 -4.84 1 96.88 328 TRP B C 1
ATOM 11698 O O . TRP B 1 328 ? -0.923 -11.312 -4.059 1 96.88 328 TRP B O 1
ATOM 11708 N N . LEU B 1 329 ? 1.213 -11.172 -4.488 1 97.19 329 LEU B N 1
ATOM 11709 C CA . LEU B 1 329 ? 1.785 -11.367 -3.162 1 97.19 329 LEU B CA 1
ATOM 11710 C C . LEU B 1 329 ? 2.91 -10.375 -2.902 1 97.19 329 LEU B C 1
ATOM 11712 O O . LEU B 1 329 ? 4.02 -10.539 -3.41 1 97.19 329 LEU B O 1
ATOM 11716 N N . HIS B 1 330 ? 2.623 -9.336 -2.094 1 96.62 330 HIS B N 1
ATOM 11717 C CA . HIS B 1 330 ? 3.547 -8.234 -1.838 1 96.62 330 HIS B CA 1
ATOM 11718 C C . HIS B 1 330 ? 4.773 -8.719 -1.07 1 96.62 330 HIS B C 1
ATOM 11720 O O . HIS B 1 330 ? 4.762 -9.797 -0.479 1 96.62 330 HIS B O 1
ATOM 11726 N N . PRO B 1 331 ? 5.941 -7.887 -1.085 1 97.44 331 PRO B N 1
ATOM 11727 C CA . PRO B 1 331 ? 7.137 -8.289 -0.345 1 97.44 331 PRO B CA 1
ATOM 11728 C C . PRO B 1 331 ? 6.844 -8.625 1.117 1 97.44 331 PRO B C 1
ATOM 11730 O O . PRO B 1 331 ? 6.258 -7.805 1.832 1 97.44 331 PRO B O 1
ATOM 11733 N N . TYR B 1 332 ? 7.164 -9.836 1.521 1 98.12 332 TYR B N 1
ATOM 11734 C CA . TYR B 1 332 ? 7.129 -10.312 2.898 1 98.12 332 TYR B CA 1
ATOM 11735 C C . TYR B 1 332 ? 5.691 -10.516 3.371 1 98.12 332 TYR B C 1
ATOM 11737 O O . TYR B 1 332 ? 5.445 -10.688 4.566 1 98.12 332 TYR B O 1
ATOM 11745 N N . GLU B 1 333 ? 4.715 -10.445 2.455 1 97.62 333 GLU B N 1
ATOM 11746 C CA . GLU B 1 333 ? 3.309 -10.648 2.781 1 97.62 333 GLU B CA 1
ATOM 11747 C C . GLU B 1 333 ? 3.002 -12.117 3.02 1 97.62 333 GLU B C 1
ATOM 11749 O O . GLU B 1 333 ? 3.555 -12.992 2.346 1 97.62 333 GLU B O 1
ATOM 11754 N N . GLU B 1 334 ? 2.182 -12.375 3.996 1 97.88 334 GLU B N 1
ATOM 11755 C CA . GLU B 1 334 ? 1.594 -13.695 4.199 1 97.88 334 GLU B CA 1
ATOM 11756 C C . GLU B 1 334 ? 0.094 -13.688 3.918 1 97.88 334 GLU B C 1
ATOM 11758 O O . GLU B 1 334 ? -0.604 -12.742 4.293 1 97.88 334 GLU B O 1
ATOM 11763 N N . LYS B 1 335 ? -0.443 -14.625 3.191 1 97.38 335 LYS B N 1
ATOM 11764 C CA . LYS B 1 335 ? -1.868 -14.898 3.043 1 97.38 335 LYS B CA 1
ATOM 11765 C C . LYS B 1 335 ? -2.225 -16.266 3.611 1 97.38 335 LYS B C 1
ATOM 11767 O O . LYS B 1 335 ? -1.466 -17.234 3.453 1 97.38 335 LYS B O 1
ATOM 11772 N N . SER B 1 336 ? -3.279 -16.328 4.316 1 97.31 336 SER B N 1
ATOM 11773 C CA . SER B 1 336 ? -3.766 -17.594 4.852 1 97.31 336 SER B CA 1
ATOM 11774 C C . SER B 1 336 ? -5.262 -17.75 4.602 1 97.31 336 SER B C 1
ATOM 11776 O O . SER B 1 336 ? -5.992 -16.766 4.5 1 97.31 336 SER B O 1
ATOM 11778 N N . PHE B 1 337 ? -5.727 -18.906 4.438 1 97.5 337 PHE B N 1
ATOM 11779 C CA . PHE B 1 337 ? -7.117 -19.25 4.168 1 97.5 337 PHE B CA 1
ATOM 11780 C C . PHE B 1 337 ? -7.426 -20.672 4.609 1 97.5 337 PHE B C 1
ATOM 11782 O O . PHE B 1 337 ? -6.516 -21.438 4.922 1 97.5 337 PHE B O 1
ATOM 11789 N N . LYS B 1 338 ? -8.68 -21 4.621 1 97.88 338 LYS B N 1
ATOM 11790 C CA . LYS B 1 338 ? -9.125 -22.328 4.996 1 97.88 338 LYS B CA 1
ATOM 11791 C C . LYS B 1 338 ? -10.047 -22.922 3.934 1 97.88 338 LYS B C 1
ATOM 11793 O O . LYS B 1 338 ? -10.836 -22.203 3.32 1 97.88 338 LYS B O 1
ATOM 11798 N N . GLN B 1 339 ? -9.875 -24.109 3.699 1 98.44 339 GLN B N 1
ATOM 11799 C CA . GLN B 1 339 ? -10.734 -24.922 2.855 1 98.44 339 GLN B CA 1
ATOM 11800 C C . GLN B 1 339 ? -11.172 -26.188 3.584 1 98.44 339 GLN B C 1
ATOM 11802 O O . GLN B 1 339 ? -10.406 -26.766 4.363 1 98.44 339 GLN B O 1
ATOM 11807 N N . TYR B 1 340 ? -12.414 -26.641 3.324 1 98.69 340 TYR B N 1
ATOM 11808 C CA . TYR B 1 340 ? -12.938 -27.859 3.936 1 98.69 340 TYR B CA 1
ATOM 11809 C C . TYR B 1 340 ? -13.336 -28.875 2.871 1 98.69 340 TYR B C 1
ATOM 11811 O O . TYR B 1 340 ? -14 -28.531 1.893 1 98.69 340 TYR B O 1
ATOM 11819 N N . PHE B 1 341 ? -12.867 -30.062 3.018 1 98.69 341 PHE B N 1
ATOM 11820 C CA . PHE B 1 341 ? -13.258 -31.172 2.166 1 98.69 341 PHE B CA 1
ATOM 11821 C C . PHE B 1 341 ? -13.992 -32.25 2.971 1 98.69 341 PHE B C 1
ATOM 11823 O O . PHE B 1 341 ? -13.57 -32.594 4.074 1 98.69 341 PHE B O 1
ATOM 11830 N N . MET B 1 342 ? -15.148 -32.719 2.422 1 98.56 342 MET B N 1
ATOM 11831 C CA . MET B 1 342 ? -15.953 -33.656 3.217 1 98.56 342 MET B CA 1
ATOM 11832 C C . MET B 1 342 ? -16.656 -34.656 2.322 1 98.56 342 MET B C 1
ATOM 11834 O O . MET B 1 342 ? -17.047 -34.344 1.2 1 98.56 342 MET B O 1
ATOM 11838 N N . PRO B 1 343 ? -16.766 -35.938 2.811 1 98.19 343 PRO B N 1
ATOM 11839 C CA . PRO B 1 343 ? -17.719 -36.844 2.178 1 98.19 343 PRO B CA 1
ATOM 11840 C C . PRO B 1 343 ? -19.172 -36.5 2.531 1 98.19 343 PRO B C 1
ATOM 11842 O O . PRO B 1 343 ? -19.422 -35.875 3.557 1 98.19 343 PRO B O 1
ATOM 11845 N N . TYR B 1 344 ? -20.047 -36.75 1.705 1 97.62 344 TYR B N 1
ATOM 11846 C CA . TYR B 1 344 ? -21.469 -36.656 2.062 1 97.62 344 TYR B CA 1
ATOM 11847 C C . TYR B 1 344 ? -22.281 -37.781 1.396 1 97.62 344 TYR B C 1
ATOM 11849 O O . TYR B 1 344 ? -21.766 -38.5 0.535 1 97.62 344 TYR B O 1
ATOM 11857 N N . TYR B 1 345 ? -23.5 -37.938 1.862 1 97.25 345 TYR B N 1
ATOM 11858 C CA . TYR B 1 345 ? -24.297 -39.094 1.448 1 97.25 345 TYR B CA 1
ATOM 11859 C C . TYR B 1 345 ? -25.75 -38.719 1.243 1 97.25 345 TYR B C 1
ATOM 11861 O O . TYR B 1 345 ? -26.328 -37.969 2.057 1 97.25 345 TYR B O 1
ATOM 11869 N N . ASN B 1 346 ? -26.312 -39.094 0.157 1 97.12 346 ASN B N 1
ATOM 11870 C CA . ASN B 1 346 ? -27.75 -39.125 -0.137 1 97.12 346 ASN B CA 1
ATOM 11871 C C . ASN B 1 346 ? -28.344 -37.719 -0.223 1 97.12 346 ASN B C 1
ATOM 11873 O O . ASN B 1 346 ? -29.516 -37.531 0.133 1 97.12 346 ASN B O 1
ATOM 11877 N N . VAL B 1 347 ? -27.594 -36.719 -0.562 1 97.62 347 VAL B N 1
ATOM 11878 C CA . VAL B 1 347 ? -28.125 -35.375 -0.696 1 97.62 347 VAL B CA 1
ATOM 11879 C C . VAL B 1 347 ? -28.344 -35.031 -2.172 1 97.62 347 VAL B C 1
ATOM 11881 O O . VAL B 1 347 ? -29.125 -34.156 -2.508 1 97.62 347 VAL B O 1
ATOM 11884 N N . GLY B 1 348 ? -27.578 -35.781 -3.051 1 96.81 348 GLY B N 1
ATOM 11885 C CA . GLY B 1 348 ? -27.672 -35.5 -4.477 1 96.81 348 GLY B CA 1
ATOM 11886 C C . GLY B 1 348 ? -26.969 -34.219 -4.887 1 96.81 348 GLY B C 1
ATOM 11887 O O . GLY B 1 348 ? -25.844 -33.938 -4.457 1 96.81 348 GLY B O 1
ATOM 11888 N N . VAL B 1 349 ? -27.562 -33.469 -5.812 1 97.06 349 VAL B N 1
ATOM 11889 C CA . VAL B 1 349 ? -27.016 -32.188 -6.246 1 97.06 349 VAL B CA 1
ATOM 11890 C C . VAL B 1 349 ? -27.312 -31.125 -5.203 1 97.06 349 VAL B C 1
ATOM 11892 O O . VAL B 1 349 ? -28.375 -30.484 -5.246 1 97.06 349 VAL B O 1
ATOM 11895 N N . VAL B 1 350 ? -26.375 -30.844 -4.422 1 98.25 350 VAL B N 1
ATOM 11896 C CA . VAL B 1 350 ? -26.484 -29.938 -3.279 1 98.25 350 VAL B CA 1
ATOM 11897 C C . VAL B 1 350 ? -26.953 -28.562 -3.746 1 98.25 350 VAL B C 1
ATOM 11899 O O . VAL B 1 350 ? -26.5 -28.062 -4.781 1 98.25 350 VAL B O 1
ATOM 11902 N N . LYS B 1 351 ? -27.938 -27.953 -2.994 1 98.12 351 LYS B N 1
ATOM 11903 C CA . LYS B 1 351 ? -28.422 -26.625 -3.32 1 98.12 351 LYS B CA 1
ATOM 11904 C C . LYS B 1 351 ? -27.703 -25.562 -2.5 1 98.12 351 LYS B C 1
ATOM 11906 O O . LYS B 1 351 ? -27.469 -24.438 -2.982 1 98.12 351 LYS B O 1
ATOM 11911 N N . ASN B 1 352 ? -27.422 -25.781 -1.306 1 98.44 352 ASN B N 1
ATOM 11912 C CA . ASN B 1 352 ? -26.594 -24.953 -0.442 1 98.44 352 ASN B CA 1
ATOM 11913 C C . ASN B 1 352 ? -25.844 -25.797 0.593 1 98.44 352 ASN B C 1
ATOM 11915 O O . ASN B 1 352 ? -26.234 -26.922 0.88 1 98.44 352 ASN B O 1
ATOM 11919 N N . ALA B 1 353 ? -24.75 -25.234 1.028 1 98.5 353 ALA B N 1
ATOM 11920 C CA . ALA B 1 353 ? -23.953 -25.984 1.998 1 98.5 353 ALA B CA 1
ATOM 11921 C C . ALA B 1 353 ? -23.078 -25.047 2.834 1 98.5 353 ALA B C 1
ATOM 11923 O O . ALA B 1 353 ? -22.688 -23.984 2.369 1 98.5 353 ALA B O 1
ATOM 11924 N N . THR B 1 354 ? -22.844 -25.359 4.051 1 97.69 354 THR B N 1
ATOM 11925 C CA . THR B 1 354 ? -21.828 -24.844 4.957 1 97.69 354 THR B CA 1
ATOM 11926 C C . THR B 1 354 ? -20.906 -25.953 5.453 1 97.69 354 THR B C 1
ATOM 11928 O O . THR B 1 354 ? -21.109 -27.125 5.109 1 97.69 354 THR B O 1
ATOM 11931 N N . LYS B 1 355 ? -19.875 -25.609 6.215 1 97.5 355 LYS B N 1
ATOM 11932 C CA . LYS B 1 355 ? -19 -26.656 6.746 1 97.5 355 LYS B CA 1
ATOM 11933 C C . LYS B 1 355 ? -19.766 -27.547 7.738 1 97.5 355 LYS B C 1
ATOM 11935 O O . LYS B 1 355 ? -19.312 -28.641 8.055 1 97.5 355 LYS B O 1
ATOM 11940 N N . GLU B 1 356 ? -21.062 -27.125 8.148 1 97.88 356 GLU B N 1
ATOM 11941 C CA . GLU B 1 356 ? -21.828 -27.844 9.156 1 97.88 356 GLU B CA 1
ATOM 11942 C C . GLU B 1 356 ? -22.859 -28.781 8.508 1 97.88 356 GLU B C 1
ATOM 11944 O O . GLU B 1 356 ? -23.125 -29.875 9.016 1 97.88 356 GLU B O 1
ATOM 11949 N N . ALA B 1 357 ? -23.391 -28.25 7.375 1 98.44 357 ALA B N 1
ATOM 11950 C CA . ALA B 1 357 ? -24.531 -29 6.844 1 98.44 357 ALA B CA 1
ATOM 11951 C C . ALA B 1 357 ? -24.688 -28.766 5.344 1 98.44 357 ALA B C 1
ATOM 11953 O O . ALA B 1 357 ? -24.312 -27.719 4.832 1 98.44 357 ALA B O 1
ATOM 11954 N N . LEU B 1 358 ? -25.25 -29.781 4.68 1 98.56 358 LEU B N 1
ATOM 11955 C CA . LEU B 1 358 ? -25.625 -29.734 3.271 1 98.56 358 LEU B CA 1
ATOM 11956 C C . LEU B 1 358 ? -27.141 -29.906 3.107 1 98.56 358 LEU B C 1
ATOM 11958 O O . LEU B 1 358 ? -27.766 -30.656 3.859 1 98.56 358 LEU B O 1
ATOM 11962 N N . LEU B 1 359 ? -27.641 -29.234 2.043 1 98.5 359 LEU B N 1
ATOM 11963 C CA . LEU B 1 359 ? -29.094 -29.219 1.873 1 98.5 359 LEU B CA 1
ATOM 11964 C C . LEU B 1 359 ? -29.469 -29.344 0.4 1 98.5 359 LEU B C 1
ATOM 11966 O O . LEU B 1 359 ? -28.828 -28.719 -0.458 1 98.5 359 LEU B O 1
ATOM 11970 N N . ASN B 1 360 ? -30.422 -30.156 0.136 1 98.38 360 ASN B N 1
ATOM 11971 C CA . ASN B 1 360 ? -31.109 -30.234 -1.151 1 98.38 360 ASN B CA 1
ATOM 11972 C C . ASN B 1 360 ? -32.625 -30.078 -0.993 1 98.38 360 ASN B C 1
ATOM 11974 O O . ASN B 1 360 ? -33.188 -30.5 0.014 1 98.38 360 ASN B O 1
ATOM 11978 N N . LEU B 1 361 ? -33.219 -29.422 -1.874 1 97.88 361 LEU B N 1
ATOM 11979 C CA . LEU B 1 361 ? -34.656 -29.188 -1.932 1 97.88 361 LEU B CA 1
ATOM 11980 C C . LEU B 1 361 ? -35.188 -29.328 -3.359 1 97.88 361 LEU B C 1
ATOM 11982 O O . LEU B 1 361 ? -34.75 -28.594 -4.254 1 97.88 361 LEU B O 1
ATOM 11986 N N . GLU B 1 362 ? -36.062 -30.266 -3.537 1 96.19 362 GLU B N 1
ATOM 11987 C CA . GLU B 1 362 ? -36.594 -30.516 -4.867 1 96.19 362 GLU B CA 1
ATOM 11988 C C . GLU B 1 362 ? -38.125 -30.531 -4.848 1 96.19 362 GLU B C 1
ATOM 11990 O O . GLU B 1 362 ? -38.75 -30.875 -3.83 1 96.19 362 GLU B O 1
ATOM 11995 N N . LEU B 1 363 ? -38.688 -30.141 -5.906 1 95.5 363 LEU B N 1
ATOM 11996 C CA . LEU B 1 363 ? -40.125 -30.188 -6.148 1 95.5 363 LEU B CA 1
ATOM 11997 C C . LEU B 1 363 ? -40.406 -30.938 -7.449 1 95.5 363 LEU B C 1
ATOM 11999 O O . LEU B 1 363 ? -39.969 -30.516 -8.523 1 95.5 363 LEU B O 1
ATOM 12003 N N . GLU B 1 364 ? -41.031 -32.031 -7.328 1 92.44 364 GLU B N 1
ATOM 12004 C CA . GLU B 1 364 ? -41.438 -32.812 -8.492 1 92.44 364 GLU B CA 1
ATOM 12005 C C . GLU B 1 364 ? -42.875 -33.281 -8.375 1 92.44 364 GLU B C 1
ATOM 12007 O O . GLU B 1 364 ? -43.219 -34.062 -7.465 1 92.44 364 GLU B O 1
ATOM 12012 N N . ALA B 1 365 ? -43.719 -33 -9.25 1 91.56 365 ALA B N 1
ATOM 12013 C CA . ALA B 1 365 ? -45.094 -33.469 -9.352 1 91.56 365 ALA B CA 1
ATOM 12014 C C . ALA B 1 365 ? -45.844 -33.25 -8.039 1 91.56 365 ALA B C 1
ATOM 12016 O O . ALA B 1 365 ? -46.438 -34.188 -7.508 1 91.56 365 ALA B O 1
ATOM 12017 N N . GLY B 1 366 ? -45.656 -32.156 -7.492 1 90.25 366 GLY B N 1
ATOM 12018 C CA . GLY B 1 366 ? -46.375 -31.781 -6.289 1 90.25 366 GLY B CA 1
ATOM 12019 C C . GLY B 1 366 ? -45.781 -32.344 -5.023 1 90.25 366 GLY B C 1
ATOM 12020 O O . GLY B 1 366 ? -46.281 -32.125 -3.924 1 90.25 366 GLY B O 1
ATOM 12021 N N . GLN B 1 367 ? -44.688 -33.062 -5.211 1 95.31 367 GLN B N 1
ATOM 12022 C CA . GLN B 1 367 ? -43.969 -33.625 -4.062 1 95.31 367 GLN B CA 1
ATOM 12023 C C . GLN B 1 367 ? -42.75 -32.812 -3.74 1 95.31 367 GLN B C 1
ATOM 12025 O O . GLN B 1 367 ? -41.875 -32.625 -4.598 1 95.31 367 GLN B O 1
ATOM 12030 N N . VAL B 1 368 ? -42.656 -32.312 -2.514 1 96.81 368 VAL B N 1
ATOM 12031 C CA . VAL B 1 368 ? -41.5 -31.578 -2.045 1 96.81 368 VAL B CA 1
ATOM 12032 C C . VAL B 1 368 ? -40.594 -32.5 -1.236 1 96.81 368 VAL B C 1
ATOM 12034 O O . VAL B 1 368 ? -41.031 -33.094 -0.249 1 96.81 368 VAL B O 1
ATOM 12037 N N . THR B 1 369 ? -39.406 -32.688 -1.709 1 97.44 369 THR B N 1
ATOM 12038 C CA . THR B 1 369 ? -38.438 -33.562 -1.01 1 97.44 369 THR B CA 1
ATOM 12039 C C . THR B 1 369 ? -37.312 -32.719 -0.446 1 97.44 369 THR B C 1
ATOM 12041 O O . THR B 1 369 ? -36.656 -31.969 -1.174 1 97.44 369 THR B O 1
ATOM 12044 N N . ILE B 1 370 ? -37.031 -32.844 0.862 1 97.69 370 ILE B N 1
ATOM 12045 C CA . ILE B 1 370 ? -35.906 -32.219 1.54 1 97.69 370 ILE B CA 1
ATOM 12046 C C . ILE B 1 370 ? -34.906 -33.281 1.947 1 97.69 370 ILE B C 1
ATOM 12048 O O . ILE B 1 370 ? -35.25 -34.344 2.5 1 97.69 370 ILE B O 1
ATOM 12052 N N . LYS B 1 371 ? -33.688 -33.062 1.591 1 98.25 371 LYS B N 1
ATOM 12053 C CA . LYS B 1 371 ? -32.594 -33.906 2.025 1 98.25 371 LYS B CA 1
ATOM 12054 C C . LYS B 1 371 ? -31.516 -33.094 2.756 1 98.25 371 LYS B C 1
ATOM 12056 O O . LYS B 1 371 ? -31.125 -32.031 2.307 1 98.25 371 LYS B O 1
ATOM 12061 N N . ILE B 1 372 ? -31.078 -33.594 3.916 1 98.44 372 ILE B N 1
ATOM 12062 C CA . ILE B 1 372 ? -30.078 -32.875 4.719 1 98.44 372 ILE B CA 1
ATOM 12063 C C . ILE B 1 372 ? -29.016 -33.875 5.18 1 98.44 372 ILE B C 1
ATOM 12065 O O . ILE B 1 372 ? -29.312 -35 5.551 1 98.44 372 ILE B O 1
ATOM 12069 N N . TYR B 1 373 ? -27.766 -33.5 5.094 1 98.19 373 TYR B N 1
ATOM 12070 C CA . TYR B 1 373 ? -26.594 -34.188 5.652 1 98.19 373 TYR B CA 1
ATOM 12071 C C . TYR B 1 373 ? -25.812 -33.25 6.57 1 98.19 373 TYR B C 1
ATOM 12073 O O . TYR B 1 373 ? -25.719 -32.031 6.32 1 98.19 373 TYR B O 1
ATOM 12081 N N . VAL B 1 374 ? -25.281 -33.75 7.707 1 98.38 374 VAL B N 1
ATOM 12082 C CA . VAL B 1 374 ? -24.547 -32.938 8.648 1 98.38 374 VAL B CA 1
ATOM 12083 C C . VAL B 1 374 ? -23.156 -33.531 8.891 1 98.38 374 VAL B C 1
ATOM 12085 O O . VAL B 1 374 ? -22.938 -34.719 8.656 1 98.38 374 VAL B O 1
ATOM 12088 N N . THR B 1 375 ? -22.188 -32.719 9.336 1 98.06 375 THR B N 1
ATOM 12089 C CA . THR B 1 375 ? -20.781 -33.094 9.453 1 98.06 375 THR B CA 1
ATOM 12090 C C . THR B 1 375 ? -20.422 -33.375 10.914 1 98.06 375 THR B C 1
ATOM 12092 O O . THR B 1 375 ? -19.25 -33.531 11.242 1 98.06 375 THR B O 1
ATOM 12095 N N . SER B 1 376 ? -21.312 -33.312 11.805 1 97.25 376 SER B N 1
ATOM 12096 C CA . SER B 1 376 ? -21.172 -33.625 13.227 1 97.25 376 SER B CA 1
ATOM 12097 C C . SER B 1 376 ? -22.484 -34.094 13.82 1 97.25 376 SER B C 1
ATOM 12099 O O . SER B 1 376 ? -23.5 -34.219 13.109 1 97.25 376 SER B O 1
ATOM 12101 N N . VAL B 1 377 ? -22.391 -34.469 15.141 1 96.94 377 VAL B N 1
ATOM 12102 C CA . VAL B 1 377 ? -23.625 -34.812 15.828 1 96.94 377 VAL B CA 1
ATOM 12103 C C . VAL B 1 377 ? -24.375 -33.562 16.25 1 96.94 377 VAL B C 1
ATOM 12105 O O . VAL B 1 377 ? -23.812 -32.688 16.922 1 96.94 377 VAL B O 1
ATOM 12108 N N . TYR B 1 378 ? -25.578 -33.406 15.727 1 97.31 378 TYR B N 1
ATOM 12109 C CA . TYR B 1 378 ? -26.469 -32.312 16.094 1 97.31 378 TYR B CA 1
ATOM 12110 C C . TYR B 1 378 ? -27.766 -32.812 16.719 1 97.31 378 TYR B C 1
ATOM 12112 O O . TYR B 1 378 ? -28.719 -33.156 16 1 97.31 378 TYR B O 1
ATOM 12120 N N . PRO B 1 379 ? -27.797 -32.844 18.016 1 96.62 379 PRO B N 1
ATOM 12121 C CA . PRO B 1 379 ? -29.016 -33.344 18.656 1 96.62 379 PRO B CA 1
ATOM 12122 C C . PRO B 1 379 ? -30.156 -32.312 18.625 1 96.62 379 PRO B C 1
ATOM 12124 O O . PRO B 1 379 ? -29.906 -31.125 18.672 1 96.62 379 PRO B O 1
ATOM 12127 N N . ASP B 1 380 ? -31.375 -32.75 18.516 1 95.75 380 ASP B N 1
ATOM 12128 C CA . ASP B 1 380 ? -32.594 -31.969 18.641 1 95.75 380 ASP B CA 1
ATOM 12129 C C . ASP B 1 380 ? -32.594 -30.781 17.688 1 95.75 380 ASP B C 1
ATOM 12131 O O . ASP B 1 380 ? -32.812 -29.641 18.094 1 95.75 380 ASP B O 1
ATOM 12135 N N . CYS B 1 381 ? -32.125 -31.047 16.422 1 97.19 381 CYS B N 1
ATOM 12136 C CA . CYS B 1 381 ? -32.188 -30.016 15.398 1 97.19 381 CYS B CA 1
ATOM 12137 C C . CYS B 1 381 ? -33.625 -29.828 14.898 1 97.19 381 CYS B C 1
ATOM 12139 O O . CYS B 1 381 ? -34.5 -30.641 15.188 1 97.19 381 CYS B O 1
ATOM 12141 N N . THR B 1 382 ? -33.844 -28.656 14.312 1 98 382 THR B N 1
ATOM 12142 C CA . THR B 1 382 ? -35.156 -28.375 13.727 1 98 382 THR B CA 1
ATOM 12143 C C . THR B 1 382 ? -35.031 -28.219 12.211 1 98 382 THR B C 1
ATOM 12145 O O . THR B 1 382 ? -34.281 -27.359 11.727 1 98 382 THR B O 1
ATOM 12148 N N . VAL B 1 383 ? -35.656 -29.094 11.453 1 98.19 383 VAL B N 1
ATOM 12149 C CA . VAL B 1 383 ? -35.812 -28.953 10.008 1 98.19 383 VAL B CA 1
ATOM 12150 C C . VAL B 1 383 ? -37.125 -28.234 9.688 1 98.19 383 VAL B C 1
ATOM 12152 O O . VAL B 1 383 ? -38.188 -28.703 10.062 1 98.19 383 VAL B O 1
ATOM 12155 N N . GLN B 1 384 ? -36.969 -27.125 9.039 1 97.62 384 GLN B N 1
ATOM 12156 C CA . GLN B 1 384 ? -38.156 -26.312 8.734 1 97.62 384 GLN B CA 1
ATOM 12157 C C . GLN B 1 384 ? -38.281 -26.109 7.227 1 97.62 384 GLN B C 1
ATOM 12159 O O . GLN B 1 384 ? -37.312 -25.891 6.527 1 97.62 384 GLN B O 1
ATOM 12164 N N . LEU B 1 385 ? -39.469 -26.297 6.695 1 97.12 385 LEU B N 1
ATOM 12165 C CA . LEU B 1 385 ? -39.844 -25.953 5.324 1 97.12 385 LEU B CA 1
ATOM 12166 C C . LEU B 1 385 ? -40.969 -24.938 5.309 1 97.12 385 LEU B C 1
ATOM 12168 O O . LEU B 1 385 ? -42 -25.125 5.965 1 97.12 385 LEU B O 1
ATOM 12172 N N . SER B 1 386 ? -40.75 -23.906 4.68 1 96.81 386 SER B N 1
ATOM 12173 C CA . SER B 1 386 ? -41.781 -22.875 4.586 1 96.81 386 SER B CA 1
ATOM 12174 C C . SER B 1 386 ? -42.156 -22.609 3.135 1 96.81 386 SER B C 1
ATOM 12176 O O . SER B 1 386 ? -41.375 -22.828 2.223 1 96.81 386 SER B O 1
ATOM 12178 N N . HIS B 1 387 ? -43.312 -22.375 2.867 1 94.31 387 HIS B N 1
ATOM 12179 C CA . HIS B 1 387 ? -43.844 -21.859 1.61 1 94.31 387 HIS B CA 1
ATOM 12180 C C . HIS B 1 387 ? -44.312 -20.422 1.755 1 94.31 387 HIS B C 1
ATOM 12182 O O . HIS B 1 387 ? -45.344 -20.156 2.416 1 94.31 387 HIS B O 1
ATOM 12188 N N . ALA B 1 388 ? -43.531 -19.5 1.13 1 85.81 388 ALA B N 1
ATOM 12189 C CA . ALA B 1 388 ? -43.719 -18.062 1.366 1 85.81 388 ALA B CA 1
ATOM 12190 C C . ALA B 1 388 ? -43.594 -17.734 2.85 1 85.81 388 ALA B C 1
ATOM 12192 O O . ALA B 1 388 ? -42.531 -17.953 3.453 1 85.81 388 ALA B O 1
ATOM 12193 N N . LYS B 1 389 ? -44.625 -17.5 3.518 1 81.44 389 LYS B N 1
ATOM 12194 C CA . LYS B 1 389 ? -44.531 -17.094 4.914 1 81.44 389 LYS B CA 1
ATOM 12195 C C . LYS B 1 389 ? -45.125 -18.141 5.84 1 81.44 389 LYS B C 1
ATOM 12197 O O . LYS B 1 389 ? -45.062 -18.016 7.066 1 81.44 389 LYS B O 1
ATOM 12202 N N . THR B 1 390 ? -45.469 -19.219 5.281 1 92.38 390 THR B N 1
ATOM 12203 C CA . THR B 1 390 ? -46.156 -20.219 6.082 1 92.38 390 THR B CA 1
ATOM 12204 C C . THR B 1 390 ? -45.281 -21.453 6.281 1 92.38 390 THR B C 1
ATOM 12206 O O . THR B 1 390 ? -44.781 -22.031 5.312 1 92.38 390 THR B O 1
ATOM 12209 N N . VAL B 1 391 ? -45.094 -21.891 7.508 1 95.94 391 VAL B N 1
ATOM 12210 C CA . VAL B 1 391 ? -44.344 -23.094 7.82 1 95.94 391 VAL B CA 1
ATOM 12211 C C . VAL B 1 391 ? -45.188 -24.328 7.527 1 95.94 391 VAL B C 1
ATOM 12213 O O . VAL B 1 391 ? -46.281 -24.484 8.055 1 95.94 391 VAL B O 1
ATOM 12216 N N . ILE B 1 392 ? -44.781 -25.188 6.672 1 94 392 ILE B N 1
ATOM 12217 C CA . ILE B 1 392 ? -45.531 -26.359 6.27 1 94 392 ILE B CA 1
ATOM 12218 C C . ILE B 1 392 ? -44.906 -27.609 6.859 1 94 392 ILE B C 1
ATOM 12220 O O . ILE B 1 392 ? -45.531 -28.672 6.887 1 94 392 ILE B O 1
ATOM 12224 N N . LEU B 1 393 ? -43.688 -27.531 7.262 1 95.62 393 LEU B N 1
ATOM 12225 C CA . LEU B 1 393 ? -43 -28.609 7.973 1 95.62 393 LEU B CA 1
ATOM 12226 C C . LEU B 1 393 ? -42.156 -28.062 9.109 1 95.62 393 LEU B C 1
ATOM 12228 O O . LEU B 1 393 ? -41.469 -27.047 8.938 1 95.62 393 LEU B O 1
ATOM 12232 N N . ASP B 1 394 ? -42.219 -28.547 10.266 1 96.69 394 ASP B N 1
ATOM 12233 C CA . ASP B 1 394 ? -41.438 -28.25 11.453 1 96.69 394 ASP B CA 1
ATOM 12234 C C . ASP B 1 394 ? -41.156 -29.5 12.273 1 96.69 394 ASP B C 1
ATOM 12236 O O . ASP B 1 394 ? -42 -29.922 13.07 1 96.69 394 ASP B O 1
ATOM 12240 N N . LYS B 1 395 ? -40.031 -30.094 11.992 1 96.44 395 LYS B N 1
ATOM 12241 C CA . LYS B 1 395 ? -39.75 -31.406 12.562 1 96.44 395 LYS B CA 1
ATOM 12242 C C . LYS B 1 395 ? -38.469 -31.375 13.398 1 96.44 395 LYS B C 1
ATOM 12244 O O . LYS B 1 395 ? -37.438 -30.859 12.953 1 96.44 395 LYS B O 1
ATOM 12249 N N . LYS B 1 396 ? -38.5 -31.844 14.586 1 96.81 396 LYS B N 1
ATOM 12250 C CA . LYS B 1 396 ? -37.344 -32.031 15.438 1 96.81 396 LYS B CA 1
ATOM 12251 C C . LYS B 1 396 ? -36.688 -33.375 15.188 1 96.81 396 LYS B C 1
ATOM 12253 O O . LYS B 1 396 ? -37.344 -34.406 15.188 1 96.81 396 LYS B O 1
ATOM 12258 N N . VAL B 1 397 ? -35.5 -33.344 14.867 1 96.88 397 VAL B N 1
ATOM 12259 C CA . VAL B 1 397 ? -34.781 -34.594 14.562 1 96.88 397 VAL B CA 1
ATOM 12260 C C . VAL B 1 397 ? -33.344 -34.5 15.078 1 96.88 397 VAL B C 1
ATOM 12262 O O . VAL B 1 397 ? -32.781 -33.406 15.219 1 96.88 397 VAL B O 1
ATOM 12265 N N . SER B 1 398 ? -32.75 -35.594 15.508 1 97.56 398 SER B N 1
ATOM 12266 C CA . SER B 1 398 ? -31.312 -35.688 15.789 1 97.56 398 SER B CA 1
ATOM 12267 C C . SER B 1 398 ? -30.547 -36.219 14.578 1 97.56 398 SER B C 1
ATOM 12269 O O . SER B 1 398 ? -30.859 -37.281 14.055 1 97.56 398 SER B O 1
ATOM 12271 N N . LEU B 1 399 ? -29.625 -35.469 14.148 1 97.81 399 LEU B N 1
ATOM 12272 C CA . LEU B 1 399 ? -28.875 -35.812 12.938 1 97.81 399 LEU B CA 1
ATOM 12273 C C . LEU B 1 399 ? -27.406 -36.094 13.266 1 97.81 399 LEU B C 1
ATOM 12275 O O . LEU B 1 399 ? -26.891 -35.625 14.289 1 97.81 399 LEU B O 1
ATOM 12279 N N . SER B 1 400 ? -26.734 -36.875 12.516 1 97.25 400 SER B N 1
ATOM 12280 C CA . SER B 1 400 ? -25.312 -37.219 12.586 1 97.25 400 SER B CA 1
ATOM 12281 C C . SER B 1 400 ? -24.766 -37.562 11.203 1 97.25 400 SER B C 1
ATOM 12283 O O . SER B 1 400 ? -25.531 -37.719 10.25 1 97.25 400 SER B O 1
ATOM 12285 N N . PRO B 1 401 ? -23.453 -37.625 11.055 1 96.88 401 PRO B N 1
ATOM 12286 C CA . PRO B 1 401 ? -22.891 -38 9.758 1 96.88 401 PRO B CA 1
ATOM 12287 C C . PRO B 1 401 ? -23.375 -39.375 9.289 1 96.88 401 PRO B C 1
ATOM 12289 O O . PRO B 1 401 ? -23.344 -39.656 8.094 1 96.88 401 PRO B O 1
ATOM 12292 N N . LYS B 1 402 ? -23.75 -40.188 10.219 1 95.5 402 LYS B N 1
ATOM 12293 C CA . LYS B 1 402 ? -24.281 -41.5 9.891 1 95.5 402 LYS B CA 1
ATOM 12294 C C . LYS B 1 402 ? -25.75 -41.406 9.492 1 95.5 402 LYS B C 1
ATOM 12296 O O . LYS B 1 402 ? -26.203 -42.125 8.594 1 95.5 402 LYS B O 1
ATOM 12301 N N . ASP B 1 403 ? -26.484 -40.562 10.227 1 94.44 403 ASP B N 1
ATOM 12302 C CA . ASP B 1 403 ? -27.938 -40.469 10.062 1 94.44 403 ASP B CA 1
ATOM 12303 C C . ASP B 1 403 ? -28.328 -39.125 9.414 1 94.44 403 ASP B C 1
ATOM 12305 O O . ASP B 1 403 ? -28.359 -38.094 10.086 1 94.44 403 ASP B O 1
ATOM 12309 N N . GLY B 1 404 ? -28.594 -39.094 8.156 1 94.31 404 GLY B N 1
ATOM 12310 C CA . GLY B 1 404 ? -29.109 -37.938 7.473 1 94.31 404 GLY B CA 1
ATOM 12311 C C . GLY B 1 404 ? -30.609 -37.781 7.57 1 94.31 404 GLY B C 1
ATOM 12312 O O . GLY B 1 404 ? -31.25 -38.375 8.461 1 94.31 404 GLY B O 1
ATOM 12313 N N . PHE B 1 405 ? -31.094 -36.875 6.844 1 97.25 405 PHE B N 1
ATOM 12314 C CA . PHE B 1 405 ? -32.531 -36.625 6.848 1 97.25 405 PHE B CA 1
ATOM 12315 C C . PHE B 1 405 ? -33.062 -36.594 5.422 1 97.25 405 PHE B C 1
ATOM 12317 O O . PHE B 1 405 ? -32.469 -36 4.531 1 97.25 405 PHE B O 1
ATOM 12324 N N . GLU B 1 406 ? -34 -37.344 5.121 1 97.38 406 GLU B N 1
ATOM 12325 C CA . GLU B 1 406 ? -34.781 -37.281 3.889 1 97.38 406 GLU B CA 1
ATOM 12326 C C . GLU B 1 406 ? -36.281 -37.344 4.176 1 97.38 406 GLU B C 1
ATOM 12328 O O . GLU B 1 406 ? -36.75 -38.25 4.906 1 97.38 406 GLU B O 1
ATOM 12333 N N . HIS B 1 407 ? -37 -36.406 3.711 1 97 407 HIS B N 1
ATOM 12334 C CA . HIS B 1 407 ? -38.438 -36.344 3.918 1 97 407 HIS B CA 1
ATOM 12335 C C . HIS B 1 407 ? -39.156 -35.781 2.68 1 97 407 HIS B C 1
ATOM 12337 O O . HIS B 1 407 ? -38.688 -34.844 2.062 1 97 407 HIS B O 1
ATOM 12343 N N . THR B 1 408 ? -40.188 -36.5 2.285 1 96.81 408 THR B N 1
ATOM 12344 C CA . THR B 1 408 ? -41.031 -36.062 1.167 1 96.81 408 THR B CA 1
ATOM 12345 C C . THR B 1 408 ? -42.438 -35.75 1.637 1 96.81 408 THR B C 1
ATOM 12347 O O . THR B 1 408 ? -43.031 -36.5 2.396 1 96.81 408 THR B O 1
ATOM 12350 N N . LEU B 1 409 ? -42.969 -34.656 1.286 1 94.44 409 LEU B N 1
ATOM 12351 C CA . LEU B 1 409 ? -44.312 -34.25 1.643 1 94.44 409 LEU B CA 1
ATOM 12352 C C . LEU B 1 409 ? -45.094 -33.812 0.409 1 94.44 409 LEU B C 1
ATOM 12354 O O . LEU B 1 409 ? -44.531 -33.156 -0.478 1 94.44 409 LEU B O 1
ATOM 12358 N N . SER B 1 410 ? -46.375 -34.25 0.396 1 93.81 410 SER B N 1
ATOM 12359 C CA . SER B 1 410 ? -47.25 -33.812 -0.691 1 93.81 410 SER B CA 1
ATOM 12360 C C . SER B 1 410 ? -47.844 -32.438 -0.421 1 93.81 410 SER B C 1
ATOM 12362 O O . SER B 1 410 ? -48.438 -32.219 0.633 1 93.81 410 SER B O 1
ATOM 12364 N N . PHE B 1 411 ? -47.562 -31.625 -1.286 1 91.75 411 PHE B N 1
ATOM 12365 C CA . PHE B 1 411 ? -48.094 -30.266 -1.194 1 91.75 411 PHE B CA 1
ATOM 12366 C C . PHE B 1 411 ? -48.5 -29.75 -2.566 1 91.75 411 PHE B C 1
ATOM 12368 O O . PHE B 1 411 ? -47.719 -29.094 -3.254 1 91.75 411 PHE B O 1
ATOM 12375 N N . ASP B 1 412 ? -49.75 -29.875 -3.01 1 86.12 412 ASP B N 1
ATOM 12376 C CA . ASP B 1 412 ? -50.25 -29.656 -4.359 1 86.12 412 ASP B CA 1
ATOM 12377 C C . ASP B 1 412 ? -50.125 -28.188 -4.758 1 86.12 412 ASP B C 1
ATOM 12379 O O . ASP B 1 412 ? -49.875 -27.875 -5.93 1 86.12 412 ASP B O 1
ATOM 12383 N N . LYS B 1 413 ? -50.125 -27.188 -3.885 1 84.12 413 LYS B N 1
ATOM 12384 C CA . LYS B 1 413 ? -50.094 -25.766 -4.215 1 84.12 413 LYS B CA 1
ATOM 12385 C C . LYS B 1 413 ? -48.656 -25.219 -4.16 1 84.12 413 LYS B C 1
ATOM 12387 O O . LYS B 1 413 ? -48.438 -24.016 -4.195 1 84.12 413 LYS B O 1
ATOM 12392 N N . ALA B 1 414 ? -47.781 -26.172 -4.125 1 86.44 414 ALA B N 1
ATOM 12393 C CA . ALA B 1 414 ? -46.406 -25.734 -3.916 1 86.44 414 ALA B CA 1
ATOM 12394 C C . ALA B 1 414 ? -45.844 -25.031 -5.152 1 86.44 414 ALA B C 1
ATOM 12396 O O . ALA B 1 414 ? -46.031 -25.5 -6.277 1 86.44 414 ALA B O 1
ATOM 12397 N N . VAL B 1 415 ? -45.375 -23.797 -4.938 1 91.06 415 VAL B N 1
ATOM 12398 C CA . VAL B 1 415 ? -44.594 -23.062 -5.93 1 91.06 415 VAL B CA 1
ATOM 12399 C C . VAL B 1 415 ? -43.125 -23.062 -5.527 1 91.06 415 VAL B C 1
ATOM 12401 O O . VAL B 1 415 ? -42.781 -22.609 -4.438 1 91.06 415 VAL B O 1
ATOM 12404 N N . TYR B 1 416 ? -42.281 -23.625 -6.375 1 92.75 416 TYR B N 1
ATOM 12405 C CA . TYR B 1 416 ? -40.906 -23.891 -6.07 1 92.75 416 TYR B CA 1
ATOM 12406 C C . TYR B 1 416 ? -40.219 -22.641 -5.543 1 92.75 416 TYR B C 1
ATOM 12408 O O . TYR B 1 416 ? -39.5 -22.688 -4.531 1 92.75 416 TYR B O 1
ATOM 12416 N N . LYS B 1 417 ? -40.406 -21.438 -6.18 1 92.81 417 LYS B N 1
ATOM 12417 C CA . LYS B 1 417 ? -39.719 -20.203 -5.848 1 92.81 417 LYS B CA 1
ATOM 12418 C C . LYS B 1 417 ? -40.125 -19.703 -4.461 1 92.81 417 LYS B C 1
ATOM 12420 O O . LYS B 1 417 ? -39.406 -18.891 -3.854 1 92.81 417 LYS B O 1
ATOM 12425 N N . ASP B 1 418 ? -41.219 -20.203 -3.883 1 94.69 418 ASP B N 1
ATOM 12426 C CA . ASP B 1 418 ? -41.75 -19.719 -2.607 1 94.69 418 ASP B CA 1
ATOM 12427 C C . ASP B 1 418 ? -41.375 -20.641 -1.466 1 94.69 418 ASP B C 1
ATOM 12429 O O . ASP B 1 418 ? -41.719 -20.406 -0.312 1 94.69 418 ASP B O 1
ATOM 12433 N N . LEU B 1 419 ? -40.562 -21.641 -1.839 1 96.44 419 LEU B N 1
ATOM 12434 C CA . LEU B 1 419 ? -40.156 -22.609 -0.815 1 96.44 419 LEU B CA 1
ATOM 12435 C C . LEU B 1 419 ? -38.844 -22.188 -0.167 1 96.44 419 LEU B C 1
ATOM 12437 O O . LEU B 1 419 ? -37.969 -21.641 -0.837 1 96.44 419 LEU B O 1
ATOM 12441 N N . THR B 1 420 ? -38.688 -22.359 1.12 1 97.81 420 THR B N 1
ATOM 12442 C CA . THR B 1 420 ? -37.438 -22.188 1.866 1 97.81 420 THR B CA 1
ATOM 12443 C C . THR B 1 420 ? -37.25 -23.328 2.854 1 97.81 420 THR B C 1
ATOM 12445 O O . THR B 1 420 ? -38.125 -23.609 3.668 1 97.81 420 THR B O 1
ATOM 12448 N N . ALA B 1 421 ? -36.188 -24 2.729 1 97.94 421 ALA B N 1
ATOM 12449 C CA . ALA B 1 421 ? -35.812 -25.031 3.691 1 97.94 421 ALA B CA 1
ATOM 12450 C C . ALA B 1 421 ? -34.688 -24.547 4.605 1 97.94 421 ALA B C 1
ATOM 12452 O O . ALA B 1 421 ? -33.75 -23.891 4.148 1 97.94 421 ALA B O 1
ATOM 12453 N N . THR B 1 422 ? -34.812 -24.781 5.895 1 98.06 422 THR B N 1
ATOM 12454 C CA . THR B 1 422 ? -33.812 -24.328 6.875 1 98.06 422 THR B CA 1
ATOM 12455 C C . THR B 1 422 ? -33.562 -25.406 7.922 1 98.06 422 THR B C 1
ATOM 12457 O O . THR B 1 422 ? -34.469 -26.094 8.367 1 98.06 422 THR B O 1
ATOM 12460 N N . LEU B 1 423 ? -32.344 -25.672 8.219 1 98.31 423 LEU B N 1
ATOM 12461 C CA . LEU B 1 423 ? -31.922 -26.484 9.352 1 98.31 423 LEU B CA 1
ATOM 12462 C C . LEU B 1 423 ? -31.359 -25.625 10.469 1 98.31 423 LEU B C 1
ATOM 12464 O O . LEU B 1 423 ? -30.422 -24.828 10.25 1 98.31 423 LEU B O 1
ATOM 12468 N N . LYS B 1 424 ? -31.859 -25.719 11.641 1 97.75 424 LYS B N 1
ATOM 12469 C CA . LYS B 1 424 ? -31.391 -25.016 12.828 1 97.75 424 LYS B CA 1
ATOM 12470 C C . LYS B 1 424 ? -30.891 -26 13.891 1 97.75 424 LYS B C 1
ATOM 12472 O O . LYS B 1 424 ? -31.422 -27.109 14.023 1 97.75 424 LYS B O 1
ATOM 12477 N N . ASP B 1 425 ? -29.875 -25.672 14.602 1 96.75 425 ASP B N 1
ATOM 12478 C CA . ASP B 1 425 ? -29.422 -26.516 15.703 1 96.75 425 ASP B CA 1
ATOM 12479 C C . ASP B 1 425 ? -30.344 -26.391 16.906 1 96.75 425 ASP B C 1
ATOM 12481 O O . ASP B 1 425 ? -31.391 -25.75 16.844 1 96.75 425 ASP B O 1
ATOM 12485 N N . GLN B 1 426 ? -29.984 -27.031 18 1 95.31 426 GLN B N 1
ATOM 12486 C CA . GLN B 1 426 ? -30.812 -27.094 19.203 1 95.31 426 GLN B CA 1
ATOM 12487 C C . GLN B 1 426 ? -31.031 -25.703 19.797 1 95.31 426 GLN B C 1
ATOM 12489 O O . GLN B 1 426 ? -32.031 -25.453 20.453 1 95.31 426 GLN B O 1
ATOM 12494 N N . ASN B 1 427 ? -30.109 -24.781 19.531 1 93 427 ASN B N 1
ATOM 12495 C CA . ASN B 1 427 ? -30.172 -23.438 20.094 1 93 427 ASN B CA 1
ATOM 12496 C C . ASN B 1 427 ? -30.812 -22.453 19.109 1 93 427 ASN B C 1
ATOM 12498 O O . ASN B 1 427 ? -30.859 -21.25 19.359 1 93 427 ASN B O 1
ATOM 12502 N N . GLY B 1 428 ? -31.172 -22.953 17.969 1 92.75 428 GLY B N 1
ATOM 12503 C CA . GLY B 1 428 ? -31.875 -22.109 17 1 92.75 428 GLY B CA 1
ATOM 12504 C C . GLY B 1 428 ? -30.953 -21.469 15.984 1 92.75 428 GLY B C 1
ATOM 12505 O O . GLY B 1 428 ? -31.391 -20.734 15.102 1 92.75 428 GLY B O 1
ATOM 12506 N N . HIS B 1 429 ? -29.672 -21.734 16.062 1 92.94 429 HIS B N 1
ATOM 12507 C CA . HIS B 1 429 ? -28.734 -21.219 15.07 1 92.94 429 HIS B CA 1
ATOM 12508 C C . HIS B 1 429 ? -28.906 -21.906 13.719 1 92.94 429 HIS B C 1
ATOM 12510 O O . HIS B 1 429 ? -28.984 -23.141 13.656 1 92.94 429 HIS B O 1
ATOM 12516 N N . ILE B 1 430 ? -29.047 -21.109 12.672 1 96.12 430 ILE B N 1
ATOM 12517 C CA . ILE B 1 430 ? -29.203 -21.656 11.328 1 96.12 430 ILE B CA 1
ATOM 12518 C C . ILE B 1 430 ? -27.891 -22.297 10.875 1 96.12 430 ILE B C 1
ATOM 12520 O O . ILE B 1 430 ? -26.859 -21.641 10.828 1 96.12 430 ILE B O 1
ATOM 12524 N N . LEU B 1 431 ? -27.922 -23.531 10.578 1 97.12 431 LEU B N 1
ATOM 12525 C CA . LEU B 1 431 ? -26.766 -24.234 10.055 1 97.12 431 LEU B CA 1
ATOM 12526 C C . LEU B 1 431 ? -26.688 -24.125 8.531 1 97.12 431 LEU B C 1
ATOM 12528 O O . LEU B 1 431 ? -25.609 -24.016 7.957 1 97.12 431 LEU B O 1
ATOM 12532 N N . VAL B 1 432 ? -27.781 -24.172 7.867 1 98 432 VAL B N 1
ATOM 12533 C CA . VAL B 1 432 ? -27.875 -24.016 6.422 1 98 432 VAL B CA 1
ATOM 12534 C C . VAL B 1 432 ? -29.312 -23.656 6.039 1 98 432 VAL B C 1
ATOM 12536 O O . VAL B 1 432 ? -30.266 -24.031 6.73 1 98 432 VAL B O 1
ATOM 12539 N N . SER B 1 433 ? -29.5 -22.906 5.055 1 97.88 433 SER B N 1
ATOM 12540 C CA . SER B 1 433 ? -30.797 -22.5 4.535 1 97.88 433 SER B CA 1
ATOM 12541 C C . SER B 1 433 ? -30.734 -22.25 3.031 1 97.88 433 SER B C 1
ATOM 12543 O O . SER B 1 433 ? -29.703 -21.844 2.506 1 97.88 433 SER B O 1
ATOM 12545 N N . TRP B 1 434 ? -31.812 -22.5 2.322 1 97.62 434 TRP B N 1
ATOM 12546 C CA . TRP B 1 434 ? -31.797 -22.234 0.886 1 97.62 434 TRP B CA 1
ATOM 12547 C C . TRP B 1 434 ? -33.219 -22.016 0.358 1 97.62 434 TRP B C 1
ATOM 12549 O O . TRP B 1 434 ? -34.156 -22.672 0.791 1 97.62 434 TRP B O 1
ATOM 12559 N N . SER B 1 435 ? -33.406 -21.078 -0.505 1 96.62 435 SER B N 1
ATOM 12560 C CA . SER B 1 435 ? -34.594 -20.797 -1.309 1 96.62 435 SER B CA 1
ATOM 12561 C C . SER B 1 435 ? -34.219 -20.703 -2.791 1 96.62 435 SER B C 1
ATOM 12563 O O . SER B 1 435 ? -33.219 -20.125 -3.158 1 96.62 435 SER B O 1
ATOM 12565 N N . PRO B 1 436 ? -35.125 -21.328 -3.594 1 94.56 436 PRO B N 1
ATOM 12566 C CA . PRO B 1 436 ? -34.875 -21.203 -5.027 1 94.56 436 PRO B CA 1
ATOM 12567 C C . PRO B 1 436 ? -34.844 -19.75 -5.504 1 94.56 436 PRO B C 1
ATOM 12569 O O . PRO B 1 436 ? -35.656 -18.938 -5.047 1 94.56 436 PRO B O 1
ATOM 12572 N N . LYS B 1 437 ? -33.844 -19.438 -6.336 1 88.75 437 LYS B N 1
ATOM 12573 C CA . LYS B 1 437 ? -33.781 -18.125 -6.992 1 88.75 437 LYS B CA 1
ATOM 12574 C C . LYS B 1 437 ? -33.812 -18.281 -8.508 1 88.75 437 LYS B C 1
ATOM 12576 O O . LYS B 1 437 ? -33.406 -19.297 -9.047 1 88.75 437 LYS B O 1
ATOM 12581 N N . ASP B 1 438 ? -34.375 -17.266 -9.102 1 86.12 438 ASP B N 1
ATOM 12582 C CA . ASP B 1 438 ? -34.406 -17.281 -10.562 1 86.12 438 ASP B CA 1
ATOM 12583 C C . ASP B 1 438 ? -33.125 -16.719 -11.156 1 86.12 438 ASP B C 1
ATOM 12585 O O . ASP B 1 438 ? -32.812 -15.531 -11 1 86.12 438 ASP B O 1
ATOM 12589 N N . TYR B 1 439 ? -32.406 -17.594 -11.797 1 83.75 439 TYR B N 1
ATOM 12590 C CA . TYR B 1 439 ? -31.156 -17.172 -12.422 1 83.75 439 TYR B CA 1
ATOM 12591 C C . TYR B 1 439 ? -31.297 -17.125 -13.938 1 83.75 439 TYR B C 1
ATOM 12593 O O . TYR B 1 439 ? -30.297 -17.078 -14.656 1 83.75 439 TYR B O 1
ATOM 12601 N N . SER B 1 440 ? -32.531 -17.203 -14.469 1 75.75 440 SER B N 1
ATOM 12602 C CA . SER B 1 440 ? -32.781 -17.328 -15.898 1 75.75 440 SER B CA 1
ATOM 12603 C C . SER B 1 440 ? -32.344 -16.078 -16.656 1 75.75 440 SER B C 1
ATOM 12605 O O . SER B 1 440 ? -32.031 -16.141 -17.844 1 75.75 440 SER B O 1
ATOM 12607 N N . ASN B 1 441 ? -32.25 -14.961 -16 1 79.31 441 ASN B N 1
ATOM 12608 C CA . ASN B 1 441 ? -31.953 -13.719 -16.703 1 79.31 441 ASN B CA 1
ATOM 12609 C C . ASN B 1 441 ? -30.469 -13.359 -16.641 1 79.31 441 ASN B C 1
ATOM 12611 O O . ASN B 1 441 ? -30.094 -12.227 -16.922 1 79.31 441 ASN B O 1
ATOM 12615 N N . GLN B 1 442 ? -29.734 -14.359 -16.359 1 81.69 442 GLN B N 1
ATOM 12616 C CA . GLN B 1 442 ? -28.312 -14.039 -16.312 1 81.69 442 GLN B CA 1
ATOM 12617 C C . GLN B 1 442 ? -27.672 -14.117 -17.688 1 81.69 442 GLN B C 1
ATOM 12619 O O . GLN B 1 442 ? -27.922 -15.07 -18.438 1 81.69 442 GLN B O 1
ATOM 12624 N N . GLU B 1 443 ? -27.062 -13.055 -18.078 1 83.31 443 GLU B N 1
ATOM 12625 C CA . GLU B 1 443 ? -26.406 -12.992 -19.391 1 83.31 443 GLU B CA 1
ATOM 12626 C C . GLU B 1 443 ? -25.156 -13.867 -19.406 1 83.31 443 GLU B C 1
ATOM 12628 O O . GLU B 1 443 ? -24.453 -13.992 -18.406 1 83.31 443 GLU B O 1
ATOM 12633 N N . ILE B 1 444 ? -24.953 -14.57 -20.438 1 84.81 444 ILE B N 1
ATOM 12634 C CA . ILE B 1 444 ? -23.719 -15.328 -20.641 1 84.81 444 ILE B CA 1
ATOM 12635 C C . ILE B 1 444 ? -22.562 -14.359 -20.938 1 84.81 444 ILE B C 1
ATOM 12637 O O . ILE B 1 444 ? -22.656 -13.531 -21.844 1 84.81 444 ILE B O 1
ATOM 12641 N N . PRO B 1 445 ? -21.531 -14.422 -20.203 1 85.38 445 PRO B N 1
ATOM 12642 C CA . PRO B 1 445 ? -20.422 -13.492 -20.406 1 85.38 445 PRO B CA 1
ATOM 12643 C C . PRO B 1 445 ? -19.703 -13.703 -21.734 1 85.38 445 PRO B C 1
ATOM 12645 O O . PRO B 1 445 ? -19.781 -14.789 -22.312 1 85.38 445 PRO B O 1
ATOM 12648 N N . GLU B 1 446 ? -19.047 -12.703 -22.188 1 86.56 446 GLU B N 1
ATOM 12649 C CA . GLU B 1 446 ? -18.25 -12.797 -23.391 1 86.56 446 GLU B CA 1
ATOM 12650 C C . GLU B 1 446 ? -16.891 -13.422 -23.109 1 86.56 446 GLU B C 1
ATOM 12652 O O . GLU B 1 446 ? -16.359 -13.297 -22 1 86.56 446 GLU B O 1
ATOM 12657 N N . PRO B 1 447 ? -16.359 -14.156 -24.078 1 88 447 PRO B N 1
ATOM 12658 C CA . PRO B 1 447 ? -14.984 -14.641 -23.922 1 88 447 PRO B CA 1
ATOM 12659 C C . PRO B 1 447 ? -13.969 -13.5 -23.828 1 88 447 PRO B C 1
ATOM 12661 O O . PRO B 1 447 ? -14.266 -12.367 -24.219 1 88 447 PRO B O 1
ATOM 12664 N N . ALA B 1 448 ? -12.82 -13.805 -23.328 1 88.12 448 ALA B N 1
ATOM 12665 C CA . ALA B 1 448 ? -11.734 -12.828 -23.203 1 88.12 448 ALA B CA 1
ATOM 12666 C C . ALA B 1 448 ? -11.25 -12.367 -24.578 1 88.12 448 ALA B C 1
ATOM 12668 O O . ALA B 1 448 ? -11.398 -13.086 -25.562 1 88.12 448 ALA B O 1
ATOM 12669 N N . LYS B 1 449 ? -10.727 -11.188 -24.688 1 89.62 449 LYS B N 1
ATOM 12670 C CA . LYS B 1 449 ? -10.172 -10.617 -25.906 1 89.62 449 LYS B CA 1
ATOM 12671 C C . LYS B 1 449 ? -8.656 -10.477 -25.812 1 89.62 449 LYS B C 1
ATOM 12673 O O . LYS B 1 449 ? -8.125 -10.148 -24.75 1 89.62 449 LYS B O 1
ATOM 12678 N N . ALA B 1 450 ? -7.969 -10.727 -26.906 1 89.81 450 ALA B N 1
ATOM 12679 C CA . ALA B 1 450 ? -6.512 -10.609 -26.938 1 89.81 450 ALA B CA 1
ATOM 12680 C C . ALA B 1 450 ? -6.07 -9.172 -26.719 1 89.81 450 ALA B C 1
ATOM 12682 O O . ALA B 1 450 ? -6.773 -8.234 -27.109 1 89.81 450 ALA B O 1
ATOM 12683 N N . ALA B 1 451 ? -4.898 -8.953 -26.156 1 91.31 451 ALA B N 1
ATOM 12684 C CA . ALA B 1 451 ? -4.316 -7.625 -26 1 91.31 451 ALA B CA 1
ATOM 12685 C C . ALA B 1 451 ? -3.928 -7.039 -27.359 1 91.31 451 ALA B C 1
ATOM 12687 O O . ALA B 1 451 ? -3.424 -7.75 -28.234 1 91.31 451 ALA B O 1
ATOM 12688 N N . LYS B 1 452 ? -4.125 -5.812 -27.531 1 94.44 452 LYS B N 1
ATOM 12689 C CA . LYS B 1 452 ? -3.646 -5.109 -28.719 1 94.44 452 LYS B CA 1
ATOM 12690 C C . LYS B 1 452 ? -2.129 -4.945 -28.688 1 94.44 452 LYS B C 1
ATOM 12692 O O . LYS B 1 452 ? -1.513 -5.031 -27.625 1 94.44 452 LYS B O 1
ATOM 12697 N N . GLN B 1 453 ? -1.547 -4.809 -29.844 1 95 453 GLN B N 1
ATOM 12698 C CA . GLN B 1 453 ? -0.119 -4.512 -29.922 1 95 453 GLN B CA 1
ATOM 12699 C C . GLN B 1 453 ? 0.184 -3.127 -29.359 1 95 453 GLN B C 1
ATOM 12701 O O . GLN B 1 453 ? -0.675 -2.242 -29.375 1 95 453 GLN B O 1
ATOM 12706 N N . PRO B 1 454 ? 1.372 -2.85 -28.859 1 96.69 454 PRO B N 1
ATOM 12707 C CA . PRO B 1 454 ? 1.715 -1.59 -28.203 1 96.69 454 PRO B CA 1
ATOM 12708 C C . PRO B 1 454 ? 1.384 -0.366 -29.047 1 96.69 454 PRO B C 1
ATOM 12710 O O . PRO B 1 454 ? 0.792 0.595 -28.547 1 96.69 454 PRO B O 1
ATOM 12713 N N . GLY B 1 455 ? 1.72 -0.382 -30.328 1 96.62 455 GLY B N 1
ATOM 12714 C CA . GLY B 1 455 ? 1.512 0.761 -31.203 1 96.62 455 GLY B CA 1
ATOM 12715 C C . GLY B 1 455 ? 0.046 1.081 -31.438 1 96.62 455 GLY B C 1
ATOM 12716 O O . GLY B 1 455 ? -0.301 2.207 -31.797 1 96.62 455 GLY B O 1
ATOM 12717 N N . GLU B 1 456 ? -0.89 0.104 -31.125 1 96.56 456 GLU B N 1
ATOM 12718 C CA . GLU B 1 456 ? -2.324 0.25 -31.359 1 96.56 456 GLU B CA 1
ATOM 12719 C C . GLU B 1 456 ? -3.021 0.851 -30.141 1 96.56 456 GLU B C 1
ATOM 12721 O O . GLU B 1 456 ? -4.207 1.19 -30.203 1 96.56 456 GLU B O 1
ATOM 12726 N N . ILE B 1 457 ? -2.342 0.979 -29.062 1 96.94 457 ILE B N 1
ATOM 12727 C CA . ILE B 1 457 ? -2.895 1.518 -27.828 1 96.94 457 ILE B CA 1
ATOM 12728 C C . ILE B 1 457 ? -2.496 2.984 -27.688 1 96.94 457 ILE B C 1
ATOM 12730 O O . ILE B 1 457 ? -1.307 3.311 -27.656 1 96.94 457 ILE B O 1
ATOM 12734 N N . LYS B 1 458 ? -3.428 3.834 -27.578 1 95 458 LYS B N 1
ATOM 12735 C CA . LYS B 1 458 ? -3.145 5.266 -27.531 1 95 458 LYS B CA 1
ATOM 12736 C C . LYS B 1 458 ? -2.844 5.727 -26.109 1 95 458 LYS B C 1
ATOM 12738 O O . LYS B 1 458 ? -1.958 6.559 -25.906 1 95 458 LYS B O 1
ATOM 12743 N N . SER B 1 459 ? -3.531 5.18 -25.172 1 96.38 459 SER B N 1
ATOM 12744 C CA . SER B 1 459 ? -3.453 5.617 -23.781 1 96.38 459 SER B CA 1
ATOM 12745 C C . SER B 1 459 ? -2.186 5.098 -23.109 1 96.38 459 SER B C 1
ATOM 12747 O O . SER B 1 459 ? -1.885 3.904 -23.188 1 96.38 459 SER B O 1
ATOM 12749 N N . VAL B 1 460 ? -1.384 6.066 -22.438 1 98 460 VAL B N 1
ATOM 12750 C CA . VAL B 1 460 ? -0.189 5.688 -21.688 1 98 460 VAL B CA 1
ATOM 12751 C C . VAL B 1 460 ? -0.573 4.773 -20.531 1 98 460 VAL B C 1
ATOM 12753 O O . VAL B 1 460 ? 0.123 3.795 -20.25 1 98 460 VAL B O 1
ATOM 12756 N N . GLU B 1 461 ? -1.711 5.023 -19.906 1 97.56 461 GLU B N 1
ATOM 12757 C CA . GLU B 1 461 ? -2.186 4.172 -18.828 1 97.56 461 GLU B CA 1
ATOM 12758 C C . GLU B 1 461 ? -2.51 2.768 -19.328 1 97.56 461 GLU B C 1
ATOM 12760 O O . GLU B 1 461 ? -2.166 1.776 -18.672 1 97.56 461 GLU B O 1
ATOM 12765 N N . GLN B 1 462 ? -3.15 2.695 -20.484 1 97.75 462 GLN B N 1
ATOM 12766 C CA . GLN B 1 462 ? -3.51 1.391 -21.031 1 97.75 462 GLN B CA 1
ATOM 12767 C C . GLN B 1 462 ? -2.268 0.588 -21.391 1 97.75 462 GLN B C 1
ATOM 12769 O O . GLN B 1 462 ? -2.248 -0.637 -21.25 1 97.75 462 GLN B O 1
ATOM 12774 N N . LEU B 1 463 ? -1.237 1.31 -21.922 1 98.56 463 LEU B N 1
ATOM 12775 C CA . LEU B 1 463 ? 0.032 0.641 -22.188 1 98.56 463 LEU B CA 1
ATOM 12776 C C . LEU B 1 463 ? 0.619 0.055 -20.906 1 98.56 463 LEU B C 1
ATOM 12778 O O . LEU B 1 463 ? 1.041 -1.104 -20.891 1 98.56 463 LEU B O 1
ATOM 12782 N N . TYR B 1 464 ? 0.624 0.825 -19.859 1 98.25 464 TYR B N 1
ATOM 12783 C CA . TYR B 1 464 ? 1.122 0.349 -18.562 1 98.25 464 TYR B CA 1
ATOM 12784 C C . TYR B 1 464 ? 0.33 -0.861 -18.094 1 98.25 464 TYR B C 1
ATOM 12786 O O . TYR B 1 464 ? 0.911 -1.877 -17.703 1 98.25 464 TYR B O 1
ATOM 12794 N N . LEU B 1 465 ? -0.969 -0.772 -18.094 1 98.12 465 LEU B N 1
ATOM 12795 C CA . LEU B 1 465 ? -1.83 -1.822 -17.562 1 98.12 465 LEU B CA 1
ATOM 12796 C C . LEU B 1 465 ? -1.689 -3.105 -18.375 1 98.12 465 LEU B C 1
ATOM 12798 O O . LEU B 1 465 ? -1.763 -4.207 -17.828 1 98.12 465 LEU B O 1
ATOM 12802 N N . ARG B 1 466 ? -1.479 -2.971 -19.688 1 97.69 466 ARG B N 1
ATOM 12803 C CA . ARG B 1 466 ? -1.28 -4.156 -20.516 1 97.69 466 ARG B CA 1
ATOM 12804 C C . ARG B 1 466 ? 0.059 -4.82 -20.219 1 97.69 466 ARG B C 1
ATOM 12806 O O . ARG B 1 466 ? 0.157 -6.051 -20.188 1 97.69 466 ARG B O 1
ATOM 12813 N N . GLY B 1 467 ? 1.1 -3.996 -20.094 1 98 467 GLY B N 1
ATOM 12814 C CA . GLY B 1 467 ? 2.377 -4.555 -19.688 1 98 467 GLY B CA 1
ATOM 12815 C C . GLY B 1 467 ? 2.307 -5.27 -18.344 1 98 467 GLY B C 1
ATOM 12816 O O . GLY B 1 467 ? 2.818 -6.383 -18.203 1 98 467 GLY B O 1
ATOM 12817 N N . LEU B 1 468 ? 1.637 -4.66 -17.391 1 97.31 468 LEU B N 1
ATOM 12818 C CA . LEU B 1 468 ? 1.483 -5.234 -16.062 1 97.31 468 LEU B CA 1
ATOM 12819 C C . LEU B 1 468 ? 0.718 -6.551 -16.125 1 97.31 468 LEU B C 1
ATOM 12821 O O . LEU B 1 468 ? 1.071 -7.512 -15.438 1 97.31 468 LEU B O 1
ATOM 12825 N N . HIS B 1 469 ? -0.32 -6.555 -16.938 1 96.25 469 HIS B N 1
ATOM 12826 C CA . HIS B 1 469 ? -1.112 -7.766 -17.125 1 96.25 469 HIS B CA 1
ATOM 12827 C C . HIS B 1 469 ? -0.257 -8.906 -17.656 1 96.25 469 HIS B C 1
ATOM 12829 O O . HIS B 1 469 ? -0.328 -10.031 -17.156 1 96.25 469 HIS B O 1
ATOM 12835 N N . LEU B 1 470 ? 0.542 -8.609 -18.625 1 96.25 470 LEU B N 1
ATOM 12836 C CA . LEU B 1 470 ? 1.391 -9.625 -19.234 1 96.25 470 LEU B CA 1
ATOM 12837 C C . LEU B 1 470 ? 2.4 -10.164 -18.234 1 96.25 470 LEU B C 1
ATOM 12839 O O . LEU B 1 470 ? 2.686 -11.367 -18.219 1 96.25 470 LEU B O 1
ATOM 12843 N N . GLU B 1 471 ? 2.918 -9.328 -17.359 1 95.94 471 GLU B N 1
ATOM 12844 C CA . GLU B 1 471 ? 3.824 -9.781 -16.312 1 95.94 471 GLU B CA 1
ATOM 12845 C C . GLU B 1 471 ? 3.09 -10.633 -15.281 1 95.94 471 GLU B C 1
ATOM 12847 O O . GLU B 1 471 ? 3.586 -11.68 -14.867 1 95.94 471 GLU B O 1
ATOM 12852 N N . GLN B 1 472 ? 1.969 -10.125 -14.891 1 95.56 472 GLN B N 1
ATOM 12853 C CA . GLN B 1 472 ? 1.179 -10.805 -13.867 1 95.56 472 GLN B CA 1
ATOM 12854 C C . GLN B 1 472 ? 0.804 -12.219 -14.32 1 95.56 472 GLN B C 1
ATOM 12856 O O . GLN B 1 472 ? 0.828 -13.156 -13.516 1 95.56 472 GLN B O 1
ATOM 12861 N N . TYR B 1 473 ? 0.535 -12.344 -15.609 1 94.06 473 TYR B N 1
ATOM 12862 C CA . TYR B 1 473 ? 0.072 -13.617 -16.156 1 94.06 473 TYR B CA 1
ATOM 12863 C C . TYR B 1 473 ? 1.247 -14.477 -16.609 1 94.06 473 TYR B C 1
ATOM 12865 O O . TYR B 1 473 ? 1.055 -15.57 -17.141 1 94.06 473 TYR B O 1
ATOM 12873 N N . ARG B 1 474 ? 2.457 -13.961 -16.406 1 92.81 474 ARG B N 1
ATOM 12874 C CA . ARG B 1 474 ? 3.623 -14.672 -16.922 1 92.81 474 ARG B CA 1
ATOM 12875 C C . ARG B 1 474 ? 3.428 -15.07 -18.375 1 92.81 474 ARG B C 1
ATOM 12877 O O . ARG B 1 474 ? 3.619 -16.234 -18.734 1 92.81 474 ARG B O 1
ATOM 12884 N N . HIS B 1 475 ? 3.053 -14.102 -19.188 1 92.19 475 HIS B N 1
ATOM 12885 C CA . HIS B 1 475 ? 2.623 -14.383 -20.562 1 92.19 475 HIS B CA 1
ATOM 12886 C C . HIS B 1 475 ? 3.756 -14.984 -21.375 1 92.19 475 HIS B C 1
ATOM 12888 O O . HIS B 1 475 ? 4.895 -14.516 -21.312 1 92.19 475 HIS B O 1
ATOM 12894 N N . ALA B 1 476 ? 3.471 -15.945 -22.188 1 88 476 ALA B N 1
ATOM 12895 C CA . ALA B 1 476 ? 4.488 -16.734 -22.875 1 88 476 ALA B CA 1
ATOM 12896 C C . ALA B 1 476 ? 4.902 -16.078 -24.188 1 88 476 ALA B C 1
ATOM 12898 O O . ALA B 1 476 ? 6.051 -16.203 -24.609 1 88 476 ALA B O 1
ATOM 12899 N N . THR B 1 477 ? 3.994 -15.352 -24.797 1 88.06 477 THR B N 1
ATOM 12900 C CA . THR B 1 477 ? 4.266 -15.008 -26.188 1 88.06 477 THR B CA 1
ATOM 12901 C C . THR B 1 477 ? 4.434 -13.5 -26.344 1 88.06 477 THR B C 1
ATOM 12903 O O . THR B 1 477 ? 5.027 -13.039 -27.312 1 88.06 477 THR B O 1
ATOM 12906 N N . TYR B 1 478 ? 3.871 -12.75 -25.422 1 92.25 478 TYR B N 1
ATOM 12907 C CA . TYR B 1 478 ? 4 -11.297 -25.5 1 92.25 478 TYR B CA 1
ATOM 12908 C C . TYR B 1 478 ? 5.031 -10.789 -24.5 1 92.25 478 TYR B C 1
ATOM 12910 O O . TYR B 1 478 ? 5.18 -11.352 -23.406 1 92.25 478 TYR B O 1
ATOM 12918 N N . ASP B 1 479 ? 5.711 -9.773 -24.906 1 94.12 479 ASP B N 1
ATOM 12919 C CA . ASP B 1 479 ? 6.742 -9.148 -24.094 1 94.12 479 ASP B CA 1
ATOM 12920 C C . ASP B 1 479 ? 6.203 -7.91 -23.375 1 94.12 479 ASP B C 1
ATOM 12922 O O . ASP B 1 479 ? 5.895 -6.902 -24.016 1 94.12 479 ASP B O 1
ATOM 12926 N N . PRO B 1 480 ? 6.137 -7.934 -22.047 1 96.75 480 PRO B N 1
ATOM 12927 C CA . PRO B 1 480 ? 5.613 -6.781 -21.312 1 96.75 480 PRO B CA 1
ATOM 12928 C C . PRO B 1 480 ? 6.438 -5.516 -21.547 1 96.75 480 PRO B C 1
ATOM 12930 O O . PRO B 1 480 ? 5.887 -4.414 -21.562 1 96.75 480 PRO B O 1
ATOM 12933 N N . THR B 1 481 ? 7.781 -5.598 -21.719 1 98.06 481 THR B N 1
ATOM 12934 C CA . THR B 1 481 ? 8.656 -4.434 -21.812 1 98.06 481 THR B CA 1
ATOM 12935 C C . THR B 1 481 ? 8.359 -3.625 -23.062 1 98.06 481 THR B C 1
ATOM 12937 O O . THR B 1 481 ? 8.547 -2.406 -23.094 1 98.06 481 THR B O 1
ATOM 12940 N N . ALA B 1 482 ? 7.828 -4.297 -24.141 1 98.06 482 ALA B N 1
ATOM 12941 C CA . ALA B 1 482 ? 7.457 -3.582 -25.359 1 98.06 482 ALA B CA 1
ATOM 12942 C C . ALA B 1 482 ? 6.383 -2.537 -25.078 1 98.06 482 ALA B C 1
ATOM 12944 O O . ALA B 1 482 ? 6.379 -1.461 -25.672 1 98.06 482 ALA B O 1
ATOM 12945 N N . TYR B 1 483 ? 5.492 -2.854 -24.156 1 98.5 483 TYR B N 1
ATOM 12946 C CA . TYR B 1 483 ? 4.414 -1.943 -23.797 1 98.5 483 TYR B CA 1
ATOM 12947 C C . TYR B 1 483 ? 4.934 -0.792 -22.938 1 98.5 483 TYR B C 1
ATOM 12949 O O . TYR B 1 483 ? 4.613 0.371 -23.203 1 98.5 483 TYR B O 1
ATOM 12957 N N . TYR B 1 484 ? 5.777 -1.034 -21.938 1 98.69 484 TYR B N 1
ATOM 12958 C CA . TYR B 1 484 ? 6.363 0.004 -21.094 1 98.69 484 TYR B CA 1
ATOM 12959 C C . TYR B 1 484 ? 7.215 0.962 -21.922 1 98.69 484 TYR B C 1
ATOM 12961 O O . TYR B 1 484 ? 7.152 2.178 -21.734 1 98.69 484 TYR B O 1
ATOM 12969 N N . LEU B 1 485 ? 8.023 0.354 -22.781 1 98.69 485 LEU B N 1
ATOM 12970 C CA . LEU B 1 485 ? 8.938 1.173 -23.562 1 98.69 485 LEU B CA 1
ATOM 12971 C C . LEU B 1 485 ? 8.172 2.027 -24.578 1 98.69 485 LEU B C 1
ATOM 12973 O O . LEU B 1 485 ? 8.562 3.16 -24.859 1 98.69 485 LEU B O 1
ATOM 12977 N N . GLU B 1 486 ? 7.043 1.492 -25.156 1 98.69 486 GLU B N 1
ATOM 12978 C CA . GLU B 1 486 ? 6.184 2.311 -26.016 1 98.69 486 GLU B CA 1
ATOM 12979 C C . GLU B 1 486 ? 5.594 3.482 -25.234 1 98.69 486 GLU B C 1
ATOM 12981 O O . GLU B 1 486 ? 5.547 4.609 -25.734 1 98.69 486 GLU B O 1
ATOM 12986 N N . ALA B 1 487 ? 5.145 3.232 -24.047 1 98.69 487 ALA B N 1
ATOM 12987 C CA . ALA B 1 487 ? 4.629 4.301 -23.188 1 98.69 487 ALA B CA 1
ATOM 12988 C C . ALA B 1 487 ? 5.695 5.363 -22.938 1 98.69 487 ALA B C 1
ATOM 12990 O O . ALA B 1 487 ? 5.418 6.562 -23.016 1 98.69 487 ALA B O 1
ATOM 12991 N N . LEU B 1 488 ? 6.922 4.941 -22.656 1 98.56 488 LEU B N 1
ATOM 12992 C CA . LEU B 1 488 ? 8.016 5.852 -22.328 1 98.56 488 LEU B CA 1
ATOM 12993 C C . LEU B 1 488 ? 8.477 6.617 -23.562 1 98.56 488 LEU B C 1
ATOM 12995 O O . LEU B 1 488 ? 9.039 7.707 -23.453 1 98.56 488 LEU B O 1
ATOM 12999 N N . SER B 1 489 ? 8.273 6.02 -24.719 1 98.56 489 SER B N 1
ATOM 13000 C CA . SER B 1 489 ? 8.594 6.754 -25.938 1 98.56 489 SER B CA 1
ATOM 13001 C C . SER B 1 489 ? 7.68 7.961 -26.125 1 98.56 489 SER B C 1
ATOM 13003 O O . SER B 1 489 ? 8.07 8.961 -26.719 1 98.56 489 SER B O 1
ATOM 13005 N N . ARG B 1 490 ? 6.512 7.855 -25.562 1 97.56 490 ARG B N 1
ATOM 13006 C CA . ARG B 1 490 ? 5.531 8.93 -25.656 1 97.56 490 ARG B CA 1
ATOM 13007 C C . ARG B 1 490 ? 5.668 9.891 -24.469 1 97.56 490 ARG B C 1
ATOM 13009 O O . ARG B 1 490 ? 5.582 11.109 -24.656 1 97.56 490 ARG B O 1
ATOM 13016 N N . GLU B 1 491 ? 5.844 9.344 -23.312 1 97.88 491 GLU B N 1
ATOM 13017 C CA . GLU B 1 491 ? 6.031 10.109 -22.078 1 97.88 491 GLU B CA 1
ATOM 13018 C C . GLU B 1 491 ? 7.219 9.578 -21.281 1 97.88 491 GLU B C 1
ATOM 13020 O O . GLU B 1 491 ? 7.039 8.859 -20.297 1 97.88 491 GLU B O 1
ATOM 13025 N N . PRO B 1 492 ? 8.336 10.07 -21.516 1 98.19 492 PRO B N 1
ATOM 13026 C CA . PRO B 1 492 ? 9.578 9.508 -20.984 1 98.19 492 PRO B CA 1
ATOM 13027 C C . PRO B 1 492 ? 9.656 9.562 -19.469 1 98.19 492 PRO B C 1
ATOM 13029 O O . PRO B 1 492 ? 10.383 8.781 -18.844 1 98.19 492 PRO B O 1
ATOM 13032 N N . ASN B 1 493 ? 8.852 10.422 -18.844 1 97.62 493 ASN B N 1
ATOM 13033 C CA . ASN B 1 493 ? 8.984 10.609 -17.406 1 97.62 493 ASN B CA 1
ATOM 13034 C C . ASN B 1 493 ? 7.809 9.992 -16.641 1 97.62 493 ASN B C 1
ATOM 13036 O O . ASN B 1 493 ? 7.629 10.258 -15.453 1 97.62 493 ASN B O 1
ATOM 13040 N N . ASP B 1 494 ? 7.008 9.211 -17.344 1 98.31 494 ASP B N 1
ATOM 13041 C CA . ASP B 1 494 ? 5.863 8.586 -16.688 1 98.31 494 ASP B CA 1
ATOM 13042 C C . ASP B 1 494 ? 6.312 7.715 -15.523 1 98.31 494 ASP B C 1
ATOM 13044 O O . ASP B 1 494 ? 7.195 6.867 -15.672 1 98.31 494 ASP B O 1
ATOM 13048 N N . VAL B 1 495 ? 5.715 7.926 -14.344 1 98.5 495 VAL B N 1
ATOM 13049 C CA . VAL B 1 495 ? 6.152 7.309 -13.094 1 98.5 495 VAL B CA 1
ATOM 13050 C C . VAL B 1 495 ? 5.965 5.793 -13.18 1 98.5 495 VAL B C 1
ATOM 13052 O O . VAL B 1 495 ? 6.891 5.031 -12.883 1 98.5 495 VAL B O 1
ATOM 13055 N N . ARG B 1 496 ? 4.84 5.281 -13.617 1 98.06 496 ARG B N 1
ATOM 13056 C CA . ARG B 1 496 ? 4.477 3.867 -13.57 1 98.06 496 ARG B CA 1
ATOM 13057 C C . ARG B 1 496 ? 5.348 3.045 -14.508 1 98.06 496 ARG B C 1
ATOM 13059 O O . ARG B 1 496 ? 5.844 1.98 -14.133 1 98.06 496 ARG B O 1
ATOM 13066 N N . ASN B 1 497 ? 5.523 3.533 -15.664 1 98.81 497 ASN B N 1
ATOM 13067 C CA . ASN B 1 497 ? 6.309 2.801 -16.641 1 98.81 497 ASN B CA 1
ATOM 13068 C C . ASN B 1 497 ? 7.793 2.812 -16.297 1 98.81 497 ASN B C 1
ATOM 13070 O O . ASN B 1 497 ? 8.5 1.83 -16.531 1 98.81 497 ASN B O 1
ATOM 13074 N N . ASN B 1 498 ? 8.305 3.953 -15.789 1 98.88 498 ASN B N 1
ATOM 13075 C CA . ASN B 1 498 ? 9.688 3.967 -15.32 1 98.88 498 ASN B CA 1
ATOM 13076 C C . ASN B 1 498 ? 9.891 3.004 -14.156 1 98.88 498 ASN B C 1
ATOM 13078 O O . ASN B 1 498 ? 10.883 2.273 -14.125 1 98.88 498 ASN B O 1
ATOM 13082 N N . ASN B 1 499 ? 9.008 3.035 -13.188 1 98.75 499 ASN B N 1
ATOM 13083 C CA . ASN B 1 499 ? 9.117 2.096 -12.078 1 98.75 499 ASN B CA 1
ATOM 13084 C C . ASN B 1 499 ? 9.078 0.649 -12.555 1 98.75 499 ASN B C 1
ATOM 13086 O O . ASN B 1 499 ? 9.82 -0.195 -12.062 1 98.75 499 ASN B O 1
ATOM 13090 N N . ALA B 1 500 ? 8.18 0.358 -13.5 1 98.69 500 ALA B N 1
ATOM 13091 C CA . ALA B 1 500 ? 8.055 -0.996 -14.031 1 98.69 500 ALA B CA 1
ATOM 13092 C C . ALA B 1 500 ? 9.344 -1.436 -14.719 1 98.69 500 ALA B C 1
ATOM 13094 O O . ALA B 1 500 ? 9.828 -2.547 -14.492 1 98.69 500 ALA B O 1
ATOM 13095 N N . MET B 1 501 ? 9.945 -0.588 -15.562 1 98.75 501 MET B N 1
ATOM 13096 C CA . MET B 1 501 ? 11.18 -0.923 -16.266 1 98.75 501 MET B CA 1
ATOM 13097 C C . MET B 1 501 ? 12.344 -1.071 -15.297 1 98.75 501 MET B C 1
ATOM 13099 O O . MET B 1 501 ? 13.203 -1.938 -15.477 1 98.75 501 MET B O 1
ATOM 13103 N N . GLY B 1 502 ? 12.414 -0.129 -14.289 1 98.75 502 GLY B N 1
ATOM 13104 C CA . GLY B 1 502 ? 13.422 -0.285 -13.258 1 98.75 502 GLY B CA 1
ATOM 13105 C C . GLY B 1 502 ? 13.328 -1.611 -12.523 1 98.75 502 GLY B C 1
ATOM 13106 O O . GLY B 1 502 ? 14.336 -2.293 -12.328 1 98.75 502 GLY B O 1
ATOM 13107 N N . LEU B 1 503 ? 12.125 -1.97 -12.133 1 98.44 503 LEU B N 1
ATOM 13108 C CA . LEU B 1 503 ? 11.898 -3.221 -11.422 1 98.44 503 LEU B CA 1
ATOM 13109 C C . LEU B 1 503 ? 12.234 -4.418 -12.305 1 98.44 503 LEU B C 1
ATOM 13111 O O . LEU B 1 503 ? 12.781 -5.414 -11.82 1 98.44 503 LEU B O 1
ATOM 13115 N N . TRP B 1 504 ? 11.844 -4.32 -13.625 1 98.12 504 TRP B N 1
ATOM 13116 C CA . TRP B 1 504 ? 12.18 -5.367 -14.586 1 98.12 504 TRP B CA 1
ATOM 13117 C C . TRP B 1 504 ? 13.688 -5.625 -14.602 1 98.12 504 TRP B C 1
ATOM 13119 O O . TRP B 1 504 ? 14.125 -6.773 -14.523 1 98.12 504 TRP B O 1
ATOM 13129 N N . ASN B 1 505 ? 14.461 -4.598 -14.672 1 98.56 505 ASN B N 1
ATOM 13130 C CA . ASN B 1 505 ? 15.914 -4.715 -14.68 1 98.56 505 ASN B CA 1
ATOM 13131 C C . ASN B 1 505 ? 16.453 -5.219 -13.344 1 98.56 505 ASN B C 1
ATOM 13133 O O . ASN B 1 505 ? 17.328 -6.086 -13.312 1 98.56 505 ASN B O 1
ATOM 13137 N N . LEU B 1 506 ? 15.938 -4.699 -12.273 1 98.56 506 LEU B N 1
ATOM 13138 C CA . LEU B 1 506 ? 16.375 -5.09 -10.938 1 98.56 506 LEU B CA 1
ATOM 13139 C C . LEU B 1 506 ? 16.203 -6.586 -10.719 1 98.56 506 LEU B C 1
ATOM 13141 O O . LEU B 1 506 ? 17.109 -7.27 -10.258 1 98.56 506 LEU B O 1
ATOM 13145 N N . LYS B 1 507 ? 15.055 -7.121 -11.117 1 97.69 507 LYS B N 1
ATOM 13146 C CA . LYS B 1 507 ? 14.711 -8.523 -10.914 1 97.69 507 LYS B CA 1
ATOM 13147 C C . LYS B 1 507 ? 15.578 -9.438 -11.781 1 97.69 507 LYS B C 1
ATOM 13149 O O . LYS B 1 507 ? 15.625 -10.648 -11.562 1 97.69 507 LYS B O 1
ATOM 13154 N N . ARG B 1 508 ? 16.297 -8.836 -12.648 1 97.56 508 ARG B N 1
ATOM 13155 C CA . ARG B 1 508 ? 17.141 -9.609 -13.562 1 97.56 508 ARG B CA 1
ATOM 13156 C C . ARG B 1 508 ? 18.609 -9.344 -13.312 1 97.56 508 ARG B C 1
ATOM 13158 O O . ARG B 1 508 ? 19.453 -9.664 -14.148 1 97.56 508 ARG B O 1
ATOM 13165 N N . GLY B 1 509 ? 18.938 -8.742 -12.188 1 97.94 509 GLY B N 1
ATOM 13166 C CA . GLY B 1 509 ? 20.312 -8.57 -11.742 1 97.94 509 GLY B CA 1
ATOM 13167 C C . GLY B 1 509 ? 21 -7.375 -12.383 1 97.94 509 GLY B C 1
ATOM 13168 O O . GLY B 1 509 ? 22.188 -7.152 -12.164 1 97.94 509 GLY B O 1
ATOM 13169 N N . GLN B 1 510 ? 20.25 -6.613 -13.18 1 98.44 510 GLN B N 1
ATOM 13170 C CA . GLN B 1 510 ? 20.797 -5.418 -13.812 1 98.44 510 GLN B CA 1
ATOM 13171 C C . GLN B 1 510 ? 20.625 -4.191 -12.922 1 98.44 510 GLN B C 1
ATOM 13173 O O . GLN B 1 510 ? 19.906 -3.254 -13.281 1 98.44 510 GLN B O 1
ATOM 13178 N N . PHE B 1 511 ? 21.375 -4.164 -11.859 1 98.44 511 PHE B N 1
ATOM 13179 C CA . PHE B 1 511 ? 21.172 -3.186 -10.797 1 98.44 511 PHE B CA 1
ATOM 13180 C C . PHE B 1 511 ? 21.5 -1.78 -11.289 1 98.44 511 PHE B C 1
ATOM 13182 O O . PHE B 1 511 ? 20.734 -0.843 -11.062 1 98.44 511 PHE B O 1
ATOM 13189 N N . ASN B 1 512 ? 22.609 -1.628 -12.016 1 98.31 512 ASN B N 1
ATOM 13190 C CA . ASN B 1 512 ? 23.031 -0.324 -12.516 1 98.31 512 ASN B CA 1
ATOM 13191 C C . ASN B 1 512 ? 22.047 0.242 -13.523 1 98.31 512 ASN B C 1
ATOM 13193 O O . ASN B 1 512 ? 21.781 1.447 -13.547 1 98.31 512 ASN B O 1
ATOM 13197 N N . LYS B 1 513 ? 21.469 -0.644 -14.336 1 98.31 513 LYS B N 1
ATOM 13198 C CA . LYS B 1 513 ? 20.516 -0.22 -15.359 1 98.31 513 LYS B CA 1
ATOM 13199 C C . LYS B 1 513 ? 19.188 0.189 -14.742 1 98.31 513 LYS B C 1
ATOM 13201 O O . LYS B 1 513 ? 18.453 0.992 -15.32 1 98.31 513 LYS B O 1
ATOM 13206 N N . ALA B 1 514 ? 18.875 -0.382 -13.602 1 98.69 514 ALA B N 1
ATOM 13207 C CA . ALA B 1 514 ? 17.594 -0.145 -12.945 1 98.69 514 ALA B CA 1
ATOM 13208 C C . ALA B 1 514 ? 17.531 1.258 -12.344 1 98.69 514 ALA B C 1
ATOM 13210 O O . ALA B 1 514 ? 16.5 1.918 -12.398 1 98.69 514 ALA B O 1
ATOM 13211 N N . ILE B 1 515 ? 18.609 1.819 -11.812 1 98.75 515 ILE B N 1
ATOM 13212 C CA . ILE B 1 515 ? 18.672 3.004 -10.961 1 98.75 515 ILE B CA 1
ATOM 13213 C C . ILE B 1 515 ? 18.188 4.227 -11.75 1 98.75 515 ILE B C 1
ATOM 13215 O O . ILE B 1 515 ? 17.359 4.996 -11.266 1 98.75 515 ILE B O 1
ATOM 13219 N N . PRO B 1 516 ? 18.625 4.449 -13.031 1 98.75 516 PRO B N 1
ATOM 13220 C CA . PRO B 1 516 ? 18.156 5.637 -13.758 1 98.75 516 PRO B CA 1
ATOM 13221 C C . PRO B 1 516 ? 16.656 5.652 -13.961 1 98.75 516 PRO B C 1
ATOM 13223 O O . PRO B 1 516 ? 16.031 6.723 -13.984 1 98.75 516 PRO B O 1
ATOM 13226 N N . TYR B 1 517 ? 15.992 4.488 -14.141 1 98.81 517 TYR B N 1
ATOM 13227 C CA . TYR B 1 517 ? 14.539 4.422 -14.258 1 98.81 517 TYR B CA 1
ATOM 13228 C C . TYR B 1 517 ? 13.867 4.867 -12.961 1 98.81 517 TYR B C 1
ATOM 13230 O O . TYR B 1 517 ? 12.914 5.648 -12.984 1 98.81 517 TYR B O 1
ATOM 13238 N N . PHE B 1 518 ? 14.359 4.395 -11.828 1 98.81 518 PHE B N 1
ATOM 13239 C CA . PHE B 1 518 ? 13.805 4.805 -10.539 1 98.81 518 PHE B CA 1
ATOM 13240 C C . PHE B 1 518 ? 14.023 6.293 -10.305 1 98.81 518 PHE B C 1
ATOM 13242 O O . PHE B 1 518 ? 13.141 6.98 -9.789 1 98.81 518 PHE B O 1
ATOM 13249 N N . ASP B 1 519 ? 15.203 6.793 -10.703 1 98.75 519 ASP B N 1
ATOM 13250 C CA . ASP B 1 519 ? 15.516 8.211 -10.547 1 98.75 519 ASP B CA 1
ATOM 13251 C C . ASP B 1 519 ? 14.516 9.07 -11.32 1 98.75 519 ASP B C 1
ATOM 13253 O O . ASP B 1 519 ? 14.062 10.102 -10.812 1 98.75 519 ASP B O 1
ATOM 13257 N N . LYS B 1 520 ? 14.18 8.68 -12.523 1 98.69 520 LYS B N 1
ATOM 13258 C CA . LYS B 1 520 ? 13.211 9.414 -13.336 1 98.69 520 LYS B CA 1
ATOM 13259 C C . LYS B 1 520 ? 11.828 9.406 -12.68 1 98.69 520 LYS B C 1
ATOM 13261 O O . LYS B 1 520 ? 11.148 10.438 -12.641 1 98.69 520 LYS B O 1
ATOM 13266 N N . ALA B 1 521 ? 11.391 8.227 -12.219 1 98.69 521 ALA B N 1
ATOM 13267 C CA . ALA B 1 521 ? 10.102 8.117 -11.539 1 98.69 521 ALA B CA 1
ATOM 13268 C C . ALA B 1 521 ? 10.047 9.023 -10.32 1 98.69 521 ALA B C 1
ATOM 13270 O O . ALA B 1 521 ? 9.055 9.727 -10.102 1 98.69 521 ALA B O 1
ATOM 13271 N N . ILE B 1 522 ? 11.102 9.039 -9.5 1 98.62 522 ILE B N 1
ATOM 13272 C CA . ILE B 1 522 ? 11.18 9.828 -8.273 1 98.62 522 ILE B CA 1
ATOM 13273 C C . ILE B 1 522 ? 11.172 11.32 -8.617 1 98.62 522 ILE B C 1
ATOM 13275 O O . ILE B 1 522 ? 10.492 12.109 -7.957 1 98.62 522 ILE B O 1
ATOM 13279 N N . ALA B 1 523 ? 11.938 11.688 -9.625 1 98.06 523 ALA B N 1
ATOM 13280 C CA . ALA B 1 523 ? 11.977 13.086 -10.055 1 98.06 523 ALA B CA 1
ATOM 13281 C C . ALA B 1 523 ? 10.586 13.586 -10.43 1 98.06 523 ALA B C 1
ATOM 13283 O O . ALA B 1 523 ? 10.203 14.703 -10.086 1 98.06 523 ALA B O 1
ATOM 13284 N N . THR B 1 524 ? 9.836 12.742 -11.117 1 98 524 THR B N 1
ATOM 13285 C CA . THR B 1 524 ? 8.469 13.102 -11.5 1 98 524 THR B CA 1
ATOM 13286 C C . THR B 1 524 ? 7.574 13.211 -10.273 1 98 524 THR B C 1
ATOM 13288 O O . THR B 1 524 ? 6.816 14.172 -10.133 1 98 524 THR B O 1
ATOM 13291 N N . LEU B 1 525 ? 7.648 12.289 -9.359 1 97.56 525 LEU B N 1
ATOM 13292 C CA . LEU B 1 525 ? 6.812 12.242 -8.164 1 97.56 525 LEU B CA 1
ATOM 13293 C C . LEU B 1 525 ? 7.07 13.461 -7.277 1 97.56 525 LEU B C 1
ATOM 13295 O O . LEU B 1 525 ? 6.172 13.914 -6.566 1 97.56 525 LEU B O 1
ATOM 13299 N N . THR B 1 526 ? 8.281 13.984 -7.297 1 95.38 526 THR B N 1
ATOM 13300 C CA . THR B 1 526 ? 8.672 15 -6.324 1 95.38 526 THR B CA 1
ATOM 13301 C C . THR B 1 526 ? 8.844 16.359 -6.996 1 95.38 526 THR B C 1
ATOM 13303 O O . THR B 1 526 ? 9.461 17.266 -6.43 1 95.38 526 THR B O 1
ATOM 13306 N N . GLN B 1 527 ? 8.344 16.453 -8.211 1 93.62 527 GLN B N 1
ATOM 13307 C CA . GLN B 1 527 ? 8.508 17.688 -8.961 1 93.62 527 GLN B CA 1
ATOM 13308 C C . GLN B 1 527 ? 7.926 18.875 -8.188 1 93.62 527 GLN B C 1
ATOM 13310 O O . GLN B 1 527 ? 8.508 19.969 -8.188 1 93.62 527 GLN B O 1
ATOM 13315 N N . HIS B 1 528 ? 6.801 18.656 -7.512 1 89.25 528 HIS B N 1
ATOM 13316 C CA . HIS B 1 528 ? 6.133 19.75 -6.816 1 89.25 528 HIS B CA 1
ATOM 13317 C C . HIS B 1 528 ? 5.996 19.453 -5.328 1 89.25 528 HIS B C 1
ATOM 13319 O O . HIS B 1 528 ? 5.719 20.359 -4.531 1 89.25 528 HIS B O 1
ATOM 13325 N N . ASN B 1 529 ? 6.176 18.219 -5.023 1 85.69 529 ASN B N 1
ATOM 13326 C CA . ASN B 1 529 ? 6.02 17.766 -3.646 1 85.69 529 ASN B CA 1
ATOM 13327 C C . ASN B 1 529 ? 7.129 16.781 -3.252 1 85.69 529 ASN B C 1
ATOM 13329 O O . ASN B 1 529 ? 7.246 15.703 -3.834 1 85.69 529 ASN B O 1
ATOM 13333 N N . PRO B 1 530 ? 7.824 17.156 -2.219 1 92.25 530 PRO B N 1
ATOM 13334 C CA . PRO B 1 530 ? 8.906 16.25 -1.855 1 92.25 530 PRO B CA 1
ATOM 13335 C C . PRO B 1 530 ? 8.406 14.961 -1.194 1 92.25 530 PRO B C 1
ATOM 13337 O O . PRO B 1 530 ? 9.172 14.008 -1.022 1 92.25 530 PRO B O 1
ATOM 13340 N N . ASN B 1 531 ? 7.133 14.875 -0.735 1 95.5 531 ASN B N 1
ATOM 13341 C CA . ASN B 1 531 ? 6.582 13.742 -0.002 1 95.5 531 ASN B CA 1
ATOM 13342 C C . ASN B 1 531 ? 5.469 13.055 -0.789 1 95.5 531 ASN B C 1
ATOM 13344 O O . ASN B 1 531 ? 4.289 13.297 -0.548 1 95.5 531 ASN B O 1
ATOM 13348 N N . PRO B 1 532 ? 5.816 12.156 -1.625 1 96.19 532 PRO B N 1
ATOM 13349 C CA . PRO B 1 532 ? 4.82 11.57 -2.525 1 96.19 532 PRO B CA 1
ATOM 13350 C C . PRO B 1 532 ? 3.893 10.586 -1.819 1 96.19 532 PRO B C 1
ATOM 13352 O O . PRO B 1 532 ? 4.215 10.102 -0.733 1 96.19 532 PRO B O 1
ATOM 13355 N N . TYR B 1 533 ? 2.752 10.242 -2.467 1 95.5 533 TYR B N 1
ATOM 13356 C CA . TYR B 1 533 ? 1.753 9.305 -1.976 1 95.5 533 TYR B CA 1
ATOM 13357 C C . TYR B 1 533 ? 2.256 7.867 -2.082 1 95.5 533 TYR B C 1
ATOM 13359 O O . TYR B 1 533 ? 1.892 7.012 -1.271 1 95.5 533 TYR B O 1
ATOM 13367 N N . ASP B 1 534 ? 3.121 7.602 -3.021 1 94.25 534 ASP B N 1
ATOM 13368 C CA . ASP B 1 534 ? 3.646 6.266 -3.277 1 94.25 534 ASP B CA 1
ATOM 13369 C C . ASP B 1 534 ? 5.148 6.207 -3.018 1 94.25 534 ASP B C 1
ATOM 13371 O O . ASP B 1 534 ? 5.902 7.047 -3.518 1 94.25 534 ASP B O 1
ATOM 13375 N N . GLY B 1 535 ? 5.609 5.246 -2.227 1 97 535 GLY B N 1
ATOM 13376 C CA . GLY B 1 535 ? 7.016 5.121 -1.869 1 97 535 GLY B CA 1
ATOM 13377 C C . GLY B 1 535 ? 7.719 3.988 -2.594 1 97 535 GLY B C 1
ATOM 13378 O O . GLY B 1 535 ? 8.906 3.74 -2.367 1 97 535 GLY B O 1
ATOM 13379 N N . GLU B 1 536 ? 7.086 3.307 -3.6 1 97.88 536 GLU B N 1
ATOM 13380 C CA . GLU B 1 536 ? 7.613 2.09 -4.211 1 97.88 536 GLU B CA 1
ATOM 13381 C C . GLU B 1 536 ? 8.898 2.371 -4.984 1 97.88 536 GLU B C 1
ATOM 13383 O O . GLU B 1 536 ? 9.867 1.615 -4.887 1 97.88 536 GLU B O 1
ATOM 13388 N N . PRO B 1 537 ? 8.938 3.504 -5.852 1 98.62 537 PRO B N 1
ATOM 13389 C CA . PRO B 1 537 ? 10.188 3.758 -6.574 1 98.62 537 PRO B CA 1
ATOM 13390 C C . PRO B 1 537 ? 11.383 3.947 -5.637 1 98.62 537 PRO B C 1
ATOM 13392 O O . PRO B 1 537 ? 12.492 3.512 -5.949 1 98.62 537 PRO B O 1
ATOM 13395 N N . TYR B 1 538 ? 11.141 4.605 -4.453 1 98.75 538 TYR B N 1
ATOM 13396 C CA . TYR B 1 538 ? 12.195 4.777 -3.465 1 98.75 538 TYR B CA 1
ATOM 13397 C C . TYR B 1 538 ? 12.672 3.428 -2.932 1 98.75 538 TYR B C 1
ATOM 13399 O O . TYR B 1 538 ? 13.875 3.191 -2.807 1 98.75 538 TYR B O 1
ATOM 13407 N N . PHE B 1 539 ? 11.742 2.529 -2.576 1 98.75 539 PHE B N 1
ATOM 13408 C CA . PHE B 1 539 ? 12.094 1.218 -2.051 1 98.75 539 PHE B CA 1
ATOM 13409 C C . PHE B 1 539 ? 12.93 0.438 -3.061 1 98.75 539 PHE B C 1
ATOM 13411 O O . PHE B 1 539 ? 13.969 -0.128 -2.711 1 98.75 539 PHE B O 1
ATOM 13418 N N . ASN B 1 540 ? 12.422 0.416 -4.34 1 98.88 540 ASN B N 1
ATOM 13419 C CA . ASN B 1 540 ? 13.109 -0.326 -5.391 1 98.88 540 ASN B CA 1
ATOM 13420 C C . ASN B 1 540 ? 14.516 0.225 -5.641 1 98.88 540 ASN B C 1
ATOM 13422 O O . ASN B 1 540 ? 15.453 -0.539 -5.863 1 98.88 540 ASN B O 1
ATOM 13426 N N . LYS B 1 541 ? 14.648 1.535 -5.613 1 98.88 541 LYS B N 1
ATOM 13427 C CA . LYS B 1 541 ? 15.977 2.139 -5.734 1 98.88 541 LYS B CA 1
ATOM 13428 C C . LYS B 1 541 ? 16.891 1.693 -4.598 1 98.88 541 LYS B C 1
ATOM 13430 O O . LYS B 1 541 ? 18.047 1.353 -4.824 1 98.88 541 LYS B O 1
ATOM 13435 N N . GLY B 1 542 ? 16.359 1.76 -3.334 1 98.81 542 GLY B N 1
ATOM 13436 C CA . GLY B 1 542 ? 17.125 1.295 -2.188 1 98.81 542 GLY B CA 1
ATOM 13437 C C . GLY B 1 542 ? 17.609 -0.129 -2.342 1 98.81 542 GLY B C 1
ATOM 13438 O O . GLY B 1 542 ? 18.766 -0.433 -1.994 1 98.81 542 GLY B O 1
ATOM 13439 N N . LEU B 1 543 ? 16.797 -1.02 -2.908 1 98.62 543 LEU B N 1
ATOM 13440 C CA . LEU B 1 543 ? 17.172 -2.416 -3.115 1 98.62 543 LEU B CA 1
ATOM 13441 C C . LEU B 1 543 ? 18.328 -2.529 -4.102 1 98.62 543 LEU B C 1
ATOM 13443 O O . LEU B 1 543 ? 19.281 -3.275 -3.865 1 98.62 543 LEU B O 1
ATOM 13447 N N . ALA B 1 544 ? 18.172 -1.83 -5.27 1 98.75 544 ALA B N 1
ATOM 13448 C CA . ALA B 1 544 ? 19.234 -1.857 -6.27 1 98.75 544 ALA B CA 1
ATOM 13449 C C . ALA B 1 544 ? 20.562 -1.375 -5.684 1 98.75 544 ALA B C 1
ATOM 13451 O O . ALA B 1 544 ? 21.609 -1.988 -5.906 1 98.75 544 ALA B O 1
ATOM 13452 N N . LEU B 1 545 ? 20.516 -0.262 -4.902 1 98.81 545 LEU B N 1
ATOM 13453 C CA . LEU B 1 545 ? 21.703 0.317 -4.281 1 98.81 545 LEU B CA 1
ATOM 13454 C C . LEU B 1 545 ? 22.297 -0.641 -3.256 1 98.81 545 LEU B C 1
ATOM 13456 O O . LEU B 1 545 ? 23.531 -0.746 -3.139 1 98.81 545 LEU B O 1
ATOM 13460 N N . LYS B 1 546 ? 21.484 -1.299 -2.504 1 98.25 546 LYS B N 1
ATOM 13461 C CA . LYS B 1 546 ? 21.969 -2.266 -1.522 1 98.25 546 LYS B CA 1
ATOM 13462 C C . LYS B 1 546 ? 22.734 -3.402 -2.201 1 98.25 546 LYS B C 1
ATOM 13464 O O . LYS B 1 546 ? 23.781 -3.822 -1.722 1 98.25 546 LYS B O 1
ATOM 13469 N N . TYR B 1 547 ? 22.203 -3.92 -3.346 1 98.06 547 TYR B N 1
ATOM 13470 C CA . TYR B 1 547 ? 22.875 -4.984 -4.09 1 98.06 547 TYR B CA 1
ATOM 13471 C C . TYR B 1 547 ? 24.219 -4.508 -4.633 1 98.06 547 TYR B C 1
ATOM 13473 O O . TYR B 1 547 ? 25.141 -5.309 -4.812 1 98.06 547 TYR B O 1
ATOM 13481 N N . LEU B 1 548 ? 24.344 -3.213 -4.852 1 97.88 548 LEU B N 1
ATOM 13482 C CA . LEU B 1 548 ? 25.578 -2.633 -5.363 1 97.88 548 LEU B CA 1
ATOM 13483 C C . LEU B 1 548 ? 26.547 -2.301 -4.223 1 97.88 548 LEU B C 1
ATOM 13485 O O . LEU B 1 548 ? 27.641 -1.812 -4.457 1 97.88 548 LEU B O 1
ATOM 13489 N N . GLY B 1 549 ? 26.109 -2.49 -2.969 1 96.62 549 GLY B N 1
ATOM 13490 C CA . GLY B 1 549 ? 26.953 -2.232 -1.808 1 96.62 549 GLY B CA 1
ATOM 13491 C C . GLY B 1 549 ? 26.938 -0.777 -1.376 1 96.62 549 GLY B C 1
ATOM 13492 O O . GLY B 1 549 ? 27.75 -0.366 -0.542 1 96.62 549 GLY B O 1
ATOM 13493 N N . GLU B 1 550 ? 26.062 0.023 -1.979 1 97.81 550 GLU B N 1
ATOM 13494 C CA . GLU B 1 550 ? 25.922 1.43 -1.613 1 97.81 550 GLU B CA 1
ATOM 13495 C C . GLU B 1 550 ? 24.906 1.611 -0.484 1 97.81 550 GLU B C 1
ATOM 13497 O O . GLU B 1 550 ? 23.906 2.299 -0.652 1 97.81 550 GLU B O 1
ATOM 13502 N N . ASN B 1 551 ? 25.234 1.138 0.691 1 97.81 551 ASN B N 1
ATOM 13503 C CA . ASN B 1 551 ? 24.297 1.003 1.808 1 97.81 551 ASN B CA 1
ATOM 13504 C C . ASN B 1 551 ? 23.844 2.363 2.33 1 97.81 551 ASN B C 1
ATOM 13506 O O . ASN B 1 551 ? 22.719 2.514 2.783 1 97.81 551 ASN B O 1
ATOM 13510 N N . ASN B 1 552 ? 24.75 3.385 2.303 1 97.31 552 ASN B N 1
ATOM 13511 C CA . ASN B 1 552 ? 24.344 4.699 2.785 1 97.31 552 ASN B CA 1
ATOM 13512 C C . ASN B 1 552 ? 23.234 5.297 1.924 1 97.31 552 ASN B C 1
ATOM 13514 O O . ASN B 1 552 ? 22.234 5.809 2.447 1 97.31 552 ASN B O 1
ATOM 13518 N N . LYS B 1 553 ? 23.422 5.23 0.589 1 98.12 553 LYS B N 1
ATOM 13519 C CA . LYS B 1 553 ? 22.391 5.734 -0.323 1 98.12 553 LYS B CA 1
ATOM 13520 C C . LYS B 1 553 ? 21.125 4.902 -0.228 1 98.12 553 LYS B C 1
ATOM 13522 O O . LYS B 1 553 ? 20.016 5.438 -0.334 1 98.12 553 LYS B O 1
ATOM 13527 N N . ALA B 1 554 ? 21.328 3.557 -0.086 1 98.69 554 ALA B N 1
ATOM 13528 C CA . ALA B 1 554 ? 20.172 2.676 0.098 1 98.69 554 ALA B CA 1
ATOM 13529 C C . ALA B 1 554 ? 19.391 3.057 1.35 1 98.69 554 ALA B C 1
ATOM 13531 O O . ALA B 1 554 ? 18.156 3.055 1.34 1 98.69 554 ALA B O 1
ATOM 13532 N N . TYR B 1 555 ? 20.125 3.357 2.438 1 98.5 555 TYR B N 1
ATOM 13533 C CA . TYR B 1 555 ? 19.531 3.746 3.715 1 98.5 555 TYR B CA 1
ATOM 13534 C C . TYR B 1 555 ? 18.641 4.969 3.553 1 98.5 555 TYR B C 1
ATOM 13536 O O . TYR B 1 555 ? 17.5 4.977 4.023 1 98.5 555 TYR B O 1
ATOM 13544 N N . ASP B 1 556 ? 19.078 5.988 2.812 1 98.06 556 ASP B N 1
ATOM 13545 C CA . ASP B 1 556 ? 18.297 7.191 2.543 1 98.06 556 ASP B CA 1
ATOM 13546 C C . ASP B 1 556 ? 17.031 6.859 1.754 1 98.06 556 ASP B C 1
ATOM 13548 O O . ASP B 1 556 ? 15.945 7.348 2.076 1 98.06 556 ASP B O 1
ATOM 13552 N N . ALA B 1 557 ? 17.188 6.035 0.78 1 98.62 557 ALA B N 1
ATOM 13553 C CA . ALA B 1 557 ? 16.062 5.688 -0.092 1 98.62 557 ALA B CA 1
ATOM 13554 C C . ALA B 1 557 ? 15.008 4.883 0.662 1 98.62 557 ALA B C 1
ATOM 13556 O O . ALA B 1 557 ? 13.812 5.141 0.531 1 98.62 557 ALA B O 1
ATOM 13557 N N . PHE B 1 558 ? 15.445 3.879 1.47 1 98.62 558 PHE B N 1
ATOM 13558 C CA . PHE B 1 558 ? 14.516 3.053 2.229 1 98.62 558 PHE B CA 1
ATOM 13559 C C . PHE B 1 558 ? 13.727 3.9 3.221 1 98.62 558 PHE B C 1
ATOM 13561 O O . PHE B 1 558 ? 12.516 3.719 3.377 1 98.62 558 PHE B O 1
ATOM 13568 N N . PHE B 1 559 ? 14.398 4.832 3.934 1 98.25 559 PHE B N 1
ATOM 13569 C CA . PHE B 1 559 ? 13.703 5.656 4.914 1 98.25 559 PHE B CA 1
ATOM 13570 C C . PHE B 1 559 ? 12.617 6.492 4.246 1 98.25 559 PHE B C 1
ATOM 13572 O O . PHE B 1 559 ? 11.516 6.629 4.781 1 98.25 559 PHE B O 1
ATOM 13579 N N . LYS B 1 560 ? 12.969 7.074 3.117 1 97.88 560 LYS B N 1
ATOM 13580 C CA . LYS B 1 560 ? 11.961 7.887 2.438 1 97.88 560 LYS B CA 1
ATOM 13581 C C . LYS B 1 560 ? 10.781 7.035 1.983 1 97.88 560 LYS B C 1
ATOM 13583 O O . LYS B 1 560 ? 9.633 7.488 2.014 1 97.88 560 LYS B O 1
ATOM 13588 N N . ALA B 1 561 ? 11.055 5.797 1.515 1 98.31 561 ALA B N 1
ATOM 13589 C CA . ALA B 1 561 ? 9.977 4.875 1.168 1 98.31 561 ALA B CA 1
ATOM 13590 C C . ALA B 1 561 ? 9.047 4.652 2.354 1 98.31 561 ALA B C 1
ATOM 13592 O O . ALA B 1 561 ? 7.828 4.543 2.184 1 98.31 561 ALA B O 1
ATOM 13593 N N . CYS B 1 562 ? 9.578 4.609 3.559 1 97.94 562 CYS B N 1
ATOM 13594 C CA . CYS B 1 562 ? 8.844 4.277 4.773 1 97.94 562 CYS B CA 1
ATOM 13595 C C . CYS B 1 562 ? 7.934 5.426 5.195 1 97.94 562 CYS B C 1
ATOM 13597 O O . CYS B 1 562 ? 7.098 5.27 6.086 1 97.94 562 CYS B O 1
ATOM 13599 N N . TRP B 1 563 ? 8.055 6.617 4.523 1 97.25 563 TRP B N 1
ATOM 13600 C CA . TRP B 1 563 ? 7.09 7.676 4.789 1 97.25 563 TRP B CA 1
ATOM 13601 C C . TRP B 1 563 ? 5.699 7.277 4.305 1 97.25 563 TRP B C 1
ATOM 13603 O O . TRP B 1 563 ? 4.699 7.883 4.699 1 97.25 563 TRP B O 1
ATOM 13613 N N . ASN B 1 564 ? 5.648 6.211 3.512 1 95.5 564 ASN B N 1
ATOM 13614 C CA . ASN B 1 564 ? 4.391 5.66 3.018 1 95.5 564 ASN B CA 1
ATOM 13615 C C . ASN B 1 564 ? 4.043 4.348 3.711 1 95.5 564 ASN B C 1
ATOM 13617 O O . ASN B 1 564 ? 4.875 3.443 3.791 1 95.5 564 ASN B O 1
ATOM 13621 N N . ALA B 1 565 ? 2.805 4.254 4.113 1 96.31 565 ALA B N 1
ATOM 13622 C CA . ALA B 1 565 ? 2.357 3.125 4.93 1 96.31 565 ALA B CA 1
ATOM 13623 C C . ALA B 1 565 ? 2.578 1.802 4.199 1 96.31 565 ALA B C 1
ATOM 13625 O O . ALA B 1 565 ? 2.971 0.807 4.812 1 96.31 565 ALA B O 1
ATOM 13626 N N . ALA B 1 566 ? 2.355 1.744 2.914 1 95.88 566 ALA B N 1
ATOM 13627 C CA . ALA B 1 566 ? 2.367 0.509 2.135 1 95.88 566 ALA B CA 1
ATOM 13628 C C . ALA B 1 566 ? 3.77 -0.091 2.078 1 95.88 566 ALA B C 1
ATOM 13630 O O . ALA B 1 566 ? 3.932 -1.28 1.798 1 95.88 566 ALA B O 1
ATOM 13631 N N . TRP B 1 567 ? 4.836 0.707 2.379 1 97.5 567 TRP B N 1
ATOM 13632 C CA . TRP B 1 567 ? 6.203 0.221 2.199 1 97.5 567 TRP B CA 1
ATOM 13633 C C . TRP B 1 567 ? 6.957 0.217 3.523 1 97.5 567 TRP B C 1
ATOM 13635 O O . TRP B 1 567 ? 8.172 -0.007 3.553 1 97.5 567 TRP B O 1
ATOM 13645 N N . GLN B 1 568 ? 6.238 0.45 4.652 1 97.94 568 GLN B N 1
ATOM 13646 C CA . GLN B 1 568 ? 6.867 0.509 5.965 1 97.94 568 GLN B CA 1
ATOM 13647 C C . GLN B 1 568 ? 7.398 -0.859 6.383 1 97.94 568 GLN B C 1
ATOM 13649 O O . GLN B 1 568 ? 8.508 -0.967 6.902 1 97.94 568 GLN B O 1
ATOM 13654 N N . ASP B 1 569 ? 6.645 -1.939 6.18 1 97.69 569 ASP B N 1
ATOM 13655 C CA . ASP B 1 569 ? 7.102 -3.256 6.613 1 97.69 569 ASP B CA 1
ATOM 13656 C C . ASP B 1 569 ? 8.375 -3.664 5.875 1 97.69 569 ASP B C 1
ATOM 13658 O O . ASP B 1 569 ? 9.367 -4.047 6.504 1 97.69 569 ASP B O 1
ATOM 13662 N N . ALA B 1 570 ? 8.367 -3.496 4.516 1 98.38 570 ALA B N 1
ATOM 13663 C CA . ALA B 1 570 ? 9.539 -3.877 3.721 1 98.38 570 ALA B CA 1
ATOM 13664 C C . ALA B 1 570 ? 10.703 -2.926 3.971 1 98.38 570 ALA B C 1
ATOM 13666 O O . ALA B 1 570 ? 11.844 -3.361 4.113 1 98.38 570 ALA B O 1
ATOM 13667 N N . GLY B 1 571 ? 10.414 -1.597 3.986 1 98.56 571 GLY B N 1
ATOM 13668 C CA . GLY B 1 571 ? 11.461 -0.598 4.141 1 98.56 571 GLY B CA 1
ATOM 13669 C C . GLY B 1 571 ? 12.156 -0.673 5.484 1 98.56 571 GLY B C 1
ATOM 13670 O O . GLY B 1 571 ? 13.383 -0.807 5.543 1 98.56 571 GLY B O 1
ATOM 13671 N N . TYR B 1 572 ? 11.438 -0.638 6.629 1 98.69 572 TYR B N 1
ATOM 13672 C CA . TYR B 1 572 ? 12.016 -0.679 7.965 1 98.69 572 TYR B CA 1
ATOM 13673 C C . TYR B 1 572 ? 12.773 -1.985 8.195 1 98.69 572 TYR B C 1
ATOM 13675 O O . TYR B 1 572 ? 13.789 -2.012 8.891 1 98.69 572 TYR B O 1
ATOM 13683 N N . PHE B 1 573 ? 12.289 -3.094 7.629 1 98.69 573 PHE B N 1
ATOM 13684 C CA . PHE B 1 573 ? 12.992 -4.367 7.723 1 98.69 573 PHE B CA 1
ATOM 13685 C C . PHE B 1 573 ? 14.383 -4.27 7.105 1 98.69 573 PHE B C 1
ATOM 13687 O O . PHE B 1 573 ? 15.367 -4.688 7.715 1 98.69 573 PHE B O 1
ATOM 13694 N N . ASN B 1 574 ? 14.438 -3.711 5.871 1 98.88 574 ASN B N 1
ATOM 13695 C CA . ASN B 1 574 ? 15.727 -3.572 5.195 1 98.88 574 ASN B CA 1
ATOM 13696 C C . ASN B 1 574 ? 16.641 -2.598 5.93 1 98.88 574 ASN B C 1
ATOM 13698 O O . ASN B 1 574 ? 17.859 -2.801 5.984 1 98.88 574 ASN B O 1
ATOM 13702 N N . LEU B 1 575 ? 16.062 -1.524 6.496 1 98.81 575 LEU B N 1
ATOM 13703 C CA . LEU B 1 575 ? 16.828 -0.611 7.34 1 98.81 575 LEU B CA 1
ATOM 13704 C C . LEU B 1 575 ? 17.375 -1.335 8.555 1 98.81 575 LEU B C 1
ATOM 13706 O O . LEU B 1 575 ? 18.531 -1.121 8.938 1 98.81 575 LEU B O 1
ATOM 13710 N N . GLY B 1 576 ? 16.531 -2.189 9.211 1 98.81 576 GLY B N 1
ATOM 13711 C CA . GLY B 1 576 ? 17 -2.984 10.344 1 98.81 576 GLY B CA 1
ATOM 13712 C C . GLY B 1 576 ? 18.188 -3.867 10 1 98.81 576 GLY B C 1
ATOM 13713 O O . GLY B 1 576 ? 19.109 -4.008 10.797 1 98.81 576 GLY B O 1
ATOM 13714 N N . GLN B 1 577 ? 18.172 -4.453 8.789 1 98.75 577 GLN B N 1
ATOM 13715 C CA . GLN B 1 577 ? 19.297 -5.273 8.328 1 98.75 577 GLN B CA 1
ATOM 13716 C C . GLN B 1 577 ? 20.578 -4.453 8.234 1 98.75 577 GLN B C 1
ATOM 13718 O O . GLN B 1 577 ? 21.641 -4.906 8.648 1 98.75 577 GLN B O 1
ATOM 13723 N N . ILE B 1 578 ? 20.484 -3.264 7.633 1 98.62 578 ILE B N 1
ATOM 13724 C CA . ILE B 1 578 ? 21.656 -2.414 7.438 1 98.62 578 ILE B CA 1
ATOM 13725 C C . ILE B 1 578 ? 22.219 -2.01 8.797 1 98.62 578 ILE B C 1
ATOM 13727 O O . ILE B 1 578 ? 23.438 -2.045 9 1 98.62 578 ILE B O 1
ATOM 13731 N N . ASP B 1 579 ? 21.375 -1.647 9.703 1 98.44 579 ASP B N 1
ATOM 13732 C CA . ASP B 1 579 ? 21.844 -1.248 11.023 1 98.44 579 ASP B CA 1
ATOM 13733 C C . ASP B 1 579 ? 22.438 -2.438 11.773 1 98.44 579 ASP B C 1
ATOM 13735 O O . ASP B 1 579 ? 23.406 -2.281 12.531 1 98.44 579 ASP B O 1
ATOM 13739 N N . CYS B 1 580 ? 21.812 -3.59 11.625 1 98.56 580 CYS B N 1
ATOM 13740 C CA . CYS B 1 580 ? 22.406 -4.793 12.195 1 98.56 580 CYS B CA 1
ATOM 13741 C C . CYS B 1 580 ? 23.812 -5.008 11.656 1 98.56 580 CYS B C 1
ATOM 13743 O O . CYS B 1 580 ? 24.75 -5.285 12.43 1 98.56 580 CYS B O 1
ATOM 13745 N N . GLU B 1 581 ? 24.016 -4.871 10.383 1 97.94 581 GLU B N 1
ATOM 13746 C CA . GLU B 1 581 ? 25.328 -5.012 9.75 1 97.94 581 GLU B CA 1
ATOM 13747 C C . GLU B 1 581 ? 26.312 -3.994 10.297 1 97.94 581 GLU B C 1
ATOM 13749 O O . GLU B 1 581 ? 27.5 -4.305 10.469 1 97.94 581 GLU B O 1
ATOM 13754 N N . ARG B 1 582 ? 25.828 -2.826 10.609 1 96 582 ARG B N 1
ATOM 13755 C CA . ARG B 1 582 ? 26.672 -1.738 11.094 1 96 582 ARG B CA 1
ATOM 13756 C C . ARG B 1 582 ? 26.984 -1.913 12.578 1 96 582 ARG B C 1
ATOM 13758 O O . ARG B 1 582 ? 27.734 -1.136 13.156 1 96 582 ARG B O 1
ATOM 13765 N N . GLY B 1 583 ? 26.359 -2.885 13.219 1 95.62 583 GLY B N 1
ATOM 13766 C CA . GLY B 1 583 ? 26.531 -3.09 14.648 1 95.62 583 GLY B CA 1
ATOM 13767 C C . GLY B 1 583 ? 25.656 -2.188 15.492 1 95.62 583 GLY B C 1
ATOM 13768 O O . GLY B 1 583 ? 25.781 -2.158 16.719 1 95.62 583 GLY B O 1
ATOM 13769 N N . ASN B 1 584 ? 24.75 -1.409 14.852 1 96.06 584 ASN B N 1
ATOM 13770 C CA . ASN B 1 584 ? 23.781 -0.59 15.57 1 96.06 584 ASN B CA 1
ATOM 13771 C C . ASN B 1 584 ? 22.562 -1.402 15.977 1 96.06 584 ASN B C 1
ATOM 13773 O O . ASN B 1 584 ? 21.453 -1.14 15.508 1 96.06 584 ASN B O 1
ATOM 13777 N N . PHE B 1 585 ? 22.688 -2.309 16.906 1 97.81 585 PHE B N 1
ATOM 13778 C CA . PHE B 1 585 ? 21.688 -3.332 17.219 1 97.81 585 PHE B CA 1
ATOM 13779 C C . PHE B 1 585 ? 20.438 -2.709 17.812 1 97.81 585 PHE B C 1
ATOM 13781 O O . PHE B 1 585 ? 19.312 -3.119 17.484 1 97.81 585 PHE B O 1
ATOM 13788 N N . ALA B 1 586 ? 20.562 -1.706 18.688 1 96.31 586 ALA B N 1
ATOM 13789 C CA . ALA B 1 586 ? 19.406 -1.065 19.297 1 96.31 586 ALA B CA 1
ATOM 13790 C C . ALA B 1 586 ? 18.531 -0.395 18.234 1 96.31 586 ALA B C 1
ATOM 13792 O O . ALA B 1 586 ? 17.297 -0.538 18.266 1 96.31 586 ALA B O 1
ATOM 13793 N N . LYS B 1 587 ? 19.219 0.376 17.375 1 96.81 587 LYS B N 1
ATOM 13794 C CA . LYS B 1 587 ? 18.484 1.008 16.281 1 96.81 587 LYS B CA 1
ATOM 13795 C C . LYS B 1 587 ? 17.891 -0.037 15.336 1 96.81 587 LYS B C 1
ATOM 13797 O O . LYS B 1 587 ? 16.75 0.115 14.875 1 96.81 587 LYS B O 1
ATOM 13802 N N . GLY B 1 588 ? 18.703 -1.069 15.047 1 98.38 588 GLY B N 1
ATOM 13803 C CA . GLY B 1 588 ? 18.188 -2.168 14.25 1 98.38 588 GLY B CA 1
ATOM 13804 C C . GLY B 1 588 ? 16.922 -2.781 14.836 1 98.38 588 GLY B C 1
ATOM 13805 O O . GLY B 1 588 ? 15.977 -3.078 14.102 1 98.38 588 GLY B O 1
ATOM 13806 N N . LEU B 1 589 ? 16.859 -3.002 16.125 1 98.62 589 LEU B N 1
ATOM 13807 C CA . LEU B 1 589 ? 15.711 -3.576 16.797 1 98.62 589 LEU B CA 1
ATOM 13808 C C . LEU B 1 589 ? 14.508 -2.641 16.719 1 98.62 589 LEU B C 1
ATOM 13810 O O . LEU B 1 589 ? 13.391 -3.084 16.438 1 98.62 589 LEU B O 1
ATOM 13814 N N . GLU B 1 590 ? 14.75 -1.351 16.953 1 97.81 590 GLU B N 1
ATOM 13815 C CA . GLU B 1 590 ? 13.68 -0.364 16.844 1 97.81 590 GLU B CA 1
ATOM 13816 C C . GLU B 1 590 ? 13.031 -0.391 15.469 1 97.81 590 GLU B C 1
ATOM 13818 O O . GLU B 1 590 ? 11.805 -0.393 15.352 1 97.81 590 GLU B O 1
ATOM 13823 N N . LEU B 1 591 ? 13.836 -0.383 14.422 1 98.5 591 LEU B N 1
ATOM 13824 C CA . LEU B 1 591 ? 13.344 -0.369 13.055 1 98.5 591 LEU B CA 1
ATOM 13825 C C . LEU B 1 591 ? 12.648 -1.685 12.711 1 98.5 591 LEU B C 1
ATOM 13827 O O . LEU B 1 591 ? 11.633 -1.694 12.008 1 98.5 591 LEU B O 1
ATOM 13831 N N . THR B 1 592 ? 13.195 -2.82 13.18 1 98.75 592 THR B N 1
ATOM 13832 C CA . THR B 1 592 ? 12.562 -4.117 12.961 1 98.75 592 THR B CA 1
ATOM 13833 C C . THR B 1 592 ? 11.188 -4.164 13.633 1 98.75 592 THR B C 1
ATOM 13835 O O . THR B 1 592 ? 10.234 -4.707 13.078 1 98.75 592 THR B O 1
ATOM 13838 N N . ASP B 1 593 ? 11.102 -3.633 14.82 1 98.38 593 ASP B N 1
ATOM 13839 C CA . ASP B 1 593 ? 9.82 -3.561 15.516 1 98.38 593 ASP B CA 1
ATOM 13840 C C . ASP B 1 593 ? 8.805 -2.74 14.711 1 98.38 593 ASP B C 1
ATOM 13842 O O . ASP B 1 593 ? 7.629 -3.094 14.641 1 98.38 593 ASP B O 1
ATOM 13846 N N . LYS B 1 594 ? 9.273 -1.63 14.125 1 98.06 594 LYS B N 1
ATOM 13847 C CA . LYS B 1 594 ? 8.391 -0.832 13.281 1 98.06 594 LYS B CA 1
ATOM 13848 C C . LYS B 1 594 ? 7.906 -1.639 12.078 1 98.06 594 LYS B C 1
ATOM 13850 O O . LYS B 1 594 ? 6.742 -1.538 11.688 1 98.06 594 LYS B O 1
ATOM 13855 N N . ALA B 1 595 ? 8.844 -2.395 11.492 1 98.56 595 ALA B N 1
ATOM 13856 C CA . ALA B 1 595 ? 8.461 -3.268 10.391 1 98.56 595 ALA B CA 1
ATOM 13857 C C . ALA B 1 595 ? 7.375 -4.25 10.812 1 98.56 595 ALA B C 1
ATOM 13859 O O . ALA B 1 595 ? 6.414 -4.484 10.078 1 98.56 595 ALA B O 1
ATOM 13860 N N . LEU B 1 596 ? 7.473 -4.809 11.992 1 98.5 596 LEU B N 1
ATOM 13861 C CA . LEU B 1 596 ? 6.57 -5.84 12.5 1 98.5 596 LEU B CA 1
ATOM 13862 C C . LEU B 1 596 ? 5.211 -5.246 12.859 1 98.5 596 LEU B C 1
ATOM 13864 O O . LEU B 1 596 ? 4.188 -5.926 12.773 1 98.5 596 LEU B O 1
ATOM 13868 N N . ILE B 1 597 ? 5.156 -3.973 13.242 1 97.94 597 ILE B N 1
ATOM 13869 C CA . ILE B 1 597 ? 3.881 -3.307 13.484 1 97.94 597 ILE B CA 1
ATOM 13870 C C . ILE B 1 597 ? 3.037 -3.328 12.211 1 97.94 597 ILE B C 1
ATOM 13872 O O . ILE B 1 597 ? 1.819 -3.51 12.273 1 97.94 597 ILE B O 1
ATOM 13876 N N . LYS B 1 598 ? 3.668 -3.236 11.062 1 97.81 598 LYS B N 1
ATOM 13877 C CA . LYS B 1 598 ? 2.973 -3.123 9.781 1 97.81 598 LYS B CA 1
ATOM 13878 C C . LYS B 1 598 ? 2.844 -4.484 9.109 1 97.81 598 LYS B C 1
ATOM 13880 O O . LYS B 1 598 ? 2.123 -4.625 8.117 1 97.81 598 LYS B O 1
ATOM 13885 N N . ASN B 1 599 ? 3.512 -5.488 9.633 1 98 599 ASN B N 1
ATOM 13886 C CA . ASN B 1 599 ? 3.428 -6.867 9.164 1 98 599 ASN B CA 1
ATOM 13887 C C . ASN B 1 599 ? 3.898 -7.852 10.234 1 98 599 ASN B C 1
ATOM 13889 O O . ASN B 1 599 ? 5.035 -8.328 10.188 1 98 599 ASN B O 1
ATOM 13893 N N . TRP B 1 600 ? 2.969 -8.195 11.094 1 97.94 600 TRP B N 1
ATOM 13894 C CA . TRP B 1 600 ? 3.273 -8.992 12.281 1 97.94 600 TRP B CA 1
ATOM 13895 C C . TRP B 1 600 ? 3.758 -10.383 11.891 1 97.94 600 TRP B C 1
ATOM 13897 O O . TRP B 1 600 ? 4.457 -11.039 12.656 1 97.94 600 TRP B O 1
ATOM 13907 N N . HIS B 1 601 ? 3.48 -10.867 10.648 1 98 601 HIS B N 1
ATOM 13908 C CA . HIS B 1 601 ? 3.842 -12.203 10.172 1 98 601 HIS B CA 1
ATOM 13909 C C . HIS B 1 601 ? 4.984 -12.133 9.164 1 98 601 HIS B C 1
ATOM 13911 O O . HIS B 1 601 ? 5.094 -12.992 8.289 1 98 601 HIS B O 1
ATOM 13917 N N . ASN B 1 602 ? 5.77 -11.078 9.195 1 98 602 ASN B N 1
ATOM 13918 C CA . ASN B 1 602 ? 7.023 -11.062 8.453 1 98 602 ASN B CA 1
ATOM 13919 C C . ASN B 1 602 ? 8.047 -12.031 9.047 1 98 602 ASN B C 1
ATOM 13921 O O . ASN B 1 602 ? 8.742 -11.688 10 1 98 602 ASN B O 1
ATOM 13925 N N . HIS B 1 603 ? 8.219 -13.156 8.43 1 97.19 603 HIS B N 1
ATOM 13926 C CA . HIS B 1 603 ? 9.031 -14.242 8.977 1 97.19 603 HIS B CA 1
ATOM 13927 C C . HIS B 1 603 ? 10.5 -13.836 9.07 1 97.19 603 HIS B C 1
ATOM 13929 O O . HIS B 1 603 ? 11.18 -14.18 10.039 1 97.19 603 HIS B O 1
ATOM 13935 N N . LYS B 1 604 ? 10.93 -13.125 8.125 1 98.31 604 LYS B N 1
ATOM 13936 C CA . LYS B 1 604 ? 12.328 -12.703 8.109 1 98.31 604 LYS B CA 1
ATOM 13937 C C . LYS B 1 604 ? 12.594 -11.641 9.172 1 98.31 604 LYS B C 1
ATOM 13939 O O . LYS B 1 604 ? 13.672 -11.609 9.766 1 98.31 604 LYS B O 1
ATOM 13944 N N . ALA B 1 605 ? 11.617 -10.727 9.344 1 98.69 605 ALA B N 1
ATOM 13945 C CA . ALA B 1 605 ? 11.766 -9.719 10.391 1 98.69 605 ALA B CA 1
ATOM 13946 C C . ALA B 1 605 ? 11.75 -10.352 11.773 1 98.69 605 ALA B C 1
ATOM 13948 O O . ALA B 1 605 ? 12.445 -9.883 12.688 1 98.69 605 ALA B O 1
ATOM 13949 N N . ARG B 1 606 ? 10.914 -11.352 11.977 1 98.62 606 ARG B N 1
ATOM 13950 C CA . ARG B 1 606 ? 10.891 -12.062 13.25 1 98.62 606 ARG B CA 1
ATOM 13951 C C . ARG B 1 606 ? 12.234 -12.727 13.523 1 98.62 606 ARG B C 1
ATOM 13953 O O . ARG B 1 606 ? 12.719 -12.727 14.664 1 98.62 606 ARG B O 1
ATOM 13960 N N . HIS B 1 607 ? 12.836 -13.32 12.477 1 98.75 607 HIS B N 1
ATOM 13961 C CA . HIS B 1 607 ? 14.188 -13.867 12.57 1 98.75 607 HIS B CA 1
ATOM 13962 C C . HIS B 1 607 ? 15.195 -12.781 12.93 1 98.75 607 HIS B C 1
ATOM 13964 O O . HIS B 1 607 ? 16 -12.953 13.852 1 98.75 607 HIS B O 1
ATOM 13970 N N . LEU B 1 608 ? 15.164 -11.648 12.203 1 98.81 608 LEU B N 1
ATOM 13971 C CA . LEU B 1 608 ? 16.078 -10.547 12.461 1 98.81 608 LEU B CA 1
ATOM 13972 C C . LEU B 1 608 ? 15.961 -10.055 13.898 1 98.81 608 LEU B C 1
ATOM 13974 O O . LEU B 1 608 ? 16.969 -9.773 14.547 1 98.81 608 LEU B O 1
ATOM 13978 N N . LYS B 1 609 ? 14.719 -9.898 14.391 1 98.81 609 LYS B N 1
ATOM 13979 C CA . LYS B 1 609 ? 14.531 -9.461 15.773 1 98.81 609 LYS B CA 1
ATOM 13980 C C . LYS B 1 609 ? 15.172 -10.438 16.75 1 98.81 609 LYS B C 1
ATOM 13982 O O . LYS B 1 609 ? 15.742 -10.023 17.766 1 98.81 609 LYS B O 1
ATOM 13987 N N . THR B 1 610 ? 15.062 -11.734 16.484 1 98.81 610 THR B N 1
ATOM 13988 C CA . THR B 1 610 ? 15.711 -12.727 17.344 1 98.81 610 THR B CA 1
ATOM 13989 C C . THR B 1 610 ? 17.219 -12.516 17.375 1 98.81 610 THR B C 1
ATOM 13991 O O . THR B 1 610 ? 17.844 -12.57 18.438 1 98.81 610 THR B O 1
ATOM 13994 N N . ILE B 1 611 ? 17.812 -12.328 16.172 1 98.81 611 ILE B N 1
ATOM 13995 C CA . ILE B 1 611 ? 19.25 -12.07 16.047 1 98.81 611 ILE B CA 1
ATOM 13996 C C . ILE B 1 611 ? 19.625 -10.867 16.922 1 98.81 611 ILE B C 1
ATOM 13998 O O . ILE B 1 611 ? 20.578 -10.938 17.703 1 98.81 611 ILE B O 1
ATOM 14002 N N . LEU B 1 612 ? 18.859 -9.789 16.734 1 98.75 612 LEU B N 1
ATOM 14003 C CA . LEU B 1 612 ? 19.156 -8.531 17.406 1 98.75 612 LEU B CA 1
ATOM 14004 C C . LEU B 1 612 ? 19.047 -8.68 18.922 1 98.75 612 LEU B C 1
ATOM 14006 O O . LEU B 1 612 ? 19.906 -8.188 19.672 1 98.75 612 LEU B O 1
ATOM 14010 N N . LEU B 1 613 ? 17.969 -9.367 19.391 1 98.75 613 LEU B N 1
ATOM 14011 C CA . LEU B 1 613 ? 17.812 -9.594 20.828 1 98.75 613 LEU B CA 1
ATOM 14012 C C . LEU B 1 613 ? 18.969 -10.422 21.391 1 98.75 613 LEU B C 1
ATOM 14014 O O . LEU B 1 613 ? 19.484 -10.109 22.453 1 98.75 613 LEU B O 1
ATOM 14018 N N . ARG B 1 614 ? 19.375 -11.516 20.688 1 98.31 614 ARG B N 1
ATOM 14019 C CA . ARG B 1 614 ? 20.5 -12.328 21.109 1 98.31 614 ARG B CA 1
ATOM 14020 C C . ARG B 1 614 ? 21.781 -11.5 21.172 1 98.31 614 ARG B C 1
ATOM 14022 O O . ARG B 1 614 ? 22.531 -11.555 22.156 1 98.31 614 ARG B O 1
ATOM 14029 N N . LYS B 1 615 ? 22.062 -10.695 20.062 1 97.88 615 LYS B N 1
ATOM 14030 C CA . LYS B 1 615 ? 23.266 -9.875 19.984 1 97.88 615 LYS B CA 1
ATOM 14031 C C . LYS B 1 615 ? 23.297 -8.828 21.094 1 97.88 615 LYS B C 1
ATOM 14033 O O . LYS B 1 615 ? 24.375 -8.445 21.578 1 97.88 615 LYS B O 1
ATOM 14038 N N . MET B 1 616 ? 22.156 -8.414 21.578 1 97.38 616 MET B N 1
ATOM 14039 C CA . MET B 1 616 ? 22.047 -7.426 22.656 1 97.38 616 MET B CA 1
ATOM 14040 C C . MET B 1 616 ? 21.984 -8.102 24.016 1 97.38 616 MET B C 1
ATOM 14042 O O . MET B 1 616 ? 21.781 -7.441 25.031 1 97.38 616 MET B O 1
ATOM 14046 N N . ASN B 1 617 ? 22.078 -9.422 24.109 1 97.06 617 ASN B N 1
ATOM 14047 C CA . ASN B 1 617 ? 22.094 -10.242 25.328 1 97.06 617 ASN B CA 1
ATOM 14048 C C . ASN B 1 617 ? 20.797 -10.109 26.109 1 97.06 617 ASN B C 1
ATOM 14050 O O . ASN B 1 617 ? 20.812 -10.086 27.344 1 97.06 617 ASN B O 1
ATOM 14054 N N . ARG B 1 618 ? 19.719 -9.867 25.391 1 97.56 618 ARG B N 1
ATOM 14055 C CA . ARG B 1 618 ? 18.375 -9.898 25.984 1 97.56 618 ARG B CA 1
ATOM 14056 C C . ARG B 1 618 ? 17.75 -11.281 25.859 1 97.56 618 ARG B C 1
ATOM 14058 O O . ARG B 1 618 ? 16.719 -11.453 25.203 1 97.56 618 ARG B O 1
ATOM 14065 N N . ARG B 1 619 ? 18.25 -12.211 26.484 1 96.62 619 ARG B N 1
ATOM 14066 C CA . ARG B 1 619 ? 18.047 -13.641 26.281 1 96.62 619 ARG B CA 1
ATOM 14067 C C . ARG B 1 619 ? 16.609 -14.047 26.625 1 96.62 619 ARG B C 1
ATOM 14069 O O . ARG B 1 619 ? 16 -14.836 25.891 1 96.62 619 ARG B O 1
ATOM 14076 N N . ASP B 1 620 ? 16 -13.539 27.75 1 97.38 620 ASP B N 1
ATOM 14077 C CA . ASP B 1 620 ? 14.656 -13.922 28.141 1 97.38 620 ASP B CA 1
ATOM 14078 C C . ASP B 1 620 ? 13.633 -13.461 27.109 1 97.38 620 ASP B C 1
ATOM 14080 O O . ASP B 1 620 ? 12.719 -14.203 26.75 1 97.38 620 ASP B O 1
ATOM 14084 N N . GLU B 1 621 ? 13.82 -12.234 26.719 1 97.62 621 GLU B N 1
ATOM 14085 C CA . GLU B 1 621 ? 12.945 -11.703 25.672 1 97.62 621 GLU B CA 1
ATOM 14086 C C . GLU B 1 621 ? 13.078 -12.508 24.375 1 97.62 621 GLU B C 1
ATOM 14088 O O . GLU B 1 621 ? 12.086 -12.773 23.703 1 97.62 621 GLU B O 1
ATOM 14093 N N . ALA B 1 622 ? 14.297 -12.836 24.016 1 98.31 622 ALA B N 1
ATOM 14094 C CA . ALA B 1 622 ? 14.555 -13.625 22.812 1 98.31 622 ALA B CA 1
ATOM 14095 C C . ALA B 1 622 ? 13.875 -14.992 22.891 1 98.31 622 ALA B C 1
ATOM 14097 O O . ALA B 1 622 ? 13.297 -15.461 21.906 1 98.31 622 ALA B O 1
ATOM 14098 N N . LYS B 1 623 ? 13.977 -15.633 24.062 1 98.06 623 LYS B N 1
ATOM 14099 C CA . LYS B 1 623 ? 13.367 -16.953 24.25 1 98.06 623 LYS B CA 1
ATOM 14100 C C . LYS B 1 623 ? 11.852 -16.891 24.047 1 98.06 623 LYS B C 1
ATOM 14102 O O . LYS B 1 623 ? 11.281 -17.75 23.375 1 98.06 623 LYS B O 1
ATOM 14107 N N . GLN B 1 624 ? 11.266 -15.875 24.641 1 97.94 624 GLN B N 1
ATOM 14108 C CA . GLN B 1 624 ? 9.828 -15.703 24.469 1 97.94 624 GLN B CA 1
ATOM 14109 C C . GLN B 1 624 ? 9.477 -15.414 23.016 1 97.94 624 GLN B C 1
ATOM 14111 O O . GLN B 1 624 ? 8.508 -15.953 22.484 1 97.94 624 GLN B O 1
ATOM 14116 N N . TRP B 1 625 ? 10.281 -14.57 22.422 1 98.25 625 TRP B N 1
ATOM 14117 C CA . TRP B 1 625 ? 10.047 -14.195 21.031 1 98.25 625 TRP B CA 1
ATOM 14118 C C . TRP B 1 625 ? 10.188 -15.398 20.109 1 98.25 625 TRP B C 1
ATOM 14120 O O . TRP B 1 625 ? 9.438 -15.539 19.141 1 98.25 625 TRP B O 1
ATOM 14130 N N . ILE B 1 626 ? 11.117 -16.266 20.344 1 98.62 626 ILE B N 1
ATOM 14131 C CA . ILE B 1 626 ? 11.305 -17.5 19.594 1 98.62 626 ILE B CA 1
ATOM 14132 C C . ILE B 1 626 ? 10.047 -18.359 19.688 1 98.62 626 ILE B C 1
ATOM 14134 O O . ILE B 1 626 ? 9.523 -18.812 18.672 1 98.62 626 ILE B O 1
ATOM 14138 N N . ALA B 1 627 ? 9.539 -18.484 20.891 1 97.94 627 ALA B N 1
ATOM 14139 C CA . ALA B 1 627 ? 8.336 -19.281 21.078 1 97.94 627 ALA B CA 1
ATOM 14140 C C . ALA B 1 627 ? 7.152 -18.688 20.328 1 97.94 627 ALA B C 1
ATOM 14142 O O . ALA B 1 627 ? 6.406 -19.422 19.656 1 97.94 627 ALA B O 1
ATOM 14143 N N . ASP B 1 628 ? 7 -17.359 20.438 1 97.56 628 ASP B N 1
ATOM 14144 C CA . ASP B 1 628 ? 5.91 -16.672 19.766 1 97.56 628 ASP B CA 1
ATOM 14145 C C . ASP B 1 628 ? 6.023 -16.828 18.25 1 97.56 628 ASP B C 1
ATOM 14147 O O . ASP B 1 628 ? 5.016 -16.969 17.562 1 97.56 628 ASP B O 1
ATOM 14151 N N . SER B 1 629 ? 7.23 -16.734 17.75 1 98.44 629 SER B N 1
ATOM 14152 C CA . SER B 1 629 ? 7.465 -16.797 16.312 1 98.44 629 SER B CA 1
ATOM 14153 C C . SER B 1 629 ? 7.207 -18.203 15.773 1 98.44 629 SER B C 1
ATOM 14155 O O . SER B 1 629 ? 6.629 -18.375 14.695 1 98.44 629 SER B O 1
ATOM 14157 N N . LEU B 1 630 ? 7.609 -19.219 16.5 1 97.88 630 LEU B N 1
ATOM 14158 C CA . LEU B 1 630 ? 7.434 -20.609 16.078 1 97.88 630 LEU B CA 1
ATOM 14159 C C . LEU B 1 630 ? 5.973 -21.031 16.188 1 97.88 630 LEU B C 1
ATOM 14161 O O . LEU B 1 630 ? 5.535 -21.953 15.508 1 97.88 630 LEU B O 1
ATOM 14165 N N . ALA B 1 631 ? 5.203 -20.328 17.016 1 96.38 631 ALA B N 1
ATOM 14166 C CA . ALA B 1 631 ? 3.762 -20.562 17.078 1 96.38 631 ALA B CA 1
ATOM 14167 C C . ALA B 1 631 ? 3.074 -20.094 15.797 1 96.38 631 ALA B C 1
ATOM 14169 O O . ALA B 1 631 ? 2.035 -20.641 15.414 1 96.38 631 ALA B O 1
ATOM 14170 N N . ILE B 1 632 ? 3.641 -19.109 15.125 1 96.44 632 ILE B N 1
ATOM 14171 C CA . ILE B 1 632 ? 3.119 -18.609 13.859 1 96.44 632 ILE B CA 1
ATOM 14172 C C . ILE B 1 632 ? 3.555 -19.547 12.719 1 96.44 632 ILE B C 1
ATOM 14174 O O . ILE B 1 632 ? 2.75 -19.891 11.859 1 96.44 632 ILE B O 1
ATOM 14178 N N . ASP B 1 633 ? 4.789 -19.938 12.75 1 96.19 633 ASP B N 1
ATOM 14179 C CA . ASP B 1 633 ? 5.375 -20.797 11.727 1 96.19 633 ASP B CA 1
ATOM 14180 C C . ASP B 1 633 ? 6.43 -21.734 12.32 1 96.19 633 ASP B C 1
ATOM 14182 O O . ASP B 1 633 ? 7.559 -21.312 12.578 1 96.19 633 ASP B O 1
ATOM 14186 N N . GLY B 1 634 ? 6.062 -22.953 12.383 1 96.88 634 GLY B N 1
ATOM 14187 C CA . GLY B 1 634 ? 6.969 -23.938 12.961 1 96.88 634 GLY B CA 1
ATOM 14188 C C . GLY B 1 634 ? 8.133 -24.266 12.047 1 96.88 634 GLY B C 1
ATOM 14189 O O . GLY B 1 634 ? 9.086 -24.922 12.477 1 96.88 634 GLY B O 1
ATOM 14190 N N . PHE B 1 635 ? 8.117 -23.781 10.812 1 97.69 635 PHE B N 1
ATOM 14191 C CA . PHE B 1 635 ? 9.18 -24.047 9.852 1 97.69 635 PHE B CA 1
ATOM 14192 C C . PHE B 1 635 ? 10.008 -22.781 9.602 1 97.69 635 PHE B C 1
ATOM 14194 O O . PHE B 1 635 ? 10.656 -22.656 8.555 1 97.69 635 PHE B O 1
ATOM 14201 N N . ASN B 1 636 ? 9.938 -21.781 10.492 1 97.81 636 ASN B N 1
ATOM 14202 C CA . ASN B 1 636 ? 10.875 -20.656 10.422 1 97.81 636 ASN B CA 1
ATOM 14203 C C . ASN B 1 636 ? 12.297 -21.094 10.789 1 97.81 636 ASN B C 1
ATOM 14205 O O . ASN B 1 636 ? 12.734 -20.891 11.922 1 97.81 636 ASN B O 1
ATOM 14209 N N . PHE B 1 637 ? 13.008 -21.516 9.828 1 98.25 637 PHE B N 1
ATOM 14210 C CA . PHE B 1 637 ? 14.297 -22.172 10.031 1 98.25 637 PHE B CA 1
ATOM 14211 C C . PHE B 1 637 ? 15.305 -21.203 10.633 1 98.25 637 PHE B C 1
ATOM 14213 O O . PHE B 1 637 ? 16.203 -21.594 11.383 1 98.25 637 PHE B O 1
ATOM 14220 N N . GLY B 1 638 ? 15.172 -19.844 10.281 1 98.31 638 GLY B N 1
ATOM 14221 C CA . GLY B 1 638 ? 16.016 -18.859 10.93 1 98.31 638 GLY B CA 1
ATOM 14222 C C . GLY B 1 638 ? 15.812 -18.797 12.43 1 98.31 638 GLY B C 1
ATOM 14223 O O . GLY B 1 638 ? 16.781 -18.812 13.195 1 98.31 638 GLY B O 1
ATOM 14224 N N . VAL B 1 639 ? 14.609 -18.766 12.875 1 98.5 639 VAL B N 1
ATOM 14225 C CA . VAL B 1 639 ? 14.273 -18.672 14.289 1 98.5 639 VAL B CA 1
ATOM 14226 C C . VAL B 1 639 ? 14.648 -19.984 14.992 1 98.5 639 VAL B C 1
ATOM 14228 O O . VAL B 1 639 ? 15.109 -19.969 16.141 1 98.5 639 VAL B O 1
ATOM 14231 N N . LEU B 1 640 ? 14.422 -21.125 14.312 1 98.38 640 LEU B N 1
ATOM 14232 C CA . LEU B 1 640 ? 14.805 -22.422 14.859 1 98.38 640 LEU B CA 1
ATOM 14233 C C . LEU B 1 640 ? 16.312 -22.484 15.102 1 98.38 640 LEU B C 1
ATOM 14235 O O . LEU B 1 640 ? 16.766 -23.016 16.125 1 98.38 640 LEU B O 1
ATOM 14239 N N . TYR B 1 641 ? 17.078 -22 14.148 1 98.56 641 TYR B N 1
ATOM 14240 C CA . TYR B 1 641 ? 18.531 -22 14.328 1 98.56 641 TYR B CA 1
ATOM 14241 C C . TYR B 1 641 ? 18.938 -21.078 15.484 1 98.56 641 TYR B C 1
ATOM 14243 O O . TYR B 1 641 ? 19.844 -21.422 16.25 1 98.56 641 TYR B O 1
ATOM 14251 N N . GLU B 1 642 ? 18.281 -19.922 15.594 1 98.62 642 GLU B N 1
ATOM 14252 C CA . GLU B 1 642 ? 18.531 -19.016 16.719 1 98.62 642 GLU B CA 1
ATOM 14253 C C . GLU B 1 642 ? 18.234 -19.703 18.047 1 98.62 642 GLU B C 1
ATOM 14255 O O . GLU B 1 642 ? 18.891 -19.438 19.047 1 98.62 642 GLU B O 1
ATOM 14260 N N . LYS B 1 643 ? 17.141 -20.5 18.062 1 98.44 643 LYS B N 1
ATOM 14261 C CA . LYS B 1 643 ? 16.828 -21.281 19.25 1 98.44 643 LYS B CA 1
ATOM 14262 C C . LYS B 1 643 ? 18 -22.156 19.656 1 98.44 643 LYS B C 1
ATOM 14264 O O . LYS B 1 643 ? 18.375 -22.219 20.828 1 98.44 643 LYS B O 1
ATOM 14269 N N . TYR B 1 644 ? 18.656 -22.859 18.781 1 98.19 644 TYR B N 1
ATOM 14270 C CA . TYR B 1 644 ? 19.828 -23.703 19.031 1 98.19 644 TYR B CA 1
ATOM 14271 C C . TYR B 1 644 ? 21 -22.859 19.516 1 98.19 644 TYR B C 1
ATOM 14273 O O . TYR B 1 644 ? 21.672 -23.219 20.484 1 98.19 644 TYR B O 1
ATOM 14281 N N . LEU B 1 645 ? 21.219 -21.703 18.75 1 98 645 LEU B N 1
ATOM 14282 C CA . LEU B 1 645 ? 22.344 -20.844 19.125 1 98 645 LEU B CA 1
ATOM 14283 C C . LEU B 1 645 ? 22.188 -20.375 20.578 1 98 645 LEU B C 1
ATOM 14285 O O . LEU B 1 645 ? 23.188 -20.234 21.297 1 98 645 LEU B O 1
ATOM 14289 N N . MET B 1 646 ? 21.016 -20.125 20.969 1 97.06 646 MET B N 1
ATOM 14290 C CA . MET B 1 646 ? 20.75 -19.594 22.297 1 97.06 646 MET B CA 1
ATOM 14291 C C . MET B 1 646 ? 20.812 -20.703 23.344 1 97.06 646 MET B C 1
ATOM 14293 O O . MET B 1 646 ? 21.344 -20.5 24.438 1 97.06 646 MET B O 1
ATOM 14297 N N . SER B 1 647 ? 20.297 -21.891 23.016 1 96.69 647 SER B N 1
ATOM 14298 C CA . SER B 1 647 ? 20.234 -22.984 23.984 1 96.69 647 SER B CA 1
ATOM 14299 C C . SER B 1 647 ? 21.547 -23.734 24.062 1 96.69 647 SER B C 1
ATOM 14301 O O . SER B 1 647 ? 21.938 -24.203 25.141 1 96.69 647 SER B O 1
ATOM 14303 N N . GLY B 1 648 ? 22.219 -23.906 22.938 1 95.25 648 GLY B N 1
ATOM 14304 C CA . GLY B 1 648 ? 23.422 -24.719 22.859 1 95.25 648 GLY B CA 1
ATOM 14305 C C . GLY B 1 648 ? 23.156 -26.203 23.031 1 95.25 648 GLY B C 1
ATOM 14306 O O . GLY B 1 648 ? 24.078 -27 23.156 1 95.25 648 GLY B O 1
ATOM 14307 N N . GLU B 1 649 ? 21.906 -26.562 22.984 1 97 649 GLU B N 1
ATOM 14308 C CA . GLU B 1 649 ? 21.531 -27.953 23.25 1 97 649 GLU B CA 1
ATOM 14309 C C . GLU B 1 649 ? 21.531 -28.766 21.953 1 97 649 GLU B C 1
ATOM 14311 O O . GLU B 1 649 ? 21.016 -28.344 20.938 1 97 649 GLU B O 1
ATOM 14316 N N . MET B 1 650 ? 22 -29.938 21.984 1 96.81 650 MET B N 1
ATOM 14317 C CA . MET B 1 650 ? 22.109 -30.812 20.828 1 96.81 650 MET B CA 1
ATOM 14318 C C . MET B 1 650 ? 20.719 -31.266 20.359 1 96.81 650 MET B C 1
ATOM 14320 O O . MET B 1 650 ? 20.516 -31.531 19.172 1 96.81 650 MET B O 1
ATOM 14324 N N . GLU B 1 651 ? 19.812 -31.359 21.266 1 96.88 651 GLU B N 1
ATOM 14325 C CA . GLU B 1 651 ? 18.453 -31.734 20.906 1 96.88 651 GLU B CA 1
ATOM 14326 C C . GLU B 1 651 ? 17.844 -30.719 19.922 1 96.88 651 GLU B C 1
ATOM 14328 O O . GLU B 1 651 ? 17.125 -31.109 19 1 96.88 651 GLU B O 1
ATOM 14333 N N . ASP B 1 652 ? 18.078 -29.453 20.141 1 97.19 652 ASP B N 1
ATOM 14334 C CA . ASP B 1 652 ? 17.578 -28.406 19.266 1 97.19 652 ASP B CA 1
ATOM 14335 C C . ASP B 1 652 ? 18.234 -28.484 17.891 1 97.19 652 ASP B C 1
ATOM 14337 O O . ASP B 1 652 ? 17.594 -28.266 16.859 1 97.19 652 ASP B O 1
ATOM 14341 N N . LEU B 1 653 ? 19.5 -28.797 17.859 1 97.44 653 LEU B N 1
ATOM 14342 C CA . LEU B 1 653 ? 20.203 -28.969 16.594 1 97.44 653 LEU B CA 1
ATOM 14343 C C . LEU B 1 653 ? 19.656 -30.156 15.812 1 97.44 653 LEU B C 1
ATOM 14345 O O . LEU B 1 653 ? 19.484 -30.078 14.594 1 97.44 653 LEU B O 1
ATOM 14349 N N . THR B 1 654 ? 19.438 -31.266 16.516 1 97.25 654 THR B N 1
ATOM 14350 C CA . THR B 1 654 ? 18.906 -32.469 15.883 1 97.25 654 THR B CA 1
ATOM 14351 C C . THR B 1 654 ? 17.531 -32.188 15.273 1 97.25 654 THR B C 1
ATOM 14353 O O . THR B 1 654 ? 17.266 -32.562 14.133 1 97.25 654 THR B O 1
ATOM 14356 N N . SER B 1 655 ? 16.703 -31.547 16.062 1 96.19 655 SER B N 1
ATOM 14357 C CA . SER B 1 655 ? 15.375 -31.188 15.578 1 96.19 655 SER B CA 1
ATOM 14358 C C . SER B 1 655 ? 15.461 -30.266 14.367 1 96.19 655 SER B C 1
ATOM 14360 O O . SER B 1 655 ? 14.688 -30.406 13.422 1 96.19 655 SER B O 1
ATOM 14362 N N . PHE B 1 656 ? 16.391 -29.344 14.453 1 97.06 656 PHE B N 1
ATOM 14363 C CA . PHE B 1 656 ? 16.625 -28.406 13.359 1 97.06 656 PHE B CA 1
ATOM 14364 C C . PHE B 1 656 ? 17.016 -29.156 12.094 1 97.06 656 PHE B C 1
ATOM 14366 O O . PHE B 1 656 ? 16.453 -28.922 11.023 1 97.06 656 PHE B O 1
ATOM 14373 N N . LYS B 1 657 ? 17.922 -30.031 12.156 1 96.5 657 LYS B N 1
ATOM 14374 C CA . LYS B 1 657 ? 18.422 -30.797 11.016 1 96.5 657 LYS B CA 1
ATOM 14375 C C . LYS B 1 657 ? 17.312 -31.672 10.422 1 96.5 657 LYS B C 1
ATOM 14377 O O . LYS B 1 657 ? 17.219 -31.812 9.203 1 96.5 657 LYS B O 1
ATOM 14382 N N . GLU B 1 658 ? 16.484 -32.219 11.328 1 95.5 658 GLU B N 1
ATOM 14383 C CA . GLU B 1 658 ? 15.406 -33.094 10.875 1 95.5 658 GLU B CA 1
ATOM 14384 C C . GLU B 1 658 ? 14.359 -32.312 10.094 1 95.5 658 GLU B C 1
ATOM 14386 O O . GLU B 1 658 ? 13.906 -32.75 9.031 1 95.5 658 GLU B O 1
ATOM 14391 N N . LEU B 1 659 ? 13.977 -31.141 10.562 1 96.12 659 LEU B N 1
ATOM 14392 C CA . LEU B 1 659 ? 12.938 -30.344 9.93 1 96.12 659 LEU B CA 1
ATOM 14393 C C . LEU B 1 659 ? 13.438 -29.766 8.609 1 96.12 659 LEU B C 1
ATOM 14395 O O . LEU B 1 659 ? 12.68 -29.672 7.637 1 96.12 659 LEU B O 1
ATOM 14399 N N . LEU B 1 660 ? 14.703 -29.312 8.625 1 95.31 660 LEU B N 1
ATOM 14400 C CA . LEU B 1 660 ? 15.281 -28.672 7.441 1 95.31 660 LEU B CA 1
ATOM 14401 C C . LEU B 1 660 ? 15.641 -29.719 6.395 1 95.31 660 LEU B C 1
ATOM 14403 O O . LEU B 1 660 ? 15.859 -29.391 5.227 1 95.31 660 LEU B O 1
ATOM 14407 N N . ARG B 1 661 ? 15.719 -30.922 6.832 1 90.62 661 ARG B N 1
ATOM 14408 C CA . ARG B 1 661 ? 16.188 -32.031 5.992 1 90.62 661 ARG B CA 1
ATOM 14409 C C . ARG B 1 661 ? 17.594 -31.766 5.473 1 90.62 661 ARG B C 1
ATOM 14411 O O . ARG B 1 661 ? 18.219 -30.766 5.832 1 90.62 661 ARG B O 1
ATOM 14418 N N . ASN B 1 662 ? 18.25 -32.562 4.766 1 92.31 662 ASN B N 1
ATOM 14419 C CA . ASN B 1 662 ? 19.531 -32.375 4.09 1 92.31 662 ASN B CA 1
ATOM 14420 C C . ASN B 1 662 ? 19.344 -31.781 2.701 1 92.31 662 ASN B C 1
ATOM 14422 O O . ASN B 1 662 ? 19.906 -32.281 1.721 1 92.31 662 ASN B O 1
ATOM 14426 N N . TYR B 1 663 ? 18.438 -30.719 2.725 1 95.5 663 TYR B N 1
ATOM 14427 C CA . TYR B 1 663 ? 18.156 -30.031 1.476 1 95.5 663 TYR B CA 1
ATOM 14428 C C . TYR B 1 663 ? 18.984 -28.75 1.372 1 95.5 663 TYR B C 1
ATOM 14430 O O . TYR B 1 663 ? 18.734 -27.781 2.092 1 95.5 663 TYR B O 1
ATOM 14438 N N . VAL B 1 664 ? 19.969 -28.672 0.521 1 96.31 664 VAL B N 1
ATOM 14439 C CA . VAL B 1 664 ? 21.016 -27.656 0.452 1 96.31 664 VAL B CA 1
ATOM 14440 C C . VAL B 1 664 ? 20.375 -26.281 0.237 1 96.31 664 VAL B C 1
ATOM 14442 O O . VAL B 1 664 ? 20.859 -25.266 0.754 1 96.31 664 VAL B O 1
ATOM 14445 N N . HIS B 1 665 ? 19.25 -26.188 -0.538 1 96.94 665 HIS B N 1
ATOM 14446 C CA . HIS B 1 665 ? 18.656 -24.906 -0.904 1 96.94 665 HIS B CA 1
ATOM 14447 C C . HIS B 1 665 ? 18.031 -24.219 0.308 1 96.94 665 HIS B C 1
ATOM 14449 O O . HIS B 1 665 ? 18 -23 0.383 1 96.94 665 HIS B O 1
ATOM 14455 N N . ASN B 1 666 ? 17.5 -24.969 1.346 1 97.75 666 ASN B N 1
ATOM 14456 C CA . ASN B 1 666 ? 17.078 -24.375 2.609 1 97.75 666 ASN B CA 1
ATOM 14457 C C . ASN B 1 666 ? 18.25 -23.719 3.34 1 97.75 666 ASN B C 1
ATOM 14459 O O . ASN B 1 666 ? 18.141 -22.594 3.82 1 97.75 666 ASN B O 1
ATOM 14463 N N . TYR B 1 667 ? 19.406 -24.484 3.385 1 98 667 TYR B N 1
ATOM 14464 C CA . TYR B 1 667 ? 20.578 -23.969 4.062 1 98 667 TYR B CA 1
ATOM 14465 C C . TYR B 1 667 ? 21.062 -22.672 3.402 1 98 667 TYR B C 1
ATOM 14467 O O . TYR B 1 667 ? 21.406 -21.703 4.086 1 98 667 TYR B O 1
ATOM 14475 N N . ILE B 1 668 ? 21.062 -22.672 2.055 1 98.12 668 ILE B N 1
ATOM 14476 C CA . ILE B 1 668 ? 21.516 -21.484 1.332 1 98.12 668 ILE B CA 1
ATOM 14477 C C . ILE B 1 668 ? 20.547 -20.328 1.598 1 98.12 668 ILE B C 1
ATOM 14479 O O . ILE B 1 668 ? 20.984 -19.234 1.949 1 98.12 668 ILE B O 1
ATOM 14483 N N . GLU B 1 669 ? 19.234 -20.547 1.526 1 97.81 669 GLU B N 1
ATOM 14484 C CA . GLU B 1 669 ? 18.219 -19.5 1.689 1 97.81 669 GLU B CA 1
ATOM 14485 C C . GLU B 1 669 ? 18.344 -18.828 3.053 1 97.81 669 GLU B C 1
ATOM 14487 O O . GLU B 1 669 ? 18.297 -17.594 3.15 1 97.81 669 GLU B O 1
ATOM 14492 N N . PHE B 1 670 ? 18.5 -19.609 4.082 1 98.06 670 PHE B N 1
ATOM 14493 C CA . PHE B 1 670 ? 18.453 -19.031 5.426 1 98.06 670 PHE B CA 1
ATOM 14494 C C . PHE B 1 670 ? 19.812 -18.516 5.848 1 98.06 670 PHE B C 1
ATOM 14496 O O . PHE B 1 670 ? 19.906 -17.609 6.684 1 98.06 670 PHE B O 1
ATOM 14503 N N . SER B 1 671 ? 20.922 -19.062 5.266 1 98.56 671 SER B N 1
ATOM 14504 C CA . SER B 1 671 ? 22.234 -18.438 5.484 1 98.56 671 SER B CA 1
ATOM 14505 C C . SER B 1 671 ? 22.297 -17.062 4.84 1 98.56 671 SER B C 1
ATOM 14507 O O . SER B 1 671 ? 22.953 -16.156 5.367 1 98.56 671 SER B O 1
ATOM 14509 N N . LEU B 1 672 ? 21.609 -16.922 3.711 1 98.38 672 LEU B N 1
ATOM 14510 C CA . LEU B 1 672 ? 21.547 -15.625 3.041 1 98.38 672 LEU B CA 1
ATOM 14511 C C . LEU B 1 672 ? 20.812 -14.602 3.9 1 98.38 672 LEU B C 1
ATOM 14513 O O . LEU B 1 672 ? 21.141 -13.414 3.881 1 98.38 672 LEU B O 1
ATOM 14517 N N . ASP B 1 673 ? 19.812 -15.062 4.68 1 98.38 673 ASP B N 1
ATOM 14518 C CA . ASP B 1 673 ? 19.125 -14.148 5.59 1 98.38 673 ASP B CA 1
ATOM 14519 C C . ASP B 1 673 ? 20.094 -13.562 6.613 1 98.38 673 ASP B C 1
ATOM 14521 O O . ASP B 1 673 ? 20.031 -12.367 6.918 1 98.38 673 ASP B O 1
ATOM 14525 N N . TYR B 1 674 ? 20.969 -14.398 7.16 1 98.69 674 TYR B N 1
ATOM 14526 C CA . TYR B 1 674 ? 22 -13.922 8.078 1 98.69 674 TYR B CA 1
ATOM 14527 C C . TYR B 1 674 ? 22.953 -12.961 7.371 1 98.69 674 TYR B C 1
ATOM 14529 O O . TYR B 1 674 ? 23.297 -11.906 7.91 1 98.69 674 TYR B O 1
ATOM 14537 N N . ALA B 1 675 ? 23.359 -13.352 6.152 1 98.38 675 ALA B N 1
ATOM 14538 C CA . ALA B 1 675 ? 24.312 -12.547 5.398 1 98.38 675 ALA B CA 1
ATOM 14539 C C . ALA B 1 675 ? 23.766 -11.156 5.105 1 98.38 675 ALA B C 1
ATOM 14541 O O . ALA B 1 675 ? 24.484 -10.164 5.156 1 98.38 675 ALA B O 1
ATOM 14542 N N . GLN B 1 676 ? 22.516 -11.078 4.785 1 97.44 676 GLN B N 1
ATOM 14543 C CA . GLN B 1 676 ? 21.859 -9.812 4.453 1 97.44 676 GLN B CA 1
ATOM 14544 C C . GLN B 1 676 ? 21.812 -8.891 5.664 1 97.44 676 GLN B C 1
ATOM 14546 O O . GLN B 1 676 ? 21.703 -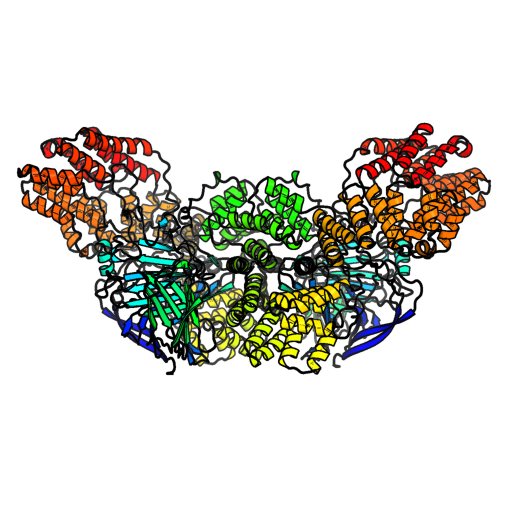7.668 5.52 1 97.44 676 GLN B O 1
ATOM 14551 N N . ALA B 1 677 ? 21.906 -9.484 6.855 1 98.12 677 ALA B N 1
ATOM 14552 C CA . ALA B 1 677 ? 21.922 -8.711 8.094 1 98.12 677 ALA B CA 1
ATOM 14553 C C . ALA B 1 677 ? 23.344 -8.477 8.578 1 98.12 677 ALA B C 1
ATOM 14555 O O . ALA B 1 677 ? 23.562 -7.953 9.672 1 98.12 677 ALA B O 1
ATOM 14556 N N . GLY B 1 678 ? 24.359 -8.844 7.766 1 98 678 GLY B N 1
ATOM 14557 C CA . GLY B 1 678 ? 25.75 -8.672 8.117 1 98 678 GLY B CA 1
ATOM 14558 C C . GLY B 1 678 ? 26.25 -9.695 9.109 1 98 678 GLY B C 1
ATOM 14559 O O . GLY B 1 678 ? 27.344 -9.539 9.672 1 98 678 GLY B O 1
ATOM 14560 N N . CYS B 1 679 ? 25.484 -10.727 9.367 1 98.5 679 CYS B N 1
ATOM 14561 C CA . CYS B 1 679 ? 25.844 -11.758 10.336 1 98.5 679 CYS B CA 1
ATOM 14562 C C . CYS B 1 679 ? 26.547 -12.922 9.656 1 98.5 679 CYS B C 1
ATOM 14564 O O . CYS B 1 679 ? 26.047 -14.047 9.664 1 98.5 679 CYS B O 1
ATOM 14566 N N . PHE B 1 680 ? 27.781 -12.719 9.203 1 98.44 680 PHE B N 1
ATOM 14567 C CA . PHE B 1 680 ? 28.5 -13.664 8.367 1 98.44 680 PHE B CA 1
ATOM 14568 C C . PHE B 1 680 ? 29.016 -14.836 9.195 1 98.44 680 PHE B C 1
ATOM 14570 O O . PHE B 1 680 ? 29.094 -15.969 8.711 1 98.44 680 PHE B O 1
ATOM 14577 N N . GLU B 1 681 ? 29.328 -14.602 10.5 1 98.38 681 GLU B N 1
ATOM 14578 C CA . GLU B 1 681 ? 29.75 -15.703 11.359 1 98.38 681 GLU B CA 1
ATOM 14579 C C . GLU B 1 681 ? 28.641 -16.75 11.492 1 98.38 681 GLU B C 1
ATOM 14581 O O . GLU B 1 681 ? 28.906 -17.953 11.391 1 98.38 681 GLU B O 1
ATOM 14586 N N . GLU B 1 682 ? 27.406 -16.266 11.727 1 98.56 682 GLU B N 1
ATOM 14587 C CA . GLU B 1 682 ? 26.266 -17.172 11.828 1 98.56 682 GLU B CA 1
ATOM 14588 C C . GLU B 1 682 ? 25.969 -17.844 10.492 1 98.56 682 GLU B C 1
ATOM 14590 O O . GLU B 1 682 ? 25.609 -19.016 10.445 1 98.56 682 GLU B O 1
ATOM 14595 N N . ALA B 1 683 ? 26.094 -17.062 9.375 1 98.75 683 ALA B N 1
ATOM 14596 C CA . ALA B 1 683 ? 25.891 -17.641 8.047 1 98.75 683 ALA B CA 1
ATOM 14597 C C . ALA B 1 683 ? 26.859 -18.797 7.809 1 98.75 683 ALA B C 1
ATOM 14599 O O . ALA B 1 683 ? 26.453 -19.859 7.309 1 98.75 683 ALA B O 1
ATOM 14600 N N . ILE B 1 684 ? 28.172 -18.609 8.148 1 98.69 684 ILE B N 1
ATOM 14601 C CA . ILE B 1 684 ? 29.203 -19.625 7.992 1 98.69 684 ILE B CA 1
ATOM 14602 C C . ILE B 1 684 ? 28.891 -20.828 8.859 1 98.69 684 ILE B C 1
ATOM 14604 O O . ILE B 1 684 ? 28.922 -21.969 8.383 1 98.69 684 ILE B O 1
ATOM 14608 N N . SER B 1 685 ? 28.531 -20.562 10.109 1 98.31 685 SER B N 1
ATOM 14609 C CA . SER B 1 685 ? 28.25 -21.656 11.039 1 98.31 685 SER B CA 1
ATOM 14610 C C . SER B 1 685 ? 27.062 -22.484 10.578 1 98.31 685 SER B C 1
ATOM 14612 O O . SER B 1 685 ? 27.062 -23.703 10.695 1 98.31 685 SER B O 1
ATOM 14614 N N . LEU B 1 686 ? 25.969 -21.828 10.094 1 98.31 686 LEU B N 1
ATOM 14615 C CA . LEU B 1 686 ? 24.797 -22.516 9.586 1 98.31 686 LEU B CA 1
ATOM 14616 C C . LEU B 1 686 ? 25.141 -23.391 8.383 1 98.31 686 LEU B C 1
ATOM 14618 O O . LEU B 1 686 ? 24.75 -24.562 8.32 1 98.31 686 LEU B O 1
ATOM 14622 N N . MET B 1 687 ? 25.922 -22.844 7.406 1 98.06 687 MET B N 1
ATOM 14623 C CA . MET B 1 687 ? 26.297 -23.578 6.207 1 98.06 687 MET B CA 1
ATOM 14624 C C . MET B 1 687 ? 27.172 -24.766 6.555 1 98.06 687 MET B C 1
ATOM 14626 O O . MET B 1 687 ? 27.109 -25.812 5.902 1 98.06 687 MET B O 1
ATOM 14630 N N . LYS B 1 688 ? 27.969 -24.609 7.555 1 97.12 688 LYS B N 1
ATOM 14631 C CA . LYS B 1 688 ? 28.891 -25.672 7.957 1 97.12 688 LYS B CA 1
ATOM 14632 C C . LYS B 1 688 ? 28.156 -26.875 8.523 1 97.12 688 LYS B C 1
ATOM 14634 O O . LYS B 1 688 ? 28.641 -28 8.43 1 97.12 688 LYS B O 1
ATOM 14639 N N . ILE B 1 689 ? 26.953 -26.641 9.125 1 96.31 689 ILE B N 1
ATOM 14640 C CA . ILE B 1 689 ? 26.141 -27.75 9.57 1 96.31 689 ILE B CA 1
ATOM 14641 C C . ILE B 1 689 ? 25.891 -28.703 8.406 1 96.31 689 ILE B C 1
ATOM 14643 O O . ILE B 1 689 ? 25.859 -29.922 8.586 1 96.31 689 ILE B O 1
ATOM 14647 N N . PHE B 1 690 ? 25.688 -28.172 7.23 1 95.44 690 PHE B N 1
ATOM 14648 C CA . PHE B 1 690 ? 25.391 -28.953 6.039 1 95.44 690 PHE B CA 1
ATOM 14649 C C . PHE B 1 690 ? 26.672 -29.469 5.402 1 95.44 690 PHE B C 1
ATOM 14651 O O . PHE B 1 690 ? 26.75 -30.641 5.027 1 95.44 690 PHE B O 1
ATOM 14658 N N . THR B 1 691 ? 27.75 -28.656 5.227 1 95.31 691 THR B N 1
ATOM 14659 C CA . THR B 1 691 ? 28.891 -28.938 4.367 1 95.31 691 THR B CA 1
ATOM 14660 C C . THR B 1 691 ? 29.922 -29.797 5.098 1 95.31 691 THR B C 1
ATOM 14662 O O . THR B 1 691 ? 30.656 -30.562 4.469 1 95.31 691 THR B O 1
ATOM 14665 N N . ASP B 1 692 ? 30 -29.656 6.391 1 91.69 692 ASP B N 1
ATOM 14666 C CA . ASP B 1 692 ? 31.047 -30.391 7.113 1 91.69 692 ASP B CA 1
ATOM 14667 C C . ASP B 1 692 ? 30.859 -31.891 6.98 1 91.69 692 ASP B C 1
ATOM 14669 O O . ASP B 1 692 ? 29.75 -32.406 7.105 1 91.69 692 ASP B O 1
ATOM 14673 N N . GLY B 1 693 ? 31.922 -32.531 6.727 1 88.69 693 GLY B N 1
ATOM 14674 C CA . GLY B 1 693 ? 31.922 -33.969 6.582 1 88.69 693 GLY B CA 1
ATOM 14675 C C . GLY B 1 693 ? 31.562 -34.438 5.184 1 88.69 693 GLY B C 1
ATOM 14676 O O . GLY B 1 693 ? 31.594 -35.625 4.895 1 88.69 693 GLY B O 1
ATOM 14677 N N . GLN B 1 694 ? 31.203 -33.531 4.285 1 90.62 694 GLN B N 1
ATOM 14678 C CA . GLN B 1 694 ? 30.859 -33.875 2.91 1 90.62 694 GLN B CA 1
ATOM 14679 C C . GLN B 1 694 ? 32.031 -33.594 1.963 1 90.62 694 GLN B C 1
ATOM 14681 O O . GLN B 1 694 ? 32.594 -32.5 1.979 1 90.62 694 GLN B O 1
ATOM 14686 N N . GLU B 1 695 ? 32.406 -34.594 1.272 1 86.19 695 GLU B N 1
ATOM 14687 C CA . GLU B 1 695 ? 33.469 -34.438 0.303 1 86.19 695 GLU B CA 1
ATOM 14688 C C . GLU B 1 695 ? 33 -33.656 -0.924 1 86.19 695 GLU B C 1
ATOM 14690 O O . GLU B 1 695 ? 33.781 -32.844 -1.483 1 86.19 695 GLU B O 1
ATOM 14695 N N . GLN B 1 696 ? 31.812 -33.875 -1.38 1 90.81 696 GLN B N 1
ATOM 14696 C CA . GLN B 1 696 ? 31.188 -33.188 -2.502 1 90.81 696 GLN B CA 1
ATOM 14697 C C . GLN B 1 696 ? 29.875 -32.531 -2.086 1 90.81 696 GLN B C 1
ATOM 14699 O O . GLN B 1 696 ? 29.125 -33.094 -1.293 1 90.81 696 GLN B O 1
ATOM 14704 N N . THR B 1 697 ? 29.75 -31.312 -2.504 1 91.69 697 THR B N 1
ATOM 14705 C CA . THR B 1 697 ? 28.531 -30.578 -2.193 1 91.69 697 THR B CA 1
ATOM 14706 C C . THR B 1 697 ? 28.047 -29.797 -3.41 1 91.69 697 THR B C 1
ATOM 14708 O O . THR B 1 697 ? 28.703 -29.797 -4.453 1 91.69 697 THR B O 1
ATOM 14711 N N . TYR B 1 698 ? 26.828 -29.266 -3.338 1 95.56 698 TYR B N 1
ATOM 14712 C CA . TYR B 1 698 ? 26.281 -28.328 -4.324 1 95.56 698 TYR B CA 1
ATOM 14713 C C . TYR B 1 698 ? 27.203 -27.125 -4.484 1 95.56 698 TYR B C 1
ATOM 14715 O O . TYR B 1 698 ? 27.547 -26.469 -3.498 1 95.56 698 TYR B O 1
ATOM 14723 N N . PRO B 1 699 ? 27.719 -26.781 -5.676 1 97.5 699 PRO B N 1
ATOM 14724 C CA . PRO B 1 699 ? 28.766 -25.781 -5.863 1 97.5 699 PRO B CA 1
ATOM 14725 C C . PRO B 1 699 ? 28.406 -24.422 -5.238 1 97.5 699 PRO B C 1
ATOM 14727 O O . PRO B 1 699 ? 29.281 -23.766 -4.652 1 97.5 699 PRO B O 1
ATOM 14730 N N . MET B 1 700 ? 27.188 -23.969 -5.367 1 98 700 MET B N 1
ATOM 14731 C CA . MET B 1 700 ? 26.812 -22.641 -4.891 1 98 700 MET B CA 1
ATOM 14732 C C . MET B 1 700 ? 26.922 -22.562 -3.371 1 98 700 MET B C 1
ATOM 14734 O O . MET B 1 700 ? 27.062 -21.469 -2.814 1 98 700 MET B O 1
ATOM 14738 N N . ALA B 1 701 ? 26.828 -23.75 -2.639 1 98.06 701 ALA B N 1
ATOM 14739 C CA . ALA B 1 701 ? 27.062 -23.719 -1.198 1 98.06 701 ALA B CA 1
ATOM 14740 C C . ALA B 1 701 ? 28.469 -23.25 -0.884 1 98.06 701 ALA B C 1
ATOM 14742 O O . ALA B 1 701 ? 28.672 -22.406 -0.002 1 98.06 701 ALA B O 1
ATOM 14743 N N . ALA B 1 702 ? 29.469 -23.734 -1.611 1 97.69 702 ALA B N 1
ATOM 14744 C CA . ALA B 1 702 ? 30.859 -23.344 -1.422 1 97.69 702 ALA B CA 1
ATOM 14745 C C . ALA B 1 702 ? 31.094 -21.906 -1.875 1 97.69 702 ALA B C 1
ATOM 14747 O O . ALA B 1 702 ? 31.844 -21.172 -1.235 1 97.69 702 ALA B O 1
ATOM 14748 N N . TYR B 1 703 ? 30.516 -21.5 -3.037 1 98.5 703 TYR B N 1
ATOM 14749 C CA . TYR B 1 703 ? 30.641 -20.125 -3.484 1 98.5 703 TYR B CA 1
ATOM 14750 C C . TYR B 1 703 ? 30.094 -19.156 -2.443 1 98.5 703 TYR B C 1
ATOM 14752 O O . TYR B 1 703 ? 30.703 -18.125 -2.152 1 98.5 703 TYR B O 1
ATOM 14760 N N . CYS B 1 704 ? 28.906 -19.469 -1.851 1 98.56 704 CYS B N 1
ATOM 14761 C CA . CYS B 1 704 ? 28.328 -18.641 -0.814 1 98.56 704 CYS B CA 1
ATOM 14762 C C . CYS B 1 704 ? 29.234 -18.562 0.407 1 98.56 704 CYS B C 1
ATOM 14764 O O . CYS B 1 704 ? 29.469 -17.469 0.943 1 98.56 704 CYS B O 1
ATOM 14766 N N . LEU B 1 705 ? 29.781 -19.734 0.837 1 98.38 705 LEU B N 1
ATOM 14767 C CA . LEU B 1 705 ? 30.703 -19.75 1.965 1 98.38 705 LEU B CA 1
ATOM 14768 C C . LEU B 1 705 ? 31.922 -18.875 1.685 1 98.38 705 LEU B C 1
ATOM 14770 O O . LEU B 1 705 ? 32.375 -18.141 2.566 1 98.38 705 LEU B O 1
ATOM 14774 N N . GLY B 1 706 ? 32.469 -19.016 0.454 1 98.44 706 GLY B N 1
ATOM 14775 C CA . GLY B 1 706 ? 33.562 -18.141 0.072 1 98.44 706 GLY B CA 1
ATOM 14776 C C . GLY B 1 706 ? 33.25 -16.672 0.221 1 98.44 706 GLY B C 1
ATOM 14777 O O . GLY B 1 706 ? 34.062 -15.906 0.755 1 98.44 706 GLY B O 1
ATOM 14778 N N . TRP B 1 707 ? 32.094 -16.281 -0.251 1 98.44 707 TRP B N 1
ATOM 14779 C CA . TRP B 1 707 ? 31.672 -14.883 -0.167 1 98.44 707 TRP B CA 1
ATOM 14780 C C . TRP B 1 707 ? 31.484 -14.461 1.285 1 98.44 707 TRP B C 1
ATOM 14782 O O . TRP B 1 707 ? 31.828 -13.328 1.654 1 98.44 707 TRP B O 1
ATOM 14792 N N . TYR B 1 708 ? 30.922 -15.391 2.168 1 98.69 708 TYR B N 1
ATOM 14793 C CA . TYR B 1 708 ? 30.766 -15.086 3.584 1 98.69 708 TYR B CA 1
ATOM 14794 C C . TYR B 1 708 ? 32.125 -14.836 4.242 1 98.69 708 TYR B C 1
ATOM 14796 O O . TYR B 1 708 ? 32.281 -13.883 5.008 1 98.69 708 TYR B O 1
ATOM 14804 N N . TYR B 1 709 ? 33.094 -15.68 3.961 1 98.5 709 TYR B N 1
ATOM 14805 C CA . TYR B 1 709 ? 34.438 -15.508 4.516 1 98.5 709 TYR B CA 1
ATOM 14806 C C . TYR B 1 709 ? 35.062 -14.211 4.031 1 98.5 709 TYR B C 1
ATOM 14808 O O . TYR B 1 709 ? 35.75 -13.508 4.805 1 98.5 709 TYR B O 1
ATOM 14816 N N . GLU B 1 710 ? 34.906 -13.953 2.752 1 97.94 710 GLU B N 1
ATOM 14817 C CA . GLU B 1 710 ? 35.438 -12.711 2.197 1 97.94 710 GLU B CA 1
ATOM 14818 C C . GLU B 1 710 ? 34.875 -11.5 2.928 1 97.94 710 GLU B C 1
ATOM 14820 O O . GLU B 1 710 ? 35.625 -10.586 3.299 1 97.94 710 GLU B O 1
ATOM 14825 N N . ARG B 1 711 ? 33.531 -11.5 3.09 1 97.12 711 ARG B N 1
ATOM 14826 C CA . ARG B 1 711 ? 32.875 -10.398 3.76 1 97.12 711 ARG B CA 1
ATOM 14827 C C . ARG B 1 711 ? 33.219 -10.352 5.242 1 97.12 711 ARG B C 1
ATOM 14829 O O . ARG B 1 711 ? 33.125 -9.305 5.879 1 97.12 711 ARG B O 1
ATOM 14836 N N . ASN B 1 712 ? 33.562 -11.523 5.746 1 96.94 712 ASN B N 1
ATOM 14837 C CA . ASN B 1 712 ? 34 -11.602 7.129 1 96.94 712 ASN B CA 1
ATOM 14838 C C . ASN B 1 712 ? 35.5 -11.305 7.25 1 96.94 712 ASN B C 1
ATOM 14840 O O . ASN B 1 712 ? 36.125 -11.617 8.266 1 96.94 712 ASN B O 1
ATOM 14844 N N . ASN B 1 713 ? 36.219 -10.844 6.223 1 95.88 713 ASN B N 1
ATOM 14845 C CA . ASN B 1 713 ? 37.594 -10.398 6.148 1 95.88 713 ASN B CA 1
ATOM 14846 C C . ASN B 1 713 ? 38.562 -11.555 6.32 1 95.88 713 ASN B C 1
ATOM 14848 O O . ASN B 1 713 ? 39.625 -11.414 6.961 1 95.88 713 ASN B O 1
ATOM 14852 N N . ASP B 1 714 ? 38.156 -12.656 5.957 1 97.5 714 ASP B N 1
ATOM 14853 C CA . ASP B 1 714 ? 39.031 -13.828 5.906 1 97.5 714 ASP B CA 1
ATOM 14854 C C . ASP B 1 714 ? 39.281 -14.266 4.461 1 97.5 714 ASP B C 1
ATOM 14856 O O . ASP B 1 714 ? 38.688 -15.242 3.992 1 97.5 714 ASP B O 1
ATOM 14860 N N . LEU B 1 715 ? 40.188 -13.641 3.85 1 97.12 715 LEU B N 1
ATOM 14861 C CA . LEU B 1 715 ? 40.469 -13.828 2.428 1 97.12 715 LEU B CA 1
ATOM 14862 C C . LEU B 1 715 ? 41.031 -15.211 2.156 1 97.12 715 LEU B C 1
ATOM 14864 O O . LEU B 1 715 ? 40.781 -15.797 1.103 1 97.12 715 LEU B O 1
ATOM 14868 N N . SER B 1 716 ? 41.812 -15.688 3.074 1 97.56 716 SER B N 1
ATOM 14869 C CA . SER B 1 716 ? 42.438 -17.016 2.895 1 97.56 716 SER B CA 1
ATOM 14870 C C . SER B 1 716 ? 41.344 -18.094 2.848 1 97.56 716 SER B C 1
ATOM 14872 O O . SER B 1 716 ? 41.344 -18.938 1.94 1 97.56 716 SER B O 1
ATOM 14874 N N . ALA B 1 717 ? 40.438 -18.078 3.738 1 97.75 717 ALA B N 1
ATOM 14875 C CA . ALA B 1 717 ? 39.344 -19.047 3.76 1 97.75 717 ALA B CA 1
ATOM 14876 C C . ALA B 1 717 ? 38.438 -18.859 2.543 1 97.75 717 ALA B C 1
ATOM 14878 O O . ALA B 1 717 ? 37.906 -19.844 2.012 1 97.75 717 ALA B O 1
ATOM 14879 N N . ALA B 1 718 ? 38.25 -17.625 2.123 1 98.06 718 ALA B N 1
ATOM 14880 C CA . ALA B 1 718 ? 37.469 -17.344 0.938 1 98.06 718 ALA B CA 1
ATOM 14881 C C . ALA B 1 718 ? 38.062 -18.016 -0.299 1 98.06 718 ALA B C 1
ATOM 14883 O O . ALA B 1 718 ? 37.344 -18.688 -1.05 1 98.06 718 ALA B O 1
ATOM 14884 N N . LYS B 1 719 ? 39.312 -17.828 -0.454 1 97.38 719 LYS B N 1
ATOM 14885 C CA . LYS B 1 719 ? 40 -18.406 -1.604 1 97.38 719 LYS B CA 1
ATOM 14886 C C . LYS B 1 719 ? 39.938 -19.938 -1.579 1 97.38 719 LYS B C 1
ATOM 14888 O O . LYS B 1 719 ? 39.75 -20.562 -2.619 1 97.38 719 LYS B O 1
ATOM 14893 N N . GLN B 1 720 ? 40.094 -20.484 -0.397 1 96.69 720 GLN B N 1
ATOM 14894 C CA . GLN B 1 720 ? 39.969 -21.938 -0.255 1 96.69 720 GLN B CA 1
ATOM 14895 C C . GLN B 1 720 ? 38.594 -22.438 -0.667 1 96.69 720 GLN B C 1
ATOM 14897 O O . GLN B 1 720 ? 38.469 -23.453 -1.358 1 96.69 720 GLN B O 1
ATOM 14902 N N . GLN B 1 721 ? 37.562 -21.75 -0.272 1 97.06 721 GLN B N 1
ATOM 14903 C CA . GLN B 1 721 ? 36.219 -22.141 -0.597 1 97.06 721 GLN B CA 1
ATOM 14904 C C . GLN B 1 721 ? 35.938 -21.984 -2.088 1 97.06 721 GLN B C 1
ATOM 14906 O O . GLN B 1 721 ? 35.25 -22.828 -2.691 1 97.06 721 GLN B O 1
ATOM 14911 N N . TYR B 1 722 ? 36.406 -20.891 -2.723 1 97.5 722 TYR B N 1
ATOM 14912 C CA . TYR B 1 722 ? 36.219 -20.703 -4.16 1 97.5 722 TYR B CA 1
ATOM 14913 C C . TYR B 1 722 ? 36.938 -21.797 -4.941 1 97.5 722 TYR B C 1
ATOM 14915 O O . TYR B 1 722 ? 36.406 -22.297 -5.945 1 97.5 722 TYR B O 1
ATOM 14923 N N . ASP B 1 723 ? 38.125 -22.172 -4.422 1 96.06 723 ASP B N 1
ATOM 14924 C CA . ASP B 1 723 ? 38.844 -23.266 -5.051 1 96.06 723 ASP B CA 1
ATOM 14925 C C . ASP B 1 723 ? 38.094 -24.594 -4.93 1 96.06 723 ASP B C 1
ATOM 14927 O O . ASP B 1 723 ? 38.031 -25.375 -5.875 1 96.06 723 ASP B O 1
ATOM 14931 N N . LEU B 1 724 ? 37.562 -24.766 -3.783 1 95.94 724 LEU B N 1
ATOM 14932 C CA . LEU B 1 724 ? 36.75 -25.953 -3.562 1 95.94 724 LEU B CA 1
ATOM 14933 C C . LEU B 1 724 ? 35.531 -25.953 -4.477 1 95.94 724 LEU B C 1
ATOM 14935 O O . LEU B 1 724 ? 35.188 -26.984 -5.062 1 95.94 724 LEU B O 1
ATOM 14939 N N . ALA B 1 725 ? 34.812 -24.844 -4.629 1 97.12 725 ALA B N 1
ATOM 14940 C CA . ALA B 1 725 ? 33.625 -24.703 -5.457 1 97.12 725 ALA B CA 1
ATOM 14941 C C . ALA B 1 725 ? 33.906 -25.078 -6.906 1 97.12 725 ALA B C 1
ATOM 14943 O O . ALA B 1 725 ? 33.125 -25.766 -7.551 1 97.12 725 ALA B O 1
ATOM 14944 N N . GLN B 1 726 ? 35 -24.641 -7.398 1 95.5 726 GLN B N 1
ATOM 14945 C CA . GLN B 1 726 ? 35.406 -24.906 -8.781 1 95.5 726 GLN B CA 1
ATOM 14946 C C . GLN B 1 726 ? 35.594 -26.406 -9.023 1 95.5 726 GLN B C 1
ATOM 14948 O O . GLN B 1 726 ? 35.406 -26.875 -10.148 1 95.5 726 GLN B O 1
ATOM 14953 N N . ARG B 1 727 ? 35.875 -27.109 -7.961 1 94.69 727 ARG B N 1
ATOM 14954 C CA . ARG B 1 727 ? 36.188 -28.531 -8.094 1 94.69 727 ARG B CA 1
ATOM 14955 C C . ARG B 1 727 ? 34.938 -29.375 -7.895 1 94.69 727 ARG B C 1
ATOM 14957 O O . ARG B 1 727 ? 34.938 -30.578 -8.195 1 94.69 727 ARG B O 1
ATOM 14964 N N . MET B 1 728 ? 33.844 -28.797 -7.414 1 95.69 728 MET B N 1
ATOM 14965 C CA . MET B 1 728 ? 32.625 -29.531 -7.164 1 95.69 728 MET B CA 1
ATOM 14966 C C . MET B 1 728 ? 31.969 -29.953 -8.477 1 95.69 728 MET B C 1
ATOM 14968 O O . MET B 1 728 ? 32.156 -29.297 -9.508 1 95.69 728 MET B O 1
ATOM 14972 N N . PRO B 1 729 ? 31.219 -31.078 -8.43 1 93.88 729 PRO B N 1
ATOM 14973 C CA . PRO B 1 729 ? 30.484 -31.453 -9.633 1 93.88 729 PRO B CA 1
ATOM 14974 C C . PRO B 1 729 ? 29.453 -30.406 -10.047 1 93.88 729 PRO B C 1
ATOM 14976 O O . PRO B 1 729 ? 28.703 -29.906 -9.195 1 93.88 729 PRO B O 1
ATOM 14979 N N . SER B 1 730 ? 29.406 -30.094 -11.297 1 94.94 730 SER B N 1
ATOM 14980 C CA . SER B 1 730 ? 28.578 -29 -11.789 1 94.94 730 SER B CA 1
ATOM 14981 C C . SER B 1 730 ? 27.172 -29.5 -12.133 1 94.94 730 SER B C 1
ATOM 14983 O O . SER B 1 730 ? 26.266 -28.688 -12.344 1 94.94 730 SER B O 1
ATOM 14985 N N . ASP B 1 731 ? 26.938 -30.812 -12.086 1 94.19 731 ASP B N 1
ATOM 14986 C CA . ASP B 1 731 ? 25.641 -31.359 -12.469 1 94.19 731 ASP B CA 1
ATOM 14987 C C . ASP B 1 731 ? 24.516 -30.766 -11.617 1 94.19 731 ASP B C 1
ATOM 14989 O O . ASP B 1 731 ? 24.641 -30.688 -10.391 1 94.19 731 ASP B O 1
ATOM 14993 N N . TYR B 1 732 ? 23.438 -30.297 -12.211 1 95.06 732 TYR B N 1
ATOM 14994 C CA . TYR B 1 732 ? 22.188 -29.859 -11.602 1 95.06 732 TYR B CA 1
ATOM 14995 C C . TYR B 1 732 ? 22.375 -28.562 -10.828 1 95.06 732 TYR B C 1
ATOM 14997 O O . TYR B 1 732 ? 21.531 -28.172 -10.008 1 95.06 732 TYR B O 1
ATOM 15005 N N . CYS B 1 733 ? 23.516 -27.844 -11 1 96.94 733 CYS B N 1
ATOM 15006 C CA . CYS B 1 733 ? 23.719 -26.562 -10.352 1 96.94 733 CYS B CA 1
ATOM 15007 C C . CYS B 1 733 ? 23.25 -25.406 -11.242 1 96.94 733 CYS B C 1
ATOM 15009 O O . CYS B 1 733 ? 23.891 -25.109 -12.25 1 96.94 733 CYS B O 1
ATOM 15011 N N . PHE B 1 734 ? 22.125 -24.797 -10.898 1 97.19 734 PHE B N 1
ATOM 15012 C CA . PHE B 1 734 ? 21.484 -23.75 -11.695 1 97.19 734 PHE B CA 1
ATOM 15013 C C . PHE B 1 734 ? 21.156 -22.547 -10.836 1 97.19 734 PHE B C 1
ATOM 15015 O O . PHE B 1 734 ? 20.031 -22.406 -10.352 1 97.19 734 PHE B O 1
ATOM 15022 N N . PRO B 1 735 ? 22.109 -21.578 -10.711 1 97.25 735 PRO B N 1
ATOM 15023 C CA . PRO B 1 735 ? 21.828 -20.406 -9.891 1 97.25 735 PRO B CA 1
ATOM 15024 C C . PRO B 1 735 ? 20.656 -19.578 -10.414 1 97.25 735 PRO B C 1
ATOM 15026 O O . PRO B 1 735 ? 20.5 -19.422 -11.633 1 97.25 735 PRO B O 1
ATOM 15029 N N . ASN B 1 736 ? 19.859 -19.078 -9.539 1 96.62 736 ASN B N 1
ATOM 15030 C CA . ASN B 1 736 ? 18.688 -18.297 -9.953 1 96.62 736 ASN B CA 1
ATOM 15031 C C . ASN B 1 736 ? 18.359 -17.203 -8.945 1 96.62 736 ASN B C 1
ATOM 15033 O O . ASN B 1 736 ? 17.297 -16.578 -9.016 1 96.62 736 ASN B O 1
ATOM 15037 N N . ARG B 1 737 ? 19.156 -16.906 -7.867 1 97.44 737 ARG B N 1
ATOM 15038 C CA . ARG B 1 737 ? 18.969 -15.859 -6.863 1 97.44 737 ARG B CA 1
ATOM 15039 C C . ARG B 1 737 ? 19.781 -14.617 -7.195 1 97.44 737 ARG B C 1
ATOM 15041 O O . ARG B 1 737 ? 20.906 -14.711 -7.676 1 97.44 737 ARG B O 1
ATOM 15048 N N . LEU B 1 738 ? 19.219 -13.43 -6.922 1 97.69 738 LEU B N 1
ATOM 15049 C CA . LEU B 1 738 ? 19.938 -12.188 -7.18 1 97.69 738 LEU B CA 1
ATOM 15050 C C . LEU B 1 738 ? 21.234 -12.133 -6.383 1 97.69 738 LEU B C 1
ATOM 15052 O O . LEU B 1 738 ? 22.25 -11.609 -6.863 1 97.69 738 LEU B O 1
ATOM 15056 N N . GLU B 1 739 ? 21.25 -12.688 -5.133 1 98 739 GLU B N 1
ATOM 15057 C CA . GLU B 1 739 ? 22.438 -12.719 -4.285 1 98 739 GLU B CA 1
ATOM 15058 C C . GLU B 1 739 ? 23.562 -13.523 -4.938 1 98 739 GLU B C 1
ATOM 15060 O O . GLU B 1 739 ? 24.734 -13.219 -4.754 1 98 739 GLU B O 1
ATOM 15065 N N . GLU B 1 740 ? 23.203 -14.508 -5.691 1 98.25 740 GLU B N 1
ATOM 15066 C CA . GLU B 1 740 ? 24.188 -15.375 -6.328 1 98.25 740 GLU B CA 1
ATOM 15067 C C . GLU B 1 740 ? 24.906 -14.648 -7.457 1 98.25 740 GLU B C 1
ATOM 15069 O O . GLU B 1 740 ? 26.047 -14.992 -7.797 1 98.25 740 GLU B O 1
ATOM 15074 N N . VAL B 1 741 ? 24.219 -13.617 -8.055 1 98.44 741 VAL B N 1
ATOM 15075 C CA . VAL B 1 741 ? 24.906 -12.766 -9.016 1 98.44 741 VAL B CA 1
ATOM 15076 C C . VAL B 1 741 ? 26.078 -12.047 -8.336 1 98.44 741 VAL B C 1
ATOM 15078 O O . VAL B 1 741 ? 27.188 -12.016 -8.867 1 98.44 741 VAL B O 1
ATOM 15081 N N . VAL B 1 742 ? 25.828 -11.547 -7.164 1 98.12 742 VAL B N 1
ATOM 15082 C CA . VAL B 1 742 ? 26.844 -10.82 -6.395 1 98.12 742 VAL B CA 1
ATOM 15083 C C . VAL B 1 742 ? 27.953 -11.781 -5.984 1 98.12 742 VAL B C 1
ATOM 15085 O O . VAL B 1 742 ? 29.141 -11.453 -6.113 1 98.12 742 VAL B O 1
ATOM 15088 N N . VAL B 1 743 ? 27.609 -12.961 -5.551 1 98.44 743 VAL B N 1
ATOM 15089 C CA . VAL B 1 743 ? 28.547 -13.977 -5.062 1 98.44 743 VAL B CA 1
ATOM 15090 C C . VAL B 1 743 ? 29.469 -14.422 -6.199 1 98.44 743 VAL B C 1
ATOM 15092 O O . VAL B 1 743 ? 30.688 -14.5 -6.027 1 98.44 743 VAL B O 1
ATOM 15095 N N . LEU B 1 744 ? 28.875 -14.727 -7.367 1 98.69 744 LEU B N 1
ATOM 15096 C CA . LEU B 1 744 ? 29.656 -15.25 -8.484 1 98.69 744 LEU B CA 1
ATOM 15097 C C . LEU B 1 744 ? 30.562 -14.18 -9.062 1 98.69 744 LEU B C 1
ATOM 15099 O O . LEU B 1 744 ? 31.688 -14.469 -9.484 1 98.69 744 LEU B O 1
ATOM 15103 N N . LYS B 1 745 ? 30.094 -12.93 -9.086 1 98.19 745 LYS B N 1
ATOM 15104 C CA . LYS B 1 745 ? 30.969 -11.828 -9.516 1 98.19 745 LYS B CA 1
ATOM 15105 C C . LYS B 1 745 ? 32.156 -11.672 -8.57 1 98.19 745 LYS B C 1
ATOM 15107 O O . LYS B 1 745 ? 33.281 -11.445 -9.016 1 98.19 745 LYS B O 1
ATOM 15112 N N . ALA B 1 746 ? 31.906 -11.773 -7.297 1 97.88 746 ALA B N 1
ATOM 15113 C CA . ALA B 1 746 ? 32.969 -11.688 -6.305 1 97.88 746 ALA B CA 1
ATOM 15114 C C . ALA B 1 746 ? 33.969 -12.828 -6.477 1 97.88 746 ALA B C 1
ATOM 15116 O O . ALA B 1 746 ? 35.188 -12.625 -6.379 1 97.88 746 ALA B O 1
ATOM 15117 N N . ALA B 1 747 ? 33.469 -14.023 -6.668 1 98.31 747 ALA B N 1
ATOM 15118 C CA . ALA B 1 747 ? 34.312 -15.188 -6.875 1 98.31 747 ALA B CA 1
ATOM 15119 C C . ALA B 1 747 ? 35.219 -15 -8.086 1 98.31 747 ALA B C 1
ATOM 15121 O O . ALA B 1 747 ? 36.406 -15.312 -8.031 1 98.31 747 ALA B O 1
ATOM 15122 N N . MET B 1 748 ? 34.688 -14.516 -9.188 1 98 748 MET B N 1
ATOM 15123 C CA . MET B 1 748 ? 35.469 -14.281 -10.414 1 98 748 MET B CA 1
ATOM 15124 C C . MET B 1 748 ? 36.562 -13.242 -10.188 1 98 748 MET B C 1
ATOM 15126 O O . MET B 1 748 ? 37.625 -13.344 -10.75 1 98 748 MET B O 1
ATOM 15130 N N . ALA B 1 749 ? 36.219 -12.25 -9.398 1 97.06 749 ALA B N 1
ATOM 15131 C CA . ALA B 1 749 ? 37.188 -11.188 -9.117 1 97.06 749 ALA B CA 1
ATOM 15132 C C . ALA B 1 749 ? 38.344 -11.711 -8.281 1 97.06 749 ALA B C 1
ATOM 15134 O O . ALA B 1 749 ? 39.5 -11.344 -8.516 1 97.06 749 ALA B O 1
ATOM 15135 N N . LEU B 1 750 ? 38.062 -12.562 -7.309 1 96.62 750 LEU B N 1
ATOM 15136 C CA . LEU B 1 750 ? 39.062 -13.047 -6.379 1 96.62 750 LEU B CA 1
ATOM 15137 C C . LEU B 1 750 ? 39.844 -14.219 -6.977 1 96.62 750 LEU B C 1
ATOM 15139 O O . LEU B 1 750 ? 41 -14.461 -6.621 1 96.62 750 LEU B O 1
ATOM 15143 N N . ASN B 1 751 ? 39.156 -15 -7.855 1 95.12 751 ASN B N 1
ATOM 15144 C CA . ASN B 1 751 ? 39.781 -16.125 -8.547 1 95.12 751 ASN B CA 1
ATOM 15145 C C . ASN B 1 751 ? 39.531 -16.062 -10.055 1 95.12 751 ASN B C 1
ATOM 15147 O O . ASN B 1 751 ? 38.719 -16.828 -10.594 1 95.12 751 ASN B O 1
ATOM 15151 N N . PRO B 1 752 ? 40.312 -15.367 -10.773 1 94.62 752 PRO B N 1
ATOM 15152 C CA . PRO B 1 752 ? 40.094 -15.156 -12.203 1 94.62 752 PRO B CA 1
ATOM 15153 C C . PRO B 1 752 ? 40.281 -16.422 -13.031 1 94.62 752 PRO B C 1
ATOM 15155 O O . PRO B 1 752 ? 39.875 -16.484 -14.195 1 94.62 752 PRO B O 1
ATOM 15158 N N . GLU B 1 753 ? 40.906 -17.438 -12.453 1 95.38 753 GLU B N 1
ATOM 15159 C CA . GLU B 1 753 ? 41.156 -18.672 -13.188 1 95.38 753 GLU B CA 1
ATOM 15160 C C . GLU B 1 753 ? 40 -19.656 -13.031 1 95.38 753 GLU B C 1
ATOM 15162 O O . GLU B 1 753 ? 39.969 -20.719 -13.648 1 95.38 753 GLU B O 1
ATOM 15167 N N . ASP B 1 754 ? 39 -19.312 -12.305 1 96.94 754 ASP B N 1
ATOM 15168 C CA . ASP B 1 754 ? 37.812 -20.141 -12.109 1 96.94 754 ASP B CA 1
ATOM 15169 C C . ASP B 1 754 ? 37 -20.203 -13.383 1 96.94 754 ASP B C 1
ATOM 15171 O O . ASP B 1 754 ? 36.438 -19.188 -13.82 1 96.94 754 ASP B O 1
ATOM 15175 N N . SER B 1 755 ? 36.844 -21.375 -13.984 1 97.19 755 SER B N 1
ATOM 15176 C CA . SER B 1 755 ? 36.094 -21.516 -15.219 1 97.19 755 SER B CA 1
ATOM 15177 C C . SER B 1 755 ? 34.625 -21.781 -14.922 1 97.19 755 SER B C 1
ATOM 15179 O O . SER B 1 755 ? 33.781 -21.641 -15.805 1 97.19 755 SER B O 1
ATOM 15181 N N . LYS B 1 756 ? 34.25 -22.203 -13.672 1 98.12 756 LYS B N 1
ATOM 15182 C CA . LYS B 1 756 ? 32.906 -22.609 -13.352 1 98.12 756 LYS B CA 1
ATOM 15183 C C . LYS B 1 756 ? 32.031 -21.406 -12.977 1 98.12 756 LYS B C 1
ATOM 15185 O O . LYS B 1 756 ? 30.844 -21.375 -13.305 1 98.12 756 LYS B O 1
ATOM 15190 N N . ALA B 1 757 ? 32.594 -20.391 -12.305 1 98.38 757 ALA B N 1
ATOM 15191 C CA . ALA B 1 757 ? 31.828 -19.219 -11.859 1 98.38 757 ALA B CA 1
ATOM 15192 C C . ALA B 1 757 ? 31.203 -18.5 -13.047 1 98.38 757 ALA B C 1
ATOM 15194 O O . ALA B 1 757 ? 30 -18.219 -13.031 1 98.38 757 ALA B O 1
ATOM 15195 N N . PRO B 1 758 ? 31.984 -18.188 -14.094 1 98.38 758 PRO B N 1
ATOM 15196 C CA . PRO B 1 758 ? 31.344 -17.547 -15.242 1 98.38 758 PRO B CA 1
ATOM 15197 C C . PRO B 1 758 ? 30.312 -18.453 -15.922 1 98.38 758 PRO B C 1
ATOM 15199 O O . PRO B 1 758 ? 29.312 -17.969 -16.453 1 98.38 758 PRO B O 1
ATOM 15202 N N . TYR B 1 759 ? 30.594 -19.797 -15.977 1 98.19 759 TYR B N 1
ATOM 15203 C CA . TYR B 1 759 ? 29.578 -20.719 -16.5 1 98.19 759 TYR B CA 1
ATOM 15204 C C . TYR B 1 759 ? 28.266 -20.562 -15.75 1 98.19 759 TYR B C 1
ATOM 15206 O O . TYR B 1 759 ? 27.203 -20.406 -16.375 1 98.19 759 TYR B O 1
ATOM 15214 N N . TYR B 1 760 ? 28.266 -20.609 -14.391 1 98.56 760 TYR B N 1
ATOM 15215 C CA . TYR B 1 760 ? 27.062 -20.5 -13.562 1 98.56 760 TYR B CA 1
ATOM 15216 C C . TYR B 1 760 ? 26.391 -19.141 -13.75 1 98.56 760 TYR B C 1
ATOM 15218 O O . TYR B 1 760 ? 25.172 -19.062 -13.859 1 98.56 760 TYR B O 1
ATOM 15226 N N . LEU B 1 761 ? 27.156 -18.078 -13.797 1 98.62 761 LEU B N 1
ATOM 15227 C CA . LEU B 1 761 ? 26.625 -16.734 -13.992 1 98.62 761 LEU B CA 1
ATOM 15228 C C . LEU B 1 761 ? 25.969 -16.609 -15.367 1 98.62 761 LEU B C 1
ATOM 15230 O O . LEU B 1 761 ? 24.938 -15.938 -15.508 1 98.62 761 LEU B O 1
ATOM 15234 N N . GLY B 1 762 ? 26.609 -17.188 -16.391 1 98.62 762 GLY B N 1
ATOM 15235 C CA . GLY B 1 762 ? 26.016 -17.219 -17.719 1 98.62 762 GLY B CA 1
ATOM 15236 C C . GLY B 1 762 ? 24.641 -17.859 -17.734 1 98.62 762 GLY B C 1
ATOM 15237 O O . GLY B 1 762 ? 23.734 -17.375 -18.438 1 98.62 762 GLY B O 1
ATOM 15238 N N . ASN B 1 763 ? 24.469 -18.969 -16.984 1 98.38 763 ASN B N 1
ATOM 15239 C CA . ASN B 1 763 ? 23.172 -19.609 -16.875 1 98.38 763 ASN B CA 1
ATOM 15240 C C . ASN B 1 763 ? 22.125 -18.672 -16.297 1 98.38 763 ASN B C 1
ATOM 15242 O O . ASN B 1 763 ? 20.984 -18.609 -16.781 1 98.38 763 ASN B O 1
ATOM 15246 N N . PHE B 1 764 ? 22.516 -17.969 -15.227 1 98.31 764 PHE B N 1
ATOM 15247 C CA . PHE B 1 764 ? 21.609 -16.984 -14.633 1 98.31 764 PHE B CA 1
ATOM 15248 C C . PHE B 1 764 ? 21.188 -15.945 -15.664 1 98.31 764 PHE B C 1
ATOM 15250 O O . PHE B 1 764 ? 19.984 -15.648 -15.805 1 98.31 764 PHE B O 1
ATOM 15257 N N . TRP B 1 765 ? 22.109 -15.398 -16.359 1 98.5 765 TRP B N 1
ATOM 15258 C CA . TRP B 1 765 ? 21.859 -14.32 -17.312 1 98.5 765 TRP B CA 1
ATOM 15259 C C . TRP B 1 765 ? 20.922 -14.789 -18.422 1 98.5 765 TRP B C 1
ATOM 15261 O O . TRP B 1 765 ? 19.984 -14.078 -18.781 1 98.5 765 TRP B O 1
ATOM 15271 N N . TYR B 1 766 ? 21.156 -15.969 -18.969 1 97.69 766 TYR B N 1
ATOM 15272 C CA . TYR B 1 766 ? 20.312 -16.453 -20.062 1 97.69 766 TYR B CA 1
ATOM 15273 C C . TYR B 1 766 ? 18.891 -16.719 -19.578 1 97.69 766 TYR B C 1
ATOM 15275 O O . TYR B 1 766 ? 17.938 -16.391 -20.281 1 97.69 766 TYR B O 1
ATOM 15283 N N . ALA B 1 767 ? 18.781 -17.312 -18.391 1 96.56 767 ALA B N 1
ATOM 15284 C CA . ALA B 1 767 ? 17.469 -17.578 -17.828 1 96.56 767 ALA B CA 1
ATOM 15285 C C . ALA B 1 767 ? 16.703 -16.281 -17.609 1 96.56 767 ALA B C 1
ATOM 15287 O O . ALA B 1 767 ? 15.469 -16.25 -17.703 1 96.56 767 ALA B O 1
ATOM 15288 N N . CYS B 1 768 ? 17.453 -15.195 -17.438 1 96.12 768 CYS B N 1
ATOM 15289 C CA . CYS B 1 768 ? 16.844 -13.883 -17.188 1 96.12 768 CYS B CA 1
ATOM 15290 C C . CYS B 1 768 ? 16.719 -13.094 -18.5 1 96.12 768 CYS B C 1
ATOM 15292 O O . CYS B 1 768 ? 16.422 -11.898 -18.469 1 96.12 768 CYS B O 1
ATOM 15294 N N . ARG B 1 769 ? 16.984 -13.664 -19.562 1 94.88 769 ARG B N 1
ATOM 15295 C CA . ARG B 1 769 ? 16.828 -13.094 -20.906 1 94.88 769 ARG B CA 1
ATOM 15296 C C . ARG B 1 769 ? 17.812 -11.945 -21.125 1 94.88 769 ARG B C 1
ATOM 15298 O O . ARG B 1 769 ? 17.453 -10.922 -21.719 1 94.88 769 ARG B O 1
ATOM 15305 N N . GLN B 1 770 ? 18.906 -12.008 -20.469 1 97.31 770 GLN B N 1
ATOM 15306 C CA . GLN B 1 770 ? 20.047 -11.125 -20.703 1 97.31 770 GLN B CA 1
ATOM 15307 C C . GLN B 1 770 ? 21.109 -11.82 -21.562 1 97.31 770 GLN B C 1
ATOM 15309 O O . GLN B 1 770 ? 22.156 -12.211 -21.047 1 97.31 770 GLN B O 1
ATOM 15314 N N . TYR B 1 771 ? 20.953 -11.867 -22.859 1 97.81 771 TYR B N 1
ATOM 15315 C CA . TYR B 1 771 ? 21.656 -12.773 -23.766 1 97.81 771 TYR B CA 1
ATOM 15316 C C . TYR B 1 771 ? 23.094 -12.328 -24 1 97.81 771 TYR B C 1
ATOM 15318 O O . TYR B 1 771 ? 24 -13.156 -24.078 1 97.81 771 TYR B O 1
ATOM 15326 N N . GLY B 1 772 ? 23.266 -11.008 -24.125 1 98 772 GLY B N 1
ATOM 15327 C CA . GLY B 1 772 ? 24.625 -10.516 -24.281 1 98 772 GLY B CA 1
ATOM 15328 C C . GLY B 1 772 ? 25.531 -10.859 -23.094 1 98 772 GLY B C 1
ATOM 15329 O O . GLY B 1 772 ? 26.672 -11.281 -23.281 1 98 772 GLY B O 1
ATOM 15330 N N . ASN B 1 773 ? 25.047 -10.703 -21.859 1 98.25 773 ASN B N 1
ATOM 15331 C CA . ASN B 1 773 ? 25.781 -11.062 -20.656 1 98.25 773 ASN B CA 1
ATOM 15332 C C . ASN B 1 773 ? 26.062 -12.555 -20.594 1 98.25 773 ASN B C 1
ATOM 15334 O O . ASN B 1 773 ? 27.156 -12.969 -20.188 1 98.25 773 ASN B O 1
ATOM 15338 N N . ALA B 1 774 ? 25.094 -13.375 -20.969 1 98.56 774 ALA B N 1
ATOM 15339 C CA . ALA B 1 774 ? 25.25 -14.82 -20.969 1 98.56 774 ALA B CA 1
ATOM 15340 C C . ALA B 1 774 ? 26.375 -15.25 -21.906 1 98.56 774 ALA B C 1
ATOM 15342 O O . ALA B 1 774 ? 27.219 -16.078 -21.562 1 98.56 774 ALA B O 1
ATOM 15343 N N . GLU B 1 775 ? 26.375 -14.688 -23.109 1 98.44 775 GLU B N 1
ATOM 15344 C CA . GLU B 1 775 ? 27.406 -14.984 -24.109 1 98.44 775 GLU B CA 1
ATOM 15345 C C . GLU B 1 775 ? 28.797 -14.672 -23.578 1 98.44 775 GLU B C 1
ATOM 15347 O O . GLU B 1 775 ? 29.703 -15.508 -23.672 1 98.44 775 GLU B O 1
ATOM 15352 N N . GLU B 1 776 ? 28.922 -13.508 -23.031 1 98.38 776 GLU B N 1
ATOM 15353 C CA . GLU B 1 776 ? 30.219 -13.078 -22.484 1 98.38 776 GLU B CA 1
ATOM 15354 C C . GLU B 1 776 ? 30.703 -14.039 -21.406 1 98.38 776 GLU B C 1
ATOM 15356 O O . GLU B 1 776 ? 31.891 -14.391 -21.391 1 98.38 776 GLU B O 1
ATOM 15361 N N . CYS B 1 777 ? 29.859 -14.461 -20.516 1 98.56 777 CYS B N 1
ATOM 15362 C CA . CYS B 1 777 ? 30.203 -15.336 -19.406 1 98.56 777 CYS B CA 1
ATOM 15363 C C . CYS B 1 777 ? 30.594 -16.719 -19.906 1 98.56 777 CYS B C 1
ATOM 15365 O O . CYS B 1 777 ? 31.625 -17.266 -19.484 1 98.56 777 CYS B O 1
ATOM 15367 N N . TRP B 1 778 ? 29.828 -17.344 -20.797 1 98.44 778 TRP B N 1
ATOM 15368 C CA . TRP B 1 778 ? 30.109 -18.672 -21.297 1 98.44 778 TRP B CA 1
ATOM 15369 C C . TRP B 1 778 ? 31.391 -18.688 -22.125 1 98.44 778 TRP B C 1
ATOM 15371 O O . TRP B 1 778 ? 32.156 -19.641 -22.094 1 98.44 778 TRP B O 1
ATOM 15381 N N . GLU B 1 779 ? 31.609 -17.625 -22.938 1 98.12 779 GLU B N 1
ATOM 15382 C CA . GLU B 1 779 ? 32.844 -17.516 -23.688 1 98.12 779 GLU B CA 1
ATOM 15383 C C . GLU B 1 779 ? 34.062 -17.438 -22.766 1 98.12 779 GLU B C 1
ATOM 15385 O O . GLU B 1 779 ? 35.094 -18.047 -23.016 1 98.12 779 GLU B O 1
ATOM 15390 N N . LYS B 1 780 ? 33.875 -16.625 -21.734 1 98.06 780 LYS B N 1
ATOM 15391 C CA . LYS B 1 780 ? 34.938 -16.547 -20.75 1 98.06 780 LYS B CA 1
ATOM 15392 C C . LYS B 1 780 ? 35.219 -17.906 -20.125 1 98.06 780 LYS B C 1
ATOM 15394 O O . LYS B 1 780 ? 36.375 -18.281 -19.922 1 98.06 780 LYS B O 1
ATOM 15399 N N . SER B 1 781 ? 34.188 -18.625 -19.766 1 98.31 781 SER B N 1
ATOM 15400 C CA . SER B 1 781 ? 34.344 -19.969 -19.203 1 98.31 781 SER B CA 1
ATOM 15401 C C . SER B 1 781 ? 35.125 -20.875 -20.156 1 98.31 781 SER B C 1
ATOM 15403 O O . SER B 1 781 ? 36 -21.625 -19.75 1 98.31 781 SER B O 1
ATOM 15405 N N . LEU B 1 782 ? 34.812 -20.828 -21.438 1 97.56 782 LEU B N 1
ATOM 15406 C CA . LEU B 1 782 ? 35.438 -21.672 -22.453 1 97.56 782 LEU B CA 1
ATOM 15407 C C . LEU B 1 782 ? 36.906 -21.266 -22.656 1 97.56 782 LEU B C 1
ATOM 15409 O O . LEU B 1 782 ? 37.75 -22.125 -22.969 1 97.56 782 LEU B O 1
ATOM 15413 N N . GLU B 1 783 ? 37.156 -19.984 -22.562 1 97.5 783 GLU B N 1
ATOM 15414 C CA . GLU B 1 783 ? 38.562 -19.531 -22.625 1 97.5 783 GLU B CA 1
ATOM 15415 C C . GLU B 1 783 ? 39.406 -20.172 -21.547 1 97.5 783 GLU B C 1
ATOM 15417 O O . GLU B 1 783 ? 40.562 -20.5 -21.781 1 97.5 783 GLU B O 1
ATOM 15422 N N . LEU B 1 784 ? 38.812 -20.359 -20.422 1 97 784 LEU B N 1
ATOM 15423 C CA . LEU B 1 784 ? 39.531 -20.906 -19.266 1 97 784 LEU B CA 1
ATOM 15424 C C . LEU B 1 784 ? 39.5 -22.438 -19.312 1 97 784 LEU B C 1
ATOM 15426 O O . LEU B 1 784 ? 40.469 -23.078 -18.875 1 97 784 LEU B O 1
ATOM 15430 N N . ASP B 1 785 ? 38.438 -23.062 -19.75 1 95.56 785 ASP B N 1
ATOM 15431 C CA . ASP B 1 785 ? 38.281 -24.5 -19.953 1 95.56 785 ASP B CA 1
ATOM 15432 C C . ASP B 1 785 ? 37.625 -24.781 -21.297 1 95.56 785 ASP B C 1
ATOM 15434 O O . ASP B 1 785 ? 36.406 -24.828 -21.406 1 95.56 785 ASP B O 1
ATOM 15438 N N . SER B 1 786 ? 38.344 -25.078 -22.188 1 92.75 786 SER B N 1
ATOM 15439 C CA . SER B 1 786 ? 37.875 -25.219 -23.562 1 92.75 786 SER B CA 1
ATOM 15440 C C . SER B 1 786 ? 37.156 -26.531 -23.781 1 92.75 786 SER B C 1
ATOM 15442 O O . SER B 1 786 ? 36.5 -26.719 -24.812 1 92.75 786 SER B O 1
ATOM 15444 N N . LYS B 1 787 ? 37.125 -27.359 -22.891 1 93.06 787 LYS B N 1
ATOM 15445 C CA . LYS B 1 787 ? 36.531 -28.688 -23.047 1 93.06 787 LYS B CA 1
ATOM 15446 C C . LYS B 1 787 ? 35.25 -28.812 -22.25 1 93.06 787 LYS B C 1
ATOM 15448 O O . LYS B 1 787 ? 34.938 -29.891 -21.719 1 93.06 787 LYS B O 1
ATOM 15453 N N . SER B 1 788 ? 34.562 -27.734 -22.062 1 95.75 788 SER B N 1
ATOM 15454 C CA . SER B 1 788 ? 33.281 -27.766 -21.359 1 95.75 788 SER B CA 1
ATOM 15455 C C . SER B 1 788 ? 32.125 -28.016 -22.344 1 95.75 788 SER B C 1
ATOM 15457 O O . SER B 1 788 ? 31.672 -27.109 -23.031 1 95.75 788 SER B O 1
ATOM 15459 N N . PRO B 1 789 ? 31.562 -29.297 -22.406 1 96.81 789 PRO B N 1
ATOM 15460 C CA . PRO B 1 789 ? 30.469 -29.562 -23.344 1 96.81 789 PRO B CA 1
ATOM 15461 C C . PRO B 1 789 ? 29.219 -28.734 -23.031 1 96.81 789 PRO B C 1
ATOM 15463 O O . PRO B 1 789 ? 28.5 -28.328 -23.953 1 96.81 789 PRO B O 1
ATOM 15466 N N . ILE B 1 790 ? 28.984 -28.453 -21.781 1 96.56 790 ILE B N 1
ATOM 15467 C CA . ILE B 1 790 ? 27.766 -27.75 -21.391 1 96.56 790 ILE B CA 1
ATOM 15468 C C . ILE B 1 790 ? 27.828 -26.297 -21.875 1 96.56 790 ILE B C 1
ATOM 15470 O O . ILE B 1 790 ? 26.828 -25.75 -22.344 1 96.56 790 ILE B O 1
ATOM 15474 N N . CYS B 1 791 ? 28.984 -25.594 -21.75 1 97.12 791 CYS B N 1
ATOM 15475 C CA . CYS B 1 791 ? 29.125 -24.234 -22.25 1 97.12 791 CYS B CA 1
ATOM 15476 C C . CYS B 1 791 ? 29 -24.188 -23.766 1 97.12 791 CYS B C 1
ATOM 15478 O O . CYS B 1 791 ? 28.375 -23.281 -24.328 1 97.12 791 CYS B O 1
ATOM 15480 N N . LEU B 1 792 ? 29.656 -25.203 -24.391 1 98 792 LEU B N 1
ATOM 15481 C CA . LEU B 1 792 ? 29.531 -25.312 -25.844 1 98 792 LEU B CA 1
ATOM 15482 C C . LEU B 1 792 ? 28.078 -25.453 -26.266 1 98 792 LEU B C 1
ATOM 15484 O O . LEU B 1 792 ? 27.625 -24.781 -27.188 1 98 792 LEU B O 1
ATOM 15488 N N . ARG B 1 793 ? 27.359 -26.328 -25.641 1 97.94 793 ARG B N 1
ATOM 15489 C CA . ARG B 1 793 ? 25.938 -26.547 -25.938 1 97.94 793 ARG B CA 1
ATOM 15490 C C . ARG B 1 793 ? 25.141 -25.281 -25.688 1 97.94 793 ARG B C 1
ATOM 15492 O O . ARG B 1 793 ? 24.266 -24.938 -26.484 1 97.94 793 ARG B O 1
ATOM 15499 N N . ASN B 1 794 ? 25.344 -24.562 -24.547 1 97.94 794 ASN B N 1
ATOM 15500 C CA . ASN B 1 794 ? 24.641 -23.328 -24.234 1 97.94 794 ASN B CA 1
ATOM 15501 C C . ASN B 1 794 ? 24.875 -22.266 -25.312 1 97.94 794 ASN B C 1
ATOM 15503 O O . ASN B 1 794 ? 23.953 -21.562 -25.719 1 97.94 794 ASN B O 1
ATOM 15507 N N . LEU B 1 795 ? 26.094 -22.156 -25.688 1 98.19 795 LEU B N 1
ATOM 15508 C CA . LEU B 1 795 ? 26.422 -21.203 -26.734 1 98.19 795 LEU B CA 1
ATOM 15509 C C . LEU B 1 795 ? 25.766 -21.578 -28.062 1 98.19 795 LEU B C 1
ATOM 15511 O O . LEU B 1 795 ? 25.328 -20.703 -28.812 1 98.19 795 LEU B O 1
ATOM 15515 N N . ALA B 1 796 ? 25.719 -22.891 -28.375 1 97.94 796 ALA B N 1
ATOM 15516 C CA . ALA B 1 796 ? 25.016 -23.328 -29.578 1 97.94 796 ALA B CA 1
ATOM 15517 C C . ALA B 1 796 ? 23.562 -22.859 -29.578 1 97.94 796 ALA B C 1
ATOM 15519 O O . ALA B 1 796 ? 23.047 -22.391 -30.594 1 97.94 796 ALA B O 1
ATOM 15520 N N . LEU B 1 797 ? 22.891 -22.984 -28.453 1 96.62 797 LEU B N 1
ATOM 15521 C CA . LEU B 1 797 ? 21.516 -22.516 -28.297 1 96.62 797 LEU B CA 1
ATOM 15522 C C . LEU B 1 797 ? 21.406 -21.016 -28.547 1 96.62 797 LEU B C 1
ATOM 15524 O O . LEU B 1 797 ? 20.5 -20.562 -29.25 1 96.62 797 LEU B O 1
ATOM 15528 N N . LEU B 1 798 ? 22.297 -20.281 -27.906 1 97.62 798 LEU B N 1
ATOM 15529 C CA . LEU B 1 798 ? 22.297 -18.828 -28.047 1 97.62 798 LEU B CA 1
ATOM 15530 C C . LEU B 1 798 ? 22.531 -18.422 -29.5 1 97.62 798 LEU B C 1
ATOM 15532 O O . LEU B 1 798 ? 21.812 -17.562 -30.031 1 97.62 798 LEU B O 1
ATOM 15536 N N . TYR B 1 799 ? 23.578 -19.047 -30.172 1 97.62 799 TYR B N 1
ATOM 15537 C CA . TYR B 1 799 ? 23.953 -18.688 -31.531 1 97.62 799 TYR B CA 1
ATOM 15538 C C . TYR B 1 799 ? 22.797 -18.969 -32.5 1 97.62 799 TYR B C 1
ATOM 15540 O O . TYR B 1 799 ? 22.547 -18.172 -33.406 1 97.62 799 TYR B O 1
ATOM 15548 N N . PHE B 1 800 ? 22.078 -20.031 -32.344 1 96.19 800 PHE B N 1
ATOM 15549 C CA . PHE B 1 800 ? 20.984 -20.375 -33.219 1 96.19 800 PHE B CA 1
ATOM 15550 C C . PHE B 1 800 ? 19.766 -19.516 -32.906 1 96.19 800 PHE B C 1
ATOM 15552 O O . PHE B 1 800 ? 19.203 -18.875 -33.812 1 96.19 800 PHE B O 1
ATOM 15559 N N . ASN B 1 801 ? 19.328 -19.438 -31.641 1 94.94 801 ASN B N 1
ATOM 15560 C CA . ASN B 1 801 ? 18.047 -18.859 -31.25 1 94.94 801 ASN B CA 1
ATOM 15561 C C . ASN B 1 801 ? 18.078 -17.344 -31.25 1 94.94 801 ASN B C 1
ATOM 15563 O O . ASN B 1 801 ? 17.062 -16.688 -31.484 1 94.94 801 ASN B O 1
ATOM 15567 N N . LYS B 1 802 ? 19.25 -16.797 -30.922 1 95.62 802 LYS B N 1
ATOM 15568 C CA . LYS B 1 802 ? 19.234 -15.359 -30.641 1 95.62 802 LYS B CA 1
ATOM 15569 C C . LYS B 1 802 ? 20.125 -14.602 -31.609 1 95.62 802 LYS B C 1
ATOM 15571 O O . LYS B 1 802 ? 19.984 -13.383 -31.781 1 95.62 802 LYS B O 1
ATOM 15576 N N . LYS B 1 803 ? 21.062 -15.352 -32.375 1 96 803 LYS B N 1
ATOM 15577 C CA . LYS B 1 803 ? 22.016 -14.633 -33.188 1 96 803 LYS B CA 1
ATOM 15578 C C . LYS B 1 803 ? 21.922 -15.086 -34.656 1 96 803 LYS B C 1
ATOM 15580 O O . LYS B 1 803 ? 22.609 -14.539 -35.531 1 96 803 LYS B O 1
ATOM 15585 N N . ASP B 1 804 ? 21.141 -16.062 -35.031 1 93.38 804 ASP B N 1
ATOM 15586 C CA . ASP B 1 804 ? 20.938 -16.594 -36.375 1 93.38 804 ASP B CA 1
ATOM 15587 C C . ASP B 1 804 ? 22.266 -17.062 -36.969 1 93.38 804 ASP B C 1
ATOM 15589 O O . ASP B 1 804 ? 22.562 -16.797 -38.125 1 93.38 804 ASP B O 1
ATOM 15593 N N . GLN B 1 805 ? 23.078 -17.594 -36.125 1 96.5 805 GLN B N 1
ATOM 15594 C CA . GLN B 1 805 ? 24.344 -18.188 -36.562 1 96.5 805 GLN B CA 1
ATOM 15595 C C . GLN B 1 805 ? 24.281 -19.703 -36.562 1 96.5 805 GLN B C 1
ATOM 15597 O O . GLN B 1 805 ? 24.906 -20.359 -35.719 1 96.5 805 GLN B O 1
ATOM 15602 N N . LYS B 1 806 ? 23.75 -20.297 -37.531 1 96.19 806 LYS B N 1
ATOM 15603 C CA . LYS B 1 806 ? 23.391 -21.703 -37.625 1 96.19 806 LYS B CA 1
ATOM 15604 C C . LYS B 1 806 ? 24.641 -22.578 -37.688 1 96.19 806 LYS B C 1
ATOM 15606 O O . LYS B 1 806 ? 24.719 -23.609 -37.031 1 96.19 806 LYS B O 1
ATOM 15611 N N . GLU B 1 807 ? 25.625 -22.156 -38.469 1 96.75 807 GLU B N 1
ATOM 15612 C CA . GLU B 1 807 ? 26.828 -22.969 -38.656 1 96.75 807 GLU B CA 1
ATOM 15613 C C . GLU B 1 807 ? 27.656 -23.016 -37.375 1 96.75 807 GLU B C 1
ATOM 15615 O O . GLU B 1 807 ? 28.234 -24.047 -37.031 1 96.75 807 GLU B O 1
ATOM 15620 N N . LEU B 1 808 ? 27.719 -21.844 -36.812 1 97.31 808 LEU B N 1
ATOM 15621 C CA . LEU B 1 808 ? 28.438 -21.797 -35.531 1 97.31 808 LEU B CA 1
ATOM 15622 C C . LEU B 1 808 ? 27.734 -22.656 -34.5 1 97.31 808 LEU B C 1
ATOM 15624 O O . LEU B 1 808 ? 28.406 -23.312 -33.688 1 97.31 808 LEU B O 1
ATOM 15628 N N . ALA B 1 809 ? 26.438 -22.578 -34.469 1 98.06 809 ALA B N 1
ATOM 15629 C CA . ALA B 1 809 ? 25.656 -23.422 -33.562 1 98.06 809 ALA B CA 1
ATOM 15630 C C . ALA B 1 809 ? 25.938 -24.906 -33.812 1 98.06 809 ALA B C 1
ATOM 15632 O O . ALA B 1 809 ? 26.125 -25.672 -32.875 1 98.06 809 ALA B O 1
ATOM 15633 N N . ARG B 1 810 ? 25.938 -25.328 -35.062 1 97.88 810 ARG B N 1
ATOM 15634 C CA . ARG B 1 810 ? 26.219 -26.703 -35.469 1 97.88 810 ARG B CA 1
ATOM 15635 C C . ARG B 1 810 ? 27.594 -27.141 -34.969 1 97.88 810 ARG B C 1
ATOM 15637 O O . ARG B 1 810 ? 27.734 -28.203 -34.344 1 97.88 810 ARG B O 1
ATOM 15644 N N . LYS B 1 811 ? 28.594 -26.297 -35.219 1 98.19 811 LYS B N 1
ATOM 15645 C CA . LYS B 1 811 ? 29.953 -26.625 -34.844 1 98.19 811 LYS B CA 1
ATOM 15646 C C . LYS B 1 811 ? 30.078 -26.812 -33.344 1 98.19 811 LYS B C 1
ATOM 15648 O O . LYS B 1 811 ? 30.703 -27.781 -32.875 1 98.19 811 LYS B O 1
ATOM 15653 N N . ASN B 1 812 ? 29.531 -25.906 -32.625 1 98.25 812 ASN B N 1
ATOM 15654 C CA . ASN B 1 812 ? 29.609 -25.969 -31.156 1 98.25 812 ASN B CA 1
ATOM 15655 C C . ASN B 1 812 ? 28.875 -27.188 -30.625 1 98.25 812 ASN B C 1
ATOM 15657 O O . ASN B 1 812 ? 29.375 -27.859 -29.719 1 98.25 812 ASN B O 1
ATOM 15661 N N . LEU B 1 813 ? 27.703 -27.5 -31.156 1 98.19 813 LEU B N 1
ATOM 15662 C CA . LEU B 1 813 ? 26.922 -28.625 -30.641 1 98.19 813 LEU B CA 1
ATOM 15663 C C . LEU B 1 813 ? 27.578 -29.953 -31.016 1 98.19 813 LEU B C 1
ATOM 15665 O O . LEU B 1 813 ? 27.516 -30.906 -30.234 1 98.19 813 LEU B O 1
ATOM 15669 N N . GLU B 1 814 ? 28.156 -30.078 -32.188 1 98.38 814 GLU B N 1
ATOM 15670 C CA . GLU B 1 814 ? 28.891 -31.281 -32.562 1 98.38 814 GLU B CA 1
ATOM 15671 C C . GLU B 1 814 ? 30.078 -31.516 -31.641 1 98.38 814 GLU B C 1
ATOM 15673 O O . GLU B 1 814 ? 30.312 -32.656 -31.203 1 98.38 814 GLU B O 1
ATOM 15678 N N . GLN B 1 815 ? 30.734 -30.391 -31.375 1 98.25 815 GLN B N 1
ATOM 15679 C CA . GLN B 1 815 ? 31.859 -30.5 -30.438 1 98.25 815 GLN B CA 1
ATOM 15680 C C . GLN B 1 815 ? 31.375 -30.906 -29.047 1 98.25 815 GLN B C 1
ATOM 15682 O O . GLN B 1 815 ? 32.031 -31.719 -28.375 1 98.25 815 GLN B O 1
ATOM 15687 N N . ALA B 1 816 ? 30.312 -30.281 -28.578 1 98.31 816 ALA B N 1
ATOM 15688 C CA . ALA B 1 816 ? 29.75 -30.641 -27.281 1 98.31 816 ALA B CA 1
ATOM 15689 C C . ALA B 1 816 ? 29.422 -32.125 -27.219 1 98.31 816 ALA B C 1
ATOM 15691 O O . ALA B 1 816 ? 29.719 -32.781 -26.219 1 98.31 816 ALA B O 1
ATOM 15692 N N . PHE B 1 817 ? 28.812 -32.719 -28.25 1 98.12 817 PHE B N 1
ATOM 15693 C CA . PHE B 1 817 ? 28.438 -34.125 -28.281 1 98.12 817 PHE B CA 1
ATOM 15694 C C . PHE B 1 817 ? 29.672 -35 -28.344 1 98.12 817 PHE B C 1
ATOM 15696 O O . PHE B 1 817 ? 29.688 -36.094 -27.75 1 98.12 817 PHE B O 1
ATOM 15703 N N . GLU B 1 818 ? 30.672 -34.562 -29.047 1 97.56 818 GLU B N 1
ATOM 15704 C CA . GLU B 1 818 ? 31.922 -35.312 -29.094 1 97.56 818 GLU B CA 1
ATOM 15705 C C . GLU B 1 818 ? 32.531 -35.469 -27.703 1 97.56 818 GLU B C 1
ATOM 15707 O O . GLU B 1 818 ? 33.062 -36.5 -27.344 1 97.56 818 GLU B O 1
ATOM 15712 N N . LEU B 1 819 ? 32.469 -34.406 -27 1 97.38 819 LEU B N 1
ATOM 15713 C CA . LEU B 1 819 ? 33.062 -34.344 -25.672 1 97.38 819 LEU B CA 1
ATOM 15714 C C . LEU B 1 819 ? 32.188 -35.125 -24.672 1 97.38 819 LEU B C 1
ATOM 15716 O O . LEU B 1 819 ? 32.719 -35.688 -23.703 1 97.38 819 LEU B O 1
ATOM 15720 N N . ASP B 1 820 ? 30.906 -35.125 -24.828 1 96.94 820 ASP B N 1
ATOM 15721 C CA . ASP B 1 820 ? 29.953 -35.844 -23.984 1 96.94 820 ASP B CA 1
ATOM 15722 C C . ASP B 1 820 ? 29.062 -36.781 -24.828 1 96.94 820 ASP B C 1
ATOM 15724 O O . ASP B 1 820 ? 27.844 -36.625 -24.812 1 96.94 820 ASP B O 1
ATOM 15728 N N . SER B 1 821 ? 29.625 -37.75 -25.406 1 96 821 SER B N 1
ATOM 15729 C CA . SER B 1 821 ? 29 -38.562 -26.453 1 96 821 SER B CA 1
ATOM 15730 C C . SER B 1 821 ? 28.016 -39.562 -25.859 1 96 821 SER B C 1
ATOM 15732 O O . SER B 1 821 ? 27.234 -40.156 -26.594 1 96 821 SER B O 1
ATOM 15734 N N . LYS B 1 822 ? 27.938 -39.688 -24.578 1 95.38 822 LYS B N 1
ATOM 15735 C CA . LYS B 1 822 ? 27.047 -40.656 -23.938 1 95.38 822 LYS B CA 1
ATOM 15736 C C . LYS B 1 822 ? 25.781 -39.969 -23.422 1 95.38 822 LYS B C 1
ATOM 15738 O O . LYS B 1 822 ? 24.969 -40.594 -22.734 1 95.38 822 LYS B O 1
ATOM 15743 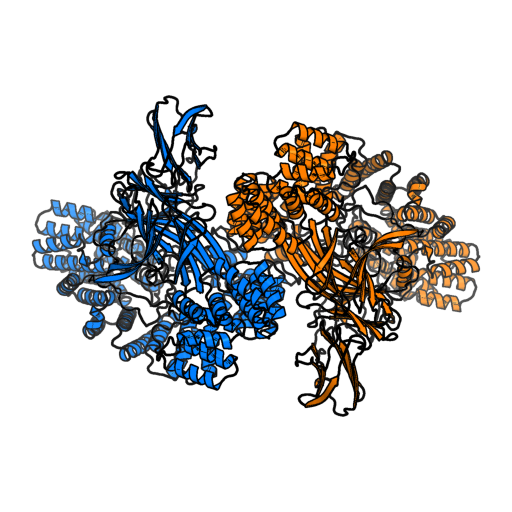N N . ASN B 1 823 ? 25.656 -38.75 -23.812 1 95.44 823 ASN B N 1
ATOM 15744 C CA . ASN B 1 823 ? 24.484 -38 -23.344 1 95.44 823 ASN B CA 1
ATOM 15745 C C . ASN B 1 823 ? 23.375 -38 -24.391 1 95.44 823 ASN B C 1
ATOM 15747 O O . ASN B 1 823 ? 23.531 -37.406 -25.469 1 95.44 823 ASN B O 1
ATOM 15751 N N . ALA B 1 824 ? 22.188 -38.562 -24.016 1 95.25 824 ALA B N 1
ATOM 15752 C CA . ALA B 1 824 ? 21.078 -38.75 -24.953 1 95.25 824 ALA B CA 1
ATOM 15753 C C . ALA B 1 824 ? 20.438 -37.406 -25.312 1 95.25 824 ALA B C 1
ATOM 15755 O O . ALA B 1 824 ? 19.969 -37.188 -26.438 1 95.25 824 ALA B O 1
ATOM 15756 N N . ARG B 1 825 ? 20.406 -36.469 -24.406 1 94.44 825 ARG B N 1
ATOM 15757 C CA . ARG B 1 825 ? 19.828 -35.156 -24.688 1 94.44 825 ARG B CA 1
ATOM 15758 C C . ARG B 1 825 ? 20.641 -34.406 -25.734 1 94.44 825 ARG B C 1
ATOM 15760 O O . ARG B 1 825 ? 20.078 -33.781 -26.641 1 94.44 825 ARG B O 1
ATOM 15767 N N . LEU B 1 826 ? 21.953 -34.406 -25.578 1 95.88 826 LEU B N 1
ATOM 15768 C CA . LEU B 1 826 ? 22.812 -33.75 -26.562 1 95.88 826 LEU B CA 1
ATOM 15769 C C . LEU B 1 826 ? 22.594 -34.344 -27.953 1 95.88 826 LEU B C 1
ATOM 15771 O O . LEU B 1 826 ? 22.562 -33.625 -28.953 1 95.88 826 LEU B O 1
ATOM 15775 N N . LEU B 1 827 ? 22.484 -35.688 -27.953 1 97.19 827 LEU B N 1
ATOM 15776 C CA . LEU B 1 827 ? 22.203 -36.344 -29.234 1 97.19 827 LEU B CA 1
ATOM 15777 C C . LEU B 1 827 ? 20.859 -35.875 -29.797 1 97.19 827 LEU B C 1
ATOM 15779 O O . LEU B 1 827 ? 20.75 -35.594 -31 1 97.19 827 LEU B O 1
ATOM 15783 N N . MET B 1 828 ? 19.875 -35.844 -28.984 1 96.25 828 MET B N 1
ATOM 15784 C CA . MET B 1 828 ? 18.547 -35.406 -29.391 1 96.25 828 MET B CA 1
ATOM 15785 C C . MET B 1 828 ? 18.594 -33.969 -29.953 1 96.25 828 MET B C 1
ATOM 15787 O O . MET B 1 828 ? 18.031 -33.719 -31.016 1 96.25 828 MET B O 1
ATOM 15791 N N . GLU B 1 829 ? 19.266 -33.062 -29.203 1 96.06 829 GLU B N 1
ATOM 15792 C CA . GLU B 1 829 ? 19.328 -31.672 -29.625 1 96.06 829 GLU B CA 1
ATOM 15793 C C . GLU B 1 829 ? 20.125 -31.531 -30.922 1 96.06 829 GLU B C 1
ATOM 15795 O O . GLU B 1 829 ? 19.797 -30.703 -31.766 1 96.06 829 GLU B O 1
ATOM 15800 N N . LEU B 1 830 ? 21.172 -32.312 -31.016 1 97.31 830 LEU B N 1
ATOM 15801 C CA . LEU B 1 830 ? 21.953 -32.312 -32.25 1 97.31 830 LEU B CA 1
ATOM 15802 C C . LEU B 1 830 ? 21.125 -32.781 -33.438 1 97.31 830 LEU B C 1
ATOM 15804 O O . LEU B 1 830 ? 21.141 -32.156 -34.5 1 97.31 830 LEU B O 1
ATOM 15808 N N . ASP B 1 831 ? 20.438 -33.906 -33.25 1 96.75 831 ASP B N 1
ATOM 15809 C CA . ASP B 1 831 ? 19.562 -34.406 -34.312 1 96.75 831 ASP B CA 1
ATOM 15810 C C . ASP B 1 831 ? 18.516 -33.375 -34.688 1 96.75 831 ASP B C 1
ATOM 15812 O O . ASP B 1 831 ? 18.203 -33.219 -35.875 1 96.75 831 ASP B O 1
ATOM 15816 N N . GLN B 1 832 ? 17.938 -32.719 -33.719 1 95 832 GLN B N 1
ATOM 15817 C CA . GLN B 1 832 ? 16.938 -31.688 -33.969 1 95 832 GLN B CA 1
ATOM 15818 C C . GLN B 1 832 ? 17.547 -30.531 -34.781 1 95 832 GLN B C 1
ATOM 15820 O O . GLN B 1 832 ? 16.891 -29.984 -35.656 1 95 832 GLN B O 1
ATOM 15825 N N . LEU B 1 833 ? 18.719 -30.141 -34.344 1 96.12 833 LEU B N 1
ATOM 15826 C CA . LEU B 1 833 ? 19.406 -29.094 -35.094 1 96.12 833 LEU B CA 1
ATOM 15827 C C . LEU B 1 833 ? 19.625 -29.516 -36.531 1 96.12 833 LEU B C 1
ATOM 15829 O O . LEU B 1 833 ? 19.422 -28.734 -37.469 1 96.12 833 LEU B O 1
ATOM 15833 N N . TYR B 1 834 ? 20.062 -30.781 -36.719 1 96.38 834 TYR B N 1
ATOM 15834 C CA . TYR B 1 834 ? 20.281 -31.328 -38.062 1 96.38 834 TYR B CA 1
ATOM 15835 C C . TYR B 1 834 ? 18.984 -31.266 -38.875 1 96.38 834 TYR B C 1
ATOM 15837 O O . TYR B 1 834 ? 19.016 -30.922 -40.062 1 96.38 834 TYR B O 1
ATOM 15845 N N . LYS B 1 835 ? 17.953 -31.656 -38.312 1 93.62 835 LYS B N 1
ATOM 15846 C CA . LYS B 1 835 ? 16.656 -31.562 -38.969 1 93.62 835 LYS B CA 1
ATOM 15847 C C . LYS B 1 835 ? 16.344 -30.141 -39.375 1 93.62 835 LYS B C 1
ATOM 15849 O O . LYS B 1 835 ? 15.891 -29.891 -40.5 1 93.62 835 LYS B O 1
ATOM 15854 N N . LYS B 1 836 ? 16.641 -29.203 -38.5 1 92.31 836 LYS B N 1
ATOM 15855 C CA . LYS B 1 836 ? 16.312 -27.797 -38.719 1 92.31 836 LYS B CA 1
ATOM 15856 C C . LYS B 1 836 ? 17.156 -27.219 -39.844 1 92.31 836 LYS B C 1
ATOM 15858 O O . LYS B 1 836 ? 16.719 -26.312 -40.562 1 92.31 836 LYS B O 1
ATOM 15863 N N . ILE B 1 837 ? 18.375 -27.75 -40 1 93.19 837 ILE B N 1
ATOM 15864 C CA . ILE B 1 837 ? 19.25 -27.188 -41.031 1 93.19 837 ILE B CA 1
ATOM 15865 C C . ILE B 1 837 ? 19.266 -28.109 -42.25 1 93.19 837 ILE B C 1
ATOM 15867 O O . ILE B 1 837 ? 20.156 -27.984 -43.094 1 93.19 837 ILE B O 1
ATOM 15871 N N . ASN B 1 838 ? 18.359 -29.172 -42.344 1 94.12 838 ASN B N 1
ATOM 15872 C CA . ASN B 1 838 ? 18.062 -29.984 -43.5 1 94.12 838 ASN B CA 1
ATOM 15873 C C . ASN B 1 838 ? 19.219 -30.922 -43.844 1 94.12 838 ASN B C 1
ATOM 15875 O O . ASN B 1 838 ? 19.578 -31.078 -45 1 94.12 838 ASN B O 1
ATOM 15879 N N . VAL B 1 839 ? 19.812 -31.406 -42.844 1 96 839 VAL B N 1
ATOM 15880 C CA . VAL B 1 839 ? 20.766 -32.5 -43.062 1 96 839 VAL B CA 1
ATOM 15881 C C . VAL B 1 839 ? 20.047 -33.688 -43.656 1 96 839 VAL B C 1
ATOM 15883 O O . VAL B 1 839 ? 18.891 -33.938 -43.312 1 96 839 VAL B O 1
ATOM 15886 N N . THR B 1 840 ? 20.703 -34.531 -44.5 1 95.19 840 THR B N 1
ATOM 15887 C CA . THR B 1 840 ? 20.062 -35.594 -45.25 1 95.19 840 THR B CA 1
ATOM 15888 C C . THR B 1 840 ? 19.578 -36.688 -44.312 1 95.19 840 THR B C 1
ATOM 15890 O O . THR B 1 840 ? 20.125 -36.875 -43.25 1 95.19 840 THR B O 1
ATOM 15893 N N . GLU B 1 841 ? 18.594 -37.438 -44.812 1 95.88 841 GLU B N 1
ATOM 15894 C CA . GLU B 1 841 ? 18.047 -38.531 -44.062 1 95.88 841 GLU B CA 1
ATOM 15895 C C . GLU B 1 841 ? 19.109 -39.594 -43.781 1 95.88 841 GLU B C 1
ATOM 15897 O O . GLU B 1 841 ? 19.109 -40.219 -42.688 1 95.88 841 GLU B O 1
ATOM 15902 N N . ASN B 1 842 ? 19.969 -39.875 -44.75 1 96.44 842 ASN B N 1
ATOM 15903 C CA . ASN B 1 842 ? 21.016 -40.875 -44.562 1 96.44 842 ASN B CA 1
ATOM 15904 C C . ASN B 1 842 ? 21.969 -40.469 -43.438 1 96.44 842 ASN B C 1
ATOM 15906 O O . ASN B 1 842 ? 22.312 -41.312 -42.594 1 96.44 842 ASN B O 1
ATOM 15910 N N . GLU B 1 843 ? 22.328 -39.219 -43.469 1 97.19 843 GLU B N 1
ATOM 15911 C CA . GLU B 1 843 ? 23.281 -38.75 -42.469 1 97.19 843 GLU B CA 1
ATOM 15912 C C . GLU B 1 843 ? 22.641 -38.781 -41.062 1 97.19 843 GLU B C 1
ATOM 15914 O O . GLU B 1 843 ? 23.281 -39.188 -40.094 1 97.19 843 GLU B O 1
ATOM 15919 N N . ARG B 1 844 ? 21.453 -38.344 -40.938 1 98 844 ARG B N 1
ATOM 15920 C CA . ARG B 1 844 ? 20.75 -38.375 -39.656 1 98 844 ARG B CA 1
ATOM 15921 C C . ARG B 1 844 ? 20.531 -39.781 -39.156 1 98 844 ARG B C 1
ATOM 15923 O O . ARG B 1 844 ? 20.719 -40.094 -37.969 1 98 844 ARG B O 1
ATOM 15930 N N . LEU B 1 845 ? 20.094 -40.688 -40.094 1 97.88 845 LEU B N 1
ATOM 15931 C CA . LEU B 1 845 ? 19.859 -42.094 -39.75 1 97.88 845 LEU B CA 1
ATOM 15932 C C . LEU B 1 845 ? 21.156 -42.75 -39.281 1 97.88 845 LEU B C 1
ATOM 15934 O O . LEU B 1 845 ? 21.172 -43.531 -38.344 1 97.88 845 LEU B O 1
ATOM 15938 N N . GLU B 1 846 ? 22.234 -42.438 -40.031 1 97.75 846 GLU B N 1
ATOM 15939 C CA . GLU B 1 846 ? 23.531 -43 -39.688 1 97.75 846 GLU B CA 1
ATOM 15940 C C . GLU B 1 846 ? 23.953 -42.531 -38.281 1 97.75 846 GLU B C 1
ATOM 15942 O O . GLU B 1 846 ? 24.469 -43.344 -37.5 1 97.75 846 GLU B O 1
ATOM 15947 N N . LEU B 1 847 ? 23.781 -41.281 -37.969 1 97.75 847 LEU B N 1
ATOM 15948 C CA . LEU B 1 847 ? 24.094 -40.75 -36.656 1 97.75 847 LEU B CA 1
ATOM 15949 C C . LEU B 1 847 ? 23.328 -41.5 -35.562 1 97.75 847 LEU B C 1
ATOM 15951 O O . LEU B 1 847 ? 23.906 -41.875 -34.562 1 97.75 847 LEU B O 1
ATOM 15955 N N . LEU B 1 848 ? 22 -41.688 -35.688 1 98.31 848 LEU B N 1
ATOM 15956 C CA . LEU B 1 848 ? 21.156 -42.344 -34.719 1 98.31 848 LEU B CA 1
ATOM 15957 C C . LEU B 1 848 ? 21.516 -43.812 -34.594 1 98.31 848 LEU B C 1
ATOM 15959 O O . LEU B 1 848 ? 21.531 -44.375 -33.469 1 98.31 848 LEU B O 1
ATOM 15963 N N . GLU B 1 849 ? 21.812 -44.469 -35.781 1 97.81 849 GLU B N 1
ATOM 15964 C CA . GLU B 1 849 ? 22.172 -45.906 -35.75 1 97.81 849 GLU B CA 1
ATOM 15965 C C . GLU B 1 849 ? 23.531 -46.125 -35.125 1 97.81 849 GLU B C 1
ATOM 15967 O O . GLU B 1 849 ? 23.75 -47.125 -34.438 1 97.81 849 GLU B O 1
ATOM 15972 N N . LYS B 1 850 ? 24.391 -45.156 -35.375 1 97.62 850 LYS B N 1
ATOM 15973 C CA . LYS B 1 850 ? 25.719 -45.25 -34.75 1 97.62 850 LYS B CA 1
ATOM 15974 C C . LYS B 1 850 ? 25.641 -45.094 -33.25 1 97.62 850 LYS B C 1
ATOM 15976 O O . LYS B 1 850 ? 26.484 -45.625 -32.531 1 97.62 850 LYS B O 1
ATOM 15981 N N . ASN B 1 851 ? 24.656 -44.438 -32.75 1 98.25 851 ASN B N 1
ATOM 15982 C CA . ASN B 1 851 ? 24.438 -44.219 -31.328 1 98.25 851 ASN B CA 1
ATOM 15983 C C . ASN B 1 851 ? 23.141 -44.875 -30.859 1 98.25 851 ASN B C 1
ATOM 15985 O O . ASN B 1 851 ? 22.312 -44.25 -30.203 1 98.25 851 ASN B O 1
ATOM 15989 N N . ILE B 1 852 ? 22.984 -46.156 -31.094 1 97.5 852 ILE B N 1
ATOM 15990 C CA . ILE B 1 852 ? 21.719 -46.875 -31 1 97.5 852 ILE B CA 1
ATOM 15991 C C . ILE B 1 852 ? 21.266 -46.938 -29.547 1 97.5 852 ILE B C 1
ATOM 15993 O O . ILE B 1 852 ? 20.078 -46.906 -29.25 1 97.5 852 ILE B O 1
ATOM 15997 N N . ASP B 1 853 ? 22.234 -47.094 -28.641 1 97 853 ASP B N 1
ATOM 15998 C CA . ASP B 1 853 ? 21.859 -47.188 -27.219 1 97 853 ASP B CA 1
ATOM 15999 C C . ASP B 1 853 ? 21.219 -45.875 -26.734 1 97 853 ASP B C 1
ATOM 16001 O O . ASP B 1 853 ? 20.219 -45.906 -26.031 1 97 853 ASP B O 1
ATOM 16005 N N . LEU B 1 854 ? 21.797 -44.781 -27.125 1 97.38 854 LEU B N 1
ATOM 16006 C CA . LEU B 1 854 ? 21.234 -43.469 -26.781 1 97.38 854 LEU B CA 1
ATOM 16007 C C . LEU B 1 854 ? 19.891 -43.25 -27.469 1 97.38 854 LEU B C 1
ATOM 16009 O O . LEU B 1 854 ? 18.953 -42.75 -26.859 1 97.38 854 LEU B O 1
ATOM 16013 N N . THR B 1 855 ? 19.812 -43.656 -28.688 1 97.56 855 THR B N 1
ATOM 16014 C CA . THR B 1 855 ? 18.609 -43.5 -29.484 1 97.56 855 THR B CA 1
ATOM 16015 C C . THR B 1 855 ? 17.453 -44.281 -28.859 1 97.56 855 THR B C 1
ATOM 16017 O O . THR B 1 855 ? 16.312 -43.812 -28.797 1 97.56 855 THR B O 1
ATOM 16020 N N . ASN B 1 856 ? 17.75 -45.531 -28.391 1 95.94 856 ASN B N 1
ATOM 16021 C CA . ASN B 1 856 ? 16.734 -46.375 -27.797 1 95.94 856 ASN B CA 1
ATOM 16022 C C . ASN B 1 856 ? 16.344 -45.906 -26.391 1 95.94 856 ASN B C 1
ATOM 16024 O O . ASN B 1 856 ? 15.32 -46.344 -25.859 1 95.94 856 ASN B O 1
ATOM 16028 N N . SER B 1 857 ? 17.141 -45.062 -25.891 1 94.75 857 SER B N 1
ATOM 16029 C CA . SER B 1 857 ? 16.938 -44.688 -24.5 1 94.75 857 SER B CA 1
ATOM 16030 C C . SER B 1 857 ? 15.836 -43.656 -24.359 1 94.75 857 SER B C 1
ATOM 16032 O O . SER B 1 857 ? 15.281 -43.469 -23.281 1 94.75 857 SER B O 1
ATOM 16034 N N . ARG B 1 858 ? 15.523 -42.969 -25.438 1 93.81 858 ARG B N 1
ATOM 16035 C CA . ARG B 1 858 ? 14.508 -41.906 -25.422 1 93.81 858 ARG B CA 1
ATOM 16036 C C . ARG B 1 858 ? 13.43 -42.188 -26.469 1 93.81 858 ARG B C 1
ATOM 16038 O O . ARG B 1 858 ? 13.727 -42.625 -27.578 1 93.81 858 ARG B O 1
ATOM 16045 N N . ASP B 1 859 ? 12.227 -41.812 -26.094 1 93.31 859 ASP B N 1
ATOM 16046 C CA . ASP B 1 859 ? 11.117 -41.969 -27.016 1 93.31 859 ASP B CA 1
ATOM 16047 C C . ASP B 1 859 ? 11.273 -41.031 -28.219 1 93.31 859 ASP B C 1
ATOM 16049 O O . ASP B 1 859 ? 10.977 -41.438 -29.359 1 93.31 859 ASP B O 1
ATOM 16053 N N . ASP B 1 860 ? 11.688 -39.844 -27.984 1 92.5 860 ASP B N 1
ATOM 16054 C CA . ASP B 1 860 ? 11.742 -38.844 -29.062 1 92.5 860 ASP B CA 1
ATOM 16055 C C . ASP B 1 860 ? 12.828 -39.219 -30.078 1 92.5 860 ASP B C 1
ATOM 16057 O O . ASP B 1 860 ? 12.648 -39.031 -31.281 1 92.5 860 ASP B O 1
ATOM 16061 N N . LEU B 1 861 ? 13.969 -39.719 -29.641 1 95.5 861 LEU B N 1
ATOM 16062 C CA . LEU B 1 861 ? 15.016 -40.156 -30.547 1 95.5 861 LEU B CA 1
ATOM 16063 C C . LEU B 1 861 ? 14.594 -41.438 -31.297 1 95.5 861 LEU B C 1
ATOM 16065 O O . LEU B 1 861 ? 14.844 -41.562 -32.5 1 95.5 861 LEU B O 1
ATOM 16069 N N . TYR B 1 862 ? 14 -42.344 -30.531 1 96.62 862 TYR B N 1
ATOM 16070 C CA . TYR B 1 862 ? 13.492 -43.562 -31.141 1 96.62 862 TYR B CA 1
ATOM 16071 C C . TYR B 1 862 ? 12.492 -43.25 -32.25 1 96.62 862 TYR B C 1
ATOM 16073 O O . TYR B 1 862 ? 12.547 -43.844 -33.312 1 96.62 862 TYR B O 1
ATOM 16081 N N . LEU B 1 863 ? 11.633 -42.375 -31.984 1 95.38 863 LEU B N 1
ATOM 16082 C CA . LEU B 1 863 ? 10.609 -41.969 -32.938 1 95.38 863 LEU B CA 1
ATOM 16083 C C . LEU B 1 863 ? 11.242 -41.344 -34.156 1 95.38 863 LEU B C 1
ATOM 16085 O O . LEU B 1 863 ? 10.766 -41.531 -35.281 1 95.38 863 LEU B O 1
ATOM 16089 N N . GLU B 1 864 ? 12.297 -40.531 -33.938 1 95.75 864 GLU B N 1
ATOM 16090 C CA . GLU B 1 864 ? 12.992 -39.938 -35.094 1 95.75 864 GLU B CA 1
ATOM 16091 C C . GLU B 1 864 ? 13.609 -41 -35.969 1 95.75 864 GLU B C 1
ATOM 16093 O O . GLU B 1 864 ? 13.594 -40.906 -37.219 1 95.75 864 GLU B O 1
ATOM 16098 N N . ARG B 1 865 ? 14.203 -42.031 -35.406 1 97.25 865 ARG B N 1
ATOM 16099 C CA . ARG B 1 865 ? 14.75 -43.156 -36.156 1 97.25 865 ARG B CA 1
ATOM 16100 C C . ARG B 1 865 ? 13.672 -43.812 -37 1 97.25 865 ARG B C 1
ATOM 16102 O O . ARG B 1 865 ? 13.875 -44 -38.219 1 97.25 865 ARG B O 1
ATOM 16109 N N . LEU B 1 866 ? 12.539 -44.094 -36.406 1 96.44 866 LEU B N 1
ATOM 16110 C CA . LEU B 1 866 ? 11.414 -44.719 -37.094 1 96.44 866 LEU B CA 1
ATOM 16111 C C . LEU B 1 866 ? 10.922 -43.812 -38.219 1 96.44 866 LEU B C 1
ATOM 16113 O O . LEU B 1 866 ? 10.586 -44.281 -39.312 1 96.44 866 LEU B O 1
ATOM 16117 N N . THR B 1 867 ? 10.859 -42.562 -38 1 95.62 867 THR B N 1
ATOM 16118 C CA . THR B 1 867 ? 10.414 -41.562 -38.969 1 95.62 867 THR B CA 1
ATOM 16119 C C . THR B 1 867 ? 11.344 -41.562 -40.188 1 95.62 867 THR B C 1
ATOM 16121 O O . THR B 1 867 ? 10.883 -41.469 -41.344 1 95.62 867 THR B O 1
ATOM 16124 N N . LEU B 1 868 ? 12.664 -41.656 -39.906 1 96.94 868 LEU B N 1
ATOM 16125 C CA . LEU B 1 868 ? 13.641 -41.656 -40.969 1 96.94 868 LEU B CA 1
ATOM 16126 C C . LEU B 1 868 ? 13.5 -42.906 -41.844 1 96.94 868 LEU B C 1
ATOM 16128 O O . LEU B 1 868 ? 13.648 -42.844 -43.062 1 96.94 868 LEU B O 1
ATOM 16132 N N . TYR B 1 869 ? 13.172 -44.062 -41.312 1 96.31 869 TYR B N 1
ATOM 16133 C CA . TYR B 1 869 ? 12.898 -45.281 -42.062 1 96.31 869 TYR B CA 1
ATOM 16134 C C . TYR B 1 869 ? 11.648 -45.094 -42.938 1 96.31 869 TYR B C 1
ATOM 16136 O O . TYR B 1 869 ? 11.625 -45.531 -44.094 1 96.31 869 TYR B O 1
ATOM 16144 N N . ASN B 1 870 ? 10.672 -44.5 -42.344 1 93.5 870 ASN B N 1
ATOM 16145 C CA . ASN B 1 870 ? 9.461 -44.219 -43.125 1 93.5 870 ASN B CA 1
ATOM 16146 C C . ASN B 1 870 ? 9.742 -43.281 -44.281 1 93.5 870 ASN B C 1
ATOM 16148 O O . ASN B 1 870 ? 9.227 -43.5 -45.406 1 93.5 870 ASN B O 1
ATOM 16152 N N . PHE B 1 871 ? 10.625 -42.281 -44.062 1 93.31 871 PHE B N 1
ATOM 16153 C CA . PHE B 1 871 ? 10.984 -41.344 -45.094 1 93.31 871 PHE B CA 1
ATOM 16154 C C . PHE B 1 871 ? 11.75 -42 -46.219 1 93.31 871 PHE B C 1
ATOM 16156 O O . PHE B 1 871 ? 11.625 -41.625 -47.375 1 93.31 871 PHE B O 1
ATOM 16163 N N . LYS B 1 872 ? 12.453 -43 -45.875 1 93.06 872 LYS B N 1
ATOM 16164 C CA . LYS B 1 872 ? 13.258 -43.719 -46.844 1 93.06 872 LYS B CA 1
ATOM 16165 C C . LYS B 1 872 ? 12.445 -44.844 -47.531 1 93.06 872 LYS B C 1
ATOM 16167 O O . LYS B 1 872 ? 12.953 -45.531 -48.406 1 93.06 872 LYS B O 1
ATOM 16172 N N . GLY B 1 873 ? 11.172 -45.062 -47.125 1 92.44 873 GLY B N 1
ATOM 16173 C CA . GLY B 1 873 ? 10.281 -46.031 -47.75 1 92.44 873 GLY B CA 1
ATOM 16174 C C . GLY B 1 873 ? 10.375 -47.438 -47.125 1 92.44 873 GLY B C 1
ATOM 16175 O O . GLY B 1 873 ? 9.766 -48.375 -47.625 1 92.44 873 GLY B O 1
ATOM 16176 N N . ASN B 1 874 ? 11.172 -47.562 -46.094 1 96 874 ASN B N 1
ATOM 16177 C CA . ASN B 1 874 ? 11.266 -48.812 -45.375 1 96 874 ASN B CA 1
ATOM 16178 C C . ASN B 1 874 ? 10.133 -48.969 -44.344 1 96 874 ASN B C 1
ATOM 16180 O O . ASN B 1 874 ? 10.383 -49.094 -43.156 1 96 874 ASN B O 1
ATOM 16184 N N . PHE B 1 875 ? 8.898 -49.094 -44.844 1 97.12 875 PHE B N 1
ATOM 16185 C CA . PHE B 1 875 ? 7.684 -49.062 -44.031 1 97.12 875 PHE B CA 1
ATOM 16186 C C . PHE B 1 875 ? 7.594 -50.281 -43.125 1 97.12 875 PHE B C 1
ATOM 16188 O O . PHE B 1 875 ? 7.156 -50.188 -42 1 97.12 875 PHE B O 1
ATOM 16195 N N . GLU B 1 876 ? 7.992 -51.469 -43.656 1 96.62 876 GLU B N 1
ATOM 16196 C CA . GLU B 1 876 ? 7.945 -52.688 -42.844 1 96.62 876 GLU B CA 1
ATOM 16197 C C . GLU B 1 876 ? 8.852 -52.594 -41.625 1 96.62 876 GLU B C 1
ATOM 16199 O O . GLU B 1 876 ? 8.469 -52.969 -40.531 1 96.62 876 GLU B O 1
ATOM 16204 N N . LYS B 1 877 ? 10.016 -52.031 -41.906 1 97.06 877 LYS B N 1
ATOM 16205 C CA . LYS B 1 877 ? 10.945 -51.812 -40.812 1 97.06 877 LYS B CA 1
ATOM 16206 C C . LYS B 1 877 ? 10.375 -50.844 -39.812 1 97.06 877 LYS B C 1
ATOM 16208 O O . LYS B 1 877 ? 10.484 -51.031 -38.594 1 97.06 877 LYS B O 1
ATOM 16213 N N . ALA B 1 878 ? 9.844 -49.781 -40.25 1 97.44 878 ALA B N 1
ATOM 16214 C CA . ALA B 1 878 ? 9.227 -48.75 -39.375 1 97.44 878 ALA B CA 1
ATOM 16215 C C . ALA B 1 878 ? 8.109 -49.375 -38.562 1 97.44 878 ALA B C 1
ATOM 16217 O O . ALA B 1 878 ? 8 -49.094 -37.344 1 97.44 878 ALA B O 1
ATOM 16218 N N . LEU B 1 879 ? 7.234 -50.188 -39.125 1 97.44 879 LEU B N 1
ATOM 16219 C CA . LEU B 1 879 ? 6.133 -50.844 -38.438 1 97.44 879 LEU B CA 1
ATOM 16220 C C . LEU B 1 879 ? 6.656 -51.781 -37.375 1 97.44 879 LEU B C 1
ATOM 16222 O O . LEU B 1 879 ? 6.09 -51.875 -36.281 1 97.44 879 LEU B O 1
ATOM 16226 N N . THR B 1 880 ? 7.723 -52.531 -37.75 1 97.25 880 THR B N 1
ATOM 16227 C CA . THR B 1 880 ? 8.328 -53.438 -36.781 1 97.25 880 THR B CA 1
ATOM 16228 C C . THR B 1 880 ? 8.836 -52.656 -35.562 1 97.25 880 THR B C 1
ATOM 16230 O O . THR B 1 880 ? 8.586 -53.094 -34.438 1 97.25 880 THR B O 1
ATOM 16233 N N . LEU B 1 881 ? 9.523 -51.562 -35.781 1 97.25 881 LEU B N 1
ATOM 16234 C CA . LEU B 1 881 ? 10.047 -50.719 -34.688 1 97.25 881 LEU B CA 1
ATOM 16235 C C . LEU B 1 881 ? 8.914 -50.156 -33.844 1 97.25 881 LEU B C 1
ATOM 16237 O O . LEU B 1 881 ? 9.016 -50.094 -32.625 1 97.25 881 LEU B O 1
ATOM 16241 N N . LEU B 1 882 ? 7.828 -49.719 -34.469 1 96.75 882 LEU B N 1
ATOM 16242 C CA . LEU B 1 882 ? 6.66 -49.188 -33.781 1 96.75 882 LEU B CA 1
ATOM 16243 C C . LEU B 1 882 ? 6.07 -50.25 -32.812 1 96.75 882 LEU B C 1
ATOM 16245 O O . LEU B 1 882 ? 5.68 -49.906 -31.703 1 96.75 882 LEU B O 1
ATOM 16249 N N . ASN B 1 883 ? 6.031 -51.469 -33.188 1 95.94 883 ASN B N 1
ATOM 16250 C CA . ASN B 1 883 ? 5.395 -52.531 -32.438 1 95.94 883 ASN B CA 1
ATOM 16251 C C . ASN B 1 883 ? 6.266 -53 -31.281 1 95.94 883 ASN B C 1
ATOM 16253 O O . ASN B 1 883 ? 5.766 -53.562 -30.312 1 95.94 883 ASN B O 1
ATOM 16257 N N . LEU B 1 884 ? 7.496 -52.688 -31.344 1 95.25 884 LEU B N 1
ATOM 16258 C CA . LEU B 1 884 ? 8.445 -53.188 -30.359 1 95.25 884 LEU B CA 1
ATOM 16259 C C . LEU B 1 884 ? 8.539 -52.281 -29.141 1 95.25 884 LEU B C 1
ATOM 16261 O O . LEU B 1 884 ? 9.039 -52.688 -28.094 1 95.25 884 LEU B O 1
ATOM 16265 N N . ARG B 1 885 ? 8.031 -51.125 -29.266 1 95.56 885 ARG B N 1
ATOM 16266 C CA . ARG B 1 885 ? 8.266 -50.125 -28.219 1 95.56 885 ARG B CA 1
ATOM 16267 C C . ARG B 1 885 ? 6.973 -49.781 -27.5 1 95.56 885 ARG B C 1
ATOM 16269 O O . ARG B 1 885 ? 5.902 -49.75 -28.109 1 95.56 885 ARG B O 1
ATOM 16276 N N . GLN B 1 886 ? 7.078 -49.562 -26.078 1 95.12 886 GLN B N 1
ATOM 16277 C CA . GLN B 1 886 ? 6.039 -48.875 -25.297 1 95.12 886 GLN B CA 1
ATOM 16278 C C . GLN B 1 886 ? 6.312 -47.375 -25.188 1 95.12 886 GLN B C 1
ATOM 16280 O O . GLN B 1 886 ? 7.262 -46.969 -24.516 1 95.12 886 GLN B O 1
ATOM 16285 N N . PHE B 1 887 ? 5.496 -46.5 -25.781 1 95.56 887 PHE B N 1
ATOM 16286 C CA . PHE B 1 887 ? 5.719 -45.062 -25.812 1 95.56 887 PHE B CA 1
ATOM 16287 C C . PHE B 1 887 ? 5.047 -44.375 -24.625 1 95.56 887 PHE B C 1
ATOM 16289 O O . PHE B 1 887 ? 4.02 -44.875 -24.125 1 95.56 887 PHE B O 1
ATOM 16296 N N . HIS B 1 888 ? 5.621 -43.312 -24.125 1 94.06 888 HIS B N 1
ATOM 16297 C CA . HIS B 1 888 ? 5.09 -42.469 -23.062 1 94.06 888 HIS B CA 1
ATOM 16298 C C . HIS B 1 888 ? 4.918 -41.031 -23.531 1 94.06 888 HIS B C 1
ATOM 16300 O O . HIS B 1 888 ? 5.852 -40.25 -23.453 1 94.06 888 HIS B O 1
ATOM 16306 N N . PRO B 1 889 ? 3.777 -40.656 -23.922 1 90.25 889 PRO B N 1
ATOM 16307 C CA . PRO B 1 889 ? 3.57 -39.312 -24.453 1 90.25 889 PRO B CA 1
ATOM 16308 C C . PRO B 1 889 ? 3.58 -38.25 -23.359 1 90.25 889 PRO B C 1
ATOM 16310 O O . PRO B 1 889 ? 3.166 -38.5 -22.219 1 90.25 889 PRO B O 1
ATOM 16313 N N . TRP B 1 890 ? 4.125 -37 -23.719 1 89.12 890 TRP B N 1
ATOM 16314 C CA . TRP B 1 890 ? 3.887 -35.812 -22.891 1 89.12 890 TRP B CA 1
ATOM 16315 C C . TRP B 1 890 ? 2.443 -35.344 -23.031 1 89.12 890 TRP B C 1
ATOM 16317 O O . TRP B 1 890 ? 1.86 -35.438 -24.125 1 89.12 890 TRP B O 1
ATOM 16327 N N . GLU B 1 891 ? 1.937 -34.875 -21.891 1 86.38 891 GLU B N 1
ATOM 16328 C CA . GLU B 1 891 ? 0.664 -34.156 -22.047 1 86.38 891 GLU B CA 1
ATOM 16329 C C . GLU B 1 891 ? 0.778 -33 -23.031 1 86.38 891 GLU B C 1
ATOM 16331 O O . GLU B 1 891 ? 1.667 -32.156 -22.922 1 86.38 891 GLU B O 1
ATOM 16336 N N . GLY B 1 892 ? -0.033 -33.031 -24 1 78.44 892 GLY B N 1
ATOM 16337 C CA . GLY B 1 892 ? -0.001 -32 -25.031 1 78.44 892 GLY B CA 1
ATOM 16338 C C . GLY B 1 892 ? 0.896 -32.344 -26.203 1 78.44 892 GLY B C 1
ATOM 16339 O O . GLY B 1 892 ? 0.835 -31.703 -27.25 1 78.44 892 GLY B O 1
ATOM 16340 N N . GLY B 1 893 ? 1.711 -33.375 -26.062 1 80.81 893 GLY B N 1
ATOM 16341 C CA . GLY B 1 893 ? 2.592 -33.781 -27.141 1 80.81 893 GLY B CA 1
ATOM 16342 C C . GLY B 1 893 ? 2.041 -34.969 -27.922 1 80.81 893 GLY B C 1
ATOM 16343 O O . GLY B 1 893 ? 2.76 -35.594 -28.719 1 80.81 893 GLY B O 1
ATOM 16344 N N . GLU B 1 894 ? 0.825 -35.219 -27.828 1 85.88 894 GLU B N 1
ATOM 16345 C CA . GLU B 1 894 ? 0.177 -36.344 -28.5 1 85.88 894 GLU B CA 1
ATOM 16346 C C . GLU B 1 894 ? 0.161 -36.125 -30.016 1 85.88 894 GLU B C 1
ATOM 16348 O O . GLU B 1 894 ? 0.267 -35 -30.5 1 85.88 894 GLU B O 1
ATOM 16353 N N . GLY B 1 895 ? -0.046 -37.219 -30.734 1 88.56 895 GLY B N 1
ATOM 16354 C CA . GLY B 1 895 ? -0.21 -37.156 -32.156 1 88.56 895 GLY B CA 1
ATOM 16355 C C . GLY B 1 895 ? 1.031 -37.562 -32.938 1 88.56 895 GLY B C 1
ATOM 16356 O O . GLY B 1 895 ? 0.942 -38 -34.094 1 88.56 895 GLY B O 1
ATOM 16357 N N . LYS B 1 896 ? 2.195 -37.531 -32.344 1 90.19 896 LYS B N 1
ATOM 16358 C CA . LYS B 1 896 ? 3.443 -37.812 -33.031 1 90.19 896 LYS B CA 1
ATOM 16359 C C . LYS B 1 896 ? 3.582 -39.281 -33.344 1 90.19 896 LYS B C 1
ATOM 16361 O O . LYS B 1 896 ? 4.004 -39.656 -34.469 1 90.19 896 LYS B O 1
ATOM 16366 N N . VAL B 1 897 ? 3.279 -40.125 -32.406 1 94.5 897 VAL B N 1
ATOM 16367 C CA . VAL B 1 897 ? 3.406 -41.562 -32.625 1 94.5 897 VAL B CA 1
ATOM 16368 C C . VAL B 1 897 ? 2.281 -42.031 -33.531 1 94.5 897 VAL B C 1
ATOM 16370 O O . VAL B 1 897 ? 2.527 -42.75 -34.5 1 94.5 897 VAL B O 1
ATOM 16373 N N . PRO B 1 898 ? 1.066 -41.656 -33.281 1 93.94 898 PRO B N 1
ATOM 16374 C CA . PRO B 1 898 ? -0.037 -42.125 -34.125 1 93.94 898 PRO B CA 1
ATOM 16375 C C . PRO B 1 898 ? 0.128 -41.719 -35.594 1 93.94 898 PRO B C 1
ATOM 16377 O O . PRO B 1 898 ? -0.237 -42.469 -36.5 1 93.94 898 PRO B O 1
ATOM 16380 N N . VAL B 1 899 ? 0.632 -40.594 -35.844 1 92.75 899 VAL B N 1
ATOM 16381 C CA . VAL B 1 899 ? 0.796 -40.156 -37.219 1 92.75 899 VAL B CA 1
ATOM 16382 C C . VAL B 1 899 ? 1.718 -41.094 -37.969 1 92.75 899 VAL B C 1
ATOM 16384 O O . VAL B 1 899 ? 1.46 -41.438 -39.125 1 92.75 899 VAL B O 1
ATOM 16387 N N . GLN B 1 900 ? 2.83 -41.5 -37.375 1 95.38 900 GLN B N 1
ATOM 16388 C CA . GLN B 1 900 ? 3.73 -42.469 -37.969 1 95.38 900 GLN B CA 1
ATOM 16389 C C . GLN B 1 900 ? 3.035 -43.812 -38.156 1 95.38 900 GLN B C 1
ATOM 16391 O O . GLN B 1 900 ? 3.189 -44.469 -39.219 1 95.38 900 GLN B O 1
ATOM 16396 N N . TYR B 1 901 ? 2.295 -44.281 -37.188 1 96.62 901 TYR B N 1
ATOM 16397 C CA . TYR B 1 901 ? 1.576 -45.531 -37.25 1 96.62 901 TYR B CA 1
ATOM 16398 C C . TYR B 1 901 ? 0.592 -45.562 -38.406 1 96.62 901 TYR B C 1
ATOM 16400 O O . TYR B 1 901 ? 0.57 -46.531 -39.188 1 96.62 901 TYR B O 1
ATOM 16408 N N . ILE B 1 902 ? -0.225 -44.562 -38.562 1 96.31 902 ILE B N 1
ATOM 16409 C CA . ILE B 1 902 ? -1.235 -44.469 -39.594 1 96.31 902 ILE B CA 1
ATOM 16410 C C . ILE B 1 902 ? -0.559 -44.406 -40.969 1 96.31 902 ILE B C 1
ATOM 16412 O O . ILE B 1 902 ? -0.961 -45.125 -41.906 1 96.31 902 ILE B O 1
ATOM 16416 N N . THR B 1 903 ? 0.499 -43.594 -41.062 1 96.19 903 THR B N 1
ATOM 16417 C CA . THR B 1 903 ? 1.217 -43.438 -42.312 1 96.19 903 THR B CA 1
ATOM 16418 C C . THR B 1 903 ? 1.787 -44.75 -42.781 1 96.19 903 THR B C 1
ATOM 16420 O O . THR B 1 903 ? 1.636 -45.125 -43.969 1 96.19 903 THR B O 1
ATOM 16423 N N . VAL B 1 904 ? 2.432 -45.469 -41.906 1 97.12 904 VAL B N 1
ATOM 16424 C CA . VAL B 1 904 ? 3.064 -46.75 -42.25 1 97.12 904 VAL B CA 1
ATOM 16425 C C . VAL B 1 904 ? 2.01 -47.719 -42.75 1 97.12 904 VAL B C 1
ATOM 16427 O O . VAL B 1 904 ? 2.217 -48.406 -43.781 1 97.12 904 VAL B O 1
ATOM 16430 N N . HIS B 1 905 ? 0.867 -47.812 -42.188 1 97.75 905 HIS B N 1
ATOM 16431 C CA . HIS B 1 905 ? -0.19 -48.75 -42.562 1 97.75 905 HIS B CA 1
ATOM 16432 C C . HIS B 1 905 ? -0.795 -48.375 -43.906 1 97.75 905 HIS B C 1
ATOM 16434 O O . HIS B 1 905 ? -1.083 -49.25 -44.75 1 97.75 905 HIS B O 1
ATOM 16440 N N . ILE B 1 906 ? -1.004 -47.125 -44.125 1 97.06 906 ILE B N 1
ATOM 16441 C CA . ILE B 1 906 ? -1.562 -46.688 -45.406 1 97.06 906 ILE B CA 1
ATOM 16442 C C . ILE B 1 906 ? -0.586 -46.969 -46.531 1 97.06 906 ILE B C 1
ATOM 16444 O O . ILE B 1 906 ? -0.987 -47.469 -47.594 1 97.06 906 ILE B O 1
ATOM 16448 N N . GLU B 1 907 ? 0.71 -46.656 -46.312 1 96.75 907 GLU B N 1
ATOM 16449 C CA . GLU B 1 907 ? 1.714 -46.875 -47.375 1 96.75 907 GLU B CA 1
ATOM 16450 C C . GLU B 1 907 ? 1.886 -48.375 -47.656 1 96.75 907 GLU B C 1
ATOM 16452 O O . GLU B 1 907 ? 2.07 -48.75 -48.812 1 96.75 907 GLU B O 1
ATOM 16457 N N . LEU B 1 908 ? 1.847 -49.219 -46.656 1 97.31 908 LEU B N 1
ATOM 16458 C CA . LEU B 1 908 ? 1.898 -50.656 -46.875 1 97.31 908 LEU B CA 1
ATOM 16459 C C . LEU B 1 908 ? 0.667 -51.156 -47.625 1 97.31 908 LEU B C 1
ATOM 16461 O O . LEU B 1 908 ? 0.765 -52.031 -48.5 1 97.31 908 LEU B O 1
ATOM 16465 N N . ALA B 1 909 ? -0.468 -50.594 -47.312 1 97 909 ALA B N 1
ATOM 16466 C CA . ALA B 1 909 ? -1.691 -50.938 -48.031 1 97 909 ALA B CA 1
ATOM 16467 C C . ALA B 1 909 ? -1.57 -50.594 -49.5 1 97 909 ALA B C 1
ATOM 16469 O O . ALA B 1 909 ? -2.006 -51.375 -50.375 1 97 909 ALA B O 1
ATOM 16470 N N . LYS B 1 910 ? -1.017 -49.469 -49.812 1 94.69 910 LYS B N 1
ATOM 16471 C CA . LYS B 1 910 ? -0.811 -49.062 -51.188 1 94.69 910 LYS B CA 1
ATOM 16472 C C . LYS B 1 910 ? 0.114 -50.031 -51.938 1 94.69 910 LYS B C 1
ATOM 16474 O O . LYS B 1 910 ? -0.132 -50.375 -53.094 1 94.69 910 LYS B O 1
ATOM 16479 N N . LEU B 1 911 ? 1.173 -50.438 -51.25 1 94.12 911 LEU B N 1
ATOM 16480 C CA . LEU B 1 911 ? 2.104 -51.406 -51.844 1 94.12 911 LEU B CA 1
ATOM 16481 C C . LEU B 1 911 ? 1.411 -52.75 -52.125 1 94.12 911 LEU B C 1
ATOM 16483 O O . LEU B 1 911 ? 1.641 -53.375 -53.156 1 94.12 911 LEU B O 1
ATOM 16487 N N . MET B 1 912 ? 0.581 -53.125 -51.219 1 95.25 912 MET B N 1
ATOM 16488 C CA . MET B 1 912 ? -0.158 -54.375 -51.375 1 95.25 912 MET B CA 1
ATOM 16489 C C . MET B 1 912 ? -1.168 -54.25 -52.531 1 95.25 912 MET B C 1
ATOM 16491 O O . MET B 1 912 ? -1.365 -55.188 -53.281 1 95.25 912 MET B O 1
ATOM 16495 N N . LEU B 1 913 ? -1.757 -53.125 -52.562 1 92.19 913 LEU B N 1
ATOM 16496 C CA . LEU B 1 913 ? -2.693 -52.906 -53.625 1 92.19 913 LEU B CA 1
ATOM 16497 C C . LEU B 1 913 ? -1.99 -52.969 -55 1 92.19 913 LEU B C 1
ATOM 16499 O O . LEU B 1 913 ? -2.516 -53.594 -55.938 1 92.19 913 LEU B O 1
ATOM 16503 N N . LYS B 1 914 ? -0.85 -52.406 -55.094 1 89.25 914 LYS B N 1
ATOM 16504 C CA . LYS B 1 914 ? -0.061 -52.438 -56.312 1 89.25 914 LYS B CA 1
ATOM 16505 C C . LYS B 1 914 ? 0.348 -53.875 -56.688 1 89.25 914 LYS B C 1
ATOM 16507 O O . LYS B 1 914 ? 0.403 -54.219 -57.875 1 89.25 914 LYS B O 1
ATOM 16512 N N . SER B 1 915 ? 0.586 -54.688 -55.688 1 91.25 915 SER B N 1
ATOM 16513 C CA . SER B 1 915 ? 1.023 -56.062 -55.938 1 91.25 915 SER B CA 1
ATOM 16514 C C . SER B 1 915 ? -0.167 -57 -56.125 1 91.25 915 SER B C 1
ATOM 16516 O O . SER B 1 915 ? 0.008 -58.188 -56.375 1 91.25 915 SER B O 1
ATOM 16518 N N . GLY B 1 916 ? -1.382 -56.5 -55.969 1 90 916 GLY B N 1
ATOM 16519 C CA . GLY B 1 916 ? -2.59 -57.281 -56.219 1 90 916 GLY B CA 1
ATOM 16520 C C . GLY B 1 916 ? -3.088 -58 -54.969 1 90 916 GLY B C 1
ATOM 16521 O O . GLY B 1 916 ? -4.098 -58.719 -55.031 1 90 916 GLY B O 1
ATOM 16522 N N . ASN B 1 917 ? -2.416 -57.781 -53.875 1 95 917 ASN B N 1
ATOM 16523 C CA . ASN B 1 917 ? -2.83 -58.406 -52.625 1 95 917 ASN B CA 1
ATOM 16524 C C . ASN B 1 917 ? -3.869 -57.562 -51.875 1 95 917 ASN B C 1
ATOM 16526 O O . ASN B 1 917 ? -3.572 -56.969 -50.844 1 95 917 ASN B O 1
ATOM 16530 N N . THR B 1 918 ? -5.09 -57.562 -52.344 1 95.06 918 THR B N 1
ATOM 16531 C CA . THR B 1 918 ? -6.164 -56.688 -51.875 1 95.06 918 THR B CA 1
ATOM 16532 C C . THR B 1 918 ? -6.574 -57.062 -50.469 1 95.06 918 THR B C 1
ATOM 16534 O O . THR B 1 918 ? -6.953 -56.188 -49.688 1 95.06 918 THR B O 1
ATOM 16537 N N . LYS B 1 919 ? -6.492 -58.344 -50.094 1 95.75 919 LYS B N 1
ATOM 16538 C CA . LYS B 1 919 ? -6.871 -58.75 -48.75 1 95.75 919 LYS B CA 1
ATOM 16539 C C . LYS B 1 919 ? -5.957 -58.125 -47.688 1 95.75 919 LYS B C 1
ATOM 16541 O O . LYS B 1 919 ? -6.43 -57.594 -46.688 1 95.75 919 LYS B O 1
ATOM 16546 N N . LYS B 1 920 ? -4.688 -58.219 -47.906 1 96.19 920 LYS B N 1
ATOM 16547 C CA . LYS B 1 920 ? -3.721 -57.625 -47 1 96.19 920 LYS B CA 1
ATOM 16548 C C . LYS B 1 920 ? -3.832 -56.094 -46.969 1 96.19 920 LYS B C 1
ATOM 16550 O O . LYS B 1 920 ? -3.615 -55.469 -45.938 1 96.19 920 LYS B O 1
ATOM 16555 N N . ALA B 1 921 ? -4.102 -55.5 -48.094 1 97.06 921 ALA B N 1
ATOM 16556 C CA . ALA B 1 921 ? -4.297 -54.062 -48.156 1 97.06 921 ALA B CA 1
ATOM 16557 C C . ALA B 1 921 ? -5.438 -53.625 -47.25 1 97.06 921 ALA B C 1
ATOM 16559 O O . ALA B 1 921 ? -5.32 -52.625 -46.531 1 97.06 921 ALA B O 1
ATOM 16560 N N . ILE B 1 922 ? -6.516 -54.375 -47.281 1 97.31 922 ILE B N 1
ATOM 16561 C CA . ILE B 1 922 ? -7.668 -54.062 -46.438 1 97.31 922 ILE B CA 1
ATOM 16562 C C . ILE B 1 922 ? -7.289 -54.219 -44.969 1 97.31 922 ILE B C 1
ATOM 16564 O O . ILE B 1 922 ? -7.664 -53.406 -44.156 1 97.31 922 ILE B O 1
ATOM 16568 N N . GLU B 1 923 ? -6.535 -55.25 -44.656 1 97.12 923 GLU B N 1
ATOM 16569 C CA . GLU B 1 923 ? -6.105 -55.5 -43.312 1 97.12 923 GLU B CA 1
ATOM 16570 C C . GLU B 1 923 ? -5.301 -54.312 -42.75 1 97.12 923 GLU B C 1
ATOM 16572 O O . GLU B 1 923 ? -5.48 -53.906 -41.594 1 97.12 923 GLU B O 1
ATOM 16577 N N . TYR B 1 924 ? -4.426 -53.75 -43.531 1 97.62 924 TYR B N 1
ATOM 16578 C CA . TYR B 1 924 ? -3.607 -52.594 -43.094 1 97.62 924 TYR B CA 1
ATOM 16579 C C . TYR B 1 924 ? -4.465 -51.375 -42.875 1 97.62 924 TYR B C 1
ATOM 16581 O O . TYR B 1 924 ? -4.277 -50.656 -41.875 1 97.62 924 TYR B O 1
ATOM 16589 N N . LEU B 1 925 ? -5.379 -51.062 -43.75 1 97.94 925 LEU B N 1
ATOM 16590 C CA . LEU B 1 925 ? -6.215 -49.875 -43.594 1 97.94 925 LEU B CA 1
ATOM 16591 C C . LEU B 1 925 ? -7.156 -50 -42.406 1 97.94 925 LEU B C 1
ATOM 16593 O O . LEU B 1 925 ? -7.461 -49.031 -41.75 1 97.94 925 LEU B O 1
ATOM 16597 N N . GLU B 1 926 ? -7.633 -51.219 -42.156 1 96.94 926 GLU B N 1
ATOM 16598 C CA . GLU B 1 926 ? -8.445 -51.469 -40.969 1 96.94 926 GLU B CA 1
ATOM 16599 C C . GLU B 1 926 ? -7.621 -51.312 -39.688 1 96.94 926 GLU B C 1
ATOM 16601 O O . GLU B 1 926 ? -8.102 -50.719 -38.719 1 96.94 926 GLU B O 1
ATOM 16606 N N . ALA B 1 927 ? -6.418 -51.75 -39.719 1 96.75 927 ALA B N 1
ATOM 16607 C CA . ALA B 1 927 ? -5.516 -51.594 -38.594 1 96.75 927 ALA B CA 1
ATOM 16608 C C . ALA B 1 927 ? -5.254 -50.125 -38.312 1 96.75 927 ALA B C 1
ATOM 16610 O O . ALA B 1 927 ? -5.113 -49.719 -37.125 1 96.75 927 ALA B O 1
ATOM 16611 N N . ALA B 1 928 ? -5.195 -49.281 -39.312 1 96.88 928 ALA B N 1
ATOM 16612 C CA . ALA B 1 928 ? -4.902 -47.875 -39.156 1 96.88 928 ALA B CA 1
ATOM 16613 C C . ALA B 1 928 ? -6.012 -47.156 -38.406 1 96.88 928 ALA B C 1
ATOM 16615 O O . ALA B 1 928 ? -5.816 -46.031 -37.938 1 96.88 928 ALA B O 1
ATOM 16616 N N . GLN B 1 929 ? -7.156 -47.719 -38.25 1 96.25 929 GLN B N 1
ATOM 16617 C CA . GLN B 1 929 ? -8.312 -47.062 -37.656 1 96.25 929 GLN B CA 1
ATOM 16618 C C . GLN B 1 929 ? -8.312 -47.281 -36.125 1 96.25 929 GLN B C 1
ATOM 16620 O O . GLN B 1 929 ? -9.062 -46.594 -35.438 1 96.25 929 GLN B O 1
ATOM 16625 N N . THR B 1 930 ? -7.473 -48.125 -35.625 1 95 930 THR B N 1
ATOM 16626 C CA . THR B 1 930 ? -7.414 -48.438 -34.219 1 95 930 THR B CA 1
ATOM 16627 C C . THR B 1 930 ? -5.988 -48.312 -33.688 1 95 930 THR B C 1
ATOM 16629 O O . THR B 1 930 ? -5.055 -48.844 -34.281 1 95 930 THR B O 1
ATOM 16632 N N . TYR B 1 931 ? -5.82 -47.594 -32.625 1 95.94 931 TYR B N 1
ATOM 16633 C CA . TYR B 1 931 ? -4.492 -47.406 -32.062 1 95.94 931 TYR B CA 1
ATOM 16634 C C . TYR B 1 931 ? -4.152 -48.531 -31.078 1 95.94 931 TYR B C 1
ATOM 16636 O O . TYR B 1 931 ? -4.836 -48.688 -30.078 1 95.94 931 TYR B O 1
ATOM 16644 N N . PRO B 1 932 ? -3.146 -49.281 -31.297 1 96.31 932 PRO B N 1
ATOM 16645 C CA . PRO B 1 932 ? -2.723 -50.281 -30.297 1 96.31 932 PRO B CA 1
ATOM 16646 C C . PRO B 1 932 ? -2.248 -49.625 -29 1 96.31 932 PRO B C 1
ATOM 16648 O O . PRO B 1 932 ? -1.783 -48.469 -29 1 96.31 932 PRO B O 1
ATOM 16651 N N . ASN B 1 933 ? -2.297 -50.375 -27.875 1 95.31 933 ASN B N 1
ATOM 16652 C CA . ASN B 1 933 ? -2.041 -49.844 -26.531 1 95.31 933 ASN B CA 1
ATOM 16653 C C . ASN B 1 933 ? -0.602 -49.344 -26.391 1 95.31 933 ASN B C 1
ATOM 16655 O O . ASN B 1 933 ? -0.33 -48.406 -25.625 1 95.31 933 ASN B O 1
ATOM 16659 N N . ASN B 1 934 ? 0.292 -49.938 -27.062 1 96.25 934 ASN B N 1
ATOM 16660 C CA . ASN B 1 934 ? 1.707 -49.625 -26.875 1 96.25 934 ASN B CA 1
ATOM 16661 C C . ASN B 1 934 ? 2.051 -48.219 -27.375 1 96.25 934 ASN B C 1
ATOM 16663 O O . ASN B 1 934 ? 3.107 -47.688 -27.047 1 96.25 934 ASN B O 1
ATOM 16667 N N . LEU B 1 935 ? 1.182 -47.562 -28.219 1 96.31 935 LEU B N 1
ATOM 16668 C CA . LEU B 1 935 ? 1.421 -46.219 -28.672 1 96.31 935 LEU B CA 1
ATOM 16669 C C . LEU B 1 935 ? 1.323 -45.219 -27.5 1 96.31 935 LEU B C 1
ATOM 16671 O O . LEU B 1 935 ? 1.79 -44.094 -27.609 1 96.31 935 LEU B O 1
ATOM 16675 N N . GLY B 1 936 ? 0.657 -45.688 -26.422 1 94.88 936 GLY B N 1
ATOM 16676 C CA . GLY B 1 936 ? 0.468 -44.844 -25.25 1 94.88 936 GLY B CA 1
ATOM 16677 C C . GLY B 1 936 ? -0.554 -43.75 -25.469 1 94.88 936 GLY B C 1
ATOM 16678 O O . GLY B 1 936 ? -0.749 -42.875 -24.609 1 94.88 936 GLY B O 1
ATOM 16679 N N . GLU B 1 937 ? -1.219 -43.688 -26.641 1 95.31 937 GLU B N 1
ATOM 16680 C CA . GLU B 1 937 ? -2.201 -42.656 -27 1 95.31 937 GLU B CA 1
ATOM 16681 C C . GLU B 1 937 ? -3.5 -43.312 -27.484 1 95.31 937 GLU B C 1
ATOM 16683 O O . GLU B 1 937 ? -3.52 -44.469 -27.859 1 95.31 937 GLU B O 1
ATOM 16688 N N . GLY B 1 938 ? -4.574 -42.562 -27.281 1 95.12 938 GLY B N 1
ATOM 16689 C CA . GLY B 1 938 ? -5.863 -42.938 -27.828 1 95.12 938 GLY B CA 1
ATOM 16690 C C . GLY B 1 938 ? -6.371 -42 -28.906 1 95.12 938 GLY B C 1
ATOM 16691 O O . GLY B 1 938 ? -5.914 -40.844 -28.984 1 95.12 938 GLY B O 1
ATOM 16692 N N . LYS B 1 939 ? -7.324 -42.562 -29.719 1 94.5 939 LYS B N 1
ATOM 16693 C CA . LYS B 1 939 ? -7.898 -41.75 -30.797 1 94.5 939 LYS B CA 1
ATOM 16694 C C . LYS B 1 939 ? -8.906 -40.75 -30.25 1 94.5 939 LYS B C 1
ATOM 16696 O O . LYS B 1 939 ? -9.742 -41.094 -29.406 1 94.5 939 LYS B O 1
ATOM 16701 N N . LEU B 1 940 ? -8.711 -39.531 -30.672 1 91.94 940 LEU B N 1
ATOM 16702 C CA . LEU B 1 940 ? -9.633 -38.5 -30.25 1 91.94 940 LEU B CA 1
ATOM 16703 C C . LEU B 1 940 ? -11 -38.688 -30.906 1 91.94 940 LEU B C 1
ATOM 16705 O O . LEU B 1 940 ? -11.078 -39.031 -32.094 1 91.94 940 LEU B O 1
ATOM 16709 N N . PHE B 1 941 ? -11.984 -38.438 -30.109 1 91.12 941 PHE B N 1
ATOM 16710 C CA . PHE B 1 941 ? -13.344 -38.438 -30.641 1 91.12 941 PHE B CA 1
ATOM 16711 C C . PHE B 1 941 ? -13.492 -37.438 -31.781 1 91.12 941 PHE B C 1
ATOM 16713 O O . PHE B 1 941 ? -13.086 -36.281 -31.656 1 91.12 941 PHE B O 1
ATOM 16720 N N . GLY B 1 942 ? -14.008 -37.906 -32.875 1 85.25 942 GLY B N 1
ATOM 16721 C CA . GLY B 1 942 ? -14.266 -37.031 -34 1 85.25 942 GLY B CA 1
ATOM 16722 C C . GLY B 1 942 ? -13.078 -36.875 -34.938 1 85.25 942 GLY B C 1
ATOM 16723 O O . GLY B 1 942 ? -13.109 -36.094 -35.875 1 85.25 942 GLY B O 1
ATOM 16724 N N . SER B 1 943 ? -12.008 -37.625 -34.844 1 89.19 943 SER B N 1
ATOM 16725 C CA . SER B 1 943 ? -10.844 -37.562 -35.719 1 89.19 943 SER B CA 1
ATOM 16726 C C . SER B 1 943 ? -11.234 -37.906 -37.156 1 89.19 943 SER B C 1
ATOM 16728 O O . SER B 1 943 ? -12.008 -38.812 -37.406 1 89.19 943 SER B O 1
ATOM 16730 N N . GLN B 1 944 ? -10.672 -37.156 -38.062 1 89.44 944 GLN B N 1
ATOM 16731 C CA . GLN B 1 944 ? -10.945 -37.344 -39.469 1 89.44 944 GLN B CA 1
ATOM 16732 C C . GLN B 1 944 ? -10.008 -38.406 -40.062 1 89.44 944 GLN B C 1
ATOM 16734 O O . GLN B 1 944 ? -8.805 -38.375 -39.812 1 89.44 944 GLN B O 1
ATOM 16739 N N . GLU B 1 945 ? -10.578 -39.344 -40.906 1 95 945 GLU B N 1
ATOM 16740 C CA . GLU B 1 945 ? -9.812 -40.438 -41.469 1 95 945 GLU B CA 1
ATOM 16741 C C . GLU B 1 945 ? -10.07 -40.562 -42.969 1 95 945 GLU B C 1
ATOM 16743 O O . GLU B 1 945 ? -10.227 -41.656 -43.5 1 95 945 GLU B O 1
ATOM 16748 N N . ASN B 1 946 ? -10.117 -39.5 -43.656 1 96.69 946 ASN B N 1
ATOM 16749 C CA . ASN B 1 946 ? -10.5 -39.406 -45.062 1 96.69 946 ASN B CA 1
ATOM 16750 C C . ASN B 1 946 ? -9.57 -40.219 -45.938 1 96.69 946 ASN B C 1
ATOM 16752 O O . ASN B 1 946 ? -10.023 -40.875 -46.875 1 96.69 946 ASN B O 1
ATOM 16756 N N . ASP B 1 947 ? -8.328 -40.219 -45.719 1 96.62 947 ASP B N 1
ATOM 16757 C CA . ASP B 1 947 ? -7.348 -40.938 -46.5 1 96.62 947 ASP B CA 1
ATOM 16758 C C . ASP B 1 947 ? -7.547 -42.438 -46.375 1 96.62 947 ASP B C 1
ATOM 16760 O O . ASP B 1 947 ? -7.531 -43.188 -47.375 1 96.62 947 ASP B O 1
ATOM 16764 N N . ILE B 1 948 ? -7.781 -42.906 -45.188 1 97.56 948 ILE B N 1
ATOM 16765 C CA . ILE B 1 948 ? -7.996 -44.344 -44.938 1 97.56 948 ILE B CA 1
ATOM 16766 C C . ILE B 1 948 ? -9.211 -44.812 -45.719 1 97.56 948 ILE B C 1
ATOM 16768 O O . ILE B 1 948 ? -9.141 -45.812 -46.438 1 97.56 948 ILE B O 1
ATOM 16772 N N . PHE B 1 949 ? -10.281 -44.094 -45.625 1 97.62 949 PHE B N 1
ATOM 16773 C CA . PHE B 1 949 ? -11.531 -44.531 -46.25 1 97.62 949 PHE B CA 1
ATOM 16774 C C . PHE B 1 949 ? -11.445 -44.375 -47.781 1 97.62 949 PHE B C 1
ATOM 16776 O O . PHE B 1 949 ? -12.047 -45.156 -48.5 1 97.62 949 PHE B O 1
ATOM 16783 N N . TYR B 1 950 ? -10.758 -43.406 -48.344 1 97.56 950 TYR B N 1
ATOM 16784 C CA . TYR B 1 950 ? -10.539 -43.281 -49.781 1 97.56 950 TYR B CA 1
ATOM 16785 C C . TYR B 1 950 ? -9.867 -44.531 -50.344 1 97.56 950 TYR B C 1
ATOM 16787 O O . TYR B 1 950 ? -10.344 -45.094 -51.312 1 97.56 950 TYR B O 1
ATOM 16795 N N . TRP B 1 951 ? -8.773 -44.969 -49.719 1 97.12 951 TRP B N 1
ATOM 16796 C CA . TRP B 1 951 ? -8.023 -46.125 -50.219 1 97.12 951 TRP B CA 1
ATOM 16797 C C . TRP B 1 951 ? -8.82 -47.406 -50.031 1 97.12 951 TRP B C 1
ATOM 16799 O O . TRP B 1 951 ? -8.727 -48.344 -50.844 1 97.12 951 TRP B O 1
ATOM 16809 N N . LEU B 1 952 ? -9.578 -47.5 -48.906 1 97.44 952 LEU B N 1
ATOM 16810 C CA . LEU B 1 952 ? -10.477 -48.625 -48.75 1 97.44 952 LEU B CA 1
ATOM 16811 C C . LEU B 1 952 ? -11.453 -48.719 -49.906 1 97.44 952 LEU B C 1
ATOM 16813 O O . LEU B 1 952 ? -11.688 -49.781 -50.469 1 97.44 952 LEU B O 1
ATOM 16817 N N . GLY B 1 953 ? -11.984 -47.531 -50.25 1 97.12 953 GLY B N 1
ATOM 16818 C CA . GLY B 1 953 ? -12.867 -47.5 -51.406 1 97.12 953 GLY B CA 1
ATOM 16819 C C . GLY B 1 953 ? -12.195 -47.938 -52.688 1 97.12 953 GLY B C 1
ATOM 16820 O O . GLY B 1 953 ? -12.781 -48.688 -53.469 1 97.12 953 GLY B O 1
ATOM 16821 N N . CYS B 1 954 ? -11 -47.562 -52.969 1 95.75 954 CYS B N 1
ATOM 16822 C CA . CYS B 1 954 ? -10.234 -47.938 -54.156 1 95.75 954 CYS B CA 1
ATOM 16823 C C . CYS B 1 954 ? -10.008 -49.438 -54.188 1 95.75 954 CYS B C 1
ATOM 16825 O O . CYS B 1 954 ? -10.078 -50.062 -55.25 1 95.75 954 CYS B O 1
ATOM 16827 N N . ILE B 1 955 ? -9.719 -50.062 -53.062 1 96.5 955 ILE B N 1
ATOM 16828 C CA . ILE B 1 955 ? -9.469 -51.5 -53 1 96.5 955 ILE B CA 1
ATOM 16829 C C . ILE B 1 955 ? -10.758 -52.25 -53.312 1 96.5 955 ILE B C 1
ATOM 16831 O O . ILE B 1 955 ? -10.75 -53.219 -54.031 1 96.5 955 ILE B O 1
ATOM 16835 N N . TYR B 1 956 ? -11.859 -51.75 -52.75 1 96.25 956 TYR B N 1
ATOM 16836 C CA . TYR B 1 956 ? -13.133 -52.406 -53 1 96.25 956 TYR B CA 1
ATOM 16837 C C . TYR B 1 956 ? -13.555 -52.25 -54.469 1 96.25 956 TYR B C 1
ATOM 16839 O O . TYR B 1 956 ? -14.18 -53.156 -55.031 1 96.25 956 TYR B O 1
ATOM 16847 N N . GLU B 1 957 ? -13.203 -51.125 -55 1 94.69 957 GLU B N 1
ATOM 16848 C CA . GLU B 1 957 ? -13.445 -50.969 -56.438 1 94.69 957 GLU B CA 1
ATOM 16849 C C . GLU B 1 957 ? -12.672 -52 -57.25 1 94.69 957 GLU B C 1
ATOM 16851 O O . GLU B 1 957 ? -13.219 -52.594 -58.156 1 94.69 957 GLU B O 1
ATOM 16856 N N . ARG B 1 958 ? -11.445 -52.25 -56.969 1 92.56 958 ARG B N 1
ATOM 16857 C CA . ARG B 1 958 ? -10.602 -53.219 -57.656 1 92.56 958 ARG B CA 1
ATOM 16858 C C . ARG B 1 958 ? -11.148 -54.625 -57.469 1 92.56 958 ARG B C 1
ATOM 16860 O O . ARG B 1 958 ? -11 -55.5 -58.344 1 92.56 958 ARG B O 1
ATOM 16867 N N . LEU B 1 959 ? -11.836 -54.875 -56.375 1 94.5 959 LEU B N 1
ATOM 16868 C CA . LEU B 1 959 ? -12.414 -56.188 -56.062 1 94.5 959 LEU B CA 1
ATOM 16869 C C . LEU B 1 959 ? -13.781 -56.344 -56.719 1 94.5 959 LEU B C 1
ATOM 16871 O O . LEU B 1 959 ? -14.391 -57.406 -56.625 1 94.5 959 LEU B O 1
ATOM 16875 N N . GLY B 1 960 ? -14.242 -55.312 -57.406 1 93.44 960 GLY B N 1
ATOM 16876 C CA . GLY B 1 960 ? -15.539 -55.344 -58.031 1 93.44 960 GLY B CA 1
ATOM 16877 C C . GLY B 1 960 ? -16.703 -55.156 -57.094 1 93.44 960 GLY B C 1
ATOM 16878 O O . GLY B 1 960 ? -17.859 -55.281 -57.469 1 93.44 960 GLY B O 1
ATOM 16879 N N . GLU B 1 961 ? -16.375 -54.781 -55.844 1 95.94 961 GLU B N 1
ATOM 16880 C CA . GLU B 1 961 ? -17.406 -54.5 -54.844 1 95.94 961 GLU B CA 1
ATOM 16881 C C . GLU B 1 961 ? -17.797 -53.031 -54.875 1 95.94 961 GLU B C 1
ATOM 16883 O O . GLU B 1 961 ? -17.516 -52.281 -53.938 1 95.94 961 GLU B O 1
ATOM 16888 N N . VAL B 1 962 ? -18.531 -52.656 -55.781 1 95.06 962 VAL B N 1
ATOM 16889 C CA . VAL B 1 962 ? -18.812 -51.281 -56.156 1 95.06 962 VAL B CA 1
ATOM 16890 C C . VAL B 1 962 ? -19.594 -50.594 -55.031 1 95.06 962 VAL B C 1
ATOM 16892 O O . VAL B 1 962 ? -19.359 -49.438 -54.75 1 95.06 962 VAL B O 1
ATOM 16895 N N . GLN B 1 963 ? -20.484 -51.375 -54.406 1 96.69 963 GLN B N 1
ATOM 16896 C CA . GLN B 1 963 ? -21.297 -50.75 -53.344 1 96.69 963 GLN B CA 1
ATOM 16897 C C . GLN B 1 963 ? -20.453 -50.406 -52.125 1 96.69 963 GLN B C 1
ATOM 16899 O O . GLN B 1 963 ? -20.609 -49.344 -51.531 1 96.69 963 GLN B O 1
ATOM 16904 N N . LYS B 1 964 ? -19.609 -51.25 -51.75 1 96.94 964 LYS B N 1
ATOM 16905 C CA . LYS B 1 964 ? -18.703 -51 -50.656 1 96.94 964 LYS B CA 1
ATOM 16906 C C . LYS B 1 964 ? -17.75 -49.844 -50.969 1 96.94 964 LYS B C 1
ATOM 16908 O O . LYS B 1 964 ? -17.406 -49.062 -50.094 1 96.94 964 LYS B O 1
ATOM 16913 N N . ALA B 1 965 ? -17.25 -49.844 -52.188 1 97.06 965 ALA B N 1
ATOM 16914 C CA . ALA B 1 965 ? -16.375 -48.75 -52.625 1 97.06 965 ALA B CA 1
ATOM 16915 C C . ALA B 1 965 ? -17.078 -47.406 -52.469 1 97.06 965 ALA B C 1
ATOM 16917 O O . ALA B 1 965 ? -16.5 -46.469 -51.875 1 97.06 965 ALA B O 1
ATOM 16918 N N . LYS B 1 966 ? -18.328 -47.281 -52.844 1 97.44 966 LYS B N 1
ATOM 16919 C CA . LYS B 1 966 ? -19.094 -46.062 -52.781 1 97.44 966 LYS B CA 1
ATOM 16920 C C . LYS B 1 966 ? -19.344 -45.625 -51.312 1 97.44 966 LYS B C 1
ATOM 16922 O O . LYS B 1 966 ? -19.281 -44.438 -51 1 97.44 966 LYS B O 1
ATOM 16927 N N . GLU B 1 967 ? -19.625 -46.625 -50.5 1 97.69 967 GLU B N 1
ATOM 16928 C CA . GLU B 1 967 ? -19.859 -46.344 -49.094 1 97.69 967 GLU B CA 1
ATOM 16929 C C . GLU B 1 967 ? -18.625 -45.75 -48.438 1 97.69 967 GLU B C 1
ATOM 16931 O O . GLU B 1 967 ? -18.719 -44.781 -47.656 1 97.69 967 GLU B O 1
ATOM 16936 N N . ASN B 1 968 ? -17.484 -46.281 -48.719 1 98 968 ASN B N 1
ATOM 16937 C CA . ASN B 1 968 ? -16.234 -45.781 -48.156 1 98 968 ASN B CA 1
ATOM 16938 C C . ASN B 1 968 ? -15.891 -44.375 -48.719 1 98 968 ASN B C 1
ATOM 16940 O O . ASN B 1 968 ? -15.43 -43.531 -47.969 1 98 968 ASN B O 1
ATOM 16944 N N . TRP B 1 969 ? -16.078 -44.156 -50 1 97.88 969 TRP B N 1
ATOM 16945 C CA . TRP B 1 969 ? -15.812 -42.844 -50.562 1 97.88 969 TRP B CA 1
ATOM 16946 C C . TRP B 1 969 ? -16.766 -41.781 -50.031 1 97.88 969 TRP B C 1
ATOM 16948 O O . TRP B 1 969 ? -16.406 -40.625 -49.875 1 97.88 969 TRP B O 1
ATOM 16958 N N . GLU B 1 970 ? -18 -42.219 -49.656 1 97.81 970 GLU B N 1
ATOM 16959 C CA . GLU B 1 970 ? -18.938 -41.281 -49.031 1 97.81 970 GLU B CA 1
ATOM 16960 C C . GLU B 1 970 ? -18.422 -40.844 -47.656 1 97.81 970 GLU B C 1
ATOM 16962 O O . GLU B 1 970 ? -18.547 -39.656 -47.312 1 97.81 970 GLU B O 1
ATOM 16967 N N . ILE B 1 971 ? -17.891 -41.719 -46.906 1 97.06 971 ILE B N 1
ATOM 16968 C CA . ILE B 1 971 ? -17.312 -41.375 -45.625 1 97.06 971 ILE B CA 1
ATOM 16969 C C . ILE B 1 971 ? -16.094 -40.469 -45.844 1 97.06 971 ILE B C 1
ATOM 16971 O O . ILE B 1 971 ? -15.93 -39.469 -45.125 1 97.06 971 ILE B O 1
ATOM 16975 N N . ALA B 1 972 ? -15.281 -40.781 -46.75 1 97.31 972 ALA B N 1
ATOM 16976 C CA . ALA B 1 972 ? -14.039 -40.062 -47.031 1 97.31 972 ALA B CA 1
ATOM 16977 C C . ALA B 1 972 ? -14.336 -38.625 -47.5 1 97.31 972 ALA B C 1
ATOM 16979 O O . ALA B 1 972 ? -13.484 -37.75 -47.406 1 97.31 972 ALA B O 1
ATOM 16980 N N . SER B 1 973 ? -15.516 -38.438 -48.094 1 96.94 973 SER B N 1
ATOM 16981 C CA . SER B 1 973 ? -15.852 -37.125 -48.688 1 96.94 973 SER B CA 1
ATOM 16982 C C . SER B 1 973 ? -16.328 -36.156 -47.625 1 96.94 973 SER B C 1
ATOM 16984 O O . SER B 1 973 ? -16.469 -34.969 -47.875 1 96.94 973 SER B O 1
ATOM 16986 N N . GLN B 1 974 ? -16.422 -36.562 -46.344 1 93.38 974 GLN B N 1
ATOM 16987 C CA . GLN B 1 974 ? -16.969 -35.75 -45.281 1 93.38 974 GLN B CA 1
ATOM 16988 C C . GLN B 1 974 ? -15.867 -35.094 -44.438 1 93.38 974 GLN B C 1
ATOM 16990 O O . GLN B 1 974 ? -14.719 -35.562 -44.469 1 93.38 974 GLN B O 1
ATOM 16995 N N . GLY B 1 975 ? -16.172 -34 -43.625 1 88.25 975 GLY B N 1
ATOM 16996 C CA . GLY B 1 975 ? -15.242 -33.281 -42.75 1 88.25 975 GLY B CA 1
ATOM 16997 C C . GLY B 1 975 ? -15.211 -31.781 -43.031 1 88.25 975 GLY B C 1
ATOM 16998 O O . GLY B 1 975 ? -16.031 -31.266 -43.812 1 88.25 975 GLY B O 1
ATOM 16999 N N . LEU B 1 976 ? -14.312 -31.141 -42.344 1 86.44 976 LEU B N 1
ATOM 17000 C CA . LEU B 1 976 ? -14.141 -29.703 -42.594 1 86.44 976 LEU B CA 1
ATOM 17001 C C . LEU B 1 976 ? -13.492 -29.469 -43.969 1 86.44 976 LEU B C 1
ATOM 17003 O O . LEU B 1 976 ? -12.445 -30.031 -44.25 1 86.44 976 LEU B O 1
ATOM 17007 N N . SER B 1 977 ? -14.055 -28.641 -44.719 1 90.12 977 SER B N 1
ATOM 17008 C CA . SER B 1 977 ? -13.625 -28.5 -46.094 1 90.12 977 SER B CA 1
ATOM 17009 C C . SER B 1 977 ? -12.797 -27.219 -46.281 1 90.12 977 SER B C 1
ATOM 17011 O O . SER B 1 977 ? -12.117 -27.062 -47.312 1 90.12 977 SER B O 1
ATOM 17013 N N . ASP B 1 978 ? -12.898 -26.359 -45.312 1 88.88 978 ASP B N 1
ATOM 17014 C CA . ASP B 1 978 ? -12.133 -25.125 -45.438 1 88.88 978 ASP B CA 1
ATOM 17015 C C . ASP B 1 978 ? -10.758 -25.266 -44.812 1 88.88 978 ASP B C 1
ATOM 17017 O O . ASP B 1 978 ? -10.648 -25.672 -43.656 1 88.88 978 ASP B O 1
ATOM 17021 N N . PRO B 1 979 ? -9.727 -24.906 -45.625 1 88.25 979 PRO B N 1
ATOM 17022 C CA . PRO B 1 979 ? -8.383 -25.016 -45.062 1 88.25 979 PRO B CA 1
ATOM 17023 C C . PRO B 1 979 ? -8.141 -24.047 -43.906 1 88.25 979 PRO B C 1
ATOM 17025 O O . PRO B 1 979 ? -8.633 -22.906 -43.938 1 88.25 979 PRO B O 1
ATOM 17028 N N . ARG B 1 980 ? -7.547 -24.391 -42.844 1 78 980 ARG B N 1
ATOM 17029 C CA . ARG B 1 980 ? -7.094 -23.625 -41.688 1 78 980 ARG B CA 1
ATOM 17030 C C . ARG B 1 980 ? -5.73 -24.109 -41.188 1 78 980 ARG B C 1
ATOM 17032 O O . ARG B 1 980 ? -5.355 -25.25 -41.438 1 78 980 ARG B O 1
ATOM 17039 N N . PRO B 1 981 ? -4.973 -23.266 -40.469 1 75.94 981 PRO B N 1
ATOM 17040 C CA . PRO B 1 981 ? -3.705 -23.734 -39.906 1 75.94 981 PRO B CA 1
ATOM 17041 C C . PRO B 1 981 ? -3.893 -24.812 -38.844 1 75.94 981 PRO B C 1
ATOM 17043 O O . PRO B 1 981 ? -4.801 -24.719 -38 1 75.94 981 PRO B O 1
ATOM 17046 N N . ALA B 1 982 ? -3.162 -25.938 -39 1 70.38 982 ALA B N 1
ATOM 17047 C CA . ALA B 1 982 ? -3.156 -26.984 -37.969 1 70.38 982 ALA B CA 1
ATOM 17048 C C . ALA B 1 982 ? -2.012 -26.781 -36.969 1 70.38 982 ALA B C 1
ATOM 17050 O O . ALA B 1 982 ? -0.869 -27.156 -37.25 1 70.38 982 ALA B O 1
ATOM 17051 N N . LEU B 1 983 ? -2.314 -26.281 -35.781 1 68.12 983 LEU B N 1
ATOM 17052 C CA . LEU B 1 983 ? -1.283 -25.938 -34.812 1 68.12 983 LEU B CA 1
ATOM 17053 C C . LEU B 1 983 ? -1.282 -26.922 -33.656 1 68.12 983 LEU B C 1
ATOM 17055 O O . LEU B 1 983 ? -0.256 -27.109 -33 1 68.12 983 LEU B O 1
ATOM 17059 N N . PHE B 1 984 ? -2.43 -27.562 -33.438 1 69.06 984 PHE B N 1
ATOM 17060 C CA . PHE B 1 984 ? -2.562 -28.438 -32.281 1 69.06 984 PHE B CA 1
ATOM 17061 C C . PHE B 1 984 ? -2.859 -29.859 -32.719 1 69.06 984 PHE B C 1
ATOM 17063 O O . PHE B 1 984 ? -3.234 -30.094 -33.875 1 69.06 984 PHE B O 1
ATOM 17070 N N . TYR B 1 985 ? -2.689 -30.781 -31.828 1 68 985 TYR B N 1
ATOM 17071 C CA . TYR B 1 985 ? -2.811 -32.188 -32.156 1 68 985 TYR B CA 1
ATOM 17072 C C . TYR B 1 985 ? -4.238 -32.562 -32.562 1 68 985 TYR B C 1
ATOM 17074 O O . TYR B 1 985 ? -4.465 -33.531 -33.25 1 68 985 TYR B O 1
ATOM 17082 N N . ASN B 1 986 ? -5.133 -31.703 -32.156 1 73.06 986 ASN B N 1
ATOM 17083 C CA . ASN B 1 986 ? -6.52 -32.031 -32.438 1 73.06 986 ASN B CA 1
ATOM 17084 C C . ASN B 1 986 ? -7.059 -31.25 -33.625 1 73.06 986 ASN B C 1
ATOM 17086 O O . ASN B 1 986 ? -8.266 -31.281 -33.906 1 73.06 986 ASN B O 1
ATOM 17090 N N . ASP B 1 987 ? -6.207 -30.656 -34.344 1 79.62 987 ASP B N 1
ATOM 17091 C CA . ASP B 1 987 ? -6.625 -29.922 -35.531 1 79.62 987 ASP B CA 1
ATOM 17092 C C . ASP B 1 987 ? -6.652 -30.828 -36.75 1 79.62 987 ASP B C 1
ATOM 17094 O O . ASP B 1 987 ? -5.797 -31.703 -36.906 1 79.62 987 ASP B O 1
ATOM 17098 N N . GLN B 1 988 ? -7.594 -30.641 -37.625 1 83.62 988 GLN B N 1
ATOM 17099 C CA . GLN B 1 988 ? -7.656 -31.375 -38.875 1 83.62 988 GLN B CA 1
ATOM 17100 C C . GLN B 1 988 ? -6.508 -30.984 -39.812 1 83.62 988 GLN B C 1
ATOM 17102 O O . GLN B 1 988 ? -6.238 -29.797 -40 1 83.62 988 GLN B O 1
ATOM 17107 N N . GLN B 1 989 ? -5.84 -31.969 -40.375 1 87.62 989 GLN B N 1
ATOM 17108 C CA . GLN B 1 989 ? -4.727 -31.719 -41.312 1 87.62 989 GLN B CA 1
ATOM 17109 C C . GLN B 1 989 ? -5.23 -31.406 -42.719 1 87.62 989 GLN B C 1
ATOM 17111 O O . GLN B 1 989 ? -6.262 -31.922 -43.125 1 87.62 989 GLN B O 1
ATOM 17116 N N . PRO B 1 990 ? -4.5 -30.656 -43.5 1 90.12 990 PRO B N 1
ATOM 17117 C CA . PRO B 1 990 ? -4.941 -30.219 -44.812 1 90.12 990 PRO B CA 1
ATOM 17118 C C . PRO B 1 990 ? -5.094 -31.375 -45.812 1 90.12 990 PRO B C 1
ATOM 17120 O O . PRO B 1 990 ? -5.906 -31.297 -46.75 1 90.12 990 PRO B O 1
ATOM 17123 N N . ASP B 1 991 ? -4.324 -32.375 -45.719 1 94 991 ASP B N 1
ATOM 17124 C CA . ASP B 1 991 ? -4.379 -33.469 -46.656 1 94 991 ASP B CA 1
ATOM 17125 C C . ASP B 1 991 ? -5.738 -34.188 -46.625 1 94 991 ASP B C 1
ATOM 17127 O O . ASP B 1 991 ? -6.141 -34.844 -47.562 1 94 991 ASP B O 1
ATOM 17131 N N . LYS B 1 992 ? -6.449 -34.031 -45.469 1 95.31 992 LYS B N 1
ATOM 17132 C CA . LYS B 1 992 ? -7.789 -34.625 -45.375 1 95.31 992 LYS B CA 1
ATOM 17133 C C . LYS B 1 992 ? -8.727 -34 -46.406 1 95.31 992 LYS B C 1
ATOM 17135 O O . LYS B 1 992 ? -9.594 -34.688 -46.969 1 95.31 992 LYS B O 1
ATOM 17140 N N . ILE B 1 993 ? -8.555 -32.719 -46.656 1 96 993 ILE B N 1
ATOM 17141 C CA . ILE B 1 993 ? -9.367 -32.031 -47.656 1 96 993 ILE B CA 1
ATOM 17142 C C . ILE B 1 993 ? -9.047 -32.594 -49.031 1 96 993 ILE B C 1
ATOM 17144 O O . ILE B 1 993 ? -9.945 -32.719 -49.875 1 96 993 ILE B O 1
ATOM 17148 N N . PHE B 1 994 ? -7.816 -32.844 -49.406 1 97.12 994 PHE B N 1
ATOM 17149 C CA . PHE B 1 994 ? -7.383 -33.438 -50.656 1 97.12 994 PHE B CA 1
ATOM 17150 C C . PHE B 1 994 ? -8.078 -34.781 -50.875 1 97.12 994 PHE B C 1
ATOM 17152 O O . PHE B 1 994 ? -8.633 -35.031 -51.969 1 97.12 994 PHE B O 1
ATOM 17159 N N . TYR B 1 995 ? -8.086 -35.656 -49.906 1 97.31 995 TYR B N 1
ATOM 17160 C CA . TYR B 1 995 ? -8.688 -36.969 -50.031 1 97.31 995 TYR B CA 1
ATOM 17161 C C . TYR B 1 995 ? -10.203 -36.875 -50.094 1 97.31 995 TYR B C 1
ATOM 17163 O O . TYR B 1 995 ? -10.859 -37.75 -50.688 1 97.31 995 TYR B O 1
ATOM 17171 N N . GLN B 1 996 ? -10.742 -35.844 -49.438 1 97.56 996 GLN B N 1
ATOM 17172 C CA . GLN B 1 996 ? -12.156 -35.594 -49.656 1 97.56 996 GLN B CA 1
ATOM 17173 C C . GLN B 1 996 ? -12.445 -35.344 -51.125 1 97.56 996 GLN B C 1
ATOM 17175 O O . GLN B 1 996 ? -13.391 -35.938 -51.688 1 97.56 996 GLN B O 1
ATOM 17180 N N . GLY B 1 997 ? -11.641 -34.562 -51.719 1 97.5 997 GLY B N 1
ATOM 17181 C CA . GLY B 1 997 ? -11.789 -34.281 -53.156 1 97.5 997 GLY B CA 1
ATOM 17182 C C . GLY B 1 997 ? -11.648 -35.5 -54.031 1 97.5 997 GLY B C 1
ATOM 17183 O O . GLY B 1 997 ? -12.422 -35.719 -54.938 1 97.5 997 GLY B O 1
ATOM 17184 N N . LEU B 1 998 ? -10.633 -36.344 -53.781 1 96.94 998 LEU B N 1
ATOM 17185 C CA . LEU B 1 998 ? -10.43 -37.562 -54.531 1 96.94 998 LEU B CA 1
ATOM 17186 C C . LEU B 1 998 ? -11.648 -38.469 -54.406 1 96.94 998 LEU B C 1
ATOM 17188 O O . LEU B 1 998 ? -12.055 -39.125 -55.375 1 96.94 998 LEU B O 1
ATOM 17192 N N . ALA B 1 999 ? -12.133 -38.562 -53.188 1 97.75 999 ALA B N 1
ATOM 17193 C CA . ALA B 1 999 ? -13.312 -39.406 -52.969 1 97.75 999 ALA B CA 1
ATOM 17194 C C . ALA B 1 999 ? -14.516 -38.875 -53.75 1 97.75 999 ALA B C 1
ATOM 17196 O O . ALA B 1 999 ? -15.289 -39.656 -54.312 1 97.75 999 ALA B O 1
ATOM 17197 N N . LEU B 1 1000 ? -14.68 -37.594 -53.781 1 97.69 1000 LEU B N 1
ATOM 17198 C CA . LEU B 1 1000 ? -15.766 -36.969 -54.5 1 97.69 1000 LEU B CA 1
ATOM 17199 C C . LEU B 1 1000 ? -15.648 -37.25 -56 1 97.69 1000 LEU B C 1
ATOM 17201 O O . LEU B 1 1000 ? -16.656 -37.469 -56.688 1 97.69 1000 LEU B O 1
ATOM 17205 N N . LYS B 1 1001 ? -14.422 -37.219 -56.562 1 96.25 1001 LYS B N 1
ATOM 17206 C CA . LYS B 1 1001 ? -14.203 -37.594 -57.969 1 96.25 1001 LYS B CA 1
ATOM 17207 C C . LYS B 1 1001 ? -14.68 -39.031 -58.25 1 96.25 1001 LYS B C 1
ATOM 17209 O O . LYS B 1 1001 ? -15.312 -39.281 -59.25 1 96.25 1001 LYS B O 1
ATOM 17214 N N . LYS B 1 1002 ? -14.352 -39.938 -57.375 1 96.12 1002 LYS B N 1
ATOM 17215 C CA . LYS B 1 1002 ? -14.75 -41.344 -57.531 1 96.12 1002 LYS B CA 1
ATOM 17216 C C . LYS B 1 1002 ? -16.266 -41.5 -57.469 1 96.12 1002 LYS B C 1
ATOM 17218 O O . LYS B 1 1002 ? -16.828 -42.375 -58.125 1 96.12 1002 LYS B O 1
ATOM 17223 N N . LEU B 1 1003 ? -16.938 -40.562 -56.719 1 96.94 1003 LEU B N 1
ATOM 17224 C CA . LEU B 1 1003 ? -18.391 -40.594 -56.562 1 96.94 1003 LEU B CA 1
ATOM 17225 C C . LEU B 1 1003 ? -19.062 -39.875 -57.719 1 96.94 1003 LEU B C 1
ATOM 17227 O O . LEU B 1 1003 ? -20.297 -39.812 -57.812 1 96.94 1003 LEU B O 1
ATOM 17231 N N . GLY B 1 1004 ? -18.266 -39.281 -58.688 1 94.81 1004 GLY B N 1
ATOM 17232 C CA . GLY B 1 1004 ? -18.797 -38.594 -59.844 1 94.81 1004 GLY B CA 1
ATOM 17233 C C . GLY B 1 1004 ? -19.234 -37.156 -59.531 1 94.81 1004 GLY B C 1
ATOM 17234 O O . GLY B 1 1004 ? -19.891 -36.531 -60.344 1 94.81 1004 GLY B O 1
ATOM 17235 N N . ARG B 1 1005 ? -18.922 -36.688 -58.375 1 97.12 1005 ARG B N 1
ATOM 17236 C CA . ARG B 1 1005 ? -19.234 -35.312 -57.969 1 97.12 1005 ARG B CA 1
ATOM 17237 C C . ARG B 1 1005 ? -18.047 -34.375 -58.25 1 97.12 1005 ARG B C 1
ATOM 17239 O O . ARG B 1 1005 ? -17.469 -33.812 -57.344 1 97.12 1005 ARG B O 1
ATOM 17246 N N . ASN B 1 1006 ? -17.719 -34.156 -59.469 1 96 1006 ASN B N 1
ATOM 17247 C CA . ASN B 1 1006 ? -16.5 -33.531 -59.938 1 96 1006 ASN B CA 1
ATOM 17248 C C . ASN B 1 1006 ? -16.453 -32.031 -59.594 1 96 1006 ASN B C 1
ATOM 17250 O O . ASN B 1 1006 ? -15.398 -31.5 -59.312 1 96 1006 ASN B O 1
ATOM 17254 N N . GLU B 1 1007 ? -17.656 -31.406 -59.531 1 96.31 1007 GLU B N 1
ATOM 17255 C CA . GLU B 1 1007 ? -17.688 -29.984 -59.219 1 96.31 1007 GLU B CA 1
ATOM 17256 C C . GLU B 1 1007 ? -17.312 -29.734 -57.75 1 96.31 1007 GLU B C 1
ATOM 17258 O O . GLU B 1 1007 ? -16.547 -28.812 -57.469 1 96.31 1007 GLU B O 1
ATOM 17263 N N . GLU B 1 1008 ? -17.844 -30.562 -56.938 1 96.81 1008 GLU B N 1
ATOM 17264 C CA . GLU B 1 1008 ? -17.5 -30.453 -55.531 1 96.81 1008 GLU B CA 1
ATOM 17265 C C . GLU B 1 1008 ? -16.016 -30.75 -55.281 1 96.81 1008 GLU B C 1
ATOM 17267 O O . GLU B 1 1008 ? -15.367 -30.109 -54.469 1 96.81 1008 GLU B O 1
ATOM 17272 N N . ALA B 1 1009 ? -15.477 -31.75 -55.969 1 97.12 1009 ALA B N 1
ATOM 17273 C CA . ALA B 1 1009 ? -14.07 -32.125 -55.844 1 97.12 1009 ALA B CA 1
ATOM 17274 C C . ALA B 1 1009 ? -13.164 -30.953 -56.281 1 97.12 1009 ALA B C 1
ATOM 17276 O O . ALA B 1 1009 ? -12.211 -30.625 -55.562 1 97.12 1009 ALA B O 1
ATOM 17277 N N . GLU B 1 1010 ? -13.531 -30.359 -57.406 1 96.69 1010 GLU B N 1
ATOM 17278 C CA . GLU B 1 1010 ? -12.742 -29.25 -57.906 1 96.69 1010 GLU B CA 1
ATOM 17279 C C . GLU B 1 1010 ? -12.758 -28.062 -56.969 1 96.69 1010 GLU B C 1
ATOM 17281 O O . GLU B 1 1010 ? -11.758 -27.359 -56.812 1 96.69 1010 GLU B O 1
ATOM 17286 N N . HIS B 1 1011 ? -13.914 -27.953 -56.375 1 96.5 1011 HIS B N 1
ATOM 17287 C CA . HIS B 1 1011 ? -14.023 -26.875 -55.406 1 96.5 1011 HIS B CA 1
ATOM 17288 C C . HIS B 1 1011 ? -13.07 -27.094 -54.25 1 96.5 1011 HIS B C 1
ATOM 17290 O O . HIS B 1 1011 ? -12.438 -26.141 -53.75 1 96.5 1011 HIS B O 1
ATOM 17296 N N . ARG B 1 1012 ? -12.984 -28.281 -53.688 1 97.19 1012 ARG B N 1
ATOM 17297 C CA . ARG B 1 1012 ? -12.055 -28.594 -52.625 1 97.19 1012 ARG B CA 1
ATOM 17298 C C . ARG B 1 1012 ? -10.617 -28.297 -53.031 1 97.19 1012 ARG B C 1
ATOM 17300 O O . ARG B 1 1012 ? -9.859 -27.688 -52.25 1 97.19 1012 ARG B O 1
ATOM 17307 N N . PHE B 1 1013 ? -10.172 -28.703 -54.25 1 97.56 1013 PHE B N 1
ATOM 17308 C CA . PHE B 1 1013 ? -8.805 -28.531 -54.719 1 97.56 1013 PHE B CA 1
ATOM 17309 C C . PHE B 1 1013 ? -8.484 -27.062 -54.938 1 97.56 1013 PHE B C 1
ATOM 17311 O O . PHE B 1 1013 ? -7.41 -26.578 -54.594 1 97.56 1013 PHE B O 1
ATOM 17318 N N . LYS B 1 1014 ? -9.453 -26.297 -55.438 1 96.94 1014 LYS B N 1
ATOM 17319 C CA . LYS B 1 1014 ? -9.266 -24.875 -55.688 1 96.94 1014 LYS B CA 1
ATOM 17320 C C . LYS B 1 1014 ? -9.148 -24.094 -54.406 1 96.94 1014 LYS B C 1
ATOM 17322 O O . LYS B 1 1014 ? -8.406 -23.109 -54.312 1 96.94 1014 LYS B O 1
ATOM 17327 N N . ASN B 1 1015 ? -9.906 -24.594 -53.438 1 96.38 1015 ASN B N 1
ATOM 17328 C CA . ASN B 1 1015 ? -9.828 -23.953 -52.125 1 96.38 1015 ASN B CA 1
ATOM 17329 C C . ASN B 1 1015 ? -8.445 -24.125 -51.5 1 96.38 1015 ASN B C 1
ATOM 17331 O O . ASN B 1 1015 ? -7.949 -23.219 -50.844 1 96.38 1015 ASN B O 1
ATOM 17335 N N . LEU B 1 1016 ? -7.848 -25.266 -51.625 1 97.12 1016 LEU B N 1
ATOM 17336 C CA . LEU B 1 1016 ? -6.496 -25.516 -51.156 1 97.12 1016 LEU B CA 1
ATOM 17337 C C . LEU B 1 1016 ? -5.496 -24.594 -51.844 1 97.12 1016 LEU B C 1
ATOM 17339 O O . LEU B 1 1016 ? -4.668 -23.953 -51.156 1 97.12 1016 LEU B O 1
ATOM 17343 N N . ILE B 1 1017 ? -5.633 -24.469 -53.188 1 97.19 1017 ILE B N 1
ATOM 17344 C CA . ILE B 1 1017 ? -4.723 -23.641 -53.969 1 97.19 1017 ILE B CA 1
ATOM 17345 C C . ILE B 1 1017 ? -4.922 -22.172 -53.594 1 97.19 1017 ILE B C 1
ATOM 17347 O O . ILE B 1 1017 ? -3.953 -21.453 -53.344 1 97.19 1017 ILE B O 1
ATOM 17351 N N . SER B 1 1018 ? -6.176 -21.812 -53.469 1 96.69 1018 SER B N 1
ATOM 17352 C CA . SER B 1 1018 ? -6.492 -20.406 -53.188 1 96.69 1018 SER B CA 1
ATOM 17353 C C . SER B 1 1018 ? -6.004 -20 -51.812 1 96.69 1018 SER B C 1
ATOM 17355 O O . SER B 1 1018 ? -5.453 -18.906 -51.625 1 96.69 1018 SER B O 1
ATOM 17357 N N . TYR B 1 1019 ? -6.242 -20.828 -50.875 1 96 1019 TYR B N 1
ATOM 17358 C CA . TYR B 1 1019 ? -5.758 -20.547 -49.531 1 96 1019 TYR B CA 1
ATOM 17359 C C . TYR B 1 1019 ? -4.242 -20.375 -49.5 1 96 1019 TYR B C 1
ATOM 17361 O O . TYR B 1 1019 ? -3.725 -19.438 -48.906 1 96 1019 TYR B O 1
ATOM 17369 N N . GLY B 1 1020 ? -3.527 -21.297 -50.031 1 96.5 1020 GLY B N 1
ATOM 17370 C CA . GLY B 1 1020 ? -2.078 -21.219 -50.094 1 96.5 1020 GLY B CA 1
ATOM 17371 C C . GLY B 1 1020 ? -1.574 -19.938 -50.719 1 96.5 1020 GLY B C 1
ATOM 17372 O O . GLY B 1 1020 ? -0.65 -19.297 -50.219 1 96.5 1020 GLY B O 1
ATOM 17373 N N . LYS B 1 1021 ? -2.178 -19.516 -51.781 1 96.56 1021 LYS B N 1
ATOM 17374 C CA . LYS B 1 1021 ? -1.75 -18.328 -52.5 1 96.56 1021 LYS B CA 1
ATOM 17375 C C . LYS B 1 1021 ? -2.107 -17.062 -51.75 1 96.56 1021 LYS B C 1
ATOM 17377 O O . LYS B 1 1021 ? -1.331 -16.109 -51.719 1 96.56 1021 LYS B O 1
ATOM 17382 N N . GLU B 1 1022 ? -3.197 -17.125 -51.125 1 96 1022 GLU B N 1
ATOM 17383 C CA . GLU B 1 1022 ? -3.697 -15.945 -50.406 1 96 1022 GLU B CA 1
ATOM 17384 C C . GLU B 1 1022 ? -2.906 -15.695 -49.125 1 96 1022 GLU B C 1
ATOM 17386 O O . GLU B 1 1022 ? -2.711 -14.539 -48.719 1 96 1022 GLU B O 1
ATOM 17391 N N . HIS B 1 1023 ? -2.441 -16.719 -48.438 1 95.38 1023 HIS B N 1
ATOM 17392 C CA . HIS B 1 1023 ? -1.927 -16.578 -47.094 1 95.38 1023 HIS B CA 1
ATOM 17393 C C . HIS B 1 1023 ? -0.417 -16.781 -47.031 1 95.38 1023 HIS B C 1
ATOM 17395 O O . HIS B 1 1023 ? 0.197 -16.688 -45.969 1 95.38 1023 HIS B O 1
ATOM 17401 N N . ILE B 1 1024 ? 0.233 -17.031 -48.125 1 94.88 1024 ILE B N 1
ATOM 17402 C CA . ILE B 1 1024 ? 1.637 -17.422 -48.156 1 94.88 1024 ILE B CA 1
ATOM 17403 C C . ILE B 1 1024 ? 2.508 -16.297 -47.594 1 94.88 1024 ILE B C 1
ATOM 17405 O O . ILE B 1 1024 ? 3.555 -16.562 -47 1 94.88 1024 ILE B O 1
ATOM 17409 N N . ASN B 1 1025 ? 2.074 -15.023 -47.562 1 93.56 1025 ASN B N 1
ATOM 17410 C CA . ASN B 1 1025 ? 2.891 -13.906 -47.094 1 93.56 1025 ASN B CA 1
ATOM 17411 C C . ASN B 1 1025 ? 2.32 -13.266 -45.844 1 93.56 1025 ASN B C 1
ATOM 17413 O O . ASN B 1 1025 ? 2.711 -12.164 -45.469 1 93.56 1025 ASN B O 1
ATOM 17417 N N . ASP B 1 1026 ? 1.477 -14.078 -45.219 1 91.44 1026 ASP B N 1
ATOM 17418 C CA . ASP B 1 1026 ? 0.895 -13.555 -44 1 91.44 1026 ASP B CA 1
ATOM 17419 C C . ASP B 1 1026 ? 1.958 -13.398 -42.906 1 91.44 1026 ASP B C 1
ATOM 17421 O O . ASP B 1 1026 ? 2.91 -14.18 -42.844 1 91.44 1026 ASP B O 1
ATOM 17425 N N . ASP B 1 1027 ? 1.875 -12.328 -42.094 1 88.25 1027 ASP B N 1
ATOM 17426 C CA . ASP B 1 1027 ? 2.68 -12.18 -40.875 1 88.25 1027 ASP B CA 1
ATOM 17427 C C . ASP B 1 1027 ? 2.07 -12.961 -39.719 1 88.25 1027 ASP B C 1
ATOM 17429 O O . ASP B 1 1027 ? 1.263 -12.43 -38.969 1 88.25 1027 ASP B O 1
ATOM 17433 N N . VAL B 1 1028 ? 2.516 -14.242 -39.594 1 85.25 1028 VAL B N 1
ATOM 17434 C CA . VAL B 1 1028 ? 1.931 -15.156 -38.625 1 85.25 1028 VAL B CA 1
ATOM 17435 C C . VAL B 1 1028 ? 2.562 -14.914 -37.25 1 85.25 1028 VAL B C 1
ATOM 17437 O O . VAL B 1 1028 ? 3.779 -14.75 -37.125 1 85.25 1028 VAL B O 1
ATOM 17440 N N . LYS B 1 1029 ? 1.717 -14.766 -36.25 1 81.38 1029 LYS B N 1
ATOM 17441 C CA . LYS B 1 1029 ? 2.131 -14.664 -34.844 1 81.38 1029 LYS B CA 1
ATOM 17442 C C . LYS B 1 1029 ? 1.541 -15.797 -34 1 81.38 1029 LYS B C 1
ATOM 17444 O O . LYS B 1 1029 ? 0.561 -16.422 -34.406 1 81.38 1029 LYS B O 1
ATOM 17449 N N . LEU B 1 1030 ? 2.266 -16.109 -32.938 1 79.31 1030 LEU B N 1
ATOM 17450 C CA . LEU B 1 1030 ? 1.696 -17.094 -32 1 79.31 1030 LEU B CA 1
ATOM 17451 C C . LEU B 1 1030 ? 0.401 -16.578 -31.391 1 79.31 1030 LEU B C 1
ATOM 17453 O O . LEU B 1 1030 ? 0.278 -15.383 -31.109 1 79.31 1030 LEU B O 1
ATOM 17457 N N . ASP B 1 1031 ? -0.476 -17.438 -31.234 1 79.62 1031 ASP B N 1
ATOM 17458 C CA . ASP B 1 1031 ? -1.785 -17.078 -30.688 1 79.62 1031 ASP B CA 1
ATOM 17459 C C . ASP B 1 1031 ? -1.663 -16.531 -29.281 1 79.62 1031 ASP B C 1
ATOM 17461 O O . ASP B 1 1031 ? -0.953 -17.094 -28.438 1 79.62 1031 ASP B O 1
ATOM 17465 N N . TYR B 1 1032 ? -2.352 -15.477 -29.047 1 83.06 1032 TYR B N 1
ATOM 17466 C CA . TYR B 1 1032 ? -2.387 -14.82 -27.734 1 83.06 1032 TYR B CA 1
ATOM 17467 C C . TYR B 1 1032 ? -2.971 -15.75 -26.688 1 83.06 1032 TYR B C 1
ATOM 17469 O O . TYR B 1 1032 ? -2.529 -15.742 -25.531 1 83.06 1032 TYR B O 1
ATOM 17477 N N . PHE B 1 1033 ? -3.914 -16.547 -26.984 1 79.75 1033 PHE B N 1
ATOM 17478 C CA . PHE B 1 1033 ? -4.621 -17.359 -26.016 1 79.75 1033 PHE B CA 1
ATOM 17479 C C . PHE B 1 1033 ? -4.184 -18.812 -26.125 1 79.75 1033 PHE B C 1
ATOM 17481 O O . PHE B 1 1033 ? -4.93 -19.719 -25.734 1 79.75 1033 PHE B O 1
ATOM 17488 N N . ALA B 1 1034 ? -3.064 -19.078 -26.688 1 75.44 1034 ALA B N 1
ATOM 17489 C CA . ALA B 1 1034 ? -2.584 -20.453 -26.734 1 75.44 1034 ALA B CA 1
ATOM 17490 C C . ALA B 1 1034 ? -2.537 -21.062 -25.344 1 75.44 1034 ALA B C 1
ATOM 17492 O O . ALA B 1 1034 ? -2.166 -20.391 -24.375 1 75.44 1034 ALA B O 1
ATOM 17493 N N . VAL B 1 1035 ? -2.951 -22.297 -25.25 1 74.62 1035 VAL B N 1
ATOM 17494 C CA . VAL B 1 1035 ? -3.055 -22.906 -23.938 1 74.62 1035 VAL B CA 1
ATOM 17495 C C . VAL B 1 1035 ? -1.905 -23.891 -23.734 1 74.62 1035 VAL B C 1
ATOM 17497 O O . VAL B 1 1035 ? -1.407 -24.062 -22.609 1 74.62 1035 VAL B O 1
ATOM 17500 N N . SER B 1 1036 ? -1.601 -24.656 -24.766 1 73.12 1036 SER B N 1
ATOM 17501 C CA . SER B 1 1036 ? -0.532 -25.641 -24.656 1 73.12 1036 SER B CA 1
ATOM 17502 C C . SER B 1 1036 ? 0.202 -25.828 -25.969 1 73.12 1036 SER B C 1
ATOM 17504 O O . SER B 1 1036 ? -0.426 -26.047 -27.016 1 73.12 1036 SER B O 1
ATOM 17506 N N . LEU B 1 1037 ? 1.385 -25.469 -26 1 65.94 1037 LEU B N 1
ATOM 17507 C CA . LEU B 1 1037 ? 2.242 -25.797 -27.125 1 65.94 1037 LEU B CA 1
ATOM 17508 C C . LEU B 1 1037 ? 3.32 -26.797 -26.734 1 65.94 1037 LEU B C 1
ATOM 17510 O O . LEU B 1 1037 ? 4.273 -26.438 -26.031 1 65.94 1037 LEU B O 1
ATOM 17514 N N . PRO B 1 1038 ? 3.004 -28.141 -26.953 1 56.88 1038 PRO B N 1
ATOM 17515 C CA . PRO B 1 1038 ? 3.779 -29.234 -26.359 1 56.88 1038 PRO B CA 1
ATOM 17516 C C . PRO B 1 1038 ? 5.223 -29.266 -26.859 1 56.88 1038 PRO B C 1
ATOM 17518 O O . PRO B 1 1038 ? 6.074 -29.906 -26.234 1 56.88 1038 PRO B O 1
ATOM 17521 N N . ASP B 1 1039 ? 5.508 -28.672 -27.938 1 59.94 1039 ASP B N 1
ATOM 17522 C CA . ASP B 1 1039 ? 6.871 -28.953 -28.391 1 59.94 1039 ASP B CA 1
ATOM 17523 C C . ASP B 1 1039 ? 7.887 -28.219 -27.516 1 59.94 1039 ASP B C 1
ATOM 17525 O O . ASP B 1 1039 ? 7.742 -27.016 -27.266 1 59.94 1039 ASP B O 1
ATOM 17529 N N . LEU B 1 1040 ? 8.531 -29.094 -26.625 1 61.56 1040 LEU B N 1
ATOM 17530 C CA . LEU B 1 1040 ? 9.68 -28.547 -25.906 1 61.56 1040 LEU B CA 1
ATOM 17531 C C . LEU B 1 1040 ? 10.602 -27.781 -26.859 1 61.56 1040 LEU B C 1
ATOM 17533 O O . LEU B 1 1040 ? 11.461 -28.391 -27.516 1 61.56 1040 LEU B O 1
ATOM 17537 N N . LEU B 1 1041 ? 10.234 -26.625 -27.062 1 66.56 1041 LEU B N 1
ATOM 17538 C CA . LEU B 1 1041 ? 10.789 -25.734 -28.078 1 66.56 1041 LEU B CA 1
ATOM 17539 C C . LEU B 1 1041 ? 12.164 -25.219 -27.656 1 66.56 1041 LEU B C 1
ATOM 17541 O O . LEU B 1 1041 ? 12.297 -24.062 -27.25 1 66.56 1041 LEU B O 1
ATOM 17545 N N . ILE B 1 1042 ? 13.148 -26.094 -27.766 1 81 1042 ILE B N 1
ATOM 17546 C CA . ILE B 1 1042 ? 14.477 -25.609 -27.406 1 81 1042 ILE B CA 1
ATOM 17547 C C . ILE B 1 1042 ? 15.031 -24.734 -28.531 1 81 1042 ILE B C 1
ATOM 17549 O O . ILE B 1 1042 ? 15.789 -23.797 -28.281 1 81 1042 ILE B O 1
ATOM 17553 N N . TRP B 1 1043 ? 14.617 -25.031 -29.781 1 90.19 1043 TRP B N 1
ATOM 17554 C CA . TRP B 1 1043 ? 15.055 -24.25 -30.938 1 90.19 1043 TRP B CA 1
ATOM 17555 C C . TRP B 1 1043 ? 13.945 -23.312 -31.406 1 90.19 1043 TRP B C 1
ATOM 17557 O O . TRP B 1 1043 ? 12.789 -23.734 -31.531 1 90.19 1043 TRP B O 1
ATOM 17567 N N . GLU B 1 1044 ? 14.258 -22.156 -31.609 1 87.94 1044 GLU B N 1
ATOM 17568 C CA . GLU B 1 1044 ? 13.258 -21.188 -32.062 1 87.94 1044 GLU B CA 1
ATOM 17569 C C . GLU B 1 1044 ? 12.914 -21.391 -33.531 1 87.94 1044 GLU B C 1
ATOM 17571 O O . GLU B 1 1044 ? 13.773 -21.766 -34.344 1 87.94 1044 GLU B O 1
ATOM 17576 N N . GLU B 1 1045 ? 11.625 -21.219 -33.781 1 83.62 1045 GLU B N 1
ATOM 17577 C CA . GLU B 1 1045 ? 11.125 -21.406 -35.156 1 83.62 1045 GLU B CA 1
ATOM 17578 C C . GLU B 1 1045 ? 10.844 -20.062 -35.812 1 83.62 1045 GLU B C 1
ATOM 17580 O O . GLU B 1 1045 ? 10.438 -19.109 -35.156 1 83.62 1045 GLU B O 1
ATOM 17585 N N . ASP B 1 1046 ? 11.125 -20.047 -37.062 1 87.06 1046 ASP B N 1
ATOM 17586 C CA . ASP B 1 1046 ? 10.688 -18.906 -37.875 1 87.06 1046 ASP B CA 1
ATOM 17587 C C . ASP B 1 1046 ? 9.258 -19.109 -38.375 1 87.06 1046 ASP B C 1
ATOM 17589 O O . ASP B 1 1046 ? 9.016 -19.906 -39.281 1 87.06 1046 ASP B O 1
ATOM 17593 N N . LEU B 1 1047 ? 8.406 -18.422 -37.906 1 87 1047 LEU B N 1
ATOM 17594 C CA . LEU B 1 1047 ? 6.984 -18.625 -38.188 1 87 1047 LEU B CA 1
ATOM 17595 C C . LEU B 1 1047 ? 6.66 -18.266 -39.625 1 87 1047 LEU B C 1
ATOM 17597 O O . LEU B 1 1047 ? 5.699 -18.781 -40.188 1 87 1047 LEU B O 1
ATOM 17601 N N . LYS B 1 1048 ? 7.418 -17.297 -40.406 1 85.12 1048 LYS B N 1
ATOM 17602 C CA . LYS B 1 1048 ? 7.207 -16.938 -41.812 1 85.12 1048 LYS B CA 1
ATOM 17603 C C . LYS B 1 1048 ? 7.535 -18.109 -42.75 1 85.12 1048 LYS B C 1
ATOM 17605 O O . LYS B 1 1048 ? 6.805 -18.375 -43.688 1 85.12 1048 LYS B O 1
ATOM 17610 N N . VAL B 1 1049 ? 8.594 -18.75 -42.25 1 90.56 1049 VAL B N 1
ATOM 17611 C CA . VAL B 1 1049 ? 9.008 -19.906 -43.062 1 90.56 1049 VAL B CA 1
ATOM 17612 C C . VAL B 1 1049 ? 8.008 -21.047 -42.844 1 90.56 1049 VAL B C 1
ATOM 17614 O O . VAL B 1 1049 ? 7.621 -21.703 -43.812 1 90.56 1049 VAL B O 1
ATOM 17617 N N . ARG B 1 1050 ? 7.68 -21.281 -41.688 1 89.62 1050 ARG B N 1
ATOM 17618 C CA . ARG B 1 1050 ? 6.707 -22.328 -41.406 1 89.62 1050 ARG B CA 1
ATOM 17619 C C . ARG B 1 1050 ? 5.402 -22.094 -42.156 1 89.62 1050 ARG B C 1
ATOM 17621 O O . ARG B 1 1050 ? 4.797 -23.031 -42.688 1 89.62 1050 ARG B O 1
ATOM 17628 N N . ASN B 1 1051 ? 4.969 -20.891 -42.156 1 92 1051 ASN B N 1
ATOM 17629 C CA . ASN B 1 1051 ? 3.746 -20.531 -42.875 1 92 1051 ASN B CA 1
ATOM 17630 C C . ASN B 1 1051 ? 3.887 -20.75 -44.375 1 92 1051 ASN B C 1
ATOM 17632 O O . ASN B 1 1051 ? 2.965 -21.25 -45.031 1 92 1051 ASN B O 1
ATOM 17636 N N . LYS B 1 1052 ? 5 -20.375 -44.906 1 94.44 1052 LYS B N 1
ATOM 17637 C CA . LYS B 1 1052 ? 5.25 -20.562 -46.344 1 94.44 1052 LYS B CA 1
ATOM 17638 C C . LYS B 1 1052 ? 5.227 -22.047 -46.719 1 94.44 1052 LYS B C 1
ATOM 17640 O O . LYS B 1 1052 ? 4.664 -22.438 -47.719 1 94.44 1052 LYS B O 1
ATOM 17645 N N . VAL B 1 1053 ? 5.883 -22.797 -45.938 1 94.75 1053 VAL B N 1
ATOM 17646 C CA . VAL B 1 1053 ? 5.922 -24.234 -46.156 1 94.75 1053 VAL B CA 1
ATOM 17647 C C . VAL B 1 1053 ? 4.504 -24.797 -46.125 1 94.75 1053 VAL B C 1
ATOM 17649 O O . VAL B 1 1053 ? 4.137 -25.594 -47 1 94.75 1053 VAL B O 1
ATOM 17652 N N . HIS B 1 1054 ? 3.754 -24.422 -45.156 1 93.94 1054 HIS B N 1
ATOM 17653 C CA . HIS B 1 1054 ? 2.373 -24.875 -45.031 1 93.94 1054 HIS B CA 1
ATOM 17654 C C . HIS B 1 1054 ? 1.56 -24.5 -46.281 1 93.94 1054 HIS B C 1
ATOM 17656 O O . HIS B 1 1054 ? 0.865 -25.359 -46.844 1 93.94 1054 HIS B O 1
ATOM 17662 N N . CYS B 1 1055 ? 1.666 -23.281 -46.719 1 95.94 1055 CYS B N 1
ATOM 17663 C CA . CYS B 1 1055 ? 0.902 -22.766 -47.875 1 95.94 1055 CYS B CA 1
ATOM 17664 C C . CYS B 1 1055 ? 1.314 -23.469 -49.156 1 95.94 1055 CYS B C 1
ATOM 17666 O O . CYS B 1 1055 ? 0.463 -23.844 -49.969 1 95.94 1055 CYS B O 1
ATOM 17668 N N . LYS B 1 1056 ? 2.598 -23.641 -49.344 1 97.31 1056 LYS B N 1
ATOM 17669 C CA . LYS B 1 1056 ? 3.082 -24.344 -50.531 1 97.31 1056 LYS B CA 1
ATOM 17670 C C . LYS B 1 1056 ? 2.598 -25.797 -50.531 1 97.31 1056 LYS B C 1
ATOM 17672 O O . LYS B 1 1056 ? 2.318 -26.344 -51.594 1 97.31 1056 LYS B O 1
ATOM 17677 N N . TYR B 1 1057 ? 2.582 -26.375 -49.469 1 97.12 1057 TYR B N 1
ATOM 17678 C CA . TYR B 1 1057 ? 2.061 -27.734 -49.375 1 97.12 1057 TYR B CA 1
ATOM 17679 C C . TYR B 1 1057 ? 0.6 -27.797 -49.812 1 97.12 1057 TYR B C 1
ATOM 17681 O O . TYR B 1 1057 ? 0.198 -28.703 -50.562 1 97.12 1057 TYR B O 1
ATOM 17689 N N . LEU B 1 1058 ? -0.194 -26.844 -49.312 1 97.44 1058 LEU B N 1
ATOM 17690 C CA . LEU B 1 1058 ? -1.6 -26.781 -49.688 1 97.44 1058 LEU B CA 1
ATOM 17691 C C . LEU B 1 1058 ? -1.744 -26.609 -51.219 1 97.44 1058 LEU B C 1
ATOM 17693 O O . LEU B 1 1058 ? -2.57 -27.281 -51.844 1 97.44 1058 LEU B O 1
ATOM 17697 N N . ILE B 1 1059 ? -0.921 -25.75 -51.812 1 97.81 1059 ILE B N 1
ATOM 17698 C CA . ILE B 1 1059 ? -0.935 -25.531 -53.25 1 97.81 1059 ILE B CA 1
ATOM 17699 C C . ILE B 1 1059 ? -0.622 -26.844 -53.969 1 97.81 1059 ILE B C 1
ATOM 17701 O O . ILE B 1 1059 ? -1.289 -27.203 -54.938 1 97.81 1059 ILE B O 1
ATOM 17705 N N . GLY B 1 1060 ? 0.405 -27.531 -53.438 1 98.19 1060 GLY B N 1
ATOM 17706 C CA . GLY B 1 1060 ? 0.759 -28.812 -54.031 1 98.19 1060 GLY B CA 1
ATOM 17707 C C . GLY B 1 1060 ? -0.382 -29.812 -54 1 98.19 1060 GLY B C 1
ATOM 17708 O O . GLY B 1 1060 ? -0.623 -30.5 -55 1 98.19 1060 GLY B O 1
ATOM 17709 N N . LEU B 1 1061 ? -1.081 -29.938 -52.938 1 97.75 1061 LEU B N 1
ATOM 17710 C CA . LEU B 1 1061 ? -2.215 -30.844 -52.812 1 97.75 1061 LEU B CA 1
ATOM 17711 C C . LEU B 1 1061 ? -3.318 -30.484 -53.812 1 97.75 1061 LEU B C 1
ATOM 17713 O O . LEU B 1 1061 ? -3.881 -31.359 -54.469 1 97.75 1061 LEU B O 1
ATOM 17717 N N . GLY B 1 1062 ? -3.629 -29.172 -53.812 1 97.88 1062 GLY B N 1
ATOM 17718 C CA . GLY B 1 1062 ? -4.664 -28.719 -54.719 1 97.88 1062 GLY B CA 1
ATOM 17719 C C . GLY B 1 1062 ? -4.336 -28.984 -56.188 1 97.88 1062 GLY B C 1
ATOM 17720 O O . GLY B 1 1062 ? -5.191 -29.438 -56.938 1 97.88 1062 GLY B O 1
ATOM 17721 N N . GLU B 1 1063 ? -3.088 -28.688 -56.625 1 98.06 1063 GLU B N 1
ATOM 17722 C CA . GLU B 1 1063 ? -2.646 -28.922 -58 1 98.06 1063 GLU B CA 1
ATOM 17723 C C . GLU B 1 1063 ? -2.691 -30.406 -58.344 1 98.06 1063 GLU B C 1
ATOM 17725 O O . GLU B 1 1063 ? -3.051 -30.766 -59.469 1 98.06 1063 GLU B O 1
ATOM 17730 N N . LEU B 1 1064 ? -2.277 -31.203 -57.438 1 97.25 1064 LEU B N 1
ATOM 17731 C CA . LEU B 1 1064 ? -2.33 -32.656 -57.656 1 97.25 1064 LEU B CA 1
ATOM 17732 C C . LEU B 1 1064 ? -3.768 -33.125 -57.875 1 97.25 1064 LEU B C 1
ATOM 17734 O O . LEU B 1 1064 ? -4.035 -33.938 -58.75 1 97.25 1064 LEU B O 1
ATOM 17738 N N . GLY B 1 1065 ? -4.68 -32.625 -57 1 96.81 1065 GLY B N 1
ATOM 17739 C CA . GLY B 1 1065 ? -6.086 -32.969 -57.156 1 96.81 1065 GLY B CA 1
ATOM 17740 C C . GLY B 1 1065 ? -6.652 -32.531 -58.5 1 96.81 1065 GLY B C 1
ATOM 17741 O O . GLY B 1 1065 ? -7.504 -33.25 -59.062 1 96.81 1065 GLY B O 1
ATOM 17742 N N . MET B 1 1066 ? -6.164 -31.453 -59.094 1 96.19 1066 MET B N 1
ATOM 17743 C CA . MET B 1 1066 ? -6.59 -30.938 -60.406 1 96.19 1066 MET B CA 1
ATOM 17744 C C . MET B 1 1066 ? -5.855 -31.641 -61.531 1 96.19 1066 MET B C 1
ATOM 17746 O O . MET B 1 1066 ? -6.047 -31.312 -62.719 1 96.19 1066 MET B O 1
ATOM 17750 N N . GLU B 1 1067 ? -4.898 -32.5 -61.156 1 94.75 1067 GLU B N 1
ATOM 17751 C CA . GLU B 1 1067 ? -4.109 -33.312 -62.062 1 94.75 1067 GLU B CA 1
ATOM 17752 C C . GLU B 1 1067 ? -3.121 -32.469 -62.844 1 94.75 1067 GLU B C 1
ATOM 17754 O O . GLU B 1 1067 ? -2.834 -32.75 -64 1 94.75 1067 GLU B O 1
ATOM 17759 N N . HIS B 1 1068 ? -2.82 -31.391 -62.281 1 96.38 1068 HIS B N 1
ATOM 17760 C CA . HIS B 1 1068 ? -1.661 -30.641 -62.75 1 96.38 1068 HIS B CA 1
ATOM 17761 C C . HIS B 1 1068 ? -0.37 -31.188 -62.156 1 96.38 1068 HIS B C 1
ATOM 17763 O O . HIS B 1 1068 ? 0.2 -30.578 -61.25 1 96.38 1068 HIS B O 1
ATOM 17769 N N . ILE B 1 1069 ? 0.085 -32.188 -62.625 1 96 1069 ILE B N 1
ATOM 17770 C CA . ILE B 1 1069 ? 1.091 -33.031 -62 1 96 1069 ILE B CA 1
ATOM 17771 C C . ILE B 1 1069 ? 2.41 -32.281 -61.875 1 96 1069 ILE B C 1
ATOM 17773 O O . ILE B 1 1069 ? 3.068 -32.312 -60.844 1 96 1069 ILE B O 1
ATOM 17777 N N . ASP B 1 1070 ? 2.793 -31.547 -62.938 1 95.88 1070 ASP B N 1
ATOM 17778 C CA . ASP B 1 1070 ? 4.066 -30.844 -62.906 1 95.88 1070 ASP B CA 1
ATOM 17779 C C . ASP B 1 1070 ? 4.047 -29.719 -61.875 1 95.88 1070 ASP B C 1
ATOM 17781 O O . ASP B 1 1070 ? 5.035 -29.5 -61.156 1 95.88 1070 ASP B O 1
ATOM 17785 N N . GLU B 1 1071 ? 2.918 -29.016 -61.844 1 97.06 1071 GLU B N 1
ATOM 17786 C CA . GLU B 1 1071 ? 2.775 -27.953 -60.875 1 97.06 1071 GLU B CA 1
ATOM 17787 C C . GLU B 1 1071 ? 2.779 -28.5 -59.438 1 97.06 1071 GLU B C 1
ATOM 17789 O O . GLU B 1 1071 ? 3.354 -27.891 -58.531 1 97.06 1071 GLU B O 1
ATOM 17794 N N . ALA B 1 1072 ? 2.092 -29.594 -59.25 1 97.75 1072 ALA B N 1
ATOM 17795 C CA . ALA B 1 1072 ? 2.064 -30.25 -57.938 1 97.75 1072 ALA B CA 1
ATOM 17796 C C . ALA B 1 1072 ? 3.467 -30.672 -57.531 1 97.75 1072 ALA B C 1
ATOM 17798 O O . ALA B 1 1072 ? 3.883 -30.391 -56.375 1 97.75 1072 ALA B O 1
ATOM 17799 N N . LYS B 1 1073 ? 4.195 -31.328 -58.375 1 97.25 1073 LYS B N 1
ATOM 17800 C CA . LYS B 1 1073 ? 5.559 -31.766 -58.094 1 97.25 1073 LYS B CA 1
ATOM 17801 C C . LYS B 1 1073 ? 6.449 -30.578 -57.75 1 97.25 1073 LYS B C 1
ATOM 17803 O O . LYS B 1 1073 ? 7.246 -30.656 -56.812 1 97.25 1073 LYS B O 1
ATOM 17808 N N . ALA B 1 1074 ? 6.293 -29.531 -58.531 1 97.38 1074 ALA B N 1
ATOM 17809 C CA . ALA B 1 1074 ? 7.086 -28.328 -58.281 1 97.38 1074 ALA B CA 1
ATOM 17810 C C . ALA B 1 1074 ? 6.797 -27.75 -56.875 1 97.38 1074 ALA B C 1
ATOM 17812 O O . ALA B 1 1074 ? 7.715 -27.328 -56.188 1 97.38 1074 ALA B O 1
ATOM 17813 N N . ALA B 1 1075 ? 5.555 -27.703 -56.531 1 97.81 1075 ALA B N 1
ATOM 17814 C CA . ALA B 1 1075 ? 5.16 -27.188 -55.219 1 97.81 1075 ALA B CA 1
ATOM 17815 C C . ALA B 1 1075 ? 5.703 -28.062 -54.094 1 97.81 1075 ALA B C 1
ATOM 17817 O O . ALA B 1 1075 ? 6.238 -27.547 -53.094 1 97.81 1075 ALA B O 1
ATOM 17818 N N . PHE B 1 1076 ? 5.531 -29.328 -54.156 1 97.81 1076 PHE B N 1
ATOM 17819 C CA . PHE B 1 1076 ? 6.039 -30.25 -53.125 1 97.81 1076 PHE B CA 1
ATOM 17820 C C . PHE B 1 1076 ? 7.559 -30.172 -53.031 1 97.81 1076 PHE B C 1
ATOM 17822 O O . PHE B 1 1076 ? 8.117 -30.25 -51.938 1 97.81 1076 PHE B O 1
ATOM 17829 N N . LYS B 1 1077 ? 8.195 -30.047 -54.156 1 96.75 1077 LYS B N 1
ATOM 17830 C CA . LYS B 1 1077 ? 9.648 -29.922 -54.156 1 96.75 1077 LYS B CA 1
ATOM 17831 C C . LYS B 1 1077 ? 10.094 -28.672 -53.406 1 96.75 1077 LYS B C 1
ATOM 17833 O O . LYS B 1 1077 ? 11.102 -28.688 -52.688 1 96.75 1077 LYS B O 1
ATOM 17838 N N . GLU B 1 1078 ? 9.383 -27.625 -53.625 1 96.69 1078 GLU B N 1
ATOM 17839 C CA . GLU B 1 1078 ? 9.688 -26.375 -52.906 1 96.69 1078 GLU B CA 1
ATOM 17840 C C . GLU B 1 1078 ? 9.539 -26.562 -51.406 1 96.69 1078 GLU B C 1
ATOM 17842 O O . GLU B 1 1078 ? 10.336 -26.031 -50.625 1 96.69 1078 GLU B O 1
ATOM 17847 N N . VAL B 1 1079 ? 8.445 -27.25 -51 1 97.06 1079 VAL B N 1
ATOM 17848 C CA . VAL B 1 1079 ? 8.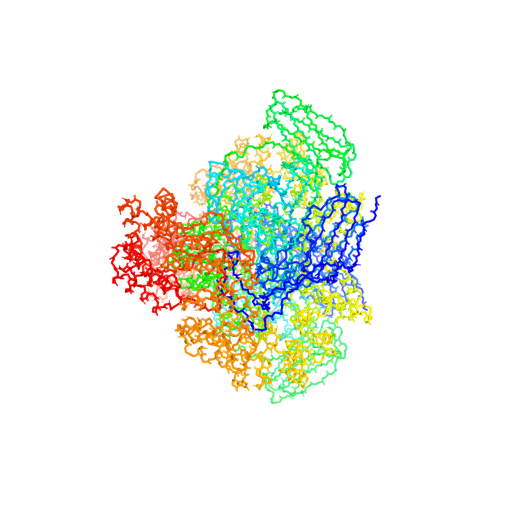234 -27.562 -49.594 1 97.06 1079 VAL B CA 1
ATOM 17849 C C . VAL B 1 1079 ? 9.43 -28.359 -49.062 1 97.06 1079 VAL B C 1
ATOM 17851 O O . VAL B 1 1079 ? 9.992 -28.016 -48.031 1 97.06 1079 VAL B O 1
ATOM 17854 N N . LEU B 1 1080 ? 9.859 -29.359 -49.75 1 95.88 1080 LEU B N 1
ATOM 17855 C CA . LEU B 1 1080 ? 10.891 -30.297 -49.312 1 95.88 1080 LEU B CA 1
ATOM 17856 C C . LEU B 1 1080 ? 12.266 -29.625 -49.312 1 95.88 1080 LEU B C 1
ATOM 17858 O O . LEU B 1 1080 ? 13.172 -30.031 -48.594 1 95.88 1080 LEU B O 1
ATOM 17862 N N . LEU B 1 1081 ? 12.398 -28.547 -50.156 1 94.81 1081 LEU B N 1
ATOM 17863 C CA . LEU B 1 1081 ? 13.625 -27.75 -50.156 1 94.81 1081 LEU B CA 1
ATOM 17864 C C . LEU B 1 1081 ? 13.727 -26.938 -48.875 1 94.81 1081 LEU B C 1
ATOM 17866 O O . LEU B 1 1081 ? 14.828 -26.734 -48.344 1 94.81 1081 LEU B O 1
ATOM 17870 N N . GLN B 1 1082 ? 12.648 -26.469 -48.406 1 94.12 1082 GLN B N 1
ATOM 17871 C CA . GLN B 1 1082 ? 12.617 -25.641 -47.219 1 94.12 1082 GLN B CA 1
ATOM 17872 C C . GLN B 1 1082 ? 12.531 -26.5 -45.969 1 94.12 1082 GLN B C 1
ATOM 17874 O O . GLN B 1 1082 ? 13.086 -26.141 -44.906 1 94.12 1082 GLN B O 1
ATOM 17879 N N . ASP B 1 1083 ? 11.836 -27.531 -46.031 1 94.38 1083 ASP B N 1
ATOM 17880 C CA . ASP B 1 1083 ? 11.68 -28.516 -44.969 1 94.38 1083 ASP B CA 1
ATOM 17881 C C . ASP B 1 1083 ? 11.781 -29.938 -45.5 1 94.38 1083 ASP B C 1
ATOM 17883 O O . ASP B 1 1083 ? 10.766 -30.547 -45.844 1 94.38 1083 ASP B O 1
ATOM 17887 N N . HIS B 1 1084 ? 12.945 -30.359 -45.438 1 93.25 1084 HIS B N 1
ATOM 17888 C CA . HIS B 1 1084 ? 13.273 -31.656 -46.031 1 93.25 1084 HIS B CA 1
ATOM 17889 C C . HIS B 1 1084 ? 12.492 -32.781 -45.344 1 93.25 1084 HIS B C 1
ATOM 17891 O O . HIS B 1 1084 ? 12.273 -33.844 -45.938 1 93.25 1084 HIS B O 1
ATOM 17897 N N . TYR B 1 1085 ? 12.023 -32.531 -44.281 1 93.12 1085 TYR B N 1
ATOM 17898 C CA . TYR B 1 1085 ? 11.43 -33.594 -43.5 1 93.12 1085 TYR B CA 1
ATOM 17899 C C . TYR B 1 1085 ? 9.93 -33.406 -43.312 1 93.12 1085 TYR B C 1
ATOM 17901 O O . TYR B 1 1085 ? 9.32 -33.906 -42.375 1 93.12 1085 TYR B O 1
ATOM 17909 N N . HIS B 1 1086 ? 9.359 -32.625 -44.188 1 93.94 1086 HIS B N 1
ATOM 17910 C CA . HIS B 1 1086 ? 7.906 -32.531 -44.281 1 93.94 1086 HIS B CA 1
ATOM 17911 C C . HIS B 1 1086 ? 7.301 -33.812 -44.844 1 93.94 1086 HIS B C 1
ATOM 17913 O O . HIS B 1 1086 ? 7.188 -33.969 -46.062 1 93.94 1086 HIS B O 1
ATOM 17919 N N . LEU B 1 1087 ? 6.84 -34.656 -44 1 91.75 1087 LEU B N 1
ATOM 17920 C CA . LEU B 1 1087 ? 6.449 -36 -44.375 1 91.75 1087 LEU B CA 1
ATOM 17921 C C . LEU B 1 1087 ? 5.277 -36 -45.344 1 91.75 1087 LEU B C 1
ATOM 17923 O O . LEU B 1 1087 ? 5.328 -36.625 -46.375 1 91.75 1087 LEU B O 1
ATOM 17927 N N . PRO B 1 1088 ? 4.207 -35.281 -45.062 1 93.38 1088 PRO B N 1
ATOM 17928 C CA . PRO B 1 1088 ? 3.076 -35.281 -46 1 93.38 1088 PRO B CA 1
ATOM 17929 C C . PRO B 1 1088 ? 3.467 -34.812 -47.406 1 93.38 1088 PRO B C 1
ATOM 17931 O O . PRO B 1 1088 ? 2.996 -35.375 -48.375 1 93.38 1088 PRO B O 1
ATOM 17934 N N . ALA B 1 1089 ? 4.34 -33.875 -47.469 1 95.62 1089 ALA B N 1
ATOM 17935 C CA . ALA B 1 1089 ? 4.793 -33.406 -48.781 1 95.62 1089 ALA B CA 1
ATOM 17936 C C . ALA B 1 1089 ? 5.586 -34.5 -49.5 1 95.62 1089 ALA B C 1
ATOM 17938 O O . ALA B 1 1089 ? 5.484 -34.625 -50.719 1 95.62 1089 ALA B O 1
ATOM 17939 N N . ASN B 1 1090 ? 6.41 -35.156 -48.781 1 94.94 1090 ASN B N 1
ATOM 17940 C CA . ASN B 1 1090 ? 7.176 -36.25 -49.375 1 94.94 1090 ASN B CA 1
ATOM 17941 C C . ASN B 1 1090 ? 6.262 -37.344 -49.906 1 94.94 1090 ASN B C 1
ATOM 17943 O O . ASN B 1 1090 ? 6.484 -37.875 -51 1 94.94 1090 ASN B O 1
ATOM 17947 N N . LEU B 1 1091 ? 5.266 -37.719 -49.219 1 94 1091 LEU B N 1
ATOM 17948 C CA . LEU B 1 1091 ? 4.32 -38.781 -49.594 1 94 1091 LEU B CA 1
ATOM 17949 C C . LEU B 1 1091 ? 3.547 -38.375 -50.844 1 94 1091 LEU B C 1
ATOM 17951 O O . LEU B 1 1091 ? 3.387 -39.188 -51.781 1 94 1091 LEU B O 1
ATOM 17955 N N . HIS B 1 1092 ? 3.107 -37.219 -50.938 1 96 1092 HIS B N 1
ATOM 17956 C CA . HIS B 1 1092 ? 2.27 -36.75 -52.031 1 96 1092 HIS B CA 1
ATOM 17957 C C . HIS B 1 1092 ? 3.109 -36.438 -53.281 1 96 1092 HIS B C 1
ATOM 17959 O O . HIS B 1 1092 ? 2.627 -36.531 -54.406 1 96 1092 HIS B O 1
ATOM 17965 N N . TYR B 1 1093 ? 4.363 -36 -53 1 95.75 1093 TYR B N 1
ATOM 17966 C CA . TYR B 1 1093 ? 5.285 -35.875 -54.125 1 95.75 1093 TYR B CA 1
ATOM 17967 C C . TYR B 1 1093 ? 5.465 -37.219 -54.844 1 95.75 1093 TYR B C 1
ATOM 17969 O O . TYR B 1 1093 ? 5.41 -37.312 -56.062 1 95.75 1093 TYR B O 1
ATOM 17977 N N . ASN B 1 1094 ? 5.68 -38.25 -54.062 1 93.31 1094 ASN B N 1
ATOM 17978 C CA . ASN B 1 1094 ? 5.816 -39.594 -54.594 1 93.31 1094 ASN B CA 1
ATOM 17979 C C . ASN B 1 1094 ? 4.547 -40.031 -55.312 1 93.31 1094 ASN B C 1
ATOM 17981 O O . ASN B 1 1094 ? 4.609 -40.719 -56.344 1 93.31 1094 ASN B O 1
ATOM 17985 N N . MET B 1 1095 ? 3.451 -39.688 -54.781 1 93 1095 MET B N 1
ATOM 17986 C CA . MET B 1 1095 ? 2.172 -39.969 -55.406 1 93 1095 MET B CA 1
ATOM 17987 C C . MET B 1 1095 ? 2.068 -39.25 -56.781 1 93 1095 MET B C 1
ATOM 17989 O O . MET B 1 1095 ? 1.615 -39.844 -57.75 1 93 1095 MET B O 1
ATOM 17993 N N . ALA B 1 1096 ? 2.523 -38.062 -56.812 1 94.69 1096 ALA B N 1
ATOM 17994 C CA . ALA B 1 1096 ? 2.498 -37.281 -58.031 1 94.69 1096 ALA B CA 1
ATOM 17995 C C . ALA B 1 1096 ? 3.424 -37.875 -59.094 1 94.69 1096 ALA B C 1
ATOM 17997 O O . ALA B 1 1096 ? 3.1 -37.906 -60.281 1 94.69 1096 ALA B O 1
ATOM 17998 N N . GLU B 1 1097 ? 4.484 -38.375 -58.656 1 92.25 1097 GLU B N 1
ATOM 17999 C CA . GLU B 1 1097 ? 5.465 -38.969 -59.562 1 92.25 1097 GLU B CA 1
ATOM 18000 C C . GLU B 1 1097 ? 4.91 -40.219 -60.219 1 92.25 1097 GLU B C 1
ATOM 18002 O O . GLU B 1 1097 ? 5.242 -40.5 -61.375 1 92.25 1097 GLU B O 1
ATOM 18007 N N . THR B 1 1098 ? 4.008 -40.938 -59.625 1 87.25 1098 THR B N 1
ATOM 18008 C CA . THR B 1 1098 ? 3.494 -42.188 -60.156 1 87.25 1098 THR B CA 1
ATOM 18009 C C . THR B 1 1098 ? 2.033 -42.031 -60.562 1 87.25 1098 THR B C 1
ATOM 18011 O O . THR B 1 1098 ? 1.319 -43.031 -60.719 1 87.25 1098 THR B O 1
ATOM 18014 N N . TRP B 1 1099 ? 1.621 -40.875 -60.719 1 86.38 1099 TRP B N 1
ATOM 18015 C CA . TRP B 1 1099 ? 0.203 -40.594 -60.906 1 86.38 1099 TRP B CA 1
ATOM 18016 C C . TRP B 1 1099 ? -0.308 -41.281 -62.188 1 86.38 1099 TRP B C 1
ATOM 18018 O O . TRP B 1 1099 ? -1.326 -41.969 -62.156 1 86.38 1099 TRP B O 1
ATOM 18028 N N . ASN B 1 1100 ? 0.432 -41.188 -63.312 1 70.94 1100 ASN B N 1
ATOM 18029 C CA . ASN B 1 1100 ? -0.002 -41.688 -64.625 1 70.94 1100 ASN B CA 1
ATOM 18030 C C . ASN B 1 1100 ? 0.077 -43.219 -64.688 1 70.94 1100 ASN B C 1
ATOM 18032 O O . ASN B 1 1100 ? -0.73 -43.844 -65.375 1 70.94 1100 ASN B O 1
ATOM 18036 N N . ASN B 1 1101 ? 0.929 -43.719 -63.938 1 63.94 1101 ASN B N 1
ATOM 18037 C CA . ASN B 1 1101 ? 1.16 -45.156 -64 1 63.94 1101 ASN B CA 1
ATOM 18038 C C . ASN B 1 1101 ? 0.292 -45.938 -63.031 1 63.94 1101 ASN B C 1
ATOM 18040 O O . ASN B 1 1101 ? -0.061 -47.094 -63.281 1 63.94 1101 ASN B O 1
ATOM 18044 N N . ASN B 1 1102 ? -0.073 -45.281 -62 1 60.41 1102 ASN B N 1
ATOM 18045 C CA . ASN B 1 1102 ? -0.632 -46.094 -60.906 1 60.41 1102 ASN B CA 1
ATOM 18046 C C . ASN B 1 1102 ? -1.992 -45.562 -60.469 1 60.41 1102 ASN B C 1
ATOM 18048 O O . ASN B 1 1102 ? -2.811 -46.312 -59.938 1 60.41 1102 ASN B O 1
ATOM 18052 N N . PHE B 1 1103 ? -2.211 -44.281 -60.688 1 59.81 1103 PHE B N 1
ATOM 18053 C CA . PHE B 1 1103 ? -3.371 -43.75 -59.969 1 59.81 1103 PHE B CA 1
ATOM 18054 C C . PHE B 1 1103 ? -4.406 -43.219 -60.969 1 59.81 1103 PHE B C 1
ATOM 18056 O O . PHE B 1 1103 ? -5.57 -43.031 -60.594 1 59.81 1103 PHE B O 1
ATOM 18063 N N . GLN B 1 1104 ? -3.885 -42.906 -62.094 1 48.31 1104 GLN B N 1
ATOM 18064 C CA . GLN B 1 1104 ? -4.848 -42.469 -63.094 1 48.31 1104 GLN B CA 1
ATOM 18065 C C . GLN B 1 1104 ? -5.879 -43.531 -63.406 1 48.31 1104 GLN B C 1
ATOM 18067 O O . GLN B 1 1104 ? -7.043 -43.25 -63.656 1 48.31 1104 GLN B O 1
ATOM 18072 N N . LYS B 1 1105 ? -5.379 -44.938 -63.406 1 55.06 1105 LYS B N 1
ATOM 18073 C CA . LYS B 1 1105 ? -6.273 -46.031 -63.781 1 55.06 1105 LYS B CA 1
ATOM 18074 C C . LYS B 1 1105 ? -6.883 -46.688 -62.562 1 55.06 1105 LYS B C 1
ATOM 18076 O O . LYS B 1 1105 ? -7.59 -47.688 -62.656 1 55.06 1105 LYS B O 1
ATOM 18081 N N . LEU B 1 1106 ? -6.641 -46.156 -61.531 1 48.91 1106 LEU B N 1
ATOM 18082 C CA . LEU B 1 1106 ? -7.348 -46.719 -60.375 1 48.91 1106 LEU B CA 1
ATOM 18083 C C . LEU B 1 1106 ? -8.773 -46.156 -60.312 1 48.91 1106 LEU B C 1
ATOM 18085 O O . LEU B 1 1106 ? -8.992 -44.969 -60.531 1 48.91 1106 LEU B O 1
#

Organism: NCBI:txid616991

Solvent-accessible surface area (backbone atoms only — not comparable to full-atom values): 111280 Å² total; per-residue (Å²): 127,60,72,35,44,72,52,77,47,77,41,76,38,43,26,31,48,68,48,77,59,40,58,70,86,55,76,41,68,63,28,26,41,66,46,12,44,39,56,38,61,58,51,58,42,30,88,45,66,48,92,58,70,39,80,37,78,38,65,30,38,38,40,34,41,79,37,36,39,36,34,32,27,34,56,43,41,44,20,36,47,35,37,33,33,59,78,82,66,42,64,49,24,20,57,52,81,45,48,29,48,37,41,36,63,58,31,13,61,35,65,66,45,11,32,42,72,19,49,56,38,81,54,25,73,53,48,65,32,66,42,34,64,50,79,45,82,46,94,85,44,23,35,30,43,35,32,38,43,73,44,76,75,81,46,33,32,46,33,43,33,43,32,41,41,39,70,43,43,44,42,39,35,36,42,40,39,33,26,74,40,92,51,76,40,61,28,34,37,32,43,33,40,15,34,68,51,50,77,49,23,31,57,27,60,42,79,69,40,54,34,27,21,36,77,68,30,62,39,66,41,47,36,52,52,20,46,49,65,55,94,90,37,76,29,52,87,61,32,56,63,37,28,49,70,64,33,49,50,64,44,59,39,24,38,47,81,53,94,55,33,51,42,38,36,29,28,69,78,81,33,39,26,31,38,38,35,31,60,31,79,50,31,47,15,41,32,42,39,36,49,25,73,28,52,32,17,52,29,48,32,59,53,37,40,90,78,71,64,52,56,34,32,44,32,42,17,38,58,22,50,47,83,40,40,33,23,66,38,43,45,42,35,63,51,71,52,62,39,34,43,28,62,48,58,67,41,68,70,47,59,38,60,46,90,52,21,38,33,21,76,47,75,56,94,42,32,40,38,42,20,37,34,36,28,33,80,38,62,57,15,38,45,34,33,28,48,80,83,42,74,79,42,80,44,76,43,68,37,22,67,86,42,61,45,75,47,75,47,82,39,81,83,68,52,67,69,40,31,36,43,36,38,22,42,67,85,61,51,74,51,36,62,49,59,58,73,88,63,83,84,60,77,79,74,76,53,58,76,76,82,75,57,55,90,77,49,84,48,55,66,57,25,40,53,52,18,51,46,32,56,50,31,39,39,26,83,60,64,32,64,58,18,28,51,51,31,34,72,74,40,72,53,43,42,66,38,22,34,49,53,14,50,56,29,40,78,54,64,35,34,79,71,11,43,62,28,20,51,41,19,47,52,52,56,38,66,88,35,88,56,55,88,69,27,60,45,35,37,54,38,14,50,33,30,43,75,71,65,39,49,71,64,12,48,56,26,19,46,58,7,38,61,18,72,79,32,24,33,58,21,26,33,54,46,15,21,52,26,36,46,71,66,39,38,69,62,13,39,56,30,26,51,53,8,31,35,41,26,59,66,23,66,66,46,56,29,51,43,40,52,36,28,50,77,67,67,38,54,70,61,26,53,51,48,43,54,57,50,39,72,76,37,80,76,44,61,55,41,48,49,50,50,22,70,72,65,70,42,66,67,46,46,51,53,45,48,62,52,54,45,97,44,65,66,59,48,51,56,48,23,47,56,31,43,66,27,53,36,30,69,60,18,45,55,56,43,41,70,70,49,60,93,50,92,70,55,65,30,66,60,32,36,47,46,11,45,34,29,41,76,62,72,32,57,69,59,13,51,52,25,42,55,50,25,58,69,28,66,65,71,70,63,52,60,80,52,68,67,51,55,55,34,36,53,50,46,41,70,77,37,75,78,50,33,48,41,34,39,41,50,13,51,34,27,43,75,54,70,36,56,71,61,14,50,55,22,28,51,52,15,35,73,64,38,75,82,42,35,67,47,31,37,52,48,17,48,45,28,40,60,74,62,72,32,57,66,60,16,51,53,30,34,52,49,15,31,67,73,44,68,86,39,48,63,53,51,46,52,46,52,51,50,35,58,73,71,52,54,53,64,65,59,54,46,47,54,44,61,74,39,42,71,47,23,67,70,34,69,71,42,38,50,49,52,38,49,45,32,43,72,72,66,40,33,67,60,25,50,53,56,58,71,72,43,78,43,81,54,42,68,69,44,53,56,63,60,57,51,55,53,35,50,35,23,48,54,51,17,51,53,26,45,75,72,65,40,50,69,61,17,50,51,27,41,58,49,48,76,52,72,56,75,43,59,42,51,37,57,56,76,84,68,85,59,15,56,53,27,29,52,51,12,53,50,27,43,75,70,67,38,55,68,61,12,50,54,26,17,54,58,4,45,58,77,78,69,72,83,64,89,61,86,50,74,86,43,70,59,67,65,42,35,46,27,14,19,54,16,23,44,77,71,68,39,51,67,62,15,49,49,38,21,48,48,29,30,47,49,17,69,72,49,38,80,51,88,65,72,82,64,83,75,47,40,66,47,43,64,85,56,75,65,72,77,59,51,54,58,54,44,31,39,53,18,33,38,32,28,14,46,12,29,43,71,71,65,36,43,68,61,12,38,53,26,18,50,53,25,37,70,75,35,61,76,44,58,71,40,54,55,50,34,54,47,46,75,40,30,81,83,58,51,68,79,95,128,60,72,33,44,72,53,76,46,79,42,75,37,43,27,30,48,68,47,75,59,39,59,69,87,56,78,41,67,63,28,26,40,65,45,11,45,37,54,38,63,56,52,58,42,29,89,44,64,48,91,58,71,39,81,36,80,39,64,31,37,38,40,34,40,81,38,37,39,39,33,31,27,34,56,44,42,45,20,36,47,35,34,33,33,59,77,82,67,44,64,50,24,20,58,52,81,44,48,28,46,38,40,36,64,56,31,13,60,35,66,68,47,8,32,41,72,19,50,56,39,82,54,25,72,55,47,65,32,67,42,33,62,53,79,44,82,45,95,84,43,23,35,32,45,34,30,37,42,73,44,77,74,80,48,33,32,44,32,43,32,42,31,41,41,40,71,43,44,42,43,37,36,36,43,40,39,33,27,74,39,93,52,76,41,60,30,35,38,32,43,32,39,15,32,68,54,49,77,49,22,32,58,27,60,42,79,70,40,53,34,28,21,36,77,68,30,62,43,66,42,47,34,52,54,20,47,50,64,54,92,89,38,76,30,52,87,61,33,57,63,38,28,48,70,64,33,49,50,64,43,62,41,25,37,47,82,54,93,54,33,49,41,38,36,29,28,68,78,82,34,39,26,33,40,37,36,31,59,31,81,50,31,47,14,40,31,42,37,36,48,26,71,27,51,34,16,50,28,49,32,59,53,36,39,89,79,71,64,50,56,35,32,44,31,43,17,37,57,23,51,46,83,41,41,34,23,65,36,42,45,41,35,64,50,72,51,62,40,33,40,29,63,49,59,67,40,68,69,50,59,38,60,44,89,52,22,38,34,20,76,47,75,57,94,41,33,40,37,42,20,36,31,35,29,32,79,38,62,57,16,37,44,34,34,25,52,68,89,42,75,78,41,80,44,76,43,67,39,22,68,86,41,61,44,76,49,74,46,82,40,80,85,67,52,68,68,39,32,34,42,35,36,22,42,66,86,62,52,74,50,37,65,50,55,57,73,89,64,82,84,60,79,80,73,75,51,59,77,77,82,77,58,54,91,76,49,84,48,55,66,56,24,39,52,50,18,49,47,31,56,50,30,40,39,27,85,60,64,32,64,57,18,26,52,51,29,33,73,75,40,72,54,42,44,66,37,23,33,49,53,14,49,55,29,39,78,54,64,36,33,78,70,10,41,63,29,19,50,41,19,47,50,52,55,37,67,88,35,88,56,53,90,69,26,60,43,35,37,54,37,14,52,35,30,43,77,70,66,39,50,70,63,13,47,55,26,18,45,57,7,37,61,17,73,78,33,24,32,57,21,25,33,54,48,14,24,52,27,36,45,70,66,39,37,70,62,13,40,54,30,26,50,53,8,32,34,41,27,59,66,25,64,66,46,55,28,49,43,40,52,34,27,50,76,66,66,38,53,70,62,26,52,52,47,43,54,57,49,38,72,76,36,81,77,45,60,56,40,49,50,49,49,22,69,72,66,69,42,65,68,46,47,52,52,45,47,61,52,54,46,96,43,66,67,57,47,50,57,48,24,45,55,30,43,65,27,53,35,29,70,59,19,48,54,55,43,41,71,70,49,59,93,49,92,71,57,64,31,65,59,30,36,48,46,13,45,33,28,41,76,62,73,32,58,70,60,12,51,51,25,41,54,49,23,58,68,28,66,65,70,70,64,51,60,80,53,67,68,53,55,55,34,35,52,49,46,40,71,78,36,73,78,51,34,49,42,34,38,42,50,12,51,32,27,44,74,55,71,35,55,73,60,14,50,54,22,28,51,52,13,35,74,65,38,74,81,44,33,68,48,32,38,52,48,18,48,46,27,40,61,75,63,72,33,57,66,62,15,51,52,29,34,53,50,15,28,66,73,43,68,87,39,46,64,54,50,45,52,46,50,51,49,35,57,74,72,51,55,52,64,66,59,54,45,48,55,43,61,74,39,43,70,47,23,69,69,34,67,70,41,38,49,49,51,38,48,45,32,45,73,70,65,39,34,70,60,24,50,53,56,58,71,73,43,78,44,81,56,41,67,67,44,55,57,63,61,57,51,53,54,36,50,37,23,48,54,52,18,51,54,25,46,74,73,66,39,51,68,61,17,50,53,27,42,57,49,48,76,53,71,58,74,44,60,41,49,39,59,55,76,85,68,84,58,14,56,52,27,28,54,50,11,52,50,27,43,75,72,67,38,54,68,59,14,51,54,26,17,55,59,4,46,57,77,78,68,72,85,64,91,61,85,52,72,86,43,68,59,67,67,42,35,48,27,14,19,55,15,24,44,76,72,67,39,50,68,62,16,48,49,39,22,48,48,28,31,48,48,17,69,71,49,37,82,51,89,64,71,81,65,82,78,46,41,66,46,41,63,83,55,75,66,71,77,60,51,55,58,52,43,31,39,52,17,32,38,32,28,14,46,13,29,42,70,72,64,37,43,68,61,12,40,53,27,21,49,53,25,38,70,76,36,61,76,45,58,71,42,54,55,51,34,55,48,47,72,39,29,81,81,60,50,67,82,97